Protein 7Q9E (pdb70)

Nearest PDB structures (foldseek):
  7q9e-assembly3_C  TM=1.003E+00  e=7.078E-66  Priestia megaterium DSM 319
  7zzl-assembly1_A  TM=9.741E-01  e=4.420E-58  Priestia megaterium DSM 319
  8hg9-assembly1_A  TM=9.747E-01  e=2.082E-49  Bacillus sp. (in: firmicutes)
  8hg9-assembly1_B  TM=9.772E-01  e=3.032E-48  Bacillus sp. (in: firmicutes)
  5xnt-assembly1_A  TM=9.663E-01  e=7.398E-41  Peribacillus butanolivorans

Structure (mmCIF, N/CA/C/O backbone):
data_7Q9E
#
_entry.id   7Q9E
#
_cell.length_a   63.690
_cell.length_b   82.870
_cell.length_c   84.860
_cell.angle_alpha   95.360
_cell.angle_beta   90.000
_cell.angle_gamma   90.000
#
_symmetry.space_group_name_H-M   'P 1'
#
loop_
_entity.id
_entity.type
_entity.pdbx_description
1 polymer 'Cytochrome P450'
2 non-polymer 'PROTOPORPHYRIN IX CONTAINING FE'
3 non-polymer 'SULFATE ION'
4 non-polymer 'DIMETHYL SULFOXIDE'
5 non-polymer DI(HYDROXYETHYL)ETHER
6 non-polymer 'COBALT (II) ION'
7 non-polymer IMIDAZOLE
8 non-polymer 'HYDROGEN PEROXIDE'
9 water water
#
loop_
_atom_site.group_PDB
_atom_site.id
_atom_site.type_symbol
_atom_site.label_atom_id
_atom_site.label_alt_id
_atom_site.label_comp_id
_atom_site.label_asym_id
_atom_site.label_entity_id
_atom_site.label_seq_id
_atom_site.pdbx_PDB_ins_code
_atom_site.Cartn_x
_atom_site.Cartn_y
_atom_site.Cartn_z
_atom_site.occupancy
_atom_site.B_iso_or_equiv
_atom_site.auth_seq_id
_atom_site.auth_comp_id
_atom_site.auth_asym_id
_atom_site.auth_atom_id
_atom_site.pdbx_PDB_model_num
ATOM 1 N N . GLU A 1 4 ? 2.915 -23.752 1.676 1.00 57.77 4 GLU A N 1
ATOM 2 C CA . GLU A 1 4 ? 4.288 -23.478 2.199 1.00 56.67 4 GLU A CA 1
ATOM 3 C C . GLU A 1 4 ? 4.558 -21.969 2.163 1.00 54.75 4 GLU A C 1
ATOM 4 O O . GLU A 1 4 ? 4.663 -21.427 1.049 1.00 51.59 4 GLU A O 1
ATOM 6 N N . VAL A 1 5 ? 4.665 -21.319 3.328 1.00 51.80 5 VAL A N 1
ATOM 7 C CA . VAL A 1 5 ? 5.053 -19.891 3.441 1.00 53.06 5 VAL A CA 1
ATOM 8 C C . VAL A 1 5 ? 6.539 -19.747 3.075 1.00 53.08 5 VAL A C 1
ATOM 9 O O . VAL A 1 5 ? 7.384 -20.357 3.764 1.00 49.62 5 VAL A O 1
ATOM 11 N N . ILE A 1 6 ? 6.843 -18.968 2.029 1.00 48.28 6 ILE A N 1
ATOM 12 C CA . ILE A 1 6 ? 8.236 -18.650 1.580 1.00 49.33 6 ILE A CA 1
ATOM 13 C C . ILE A 1 6 ? 8.715 -17.418 2.347 1.00 47.36 6 ILE A C 1
ATOM 14 O O . ILE A 1 6 ? 8.089 -16.361 2.269 1.00 48.54 6 ILE A O 1
ATOM 19 N N . PRO A 1 7 ? 9.834 -17.507 3.103 1.00 47.65 7 PRO A N 1
ATOM 20 C CA . PRO A 1 7 ? 10.395 -16.337 3.773 1.00 49.41 7 PRO A CA 1
ATOM 21 C C . PRO A 1 7 ? 11.150 -15.457 2.763 1.00 44.26 7 PRO A C 1
ATOM 22 O O . PRO A 1 7 ? 12.324 -15.684 2.553 1.00 43.01 7 PRO A O 1
ATOM 26 N N . VAL A 1 8 ? 10.458 -14.496 2.145 1.00 44.58 8 VAL A N 1
ATOM 27 C CA . VAL A 1 8 ? 11.023 -13.597 1.099 1.00 44.27 8 VAL A CA 1
ATOM 28 C C . VAL A 1 8 ? 12.151 -12.739 1.690 1.00 41.67 8 VAL A C 1
ATOM 29 O O . VAL A 1 8 ? 12.984 -12.242 0.906 1.00 42.52 8 VAL A O 1
ATOM 31 N N . THR A 1 9 ? 12.216 -12.598 3.024 1.00 44.12 9 THR A N 1
ATOM 32 C CA . THR A 1 9 ? 13.301 -11.866 3.742 1.00 48.99 9 THR A CA 1
ATOM 33 C C . THR A 1 9 ? 14.675 -12.485 3.444 1.00 46.72 9 THR A C 1
ATOM 34 O O . THR A 1 9 ? 15.670 -11.755 3.523 1.00 49.99 9 THR A O 1
ATOM 38 N N . GLU A 1 10 ? 14.736 -13.769 3.093 1.00 49.21 10 GLU A N 1
ATOM 39 C CA . GLU A 1 10 ? 16.024 -14.500 2.906 1.00 51.97 10 GLU A CA 1
ATOM 40 C C . GLU A 1 10 ? 16.607 -14.292 1.497 1.00 48.00 10 GLU A C 1
ATOM 41 O O . GLU A 1 10 ? 17.753 -14.734 1.265 1.00 52.84 10 GLU A O 1
ATOM 47 N N . ILE A 1 11 ? 15.884 -13.661 0.567 1.00 37.89 11 ILE A N 1
ATOM 48 C CA . ILE A 1 11 ? 16.402 -13.464 -0.821 1.00 34.30 11 ILE A CA 1
ATOM 49 C C . ILE A 1 11 ? 17.436 -12.336 -0.835 1.00 32.19 11 ILE A C 1
ATOM 50 O O . ILE A 1 11 ? 18.580 -12.542 -1.237 1.00 33.56 11 ILE A O 1
ATOM 55 N N . PRO A 1 12 ? 17.111 -11.090 -0.431 1.00 25.39 12 PRO A N 1
ATOM 56 C CA . PRO A 1 12 ? 18.143 -10.067 -0.353 1.00 27.77 12 PRO A CA 1
ATOM 57 C C . PRO A 1 12 ? 19.150 -10.242 0.800 1.00 30.71 12 PRO A C 1
ATOM 58 O O . PRO A 1 12 ? 20.223 -9.698 0.668 1.00 29.97 12 PRO A O 1
ATOM 62 N N . LYS A 1 13 ? 18.795 -10.948 1.882 1.00 35.30 13 LYS A N 1
ATOM 63 C CA . LYS A 1 13 ? 19.600 -10.968 3.152 1.00 41.49 13 LYS A CA 1
ATOM 64 C C . LYS A 1 13 ? 20.253 -9.600 3.408 1.00 38.85 13 LYS A C 1
ATOM 65 O O . LYS A 1 13 ? 21.488 -9.466 3.262 1.00 43.80 13 LYS A O 1
ATOM 71 N N . PHE A 1 14 ? 19.461 -8.599 3.785 1.00 33.96 14 PHE A N 1
ATOM 72 C CA . PHE A 1 14 ? 19.937 -7.220 4.062 1.00 29.70 14 PHE A CA 1
ATOM 73 C C . PHE A 1 14 ? 20.810 -7.219 5.331 1.00 29.74 14 PHE A C 1
ATOM 74 O O . PHE A 1 14 ? 20.518 -7.947 6.235 1.00 28.51 14 PHE A O 1
ATOM 82 N N . GLN A 1 15 ? 21.847 -6.396 5.376 1.00 32.14 15 GLN A N 1
ATOM 83 C CA . GLN A 1 15 ? 22.778 -6.323 6.534 1.00 36.99 15 GLN A CA 1
ATOM 84 C C . GLN A 1 15 ? 22.219 -5.416 7.643 1.00 34.27 15 GLN A C 1
ATOM 85 O O . GLN A 1 15 ? 22.743 -5.471 8.775 1.00 32.00 15 GLN A O 1
ATOM 91 N N . SER A 1 16 ? 21.223 -4.573 7.340 1.00 28.30 16 SER A N 1
ATOM 92 C CA . SER A 1 16 ? 20.719 -3.541 8.281 1.00 25.19 16 SER A CA 1
ATOM 93 C C . SER A 1 16 ? 19.213 -3.368 8.057 1.00 22.72 16 SER A C 1
ATOM 94 O O . SER A 1 16 ? 18.754 -3.661 6.927 1.00 21.02 16 SER A O 1
ATOM 97 N N . ARG A 1 17 ? 18.479 -2.996 9.099 1.00 21.44 17 ARG A N 1
ATOM 98 C CA . ARG A 1 17 ? 17.063 -2.563 8.958 1.00 21.22 17 ARG A CA 1
ATOM 99 C C . ARG A 1 17 ? 17.011 -1.375 7.979 1.00 20.16 17 ARG A C 1
ATOM 100 O O . ARG A 1 17 ? 16.119 -1.398 7.111 1.00 20.44 17 ARG A O 1
ATOM 108 N N . ALA A 1 18 ? 17.973 -0.443 8.052 1.00 20.21 18 ALA A N 1
ATOM 109 C CA . ALA A 1 18 ? 18.006 0.785 7.227 1.00 20.80 18 ALA A CA 1
ATOM 110 C C . ALA A 1 18 ? 18.031 0.398 5.743 1.00 21.79 18 ALA A C 1
ATOM 111 O O . ALA A 1 18 ? 17.371 1.030 4.925 1.00 19.43 18 ALA A O 1
ATOM 113 N N . GLU A 1 19 ? 18.832 -0.591 5.378 1.00 21.76 19 GLU A N 1
ATOM 114 C CA . GLU A 1 19 ? 18.912 -1.018 3.965 1.00 22.71 19 GLU A CA 1
ATOM 115 C C . GLU A 1 19 ? 17.548 -1.597 3.534 1.00 20.33 19 GLU A C 1
ATOM 116 O O . GLU A 1 19 ? 17.077 -1.279 2.436 1.00 22.80 19 GLU A O 1
ATOM 122 N N . GLU A 1 20 ? 16.941 -2.454 4.347 1.00 17.50 20 GLU A N 1
ATOM 123 C CA . GLU A 1 20 ? 15.652 -3.111 4.007 1.00 17.17 20 GLU A CA 1
ATOM 124 C C . GLU A 1 20 ? 14.554 -2.038 3.865 1.00 18.11 20 GLU A C 1
ATOM 125 O O . GLU A 1 20 ? 13.682 -2.190 3.000 1.00 18.50 20 GLU A O 1
ATOM 131 N N . PHE A 1 21 ? 14.678 -0.946 4.611 1.00 16.24 21 PHE A N 1
ATOM 132 C CA . PHE A 1 21 ? 13.703 0.180 4.595 1.00 16.06 21 PHE A CA 1
ATOM 133 C C . PHE A 1 21 ? 13.755 0.903 3.238 1.00 17.76 21 PHE A C 1
ATOM 134 O O . PHE A 1 21 ? 12.705 1.429 2.792 1.00 17.91 21 PHE A O 1
ATOM 142 N N . PHE A 1 22 ? 14.935 0.981 2.620 1.00 17.69 22 PHE A N 1
ATOM 143 C CA . PHE A 1 22 ? 15.163 1.706 1.347 1.00 18.14 22 PHE A CA 1
ATOM 144 C C . PHE A 1 22 ? 16.251 1.015 0.533 1.00 18.10 22 PHE A C 1
ATOM 145 O O . PHE A 1 22 ? 17.363 1.523 0.457 1.00 19.65 22 PHE A O 1
ATOM 153 N N . PRO A 1 23 ? 15.982 -0.154 -0.079 1.00 17.49 23 PRO A N 1
ATOM 154 C CA . PRO A 1 23 ? 17.066 -0.951 -0.662 1.00 19.01 23 PRO A CA 1
ATOM 155 C C . PRO A 1 23 ? 17.459 -0.597 -2.097 1.00 17.53 23 PRO A C 1
ATOM 156 O O . PRO A 1 23 ? 17.568 -1.491 -2.906 1.00 18.01 23 PRO A O 1
ATOM 160 N N . ILE A 1 24 ? 17.737 0.672 -2.362 1.00 19.55 24 ILE A N 1
ATOM 161 C CA . ILE A 1 24 ? 18.008 1.166 -3.739 1.00 20.75 24 ILE A CA 1
ATOM 162 C C . ILE A 1 24 ? 19.319 0.578 -4.266 1.00 21.81 24 ILE A C 1
ATOM 163 O O . ILE A 1 24 ? 19.349 0.277 -5.449 1.00 20.81 24 ILE A O 1
ATOM 168 N N . GLN A 1 25 ? 20.336 0.393 -3.423 1.00 23.44 25 GLN A N 1
ATOM 169 C CA . GLN A 1 25 ? 21.614 -0.254 -3.827 1.00 27.32 25 GLN A CA 1
ATOM 170 C C . GLN A 1 25 ? 21.340 -1.686 -4.318 1.00 25.19 25 GLN A C 1
ATOM 171 O O . GLN A 1 25 ? 21.851 -2.027 -5.402 1.00 25.54 25 GLN A O 1
ATOM 177 N N . TRP A 1 26 ? 20.533 -2.466 -3.598 1.00 22.48 26 TRP A N 1
ATOM 178 C CA . TRP A 1 26 ? 20.197 -3.868 -3.967 1.00 22.33 26 TRP A CA 1
ATOM 179 C C . TRP A 1 26 ? 19.339 -3.849 -5.249 1.00 20.67 26 TRP A C 1
ATOM 180 O O . TRP A 1 26 ? 19.625 -4.660 -6.161 1.00 19.19 26 TRP A O 1
ATOM 191 N N . TYR A 1 27 ? 18.390 -2.914 -5.402 1.00 18.63 27 TYR A N 1
ATOM 192 C CA . TYR A 1 27 ? 17.581 -2.833 -6.650 1.00 18.62 27 TYR A CA 1
ATOM 193 C C . TYR A 1 27 ? 18.524 -2.611 -7.835 1.00 18.96 27 TYR A C 1
ATOM 194 O O . TYR A 1 27 ? 18.370 -3.269 -8.902 1.00 18.36 27 TYR A O 1
ATOM 203 N N . LYS A 1 28 ? 19.480 -1.688 -7.668 1.00 21.45 28 LYS A N 1
ATOM 204 C CA . LYS A 1 28 ? 20.398 -1.299 -8.771 1.00 25.08 28 LYS A CA 1
ATOM 205 C C . LYS A 1 28 ? 21.241 -2.531 -9.130 1.00 25.38 28 LYS A C 1
ATOM 206 O O . LYS A 1 28 ? 21.387 -2.812 -10.329 1.00 24.09 28 LYS A O 1
ATOM 212 N N . GLU A 1 29 ? 21.714 -3.271 -8.132 1.00 25.58 29 GLU A N 1
ATOM 213 C CA . GLU A 1 29 ? 22.524 -4.513 -8.337 1.00 26.98 29 GLU A CA 1
ATOM 214 C C . GLU A 1 29 ? 21.686 -5.547 -9.091 1.00 25.06 29 GLU A C 1
ATOM 215 O O . GLU A 1 29 ? 22.209 -6.199 -10.008 1.00 23.10 29 GLU A O 1
ATOM 221 N N . MET A 1 30 ? 20.431 -5.739 -8.692 1.00 21.94 30 MET A N 1
ATOM 222 C CA . MET A 1 30 ? 19.625 -6.814 -9.315 1.00 21.07 30 MET A CA 1
ATOM 223 C C . MET A 1 30 ? 19.304 -6.378 -10.750 1.00 19.51 30 MET A C 1
ATOM 224 O O . MET A 1 30 ? 19.444 -7.195 -11.656 1.00 17.93 30 MET A O 1
ATOM 229 N N . LEU A 1 31 ? 18.963 -5.106 -10.991 1.00 18.58 31 LEU A N 1
ATOM 230 C CA . LEU A 1 31 ? 18.538 -4.633 -12.339 1.00 18.83 31 LEU A CA 1
ATOM 231 C C . LEU A 1 31 ? 19.732 -4.736 -13.316 1.00 21.99 31 LEU A C 1
ATOM 232 O O . LEU A 1 31 ? 19.515 -5.182 -14.476 1.00 23.09 31 LEU A O 1
ATOM 237 N N . ASN A 1 32 ? 20.937 -4.398 -12.848 1.00 23.02 32 ASN A N 1
ATOM 238 C CA . ASN A 1 32 ? 22.178 -4.297 -13.665 1.00 25.88 32 ASN A CA 1
ATOM 239 C C . ASN A 1 32 ? 22.807 -5.687 -13.858 1.00 28.48 32 ASN A C 1
ATOM 240 O O . ASN A 1 32 ? 23.407 -5.915 -14.931 1.00 31.57 32 ASN A O 1
ATOM 245 N N . ASN A 1 33 ? 22.661 -6.614 -12.910 1.00 24.38 33 ASN A N 1
ATOM 246 C CA . ASN A 1 33 ? 23.521 -7.823 -12.886 1.00 27.49 33 ASN A CA 1
ATOM 247 C C . ASN A 1 33 ? 22.687 -9.106 -12.863 1.00 26.77 33 ASN A C 1
ATOM 248 O O . ASN A 1 33 ? 23.216 -10.153 -13.297 1.00 25.29 33 ASN A O 1
ATOM 253 N N . SER A 1 34 ? 21.414 -9.043 -12.466 1.00 22.87 34 SER A N 1
ATOM 254 C CA . SER A 1 34 ? 20.639 -10.267 -12.178 1.00 24.98 34 SER A CA 1
ATOM 255 C C . SER A 1 34 ? 19.145 -9.997 -12.291 1.00 21.76 34 SER A C 1
ATOM 256 O O . SER A 1 34 ? 18.424 -10.309 -11.341 1.00 20.80 34 SER A O 1
ATOM 259 N N . PRO A 1 35 ? 18.617 -9.476 -13.425 1.00 19.43 35 PRO A N 1
ATOM 260 C CA . PRO A 1 35 ? 17.237 -8.994 -13.418 1.00 18.36 35 PRO A CA 1
ATOM 261 C C . PRO A 1 35 ? 16.217 -10.127 -13.404 1.00 19.95 35 PRO A C 1
ATOM 262 O O . PRO A 1 35 ? 15.066 -9.850 -13.116 1.00 18.27 35 PRO A O 1
ATOM 266 N N . VAL A 1 36 ? 16.623 -11.326 -13.838 1.00 21.03 36 VAL A N 1
ATOM 267 C CA . VAL A 1 36 ? 15.774 -12.543 -13.751 1.00 20.06 36 VAL A CA 1
ATOM 268 C C . VAL A 1 36 ? 16.590 -13.596 -13.026 1.00 21.86 36 VAL A C 1
ATOM 269 O O . VAL A 1 36 ? 17.534 -14.152 -13.658 1.00 24.19 36 VAL A O 1
ATOM 273 N N . TYR A 1 37 ? 16.291 -13.792 -11.755 1.00 22.49 37 TYR A N 1
ATOM 274 C CA . TYR A 1 37 ? 17.236 -14.321 -10.744 1.00 23.77 37 TYR A CA 1
ATOM 275 C C . TYR A 1 37 ? 16.593 -15.534 -10.074 1.00 24.22 37 TYR A C 1
ATOM 276 O O . TYR A 1 37 ? 15.491 -15.435 -9.493 1.00 23.07 37 TYR A O 1
ATOM 285 N N . PHE A 1 38 ? 17.245 -16.686 -10.208 1.00 23.74 38 PHE A N 1
ATOM 286 C CA . PHE A 1 38 ? 16.818 -17.921 -9.528 1.00 23.44 38 PHE A CA 1
ATOM 287 C C . PHE A 1 38 ? 17.511 -17.989 -8.173 1.00 25.71 38 PHE A C 1
ATOM 288 O O . PHE A 1 38 ? 18.781 -17.938 -8.101 1.00 24.58 38 PHE A O 1
ATOM 296 N N . HIS A 1 39 ? 16.705 -18.080 -7.118 1.00 24.51 39 HIS A N 1
ATOM 297 C CA . HIS A 1 39 ? 17.185 -18.140 -5.723 1.00 25.21 39 HIS A CA 1
ATOM 298 C C . HIS A 1 39 ? 17.042 -19.572 -5.222 1.00 28.52 39 HIS A C 1
ATOM 299 O O . HIS A 1 39 ? 15.908 -19.988 -4.948 1.00 25.22 39 HIS A O 1
ATOM 306 N N . GLU A 1 40 ? 18.159 -20.304 -5.178 1.00 33.30 40 GLU A N 1
ATOM 307 C CA . GLU A 1 40 ? 18.186 -21.773 -4.951 1.00 37.17 40 GLU A CA 1
ATOM 308 C C . GLU A 1 40 ? 17.598 -22.075 -3.568 1.00 33.41 40 GLU A C 1
ATOM 309 O O . GLU A 1 40 ? 16.750 -22.972 -3.488 1.00 31.53 40 GLU A O 1
ATOM 315 N N . GLU A 1 41 ? 17.968 -21.309 -2.542 1.00 34.36 41 GLU A N 1
ATOM 316 C CA . GLU A 1 41 ? 17.576 -21.572 -1.131 1.00 36.89 41 GLU A CA 1
ATOM 317 C C . GLU A 1 41 ? 16.044 -21.528 -0.969 1.00 34.50 41 GLU A C 1
ATOM 318 O O . GLU A 1 41 ? 15.520 -22.364 -0.232 1.00 35.39 41 GLU A O 1
ATOM 324 N N . THR A 1 42 ? 15.335 -20.593 -1.606 1.00 29.02 42 THR A N 1
ATOM 325 C CA . THR A 1 42 ? 13.856 -20.486 -1.491 1.00 27.21 42 THR A CA 1
ATOM 326 C C . THR A 1 42 ? 13.181 -21.188 -2.664 1.00 27.53 42 THR A C 1
ATOM 327 O O . THR A 1 42 ? 11.973 -21.323 -2.615 1.00 26.10 42 THR A O 1
ATOM 331 N N . ASN A 1 43 ? 13.937 -21.582 -3.690 1.00 29.16 43 ASN A N 1
ATOM 332 C CA . ASN A 1 43 ? 13.400 -22.227 -4.914 1.00 28.56 43 ASN A CA 1
ATOM 333 C C . ASN A 1 43 ? 12.406 -21.251 -5.573 1.00 25.62 43 ASN A C 1
ATOM 334 O O . ASN A 1 43 ? 11.302 -21.661 -5.935 1.00 27.03 43 ASN A O 1
ATOM 339 N N . THR A 1 44 ? 12.805 -19.992 -5.709 1.00 21.73 44 THR A N 1
ATOM 340 C CA . THR A 1 44 ? 12.007 -18.933 -6.364 1.00 20.65 44 THR A CA 1
ATOM 341 C C . THR A 1 44 ? 12.778 -18.315 -7.524 1.00 17.88 44 THR A C 1
ATOM 342 O O . THR A 1 44 ? 14.019 -18.087 -7.431 1.00 19.93 44 THR A O 1
ATOM 346 N N . TRP A 1 45 ? 12.018 -17.931 -8.527 1.00 16.38 45 TRP A N 1
ATOM 347 C CA . TRP A 1 45 ? 12.458 -17.007 -9.589 1.00 15.41 45 TRP A CA 1
ATOM 348 C C . TRP A 1 45 ? 12.050 -15.605 -9.159 1.00 16.86 45 TRP A C 1
ATOM 349 O O . TRP A 1 45 ? 10.999 -15.497 -8.493 1.00 16.68 45 TRP A O 1
ATOM 360 N N . ASN A 1 46 ? 12.863 -14.615 -9.533 1.00 16.59 46 ASN A N 1
ATOM 361 C CA . ASN A 1 46 ? 12.769 -13.229 -9.017 1.00 15.92 46 ASN A CA 1
ATOM 362 C C . ASN A 1 46 ? 12.946 -12.293 -10.195 1.00 17.49 46 ASN A C 1
ATOM 363 O O . ASN A 1 46 ? 13.994 -12.413 -10.893 1.00 18.59 46 ASN A O 1
ATOM 368 N N . VAL A 1 47 ? 11.967 -11.410 -10.434 1.00 14.34 47 VAL A N 1
ATOM 369 C CA . VAL A 1 47 ? 12.057 -10.500 -11.597 1.00 14.94 47 VAL A CA 1
ATOM 370 C C . VAL A 1 47 ? 11.968 -9.065 -11.119 1.00 15.47 47 VAL A C 1
ATOM 371 O O . VAL A 1 47 ? 11.209 -8.780 -10.138 1.00 15.03 47 VAL A O 1
ATOM 375 N N . PHE A 1 48 ? 12.774 -8.209 -11.752 1.00 14.09 48 PHE A N 1
ATOM 376 C CA . PHE A 1 48 ? 13.012 -6.830 -11.276 1.00 14.34 48 PHE A CA 1
ATOM 377 C C . PHE A 1 48 ? 12.698 -5.801 -12.347 1.00 13.66 48 PHE A C 1
ATOM 378 O O . PHE A 1 48 ? 12.511 -4.641 -11.981 1.00 13.69 48 PHE A O 1
ATOM 386 N N . GLN A 1 49 ? 12.728 -6.180 -13.624 1.00 14.56 49 GLN A N 1
ATOM 387 C CA . GLN A 1 49 ? 12.556 -5.215 -14.726 1.00 14.23 49 GLN A CA 1
ATOM 388 C C . GLN A 1 49 ? 11.066 -4.947 -14.902 1.00 13.52 49 GLN A C 1
ATOM 389 O O . GLN A 1 49 ? 10.261 -5.845 -14.757 1.00 12.87 49 GLN A O 1
ATOM 395 N N . TYR A 1 50 ? 10.755 -3.735 -15.272 1.00 12.51 50 TYR A N 1
ATOM 396 C CA . TYR A 1 50 ? 9.360 -3.278 -15.431 1.00 13.52 50 TYR A CA 1
ATOM 397 C C . TYR A 1 50 ? 8.551 -4.219 -16.335 1.00 13.55 50 TYR A C 1
ATOM 398 O O . TYR A 1 50 ? 7.432 -4.670 -15.971 1.00 14.09 50 TYR A O 1
ATOM 407 N N . GLU A 1 51 ? 9.086 -4.602 -17.499 1.00 13.86 51 GLU A N 1
ATOM 408 C CA . GLU A 1 51 ? 8.250 -5.348 -18.485 1.00 15.95 51 GLU A CA 1
ATOM 409 C C . GLU A 1 51 ? 8.006 -6.779 -17.950 1.00 13.35 51 GLU A C 1
ATOM 410 O O . GLU A 1 51 ? 6.942 -7.316 -18.200 1.00 14.94 51 GLU A O 1
ATOM 416 N N . HIS A 1 52 ? 8.931 -7.347 -17.197 1.00 13.48 52 HIS A N 1
ATOM 417 C CA . HIS A 1 52 ? 8.777 -8.711 -16.603 1.00 14.37 52 HIS A CA 1
ATOM 418 C C . HIS A 1 52 ? 7.801 -8.643 -15.415 1.00 14.47 52 HIS A C 1
ATOM 419 O O . HIS A 1 52 ? 6.870 -9.455 -15.337 1.00 13.20 52 HIS A O 1
ATOM 426 N N . VAL A 1 53 ? 8.022 -7.693 -14.522 1.00 13.84 53 VAL A N 1
ATOM 427 C CA . VAL A 1 53 ? 7.121 -7.526 -13.354 1.00 14.87 53 VAL A CA 1
ATOM 428 C C . VAL A 1 53 ? 5.693 -7.328 -13.843 1.00 14.35 53 VAL A C 1
ATOM 429 O O . VAL A 1 53 ? 4.782 -8.009 -13.344 1.00 13.50 53 VAL A O 1
ATOM 433 N N . LYS A 1 54 ? 5.486 -6.460 -14.824 1.00 15.04 54 LYS A N 1
ATOM 434 C CA . LYS A 1 54 ? 4.135 -6.203 -15.318 1.00 15.01 54 LYS A CA 1
ATOM 435 C C . LYS A 1 54 ? 3.517 -7.477 -15.899 1.00 16.26 54 LYS A C 1
ATOM 436 O O . LYS A 1 54 ? 2.298 -7.724 -15.674 1.00 14.56 54 LYS A O 1
ATOM 442 N N . GLN A 1 55 ? 4.297 -8.272 -16.633 1.00 15.49 55 GLN A N 1
ATOM 443 C CA . GLN A 1 55 ? 3.795 -9.528 -17.233 1.00 17.92 55 GLN A CA 1
ATOM 444 C C . GLN A 1 55 ? 3.419 -10.514 -16.125 1.00 15.43 55 GLN A C 1
ATOM 445 O O . GLN A 1 55 ? 2.327 -11.096 -16.223 1.00 15.02 55 GLN A O 1
ATOM 451 N N . VAL A 1 56 ? 4.264 -10.708 -15.110 1.00 14.25 56 VAL A N 1
ATOM 452 C CA . VAL A 1 56 ? 3.957 -11.650 -13.989 1.00 13.43 56 VAL A CA 1
ATOM 453 C C . VAL A 1 56 ? 2.667 -11.201 -13.277 1.00 13.24 56 VAL A C 1
ATOM 454 O O . VAL A 1 56 ? 1.800 -12.033 -12.990 1.00 14.12 56 VAL A O 1
ATOM 458 N N . LEU A 1 57 ? 2.511 -9.912 -13.037 1.00 13.47 57 LEU A N 1
ATOM 459 C CA . LEU A 1 57 ? 1.347 -9.457 -12.229 1.00 14.76 57 LEU A CA 1
ATOM 460 C C . LEU A 1 57 ? 0.035 -9.703 -12.963 1.00 14.24 57 LEU A C 1
ATOM 461 O O . LEU A 1 57 ? -0.981 -9.961 -12.271 1.00 14.24 57 LEU A O 1
ATOM 466 N N . SER A 1 58 ? 0.014 -9.562 -14.295 1.00 15.08 58 SER A N 1
ATOM 467 C CA . SER A 1 58 ? -1.238 -9.463 -15.088 1.00 15.59 58 SER A CA 1
ATOM 468 C C . SER A 1 58 ? -1.559 -10.713 -15.907 1.00 15.55 58 SER A C 1
ATOM 469 O O . SER A 1 58 ? -2.789 -10.926 -16.182 1.00 16.43 58 SER A O 1
ATOM 472 N N . ASP A 1 59 ? -0.557 -11.500 -16.332 1.00 15.55 59 ASP A N 1
ATOM 473 C CA . ASP A 1 59 ? -0.809 -12.580 -17.328 1.00 16.67 59 ASP A CA 1
ATOM 474 C C . ASP A 1 59 ? -1.227 -13.848 -16.573 1.00 16.94 59 ASP A C 1
ATOM 475 O O . ASP A 1 59 ? -0.398 -14.754 -16.438 1.00 16.08 59 ASP A O 1
ATOM 480 N N . TYR A 1 60 ? -2.455 -13.897 -16.083 1.00 15.66 60 TYR A N 1
ATOM 481 C CA . TYR A 1 60 ? -2.863 -14.961 -15.117 1.00 17.20 60 TYR A CA 1
ATOM 482 C C . TYR A 1 60 ? -2.956 -16.312 -15.822 1.00 17.02 60 TYR A C 1
ATOM 483 O O . TYR A 1 60 ? -2.943 -17.316 -15.106 1.00 17.95 60 TYR A O 1
ATOM 492 N N . GLU A 1 61 ? -3.091 -16.322 -17.149 1.00 18.58 61 GLU A N 1
ATOM 493 C CA . GLU A 1 61 ? -3.070 -17.577 -17.958 1.00 20.12 61 GLU A CA 1
ATOM 494 C C . GLU A 1 61 ? -1.750 -18.328 -17.757 1.00 19.80 61 GLU A C 1
ATOM 495 O O . GLU A 1 61 ? -1.775 -19.586 -17.765 1.00 19.57 61 GLU A O 1
ATOM 501 N N . PHE A 1 62 ? -0.652 -17.609 -17.534 1.00 18.27 62 PHE A N 1
ATOM 502 C CA . PHE A 1 62 ? 0.687 -18.166 -17.286 1.00 17.58 62 PHE A CA 1
ATOM 503 C C . PHE A 1 62 ? 1.139 -18.018 -15.834 1.00 16.71 62 PHE A C 1
ATOM 504 O O . PHE A 1 62 ? 1.943 -18.848 -15.403 1.00 16.26 62 PHE A O 1
ATOM 512 N N . PHE A 1 63 ? 0.649 -17.017 -15.094 1.00 14.75 63 PHE A N 1
ATOM 513 C CA . PHE A 1 63 ? 1.159 -16.709 -13.740 1.00 16.38 63 PHE A CA 1
ATOM 514 C C . PHE A 1 63 ? -0.068 -16.604 -12.848 1.00 16.00 63 PHE A C 1
ATOM 515 O O . PHE A 1 63 ? -0.734 -15.569 -12.835 1.00 15.48 63 PHE A O 1
ATOM 523 N N . SER A 1 64 ? -0.353 -17.675 -12.137 1.00 15.75 64 SER A N 1
ATOM 524 C CA . SER A 1 64 ? -1.594 -17.836 -11.354 1.00 17.10 64 SER A CA 1
ATOM 525 C C . SER A 1 64 ? -1.429 -17.154 -9.984 1.00 16.30 64 SER A C 1
ATOM 526 O O . SER A 1 64 ? -0.364 -17.262 -9.355 1.00 16.75 64 SER A O 1
ATOM 529 N N . SER A 1 65 ? -2.489 -16.573 -9.453 1.00 17.04 65 SER A N 1
ATOM 530 C CA . SER A 1 65 ? -2.505 -16.125 -8.031 1.00 19.13 65 SER A CA 1
ATOM 531 C C . SER A 1 65 ? -2.883 -17.262 -7.056 1.00 23.78 65 SER A C 1
ATOM 532 O O . SER A 1 65 ? -2.882 -17.006 -5.858 1.00 27.50 65 SER A O 1
ATOM 535 N N . ASP A 1 66 ? -3.215 -18.474 -7.509 1.00 30.41 66 ASP A N 1
ATOM 536 C CA . ASP A 1 66 ? -3.836 -19.498 -6.604 1.00 37.20 66 ASP A CA 1
ATOM 537 C C . ASP A 1 66 ? -2.959 -20.749 -6.429 1.00 41.31 66 ASP A C 1
ATOM 538 O O . ASP A 1 66 ? -3.550 -21.861 -6.273 1.00 40.99 66 ASP A O 1
ATOM 543 N N . GLY A 1 67 ? -1.636 -20.581 -6.315 1.00 35.51 67 GLY A N 1
ATOM 544 C CA . GLY A 1 67 ? -0.694 -21.711 -6.156 1.00 43.68 67 GLY A CA 1
ATOM 545 C C . GLY A 1 67 ? -0.601 -22.226 -4.723 1.00 46.34 67 GLY A C 1
ATOM 546 O O . GLY A 1 67 ? -1.195 -21.586 -3.828 1.00 46.46 67 GLY A O 1
ATOM 547 N N . GLN A 1 68 ? 0.178 -23.304 -4.519 1.00 44.27 68 GLN A N 1
ATOM 548 C CA . GLN A 1 68 ? 0.394 -24.031 -3.234 1.00 46.85 68 GLN A CA 1
ATOM 549 C C . GLN A 1 68 ? 1.384 -23.306 -2.303 1.00 47.52 68 GLN A C 1
ATOM 550 O O . GLN A 1 68 ? 1.328 -23.568 -1.074 1.00 49.44 68 GLN A O 1
ATOM 552 N N . ARG A 1 69 ? 2.278 -22.460 -2.839 1.00 45.20 69 ARG A N 1
ATOM 553 C CA . ARG A 1 69 ? 3.331 -21.731 -2.061 1.00 45.74 69 ARG A CA 1
ATOM 554 C C . ARG A 1 69 ? 3.069 -20.217 -2.148 1.00 46.61 69 ARG A C 1
ATOM 555 O O . ARG A 1 69 ? 2.577 -19.776 -3.210 1.00 48.14 69 ARG A O 1
ATOM 563 N N . THR A 1 70 ? 3.406 -19.451 -1.096 1.00 47.12 70 THR A N 1
ATOM 564 C CA . THR A 1 70 ? 3.135 -17.982 -0.992 1.00 47.91 70 THR A CA 1
ATOM 565 C C . THR A 1 70 ? 4.245 -17.214 -0.244 1.00 43.06 70 THR A C 1
ATOM 566 O O . THR A 1 70 ? 4.916 -17.813 0.601 1.00 44.65 70 THR A O 1
ATOM 570 N N . THR A 1 71 ? 4.330 -15.901 -0.495 1.00 42.13 71 THR A N 1
ATOM 571 C CA . THR A 1 71 ? 5.295 -14.926 0.085 1.00 45.41 71 THR A CA 1
ATOM 572 C C . THR A 1 71 ? 4.762 -14.320 1.396 1.00 48.94 71 THR A C 1
ATOM 573 O O . THR A 1 71 ? 5.597 -13.852 2.216 1.00 50.61 71 THR A O 1
ATOM 575 N N . ILE A 1 72 ? 3.437 -14.308 1.585 1.00 48.94 72 ILE A N 1
ATOM 576 C CA . ILE A 1 72 ? 2.747 -13.763 2.783 1.00 52.44 72 ILE A CA 1
ATOM 577 C C . ILE A 1 72 ? 3.008 -14.660 4.005 1.00 52.77 72 ILE A C 1
ATOM 578 O O . ILE A 1 72 ? 2.452 -15.786 4.046 1.00 50.91 72 ILE A O 1
ATOM 580 N N . ILE A 1 86 ? -10.508 -14.974 3.634 1.00 68.72 86 ILE A N 1
ATOM 581 C CA . ILE A 1 86 ? -11.897 -15.198 4.099 1.00 68.14 86 ILE A CA 1
ATOM 582 C C . ILE A 1 86 ? -12.881 -15.120 2.919 1.00 69.68 86 ILE A C 1
ATOM 583 O O . ILE A 1 86 ? -13.987 -15.697 3.034 1.00 70.61 86 ILE A O 1
ATOM 585 N N . THR A 1 87 ? -12.512 -14.395 1.852 1.00 63.09 87 THR A N 1
ATOM 586 C CA . THR A 1 87 ? -12.978 -14.620 0.452 1.00 57.23 87 THR A CA 1
ATOM 587 C C . THR A 1 87 ? -11.883 -15.334 -0.354 1.00 54.50 87 THR A C 1
ATOM 588 O O . THR A 1 87 ? -12.237 -16.039 -1.324 1.00 63.17 87 THR A O 1
ATOM 592 N N . ASN A 1 88 ? -10.611 -15.132 0.024 1.00 47.60 88 ASN A N 1
ATOM 593 C CA . ASN A 1 88 ? -9.415 -15.578 -0.737 1.00 45.72 88 ASN A CA 1
ATOM 594 C C . ASN A 1 88 ? -9.354 -14.821 -2.076 1.00 35.05 88 ASN A C 1
ATOM 595 O O . ASN A 1 88 ? -8.715 -15.329 -2.966 1.00 34.68 88 ASN A O 1
ATOM 600 N N . LEU A 1 89 ? -9.994 -13.650 -2.190 1.00 29.52 89 LEU A N 1
ATOM 601 C CA . LEU A 1 89 ? -10.115 -12.876 -3.455 1.00 24.87 89 LEU A CA 1
ATOM 602 C C . LEU A 1 89 ? -8.737 -12.737 -4.129 1.00 20.14 89 LEU A C 1
ATOM 603 O O . LEU A 1 89 ? -8.594 -12.831 -5.382 1.00 17.08 89 LEU A O 1
ATOM 608 N N . THR A 1 90 ? -7.743 -12.399 -3.333 1.00 18.27 90 THR A N 1
ATOM 609 C CA A THR A 1 90 ? -6.366 -12.174 -3.835 0.50 20.77 90 THR A CA 1
ATOM 610 C CA B THR A 1 90 ? -6.356 -12.180 -3.812 0.50 18.87 90 THR A CA 1
ATOM 611 C C . THR A 1 90 ? -5.809 -13.494 -4.376 1.00 19.76 90 THR A C 1
ATOM 612 O O . THR A 1 90 ? -4.856 -13.417 -5.157 1.00 20.51 90 THR A O 1
ATOM 619 N N . ASN A 1 91 ? -6.401 -14.643 -3.991 1.00 19.68 91 ASN A N 1
ATOM 620 C CA . ASN A 1 91 ? -5.883 -15.983 -4.361 1.00 21.74 91 ASN A CA 1
ATOM 621 C C . ASN A 1 91 ? -6.726 -16.565 -5.512 1.00 22.35 91 ASN A C 1
ATOM 622 O O . ASN A 1 91 ? -6.605 -17.785 -5.765 1.00 26.78 91 ASN A O 1
ATOM 627 N N . LEU A 1 92 ? -7.619 -15.780 -6.109 1.00 18.13 92 LEU A N 1
ATOM 628 C CA . LEU A 1 92 ? -8.476 -16.275 -7.228 1.00 18.56 92 LEU A CA 1
ATOM 629 C C . LEU A 1 92 ? -7.990 -15.727 -8.561 1.00 18.61 92 LEU A C 1
ATOM 630 O O . LEU A 1 92 ? -7.622 -14.560 -8.643 1.00 19.32 92 LEU A O 1
ATOM 635 N N . ASP A 1 93 ? -8.027 -16.550 -9.608 1.00 17.63 93 ASP A N 1
ATOM 636 C CA . ASP A 1 93 ? -7.815 -16.113 -10.986 1.00 18.67 93 ASP A CA 1
ATOM 637 C C . ASP A 1 93 ? -9.198 -16.015 -11.642 1.00 17.88 93 ASP A C 1
ATOM 638 O O . ASP A 1 93 ? -10.158 -16.644 -11.187 1.00 18.47 93 ASP A O 1
ATOM 643 N N . PRO A 1 94 ? -9.354 -15.176 -12.672 1.00 19.28 94 PRO A N 1
ATOM 644 C CA . PRO A 1 94 ? -10.536 -15.234 -13.529 1.00 20.62 94 PRO A CA 1
ATOM 645 C C . PRO A 1 94 ? -10.617 -16.666 -14.029 1.00 21.75 94 PRO A C 1
ATOM 646 O O . PRO A 1 94 ? -9.582 -17.250 -14.334 1.00 20.38 94 PRO A O 1
ATOM 650 N N . PRO A 1 95 ? -11.807 -17.278 -14.181 1.00 21.52 95 PRO A N 1
ATOM 651 C CA . PRO A 1 95 ? -13.095 -16.582 -13.999 1.00 22.46 95 PRO A CA 1
ATOM 652 C C . PRO A 1 95 ? -13.642 -16.408 -12.568 1.00 20.69 95 PRO A C 1
ATOM 653 O O . PRO A 1 95 ? -14.504 -15.524 -12.315 1.00 22.60 95 PRO A O 1
ATOM 657 N N . ASP A 1 96 ? -13.140 -17.177 -11.609 1.00 20.36 96 ASP A N 1
ATOM 658 C CA . ASP A 1 96 ? -13.693 -17.236 -10.233 1.00 21.59 96 ASP A CA 1
ATOM 659 C C . ASP A 1 96 ? -13.481 -15.892 -9.499 1.00 21.01 96 ASP A C 1
ATOM 660 O O . ASP A 1 96 ? -14.268 -15.551 -8.608 1.00 21.61 96 ASP A O 1
ATOM 665 N N . HIS A 1 97 ? -12.513 -15.098 -9.933 1.00 17.77 97 HIS A N 1
ATOM 666 C CA . HIS A 1 97 ? -12.185 -13.776 -9.320 1.00 15.49 97 HIS A CA 1
ATOM 667 C C . HIS A 1 97 ? -13.263 -12.725 -9.637 1.00 15.34 97 HIS A C 1
ATOM 668 O O . HIS A 1 97 ? -13.492 -11.832 -8.821 1.00 14.02 97 HIS A O 1
ATOM 675 N N . ARG A 1 98 ? -13.947 -12.858 -10.773 1.00 15.09 98 ARG A N 1
ATOM 676 C CA . ARG A 1 98 ? -14.864 -11.814 -11.270 1.00 17.31 98 ARG A CA 1
ATOM 677 C C . ARG A 1 98 ? -15.968 -11.540 -10.260 1.00 15.69 98 ARG A C 1
ATOM 678 O O . ARG A 1 98 ? -16.230 -10.362 -9.984 1.00 16.00 98 ARG A O 1
ATOM 686 N N . LYS A 1 99 ? -16.643 -12.560 -9.739 1.00 16.88 99 LYS A N 1
ATOM 687 C CA . LYS A 1 99 ? -17.783 -12.327 -8.827 1.00 17.71 99 LYS A CA 1
ATOM 688 C C . LYS A 1 99 ? -17.293 -11.597 -7.573 1.00 16.56 99 LYS A C 1
ATOM 689 O O . LYS A 1 99 ? -17.928 -10.587 -7.182 1.00 16.22 99 LYS A O 1
ATOM 695 N N . ALA A 1 100 ? -16.314 -12.176 -6.895 1.00 16.70 100 ALA A N 1
ATOM 696 C CA . ALA A 1 100 ? -15.748 -11.646 -5.626 1.00 17.33 100 ALA A CA 1
ATOM 697 C C . ALA A 1 100 ? -15.318 -10.180 -5.826 1.00 15.61 100 ALA A C 1
ATOM 698 O O . ALA A 1 100 ? -15.658 -9.340 -4.951 1.00 16.45 100 ALA A O 1
ATOM 700 N N . ARG A 1 101 ? -14.599 -9.912 -6.911 1.00 14.35 101 ARG A N 1
ATOM 701 C CA . ARG A 1 101 ? -14.105 -8.551 -7.234 1.00 16.06 101 ARG A CA 1
ATOM 702 C C . ARG A 1 101 ? -15.282 -7.596 -7.426 1.00 15.77 101 ARG A C 1
ATOM 703 O O . ARG A 1 101 ? -15.252 -6.520 -6.850 1.00 14.11 101 ARG A O 1
ATOM 711 N N . SER A 1 102 ? -16.282 -7.989 -8.222 1.00 14.43 102 SER A N 1
ATOM 712 C CA A SER A 1 102 ? -17.467 -7.158 -8.528 0.50 16.17 102 SER A CA 1
ATOM 713 C CA B SER A 1 102 ? -17.479 -7.176 -8.528 0.50 15.18 102 SER A CA 1
ATOM 714 C C . SER A 1 102 ? -18.237 -6.839 -7.246 1.00 15.39 102 SER A C 1
ATOM 715 O O . SER A 1 102 ? -18.654 -5.677 -7.110 1.00 15.52 102 SER A O 1
ATOM 720 N N . LEU A 1 103 ? -18.467 -7.834 -6.387 1.00 14.91 103 LEU A N 1
ATOM 721 C CA . LEU A 1 103 ? -19.246 -7.607 -5.151 1.00 14.33 103 LEU A CA 1
ATOM 722 C C . LEU A 1 103 ? -18.500 -6.628 -4.238 1.00 14.82 103 LEU A C 1
ATOM 723 O O . LEU A 1 103 ? -19.136 -5.684 -3.760 1.00 14.42 103 LEU A O 1
ATOM 728 N N . LEU A 1 104 ? -17.192 -6.763 -4.118 1.00 14.10 104 LEU A N 1
ATOM 729 C CA . LEU A 1 104 ? -16.401 -5.849 -3.251 1.00 15.77 104 LEU A CA 1
ATOM 730 C C . LEU A 1 104 ? -16.330 -4.474 -3.918 1.00 14.84 104 LEU A C 1
ATOM 731 O O . LEU A 1 104 ? -16.406 -3.475 -3.211 1.00 16.66 104 LEU A O 1
ATOM 736 N N . ALA A 1 105 ? -16.208 -4.429 -5.241 1.00 15.46 105 ALA A N 1
ATOM 737 C CA . ALA A 1 105 ? -16.110 -3.153 -5.987 1.00 15.71 105 ALA A CA 1
ATOM 738 C C . ALA A 1 105 ? -17.382 -2.316 -5.813 1.00 16.69 105 ALA A C 1
ATOM 739 O O . ALA A 1 105 ? -17.276 -1.093 -6.019 1.00 16.89 105 ALA A O 1
ATOM 741 N N . ALA A 1 106 ? -18.516 -2.917 -5.418 1.00 15.25 106 ALA A N 1
ATOM 742 C CA . ALA A 1 106 ? -19.776 -2.184 -5.217 1.00 17.48 106 ALA A CA 1
ATOM 743 C C . ALA A 1 106 ? -19.590 -1.087 -4.163 1.00 16.62 106 ALA A C 1
ATOM 744 O O . ALA A 1 106 ? -20.378 -0.101 -4.228 1.00 18.69 106 ALA A O 1
ATOM 746 N N . ALA A 1 107 ? -18.627 -1.248 -3.240 1.00 16.10 107 ALA A N 1
ATOM 747 C CA . ALA A 1 107 ? -18.314 -0.305 -2.146 1.00 16.42 107 ALA A CA 1
ATOM 748 C C . ALA A 1 107 ? -17.291 0.755 -2.597 1.00 15.90 107 ALA A C 1
ATOM 749 O O . ALA A 1 107 ? -17.057 1.694 -1.826 1.00 15.90 107 ALA A O 1
ATOM 751 N N . PHE A 1 108 ? -16.737 0.641 -3.789 1.00 14.05 108 PHE A N 1
ATOM 752 C CA . PHE A 1 108 ? -15.657 1.550 -4.260 1.00 14.48 108 PHE A CA 1
ATOM 753 C C . PHE A 1 108 ? -16.067 2.222 -5.562 1.00 17.73 108 PHE A C 1
ATOM 754 O O . PHE A 1 108 ? -15.349 2.104 -6.532 1.00 22.51 108 PHE A O 1
ATOM 762 N N . THR A 1 109 ? -17.230 2.862 -5.615 1.00 16.26 109 THR A N 1
ATOM 763 C CA . THR A 1 109 ? -17.708 3.532 -6.856 1.00 17.76 109 THR A CA 1
ATOM 764 C C . THR A 1 109 ? -17.076 4.922 -6.993 1.00 16.86 109 THR A C 1
ATOM 765 O O . THR A 1 109 ? -16.558 5.473 -6.009 1.00 15.90 109 THR A O 1
ATOM 769 N N . HIS A 1 110 ? -17.169 5.503 -8.161 1.00 16.37 110 HIS A N 1
ATOM 770 C CA . HIS A 1 110 ? -16.774 6.914 -8.400 1.00 17.52 110 HIS A CA 1
ATOM 771 C C . HIS A 1 110 ? -17.590 7.830 -7.487 1.00 15.77 110 HIS A C 1
ATOM 772 O O . HIS A 1 110 ? -17.020 8.772 -6.906 1.00 14.47 110 HIS A O 1
ATOM 779 N N . ARG A 1 111 ? -18.869 7.522 -7.302 1.00 14.51 111 ARG A N 1
ATOM 780 C CA . ARG A 1 111 ? -19.768 8.326 -6.451 1.00 16.25 111 ARG A CA 1
ATOM 781 C C . ARG A 1 111 ? -19.296 8.252 -4.996 1.00 13.93 111 ARG A C 1
ATOM 782 O O . ARG A 1 111 ? -19.240 9.313 -4.331 1.00 13.37 111 ARG A O 1
ATOM 790 N N . SER A 1 112 ? -18.948 7.055 -4.493 1.00 12.68 112 SER A N 1
ATOM 791 C CA A SER A 1 112 ? -18.472 6.941 -3.093 0.50 13.43 112 SER A CA 1
ATOM 792 C CA B SER A 1 112 ? -18.483 6.954 -3.084 0.50 13.64 112 SER A CA 1
ATOM 793 C C . SER A 1 112 ? -17.159 7.725 -2.938 1.00 13.18 112 SER A C 1
ATOM 794 O O . SER A 1 112 ? -17.029 8.434 -1.944 1.00 13.38 112 SER A O 1
ATOM 799 N N . LEU A 1 113 ? -16.229 7.594 -3.866 1.00 13.18 113 LEU A N 1
ATOM 800 C CA . LEU A 1 113 ? -14.912 8.301 -3.745 1.00 14.04 113 LEU A CA 1
ATOM 801 C C . LEU A 1 113 ? -15.116 9.834 -3.705 1.00 14.42 113 LEU A C 1
ATOM 802 O O . LEU A 1 113 ? -14.479 10.538 -2.846 1.00 13.48 113 LEU A O 1
ATOM 807 N N . LYS A 1 114 ? -16.045 10.331 -4.481 1.00 13.99 114 LYS A N 1
ATOM 808 C CA . LYS A 1 114 ? -16.415 11.777 -4.459 1.00 14.36 114 LYS A CA 1
ATOM 809 C C . LYS A 1 114 ? -16.989 12.188 -3.089 1.00 15.14 114 LYS A C 1
ATOM 810 O O . LYS A 1 114 ? -16.632 13.283 -2.558 1.00 14.56 114 LYS A O 1
ATOM 816 N N . ASN A 1 115 ? -17.886 11.384 -2.528 1.00 12.85 115 ASN A N 1
ATOM 817 C CA . ASN A 1 115 ? -18.599 11.633 -1.244 1.00 13.95 115 ASN A CA 1
ATOM 818 C C . ASN A 1 115 ? -17.639 11.460 -0.085 1.00 13.39 115 ASN A C 1
ATOM 819 O O . ASN A 1 115 ? -17.838 12.129 0.928 1.00 12.67 115 ASN A O 1
ATOM 824 N N . TRP A 1 116 ? -16.632 10.586 -0.218 1.00 12.69 116 TRP A N 1
ATOM 825 C CA . TRP A 1 116 ? -15.648 10.345 0.870 1.00 13.14 116 TRP A CA 1
ATOM 826 C C . TRP A 1 116 ? -14.715 11.532 1.075 1.00 12.04 116 TRP A C 1
ATOM 827 O O . TRP A 1 116 ? -14.327 11.769 2.220 1.00 11.97 116 TRP A O 1
ATOM 838 N N . GLU A 1 117 ? -14.414 12.283 0.023 1.00 11.50 117 GLU A N 1
ATOM 839 C CA . GLU A 1 117 ? -13.381 13.328 0.123 1.00 12.21 117 GLU A CA 1
ATOM 840 C C . GLU A 1 117 ? -13.668 14.297 1.269 1.00 11.85 117 GLU A C 1
ATOM 841 O O . GLU A 1 117 ? -12.766 14.529 2.069 1.00 11.79 117 GLU A O 1
ATOM 847 N N . PRO A 1 118 ? -14.846 14.978 1.360 1.00 11.86 118 PRO A N 1
ATOM 848 C CA . PRO A 1 118 ? -15.088 15.912 2.472 1.00 11.92 118 PRO A CA 1
ATOM 849 C C . PRO A 1 118 ? -15.075 15.252 3.856 1.00 11.92 118 PRO A C 1
ATOM 850 O O . PRO A 1 118 ? -14.673 15.904 4.805 1.00 12.71 118 PRO A O 1
ATOM 854 N N . ARG A 1 119 ? -15.474 13.966 3.960 1.00 12.34 119 ARG A N 1
ATOM 855 C CA . ARG A 1 119 ? -15.437 13.205 5.226 1.00 13.36 119 ARG A CA 1
ATOM 856 C C . ARG A 1 119 ? -13.979 12.996 5.642 1.00 12.44 119 ARG A C 1
ATOM 857 O O . ARG A 1 119 ? -13.635 13.169 6.828 1.00 12.06 119 ARG A O 1
ATOM 865 N N . ILE A 1 120 ? -13.132 12.609 4.692 1.00 11.40 120 ILE A N 1
ATOM 866 C CA . ILE A 1 120 ? -11.695 12.351 4.983 1.00 11.48 120 ILE A CA 1
ATOM 867 C C . ILE A 1 120 ? -11.029 13.691 5.283 1.00 11.50 120 ILE A C 1
ATOM 868 O O . ILE A 1 120 ? -10.170 13.777 6.200 1.00 10.89 120 ILE A O 1
ATOM 873 N N . LYS A 1 121 ? -11.421 14.744 4.592 1.00 10.95 121 LYS A N 1
ATOM 874 C CA . LYS A 1 121 ? -10.863 16.095 4.866 1.00 12.58 121 LYS A CA 1
ATOM 875 C C . LYS A 1 121 ? -11.109 16.486 6.333 1.00 12.84 121 LYS A C 1
ATOM 876 O O . LYS A 1 121 ? -10.215 17.060 6.962 1.00 11.08 121 LYS A O 1
ATOM 882 N N . GLN A 1 122 ? -12.336 16.312 6.806 1.00 13.14 122 GLN A N 1
ATOM 883 C CA . GLN A 1 122 ? -12.750 16.606 8.209 1.00 17.18 122 GLN A CA 1
ATOM 884 C C . GLN A 1 122 ? -11.787 15.877 9.144 1.00 14.10 122 GLN A C 1
ATOM 885 O O . GLN A 1 122 ? -11.350 16.442 10.155 1.00 14.49 122 GLN A O 1
ATOM 891 N N . ILE A 1 123 ? -11.540 14.592 8.901 1.00 13.49 123 ILE A N 1
ATOM 892 C CA . ILE A 1 123 ? -10.709 13.757 9.792 1.00 13.16 123 ILE A CA 1
ATOM 893 C C . ILE A 1 123 ? -9.269 14.308 9.774 1.00 12.48 123 ILE A C 1
ATOM 894 O O . ILE A 1 123 ? -8.649 14.476 10.845 1.00 11.51 123 ILE A O 1
ATOM 899 N N . ALA A 1 124 ? -8.741 14.585 8.586 1.00 11.58 124 ALA A N 1
ATOM 900 C CA . ALA A 1 124 ? -7.382 15.168 8.471 1.00 11.94 124 ALA A CA 1
ATOM 901 C C . ALA A 1 124 ? -7.308 16.519 9.186 1.00 12.51 124 ALA A C 1
ATOM 902 O O . ALA A 1 124 ? -6.296 16.765 9.926 1.00 13.78 124 ALA A O 1
ATOM 904 N N . ALA A 1 125 ? -8.291 17.396 8.975 1.00 13.94 125 ALA A N 1
ATOM 905 C CA . ALA A 1 125 ? -8.344 18.724 9.635 1.00 15.32 125 ALA A CA 1
ATOM 906 C C . ALA A 1 125 ? -8.270 18.574 11.164 1.00 16.48 125 ALA A C 1
ATOM 907 O O . ALA A 1 125 ? -7.457 19.284 11.812 1.00 18.02 125 ALA A O 1
ATOM 909 N N . ASP A 1 126 ? -9.013 17.635 11.748 1.00 16.51 126 ASP A N 1
ATOM 910 C CA . ASP A 1 126 ? -8.981 17.388 13.215 1.00 18.58 126 ASP A CA 1
ATOM 911 C C . ASP A 1 126 ? -7.611 16.871 13.668 1.00 17.19 126 ASP A C 1
ATOM 912 O O . ASP A 1 126 ? -7.134 17.339 14.748 1.00 17.28 126 ASP A O 1
ATOM 917 N N . LEU A 1 127 ? -6.984 15.964 12.925 1.00 13.84 127 LEU A N 1
ATOM 918 C CA . LEU A 1 127 ? -5.654 15.441 13.317 1.00 14.82 127 LEU A CA 1
ATOM 919 C C . LEU A 1 127 ? -4.623 16.565 13.278 1.00 15.08 127 LEU A C 1
ATOM 920 O O . LEU A 1 127 ? -3.801 16.658 14.206 1.00 14.84 127 LEU A O 1
ATOM 925 N N . VAL A 1 128 ? -4.629 17.378 12.224 1.00 14.72 128 VAL A N 1
ATOM 926 C CA . VAL A 1 128 ? -3.614 18.452 12.073 1.00 14.71 128 VAL A CA 1
ATOM 927 C C . VAL A 1 128 ? -3.923 19.541 13.112 1.00 15.92 128 VAL A C 1
ATOM 928 O O . VAL A 1 128 ? -2.999 20.096 13.690 1.00 15.25 128 VAL A O 1
ATOM 932 N N . GLU A 1 129 ? -5.194 19.847 13.327 1.00 16.24 129 GLU A N 1
ATOM 933 C CA . GLU A 1 129 ? -5.618 20.873 14.314 1.00 20.47 129 GLU A CA 1
ATOM 934 C C . GLU A 1 129 ? -5.010 20.526 15.678 1.00 19.02 129 GLU A C 1
ATOM 935 O O . GLU A 1 129 ? -4.520 21.474 16.370 1.00 17.09 129 GLU A O 1
ATOM 941 N N . ALA A 1 130 ? -4.892 19.242 16.029 1.00 17.18 130 ALA A N 1
ATOM 942 C CA . ALA A 1 130 ? -4.352 18.797 17.333 1.00 18.74 130 ALA A CA 1
ATOM 943 C C . ALA A 1 130 ? -2.854 19.127 17.466 1.00 18.72 130 ALA A C 1
ATOM 944 O O . ALA A 1 130 ? -2.370 19.254 18.604 1.00 18.59 130 ALA A O 1
ATOM 946 N N . ILE A 1 131 ? -2.129 19.304 16.357 1.00 14.89 131 ILE A N 1
ATOM 947 C CA . ILE A 1 131 ? -0.646 19.488 16.385 1.00 14.38 131 ILE A CA 1
ATOM 948 C C . ILE A 1 131 ? -0.320 20.863 15.822 1.00 13.71 131 ILE A C 1
ATOM 949 O O . ILE A 1 131 ? 0.881 21.171 15.632 1.00 14.23 131 ILE A O 1
ATOM 954 N N . GLN A 1 132 ? -1.319 21.700 15.579 1.00 14.20 132 GLN A N 1
ATOM 955 C CA . GLN A 1 132 ? -1.103 22.957 14.794 1.00 16.52 132 GLN A CA 1
ATOM 956 C C . GLN A 1 132 ? -0.114 23.898 15.520 1.00 16.86 132 GLN A C 1
ATOM 957 O O . GLN A 1 132 ? 0.621 24.630 14.814 1.00 15.25 132 GLN A O 1
ATOM 963 N N . LYS A 1 133 ? -0.095 23.893 16.855 1.00 17.45 133 LYS A N 1
ATOM 964 C CA . LYS A 1 133 ? 0.814 24.763 17.648 1.00 19.66 133 LYS A CA 1
ATOM 965 C C . LYS A 1 133 ? 2.041 24.022 18.148 1.00 19.28 133 LYS A C 1
ATOM 966 O O . LYS A 1 133 ? 2.801 24.637 18.919 1.00 19.77 133 LYS A O 1
ATOM 972 N N . ASN A 1 134 ? 2.274 22.786 17.734 1.00 16.21 134 ASN A N 1
ATOM 973 C CA . ASN A 1 134 ? 3.451 22.024 18.184 1.00 16.90 134 ASN A CA 1
ATOM 974 C C . ASN A 1 134 ? 4.692 22.614 17.557 1.00 15.86 134 ASN A C 1
ATOM 975 O O . ASN A 1 134 ? 4.717 22.944 16.358 1.00 16.68 134 ASN A O 1
ATOM 980 N N . PRO A 1 135 ? 5.779 22.719 18.347 1.00 15.41 135 PRO A N 1
ATOM 981 C CA . PRO A 1 135 ? 7.095 23.004 17.794 1.00 15.59 135 PRO A CA 1
ATOM 982 C C . PRO A 1 135 ? 7.747 21.799 17.102 1.00 13.80 135 PRO A C 1
ATOM 983 O O . PRO A 1 135 ? 8.488 21.980 16.180 1.00 16.01 135 PRO A O 1
ATOM 987 N N . THR A 1 136 ? 7.473 20.593 17.600 1.00 14.47 136 THR A N 1
ATOM 988 C CA . THR A 1 136 ? 7.960 19.311 17.066 1.00 15.07 136 THR A CA 1
ATOM 989 C C . THR A 1 136 ? 6.788 18.348 17.066 1.00 15.20 136 THR A C 1
ATOM 990 O O . THR A 1 136 ? 5.837 18.527 17.870 1.00 14.01 136 THR A O 1
ATOM 994 N N . ILE A 1 137 ? 6.791 17.462 16.078 1.00 13.88 137 ILE A N 1
ATOM 995 C CA . ILE A 1 137 ? 5.744 16.412 15.968 1.00 14.92 137 ILE A CA 1
ATOM 996 C C . ILE A 1 137 ? 6.390 15.051 15.752 1.00 14.23 137 ILE A C 1
ATOM 997 O O . ILE A 1 137 ? 7.594 14.969 15.480 1.00 14.93 137 ILE A O 1
ATOM 1002 N N . ASN A 1 138 ? 5.584 14.018 15.911 1.00 13.23 138 ASN A N 1
ATOM 1003 C CA . ASN A 1 138 ? 5.960 12.623 15.617 1.00 13.05 138 ASN A CA 1
ATOM 1004 C C . ASN A 1 138 ? 4.993 12.155 14.525 1.00 12.19 138 ASN A C 1
ATOM 1005 O O . ASN A 1 138 ? 3.801 11.940 14.857 1.00 11.56 138 ASN A O 1
ATOM 1010 N N . ILE A 1 139 ? 5.456 12.069 13.281 1.00 12.35 139 ILE A N 1
ATOM 1011 C CA . ILE A 1 139 ? 4.542 11.718 12.151 1.00 11.87 139 ILE A CA 1
ATOM 1012 C C . ILE A 1 139 ? 3.788 10.443 12.490 1.00 12.20 139 ILE A C 1
ATOM 1013 O O . ILE A 1 139 ? 2.544 10.337 12.188 1.00 13.00 139 ILE A O 1
ATOM 1018 N N . VAL A 1 140 ? 4.482 9.473 13.076 1.00 13.76 140 VAL A N 1
ATOM 1019 C CA . VAL A 1 140 ? 3.861 8.135 13.240 1.00 14.43 140 VAL A CA 1
ATOM 1020 C C . VAL A 1 140 ? 2.669 8.260 14.187 1.00 14.50 140 VAL A C 1
ATOM 1021 O O . VAL A 1 140 ? 1.574 7.827 13.821 1.00 13.52 140 VAL A O 1
ATOM 1025 N N . ASP A 1 141 ? 2.871 8.718 15.416 1.00 14.79 141 ASP A N 1
ATOM 1026 C CA . ASP A 1 141 ? 1.758 8.700 16.394 1.00 16.43 141 ASP A CA 1
ATOM 1027 C C . ASP A 1 141 ? 0.736 9.793 16.087 1.00 14.89 141 ASP A C 1
ATOM 1028 O O . ASP A 1 141 ? -0.413 9.608 16.439 1.00 14.86 141 ASP A O 1
ATOM 1033 N N . ASP A 1 142 ? 1.168 10.922 15.518 1.00 14.87 142 ASP A N 1
ATOM 1034 C CA . ASP A 1 142 ? 0.297 12.122 15.350 1.00 15.00 142 ASP A CA 1
ATOM 1035 C C . ASP A 1 142 ? -0.502 11.976 14.036 1.00 13.87 142 ASP A C 1
ATOM 1036 O O . ASP A 1 142 ? -1.630 12.499 13.978 1.00 16.05 142 ASP A O 1
ATOM 1041 N N . LEU A 1 143 ? 0.035 11.301 13.032 1.00 12.95 143 LEU A N 1
ATOM 1042 C CA . LEU A 1 143 ? -0.610 11.317 11.708 1.00 12.65 143 LEU A CA 1
ATOM 1043 C C . LEU A 1 143 ? -0.690 9.929 11.050 1.00 12.82 143 LEU A C 1
ATOM 1044 O O . LEU A 1 143 ? -1.830 9.528 10.702 1.00 12.16 143 LEU A O 1
ATOM 1049 N N . SER A 1 144 ? 0.442 9.285 10.757 1.00 12.16 144 SER A N 1
ATOM 1050 C CA . SER A 1 144 ? 0.461 8.167 9.782 1.00 12.52 144 SER A CA 1
ATOM 1051 C C . SER A 1 144 ? -0.263 6.962 10.380 1.00 14.09 144 SER A C 1
ATOM 1052 O O . SER A 1 144 ? -0.983 6.267 9.642 1.00 13.51 144 SER A O 1
ATOM 1055 N N . SER A 1 145 ? -0.083 6.699 11.663 1.00 14.78 145 SER A N 1
ATOM 1056 C CA A SER A 1 145 ? -0.709 5.521 12.318 0.50 16.59 145 SER A CA 1
ATOM 1057 C CA B SER A 1 145 ? -0.713 5.528 12.321 0.50 14.82 145 SER A CA 1
ATOM 1058 C C . SER A 1 145 ? -2.209 5.759 12.495 1.00 15.99 145 SER A C 1
ATOM 1059 O O . SER A 1 145 ? -3.009 4.937 12.072 1.00 17.39 145 SER A O 1
ATOM 1064 N N . PRO A 1 146 ? -2.688 6.861 13.123 1.00 15.19 146 PRO A N 1
ATOM 1065 C CA . PRO A 1 146 ? -4.132 6.991 13.334 1.00 15.92 146 PRO A CA 1
ATOM 1066 C C . PRO A 1 146 ? -4.961 7.232 12.074 1.00 13.94 146 PRO A C 1
ATOM 1067 O O . PRO A 1 146 ? -6.066 6.708 11.986 1.00 14.89 146 PRO A O 1
ATOM 1071 N N . PHE A 1 147 ? -4.468 8.038 11.147 1.00 13.66 147 PHE A N 1
ATOM 1072 C CA . PHE A 1 147 ? -5.321 8.562 10.075 1.00 12.64 147 PHE A CA 1
ATOM 1073 C C . PHE A 1 147 ? -6.014 7.459 9.270 1.00 11.98 147 PHE A C 1
ATOM 1074 O O . PHE A 1 147 ? -7.223 7.509 9.069 1.00 13.81 147 PHE A O 1
ATOM 1082 N N . PRO A 1 148 ? -5.342 6.444 8.709 1.00 11.98 148 PRO A N 1
ATOM 1083 C CA . PRO A 1 148 ? -6.056 5.479 7.868 1.00 12.85 148 PRO A CA 1
ATOM 1084 C C . PRO A 1 148 ? -7.064 4.615 8.648 1.00 13.49 148 PRO A C 1
ATOM 1085 O O . PRO A 1 148 ? -8.033 4.131 8.068 1.00 14.03 148 PRO A O 1
ATOM 1089 N N . SER A 1 149 ? -6.843 4.439 9.941 1.00 15.17 149 SER A N 1
ATOM 1090 C CA . SER A 1 149 ? -7.784 3.691 10.825 1.00 16.46 149 SER A CA 1
ATOM 1091 C C . SER A 1 149 ? -9.035 4.529 11.079 1.00 15.13 149 SER A C 1
ATOM 1092 O O . SER A 1 149 ? -10.154 4.021 10.965 1.00 15.05 149 SER A O 1
ATOM 1095 N N . LEU A 1 150 ? -8.848 5.797 11.417 1.00 14.20 150 LEU A N 1
ATOM 1096 C CA . LEU A 1 150 ? -9.978 6.741 11.590 1.00 15.11 150 LEU A CA 1
ATOM 1097 C C . LEU A 1 150 ? -10.769 6.806 10.278 1.00 13.92 150 LEU A C 1
ATOM 1098 O O . LEU A 1 150 ? -12.019 6.755 10.321 1.00 13.44 150 LEU A O 1
ATOM 1103 N N . VAL A 1 151 ? -10.083 6.885 9.133 1.00 12.87 151 VAL A N 1
ATOM 1104 C CA . VAL A 1 151 ? -10.793 6.968 7.827 1.00 13.22 151 VAL A CA 1
ATOM 1105 C C . VAL A 1 151 ? -11.651 5.709 7.612 1.00 13.14 151 VAL A C 1
ATOM 1106 O O . VAL A 1 151 ? -12.837 5.819 7.298 1.00 13.05 151 VAL A O 1
ATOM 1110 N N . ILE A 1 152 ? -11.075 4.526 7.783 1.00 13.73 152 ILE A N 1
ATOM 1111 C CA . ILE A 1 152 ? -11.765 3.294 7.313 1.00 14.86 152 ILE A CA 1
ATOM 1112 C C . ILE A 1 152 ? -12.967 3.063 8.259 1.00 14.49 152 ILE A C 1
ATOM 1113 O O . ILE A 1 152 ? -14.030 2.610 7.781 1.00 16.07 152 ILE A O 1
ATOM 1118 N N . ALA A 1 153 ? -12.838 3.430 9.520 1.00 15.41 153 ALA A N 1
ATOM 1119 C CA . ALA A 1 153 ? -13.936 3.315 10.509 1.00 17.77 153 ALA A CA 1
ATOM 1120 C C . ALA A 1 153 ? -15.116 4.196 10.073 1.00 16.31 153 ALA A C 1
ATOM 1121 O O . ALA A 1 153 ? -16.289 3.731 10.035 1.00 15.21 153 ALA A O 1
ATOM 1123 N N . ASP A 1 154 ? -14.848 5.429 9.652 1.00 15.05 154 ASP A N 1
ATOM 1124 C CA . ASP A 1 154 ? -15.888 6.353 9.129 1.00 15.52 154 ASP A CA 1
ATOM 1125 C C . ASP A 1 154 ? -16.487 5.770 7.846 1.00 15.15 154 ASP A C 1
ATOM 1126 O O . ASP A 1 154 ? -17.722 5.736 7.717 1.00 15.60 154 ASP A O 1
ATOM 1131 N N . LEU A 1 155 ? -15.658 5.254 6.943 1.00 14.11 155 LEU A N 1
ATOM 1132 C CA . LEU A 1 155 ? -16.173 4.790 5.639 1.00 15.17 155 LEU A CA 1
ATOM 1133 C C . LEU A 1 155 ? -16.991 3.507 5.869 1.00 14.95 155 LEU A C 1
ATOM 1134 O O . LEU A 1 155 ? -17.899 3.271 5.078 1.00 14.86 155 LEU A O 1
ATOM 1139 N N . PHE A 1 156 ? -16.637 2.705 6.862 1.00 15.22 156 PHE A N 1
ATOM 1140 C CA . PHE A 1 156 ? -17.405 1.472 7.173 1.00 16.90 156 PHE A CA 1
ATOM 1141 C C . PHE A 1 156 ? -18.798 1.840 7.661 1.00 19.70 156 PHE A C 1
ATOM 1142 O O . PHE A 1 156 ? -19.733 1.053 7.370 1.00 20.09 156 PHE A O 1
ATOM 1150 N N . GLY A 1 157 ? -18.916 2.956 8.382 1.00 19.17 157 GLY A N 1
ATOM 1151 C CA . GLY A 1 157 ? -20.177 3.378 9.020 1.00 21.98 157 GLY A CA 1
ATOM 1152 C C . GLY A 1 157 ? -20.259 2.849 10.453 1.00 23.33 157 GLY A C 1
ATOM 1153 O O . GLY A 1 157 ? -21.375 2.683 10.960 1.00 25.83 157 GLY A O 1
ATOM 1154 N N . VAL A 1 158 ? -19.128 2.571 11.083 1.00 24.19 158 VAL A N 1
ATOM 1155 C CA . VAL A 1 158 ? -19.051 2.098 12.507 1.00 32.18 158 VAL A CA 1
ATOM 1156 C C . VAL A 1 158 ? -19.746 3.150 13.380 1.00 37.72 158 VAL A C 1
ATOM 1157 O O . VAL A 1 158 ? -19.614 4.330 13.097 1.00 36.35 158 VAL A O 1
ATOM 1161 N N . PRO A 1 159 ? -20.517 2.797 14.441 1.00 45.06 159 PRO A N 1
ATOM 1162 C CA . PRO A 1 159 ? -21.017 3.801 15.384 1.00 49.46 159 PRO A CA 1
ATOM 1163 C C . PRO A 1 159 ? -19.955 4.836 15.784 1.00 46.50 159 PRO A C 1
ATOM 1164 O O . PRO A 1 159 ? -18.816 4.472 16.023 1.00 45.86 159 PRO A O 1
ATOM 1168 N N . VAL A 1 160 ? -20.374 6.104 15.821 1.00 50.61 160 VAL A N 1
ATOM 1169 C CA . VAL A 1 160 ? -19.540 7.315 16.120 1.00 53.67 160 VAL A CA 1
ATOM 1170 C C . VAL A 1 160 ? -18.635 7.065 17.346 1.00 54.97 160 VAL A C 1
ATOM 1171 O O . VAL A 1 160 ? -17.468 7.504 17.314 1.00 53.62 160 VAL A O 1
ATOM 1175 N N . LYS A 1 161 ? -19.137 6.384 18.381 1.00 55.65 161 LYS A N 1
ATOM 1176 C CA . LYS A 1 161 ? -18.417 6.121 19.656 1.00 57.81 161 LYS A CA 1
ATOM 1177 C C . LYS A 1 161 ? -17.183 5.222 19.445 1.00 57.44 161 LYS A C 1
ATOM 1178 O O . LYS A 1 161 ? -16.182 5.416 20.173 1.00 54.82 161 LYS A O 1
ATOM 1180 N N . ASP A 1 162 ? -17.237 4.260 18.512 1.00 57.00 162 ASP A N 1
ATOM 1181 C CA . ASP A 1 162 ? -16.155 3.252 18.307 1.00 53.96 162 ASP A CA 1
ATOM 1182 C C . ASP A 1 162 ? -15.007 3.863 17.486 1.00 55.35 162 ASP A C 1
ATOM 1183 O O . ASP A 1 162 ? -13.858 3.451 17.694 1.00 48.51 162 ASP A O 1
ATOM 1188 N N . ARG A 1 163 ? -15.324 4.809 16.595 1.00 58.82 163 ARG A N 1
ATOM 1189 C CA . ARG A 1 163 ? -14.368 5.552 15.725 1.00 61.24 163 ARG A CA 1
ATOM 1190 C C . ARG A 1 163 ? -12.991 5.631 16.391 1.00 59.01 163 ARG A C 1
ATOM 1191 O O . ARG A 1 163 ? -12.043 5.128 15.766 1.00 57.68 163 ARG A O 1
ATOM 1199 N N . PHE A 1 166 ? -10.301 1.468 17.480 1.00 58.75 166 PHE A N 1
ATOM 1200 C CA . PHE A 1 166 ? -10.384 0.778 16.162 1.00 56.51 166 PHE A CA 1
ATOM 1201 C C . PHE A 1 166 ? -8.971 0.544 15.591 1.00 65.21 166 PHE A C 1
ATOM 1202 O O . PHE A 1 166 ? -8.746 -0.515 14.968 1.00 67.81 166 PHE A O 1
ATOM 1210 N N . LYS A 1 167 ? -8.057 1.512 15.761 1.00 72.20 167 LYS A N 1
ATOM 1211 C CA . LYS A 1 167 ? -6.584 1.358 15.546 1.00 70.75 167 LYS A CA 1
ATOM 1212 C C . LYS A 1 167 ? -6.099 0.060 16.196 1.00 73.94 167 LYS A C 1
ATOM 1213 O O . LYS A 1 167 ? -5.336 -0.688 15.554 1.00 72.62 167 LYS A O 1
ATOM 1219 N N . LYS A 1 168 ? -6.525 -0.170 17.440 1.00 74.90 168 LYS A N 1
ATOM 1220 C CA . LYS A 1 168 ? -6.216 -1.371 18.251 1.00 72.49 168 LYS A CA 1
ATOM 1221 C C . LYS A 1 168 ? -6.305 -2.632 17.379 1.00 65.72 168 LYS A C 1
ATOM 1222 O O . LYS A 1 168 ? -5.380 -3.472 17.467 1.00 56.82 168 LYS A O 1
ATOM 1224 N N . TRP A 1 169 ? -7.366 -2.741 16.566 1.00 62.40 169 TRP A N 1
ATOM 1225 C CA . TRP A 1 169 ? -7.756 -3.974 15.822 1.00 63.65 169 TRP A CA 1
ATOM 1226 C C . TRP A 1 169 ? -6.596 -4.464 14.937 1.00 65.65 169 TRP A C 1
ATOM 1227 O O . TRP A 1 169 ? -6.165 -5.644 15.117 1.00 57.06 169 TRP A O 1
ATOM 1238 N N . VAL A 1 170 ? -6.116 -3.599 14.026 1.00 58.40 170 VAL A N 1
ATOM 1239 C CA . VAL A 1 170 ? -5.105 -3.911 12.979 1.00 60.81 170 VAL A CA 1
ATOM 1240 C C . VAL A 1 170 ? -3.744 -4.185 13.631 1.00 60.23 170 VAL A C 1
ATOM 1241 O O . VAL A 1 170 ? -2.987 -5.036 13.096 1.00 48.75 170 VAL A O 1
ATOM 1243 N N . ASP A 1 171 ? -3.438 -3.469 14.723 1.00 61.06 171 ASP A N 1
ATOM 1244 C CA . ASP A 1 171 ? -2.246 -3.702 15.575 1.00 67.18 171 ASP A CA 1
ATOM 1245 C C . ASP A 1 171 ? -2.253 -5.176 15.989 1.00 72.11 171 ASP A C 1
ATOM 1246 O O . ASP A 1 171 ? -1.271 -5.887 15.659 1.00 67.31 171 ASP A O 1
ATOM 1248 N N . ILE A 1 172 ? -3.369 -5.610 16.599 1.00 71.13 172 ILE A N 1
ATOM 1249 C CA . ILE A 1 172 ? -3.599 -6.998 17.110 1.00 70.63 172 ILE A CA 1
ATOM 1250 C C . ILE A 1 172 ? -3.805 -7.940 15.912 1.00 71.23 172 ILE A C 1
ATOM 1251 O O . ILE A 1 172 ? -3.319 -9.098 15.987 1.00 81.06 172 ILE A O 1
ATOM 1256 N N . LEU A 1 173 ? -4.484 -7.477 14.852 1.00 63.18 173 LEU A N 1
ATOM 1257 C CA . LEU A 1 173 ? -4.776 -8.312 13.649 1.00 66.65 173 LEU A CA 1
ATOM 1258 C C . LEU A 1 173 ? -3.467 -8.716 12.951 1.00 69.31 173 LEU A C 1
ATOM 1259 O O . LEU A 1 173 ? -3.493 -9.736 12.231 1.00 68.08 173 LEU A O 1
ATOM 1264 N N . PHE A 1 174 ? -2.367 -7.983 13.174 1.00 70.29 174 PHE A N 1
ATOM 1265 C CA . PHE A 1 174 ? -0.990 -8.436 12.851 1.00 67.20 174 PHE A CA 1
ATOM 1266 C C . PHE A 1 174 ? -0.704 -9.716 13.647 1.00 68.30 174 PHE A C 1
ATOM 1267 O O . PHE A 1 174 ? 0.427 -9.833 14.157 1.00 77.01 174 PHE A O 1
ATOM 1269 N N . GLN A 1 187 ? -2.497 -18.586 18.285 1.00 62.24 187 GLN A N 1
ATOM 1270 C CA . GLN A 1 187 ? -2.114 -17.383 17.509 1.00 59.12 187 GLN A CA 1
ATOM 1271 C C . GLN A 1 187 ? -2.777 -16.156 18.139 1.00 58.71 187 GLN A C 1
ATOM 1272 O O . GLN A 1 187 ? -3.962 -16.243 18.522 1.00 56.94 187 GLN A O 1
ATOM 1274 N N . GLU A 1 188 ? -2.044 -15.049 18.248 1.00 62.66 188 GLU A N 1
ATOM 1275 C CA . GLU A 1 188 ? -2.641 -13.730 18.558 1.00 60.48 188 GLU A CA 1
ATOM 1276 C C . GLU A 1 188 ? -3.775 -13.482 17.554 1.00 56.57 188 GLU A C 1
ATOM 1277 O O . GLU A 1 188 ? -4.771 -12.849 17.949 1.00 52.26 188 GLU A O 1
ATOM 1279 N N . LYS A 1 189 ? -3.616 -14.016 16.329 1.00 51.95 189 LYS A N 1
ATOM 1280 C CA . LYS A 1 189 ? -4.416 -13.718 15.114 1.00 51.43 189 LYS A CA 1
ATOM 1281 C C . LYS A 1 189 ? -5.802 -14.383 15.187 1.00 51.39 189 LYS A C 1
ATOM 1282 O O . LYS A 1 189 ? -6.791 -13.684 14.882 1.00 48.32 189 LYS A O 1
ATOM 1284 N N . GLN A 1 190 ? -5.879 -15.672 15.553 1.00 48.79 190 GLN A N 1
ATOM 1285 C CA . GLN A 1 190 ? -7.146 -16.414 15.815 1.00 50.05 190 GLN A CA 1
ATOM 1286 C C . GLN A 1 190 ? -8.027 -15.621 16.798 1.00 44.75 190 GLN A C 1
ATOM 1287 O O . GLN A 1 190 ? -9.181 -15.316 16.438 1.00 40.03 190 GLN A O 1
ATOM 1289 N N . ARG A 1 191 ? -7.490 -15.263 17.972 1.00 44.75 191 ARG A N 1
ATOM 1290 C CA . ARG A 1 191 ? -8.210 -14.493 19.022 1.00 48.90 191 ARG A CA 1
ATOM 1291 C C . ARG A 1 191 ? -8.718 -13.160 18.455 1.00 45.14 191 ARG A C 1
ATOM 1292 O O . ARG A 1 191 ? -9.901 -12.868 18.661 1.00 40.80 191 ARG A O 1
ATOM 1300 N N . ALA A 1 192 ? -7.857 -12.367 17.798 1.00 41.45 192 ALA A N 1
ATOM 1301 C CA . ALA A 1 192 ? -8.199 -10.999 17.338 1.00 37.26 192 ALA A CA 1
ATOM 1302 C C . ALA A 1 192 ? -9.336 -11.049 16.294 1.00 33.80 192 ALA A C 1
ATOM 1303 O O . ALA A 1 192 ? -10.284 -10.241 16.400 1.00 31.03 192 ALA A O 1
ATOM 1305 N N . GLY A 1 193 ? -9.251 -11.979 15.340 1.00 31.92 193 GLY A N 1
ATOM 1306 C CA . GLY A 1 193 ? -10.270 -12.169 14.286 1.00 32.50 193 GLY A CA 1
ATOM 1307 C C . GLY A 1 193 ? -11.616 -12.561 14.880 1.00 30.57 193 GLY A C 1
ATOM 1308 O O . GLY A 1 193 ? -12.641 -12.016 14.451 1.00 29.83 193 GLY A O 1
ATOM 1309 N N . ALA A 1 194 ? -11.635 -13.464 15.863 1.00 30.47 194 ALA A N 1
ATOM 1310 C CA . ALA A 1 194 ? -12.872 -13.819 16.598 1.00 29.93 194 ALA A CA 1
ATOM 1311 C C . ALA A 1 194 ? -13.418 -12.591 17.354 1.00 27.27 194 ALA A C 1
ATOM 1312 O O . ALA A 1 194 ? -14.637 -12.436 17.463 1.00 23.32 194 ALA A O 1
ATOM 1314 N N . GLU A 1 195 ? -12.578 -11.705 17.883 1.00 30.77 195 GLU A N 1
ATOM 1315 C CA . GLU A 1 195 ? -13.098 -10.530 18.638 1.00 28.94 195 GLU A CA 1
ATOM 1316 C C . GLU A 1 195 ? -13.688 -9.512 17.648 1.00 25.58 195 GLU A C 1
ATOM 1317 O O . GLU A 1 195 ? -14.740 -8.932 17.913 1.00 22.37 195 GLU A O 1
ATOM 1323 N N . TYR A 1 196 ? -13.029 -9.300 16.514 1.00 26.57 196 TYR A N 1
ATOM 1324 C CA . TYR A 1 196 ? -13.542 -8.355 15.491 1.00 24.32 196 TYR A CA 1
ATOM 1325 C C . TYR A 1 196 ? -14.897 -8.881 15.009 1.00 24.70 196 TYR A C 1
ATOM 1326 O O . TYR A 1 196 ? -15.895 -8.129 14.958 1.00 24.08 196 TYR A O 1
ATOM 1335 N N . PHE A 1 197 ? -14.967 -10.191 14.762 1.00 23.55 197 PHE A N 1
ATOM 1336 C CA . PHE A 1 197 ? -16.218 -10.776 14.205 1.00 25.11 197 PHE A CA 1
ATOM 1337 C C . PHE A 1 197 ? -17.379 -10.471 15.161 1.00 23.81 197 PHE A C 1
ATOM 1338 O O . PHE A 1 197 ? -18.435 -9.994 14.777 1.00 22.20 197 PHE A O 1
ATOM 1346 N N . GLN A 1 198 ? -17.192 -10.740 16.450 1.00 28.14 198 GLN A N 1
ATOM 1347 C CA . GLN A 1 198 ? -18.285 -10.559 17.429 1.00 29.46 198 GLN A CA 1
ATOM 1348 C C . GLN A 1 198 ? -18.719 -9.085 17.510 1.00 27.63 198 GLN A C 1
ATOM 1349 O O . GLN A 1 198 ? -19.917 -8.796 17.681 1.00 25.79 198 GLN A O 1
ATOM 1355 N N . TYR A 1 199 ? -17.757 -8.165 17.440 1.00 29.66 199 TYR A N 1
ATOM 1356 C CA . TYR A 1 199 ? -18.013 -6.703 17.346 1.00 32.48 199 TYR A CA 1
ATOM 1357 C C . TYR A 1 199 ? -18.841 -6.381 16.084 1.00 30.39 199 TYR A C 1
ATOM 1358 O O . TYR A 1 199 ? -19.954 -5.794 16.180 1.00 30.86 199 TYR A O 1
ATOM 1367 N N . LEU A 1 200 ? -18.376 -6.792 14.897 1.00 28.57 200 LEU A N 1
ATOM 1368 C CA . LEU A 1 200 ? -18.994 -6.262 13.648 1.00 26.90 200 LEU A CA 1
ATOM 1369 C C . LEU A 1 200 ? -20.256 -7.025 13.230 1.00 25.89 200 LEU A C 1
ATOM 1370 O O . LEU A 1 200 ? -21.137 -6.435 12.602 1.00 23.51 200 LEU A O 1
ATOM 1375 N N . TYR A 1 201 ? -20.363 -8.316 13.524 1.00 25.19 201 TYR A N 1
ATOM 1376 C CA . TYR A 1 201 ? -21.493 -9.113 12.983 1.00 25.45 201 TYR A CA 1
ATOM 1377 C C . TYR A 1 201 ? -22.823 -8.442 13.316 1.00 24.17 201 TYR A C 1
ATOM 1378 O O . TYR A 1 201 ? -23.684 -8.310 12.465 1.00 21.90 201 TYR A O 1
ATOM 1387 N N . PRO A 1 202 ? -23.081 -8.027 14.574 1.00 26.23 202 PRO A N 1
ATOM 1388 C CA . PRO A 1 202 ? -24.359 -7.390 14.875 1.00 27.15 202 PRO A CA 1
ATOM 1389 C C . PRO A 1 202 ? -24.531 -6.009 14.210 1.00 27.31 202 PRO A C 1
ATOM 1390 O O . PRO A 1 202 ? -25.672 -5.650 13.895 1.00 25.73 202 PRO A O 1
ATOM 1394 N N . ILE A 1 203 ? -23.432 -5.327 13.853 1.00 26.29 203 ILE A N 1
ATOM 1395 C CA . ILE A 1 203 ? -23.522 -4.035 13.092 1.00 26.89 203 ILE A CA 1
ATOM 1396 C C . ILE A 1 203 ? -24.024 -4.288 11.652 1.00 26.37 203 ILE A C 1
ATOM 1397 O O . ILE A 1 203 ? -24.935 -3.533 11.179 1.00 25.22 203 ILE A O 1
ATOM 1402 N N . VAL A 1 204 ? -23.548 -5.349 10.989 1.00 22.71 204 VAL A N 1
ATOM 1403 C CA . VAL A 1 204 ? -24.017 -5.699 9.612 1.00 22.92 204 VAL A CA 1
ATOM 1404 C C . VAL A 1 204 ? -25.516 -6.037 9.641 1.00 22.52 204 VAL A C 1
ATOM 1405 O O . VAL A 1 204 ? -26.262 -5.614 8.750 1.00 25.32 204 VAL A O 1
ATOM 1409 N N . ILE A 1 205 ? -25.946 -6.861 10.592 1.00 26.87 205 ILE A N 1
ATOM 1410 C CA . ILE A 1 205 ? -27.378 -7.260 10.684 1.00 29.13 205 ILE A CA 1
ATOM 1411 C C . ILE A 1 205 ? -28.226 -5.986 10.821 1.00 27.81 205 ILE A C 1
ATOM 1412 O O . ILE A 1 205 ? -29.158 -5.846 10.034 1.00 27.32 205 ILE A O 1
ATOM 1417 N N . GLU A 1 206 ? -27.853 -5.104 11.760 1.00 31.67 206 GLU A N 1
ATOM 1418 C CA . GLU A 1 206 ? -28.493 -3.775 12.001 1.00 34.16 206 GLU A CA 1
ATOM 1419 C C . GLU A 1 206 ? -28.544 -2.978 10.681 1.00 33.16 206 GLU A C 1
ATOM 1420 O O . GLU A 1 206 ? -29.643 -2.560 10.267 1.00 30.75 206 GLU A O 1
ATOM 1426 N N . LYS A 1 207 ? -27.428 -2.830 9.961 1.00 29.94 207 LYS A N 1
ATOM 1427 C CA . LYS A 1 207 ? -27.425 -2.003 8.718 1.00 27.68 207 LYS A CA 1
ATOM 1428 C C . LYS A 1 207 ? -28.303 -2.637 7.636 1.00 30.22 207 LYS A C 1
ATOM 1429 O O . LYS A 1 207 ? -28.849 -1.891 6.827 1.00 27.73 207 LYS A O 1
ATOM 1435 N N . ARG A 1 208 ? -28.434 -3.969 7.585 1.00 31.70 208 ARG A N 1
ATOM 1436 C CA . ARG A 1 208 ? -29.292 -4.625 6.563 1.00 35.26 208 ARG A CA 1
ATOM 1437 C C . ARG A 1 208 ? -30.707 -4.031 6.642 1.00 38.75 208 ARG A C 1
ATOM 1438 O O . ARG A 1 208 ? -31.314 -3.834 5.579 1.00 34.51 208 ARG A O 1
ATOM 1446 N N . SER A 1 209 ? -31.170 -3.676 7.846 1.00 43.74 209 SER A N 1
ATOM 1447 C CA . SER A 1 209 ? -32.511 -3.069 8.082 1.00 47.69 209 SER A CA 1
ATOM 1448 C C . SER A 1 209 ? -32.431 -1.540 8.100 1.00 51.06 209 SER A C 1
ATOM 1449 O O . SER A 1 209 ? -33.508 -0.899 8.114 1.00 56.97 209 SER A O 1
ATOM 1452 N N . ASN A 1 210 ? -31.216 -0.980 8.091 1.00 45.79 210 ASN A N 1
ATOM 1453 C CA . ASN A 1 210 ? -30.966 0.469 8.331 1.00 43.23 210 ASN A CA 1
ATOM 1454 C C . ASN A 1 210 ? -29.776 0.922 7.459 1.00 37.64 210 ASN A C 1
ATOM 1455 O O . ASN A 1 210 ? -28.695 1.194 8.010 1.00 34.79 210 ASN A O 1
ATOM 1460 N N . LEU A 1 211 ? -29.994 1.028 6.146 1.00 38.54 211 LEU A N 1
ATOM 1461 C CA . LEU A 1 211 ? -28.932 1.245 5.121 1.00 37.75 211 LEU A CA 1
ATOM 1462 C C . LEU A 1 211 ? -28.543 2.728 5.115 1.00 38.54 211 LEU A C 1
ATOM 1463 O O . LEU A 1 211 ? -29.449 3.580 5.189 1.00 35.25 211 LEU A O 1
ATOM 1468 N N . SER A 1 212 ? -27.244 3.031 5.044 1.00 35.50 212 SER A N 1
ATOM 1469 C CA . SER A 1 212 ? -26.723 4.421 4.963 1.00 36.46 212 SER A CA 1
ATOM 1470 C C . SER A 1 212 ? -25.635 4.472 3.886 1.00 32.82 212 SER A C 1
ATOM 1471 O O . SER A 1 212 ? -25.425 3.443 3.260 1.00 36.84 212 SER A O 1
ATOM 1474 N N . ASP A 1 213 ? -25.040 5.630 3.615 1.00 30.49 213 ASP A N 1
ATOM 1475 C CA . ASP A 1 213 ? -23.976 5.764 2.581 1.00 31.33 213 ASP A CA 1
ATOM 1476 C C . ASP A 1 213 ? -22.660 5.343 3.227 1.00 26.65 213 ASP A C 1
ATOM 1477 O O . ASP A 1 213 ? -21.846 6.203 3.668 1.00 27.34 213 ASP A O 1
ATOM 1482 N N . ASP A 1 214 ? -22.453 4.035 3.346 1.00 24.41 214 ASP A N 1
ATOM 1483 C CA . ASP A 1 214 ? -21.172 3.543 3.876 1.00 21.20 214 ASP A CA 1
ATOM 1484 C C . ASP A 1 214 ? -20.841 2.190 3.223 1.00 19.43 214 ASP A C 1
ATOM 1485 O O . ASP A 1 214 ? -21.672 1.662 2.454 1.00 16.23 214 ASP A O 1
ATOM 1490 N N . ILE A 1 215 ? -19.618 1.742 3.406 1.00 16.81 215 ILE A N 1
ATOM 1491 C CA . ILE A 1 215 ? -19.103 0.518 2.744 1.00 15.93 215 ILE A CA 1
ATOM 1492 C C . ILE A 1 215 ? -19.956 -0.695 3.151 1.00 16.25 215 ILE A C 1
ATOM 1493 O O . ILE A 1 215 ? -20.262 -1.506 2.284 1.00 16.13 215 ILE A O 1
ATOM 1498 N N . ILE A 1 216 ? -20.321 -0.799 4.413 1.00 17.05 216 ILE A N 1
ATOM 1499 C CA . ILE A 1 216 ? -21.052 -2.028 4.879 1.00 18.99 216 ILE A CA 1
ATOM 1500 C C . ILE A 1 216 ? -22.404 -2.099 4.143 1.00 18.30 216 ILE A C 1
ATOM 1501 O O . ILE A 1 216 ? -22.746 -3.188 3.674 1.00 17.08 216 ILE A O 1
ATOM 1506 N N . SER A 1 217 ? -23.100 -0.957 4.000 1.00 20.01 217 SER A N 1
ATOM 1507 C CA . SER A 1 217 ? -24.409 -0.817 3.327 1.00 20.39 217 SER A CA 1
ATOM 1508 C C . SER A 1 217 ? -24.238 -1.132 1.842 1.00 21.09 217 SER A C 1
ATOM 1509 O O . SER A 1 217 ? -25.061 -1.833 1.296 1.00 18.32 217 SER A O 1
ATOM 1512 N N . ASP A 1 218 ? -23.144 -0.686 1.217 1.00 18.92 218 ASP A N 1
ATOM 1513 C CA . ASP A 1 218 ? -22.926 -0.968 -0.222 1.00 20.15 218 ASP A CA 1
ATOM 1514 C C . ASP A 1 218 ? -22.599 -2.464 -0.409 1.00 17.49 218 ASP A C 1
ATOM 1515 O O . ASP A 1 218 ? -23.084 -3.029 -1.396 1.00 19.23 218 ASP A O 1
ATOM 1520 N N . LEU A 1 219 ? -21.930 -3.101 0.550 1.00 17.39 219 LEU A N 1
ATOM 1521 C CA . LEU A 1 219 ? -21.632 -4.553 0.422 1.00 16.87 219 LEU A CA 1
ATOM 1522 C C . LEU A 1 219 ? -22.920 -5.373 0.633 1.00 19.84 219 LEU A C 1
ATOM 1523 O O . LEU A 1 219 ? -23.093 -6.418 -0.036 1.00 20.26 219 LEU A O 1
ATOM 1528 N N . ILE A 1 220 ? -23.815 -4.904 1.483 1.00 19.04 220 ILE A N 1
ATOM 1529 C CA . ILE A 1 220 ? -25.153 -5.554 1.654 1.00 21.95 220 ILE A CA 1
ATOM 1530 C C . ILE A 1 220 ? -25.936 -5.488 0.328 1.00 20.68 220 ILE A C 1
ATOM 1531 O O . ILE A 1 220 ? -26.610 -6.475 -0.020 1.00 21.29 220 ILE A O 1
ATOM 1536 N N . GLN A 1 221 ? -25.929 -4.369 -0.382 1.00 22.75 221 GLN A N 1
ATOM 1537 C CA . GLN A 1 221 ? -26.743 -4.182 -1.608 1.00 23.09 221 GLN A CA 1
ATOM 1538 C C . GLN A 1 221 ? -26.051 -4.770 -2.841 1.00 22.38 221 GLN A C 1
ATOM 1539 O O . GLN A 1 221 ? -26.682 -4.752 -3.883 1.00 22.38 221 GLN A O 1
ATOM 1545 N N . ALA A 1 222 ? -24.783 -5.193 -2.761 1.00 20.00 222 ALA A N 1
ATOM 1546 C CA . ALA A 1 222 ? -24.031 -5.683 -3.933 1.00 20.94 222 ALA A CA 1
ATOM 1547 C C . ALA A 1 222 ? -24.678 -6.964 -4.503 1.00 20.00 222 ALA A C 1
ATOM 1548 O O . ALA A 1 222 ? -25.102 -7.787 -3.713 1.00 20.19 222 ALA A O 1
ATOM 1550 N N . GLU A 1 223 ? -24.669 -7.126 -5.824 1.00 21.32 223 GLU A N 1
ATOM 1551 C CA . GLU A 1 223 ? -25.274 -8.290 -6.526 1.00 24.60 223 GLU A CA 1
ATOM 1552 C C . GLU A 1 223 ? -24.443 -8.589 -7.771 1.00 22.10 223 GLU A C 1
ATOM 1553 O O . GLU A 1 223 ? -24.026 -7.648 -8.442 1.00 21.90 223 GLU A O 1
ATOM 1559 N N . PHE A 1 224 ? -24.196 -9.867 -8.018 1.00 20.83 224 PHE A N 1
ATOM 1560 C CA . PHE A 1 224 ? -23.521 -10.357 -9.229 1.00 21.98 224 PHE A CA 1
ATOM 1561 C C . PHE A 1 224 ? -24.220 -11.614 -9.743 1.00 22.46 224 PHE A C 1
ATOM 1562 O O . PHE A 1 224 ? -24.192 -12.669 -9.045 1.00 21.12 224 PHE A O 1
ATOM 1570 N N . ASP A 1 225 ? -24.834 -11.505 -10.918 1.00 24.31 225 ASP A N 1
ATOM 1571 C CA . ASP A 1 225 ? -25.519 -12.662 -11.560 1.00 27.33 225 ASP A CA 1
ATOM 1572 C C . ASP A 1 225 ? -26.420 -13.315 -10.507 1.00 27.40 225 ASP A C 1
ATOM 1573 O O . ASP A 1 225 ? -26.386 -14.556 -10.387 1.00 30.02 225 ASP A O 1
ATOM 1578 N N . GLY A 1 226 ? -27.154 -12.479 -9.766 1.00 28.30 226 GLY A N 1
ATOM 1579 C CA . GLY A 1 226 ? -28.132 -12.888 -8.743 1.00 31.13 226 GLY A CA 1
ATOM 1580 C C . GLY A 1 226 ? -27.517 -13.305 -7.424 1.00 31.93 226 GLY A C 1
ATOM 1581 O O . GLY A 1 226 ? -28.306 -13.613 -6.525 1.00 33.72 226 GLY A O 1
ATOM 1582 N N . GLU A 1 227 ? -26.183 -13.379 -7.313 1.00 29.19 227 GLU A N 1
ATOM 1583 C CA . GLU A 1 227 ? -25.481 -13.795 -6.070 1.00 27.96 227 GLU A CA 1
ATOM 1584 C C . GLU A 1 227 ? -25.178 -12.559 -5.205 1.00 24.55 227 GLU A C 1
ATOM 1585 O O . GLU A 1 227 ? -24.905 -11.500 -5.752 1.00 20.37 227 GLU A O 1
ATOM 1591 N N . THR A 1 228 ? -25.285 -12.719 -3.891 1.00 21.39 228 THR A N 1
ATOM 1592 C CA . THR A 1 228 ? -25.102 -11.655 -2.869 1.00 23.31 228 THR A CA 1
ATOM 1593 C C . THR A 1 228 ? -24.212 -12.229 -1.783 1.00 23.07 228 THR A C 1
ATOM 1594 O O . THR A 1 228 ? -24.078 -13.482 -1.692 1.00 23.21 228 THR A O 1
ATOM 1598 N N . PHE A 1 229 ? -23.564 -11.355 -1.026 1.00 20.88 229 PHE A N 1
ATOM 1599 C CA . PHE A 1 229 ? -22.860 -11.726 0.217 1.00 22.42 229 PHE A CA 1
ATOM 1600 C C . PHE A 1 229 ? -23.884 -12.041 1.323 1.00 22.15 229 PHE A C 1
ATOM 1601 O O . PHE A 1 229 ? -24.876 -11.334 1.452 1.00 27.66 229 PHE A O 1
ATOM 1609 N N . THR A 1 230 ? -23.570 -13.015 2.158 1.00 24.66 230 THR A N 1
ATOM 1610 C CA . THR A 1 230 ? -24.203 -13.196 3.488 1.00 24.89 230 THR A CA 1
ATOM 1611 C C . THR A 1 230 ? -23.576 -12.227 4.497 1.00 25.75 230 THR A C 1
ATOM 1612 O O . THR A 1 230 ? -22.452 -11.722 4.254 1.00 23.95 230 THR A O 1
ATOM 1616 N N . ASP A 1 231 ? -24.268 -12.011 5.612 1.00 27.14 231 ASP A N 1
ATOM 1617 C CA . ASP A 1 231 ? -23.795 -11.127 6.715 1.00 25.99 231 ASP A CA 1
ATOM 1618 C C . ASP A 1 231 ? -22.397 -11.573 7.158 1.00 27.59 231 ASP A C 1
ATOM 1619 O O . ASP A 1 231 ? -21.513 -10.729 7.347 1.00 23.81 231 ASP A O 1
ATOM 1624 N N . GLU A 1 232 ? -22.161 -12.873 7.290 1.00 25.00 232 GLU A N 1
ATOM 1625 C CA . GLU A 1 232 ? -20.847 -13.384 7.714 1.00 25.14 232 GLU A CA 1
ATOM 1626 C C . GLU A 1 232 ? -19.772 -13.015 6.676 1.00 23.75 232 GLU A C 1
ATOM 1627 O O . GLU A 1 232 ? -18.665 -12.618 7.083 1.00 21.30 232 GLU A O 1
ATOM 1633 N N . GLU A 1 233 ? -20.088 -13.150 5.390 1.00 20.64 233 GLU A N 1
ATOM 1634 C CA . GLU A 1 233 ? -19.160 -12.833 4.280 1.00 21.48 233 GLU A CA 1
ATOM 1635 C C . GLU A 1 233 ? -18.825 -11.337 4.324 1.00 18.16 233 GLU A C 1
ATOM 1636 O O . GLU A 1 233 ? -17.664 -10.966 4.071 1.00 17.40 233 GLU A O 1
ATOM 1642 N N . ILE A 1 234 ? -19.792 -10.504 4.653 1.00 17.13 234 ILE A N 1
ATOM 1643 C CA . ILE A 1 234 ? -19.578 -9.024 4.710 1.00 18.15 234 ILE A CA 1
ATOM 1644 C C . ILE A 1 234 ? -18.633 -8.688 5.843 1.00 17.35 234 ILE A C 1
ATOM 1645 O O . ILE A 1 234 ? -17.726 -7.856 5.648 1.00 16.42 234 ILE A O 1
ATOM 1650 N N . VAL A 1 235 ? -18.751 -9.368 6.979 1.00 17.26 235 VAL A N 1
ATOM 1651 C CA . VAL A 1 235 ? -17.759 -9.149 8.069 1.00 17.90 235 VAL A CA 1
ATOM 1652 C C . VAL A 1 235 ? -16.358 -9.522 7.571 1.00 18.86 235 VAL A C 1
ATOM 1653 O O . VAL A 1 235 ? -15.373 -8.737 7.753 1.00 18.31 235 VAL A O 1
ATOM 1657 N N . HIS A 1 236 ? -16.214 -10.679 6.940 1.00 18.26 236 HIS A N 1
ATOM 1658 C CA . HIS A 1 236 ? -14.924 -11.096 6.357 1.00 19.65 236 HIS A CA 1
ATOM 1659 C C . HIS A 1 236 ? -14.427 -10.066 5.323 1.00 17.34 236 HIS A C 1
ATOM 1660 O O . HIS A 1 236 ? -13.175 -9.868 5.271 1.00 16.96 236 HIS A O 1
ATOM 1667 N N . ALA A 1 237 ? -15.318 -9.564 4.469 1.00 16.98 237 ALA A N 1
ATOM 1668 C CA . ALA A 1 237 ? -14.960 -8.542 3.443 1.00 15.72 237 ALA A CA 1
ATOM 1669 C C . ALA A 1 237 ? -14.355 -7.312 4.148 1.00 16.80 237 ALA A C 1
ATOM 1670 O O . ALA A 1 237 ? -13.298 -6.795 3.713 1.00 16.81 237 ALA A O 1
ATOM 1672 N N . THR A 1 238 ? -14.938 -6.868 5.258 1.00 16.57 238 THR A N 1
ATOM 1673 C CA . THR A 1 238 ? -14.412 -5.676 5.984 1.00 16.27 238 THR A CA 1
ATOM 1674 C C . THR A 1 238 ? -13.032 -6.038 6.533 1.00 17.29 238 THR A C 1
ATOM 1675 O O . THR A 1 238 ? -12.159 -5.182 6.557 1.00 14.76 238 THR A O 1
ATOM 1679 N N . MET A 1 239 ? -12.814 -7.269 7.014 1.00 16.74 239 MET A N 1
ATOM 1680 C CA . MET A 1 239 ? -11.489 -7.658 7.567 1.00 18.63 239 MET A CA 1
ATOM 1681 C C . MET A 1 239 ? -10.449 -7.665 6.451 1.00 16.91 239 MET A C 1
ATOM 1682 O O . MET A 1 239 ? -9.300 -7.296 6.731 1.00 17.82 239 MET A O 1
ATOM 1687 N N . LEU A 1 240 ? -10.810 -8.072 5.243 1.00 16.92 240 LEU A N 1
ATOM 1688 C CA . LEU A 1 240 ? -9.896 -8.054 4.078 1.00 17.95 240 LEU A CA 1
ATOM 1689 C C . LEU A 1 240 ? -9.540 -6.586 3.815 1.00 15.59 240 LEU A C 1
ATOM 1690 O O . LEU A 1 240 ? -8.333 -6.248 3.641 1.00 16.11 240 LEU A O 1
ATOM 1695 N N . LEU A 1 241 ? -10.530 -5.703 3.854 1.00 14.97 241 LEU A N 1
ATOM 1696 C CA . LEU A 1 241 ? -10.247 -4.261 3.564 1.00 14.69 241 LEU A CA 1
ATOM 1697 C C . LEU A 1 241 ? -9.332 -3.683 4.654 1.00 15.16 241 LEU A C 1
ATOM 1698 O O . LEU A 1 241 ? -8.472 -2.890 4.324 1.00 16.28 241 LEU A O 1
ATOM 1703 N N . LEU A 1 242 ? -9.545 -4.019 5.929 1.00 15.36 242 LEU A N 1
ATOM 1704 C CA . LEU A 1 242 ? -8.621 -3.593 7.023 1.00 15.08 242 LEU A CA 1
ATOM 1705 C C . LEU A 1 242 ? -7.194 -4.104 6.780 1.00 15.60 242 LEU A C 1
ATOM 1706 O O . LEU A 1 242 ? -6.232 -3.353 7.026 1.00 17.53 242 LEU A O 1
ATOM 1711 N N . GLY A 1 243 ? -7.026 -5.371 6.379 1.00 15.69 243 GLY A N 1
ATOM 1712 C CA . GLY A 1 243 ? -5.694 -5.948 6.164 1.00 17.29 243 GLY A CA 1
ATOM 1713 C C . GLY A 1 243 ? -5.046 -5.322 4.950 1.00 18.09 243 GLY A C 1
ATOM 1714 O O . GLY A 1 243 ? -3.814 -5.141 4.951 1.00 21.66 243 GLY A O 1
ATOM 1715 N N . ALA A 1 244 ? -5.839 -4.937 3.958 1.00 17.36 244 ALA A N 1
ATOM 1716 C CA . ALA A 1 244 ? -5.311 -4.373 2.694 1.00 17.47 244 ALA A CA 1
ATOM 1717 C C . ALA A 1 244 ? -4.955 -2.889 2.822 1.00 15.87 244 ALA A C 1
ATOM 1718 O O . ALA A 1 244 ? -4.037 -2.454 2.086 1.00 17.84 244 ALA A O 1
ATOM 1720 N N . GLY A 1 245 ? -5.717 -2.116 3.590 1.00 15.67 245 GLY A N 1
ATOM 1721 C CA . GLY A 1 245 ? -5.807 -0.651 3.391 1.00 16.09 245 GLY A CA 1
ATOM 1722 C C . GLY A 1 245 ? -5.354 0.203 4.567 1.00 17.28 245 GLY A C 1
ATOM 1723 O O . GLY A 1 245 ? -5.456 1.458 4.472 1.00 16.50 245 GLY A O 1
ATOM 1724 N N . VAL A 1 246 ? -5.014 -0.377 5.705 1.00 14.60 246 VAL A N 1
ATOM 1725 C CA . VAL A 1 246 ? -4.690 0.432 6.919 1.00 13.33 246 VAL A CA 1
ATOM 1726 C C . VAL A 1 246 ? -3.171 0.566 7.050 1.00 14.97 246 VAL A C 1
ATOM 1727 O O . VAL A 1 246 ? -2.668 1.694 6.829 1.00 13.90 246 VAL A O 1
ATOM 1731 N N . GLU A 1 247 ? -2.475 -0.533 7.282 1.00 15.61 247 GLU A N 1
ATOM 1732 C CA . GLU A 1 247 ? -0.993 -0.503 7.545 1.00 18.64 247 GLU A CA 1
ATOM 1733 C C . GLU A 1 247 ? -0.239 -0.079 6.275 1.00 13.96 247 GLU A C 1
ATOM 1734 O O . GLU A 1 247 ? 0.787 0.620 6.403 1.00 13.37 247 GLU A O 1
ATOM 1740 N N . THR A 1 248 ? -0.689 -0.512 5.089 1.00 13.42 248 THR A N 1
ATOM 1741 C CA . THR A 1 248 ? -0.112 -0.087 3.786 1.00 13.99 248 THR A CA 1
ATOM 1742 C C . THR A 1 248 ? -0.164 1.435 3.698 1.00 11.40 248 THR A C 1
ATOM 1743 O O . THR A 1 248 ? 0.889 2.102 3.507 1.00 12.02 248 THR A O 1
ATOM 1747 N N . THR A 1 249 ? -1.339 2.016 3.922 1.00 10.98 249 THR A N 1
ATOM 1748 C CA . THR A 1 249 ? -1.524 3.474 3.784 1.00 10.71 249 THR A CA 1
ATOM 1749 C C . THR A 1 249 ? -0.703 4.207 4.849 1.00 10.59 249 THR A C 1
ATOM 1750 O O . THR A 1 249 ? -0.077 5.259 4.548 1.00 10.39 249 THR A O 1
ATOM 1754 N N . SER A 1 250 ? -0.666 3.678 6.068 1.00 10.23 250 SER A N 1
ATOM 1755 C CA A SER A 1 250 ? 0.160 4.249 7.163 0.50 12.21 250 SER A CA 1
ATOM 1756 C CA B SER A 1 250 ? 0.167 4.254 7.165 0.50 10.20 250 SER A CA 1
ATOM 1757 C C . SER A 1 250 ? 1.630 4.306 6.722 1.00 11.80 250 SER A C 1
ATOM 1758 O O . SER A 1 250 ? 2.280 5.381 6.882 1.00 12.90 250 SER A O 1
ATOM 1763 N N . HIS A 1 251 ? 2.145 3.189 6.200 1.00 11.19 251 HIS A N 1
ATOM 1764 C CA . HIS A 1 251 ? 3.557 3.058 5.760 1.00 12.60 251 HIS A CA 1
ATOM 1765 C C . HIS A 1 251 ? 3.819 4.114 4.679 1.00 11.18 251 HIS A C 1
ATOM 1766 O O . HIS A 1 251 ? 4.878 4.780 4.692 1.00 11.24 251 HIS A O 1
ATOM 1773 N N . ALA A 1 252 ? 2.886 4.244 3.729 1.00 10.12 252 ALA A N 1
ATOM 1774 C CA . ALA A 1 252 ? 3.051 5.114 2.556 1.00 10.78 252 ALA A CA 1
ATOM 1775 C C . ALA A 1 252 ? 3.107 6.558 3.040 1.00 10.42 252 ALA A C 1
ATOM 1776 O O . ALA A 1 252 ? 3.942 7.353 2.543 1.00 10.61 252 ALA A O 1
ATOM 1778 N N . ILE A 1 253 ? 2.221 6.926 3.959 1.00 10.45 253 ILE A N 1
ATOM 1779 C CA . ILE A 1 253 ? 2.214 8.304 4.538 1.00 10.69 253 ILE A CA 1
ATOM 1780 C C . ILE A 1 253 ? 3.514 8.539 5.311 1.00 10.57 253 ILE A C 1
ATOM 1781 O O . ILE A 1 253 ? 4.140 9.578 5.104 1.00 9.98 253 ILE A O 1
ATOM 1786 N N . ALA A 1 254 ? 3.916 7.643 6.199 1.00 10.64 254 ALA A N 1
ATOM 1787 C CA . ALA A 1 254 ? 5.138 7.857 7.011 1.00 10.87 254 ALA A CA 1
ATOM 1788 C C . ALA A 1 254 ? 6.319 8.055 6.075 1.00 11.83 254 ALA A C 1
ATOM 1789 O O . ALA A 1 254 ? 7.119 8.980 6.286 1.00 10.88 254 ALA A O 1
ATOM 1791 N N . ASN A 1 255 ? 6.409 7.249 5.020 1.00 11.30 255 ASN A N 1
ATOM 1792 C CA . ASN A 1 255 ? 7.596 7.264 4.141 1.00 12.88 255 ASN A CA 1
ATOM 1793 C C . ASN A 1 255 ? 7.575 8.524 3.275 1.00 12.62 255 ASN A C 1
ATOM 1794 O O . ASN A 1 255 ? 8.655 9.020 2.906 1.00 12.00 255 ASN A O 1
ATOM 1799 N N . MET A 1 256 ? 6.387 9.028 2.910 1.00 12.48 256 MET A N 1
ATOM 1800 C CA . MET A 1 256 ? 6.262 10.310 2.195 1.00 12.51 256 MET A CA 1
ATOM 1801 C C . MET A 1 256 ? 6.900 11.425 3.057 1.00 12.22 256 MET A C 1
ATOM 1802 O O . MET A 1 256 ? 7.727 12.258 2.541 1.00 12.27 256 MET A O 1
ATOM 1807 N N . PHE A 1 257 ? 6.504 11.513 4.322 1.00 11.14 257 PHE A N 1
ATOM 1808 C CA . PHE A 1 257 ? 7.049 12.563 5.227 1.00 12.46 257 PHE A CA 1
ATOM 1809 C C . PHE A 1 257 ? 8.536 12.348 5.464 1.00 12.41 257 PHE A C 1
ATOM 1810 O O . PHE A 1 257 ? 9.277 13.355 5.439 1.00 12.48 257 PHE A O 1
ATOM 1818 N N . TYR A 1 258 ? 8.978 11.098 5.556 1.00 11.86 258 TYR A N 1
ATOM 1819 C CA . TYR A 1 258 ? 10.420 10.762 5.621 1.00 12.44 258 TYR A CA 1
ATOM 1820 C C . TYR A 1 258 ? 11.154 11.392 4.442 1.00 11.81 258 TYR A C 1
ATOM 1821 O O . TYR A 1 258 ? 12.189 12.069 4.631 1.00 11.98 258 TYR A O 1
ATOM 1830 N N . SER A 1 259 ? 10.629 11.190 3.230 1.00 12.22 259 SER A N 1
ATOM 1831 C CA . SER A 1 259 ? 11.227 11.743 1.997 1.00 12.96 259 SER A CA 1
ATOM 1832 C C . SER A 1 259 ? 11.426 13.262 2.088 1.00 13.56 259 SER A C 1
ATOM 1833 O O . SER A 1 259 ? 12.465 13.783 1.612 1.00 13.14 259 SER A O 1
ATOM 1836 N N . PHE A 1 260 ? 10.465 13.998 2.630 1.00 12.75 260 PHE A N 1
ATOM 1837 C CA . PHE A 1 260 ? 10.575 15.474 2.680 1.00 12.86 260 PHE A CA 1
ATOM 1838 C C . PHE A 1 260 ? 11.741 15.868 3.596 1.00 13.01 260 PHE A C 1
ATOM 1839 O O . PHE A 1 260 ? 12.277 16.994 3.475 1.00 14.24 260 PHE A O 1
ATOM 1847 N N . LEU A 1 261 ? 12.115 14.995 4.521 1.00 12.55 261 LEU A N 1
ATOM 1848 C CA . LEU A 1 261 ? 13.210 15.314 5.475 1.00 13.92 261 LEU A CA 1
ATOM 1849 C C . LEU A 1 261 ? 14.552 14.866 4.914 1.00 15.54 261 LEU A C 1
ATOM 1850 O O . LEU A 1 261 ? 15.543 15.534 5.273 1.00 19.20 261 LEU A O 1
ATOM 1855 N N . TYR A 1 262 ? 14.613 13.797 4.101 1.00 14.80 262 TYR A N 1
ATOM 1856 C CA . TYR A 1 262 ? 15.881 13.044 3.868 1.00 16.30 262 TYR A CA 1
ATOM 1857 C C . TYR A 1 262 ? 16.219 12.862 2.396 1.00 18.36 262 TYR A C 1
ATOM 1858 O O . TYR A 1 262 ? 17.392 12.595 2.126 1.00 20.24 262 TYR A O 1
ATOM 1867 N N . ASP A 1 263 ? 15.275 13.025 1.480 1.00 16.47 263 ASP A N 1
ATOM 1868 C CA . ASP A 1 263 ? 15.528 12.821 0.032 1.00 17.08 263 ASP A CA 1
ATOM 1869 C C . ASP A 1 263 ? 15.770 14.194 -0.606 1.00 18.35 263 ASP A C 1
ATOM 1870 O O . ASP A 1 263 ? 16.849 14.761 -0.366 1.00 21.44 263 ASP A O 1
ATOM 1875 N N . ASP A 1 264 ? 14.769 14.766 -1.267 1.00 17.67 264 ASP A N 1
ATOM 1876 C CA . ASP A 1 264 ? 14.853 16.146 -1.819 1.00 19.26 264 ASP A CA 1
ATOM 1877 C C . ASP A 1 264 ? 14.328 17.114 -0.754 1.00 19.16 264 ASP A C 1
ATOM 1878 O O . ASP A 1 264 ? 13.119 17.200 -0.590 1.00 18.34 264 ASP A O 1
ATOM 1883 N N . LYS A 1 265 ? 15.226 17.750 0.009 1.00 19.89 265 LYS A N 1
ATOM 1884 C CA . LYS A 1 265 ? 14.842 18.646 1.128 1.00 19.49 265 LYS A CA 1
ATOM 1885 C C . LYS A 1 265 ? 14.213 19.953 0.597 1.00 18.67 265 LYS A C 1
ATOM 1886 O O . LYS A 1 265 ? 13.740 20.712 1.432 1.00 18.32 265 LYS A O 1
ATOM 1892 N N . SER A 1 266 ? 14.192 20.213 -0.721 1.00 17.88 266 SER A N 1
ATOM 1893 C CA A SER A 1 266 ? 13.546 21.425 -1.285 0.50 18.02 266 SER A CA 1
ATOM 1894 C CA B SER A 1 266 ? 13.567 21.410 -1.339 0.50 17.73 266 SER A CA 1
ATOM 1895 C C . SER A 1 266 ? 12.107 21.109 -1.714 1.00 16.72 266 SER A C 1
ATOM 1896 O O . SER A 1 266 ? 11.369 22.051 -2.026 1.00 16.92 266 SER A O 1
ATOM 1901 N N . LEU A 1 267 ? 11.723 19.833 -1.726 1.00 16.26 267 LEU A N 1
ATOM 1902 C CA . LEU A 1 267 ? 10.377 19.466 -2.240 1.00 14.96 267 LEU A CA 1
ATOM 1903 C C . LEU A 1 267 ? 9.284 20.074 -1.358 1.00 15.19 267 LEU A C 1
ATOM 1904 O O . LEU A 1 267 ? 8.269 20.565 -1.909 1.00 13.94 267 LEU A O 1
ATOM 1909 N N . TYR A 1 268 ? 9.424 20.010 -0.030 1.00 13.67 268 TYR A N 1
ATOM 1910 C CA . TYR A 1 268 ? 8.372 20.550 0.846 1.00 13.54 268 TYR A CA 1
ATOM 1911 C C . TYR A 1 268 ? 8.090 22.035 0.495 1.00 13.58 268 TYR A C 1
ATOM 1912 O O . TYR A 1 268 ? 6.929 22.463 0.364 1.00 12.49 268 TYR A O 1
ATOM 1921 N N . SER A 1 269 ? 9.135 22.828 0.317 1.00 14.80 269 SER A N 1
ATOM 1922 C CA . SER A 1 269 ? 9.021 24.263 -0.059 1.00 14.94 269 SER A CA 1
ATOM 1923 C C . SER A 1 269 ? 8.322 24.420 -1.408 1.00 14.24 269 SER A C 1
ATOM 1924 O O . SER A 1 269 ? 7.520 25.386 -1.583 1.00 14.70 269 SER A O 1
ATOM 1927 N N . GLU A 1 270 ? 8.621 23.546 -2.348 1.00 15.74 270 GLU A N 1
ATOM 1928 C CA . GLU A 1 270 ? 7.984 23.572 -3.682 1.00 15.57 270 GLU A CA 1
ATOM 1929 C C . GLU A 1 270 ? 6.488 23.341 -3.515 1.00 15.10 270 GLU A C 1
ATOM 1930 O O . GLU A 1 270 ? 5.692 24.055 -4.174 1.00 14.07 270 GLU A O 1
ATOM 1936 N N . LEU A 1 271 ? 6.103 22.393 -2.639 1.00 12.44 271 LEU A N 1
ATOM 1937 C CA . LEU A 1 271 ? 4.661 22.129 -2.404 1.00 12.69 271 LEU A CA 1
ATOM 1938 C C . LEU A 1 271 ? 3.981 23.294 -1.667 1.00 13.27 271 LEU A C 1
ATOM 1939 O O . LEU A 1 271 ? 2.819 23.547 -1.944 1.00 13.76 271 LEU A O 1
ATOM 1944 N N . ARG A 1 272 ? 4.674 23.981 -0.767 1.00 14.86 272 ARG A N 1
ATOM 1945 C CA . ARG A 1 272 ? 4.127 25.165 -0.074 1.00 15.43 272 ARG A CA 1
ATOM 1946 C C . ARG A 1 272 ? 3.914 26.291 -1.090 1.00 15.52 272 ARG A C 1
ATOM 1947 O O . ARG A 1 272 ? 2.938 27.035 -0.967 1.00 16.96 272 ARG A O 1
ATOM 1955 N N . ASN A 1 273 ? 4.758 26.346 -2.106 1.00 15.84 273 ASN A N 1
ATOM 1956 C CA . ASN A 1 273 ? 4.775 27.471 -3.073 1.00 15.83 273 ASN A CA 1
ATOM 1957 C C . ASN A 1 273 ? 3.700 27.280 -4.147 1.00 15.78 273 ASN A C 1
ATOM 1958 O O . ASN A 1 273 ? 3.296 28.267 -4.727 1.00 15.39 273 ASN A O 1
ATOM 1963 N N . ASN A 1 274 ? 3.230 26.065 -4.343 1.00 15.38 274 ASN A N 1
ATOM 1964 C CA . ASN A 1 274 ? 2.176 25.725 -5.314 1.00 14.86 274 ASN A CA 1
ATOM 1965 C C . ASN A 1 274 ? 1.331 24.618 -4.704 1.00 14.85 274 ASN A C 1
ATOM 1966 O O . ASN A 1 274 ? 1.754 23.438 -4.759 1.00 12.87 274 ASN A O 1
ATOM 1971 N N . ARG A 1 275 ? 0.189 24.993 -4.138 1.00 16.81 275 ARG A N 1
ATOM 1972 C CA . ARG A 1 275 ? -0.621 24.056 -3.335 1.00 18.54 275 ARG A CA 1
ATOM 1973 C C . ARG A 1 275 ? -1.388 23.070 -4.247 1.00 18.51 275 ARG A C 1
ATOM 1974 O O . ARG A 1 275 ? -2.073 22.214 -3.704 1.00 19.52 275 ARG A O 1
ATOM 1982 N N . GLU A 1 276 ? -1.268 23.134 -5.579 1.00 16.82 276 GLU A N 1
ATOM 1983 C CA . GLU A 1 276 ? -1.858 22.147 -6.513 1.00 16.44 276 GLU A CA 1
ATOM 1984 C C . GLU A 1 276 ? -0.903 20.957 -6.764 1.00 14.20 276 GLU A C 1
ATOM 1985 O O . GLU A 1 276 ? -1.266 20.098 -7.546 1.00 15.33 276 GLU A O 1
ATOM 1991 N N . LEU A 1 277 ? 0.297 20.926 -6.209 1.00 13.93 277 LEU A N 1
ATOM 1992 C CA . LEU A 1 277 ? 1.292 19.875 -6.545 1.00 13.05 277 LEU A CA 1
ATOM 1993 C C . LEU A 1 277 ? 1.097 18.629 -5.674 1.00 13.46 277 LEU A C 1
ATOM 1994 O O . LEU A 1 277 ? 1.780 17.632 -5.933 1.00 14.21 277 LEU A O 1
ATOM 1999 N N . ALA A 1 278 ? 0.195 18.623 -4.700 1.00 13.99 278 ALA A N 1
ATOM 2000 C CA . ALA A 1 278 ? 0.094 17.478 -3.760 1.00 14.84 278 ALA A CA 1
ATOM 2001 C C . ALA A 1 278 ? -0.086 16.158 -4.502 1.00 14.09 278 ALA A C 1
ATOM 2002 O O . ALA A 1 278 ? 0.616 15.185 -4.180 1.00 13.70 278 ALA A O 1
ATOM 2004 N N . PRO A 1 279 ? -1.019 15.999 -5.482 1.00 14.89 279 PRO A N 1
ATOM 2005 C CA . PRO A 1 279 ? -1.212 14.707 -6.136 1.00 14.58 279 PRO A CA 1
ATOM 2006 C C . PRO A 1 279 ? 0.069 14.237 -6.834 1.00 14.25 279 PRO A C 1
ATOM 2007 O O . PRO A 1 279 ? 0.319 13.051 -6.842 1.00 13.99 279 PRO A O 1
ATOM 2011 N N . LYS A 1 280 ? 0.812 15.142 -7.476 1.00 14.23 280 LYS A N 1
ATOM 2012 C CA . LYS A 1 280 ? 2.077 14.773 -8.132 1.00 14.19 280 LYS A CA 1
ATOM 2013 C C . LYS A 1 280 ? 3.040 14.257 -7.070 1.00 12.81 280 LYS A C 1
ATOM 2014 O O . LYS A 1 280 ? 3.780 13.269 -7.330 1.00 11.90 280 LYS A O 1
ATOM 2020 N N . ALA A 1 281 ? 3.092 14.906 -5.919 1.00 11.77 281 ALA A N 1
ATOM 2021 C CA . ALA A 1 281 ? 4.001 14.472 -4.847 1.00 12.14 281 ALA A CA 1
ATOM 2022 C C . ALA A 1 281 ? 3.584 13.082 -4.388 1.00 11.04 281 ALA A C 1
ATOM 2023 O O . ALA A 1 281 ? 4.442 12.201 -4.229 1.00 12.55 281 ALA A O 1
ATOM 2025 N N . VAL A 1 282 ? 2.291 12.848 -4.214 1.00 10.70 282 VAL A N 1
ATOM 2026 C CA . VAL A 1 282 ? 1.813 11.524 -3.731 1.00 10.72 282 VAL A CA 1
ATOM 2027 C C . VAL A 1 282 ? 2.231 10.442 -4.721 1.00 11.11 282 VAL A C 1
ATOM 2028 O O . VAL A 1 282 ? 2.744 9.411 -4.304 1.00 10.02 282 VAL A O 1
ATOM 2032 N N . GLU A 1 283 ? 2.050 10.665 -6.022 1.00 12.51 283 GLU A N 1
ATOM 2033 C CA . GLU A 1 283 ? 2.362 9.640 -7.031 1.00 14.42 283 GLU A CA 1
ATOM 2034 C C . GLU A 1 283 ? 3.866 9.352 -7.007 1.00 12.70 283 GLU A C 1
ATOM 2035 O O . GLU A 1 283 ? 4.196 8.174 -7.111 1.00 13.90 283 GLU A O 1
ATOM 2041 N N . GLU A 1 284 ? 4.735 10.349 -6.877 1.00 12.38 284 GLU A N 1
ATOM 2042 C CA . GLU A 1 284 ? 6.216 10.157 -6.832 1.00 13.59 284 GLU A CA 1
ATOM 2043 C C . GLU A 1 284 ? 6.618 9.451 -5.527 1.00 14.83 284 GLU A C 1
ATOM 2044 O O . GLU A 1 284 ? 7.557 8.633 -5.545 1.00 16.17 284 GLU A O 1
ATOM 2050 N N . MET A 1 285 ? 5.916 9.686 -4.413 1.00 12.86 285 MET A N 1
ATOM 2051 C CA . MET A 1 285 ? 6.276 8.970 -3.142 1.00 13.59 285 MET A CA 1
ATOM 2052 C C . MET A 1 285 ? 5.805 7.527 -3.190 1.00 13.66 285 MET A C 1
ATOM 2053 O O . MET A 1 285 ? 6.511 6.657 -2.662 1.00 14.32 285 MET A O 1
ATOM 2058 N N . LEU A 1 286 ? 4.737 7.224 -3.949 1.00 12.65 286 LEU A N 1
ATOM 2059 C CA . LEU A 1 286 ? 4.334 5.826 -4.165 1.00 12.50 286 LEU A CA 1
ATOM 2060 C C . LEU A 1 286 ? 5.321 5.127 -5.115 1.00 14.46 286 LEU A C 1
ATOM 2061 O O . LEU A 1 286 ? 5.530 3.923 -4.960 1.00 14.49 286 LEU A O 1
ATOM 2066 N N . ARG A 1 287 ? 5.898 5.832 -6.072 1.00 12.98 287 ARG A N 1
ATOM 2067 C CA . ARG A 1 287 ? 6.925 5.201 -6.967 1.00 14.13 287 ARG A CA 1
ATOM 2068 C C . ARG A 1 287 ? 8.235 5.019 -6.189 1.00 14.83 287 ARG A C 1
ATOM 2069 O O . ARG A 1 287 ? 8.873 3.971 -6.352 1.00 16.39 287 ARG A O 1
ATOM 2077 N N . TYR A 1 288 ? 8.634 6.000 -5.388 1.00 12.85 288 TYR A N 1
ATOM 2078 C CA . TYR A 1 288 ? 10.020 6.169 -4.900 1.00 14.00 288 TYR A CA 1
ATOM 2079 C C . TYR A 1 288 ? 10.189 5.651 -3.451 1.00 13.22 288 TYR A C 1
ATOM 2080 O O . TYR A 1 288 ? 11.272 5.176 -3.137 1.00 14.24 288 TYR A O 1
ATOM 2089 N N . ARG A 1 289 ? 9.184 5.779 -2.567 1.00 12.67 289 ARG A N 1
ATOM 2090 C CA . ARG A 1 289 ? 9.402 5.568 -1.120 1.00 13.41 289 ARG A CA 1
ATOM 2091 C C . ARG A 1 289 ? 8.500 4.468 -0.534 1.00 13.52 289 ARG A C 1
ATOM 2092 O O . ARG A 1 289 ? 8.582 4.300 0.652 1.00 15.39 289 ARG A O 1
ATOM 2100 N N . PHE A 1 290 ? 7.709 3.737 -1.310 1.00 13.18 290 PHE A N 1
ATOM 2101 C CA . PHE A 1 290 ? 6.988 2.573 -0.769 1.00 13.09 290 PHE A CA 1
ATOM 2102 C C . PHE A 1 290 ? 7.840 1.321 -0.969 1.00 14.48 290 PHE A C 1
ATOM 2103 O O . PHE A 1 290 ? 7.970 0.899 -2.117 1.00 15.22 290 PHE A O 1
ATOM 2111 N N . HIS A 1 291 ? 8.461 0.805 0.099 1.00 14.50 291 HIS A N 1
ATOM 2112 C CA . HIS A 1 291 ? 9.285 -0.435 0.037 1.00 15.12 291 HIS A CA 1
ATOM 2113 C C . HIS A 1 291 ? 8.865 -1.376 1.153 1.00 17.02 291 HIS A C 1
ATOM 2114 O O . HIS A 1 291 ? 8.446 -0.919 2.225 1.00 19.49 291 HIS A O 1
ATOM 2121 N N . ILE A 1 292 ? 8.975 -2.685 0.934 1.00 14.79 292 ILE A N 1
ATOM 2122 C CA . ILE A 1 292 ? 9.270 -3.314 -0.342 1.00 16.15 292 ILE A CA 1
ATOM 2123 C C . ILE A 1 292 ? 7.972 -3.875 -0.910 1.00 15.91 292 ILE A C 1
ATOM 2124 O O . ILE A 1 292 ? 7.225 -4.532 -0.182 1.00 17.69 292 ILE A O 1
ATOM 2129 N N . SER A 1 293 ? 7.716 -3.624 -2.176 1.00 14.47 293 SER A N 1
ATOM 2130 C CA . SER A 1 293 ? 6.513 -4.102 -2.897 1.00 15.66 293 SER A CA 1
ATOM 2131 C C . SER A 1 293 ? 6.925 -5.326 -3.698 1.00 16.85 293 SER A C 1
ATOM 2132 O O . SER A 1 293 ? 7.734 -5.165 -4.612 1.00 17.12 293 SER A O 1
ATOM 2135 N N . ARG A 1 294 ? 6.388 -6.479 -3.339 1.00 16.83 294 ARG A N 1
ATOM 2136 C CA . ARG A 1 294 ? 6.638 -7.725 -4.102 1.00 19.32 294 ARG A CA 1
ATOM 2137 C C . ARG A 1 294 ? 5.425 -8.626 -3.954 1.00 16.98 294 ARG A C 1
ATOM 2138 O O . ARG A 1 294 ? 4.837 -8.679 -2.863 1.00 18.99 294 ARG A O 1
ATOM 2146 N N . ARG A 1 295 ? 5.044 -9.238 -5.056 1.00 16.14 295 ARG A N 1
ATOM 2147 C CA . ARG A 1 295 ? 3.909 -10.178 -5.119 1.00 17.02 295 ARG A CA 1
ATOM 2148 C C . ARG A 1 295 ? 4.373 -11.453 -5.810 1.00 16.52 295 ARG A C 1
ATOM 2149 O O . ARG A 1 295 ? 5.157 -11.377 -6.728 1.00 15.20 295 ARG 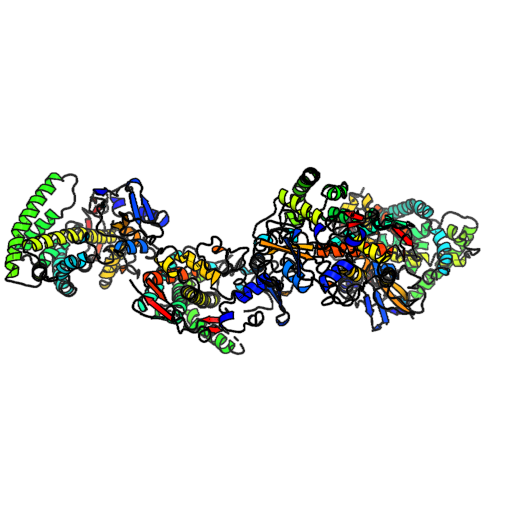A O 1
ATOM 2157 N N . ASP A 1 296 ? 3.869 -12.596 -5.350 1.00 16.02 296 ASP A N 1
ATOM 2158 C CA . ASP A 1 296 ? 4.252 -13.883 -5.979 1.00 17.23 296 ASP A CA 1
ATOM 2159 C C . ASP A 1 296 ? 3.116 -14.400 -6.854 1.00 16.02 296 ASP A C 1
ATOM 2160 O O . ASP A 1 296 ? 1.927 -14.052 -6.663 1.00 15.32 296 ASP A O 1
ATOM 2165 N N . ARG A 1 297 ? 3.500 -15.235 -7.804 1.00 14.76 297 ARG A N 1
ATOM 2166 C CA . ARG A 1 297 ? 2.591 -15.974 -8.688 1.00 14.58 297 ARG A CA 1
ATOM 2167 C C . ARG A 1 297 ? 3.193 -17.369 -8.843 1.00 15.02 297 ARG A C 1
ATOM 2168 O O . ARG A 1 297 ? 4.433 -17.495 -8.735 1.00 15.22 297 ARG A O 1
ATOM 2176 N N . THR A 1 298 ? 2.351 -18.309 -9.206 1.00 15.50 298 THR A N 1
ATOM 2177 C CA . THR A 1 298 ? 2.743 -19.702 -9.495 1.00 16.31 298 THR A CA 1
ATOM 2178 C C . THR A 1 298 ? 2.575 -19.938 -10.987 1.00 16.18 298 THR A C 1
ATOM 2179 O O . THR A 1 298 ? 1.498 -19.682 -11.524 1.00 15.80 298 THR A O 1
ATOM 2183 N N . VAL A 1 299 ? 3.604 -20.475 -11.630 1.00 15.85 299 VAL A N 1
ATOM 2184 C CA . VAL A 1 299 ? 3.526 -20.703 -13.098 1.00 16.48 299 VAL A CA 1
ATOM 2185 C C . VAL A 1 299 ? 2.427 -21.736 -13.377 1.00 18.00 299 VAL A C 1
ATOM 2186 O O . VAL A 1 299 ? 2.423 -22.805 -12.735 1.00 19.62 299 VAL A O 1
ATOM 2190 N N . LYS A 1 300 ? 1.520 -21.410 -14.284 1.00 18.78 300 LYS A N 1
ATOM 2191 C CA . LYS A 1 300 ? 0.326 -22.236 -14.592 1.00 23.06 300 LYS A CA 1
ATOM 2192 C C . LYS A 1 300 ? 0.622 -23.153 -15.785 1.00 24.07 300 LYS A C 1
ATOM 2193 O O . LYS A 1 300 ? -0.030 -24.229 -15.914 1.00 24.62 300 LYS A O 1
ATOM 2199 N N . GLN A 1 301 ? 1.508 -22.715 -16.668 1.00 23.30 301 GLN A N 1
ATOM 2200 C CA . GLN A 1 301 ? 1.856 -23.421 -17.935 1.00 25.59 301 GLN A CA 1
ATOM 2201 C C . GLN A 1 301 ? 3.332 -23.167 -18.191 1.00 25.51 301 GLN A C 1
ATOM 2202 O O . GLN A 1 301 ? 3.761 -21.983 -18.080 1.00 22.41 301 GLN A O 1
ATOM 2208 N N . ASP A 1 302 ? 4.062 -24.197 -18.598 1.00 22.26 302 ASP A N 1
ATOM 2209 C CA . ASP A 1 302 ? 5.471 -24.030 -19.041 1.00 20.97 302 ASP A CA 1
ATOM 2210 C C . ASP A 1 302 ? 5.561 -22.844 -20.005 1.00 18.49 302 ASP A C 1
ATOM 2211 O O . ASP A 1 302 ? 4.679 -22.681 -20.889 1.00 21.70 302 ASP A O 1
ATOM 2216 N N . ASN A 1 303 ? 6.630 -22.063 -19.912 1.00 19.84 303 ASN A N 1
ATOM 2217 C CA . ASN A 1 303 ? 6.792 -20.901 -20.827 1.00 18.98 303 ASN A CA 1
ATOM 2218 C C . ASN A 1 303 ? 8.176 -20.299 -20.713 1.00 17.33 303 ASN A C 1
ATOM 2219 O O . ASN A 1 303 ? 8.863 -20.547 -19.732 1.00 19.20 303 ASN A O 1
ATOM 2224 N N . GLU A 1 304 ? 8.549 -19.431 -21.657 1.00 19.30 304 GLU A N 1
ATOM 2225 C CA . GLU A 1 304 ? 9.823 -18.687 -21.541 1.00 20.58 304 GLU A CA 1
ATOM 2226 C C . GLU A 1 304 ? 9.518 -17.217 -21.769 1.00 19.65 304 GLU A C 1
ATOM 2227 O O . GLU A 1 304 ? 10.369 -16.484 -22.267 1.00 18.37 304 GLU A O 1
ATOM 2233 N N . LEU A 1 305 ? 8.346 -16.759 -21.301 1.00 19.36 305 LEU A N 1
ATOM 2234 C CA . LEU A 1 305 ? 7.948 -15.328 -21.465 1.00 18.22 305 LEU A CA 1
ATOM 2235 C C . LEU A 1 305 ? 8.954 -14.361 -20.812 1.00 17.98 305 LEU A C 1
ATOM 2236 O O . LEU A 1 305 ? 9.001 -13.190 -21.260 1.00 20.82 305 LEU A O 1
ATOM 2241 N N . LEU A 1 306 ? 9.640 -14.768 -19.735 1.00 17.34 306 LEU A N 1
ATOM 2242 C CA . LEU A 1 306 ? 10.605 -13.942 -18.972 1.00 18.52 306 LEU A CA 1
ATOM 2243 C C . LEU A 1 306 ? 12.038 -14.193 -19.470 1.00 21.05 306 LEU A C 1
ATOM 2244 O O . LEU A 1 306 ? 12.959 -13.727 -18.820 1.00 20.60 306 LEU A O 1
ATOM 2249 N N . GLY A 1 307 ? 12.210 -14.896 -20.595 1.00 22.09 307 GLY A N 1
ATOM 2250 C CA . GLY A 1 307 ? 13.547 -15.131 -21.191 1.00 24.71 307 GLY A CA 1
ATOM 2251 C C . GLY A 1 307 ? 14.185 -16.429 -20.715 1.00 27.37 307 GLY A C 1
ATOM 2252 O O . GLY A 1 307 ? 15.122 -16.874 -21.356 1.00 34.58 307 GLY A O 1
ATOM 2253 N N . VAL A 1 308 ? 13.687 -17.021 -19.636 1.00 23.42 308 VAL A N 1
ATOM 2254 C CA . VAL A 1 308 ? 14.181 -18.295 -19.030 1.00 24.03 308 VAL A CA 1
ATOM 2255 C C . VAL A 1 308 ? 13.043 -19.294 -19.140 1.00 24.09 308 VAL A C 1
ATOM 2256 O O . VAL A 1 308 ? 11.891 -18.867 -19.147 1.00 20.30 308 VAL A O 1
ATOM 2260 N N . LYS A 1 309 ? 13.356 -20.575 -19.325 1.00 23.25 309 LYS A N 1
ATOM 2261 C CA . LYS A 1 309 ? 12.336 -21.652 -19.317 1.00 26.86 309 LYS A CA 1
ATOM 2262 C C . LYS A 1 309 ? 11.799 -21.832 -17.893 1.00 25.30 309 LYS A C 1
ATOM 2263 O O . LYS A 1 309 ? 12.576 -22.125 -16.969 1.00 24.05 309 LYS A O 1
ATOM 2269 N N . LEU A 1 310 ? 10.490 -21.646 -17.729 1.00 22.09 310 LEU A N 1
ATOM 2270 C CA . LEU A 1 310 ? 9.802 -21.933 -16.458 1.00 21.58 310 LEU A CA 1
ATOM 2271 C C . LEU A 1 310 ? 8.845 -23.090 -16.661 1.00 19.30 310 LEU A C 1
ATOM 2272 O O . LEU A 1 310 ? 8.280 -23.229 -17.761 1.00 22.09 310 LEU A O 1
ATOM 2277 N N . LYS A 1 311 ? 8.634 -23.835 -15.581 1.00 21.02 311 LYS A N 1
ATOM 2278 C CA . LYS A 1 311 ? 7.783 -25.033 -15.544 1.00 24.67 311 LYS A CA 1
ATOM 2279 C C . LYS A 1 311 ? 6.600 -24.760 -14.636 1.00 23.07 311 LYS A C 1
ATOM 2280 O O . LYS A 1 311 ? 6.754 -24.056 -13.576 1.00 20.96 311 LYS A O 1
ATOM 2286 N N . LYS A 1 312 ? 5.479 -25.318 -15.045 1.00 23.35 312 LYS A N 1
ATOM 2287 C CA . LYS A 1 312 ? 4.248 -25.352 -14.233 1.00 25.01 312 LYS A CA 1
ATOM 2288 C C . LYS A 1 312 ? 4.628 -25.710 -12.791 1.00 24.45 312 LYS A C 1
ATOM 2289 O O . LYS A 1 312 ? 5.306 -26.750 -12.584 1.00 24.20 312 LYS A O 1
ATOM 2295 N N . GLY A 1 313 ? 4.159 -24.918 -11.823 1.00 22.22 313 GLY A N 1
ATOM 2296 C CA . GLY A 1 313 ? 4.475 -25.069 -10.398 1.00 20.97 313 GLY A CA 1
ATOM 2297 C C . GLY A 1 313 ? 5.632 -24.197 -9.934 1.00 19.14 313 GLY A C 1
ATOM 2298 O O . GLY A 1 313 ? 5.806 -24.041 -8.728 1.00 20.75 313 GLY A O 1
ATOM 2299 N N . ASP A 1 314 ? 6.451 -23.639 -10.810 1.00 21.06 314 ASP A N 1
ATOM 2300 C CA . ASP A 1 314 ? 7.547 -22.741 -10.337 1.00 19.56 314 ASP A CA 1
ATOM 2301 C C . ASP A 1 314 ? 6.925 -21.495 -9.701 1.00 19.28 314 ASP A C 1
ATOM 2302 O O . ASP A 1 314 ? 5.854 -21.110 -10.118 1.00 19.98 314 ASP A O 1
ATOM 2307 N N . VAL A 1 315 ? 7.575 -20.908 -8.726 1.00 18.11 315 VAL A N 1
ATOM 2308 C CA . VAL A 1 315 ? 7.093 -19.654 -8.090 1.00 19.22 315 VAL A CA 1
ATOM 2309 C C . VAL A 1 315 ? 7.929 -18.493 -8.596 1.00 18.67 315 VAL A C 1
ATOM 2310 O O . VAL A 1 315 ? 9.200 -18.590 -8.629 1.00 17.96 315 VAL A O 1
ATOM 2314 N N . VAL A 1 316 ? 7.250 -17.433 -9.028 1.00 14.98 316 VAL A N 1
ATOM 2315 C CA . VAL A 1 316 ? 7.936 -16.194 -9.457 1.00 16.04 316 VAL A CA 1
ATOM 2316 C C . VAL A 1 316 ? 7.542 -15.065 -8.504 1.00 15.47 316 VAL A C 1
ATOM 2317 O O . VAL A 1 316 ? 6.330 -14.857 -8.295 1.00 15.54 316 VAL A O 1
ATOM 2321 N N . ILE A 1 317 ? 8.524 -14.341 -7.989 1.00 14.03 317 ILE A N 1
ATOM 2322 C CA . ILE A 1 317 ? 8.283 -13.116 -7.204 1.00 14.84 317 ILE A CA 1
ATOM 2323 C C . ILE A 1 317 ? 8.580 -11.927 -8.101 1.00 14.30 317 ILE A C 1
ATOM 2324 O O . ILE A 1 317 ? 9.705 -11.840 -8.609 1.00 13.92 317 ILE A O 1
ATOM 2329 N N . ALA A 1 318 ? 7.607 -11.021 -8.226 1.00 14.68 318 ALA A N 1
ATOM 2330 C CA . ALA A 1 318 ? 7.695 -9.770 -9.026 1.00 14.73 318 ALA A CA 1
ATOM 2331 C C . ALA A 1 318 ? 7.974 -8.627 -8.040 1.00 13.94 318 ALA A C 1
ATOM 2332 O O . ALA A 1 318 ? 7.123 -8.369 -7.159 1.00 14.90 318 ALA A O 1
ATOM 2334 N N . TRP A 1 319 ? 9.168 -8.023 -8.101 1.00 13.39 319 TRP A N 1
ATOM 2335 C CA . TRP A 1 319 ? 9.611 -6.995 -7.129 1.00 13.95 319 TRP A CA 1
ATOM 2336 C C . TRP A 1 319 ? 9.214 -5.628 -7.694 1.00 13.46 319 TRP A C 1
ATOM 2337 O O . TRP A 1 319 ? 10.001 -4.991 -8.417 1.00 14.04 319 TRP A O 1
ATOM 2348 N N . MET A 1 320 ? 7.967 -5.216 -7.447 1.00 14.21 320 MET A N 1
ATOM 2349 C CA . MET A 1 320 ? 7.456 -3.934 -8.009 1.00 12.56 320 MET A CA 1
ATOM 2350 C C . MET A 1 320 ? 8.298 -2.730 -7.577 1.00 12.79 320 MET A C 1
ATOM 2351 O O . MET A 1 320 ? 8.470 -1.754 -8.373 1.00 11.98 320 MET A O 1
ATOM 2356 N N . SER A 1 321 ? 8.750 -2.640 -6.321 1.00 12.14 321 SER A N 1
ATOM 2357 C CA A SER A 1 321 ? 9.516 -1.462 -5.828 0.50 13.86 321 SER A CA 1
ATOM 2358 C CA B SER A 1 321 ? 9.479 -1.436 -5.856 0.50 13.40 321 SER A CA 1
ATOM 2359 C C . SER A 1 321 ? 10.807 -1.322 -6.630 1.00 13.87 321 SER A C 1
ATOM 2360 O O . SER A 1 321 ? 11.210 -0.192 -6.936 1.00 13.18 321 SER A O 1
ATOM 2365 N N . ALA A 1 322 ? 11.410 -2.462 -7.019 1.00 13.63 322 ALA A N 1
ATOM 2366 C CA . ALA A 1 322 ? 12.615 -2.458 -7.866 1.00 13.82 322 ALA A CA 1
ATOM 2367 C C . ALA A 1 322 ? 12.287 -1.945 -9.265 1.00 13.60 322 ALA A C 1
ATOM 2368 O O . ALA A 1 322 ? 13.040 -1.129 -9.788 1.00 16.52 322 ALA A O 1
ATOM 2370 N N . CYS A 1 323 ? 11.176 -2.404 -9.872 1.00 13.35 323 CYS A N 1
ATOM 2371 C CA . CYS A 1 323 ? 10.847 -2.094 -11.274 1.00 13.74 323 CYS A CA 1
ATOM 2372 C C . CYS A 1 323 ? 10.416 -0.616 -11.339 1.00 13.97 323 CYS A C 1
ATOM 2373 O O . CYS A 1 323 ? 10.575 -0.008 -12.396 1.00 12.30 323 CYS A O 1
ATOM 2376 N N . ASN A 1 324 ? 10.021 -0.037 -10.188 1.00 13.88 324 ASN A N 1
ATOM 2377 C CA . ASN A 1 324 ? 9.674 1.406 -10.129 1.00 13.16 324 ASN A CA 1
ATOM 2378 C C . ASN A 1 324 ? 10.954 2.241 -10.281 1.00 13.51 324 ASN A C 1
ATOM 2379 O O . ASN A 1 324 ? 10.833 3.459 -10.449 1.00 13.47 324 ASN A O 1
ATOM 2384 N N . MET A 1 325 ? 12.128 1.605 -10.248 1.00 14.33 325 MET A N 1
ATOM 2385 C CA . MET A 1 325 ? 13.424 2.325 -10.429 1.00 15.59 325 MET A CA 1
ATOM 2386 C C . MET A 1 325 ? 14.167 1.799 -11.667 1.00 15.54 325 MET A C 1
ATOM 2387 O O . MET A 1 325 ? 15.404 1.988 -11.777 1.00 15.50 325 MET A O 1
ATOM 2392 N N . ASP A 1 326 ? 13.414 1.240 -12.602 1.00 15.14 326 ASP A N 1
ATOM 2393 C CA . ASP A 1 326 ? 13.935 0.742 -13.906 1.00 16.08 326 ASP A CA 1
ATOM 2394 C C . ASP A 1 326 ? 14.014 1.938 -14.848 1.00 14.67 326 ASP A C 1
ATOM 2395 O O . ASP A 1 326 ? 12.969 2.466 -15.282 1.00 13.80 326 ASP A O 1
ATOM 2400 N N . GLU A 1 327 ? 15.238 2.328 -15.185 1.00 15.97 327 GLU A N 1
ATOM 2401 C CA A GLU A 1 327 ? 15.537 3.511 -16.030 0.50 17.11 327 GLU A CA 1
ATOM 2402 C CA B GLU A 1 327 ? 15.515 3.524 -16.022 0.50 15.49 327 GLU A CA 1
ATOM 2403 C C . GLU A 1 327 ? 14.889 3.383 -17.419 1.00 17.01 327 GLU A C 1
ATOM 2404 O O . GLU A 1 327 ? 14.731 4.408 -18.102 1.00 15.41 327 GLU A O 1
ATOM 2415 N N . THR A 1 328 ? 14.542 2.172 -17.888 1.00 17.77 328 THR A N 1
ATOM 2416 C CA . THR A 1 328 ? 13.825 2.051 -19.190 1.00 19.38 328 THR A CA 1
ATOM 2417 C C . THR A 1 328 ? 12.431 2.667 -19.125 1.00 20.52 328 THR A C 1
ATOM 2418 O O . THR A 1 328 ? 11.895 3.063 -20.203 1.00 19.23 328 THR A O 1
ATOM 2422 N N . MET A 1 329 ? 11.827 2.763 -17.930 1.00 16.52 329 MET A N 1
ATOM 2423 C CA . MET A 1 329 ? 10.481 3.364 -17.806 1.00 18.45 329 MET A CA 1
ATOM 2424 C C . MET A 1 329 ? 10.509 4.728 -17.095 1.00 17.40 329 MET A C 1
ATOM 2425 O O . MET A 1 329 ? 9.600 5.541 -17.353 1.00 21.23 329 MET A O 1
ATOM 2430 N N . PHE A 1 330 ? 11.461 4.934 -16.185 1.00 15.25 330 PHE A N 1
ATOM 2431 C CA . PHE A 1 330 ? 11.563 6.099 -15.289 1.00 15.82 330 PHE A CA 1
ATOM 2432 C C . PHE A 1 330 ? 12.931 6.768 -15.472 1.00 14.92 330 PHE A C 1
ATOM 2433 O O . PHE A 1 330 ? 13.910 6.274 -14.932 1.00 15.27 330 PHE A O 1
ATOM 2441 N N . GLU A 1 331 ? 12.982 7.908 -16.167 1.00 18.69 331 GLU A N 1
ATOM 2442 C CA . GLU A 1 331 ? 14.232 8.691 -16.344 1.00 21.01 331 GLU A CA 1
ATOM 2443 C C . GLU A 1 331 ? 14.796 9.073 -14.968 1.00 20.86 331 GLU A C 1
ATOM 2444 O O . GLU A 1 331 ? 14.004 9.497 -14.067 1.00 17.82 331 GLU A O 1
ATOM 2450 N N . ASN A 1 332 ? 16.112 9.006 -14.778 1.00 19.52 332 ASN A N 1
ATOM 2451 C CA . ASN A 1 332 ? 16.731 9.454 -13.505 1.00 19.33 332 ASN A CA 1
ATOM 2452 C C . ASN A 1 332 ? 16.012 8.785 -12.340 1.00 17.62 332 ASN A C 1
ATOM 2453 O O . ASN A 1 332 ? 15.583 9.468 -11.413 1.00 16.28 332 ASN A O 1
ATOM 2458 N N . PRO A 1 333 ? 15.925 7.444 -12.320 1.00 16.52 333 PRO A N 1
ATOM 2459 C CA . PRO A 1 333 ? 14.956 6.743 -11.477 1.00 16.68 333 PRO A CA 1
ATOM 2460 C C . PRO A 1 333 ? 15.274 6.794 -9.981 1.00 15.40 333 PRO A C 1
ATOM 2461 O O . PRO A 1 333 ? 14.391 6.606 -9.174 1.00 16.26 333 PRO A O 1
ATOM 2465 N N . PHE A 1 334 ? 16.537 7.031 -9.616 1.00 15.29 334 PHE A N 1
ATOM 2466 C CA . PHE A 1 334 ? 17.004 7.024 -8.224 1.00 17.27 334 PHE A CA 1
ATOM 2467 C C . PHE A 1 334 ? 16.873 8.431 -7.631 1.00 16.41 334 PHE A C 1
ATOM 2468 O O . PHE A 1 334 ? 17.301 8.631 -6.508 1.00 17.95 334 PHE A O 1
ATOM 2476 N N . SER A 1 335 ? 16.333 9.380 -8.382 1.00 19.30 335 SER A N 1
ATOM 2477 C CA . SER A 1 335 ? 16.108 10.782 -7.947 1.00 19.07 335 SER A CA 1
ATOM 2478 C C . SER A 1 335 ? 14.606 10.986 -7.716 1.00 18.19 335 SER A C 1
ATOM 2479 O O . SER A 1 335 ? 13.788 10.459 -8.499 1.00 16.89 335 SER A O 1
ATOM 2482 N N . VAL A 1 336 ? 14.272 11.869 -6.788 1.00 16.47 336 VAL A N 1
ATOM 2483 C CA . VAL A 1 336 ? 12.888 12.383 -6.650 1.00 16.62 336 VAL A CA 1
ATOM 2484 C C . VAL A 1 336 ? 12.615 13.386 -7.759 1.00 16.10 336 VAL A C 1
ATOM 2485 O O . VAL A 1 336 ? 13.380 14.392 -7.892 1.00 17.31 336 VAL A O 1
ATOM 2489 N N . ASP A 1 337 ? 11.588 13.145 -8.536 1.00 16.02 337 ASP A N 1
ATOM 2490 C CA . ASP A 1 337 ? 11.132 14.135 -9.532 1.00 15.93 337 ASP A CA 1
ATOM 2491 C C . ASP A 1 337 ? 9.614 14.067 -9.665 1.00 15.20 337 ASP A C 1
ATOM 2492 O O . ASP A 1 337 ? 9.113 13.197 -10.357 1.00 15.57 337 ASP A O 1
ATOM 2497 N N . ILE A 1 338 ? 8.893 15.018 -9.077 1.00 14.73 338 ILE A N 1
ATOM 2498 C CA . ILE A 1 338 ? 7.397 14.905 -9.092 1.00 13.38 338 ILE A CA 1
ATOM 2499 C C . ILE A 1 338 ? 6.874 15.287 -10.474 1.00 14.54 338 ILE A C 1
ATOM 2500 O O . ILE A 1 338 ? 5.706 15.122 -10.721 1.00 13.54 338 ILE A O 1
ATOM 2505 N N . HIS A 1 339 ? 7.737 15.826 -11.351 1.00 14.93 339 HIS A N 1
ATOM 2506 C CA . HIS A 1 339 ? 7.339 16.257 -12.713 1.00 17.80 339 HIS A CA 1
ATOM 2507 C C . HIS A 1 339 ? 7.672 15.201 -13.768 1.00 18.13 339 HIS A C 1
ATOM 2508 O O . HIS A 1 339 ? 7.350 15.435 -14.969 1.00 18.00 339 HIS A O 1
ATOM 2515 N N . ARG A 1 340 ? 8.257 14.071 -13.375 1.00 16.60 340 ARG A N 1
ATOM 2516 C CA . ARG A 1 340 ? 8.567 12.994 -14.346 1.00 16.79 340 ARG A CA 1
ATOM 2517 C C . ARG A 1 340 ? 7.254 12.513 -14.962 1.00 16.10 340 ARG A C 1
ATOM 2518 O O . ARG A 1 340 ? 6.359 12.058 -14.252 1.00 15.83 340 ARG A O 1
ATOM 2526 N N . PRO A 1 341 ? 7.068 12.575 -16.293 1.00 17.85 341 PRO A N 1
ATOM 2527 C CA . PRO A 1 341 ? 5.741 12.327 -16.845 1.00 19.08 341 PRO A CA 1
ATOM 2528 C C . PRO A 1 341 ? 5.285 10.869 -16.792 1.00 18.59 341 PRO A C 1
ATOM 2529 O O . PRO A 1 341 ? 4.092 10.650 -16.977 1.00 22.10 341 PRO A O 1
ATOM 2533 N N . THR A 1 342 ? 6.182 9.934 -16.477 1.00 15.36 342 THR A N 1
ATOM 2534 C CA . THR A 1 342 ? 5.877 8.490 -16.412 1.00 15.55 342 THR A CA 1
ATOM 2535 C C . THR A 1 342 ? 5.491 8.050 -15.001 1.00 14.35 342 THR A C 1
ATOM 2536 O O . THR A 1 342 ? 5.277 6.860 -14.829 1.00 15.99 342 THR A O 1
ATOM 2540 N N . ASN A 1 343 ? 5.450 8.942 -14.013 1.00 14.78 343 ASN A N 1
ATOM 2541 C CA . ASN A 1 343 ? 5.320 8.494 -12.607 1.00 15.00 343 ASN A CA 1
ATOM 2542 C C . ASN A 1 343 ? 4.064 7.630 -12.424 1.00 14.21 343 ASN A C 1
ATOM 2543 O O . ASN A 1 343 ? 4.124 6.659 -11.613 1.00 14.59 343 ASN A O 1
ATOM 2548 N N . LYS A 1 344 ? 2.984 7.934 -13.128 1.00 16.42 344 LYS A N 1
ATOM 2549 C CA . LYS A 1 344 ? 1.674 7.236 -12.990 1.00 20.04 344 LYS A CA 1
ATOM 2550 C C . LYS A 1 344 ? 1.801 5.785 -13.471 1.00 20.74 344 LYS A C 1
ATOM 2551 O O . LYS A 1 344 ? 0.893 5.019 -13.164 1.00 22.94 344 LYS A O 1
ATOM 2557 N N . LYS A 1 345 ? 2.917 5.401 -14.099 1.00 17.29 345 LYS A N 1
ATOM 2558 C CA . LYS A 1 345 ? 3.138 3.993 -14.530 1.00 18.36 345 LYS A CA 1
ATOM 2559 C C . LYS A 1 345 ? 3.757 3.116 -13.432 1.00 15.68 345 LYS A C 1
ATOM 2560 O O . LYS A 1 345 ? 3.952 1.905 -13.704 1.00 13.64 345 LYS A O 1
ATOM 2566 N N . HIS A 1 346 ? 3.988 3.608 -12.211 1.00 12.61 346 HIS A N 1
ATOM 2567 C CA . HIS A 1 346 ? 4.575 2.732 -11.182 1.00 12.45 346 HIS A CA 1
ATOM 2568 C C . HIS A 1 346 ? 3.610 1.566 -10.922 1.00 13.56 346 HIS A C 1
ATOM 2569 O O . HIS A 1 346 ? 2.336 1.679 -11.155 1.00 12.23 346 HIS A O 1
ATOM 2576 N N . LEU A 1 347 ? 4.158 0.488 -10.370 1.00 12.09 347 LEU A N 1
ATOM 2577 C CA . LEU A 1 347 ? 3.402 -0.775 -10.181 1.00 12.52 347 LEU A CA 1
ATOM 2578 C C . LEU A 1 347 ? 3.162 -1.019 -8.693 1.00 11.69 347 LEU A C 1
ATOM 2579 O O . LEU A 1 347 ? 2.965 -2.170 -8.327 1.00 12.33 347 LEU A O 1
ATOM 2584 N N . THR A 1 348 ? 3.197 0.020 -7.842 1.00 11.60 348 THR A N 1
ATOM 2585 C CA . THR A 1 348 ? 3.000 -0.117 -6.365 1.00 11.48 348 THR A CA 1
ATOM 2586 C C . THR A 1 348 ? 1.615 -0.691 -6.053 1.00 10.77 348 THR A C 1
ATOM 2587 O O . THR A 1 348 ? 1.489 -1.359 -5.030 1.00 10.60 348 THR A O 1
ATOM 2591 N N . PHE A 1 349 ? 0.645 -0.496 -6.942 1.00 10.97 349 PHE A N 1
ATOM 2592 C CA . PHE A 1 349 ? -0.720 -1.025 -6.747 1.00 10.79 349 PHE A CA 1
ATOM 2593 C C . PHE A 1 349 ? -0.972 -2.282 -7.574 1.00 11.15 349 PHE A C 1
ATOM 2594 O O . PHE A 1 349 ? -2.108 -2.764 -7.644 1.00 12.28 349 PHE A O 1
ATOM 2602 N N . GLY A 1 350 ? 0.058 -2.812 -8.222 1.00 11.22 350 GLY A N 1
ATOM 2603 C CA . GLY A 1 350 ? -0.149 -3.977 -9.075 1.00 11.91 350 GLY A CA 1
ATOM 2604 C C . GLY A 1 350 ? -0.542 -3.606 -10.479 1.00 11.41 350 GLY A C 1
ATOM 2605 O O . GLY A 1 350 ? -0.307 -2.458 -10.927 1.00 12.00 350 GLY A O 1
ATOM 2606 N N . ASN A 1 351 ? -1.096 -4.581 -11.165 1.00 12.55 351 ASN A N 1
ATOM 2607 C CA . ASN A 1 351 ? -1.441 -4.463 -12.600 1.00 13.19 351 ASN A CA 1
ATOM 2608 C C . ASN A 1 351 ? -2.314 -5.661 -12.969 1.00 13.75 351 ASN A C 1
ATOM 2609 O O . ASN A 1 351 ? -2.037 -6.757 -12.509 1.00 15.70 351 ASN A O 1
ATOM 2614 N N . GLY A 1 352 ? -3.409 -5.434 -13.680 1.00 14.64 352 GLY A N 1
ATOM 2615 C CA . GLY A 1 352 ? -4.236 -6.535 -14.199 1.00 14.14 352 GLY A CA 1
ATOM 2616 C C . GLY A 1 352 ? -5.411 -6.758 -13.270 1.00 13.53 352 GLY A C 1
ATOM 2617 O O . GLY A 1 352 ? -5.874 -5.809 -12.592 1.00 15.09 352 GLY A O 1
ATOM 2618 N N . PRO A 1 353 ? -5.952 -7.988 -13.218 1.00 14.51 353 PRO A N 1
ATOM 2619 C CA . PRO A 1 353 ? -7.192 -8.260 -12.506 1.00 14.60 353 PRO A CA 1
ATOM 2620 C C . PRO A 1 353 ? -7.143 -7.882 -11.027 1.00 14.60 353 PRO A C 1
ATOM 2621 O O . PRO A 1 353 ? -8.179 -7.477 -10.506 1.00 15.00 353 PRO A O 1
ATOM 2625 N N . HIS A 1 354 ? -5.993 -8.062 -10.386 1.00 12.40 354 HIS A N 1
ATOM 2626 C CA . HIS A 1 354 ? -5.875 -7.840 -8.920 1.00 13.01 354 HIS A CA 1
ATOM 2627 C C . HIS A 1 354 ? -5.495 -6.399 -8.594 1.00 12.77 354 HIS A C 1
ATOM 2628 O O . HIS A 1 354 ? -5.276 -6.102 -7.437 1.00 14.05 354 HIS A O 1
ATOM 2635 N N . PHE A 1 355 ? -5.440 -5.506 -9.571 1.00 12.23 355 PHE A N 1
ATOM 2636 C CA . PHE A 1 355 ? -5.014 -4.108 -9.346 1.00 12.26 355 PHE A CA 1
ATOM 2637 C C . PHE A 1 355 ? -5.800 -3.550 -8.161 1.00 10.95 355 PHE A C 1
ATOM 2638 O O . PHE A 1 355 ? -7.031 -3.708 -8.086 1.00 10.40 355 PHE A O 1
ATOM 2646 N N . CYS A 1 356 ? -5.064 -2.976 -7.227 1.00 10.33 356 CYS A N 1
ATOM 2647 C CA . CYS A 1 356 ? -5.569 -2.536 -5.911 1.00 10.93 356 CYS A CA 1
ATOM 2648 C C . CYS A 1 356 ? -6.943 -1.880 -6.069 1.00 10.66 356 CYS A C 1
ATOM 2649 O O . CYS A 1 356 ? -7.041 -0.811 -6.646 1.00 9.92 356 CYS A O 1
ATOM 2652 N N . LEU A 1 357 ? -7.947 -2.447 -5.409 1.00 10.56 357 LEU A N 1
ATOM 2653 C CA . LEU A 1 357 ? -9.303 -1.872 -5.356 1.00 12.24 357 LEU A CA 1
ATOM 2654 C C . LEU A 1 357 ? -9.271 -0.548 -4.572 1.00 10.94 357 LEU A C 1
ATOM 2655 O O . LEU A 1 357 ? -10.119 0.311 -4.826 1.00 13.54 357 LEU A O 1
ATOM 2660 N N . GLY A 1 358 ? -8.341 -0.402 -3.628 1.00 11.44 358 GLY A N 1
ATOM 2661 C CA . GLY A 1 358 ? -8.193 0.763 -2.739 1.00 12.90 358 GLY A CA 1
ATOM 2662 C C . GLY A 1 358 ? -7.347 1.864 -3.342 1.00 12.19 358 GLY A C 1
ATOM 2663 O O . GLY A 1 358 ? -7.135 2.864 -2.647 1.00 13.11 358 GLY A O 1
ATOM 2664 N N . ALA A 1 359 ? -6.823 1.724 -4.552 1.00 11.77 359 ALA A N 1
ATOM 2665 C CA . ALA A 1 359 ? -5.807 2.695 -5.062 1.00 12.35 359 ALA A CA 1
ATOM 2666 C C . ALA A 1 359 ? -6.371 4.119 -5.065 1.00 12.32 359 ALA A C 1
ATOM 2667 O O . ALA A 1 359 ? -5.719 5.038 -4.531 1.00 10.45 359 ALA A O 1
ATOM 2669 N N . PRO A 1 360 ? -7.584 4.367 -5.589 1.00 12.09 360 PRO A N 1
ATOM 2670 C CA . PRO A 1 360 ? -8.142 5.727 -5.502 1.00 12.18 360 PRO A CA 1
ATOM 2671 C C . PRO A 1 360 ? -8.265 6.226 -4.063 1.00 11.45 360 PRO A C 1
ATOM 2672 O O . PRO A 1 360 ? -7.969 7.417 -3.824 1.00 10.57 360 PRO A O 1
ATOM 2676 N N . LEU A 1 361 ? -8.663 5.346 -3.140 1.00 10.88 361 LEU A N 1
ATOM 2677 C CA . LEU A 1 361 ? -8.827 5.788 -1.744 1.00 9.98 361 LEU A CA 1
ATOM 2678 C C . LEU A 1 361 ? -7.461 6.087 -1.141 1.00 9.68 361 LEU A C 1
ATOM 2679 O O . LEU A 1 361 ? -7.319 7.056 -0.367 1.00 9.06 361 LEU A O 1
ATOM 2684 N N . ALA A 1 362 ? -6.490 5.226 -1.387 1.00 8.89 362 ALA A N 1
ATOM 2685 C CA . ALA A 1 362 ? -5.131 5.427 -0.853 1.00 10.04 362 ALA A CA 1
ATOM 2686 C C . ALA A 1 362 ? -4.574 6.761 -1.329 1.00 10.13 362 ALA A C 1
ATOM 2687 O O . ALA A 1 362 ? -4.003 7.508 -0.514 1.00 9.87 362 ALA A O 1
ATOM 2689 N N . ARG A 1 363 ? -4.710 7.047 -2.621 1.00 10.41 363 ARG A N 1
ATOM 2690 C CA . ARG A 1 363 ? -4.213 8.304 -3.232 1.00 11.46 363 ARG A CA 1
ATOM 2691 C C . ARG A 1 363 ? -4.965 9.488 -2.626 1.00 10.33 363 ARG A C 1
ATOM 2692 O O . ARG A 1 363 ? -4.353 10.522 -2.316 1.00 11.34 363 ARG A O 1
ATOM 2700 N N . LEU A 1 364 ? -6.260 9.326 -2.366 1.00 10.70 364 LEU A N 1
ATOM 2701 C CA . LEU A 1 364 ? -7.075 10.413 -1.781 1.00 10.60 364 LEU A CA 1
ATOM 2702 C C . LEU A 1 364 ? -6.632 10.677 -0.331 1.00 10.48 364 LEU A C 1
ATOM 2703 O O . LEU A 1 364 ? -6.492 11.839 0.070 1.00 9.47 364 LEU A O 1
ATOM 2708 N N . GLU A 1 365 ? -6.396 9.627 0.457 1.00 9.71 365 GLU A N 1
ATOM 2709 C CA . GLU A 1 365 ? -5.974 9.790 1.852 1.00 10.41 365 GLU A CA 1
ATOM 2710 C C . GLU A 1 365 ? -4.627 10.503 1.893 1.00 9.78 365 GLU A C 1
ATOM 2711 O O . GLU A 1 365 ? -4.460 11.420 2.673 1.00 10.87 365 GLU A O 1
ATOM 2717 N N . MET A 1 366 ? -3.682 10.087 1.052 1.00 9.79 366 MET A N 1
ATOM 2718 C CA . MET A 1 366 ? -2.325 10.669 1.077 1.00 10.07 366 MET A CA 1
ATOM 2719 C C . MET A 1 366 ? -2.429 12.142 0.606 1.00 10.35 366 MET A C 1
ATOM 2720 O O . MET A 1 366 ? -1.831 13.020 1.213 1.00 9.39 366 MET A O 1
ATOM 2725 N N . LYS A 1 367 ? -3.201 12.429 -0.431 1.00 9.56 367 LYS A N 1
ATOM 2726 C CA . LYS A 1 367 ? -3.380 13.833 -0.886 1.00 11.20 367 LYS A CA 1
ATOM 2727 C C . LYS A 1 367 ? -3.987 14.716 0.214 1.00 10.46 367 LYS A C 1
ATOM 2728 O O . LYS A 1 367 ? -3.532 15.881 0.455 1.00 10.40 367 LYS A O 1
ATOM 2734 N N . ILE A 1 368 ? -5.043 14.236 0.857 1.00 11.16 368 ILE A N 1
ATOM 2735 C CA . ILE A 1 368 ? -5.792 15.066 1.828 1.00 10.39 368 ILE A CA 1
ATOM 2736 C C . ILE A 1 368 ? -4.917 15.314 3.065 1.00 11.10 368 ILE A C 1
ATOM 2737 O O . ILE A 1 368 ? -4.936 16.441 3.557 1.00 11.14 368 ILE A O 1
ATOM 2742 N N . ILE A 1 369 ? -4.224 14.300 3.598 1.00 9.78 369 ILE A N 1
ATOM 2743 C CA . ILE A 1 369 ? -3.358 14.513 4.795 1.00 10.55 369 ILE A CA 1
ATOM 2744 C C . ILE A 1 369 ? -2.191 15.452 4.425 1.00 11.14 369 ILE A C 1
ATOM 2745 O O . ILE A 1 369 ? -1.840 16.317 5.257 1.00 10.83 369 ILE A O 1
ATOM 2750 N N . LEU A 1 370 ? -1.630 15.337 3.225 1.00 11.13 370 LEU A N 1
ATOM 2751 C CA . LEU A 1 370 ? -0.516 16.219 2.774 1.00 11.51 370 LEU A CA 1
ATOM 2752 C C . LEU A 1 370 ? -1.032 17.665 2.649 1.00 10.77 370 LEU A C 1
ATOM 2753 O O . LEU A 1 370 ? -0.376 18.604 3.157 1.00 10.88 370 LEU A O 1
ATOM 2758 N N . GLU A 1 371 ? -2.199 17.845 2.031 1.00 11.00 371 GLU A N 1
ATOM 2759 C CA . GLU A 1 371 ? -2.798 19.190 1.834 1.00 11.51 371 GLU A CA 1
ATOM 2760 C C . GLU A 1 371 ? -3.086 19.816 3.211 1.00 10.98 371 GLU A C 1
ATOM 2761 O O . GLU A 1 371 ? -2.788 20.987 3.392 1.00 11.60 371 GLU A O 1
ATOM 2767 N N . ALA A 1 372 ? -3.705 19.092 4.150 1.00 11.13 372 ALA A N 1
ATOM 2768 C CA . ALA A 1 372 ? -3.984 19.624 5.497 1.00 10.74 372 ALA A CA 1
ATOM 2769 C C . ALA A 1 372 ? -2.676 20.020 6.188 1.00 10.18 372 ALA A C 1
ATOM 2770 O O . ALA A 1 372 ? -2.621 21.053 6.872 1.00 11.46 372 ALA A O 1
ATOM 2772 N N . PHE A 1 373 ? -1.644 19.205 6.019 1.00 10.72 373 PHE A N 1
ATOM 2773 C CA . PHE A 1 373 ? -0.333 19.455 6.668 1.00 11.27 373 PHE A CA 1
ATOM 2774 C C . PHE A 1 373 ? 0.298 20.718 6.069 1.00 11.58 373 PHE A C 1
ATOM 2775 O O . PHE A 1 373 ? 0.804 21.572 6.813 1.00 12.43 373 PHE A O 1
ATOM 2783 N N . LEU A 1 374 ? 0.320 20.827 4.742 1.00 11.22 374 LEU A N 1
ATOM 2784 C CA . LEU A 1 374 ? 0.866 22.002 4.042 1.00 11.73 374 LEU A CA 1
ATOM 2785 C C . LEU A 1 374 ? 0.170 23.275 4.519 1.00 12.72 374 LEU A C 1
ATOM 2786 O O . LEU A 1 374 ? 0.807 24.359 4.563 1.00 13.90 374 LEU A O 1
ATOM 2791 N N . GLU A 1 375 ? -1.130 23.205 4.808 1.00 12.75 375 GLU A N 1
ATOM 2792 C CA . GLU A 1 375 ? -1.859 24.423 5.249 1.00 14.56 375 GLU A CA 1
ATOM 2793 C C . GLU A 1 375 ? -1.342 24.870 6.612 1.00 15.71 375 GLU A C 1
ATOM 2794 O O . GLU A 1 375 ? -1.284 26.081 6.877 1.00 16.18 375 GLU A O 1
ATOM 2800 N N . ALA A 1 376 ? -0.959 23.938 7.455 1.00 12.88 376 ALA A N 1
ATOM 2801 C CA . ALA A 1 376 ? -0.590 24.231 8.846 1.00 13.35 376 ALA A CA 1
ATOM 2802 C C . ALA A 1 376 ? 0.871 24.647 8.940 1.00 13.92 376 ALA A C 1
ATOM 2803 O O . ALA A 1 376 ? 1.171 25.578 9.706 1.00 16.07 376 ALA A O 1
ATOM 2805 N N . PHE A 1 377 ? 1.769 23.990 8.223 1.00 12.50 377 PHE A N 1
ATOM 2806 C CA . PHE A 1 377 ? 3.236 24.119 8.497 1.00 12.23 377 PHE A CA 1
ATOM 2807 C C . PHE A 1 377 ? 3.976 24.710 7.315 1.00 12.50 377 PHE A C 1
ATOM 2808 O O . PHE A 1 377 ? 3.944 24.175 6.227 1.00 12.54 377 PHE A O 1
ATOM 2816 N N . SER A 1 378 ? 4.773 25.745 7.564 1.00 13.85 378 SER A N 1
ATOM 2817 C CA . SER A 1 378 ? 5.461 26.477 6.477 1.00 13.99 378 SER A CA 1
ATOM 2818 C C . SER A 1 378 ? 6.786 25.789 6.156 1.00 15.15 378 SER A C 1
ATOM 2819 O O . SER A 1 378 ? 7.271 25.975 5.050 1.00 13.31 378 SER A O 1
ATOM 2822 N N . HIS A 1 379 ? 7.330 24.964 7.058 1.00 12.42 379 HIS A N 1
ATOM 2823 C CA . HIS A 1 379 ? 8.691 24.399 6.907 1.00 13.90 379 HIS A CA 1
ATOM 2824 C C . HIS A 1 379 ? 8.843 23.254 7.892 1.00 12.59 379 HIS A C 1
ATOM 2825 O O . HIS A 1 379 ? 8.258 23.357 8.993 1.00 12.78 379 HIS A O 1
ATOM 2832 N N . ILE A 1 380 ? 9.569 22.210 7.467 1.00 13.00 380 ILE A N 1
ATOM 2833 C CA . ILE A 1 380 ? 9.803 21.030 8.314 1.00 15.05 380 ILE A CA 1
ATOM 2834 C C . ILE A 1 380 ? 11.288 20.706 8.246 1.00 16.01 380 ILE A C 1
ATOM 2835 O O . ILE A 1 380 ? 11.887 20.876 7.189 1.00 19.57 380 ILE A O 1
ATOM 2840 N N . GLU A 1 381 ? 11.804 20.170 9.325 1.00 15.42 381 GLU A N 1
ATOM 2841 C CA . GLU A 1 381 ? 13.245 19.836 9.458 1.00 17.34 381 GLU A CA 1
ATOM 2842 C C . GLU A 1 381 ? 13.400 18.559 10.259 1.00 15.88 381 GLU A C 1
ATOM 2843 O O . GLU A 1 381 ? 12.688 18.407 11.234 1.00 16.67 381 GLU A O 1
ATOM 2849 N N . PRO A 1 382 ? 14.361 17.680 9.900 1.00 16.85 382 PRO A N 1
ATOM 2850 C CA . PRO A 1 382 ? 14.642 16.492 10.698 1.00 16.88 382 PRO A CA 1
ATOM 2851 C C . PRO A 1 382 ? 15.348 16.913 12.000 1.00 18.77 382 PRO A C 1
ATOM 2852 O O . PRO A 1 382 ? 15.932 18.005 12.069 1.00 19.75 382 PRO A O 1
ATOM 2856 N N . PHE A 1 383 ? 15.229 16.074 13.003 1.00 18.87 383 PHE A N 1
ATOM 2857 C CA . PHE A 1 383 ? 16.079 16.100 14.221 1.00 18.71 383 PHE A CA 1
ATOM 2858 C C . PHE A 1 383 ? 17.495 15.678 13.814 1.00 19.08 383 PHE A C 1
ATOM 2859 O O . PHE A 1 383 ? 17.638 14.579 13.224 1.00 18.08 383 PHE A O 1
ATOM 2867 N N . GLU A 1 384 ? 18.511 16.505 14.086 1.00 21.32 384 GLU A N 1
ATOM 2868 C CA . GLU A 1 384 ? 19.922 16.175 13.724 1.00 24.63 384 GLU A CA 1
ATOM 2869 C C . GLU A 1 384 ? 20.309 14.840 14.353 1.00 25.00 384 GLU A C 1
ATOM 2870 O O . GLU A 1 384 ? 21.117 14.121 13.738 1.00 27.70 384 GLU A O 1
ATOM 2876 N N . ASP A 1 385 ? 19.778 14.546 15.539 1.00 23.80 385 ASP A N 1
ATOM 2877 C CA . ASP A 1 385 ? 20.128 13.355 16.350 1.00 26.86 385 ASP A CA 1
ATOM 2878 C C . ASP A 1 385 ? 19.220 12.149 16.078 1.00 26.24 385 ASP A C 1
ATOM 2879 O O . ASP A 1 385 ? 19.404 11.119 16.754 1.00 23.59 385 ASP A O 1
ATOM 2884 N N . PHE A 1 386 ? 18.292 12.206 15.125 1.00 23.90 386 PHE A N 1
ATOM 2885 C CA . PHE A 1 386 ? 17.437 11.033 14.841 1.00 23.66 386 PHE A CA 1
ATOM 2886 C C . PHE A 1 386 ? 18.317 9.951 14.221 1.00 22.39 386 PHE A C 1
ATOM 2887 O O . PHE A 1 386 ? 19.081 10.271 13.298 1.00 25.25 386 PHE A O 1
ATOM 2895 N N . GLU A 1 387 ? 18.201 8.742 14.762 1.00 23.00 387 GLU A N 1
ATOM 2896 C CA . GLU A 1 387 ? 18.847 7.503 14.276 1.00 25.86 387 GLU A CA 1
ATOM 2897 C C . GLU A 1 387 ? 17.779 6.598 13.672 1.00 21.85 387 GLU A C 1
ATOM 2898 O O . GLU A 1 387 ? 16.818 6.252 14.371 1.00 22.12 387 GLU A O 1
ATOM 2904 N N . LEU A 1 388 ? 17.984 6.196 12.421 1.00 22.19 388 LEU A N 1
ATOM 2905 C CA . LEU A 1 388 ? 17.008 5.374 11.684 1.00 20.59 388 LEU A CA 1
ATOM 2906 C C . LEU A 1 388 ? 16.987 3.945 12.248 1.00 20.61 388 LEU A C 1
ATOM 2907 O O . LEU A 1 388 ? 15.893 3.387 12.463 1.00 19.94 388 LEU A O 1
ATOM 2912 N N . GLU A 1 389 ? 18.149 3.326 12.426 1.00 21.02 389 GLU A N 1
ATOM 2913 C CA . GLU A 1 389 ? 18.209 1.872 12.747 1.00 21.35 389 GLU A CA 1
ATOM 2914 C C . GLU A 1 389 ? 17.364 1.549 13.980 1.00 22.02 389 GLU A C 1
ATOM 2915 O O . GLU A 1 389 ? 16.637 0.557 13.964 1.00 22.72 389 GLU A O 1
ATOM 2921 N N . PRO A 1 390 ? 17.445 2.284 15.121 1.00 18.48 390 PRO A N 1
ATOM 2922 C CA . PRO A 1 390 ? 16.661 1.918 16.295 1.00 19.92 390 PRO A CA 1
ATOM 2923 C C . PRO A 1 390 ? 15.146 2.145 16.194 1.00 18.97 390 PRO A C 1
ATOM 2924 O O . PRO A 1 390 ? 14.374 1.687 17.043 1.00 19.29 390 PRO A O 1
ATOM 2928 N N . HIS A 1 391 ? 14.735 2.857 15.129 1.00 17.38 391 HIS A N 1
ATOM 2929 C CA . HIS A 1 391 ? 13.327 3.279 14.932 1.00 17.19 391 HIS A CA 1
ATOM 2930 C C . HIS A 1 391 ? 12.743 2.588 13.691 1.00 17.81 391 HIS A C 1
ATOM 2931 O O . HIS A 1 391 ? 11.742 3.079 13.149 1.00 17.23 391 HIS A O 1
ATOM 2938 N N . LEU A 1 392 ? 13.230 1.381 13.389 1.00 18.56 392 LEU A N 1
ATOM 2939 C CA . LEU A 1 392 ? 12.629 0.525 12.344 1.00 18.22 392 LEU A CA 1
ATOM 2940 C C . LEU A 1 392 ? 12.218 -0.790 13.021 1.00 19.49 392 LEU A C 1
ATOM 2941 O O . LEU A 1 392 ? 12.975 -1.272 13.882 1.00 20.85 392 LEU A O 1
ATOM 2946 N N . THR A 1 393 ? 11.052 -1.318 12.680 1.00 18.28 393 THR A N 1
ATOM 2947 C CA . THR A 1 393 ? 10.556 -2.635 13.144 1.00 20.59 393 THR A CA 1
ATOM 2948 C C . THR A 1 393 ? 10.109 -3.455 11.941 1.00 21.24 393 THR A C 1
ATOM 2949 O O . THR A 1 393 ? 9.744 -2.880 10.918 1.00 17.68 393 THR A O 1
ATOM 2953 N N . ALA A 1 394 ? 10.217 -4.785 12.057 1.00 21.56 394 ALA A N 1
ATOM 2954 C CA . ALA A 1 394 ? 9.816 -5.722 10.994 1.00 21.90 394 ALA A CA 1
ATOM 2955 C C . ALA A 1 394 ? 8.330 -5.541 10.707 1.00 22.21 394 ALA A C 1
ATOM 2956 O O . ALA A 1 394 ? 7.499 -5.337 11.605 1.00 21.16 394 ALA A O 1
ATOM 2958 N N . SER A 1 395 ? 7.974 -5.600 9.435 1.00 21.37 395 SER A N 1
ATOM 2959 C CA . SER A 1 395 ? 6.571 -5.420 9.009 1.00 22.75 395 SER A CA 1
ATOM 2960 C C . SER A 1 395 ? 6.345 -6.330 7.810 1.00 20.22 395 SER A C 1
ATOM 2961 O O . SER A 1 395 ? 7.336 -6.833 7.277 1.00 20.69 395 SER A O 1
ATOM 2964 N N . ALA A 1 396 ? 5.118 -6.406 7.335 1.00 26.12 396 ALA A N 1
ATOM 2965 C CA . ALA A 1 396 ? 4.751 -7.183 6.134 1.00 29.62 396 ALA A CA 1
ATOM 2966 C C . ALA A 1 396 ? 5.543 -6.626 4.939 1.00 30.67 396 ALA A C 1
ATOM 2967 O O . ALA A 1 396 ? 5.946 -7.425 4.096 1.00 32.17 396 ALA A O 1
ATOM 2969 N N . THR A 1 397 ? 5.855 -5.324 4.903 1.00 27.12 397 THR A N 1
ATOM 2970 C CA . THR A 1 397 ? 6.554 -4.719 3.736 1.00 26.77 397 THR A CA 1
ATOM 2971 C C . THR A 1 397 ? 8.067 -4.743 3.935 1.00 25.42 397 THR A C 1
ATOM 2972 O O . THR A 1 397 ? 8.763 -4.270 3.046 1.00 26.99 397 THR A O 1
ATOM 2976 N N . GLY A 1 398 ? 8.583 -5.224 5.064 1.00 19.74 398 GLY A N 1
ATOM 2977 C CA . GLY A 1 398 ? 10.040 -5.226 5.290 1.00 19.76 398 GLY A CA 1
ATOM 2978 C C . GLY A 1 398 ? 10.346 -4.572 6.621 1.00 19.44 398 GLY A C 1
ATOM 2979 O O . GLY A 1 398 ? 10.291 -5.265 7.625 1.00 19.28 398 GLY A O 1
ATOM 2980 N N . GLN A 1 399 ? 10.612 -3.272 6.618 1.00 17.45 399 GLN A N 1
ATOM 2981 C CA . GLN A 1 399 ? 10.826 -2.502 7.868 1.00 17.44 399 GLN A CA 1
ATOM 2982 C C . GLN A 1 399 ? 9.928 -1.283 7.810 1.00 17.39 399 GLN A C 1
ATOM 2983 O O . GLN A 1 399 ? 9.865 -0.652 6.728 1.00 16.11 399 GLN A O 1
ATOM 2989 N N . SER A 1 400 ? 9.330 -0.934 8.943 1.00 16.73 400 SER A N 1
ATOM 2990 C CA . SER A 1 400 ? 8.467 0.268 9.060 1.00 16.90 400 SER A CA 1
ATOM 2991 C C . SER A 1 400 ? 8.959 1.169 10.208 1.00 15.88 400 SER A C 1
ATOM 2992 O O . SER A 1 400 ? 9.517 0.668 11.206 1.00 13.87 400 SER A O 1
ATOM 2995 N N . LEU A 1 401 ? 8.840 2.485 10.030 1.00 14.57 401 LEU A N 1
ATOM 2996 C CA . LEU A 1 401 ? 9.184 3.478 11.076 1.00 15.87 401 LEU A CA 1
ATOM 2997 C C . LEU A 1 401 ? 8.320 3.257 12.320 1.00 15.01 401 LEU A C 1
ATOM 2998 O O . LEU A 1 401 ? 7.077 3.128 12.200 1.00 15.68 401 LEU A O 1
ATOM 3003 N N . THR A 1 402 ? 8.956 3.236 13.498 1.00 16.70 402 THR A N 1
ATOM 3004 C CA . THR A 1 402 ? 8.281 3.223 14.825 1.00 16.22 402 THR A CA 1
ATOM 3005 C C . THR A 1 402 ? 8.072 4.645 15.346 1.00 15.73 402 THR A C 1
ATOM 3006 O O . THR A 1 402 ? 7.257 4.843 16.276 1.00 14.16 402 THR A O 1
ATOM 3010 N N . TYR A 1 403 ? 8.761 5.599 14.729 1.00 14.89 403 TYR A N 1
ATOM 3011 C CA . TYR A 1 403 ? 8.920 6.982 15.199 1.00 13.61 403 TYR A CA 1
ATOM 3012 C C . TYR A 1 403 ? 9.472 7.785 14.040 1.00 13.15 403 TYR A C 1
ATOM 3013 O O . TYR A 1 403 ? 10.398 7.322 13.361 1.00 14.34 403 TYR A O 1
ATOM 3022 N N . LEU A 1 404 ? 8.972 8.993 13.855 1.00 13.55 404 LEU A N 1
ATOM 3023 C CA . LEU A 1 404 ? 9.590 9.913 12.861 1.00 13.37 404 LEU A CA 1
ATOM 3024 C C . LEU A 1 404 ? 9.379 11.331 13.343 1.00 13.45 404 LEU A C 1
ATOM 3025 O O . LEU A 1 404 ? 8.338 11.951 13.106 1.00 14.11 404 LEU A O 1
ATOM 3030 N N . PRO A 1 405 ? 10.368 11.879 14.086 1.00 14.05 405 PRO A N 1
ATOM 3031 C CA . PRO A 1 405 ? 10.283 13.243 14.561 1.00 15.64 405 PRO A CA 1
ATOM 3032 C C . PRO A 1 405 ? 10.611 14.284 13.500 1.00 13.66 405 PRO A C 1
ATOM 3033 O O . PRO A 1 405 ? 11.403 14.030 12.578 1.00 15.19 405 PRO A O 1
ATOM 3037 N N . MET A 1 406 ? 10.009 15.442 13.664 1.00 13.36 406 MET A N 1
ATOM 3038 C CA . MET A 1 406 ? 10.383 16.625 12.852 1.00 15.59 406 MET A CA 1
ATOM 3039 C C . MET A 1 406 ? 10.083 17.895 13.624 1.00 13.96 406 MET A C 1
ATOM 3040 O O . MET A 1 406 ? 9.161 17.944 14.436 1.00 14.54 406 MET A O 1
ATOM 3045 N N . THR A 1 407 ? 10.892 18.911 13.400 1.00 15.25 407 THR A N 1
ATOM 3046 C CA . THR A 1 407 ? 10.611 20.271 13.857 1.00 17.28 407 THR A CA 1
ATOM 3047 C C . THR A 1 407 ? 9.735 20.909 12.792 1.00 16.27 407 THR A C 1
ATOM 3048 O O . THR A 1 407 ? 10.030 20.717 11.594 1.00 14.91 407 THR A O 1
ATOM 3052 N N . VAL A 1 408 ? 8.688 21.612 13.214 1.00 14.92 408 VAL A N 1
ATOM 3053 C CA . VAL A 1 408 ? 7.757 22.250 12.259 1.00 14.40 408 VAL A CA 1
ATOM 3054 C C . VAL A 1 408 ? 7.664 23.726 12.627 1.00 14.77 408 VAL A C 1
ATOM 3055 O O . VAL A 1 408 ? 7.781 24.092 13.833 1.00 14.23 408 VAL A O 1
ATOM 3059 N N . TYR A 1 409 ? 7.432 24.543 11.632 1.00 14.18 409 TYR A N 1
ATOM 3060 C CA . TYR A 1 409 ? 7.242 25.997 11.772 1.00 15.55 409 TYR A CA 1
ATOM 3061 C C . TYR A 1 409 ? 5.921 26.434 11.163 1.00 16.05 409 TYR A C 1
ATOM 3062 O O . TYR A 1 409 ? 5.393 25.743 10.261 1.00 14.78 409 TYR A O 1
ATOM 3071 N N . ARG A 1 410 ? 5.433 27.580 11.623 1.00 17.48 410 ARG A N 1
ATOM 3072 C CA . ARG A 1 410 ? 4.246 28.270 11.062 1.00 22.74 410 ARG A CA 1
ATOM 3073 C C . ARG A 1 410 ? 4.740 29.593 10.470 1.00 26.34 410 ARG A C 1
ATOM 3074 O O . ARG A 1 410 ? 5.769 30.101 10.985 1.00 27.33 410 ARG A O 1
ATOM 3082 N N . HIS A 1 411 ? 4.117 30.106 9.401 1.00 31.48 411 HIS A N 1
ATOM 3083 C CA . HIS A 1 411 ? 4.537 31.388 8.761 1.00 34.29 411 HIS A CA 1
ATOM 3084 C C . HIS A 1 411 ? 3.895 32.566 9.506 1.00 35.65 411 HIS A C 1
ATOM 3085 O O . HIS A 1 411 ? 2.904 32.351 10.214 1.00 42.34 411 HIS A O 1
ATOM 3087 N N . VAL B 1 5 ? -26.905 6.896 -38.290 1.00 46.76 5 VAL B N 1
ATOM 3088 C CA . VAL B 1 5 ? -26.496 5.454 -38.219 1.00 45.34 5 VAL B CA 1
ATOM 3089 C C . VAL B 1 5 ? -25.007 5.378 -37.859 1.00 46.45 5 VAL B C 1
ATOM 3090 O O . VAL B 1 5 ? -24.195 6.017 -38.564 1.00 46.87 5 VAL B O 1
ATOM 3092 N N . ILE B 1 6 ? -24.685 4.609 -36.814 1.00 43.11 6 ILE B N 1
ATOM 3093 C CA . ILE B 1 6 ? -23.295 4.270 -36.381 1.00 44.02 6 ILE B CA 1
ATOM 3094 C C . ILE B 1 6 ? -22.809 3.080 -37.205 1.00 42.34 6 ILE B C 1
ATOM 3095 O O . ILE B 1 6 ? -23.450 2.027 -37.193 1.00 43.17 6 ILE B O 1
ATOM 3100 N N . PRO B 1 7 ? -21.669 3.187 -37.928 1.00 42.58 7 PRO B N 1
ATOM 3101 C CA . PRO B 1 7 ? -21.120 2.041 -38.659 1.00 45.97 7 PRO B CA 1
ATOM 3102 C C . PRO B 1 7 ? -20.436 1.046 -37.702 1.00 41.65 7 PRO B C 1
ATOM 3103 O O . PRO B 1 7 ? -19.242 1.149 -37.522 1.00 43.29 7 PRO B O 1
ATOM 3107 N N . VAL B 1 8 ? -21.201 0.120 -37.111 1.00 43.93 8 VAL B N 1
ATOM 3108 C CA . VAL B 1 8 ? -20.751 -0.788 -36.018 1.00 44.22 8 VAL B CA 1
ATOM 3109 C C . VAL B 1 8 ? -19.614 -1.700 -36.507 1.00 41.98 8 VAL B C 1
ATOM 3110 O O . VAL B 1 8 ? -18.772 -2.136 -35.675 1.00 37.36 8 VAL B O 1
ATOM 3112 N N . THR B 1 9 ? -19.572 -1.969 -37.816 1.00 47.10 9 THR B N 1
ATOM 3113 C CA . THR B 1 9 ? -18.499 -2.763 -38.486 1.00 49.22 9 THR B CA 1
ATOM 3114 C C . THR B 1 9 ? -17.121 -2.111 -38.273 1.00 49.08 9 THR B C 1
ATOM 3115 O O . THR B 1 9 ? -16.115 -2.811 -38.443 1.00 56.44 9 THR B O 1
ATOM 3119 N N . GLU B 1 10 ? -17.069 -0.829 -37.906 1.00 53.03 10 GLU B N 1
ATOM 3120 C CA . GLU B 1 10 ? -15.802 -0.059 -37.735 1.00 54.08 10 GLU B CA 1
ATOM 3121 C C . GLU B 1 10 ? -15.178 -0.304 -36.347 1.00 47.03 10 GLU B C 1
ATOM 3122 O O . GLU B 1 10 ? -14.008 0.075 -36.144 1.00 49.71 10 GLU B O 1
ATOM 3128 N N . ILE B 1 11 ? -15.900 -0.898 -35.394 1.00 39.70 11 ILE B N 1
ATOM 3129 C CA . ILE B 1 11 ? -15.388 -1.040 -33.994 1.00 36.33 11 ILE B CA 1
ATOM 3130 C C . ILE B 1 11 ? -14.336 -2.154 -33.934 1.00 33.61 11 ILE B C 1
ATOM 3131 O O . ILE B 1 11 ? -13.206 -1.947 -33.474 1.00 32.00 11 ILE B O 1
ATOM 3136 N N . PRO B 1 12 ? -14.628 -3.387 -34.405 1.00 28.52 12 PRO B N 1
ATOM 3137 C CA . PRO B 1 12 ? -13.593 -4.412 -34.440 1.00 29.68 12 PRO B CA 1
ATOM 3138 C C . PRO B 1 12 ? -12.571 -4.332 -35.587 1.00 32.18 12 PRO B C 1
ATOM 3139 O O . PRO B 1 12 ? -11.537 -4.904 -35.402 1.00 33.62 12 PRO B O 1
ATOM 3143 N N . LYS B 1 13 ? -12.913 -3.697 -36.719 1.00 38.40 13 LYS B N 1
ATOM 3144 C CA . LYS B 1 13 ? -12.079 -3.617 -37.961 1.00 43.65 13 LYS B CA 1
ATOM 3145 C C . LYS B 1 13 ? -11.415 -4.972 -38.231 1.00 40.69 13 LYS B C 1
ATOM 3146 O O . LYS B 1 13 ? -10.207 -5.101 -38.028 1.00 43.74 13 LYS B O 1
ATOM 3152 N N . PHE B 1 14 ? -12.201 -5.967 -38.632 1.00 36.10 14 PHE B N 1
ATOM 3153 C CA . PHE B 1 14 ? -11.727 -7.354 -38.867 1.00 31.30 14 PHE B CA 1
ATOM 3154 C C . PHE B 1 14 ? -10.819 -7.364 -40.102 1.00 32.93 14 PHE B C 1
ATOM 3155 O O . PHE B 1 14 ? -11.101 -6.585 -41.004 1.00 31.68 14 PHE B O 1
ATOM 3163 N N . GLN B 1 15 ? -9.822 -8.244 -40.137 1.00 34.28 15 GLN B N 1
ATOM 3164 C CA . GLN B 1 15 ? -8.835 -8.340 -41.251 1.00 37.21 15 GLN B CA 1
ATOM 3165 C C . GLN B 1 15 ? -9.387 -9.244 -42.366 1.00 32.15 15 GLN B C 1
ATOM 3166 O O . GLN B 1 15 ? -8.753 -9.332 -43.409 1.00 30.55 15 GLN B O 1
ATOM 3172 N N . SER B 1 16 ? -10.523 -9.923 -42.157 1.00 25.39 16 SER B N 1
ATOM 3173 C CA . SER B 1 16 ? -11.045 -10.936 -43.111 1.00 23.16 16 SER B CA 1
ATOM 3174 C C . SER B 1 16 ? -12.538 -11.129 -42.861 1.00 21.96 16 SER B C 1
ATOM 3175 O O . SER B 1 16 ? -12.986 -10.883 -41.705 1.00 18.74 16 SER B O 1
ATOM 3178 N N . ARG B 1 17 ? -13.267 -11.561 -43.883 1.00 19.44 17 ARG B N 1
ATOM 3179 C CA . ARG B 1 17 ? -14.685 -11.965 -43.689 1.00 19.30 17 ARG B CA 1
ATOM 3180 C C . ARG B 1 17 ? -14.736 -13.163 -42.737 1.00 20.46 17 ARG B C 1
ATOM 3181 O O . ARG B 1 17 ? -15.661 -13.221 -41.893 1.00 19.67 17 ARG B O 1
ATOM 3189 N N . ALA B 1 18 ? -13.792 -14.102 -42.840 1.00 19.26 18 ALA B N 1
ATOM 3190 C CA . ALA B 1 18 ? -13.801 -15.325 -42.007 1.00 18.71 18 ALA B CA 1
ATOM 3191 C C . ALA B 1 18 ? -13.770 -14.915 -40.532 1.00 18.63 18 ALA B C 1
ATOM 3192 O O . ALA B 1 18 ? -14.423 -15.557 -39.714 1.00 19.11 18 ALA B O 1
ATOM 3194 N N . GLU B 1 19 ? -12.975 -13.919 -40.185 1.00 18.76 19 GLU B N 1
ATOM 3195 C CA . GLU B 1 19 ? -12.862 -13.492 -38.767 1.00 19.91 19 GLU B CA 1
ATOM 3196 C C . GLU B 1 19 ? -14.209 -12.879 -38.346 1.00 19.51 19 GLU B C 1
ATOM 3197 O O . GLU B 1 19 ? -14.713 -13.204 -37.259 1.00 21.70 19 GLU B O 1
ATOM 3203 N N . GLU B 1 20 ? -14.820 -12.057 -39.192 1.00 17.65 20 GLU B N 1
ATOM 3204 C CA . GLU B 1 20 ? -16.109 -11.409 -38.864 1.00 19.05 20 GLU B CA 1
ATOM 3205 C C . GLU B 1 20 ? -17.192 -12.490 -38.690 1.00 19.39 20 GLU B C 1
ATOM 3206 O O . GLU B 1 20 ? -18.101 -12.300 -37.862 1.00 18.68 20 GLU B O 1
ATOM 3212 N N . PHE B 1 21 ? -17.091 -13.596 -39.435 1.00 16.76 21 PHE B N 1
ATOM 3213 C CA . PHE B 1 21 ? -18.063 -14.733 -39.399 1.00 16.70 21 PHE B CA 1
ATOM 3214 C C . PHE B 1 21 ? -17.997 -15.411 -38.030 1.00 16.80 21 PHE B C 1
ATOM 3215 O O . PHE B 1 21 ? -18.990 -16.041 -37.600 1.00 16.20 21 PHE B O 1
ATOM 3223 N N . PHE B 1 22 ? -16.832 -15.412 -37.389 1.00 16.13 22 PHE B N 1
ATOM 3224 C CA . PHE B 1 22 ? -16.658 -16.173 -36.133 1.00 17.67 22 PHE B CA 1
ATOM 3225 C C . PHE B 1 22 ? -15.549 -15.512 -35.338 1.00 18.24 22 PHE B C 1
ATOM 3226 O O . PHE B 1 22 ? -14.457 -16.056 -35.298 1.00 18.62 22 PHE B O 1
ATOM 3234 N N . PRO B 1 23 ? -15.814 -14.337 -34.729 1.00 18.09 23 PRO B N 1
ATOM 3235 C CA . PRO B 1 23 ? -14.746 -13.514 -34.147 1.00 19.10 23 PRO B CA 1
ATOM 3236 C C . PRO B 1 23 ? -14.357 -13.863 -32.698 1.00 18.42 23 PRO B C 1
ATOM 3237 O O . PRO B 1 23 ? -14.242 -12.980 -31.847 1.00 17.03 23 PRO B O 1
ATOM 3241 N N . ILE B 1 24 ? -14.127 -15.146 -32.439 1.00 20.76 24 ILE B N 1
ATOM 3242 C CA . ILE B 1 24 ? -13.877 -15.637 -31.059 1.00 23.10 24 ILE B CA 1
ATOM 3243 C C . ILE B 1 24 ? -12.544 -15.080 -30.552 1.00 22.65 24 ILE B C 1
ATOM 3244 O O . ILE B 1 24 ? -12.490 -14.783 -29.356 1.00 20.64 24 ILE B O 1
ATOM 3249 N N . GLN B 1 25 ? -11.560 -14.847 -31.430 1.00 23.84 25 GLN B N 1
ATOM 3250 C CA . GLN B 1 25 ? -10.262 -14.249 -31.014 1.00 27.64 25 GLN B CA 1
ATOM 3251 C C . GLN B 1 25 ? -10.489 -12.808 -30.529 1.00 25.23 25 GLN B C 1
ATOM 3252 O O . GLN B 1 25 ? -9.948 -12.457 -29.482 1.00 25.40 25 GLN B O 1
ATOM 3258 N N . TRP B 1 26 ? -11.259 -12.003 -31.257 1.00 23.56 26 TRP B N 1
ATOM 3259 C CA . TRP B 1 26 ? -11.610 -10.619 -30.851 1.00 22.59 26 TRP B CA 1
ATOM 3260 C C . TRP B 1 26 ? -12.473 -10.639 -29.575 1.00 21.76 26 TRP B C 1
ATOM 3261 O O . TRP B 1 26 ? -12.216 -9.833 -28.651 1.00 19.90 26 TRP B O 1
ATOM 3272 N N . TYR B 1 27 ? -13.430 -11.560 -29.432 1.00 20.73 27 TYR B N 1
ATOM 3273 C CA . TYR B 1 27 ? -14.234 -11.604 -28.192 1.00 18.50 27 TYR B CA 1
ATOM 3274 C C . TYR B 1 27 ? -13.324 -11.813 -26.970 1.00 19.01 27 TYR B C 1
ATOM 3275 O O . TYR B 1 27 ? -13.524 -11.179 -25.927 1.00 18.83 27 TYR B O 1
ATOM 3284 N N . LYS B 1 28 ? -12.391 -12.758 -27.093 1.00 21.64 28 LYS B N 1
ATOM 3285 C CA . LYS B 1 28 ? -11.458 -13.149 -26.010 1.00 24.80 28 LYS B CA 1
ATOM 3286 C C . LYS B 1 28 ? -10.588 -11.930 -25.690 1.00 24.64 28 LYS B C 1
ATOM 3287 O O . LYS B 1 28 ? -10.463 -11.608 -24.490 1.00 21.88 28 LYS B O 1
ATOM 3293 N N . GLU B 1 29 ? -10.116 -11.219 -26.722 1.00 24.97 29 GLU B N 1
ATOM 3294 C CA . GLU B 1 29 ? -9.299 -9.981 -26.563 1.00 26.75 29 GLU B CA 1
ATOM 3295 C C . GLU B 1 29 ? -10.114 -8.953 -25.766 1.00 24.91 29 GLU B C 1
ATOM 3296 O O . GLU B 1 29 ? -9.605 -8.358 -24.790 1.00 22.31 29 GLU B O 1
ATOM 3302 N N . MET B 1 30 ? -11.354 -8.728 -26.172 1.00 21.16 30 MET B N 1
ATOM 3303 C CA . MET B 1 30 ? -12.197 -7.689 -25.535 1.00 21.22 30 MET B CA 1
ATOM 3304 C C . MET B 1 30 ? -12.542 -8.143 -24.104 1.00 19.21 30 MET B C 1
ATOM 3305 O O . MET B 1 30 ? -12.376 -7.331 -23.199 1.00 20.74 30 MET B O 1
ATOM 3310 N N . LEU B 1 31 ? -12.959 -9.391 -23.864 1.00 17.25 31 LEU B N 1
ATOM 3311 C CA . LEU B 1 31 ? -13.318 -9.866 -22.499 1.00 18.49 31 LEU B CA 1
ATOM 3312 C C . LEU B 1 31 ? -12.110 -9.768 -21.544 1.00 19.62 31 LEU B C 1
ATOM 3313 O O . LEU B 1 31 ? -12.304 -9.419 -20.386 1.00 24.23 31 LEU B O 1
ATOM 3318 N N . ASN B 1 32 ? -10.919 -10.114 -22.009 1.00 22.71 32 ASN B N 1
ATOM 3319 C CA . ASN B 1 32 ? -9.697 -10.188 -21.172 1.00 26.88 32 ASN B CA 1
ATOM 3320 C C . ASN B 1 32 ? -9.048 -8.800 -21.000 1.00 27.40 32 ASN B C 1
ATOM 3321 O O . ASN B 1 32 ? -8.469 -8.574 -19.920 1.00 28.78 32 ASN B O 1
ATOM 3326 N N . ASN B 1 33 ? -9.118 -7.890 -21.977 1.00 24.84 33 ASN B N 1
ATOM 3327 C CA . ASN B 1 33 ? -8.262 -6.669 -21.952 1.00 26.63 33 ASN B CA 1
ATOM 3328 C C . ASN B 1 33 ? -9.108 -5.393 -21.975 1.00 27.04 33 ASN B C 1
ATOM 3329 O O . ASN B 1 33 ? -8.604 -4.339 -21.560 1.00 23.44 33 ASN B O 1
ATOM 3334 N N . SER B 1 34 ? -10.372 -5.472 -22.384 1.00 21.75 34 SER B N 1
ATOM 3335 C CA . SER B 1 34 ? -11.156 -4.242 -22.586 1.00 24.41 34 SER B CA 1
ATOM 3336 C C . SER B 1 34 ? -12.649 -4.530 -22.512 1.00 21.39 34 SER B C 1
ATOM 3337 O O . SER B 1 34 ? -13.336 -4.269 -23.486 1.00 19.92 34 SER B O 1
ATOM 3340 N N . PRO B 1 35 ? -13.199 -5.041 -21.393 1.00 19.15 35 PRO B N 1
ATOM 3341 C CA . PRO B 1 35 ? -14.586 -5.507 -21.410 1.00 18.15 35 PRO B CA 1
ATOM 3342 C C . PRO B 1 35 ? -15.586 -4.351 -21.407 1.00 20.17 35 PRO B C 1
ATOM 3343 O O . PRO B 1 35 ? -16.728 -4.586 -21.743 1.00 20.15 35 PRO B O 1
ATOM 3347 N N . VAL B 1 36 ? -15.148 -3.164 -20.973 1.00 19.73 36 VAL B N 1
ATOM 3348 C CA . VAL B 1 36 ? -15.961 -1.925 -21.070 1.00 20.94 36 VAL B CA 1
ATOM 3349 C C . VAL B 1 36 ? -15.114 -0.902 -21.815 1.00 21.20 36 VAL B C 1
ATOM 3350 O O . VAL B 1 36 ? -14.111 -0.425 -21.243 1.00 21.14 36 VAL B O 1
ATOM 3354 N N . TYR B 1 37 ? -15.455 -0.648 -23.068 1.00 19.60 37 TYR B N 1
ATOM 3355 C CA . TYR B 1 37 ? -14.502 -0.124 -24.064 1.00 22.88 37 TYR B CA 1
ATOM 3356 C C . TYR B 1 37 ? -15.118 1.091 -24.736 1.00 22.51 37 TYR B C 1
ATOM 3357 O O . TYR B 1 37 ? -16.206 1.001 -25.391 1.00 22.76 37 TYR B O 1
ATOM 3366 N N . PHE B 1 38 ? -14.437 2.226 -24.602 1.00 22.45 38 PHE B N 1
ATOM 3367 C CA . PHE B 1 38 ? -14.855 3.461 -25.300 1.00 21.67 38 PHE B CA 1
ATOM 3368 C C . PHE B 1 38 ? -14.156 3.562 -26.652 1.00 24.05 38 PHE B C 1
ATOM 3369 O O . PHE B 1 38 ? -12.910 3.524 -26.721 1.00 24.53 38 PHE B O 1
ATOM 3377 N N . HIS B 1 39 ? -14.948 3.605 -27.720 1.00 22.56 39 HIS B N 1
ATOM 3378 C CA . HIS B 1 39 ? -14.443 3.651 -29.105 1.00 23.66 39 HIS B CA 1
ATOM 3379 C C . HIS B 1 39 ? -14.549 5.086 -29.625 1.00 27.16 39 HIS B C 1
ATOM 3380 O O . HIS B 1 39 ? -15.660 5.524 -29.914 1.00 23.68 39 HIS B O 1
ATOM 3387 N N . GLU B 1 40 ? -13.407 5.764 -29.769 1.00 32.31 40 GLU B N 1
ATOM 3388 C CA . GLU B 1 40 ? -13.352 7.229 -30.035 1.00 36.93 40 GLU B CA 1
ATOM 3389 C C . GLU B 1 40 ? -14.039 7.535 -31.369 1.00 33.52 40 GLU B C 1
ATOM 3390 O O . GLU B 1 40 ? -14.867 8.463 -31.386 1.00 31.65 40 GLU B O 1
ATOM 3396 N N . GLU B 1 41 ? -13.758 6.787 -32.441 1.00 31.28 41 GLU B N 1
ATOM 3397 C CA . GLU B 1 41 ? -14.198 7.210 -33.804 1.00 37.06 41 GLU B CA 1
ATOM 3398 C C . GLU B 1 41 ? -15.720 7.021 -33.968 1.00 35.27 41 GLU B C 1
ATOM 3399 O O . GLU B 1 41 ? -16.304 7.828 -34.696 1.00 33.44 41 GLU B O 1
ATOM 3405 N N . THR B 1 42 ? -16.369 6.061 -33.286 1.00 30.01 42 THR B N 1
ATOM 3406 C CA . THR B 1 42 ? -17.852 5.915 -33.357 1.00 29.33 42 THR B CA 1
ATOM 3407 C C . THR B 1 42 ? -18.525 6.614 -32.171 1.00 25.84 42 THR B C 1
ATOM 3408 O O . THR B 1 42 ? -19.760 6.771 -32.200 1.00 25.10 42 THR B O 1
ATOM 3412 N N . ASN B 1 43 ? -17.743 7.069 -31.184 1.00 26.31 43 ASN B N 1
ATOM 3413 C CA . ASN B 1 43 ? -18.235 7.719 -29.941 1.00 26.89 43 ASN B CA 1
ATOM 3414 C C . ASN B 1 43 ? -19.212 6.755 -29.248 1.00 22.49 43 ASN B C 1
ATOM 3415 O O . ASN B 1 43 ? -20.318 7.182 -28.923 1.00 22.84 43 ASN B O 1
ATOM 3420 N N . THR B 1 44 ? -18.824 5.484 -29.138 1.00 20.91 44 THR B N 1
ATOM 3421 C CA . THR B 1 44 ? -19.628 4.410 -28.477 1.00 19.95 44 THR B CA 1
ATOM 3422 C C . THR B 1 44 ? -18.883 3.768 -27.306 1.00 18.32 44 THR B C 1
ATOM 3423 O O . THR B 1 44 ? -17.681 3.508 -27.389 1.00 19.35 44 THR B O 1
ATOM 3427 N N . TRP B 1 45 ? -19.630 3.483 -26.252 1.00 17.24 45 TRP B N 1
ATOM 3428 C CA . TRP B 1 45 ? -19.239 2.510 -25.211 1.00 18.39 45 TRP B CA 1
ATOM 3429 C C . TRP B 1 45 ? -19.649 1.112 -25.672 1.00 18.16 45 TRP B C 1
ATOM 3430 O O . TRP B 1 45 ? -20.726 0.998 -26.323 1.00 17.58 45 TRP B O 1
ATOM 3441 N N . ASN B 1 46 ? -18.802 0.131 -25.369 1.00 18.58 46 ASN B N 1
ATOM 3442 C CA . ASN B 1 46 ? -18.958 -1.272 -25.818 1.00 16.44 46 ASN B CA 1
ATOM 3443 C C . ASN B 1 46 ? -18.776 -2.192 -24.615 1.00 16.46 46 ASN B C 1
ATOM 3444 O O . ASN B 1 46 ? -17.719 -2.096 -23.898 1.00 17.65 46 ASN B O 1
ATOM 3449 N N . VAL B 1 47 ? -19.750 -3.068 -24.381 1.00 15.68 47 VAL B N 1
ATOM 3450 C CA . VAL B 1 47 ? -19.716 -3.979 -23.209 1.00 15.20 47 VAL B CA 1
ATOM 3451 C C . VAL B 1 47 ? -19.813 -5.419 -23.689 1.00 15.79 47 VAL B C 1
ATOM 3452 O O . VAL B 1 47 ? -20.555 -5.696 -24.675 1.00 14.68 47 VAL B O 1
ATOM 3456 N N . PHE B 1 48 ? -19.027 -6.285 -23.061 1.00 13.40 48 PHE B N 1
ATOM 3457 C CA . PHE B 1 48 ? -18.785 -7.665 -23.523 1.00 13.57 48 PHE B CA 1
ATOM 3458 C C . PHE B 1 48 ? -19.128 -8.673 -22.443 1.00 14.09 48 PHE B C 1
ATOM 3459 O O . PHE B 1 48 ? -19.345 -9.822 -22.844 1.00 14.81 48 PHE B O 1
ATOM 3467 N N . GLN B 1 49 ? -19.048 -8.301 -21.155 1.00 13.50 49 GLN B N 1
ATOM 3468 C CA . GLN B 1 49 ? -19.295 -9.255 -20.065 1.00 13.30 49 GLN B CA 1
ATOM 3469 C C . GLN B 1 49 ? -20.789 -9.503 -19.907 1.00 12.96 49 GLN B C 1
ATOM 3470 O O . GLN B 1 49 ? -21.583 -8.580 -20.071 1.00 13.54 49 GLN B O 1
ATOM 3476 N N . TYR B 1 50 ? -21.125 -10.726 -19.520 1.00 12.85 50 TYR B N 1
ATOM 3477 C CA . TYR B 1 50 ? -22.521 -11.190 -19.339 1.00 13.78 50 TYR B CA 1
ATOM 3478 C C . TYR B 1 50 ? -23.326 -10.246 -18.449 1.00 14.96 50 TYR B C 1
ATOM 3479 O O . TYR B 1 50 ? -24.438 -9.819 -18.833 1.00 13.95 50 TYR B O 1
ATOM 3488 N N . GLU B 1 51 ? -22.808 -9.902 -17.264 1.00 13.35 51 GLU B N 1
ATOM 3489 C CA . GLU B 1 51 ? -23.637 -9.112 -16.311 1.00 15.33 51 GLU B CA 1
ATOM 3490 C C . GLU B 1 51 ? -23.874 -7.701 -16.867 1.00 13.47 51 GLU B C 1
ATOM 3491 O O . GLU B 1 51 ? -24.969 -7.217 -16.644 1.00 15.04 51 GLU B O 1
ATOM 3497 N N . HIS B 1 52 ? -22.930 -7.138 -17.621 1.00 13.73 52 HIS B N 1
ATOM 3498 C CA . HIS B 1 52 ? -23.066 -5.787 -18.223 1.00 14.13 52 HIS B CA 1
ATOM 3499 C C . HIS B 1 52 ? -24.017 -5.827 -19.425 1.00 13.24 52 HIS B C 1
ATOM 3500 O O . HIS B 1 52 ? -24.931 -4.984 -19.499 1.00 12.90 52 HIS B O 1
ATOM 3507 N N . VAL B 1 53 ? -23.838 -6.806 -20.297 1.00 14.10 53 VAL B N 1
ATOM 3508 C CA . VAL B 1 53 ? -24.748 -6.974 -21.463 1.00 13.73 53 VAL B CA 1
ATOM 3509 C C . VAL B 1 53 ? -26.183 -7.127 -20.961 1.00 14.09 53 VAL B C 1
ATOM 3510 O O . VAL B 1 53 ? -27.073 -6.461 -21.451 1.00 15.06 53 VAL B O 1
ATOM 3514 N N . LYS B 1 54 ? -26.409 -7.998 -19.997 1.00 14.90 54 LYS B N 1
ATOM 3515 C CA . LYS B 1 54 ? -27.773 -8.246 -19.512 1.00 15.43 54 LYS B CA 1
ATOM 3516 C C . LYS B 1 54 ? -28.363 -6.971 -18.920 1.00 15.06 54 LYS B C 1
ATOM 3517 O O . LYS B 1 54 ? -29.590 -6.693 -19.157 1.00 13.40 54 LYS B O 1
ATOM 3523 N N . GLN B 1 55 ? -27.584 -6.217 -18.139 1.00 14.51 55 GLN B N 1
ATOM 3524 C CA A GLN B 1 55 ? -28.021 -4.925 -17.530 0.50 16.58 55 GLN B CA 1
ATOM 3525 C CA B GLN B 1 55 ? -28.099 -4.956 -17.538 0.50 15.69 55 GLN B CA 1
ATOM 3526 C C . GLN B 1 55 ? -28.416 -3.959 -18.661 1.00 16.12 55 GLN B C 1
ATOM 3527 O O . GLN B 1 55 ? -29.521 -3.405 -18.621 1.00 15.13 55 GLN B O 1
ATOM 3538 N N . VAL B 1 56 ? -27.557 -3.823 -19.668 1.00 13.99 56 VAL B N 1
ATOM 3539 C CA . VAL B 1 56 ? -27.804 -2.869 -20.785 1.00 13.94 56 VAL B CA 1
ATOM 3540 C C . VAL B 1 56 ? -29.086 -3.280 -21.539 1.00 12.63 56 VAL B C 1
ATOM 3541 O O . VAL B 1 56 ? -29.914 -2.417 -21.793 1.00 13.34 56 VAL B O 1
ATOM 3545 N N . LEU B 1 57 ? -29.297 -4.561 -21.776 1.00 13.18 57 LEU B N 1
ATOM 3546 C CA . LEU B 1 57 ? -30.471 -5.010 -22.584 1.00 13.98 57 LEU B CA 1
ATOM 3547 C C . LEU B 1 57 ? -31.776 -4.779 -21.830 1.00 13.79 57 LEU B C 1
ATOM 3548 O O . LEU B 1 57 ? -32.804 -4.588 -22.486 1.00 15.40 57 LEU B O 1
ATOM 3553 N N . SER B 1 58 ? -31.777 -4.890 -20.498 1.00 14.04 58 SER B N 1
ATOM 3554 C CA . SER B 1 58 ? -33.031 -5.035 -19.718 1.00 15.32 58 SER B CA 1
ATOM 3555 C C . SER B 1 58 ? -33.381 -3.780 -18.900 1.00 16.61 58 SER B C 1
ATOM 3556 O O . SER B 1 58 ? -34.601 -3.578 -18.686 1.00 16.98 58 SER B O 1
ATOM 3559 N N . ASP B 1 59 ? -32.382 -3.017 -18.421 1.00 16.20 59 ASP B N 1
ATOM 3560 C CA . ASP B 1 59 ? -32.601 -1.925 -17.419 1.00 15.58 59 ASP B CA 1
ATOM 3561 C C . ASP B 1 59 ? -32.973 -0.647 -18.190 1.00 16.09 59 ASP B C 1
ATOM 3562 O O . ASP B 1 59 ? -32.155 0.256 -18.367 1.00 15.02 59 ASP B O 1
ATOM 3567 N N . TYR B 1 60 ? -34.174 -0.620 -18.734 1.00 15.75 60 TYR B N 1
ATOM 3568 C CA . TYR B 1 60 ? -34.577 0.452 -19.664 1.00 17.54 60 TYR B CA 1
ATOM 3569 C C . TYR B 1 60 ? -34.694 1.793 -18.939 1.00 17.49 60 TYR B C 1
ATOM 3570 O O . TYR B 1 60 ? -34.616 2.774 -19.672 1.00 18.47 60 TYR B O 1
ATOM 3579 N N . GLU B 1 61 ? -34.834 1.841 -17.605 1.00 19.29 61 GLU B N 1
ATOM 3580 C CA . GLU B 1 61 ? -34.837 3.132 -16.860 1.00 21.35 61 GLU B CA 1
ATOM 3581 C C . GLU B 1 61 ? -33.496 3.853 -17.074 1.00 20.74 61 GLU B C 1
ATOM 3582 O O . GLU B 1 61 ? -33.474 5.109 -17.042 1.00 19.20 61 GLU B O 1
ATOM 3588 N N . PHE B 1 62 ? -32.415 3.111 -17.304 1.00 18.60 62 PHE B N 1
ATOM 3589 C CA . PHE B 1 62 ? -31.070 3.674 -17.526 1.00 17.98 62 PHE B CA 1
ATOM 3590 C C . PHE B 1 62 ? -30.594 3.498 -18.961 1.00 18.48 62 PHE B C 1
ATOM 3591 O O . PHE B 1 62 ? -29.760 4.314 -19.356 1.00 17.74 62 PHE B O 1
ATOM 3599 N N . PHE B 1 63 ? -31.086 2.499 -19.716 1.00 16.57 63 PHE B N 1
ATOM 3600 C CA . PHE B 1 63 ? -30.567 2.153 -21.055 1.00 16.32 63 PHE B CA 1
ATOM 3601 C C . PHE B 1 63 ? -31.764 2.032 -21.982 1.00 17.43 63 PHE B C 1
ATOM 3602 O O . PHE B 1 63 ? -32.486 1.053 -21.967 1.00 16.08 63 PHE B O 1
ATOM 3610 N N . SER B 1 64 ? -32.026 3.108 -22.679 1.00 15.71 64 SER B N 1
ATOM 3611 C CA . SER B 1 64 ? -33.265 3.273 -23.443 1.00 16.89 64 SER B CA 1
ATOM 3612 C C . SER B 1 64 ? -33.096 2.646 -24.840 1.00 16.75 64 SER B C 1
ATOM 3613 O O . SER B 1 64 ? -32.035 2.798 -25.503 1.00 14.95 64 SER B O 1
ATOM 3616 N N . SER B 1 65 ? -34.183 2.087 -25.365 1.00 18.79 65 SER B N 1
ATOM 3617 C CA . SER B 1 65 ? -34.235 1.627 -26.776 1.00 19.90 65 SER B CA 1
ATOM 3618 C C . SER B 1 65 ? -34.577 2.780 -27.730 1.00 24.29 65 SER B C 1
ATOM 3619 O O . SER B 1 65 ? -34.502 2.555 -28.926 1.00 25.48 65 SER B O 1
ATOM 3622 N N . ASP B 1 66 ? -34.919 3.967 -27.226 1.00 31.05 66 ASP B N 1
ATOM 3623 C CA . ASP B 1 66 ? -35.538 5.054 -28.036 1.00 38.64 66 ASP B CA 1
ATOM 3624 C C . ASP B 1 66 ? -34.568 6.210 -28.310 1.00 44.53 66 ASP B C 1
ATOM 3625 O O . ASP B 1 66 ? -35.066 7.358 -28.403 1.00 50.37 66 ASP B O 1
ATOM 3630 N N . GLY B 1 67 ? -33.281 5.943 -28.540 1.00 43.63 67 GLY B N 1
ATOM 3631 C CA . GLY B 1 67 ? -32.245 6.992 -28.688 1.00 50.48 67 GLY B CA 1
ATOM 3632 C C . GLY B 1 67 ? -32.233 7.654 -30.064 1.00 53.62 67 GLY B C 1
ATOM 3633 O O . GLY B 1 67 ? -32.948 7.158 -30.953 1.00 57.94 67 GLY B O 1
ATOM 3634 N N . GLN B 1 68 ? -31.424 8.718 -30.228 1.00 48.94 68 GLN B N 1
ATOM 3635 C CA . GLN B 1 68 ? -31.246 9.522 -31.473 1.00 50.99 68 GLN B CA 1
ATOM 3636 C C . GLN B 1 68 ? -30.199 8.891 -32.412 1.00 52.01 68 GLN B C 1
ATOM 3637 O O . GLN B 1 68 ? -30.175 9.260 -33.618 1.00 58.56 68 GLN B O 1
ATOM 3639 N N . ARG B 1 69 ? -29.367 7.978 -31.893 1.00 47.75 69 ARG B N 1
ATOM 3640 C CA . ARG B 1 69 ? -28.344 7.206 -32.659 1.00 48.57 69 ARG B CA 1
ATOM 3641 C C . ARG B 1 69 ? -28.628 5.702 -32.509 1.00 48.55 69 ARG B C 1
ATOM 3642 O O . ARG B 1 69 ? -29.059 5.290 -31.403 1.00 46.24 69 ARG B O 1
ATOM 3650 N N . THR B 1 70 ? -28.399 4.912 -33.570 1.00 49.87 70 THR B N 1
ATOM 3651 C CA . THR B 1 70 ? -28.472 3.420 -33.541 1.00 50.37 70 THR B CA 1
ATOM 3652 C C . THR B 1 70 ? -27.430 2.795 -34.481 1.00 44.93 70 THR B C 1
ATOM 3653 O O . THR B 1 70 ? -26.810 3.505 -35.266 1.00 45.41 70 THR B O 1
ATOM 3657 N N . THR B 1 71 ? -27.250 1.484 -34.360 1.00 42.92 71 THR B N 1
ATOM 3658 C CA . THR B 1 71 ? -26.285 0.660 -35.136 1.00 45.24 71 THR B CA 1
ATOM 3659 C C . THR B 1 71 ? -26.999 -0.085 -36.270 1.00 48.95 71 THR B C 1
ATOM 3660 O O . THR B 1 71 ? -26.287 -0.713 -37.075 1.00 50.41 71 THR B O 1
ATOM 3664 N N . ILE B 1 72 ? -28.336 -0.004 -36.330 1.00 49.31 72 ILE B N 1
ATOM 3665 C CA . ILE B 1 72 ? -29.206 -0.815 -37.219 1.00 57.18 72 ILE B CA 1
ATOM 3666 C C . ILE B 1 72 ? -28.924 -0.481 -38.692 1.00 60.23 72 ILE B C 1
ATOM 3667 O O . ILE B 1 72 ? -28.840 0.725 -39.005 1.00 65.65 72 ILE B O 1
ATOM 3669 N N . THR B 1 87 ? -45.245 -0.708 -37.227 1.00 62.22 87 THR B N 1
ATOM 3670 C CA . THR B 1 87 ? -44.864 -0.229 -35.867 1.00 59.51 87 THR B CA 1
ATOM 3671 C C . THR B 1 87 ? -43.361 0.080 -35.797 1.00 57.53 87 THR B C 1
ATOM 3672 O O . THR B 1 87 ? -42.654 -0.123 -36.805 1.00 60.09 87 THR B O 1
ATOM 3676 N N . ASN B 1 88 ? -42.922 0.517 -34.612 1.00 53.55 88 ASN B N 1
ATOM 3677 C CA . ASN B 1 88 ? -41.527 0.864 -34.235 1.00 46.96 88 ASN B CA 1
ATOM 3678 C C . ASN B 1 88 ? -41.228 0.190 -32.874 1.00 37.71 88 ASN B C 1
ATOM 3679 O O . ASN B 1 88 ? -40.421 0.705 -32.091 1.00 32.37 88 ASN B O 1
ATOM 3684 N N . LEU B 1 89 ? -41.843 -0.964 -32.628 1.00 30.01 89 LEU B N 1
A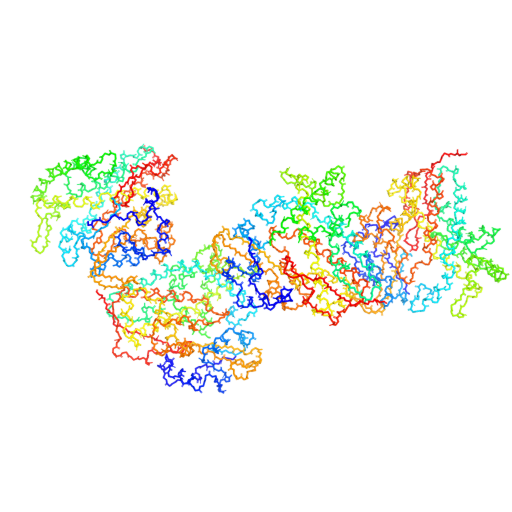TOM 3685 C CA . LEU B 1 89 ? -41.848 -1.684 -31.327 1.00 25.93 89 LEU B CA 1
ATOM 3686 C C . LEU B 1 89 ? -40.442 -1.775 -30.711 1.00 18.92 89 LEU B C 1
ATOM 3687 O O . LEU B 1 89 ? -40.277 -1.649 -29.469 1.00 17.28 89 LEU B O 1
ATOM 3692 N N . THR B 1 90 ? -39.432 -2.074 -31.509 1.00 17.79 90 THR B N 1
ATOM 3693 C CA . THR B 1 90 ? -38.064 -2.286 -30.970 1.00 18.09 90 THR B CA 1
ATOM 3694 C C . THR B 1 90 ? -37.477 -0.979 -30.445 1.00 18.94 90 THR B C 1
ATOM 3695 O O . THR B 1 90 ? -36.498 -1.066 -29.686 1.00 18.77 90 THR B O 1
ATOM 3699 N N . ASN B 1 91 ? -38.064 0.167 -30.789 1.00 17.51 91 ASN B N 1
ATOM 3700 C CA . ASN B 1 91 ? -37.545 1.482 -30.390 1.00 20.00 91 ASN B CA 1
ATOM 3701 C C . ASN B 1 91 ? -38.366 2.047 -29.226 1.00 20.37 91 ASN B C 1
ATOM 3702 O O . ASN B 1 91 ? -38.134 3.225 -28.870 1.00 24.02 91 ASN B O 1
ATOM 3707 N N . LEU B 1 92 ? -39.296 1.281 -28.665 1.00 19.05 92 LEU B N 1
ATOM 3708 C CA . LEU B 1 92 ? -40.140 1.796 -27.561 1.00 18.85 92 LEU B CA 1
ATOM 3709 C C . LEU B 1 92 ? -39.642 1.251 -26.231 1.00 18.62 92 LEU B C 1
ATOM 3710 O O . LEU B 1 92 ? -39.276 0.085 -26.143 1.00 17.62 92 LEU B O 1
ATOM 3715 N N . ASP B 1 93 ? -39.729 2.072 -25.193 1.00 19.17 93 ASP B N 1
ATOM 3716 C CA . ASP B 1 93 ? -39.533 1.625 -23.805 1.00 18.82 93 ASP B CA 1
ATOM 3717 C C . ASP B 1 93 ? -40.919 1.459 -23.187 1.00 17.34 93 ASP B C 1
ATOM 3718 O O . ASP B 1 93 ? -41.858 2.106 -23.625 1.00 17.60 93 ASP B O 1
ATOM 3723 N N . PRO B 1 94 ? -41.083 0.644 -22.135 1.00 17.87 94 PRO B N 1
ATOM 3724 C CA . PRO B 1 94 ? -42.264 0.749 -21.272 1.00 19.21 94 PRO B CA 1
ATOM 3725 C C . PRO B 1 94 ? -42.330 2.179 -20.755 1.00 20.87 94 PRO B C 1
ATOM 3726 O O . PRO B 1 94 ? -41.288 2.742 -20.419 1.00 18.98 94 PRO B O 1
ATOM 3730 N N . PRO B 1 95 ? -43.529 2.813 -20.678 1.00 21.21 95 PRO B N 1
ATOM 3731 C CA . PRO B 1 95 ? -44.807 2.103 -20.850 1.00 20.43 95 PRO B CA 1
ATOM 3732 C C . PRO B 1 95 ? -45.352 1.932 -22.274 1.00 20.66 95 PRO B C 1
ATOM 3733 O O . PRO B 1 95 ? -46.224 1.081 -22.512 1.00 21.94 95 PRO B O 1
ATOM 3737 N N . ASP B 1 96 ? -44.839 2.722 -23.213 1.00 18.69 96 ASP B N 1
ATOM 3738 C CA . ASP B 1 96 ? -45.377 2.767 -24.591 1.00 21.20 96 ASP B CA 1
ATOM 3739 C C . ASP B 1 96 ? -45.202 1.391 -25.272 1.00 19.24 96 ASP B C 1
ATOM 3740 O O . ASP B 1 96 ? -46.023 1.019 -26.099 1.00 19.01 96 ASP B O 1
ATOM 3745 N N . HIS B 1 97 ? -44.219 0.604 -24.861 1.00 17.26 97 HIS B N 1
ATOM 3746 C CA . HIS B 1 97 ? -43.907 -0.722 -25.471 1.00 15.48 97 HIS B CA 1
ATOM 3747 C C . HIS B 1 97 ? -45.007 -1.766 -25.198 1.00 17.33 97 HIS B C 1
ATOM 3748 O O . HIS B 1 97 ? -45.269 -2.631 -26.029 1.00 15.59 97 HIS B O 1
ATOM 3755 N N . ARG B 1 98 ? -45.644 -1.695 -24.038 1.00 16.66 98 ARG B N 1
ATOM 3756 C CA . ARG B 1 98 ? -46.565 -2.736 -23.542 1.00 19.06 98 ARG B CA 1
ATOM 3757 C C . ARG B 1 98 ? -47.684 -2.998 -24.554 1.00 16.00 98 ARG B C 1
ATOM 3758 O O . ARG B 1 98 ? -47.947 -4.162 -24.866 1.00 15.36 98 ARG B O 1
ATOM 3766 N N . LYS B 1 99 ? -48.337 -1.960 -25.077 1.00 17.70 99 LYS B N 1
ATOM 3767 C CA . LYS B 1 99 ? -49.497 -2.159 -25.978 1.00 18.00 99 LYS B CA 1
ATOM 3768 C C . LYS B 1 99 ? -49.063 -2.863 -27.260 1.00 17.76 99 LYS B C 1
ATOM 3769 O O . LYS B 1 99 ? -49.730 -3.846 -27.669 1.00 16.41 99 LYS B O 1
ATOM 3775 N N . ALA B 1 100 ? -48.041 -2.328 -27.912 1.00 17.90 100 ALA B N 1
ATOM 3776 C CA . ALA B 1 100 ? -47.507 -2.873 -29.176 1.00 17.39 100 ALA B CA 1
ATOM 3777 C C . ALA B 1 100 ? -47.100 -4.341 -28.953 1.00 15.89 100 ALA B C 1
ATOM 3778 O O . ALA B 1 100 ? -47.438 -5.175 -29.765 1.00 16.78 100 ALA B O 1
ATOM 3780 N N . ARG B 1 101 ? -46.375 -4.613 -27.880 1.00 14.69 101 ARG B N 1
ATOM 3781 C CA . ARG B 1 101 ? -45.845 -5.961 -27.564 1.00 15.80 101 ARG B CA 1
ATOM 3782 C C . ARG B 1 101 ? -47.022 -6.912 -27.341 1.00 16.70 101 ARG B C 1
ATOM 3783 O O . ARG B 1 101 ? -46.999 -8.012 -27.898 1.00 15.89 101 ARG B O 1
ATOM 3791 N N . SER B 1 102 ? -48.062 -6.461 -26.627 1.00 15.69 102 SER B N 1
ATOM 3792 C CA A SER B 1 102 ? -49.207 -7.339 -26.268 0.50 16.91 102 SER B CA 1
ATOM 3793 C CA B SER B 1 102 ? -49.225 -7.317 -26.264 0.50 16.04 102 SER B CA 1
ATOM 3794 C C . SER B 1 102 ? -50.019 -7.689 -27.516 1.00 15.75 102 SER B C 1
ATOM 3795 O O . SER B 1 102 ? -50.442 -8.855 -27.626 1.00 16.15 102 SER B O 1
ATOM 3800 N N . LEU B 1 103 ? -50.257 -6.702 -28.381 1.00 15.07 103 LEU B N 1
ATOM 3801 C CA . LEU B 1 103 ? -51.022 -6.947 -29.630 1.00 14.42 103 LEU B CA 1
ATOM 3802 C C . LEU B 1 103 ? -50.245 -7.940 -30.502 1.00 15.11 103 LEU B C 1
ATOM 3803 O O . LEU B 1 103 ? -50.848 -8.893 -30.992 1.00 15.47 103 LEU B O 1
ATOM 3808 N N . LEU B 1 104 ? -48.952 -7.726 -30.709 1.00 14.57 104 LEU B N 1
ATOM 3809 C CA . LEU B 1 104 ? -48.163 -8.651 -31.562 1.00 16.59 104 LEU B CA 1
ATOM 3810 C C . LEU B 1 104 ? -48.135 -10.035 -30.904 1.00 16.51 104 LEU B C 1
ATOM 3811 O O . LEU B 1 104 ? -48.173 -11.053 -31.641 1.00 17.14 104 LEU B O 1
ATOM 3816 N N . ALA B 1 105 ? -48.048 -10.101 -29.565 1.00 15.79 105 ALA B N 1
ATOM 3817 C CA . ALA B 1 105 ? -47.929 -11.376 -28.825 1.00 17.27 105 ALA B CA 1
ATOM 3818 C C . ALA B 1 105 ? -49.190 -12.230 -28.974 1.00 16.78 105 ALA B C 1
ATOM 3819 O O . ALA B 1 105 ? -49.115 -13.448 -28.742 1.00 15.69 105 ALA B O 1
ATOM 3821 N N . ALA B 1 106 ? -50.311 -11.637 -29.333 1.00 16.72 106 ALA B N 1
ATOM 3822 C CA . ALA B 1 106 ? -51.586 -12.374 -29.503 1.00 18.28 106 ALA B CA 1
ATOM 3823 C C . ALA B 1 106 ? -51.435 -13.445 -30.591 1.00 17.36 106 ALA B C 1
ATOM 3824 O O . ALA B 1 106 ? -52.192 -14.415 -30.537 1.00 16.62 106 ALA B O 1
ATOM 3826 N N . ALA B 1 107 ? -50.472 -13.288 -31.498 1.00 16.38 107 ALA B N 1
ATOM 3827 C CA . ALA B 1 107 ? -50.176 -14.244 -32.585 1.00 16.63 107 ALA B CA 1
ATOM 3828 C C . ALA B 1 107 ? -49.216 -15.355 -32.140 1.00 16.99 107 ALA B C 1
ATOM 3829 O O . ALA B 1 107 ? -49.079 -16.319 -32.901 1.00 17.19 107 ALA B O 1
ATOM 3831 N N . PHE B 1 108 ? -48.546 -15.218 -31.002 1.00 15.15 108 PHE B N 1
ATOM 3832 C CA . PHE B 1 108 ? -47.464 -16.148 -30.562 1.00 16.00 108 PHE B CA 1
ATOM 3833 C C . PHE B 1 108 ? -47.887 -16.768 -29.238 1.00 17.13 108 PHE B C 1
ATOM 3834 O O . PHE B 1 108 ? -47.224 -16.580 -28.225 1.00 22.14 108 PHE B O 1
ATOM 3842 N N . THR B 1 109 ? -49.053 -17.373 -29.184 1.00 15.00 109 THR B N 1
ATOM 3843 C CA . THR B 1 109 ? -49.518 -18.016 -27.940 1.00 15.26 109 THR B CA 1
ATOM 3844 C C . THR B 1 109 ? -48.933 -19.413 -27.802 1.00 14.89 109 THR B C 1
ATOM 3845 O O . THR B 1 109 ? -48.456 -19.977 -28.806 1.00 13.69 109 THR B O 1
ATOM 3849 N N . HIS B 1 110 ? -49.093 -20.007 -26.627 1.00 16.12 110 HIS B N 1
ATOM 3850 C CA . HIS B 1 110 ? -48.720 -21.419 -26.378 1.00 17.82 110 HIS B CA 1
ATOM 3851 C C . HIS B 1 110 ? -49.521 -22.301 -27.330 1.00 16.71 110 HIS B C 1
ATOM 3852 O O . HIS B 1 110 ? -48.955 -23.245 -27.903 1.00 15.53 110 HIS B O 1
ATOM 3859 N N . ARG B 1 111 ? -50.816 -22.040 -27.475 1.00 14.36 111 ARG B N 1
ATOM 3860 C CA . ARG B 1 111 ? -51.696 -22.839 -28.348 1.00 15.57 111 ARG B CA 1
ATOM 3861 C C . ARG B 1 111 ? -51.205 -22.751 -29.795 1.00 13.60 111 ARG B C 1
ATOM 3862 O O . ARG B 1 111 ? -51.085 -23.799 -30.446 1.00 14.56 111 ARG B O 1
ATOM 3870 N N . SER B 1 112 ? -50.856 -21.563 -30.309 1.00 12.51 112 SER B N 1
ATOM 3871 C CA A SER B 1 112 ? -50.379 -21.456 -31.715 0.50 12.79 112 SER B CA 1
ATOM 3872 C CA B SER B 1 112 ? -50.370 -21.443 -31.713 0.50 12.66 112 SER B CA 1
ATOM 3873 C C . SER B 1 112 ? -49.061 -22.241 -31.894 1.00 13.00 112 SER B C 1
ATOM 3874 O O . SER B 1 112 ? -48.966 -22.937 -32.905 1.00 13.53 112 SER B O 1
ATOM 3879 N N . LEU B 1 113 ? -48.106 -22.144 -30.949 1.00 12.39 113 LEU B N 1
ATOM 3880 C CA . LEU B 1 113 ? -46.801 -22.860 -31.049 1.00 12.98 113 LEU B CA 1
ATOM 3881 C C . LEU B 1 113 ? -47.053 -24.369 -31.077 1.00 12.46 113 LEU B C 1
ATOM 3882 O O . LEU B 1 113 ? -46.437 -25.086 -31.918 1.00 12.93 113 LEU B O 1
ATOM 3887 N N . LYS B 1 114 ? -48.062 -24.840 -30.350 1.00 12.31 114 LYS B N 1
ATOM 3888 C CA . LYS B 1 114 ? -48.365 -26.281 -30.359 1.00 13.20 114 LYS B CA 1
ATOM 3889 C C . LYS B 1 114 ? -48.988 -26.699 -31.706 1.00 13.86 114 LYS B C 1
ATOM 3890 O O . LYS B 1 114 ? -48.621 -27.767 -32.283 1.00 13.76 114 LYS B O 1
ATOM 3896 N N . ASN B 1 115 ? -49.831 -25.865 -32.267 1.00 13.70 115 ASN B N 1
ATOM 3897 C CA . ASN B 1 115 ? -50.535 -26.143 -33.542 1.00 14.53 115 ASN B CA 1
ATOM 3898 C C . ASN B 1 115 ? -49.572 -25.995 -34.722 1.00 14.14 115 ASN B C 1
ATOM 3899 O O . ASN B 1 115 ? -49.793 -26.647 -35.754 1.00 13.86 115 ASN B O 1
ATOM 3904 N N . TRP B 1 116 ? -48.548 -25.153 -34.594 1.00 13.60 116 TRP B N 1
ATOM 3905 C CA . TRP B 1 116 ? -47.611 -24.885 -35.717 1.00 13.05 116 TRP B CA 1
ATOM 3906 C C . TRP B 1 116 ? -46.672 -26.074 -35.899 1.00 13.15 116 TRP B C 1
ATOM 3907 O O . TRP B 1 116 ? -46.242 -26.274 -37.032 1.00 11.51 116 TRP B O 1
ATOM 3918 N N . GLU B 1 117 ? -46.429 -26.841 -34.849 1.00 11.92 117 GLU B N 1
ATOM 3919 C CA . GLU B 1 117 ? -45.367 -27.884 -34.908 1.00 12.21 117 GLU B CA 1
ATOM 3920 C C . GLU B 1 117 ? -45.643 -28.863 -36.046 1.00 12.72 117 GLU B C 1
ATOM 3921 O O . GLU B 1 117 ? -44.760 -29.093 -36.875 1.00 11.29 117 GLU B O 1
ATOM 3927 N N . PRO B 1 118 ? -46.828 -29.510 -36.137 1.00 12.66 118 PRO B N 1
ATOM 3928 C CA . PRO B 1 118 ? -47.048 -30.448 -37.256 1.00 12.75 118 PRO B CA 1
ATOM 3929 C C . PRO B 1 118 ? -47.004 -29.783 -38.644 1.00 12.76 118 PRO B C 1
ATOM 3930 O O . PRO B 1 118 ? -46.629 -30.411 -39.610 1.00 12.03 118 PRO B O 1
ATOM 3934 N N . ARG B 1 119 ? -47.372 -28.498 -38.742 1.00 12.60 119 ARG B N 1
ATOM 3935 C CA . ARG B 1 119 ? -47.327 -27.740 -40.021 1.00 13.89 119 ARG B CA 1
ATOM 3936 C C . ARG B 1 119 ? -45.874 -27.518 -40.446 1.00 12.60 119 ARG B C 1
ATOM 3937 O O . ARG B 1 119 ? -45.547 -27.693 -41.641 1.00 12.46 119 ARG B O 1
ATOM 3945 N N . ILE B 1 120 ? -45.020 -27.158 -39.501 1.00 10.60 120 ILE B N 1
ATOM 3946 C CA . ILE B 1 120 ? -43.589 -26.890 -39.768 1.00 11.30 120 ILE B CA 1
ATOM 3947 C C . ILE B 1 120 ? -42.914 -28.227 -40.054 1.00 11.15 120 ILE B C 1
ATOM 3948 O O . ILE B 1 120 ? -42.104 -28.292 -40.969 1.00 11.92 120 ILE B O 1
ATOM 3953 N N . LYS B 1 121 ? -43.331 -29.291 -39.383 1.00 10.38 121 LYS B N 1
ATOM 3954 C CA A LYS B 1 121 ? -42.769 -30.641 -39.623 0.50 10.76 121 LYS B CA 1
ATOM 3955 C CA B LYS B 1 121 ? -42.778 -30.649 -39.622 0.50 11.96 121 LYS B CA 1
ATOM 3956 C C . LYS B 1 121 ? -43.040 -31.056 -41.075 1.00 11.83 121 LYS B C 1
ATOM 3957 O O . LYS B 1 121 ? -42.128 -31.592 -41.707 1.00 10.88 121 LYS B O 1
ATOM 3968 N N . GLN B 1 122 ? -44.227 -30.788 -41.583 1.00 12.15 122 GLN B N 1
ATOM 3969 C CA . GLN B 1 122 ? -44.536 -31.188 -42.981 1.00 14.84 122 GLN B CA 1
ATOM 3970 C C . GLN B 1 122 ? -43.642 -30.399 -43.939 1.00 13.80 122 GLN B C 1
ATOM 3971 O O . GLN B 1 122 ? -43.267 -30.973 -44.968 1.00 14.80 122 GLN B O 1
ATOM 3977 N N . ILE B 1 123 ? -43.410 -29.104 -43.673 1.00 12.20 123 ILE B N 1
ATOM 3978 C CA . ILE B 1 123 ? -42.565 -28.265 -44.566 1.00 12.63 123 ILE B CA 1
ATOM 3979 C C . ILE B 1 123 ? -41.152 -28.859 -44.552 1.00 12.93 123 ILE B C 1
ATOM 3980 O O . ILE B 1 123 ? -40.538 -29.001 -45.632 1.00 12.65 123 ILE B O 1
ATOM 3985 N N . ALA B 1 124 ? -40.632 -29.167 -43.360 1.00 11.51 124 ALA B N 1
ATOM 3986 C CA . ALA B 1 124 ? -39.259 -29.716 -43.249 1.00 11.84 124 ALA B CA 1
ATOM 3987 C C . ALA B 1 124 ? -39.171 -31.099 -43.945 1.00 12.96 124 ALA B C 1
ATOM 3988 O O . ALA B 1 124 ? -38.185 -31.366 -44.672 1.00 13.50 124 ALA B O 1
ATOM 3990 N N . ALA B 1 125 ? -40.135 -31.977 -43.707 1.00 13.81 125 ALA B N 1
ATOM 3991 C CA . ALA B 1 125 ? -40.257 -33.298 -44.365 1.00 15.04 125 ALA B CA 1
ATOM 3992 C C . ALA B 1 125 ? -40.151 -33.140 -45.891 1.00 17.36 125 ALA B C 1
ATOM 3993 O O . ALA B 1 125 ? -39.335 -33.850 -46.507 1.00 17.99 125 ALA B O 1
ATOM 3995 N N . ASP B 1 126 ? -40.856 -32.184 -46.485 1.00 18.76 126 ASP B N 1
ATOM 3996 C CA . ASP B 1 126 ? -40.862 -31.968 -47.961 1.00 19.86 126 ASP B CA 1
ATOM 3997 C C . ASP B 1 126 ? -39.501 -31.443 -48.441 1.00 18.43 126 ASP B C 1
ATOM 3998 O O . ASP B 1 126 ? -39.009 -31.961 -49.493 1.00 19.17 126 ASP B O 1
ATOM 4003 N N . LEU B 1 127 ? -38.846 -30.545 -47.691 1.00 14.83 127 LEU B N 1
ATOM 4004 C CA . LEU B 1 127 ? -37.522 -30.009 -48.111 1.00 15.62 127 LEU B CA 1
ATOM 4005 C C . LEU B 1 127 ? -36.494 -31.140 -48.041 1.00 14.65 127 LEU B C 1
ATOM 4006 O O . LEU B 1 127 ? -35.616 -31.229 -48.912 1.00 15.51 127 LEU B O 1
ATOM 4011 N N . VAL B 1 128 ? -36.531 -31.951 -46.970 1.00 13.68 128 VAL B N 1
ATOM 4012 C CA . VAL B 1 128 ? -35.513 -33.027 -46.809 1.00 13.99 128 VAL B CA 1
ATOM 4013 C C . VAL B 1 128 ? -35.808 -34.117 -47.828 1.00 15.03 128 VAL B C 1
ATOM 4014 O O . VAL B 1 128 ? -34.859 -34.760 -48.280 1.00 15.93 128 VAL B O 1
ATOM 4018 N N . GLU B 1 129 ? -37.078 -34.376 -48.099 1.00 14.89 129 GLU B N 1
ATOM 4019 C CA . GLU B 1 129 ? -37.482 -35.432 -49.058 1.00 18.49 129 GLU B CA 1
ATOM 4020 C C . GLU B 1 129 ? -36.888 -35.102 -50.425 1.00 16.56 129 GLU B C 1
ATOM 4021 O O . GLU B 1 129 ? -36.373 -36.052 -51.118 1.00 15.73 129 GLU B O 1
ATOM 4027 N N . ALA B 1 130 ? -36.797 -33.823 -50.775 1.00 16.04 130 ALA B N 1
ATOM 4028 C CA . ALA B 1 130 ? -36.245 -33.405 -52.074 1.00 17.18 130 ALA B CA 1
ATOM 4029 C C . ALA B 1 130 ? -34.757 -33.821 -52.168 1.00 17.58 130 ALA B C 1
ATOM 4030 O O . ALA B 1 130 ? -34.277 -34.006 -53.292 1.00 21.32 130 ALA B O 1
ATOM 4032 N N . ILE B 1 131 ? -34.011 -33.870 -51.063 1.00 13.76 131 ILE B N 1
ATOM 4033 C CA . ILE B 1 131 ? -32.534 -34.107 -51.094 1.00 13.71 131 ILE B CA 1
ATOM 4034 C C . ILE B 1 131 ? -32.179 -35.475 -50.516 1.00 14.01 131 ILE B C 1
ATOM 4035 O O . ILE B 1 131 ? -30.960 -35.764 -50.336 1.00 12.70 131 ILE B O 1
ATOM 4040 N N . GLN B 1 132 ? -33.178 -36.295 -50.231 1.00 13.77 132 GLN B N 1
ATOM 4041 C CA . GLN B 1 132 ? -33.013 -37.573 -49.517 1.00 15.95 132 GLN B CA 1
ATOM 4042 C C . GLN B 1 132 ? -32.026 -38.507 -50.227 1.00 16.63 132 GLN B C 1
ATOM 4043 O O . GLN B 1 132 ? -31.383 -39.266 -49.514 1.00 14.76 132 GLN B O 1
ATOM 4049 N N . LYS B 1 133 ? -31.960 -38.486 -51.561 1.00 18.01 133 LYS B N 1
ATOM 4050 C CA . LYS B 1 133 ? -31.078 -39.383 -52.361 1.00 19.24 133 LYS B CA 1
ATOM 4051 C C . LYS B 1 133 ? -29.852 -38.623 -52.884 1.00 19.66 133 LYS B C 1
ATOM 4052 O O . LYS B 1 133 ? -29.078 -39.184 -53.703 1.00 19.17 133 LYS B O 1
ATOM 4058 N N . ASN B 1 134 ? -29.640 -37.395 -52.464 1.00 16.41 134 ASN B N 1
ATOM 4059 C CA . ASN B 1 134 ? -28.446 -36.627 -52.866 1.00 16.00 134 ASN B CA 1
ATOM 4060 C C . ASN B 1 134 ? -27.199 -37.219 -52.257 1.00 16.55 134 ASN B C 1
ATOM 4061 O O . ASN B 1 134 ? -27.186 -37.522 -51.061 1.00 16.73 134 ASN B O 1
ATOM 4066 N N . PRO B 1 135 ? -26.095 -37.333 -53.042 1.00 15.21 135 PRO B N 1
ATOM 4067 C CA . PRO B 1 135 ? -24.786 -37.617 -52.470 1.00 16.08 135 PRO B CA 1
ATOM 4068 C C . PRO B 1 135 ? -24.172 -36.390 -51.802 1.00 14.00 135 PRO B C 1
ATOM 4069 O O . PRO B 1 135 ? -23.390 -36.576 -50.897 1.00 14.72 135 PRO B O 1
ATOM 4073 N N . THR B 1 136 ? -24.474 -35.194 -52.336 1.00 14.45 136 THR B N 1
ATOM 4074 C CA . THR B 1 136 ? -23.934 -33.942 -51.780 1.00 14.51 136 THR B CA 1
ATOM 4075 C C . THR B 1 136 ? -25.100 -32.965 -51.779 1.00 14.52 136 THR B C 1
ATOM 4076 O O . THR B 1 136 ? -26.033 -33.130 -52.607 1.00 13.50 136 THR B O 1
ATOM 4080 N N . ILE B 1 137 ? -25.074 -32.043 -50.822 1.00 13.19 137 ILE B N 1
ATOM 4081 C CA . ILE B 1 137 ? -26.135 -31.010 -50.705 1.00 13.85 137 ILE B CA 1
ATOM 4082 C C . ILE B 1 137 ? -25.476 -29.661 -50.490 1.00 13.39 137 ILE B C 1
ATOM 4083 O O . ILE B 1 137 ? -24.278 -29.591 -50.218 1.00 16.26 137 ILE B O 1
ATOM 4088 N N . ASN B 1 138 ? -26.279 -28.616 -50.584 1.00 13.00 138 ASN B N 1
ATOM 4089 C CA . ASN B 1 138 ? -25.878 -27.229 -50.335 1.00 13.17 138 ASN B CA 1
ATOM 4090 C C . ASN B 1 138 ? -26.839 -26.731 -49.263 1.00 12.18 138 ASN B C 1
ATOM 4091 O O . ASN B 1 138 ? -28.009 -26.566 -49.572 1.00 11.91 138 ASN B O 1
ATOM 4096 N N . ILE B 1 139 ? -26.377 -26.650 -48.032 1.00 12.05 139 ILE B N 1
ATOM 4097 C CA . ILE B 1 139 ? -27.306 -26.337 -46.918 1.00 11.76 139 ILE B CA 1
ATOM 4098 C C . ILE B 1 139 ? -28.046 -25.037 -47.221 1.00 11.26 139 ILE B C 1
ATOM 4099 O O . ILE B 1 139 ? -29.250 -24.919 -46.885 1.00 10.83 139 ILE B O 1
ATOM 4104 N N . VAL B 1 140 ? -27.345 -24.048 -47.791 1.00 11.25 140 VAL B N 1
ATOM 4105 C CA . VAL B 1 140 ? -27.920 -22.697 -47.963 1.00 11.51 140 VAL B CA 1
ATOM 4106 C C . VAL B 1 140 ? -29.086 -22.800 -48.942 1.00 12.98 140 VAL B C 1
ATOM 4107 O O . VAL B 1 140 ? -30.182 -22.446 -48.561 1.00 14.55 140 VAL B O 1
ATOM 4111 N N . ASP B 1 141 ? -28.894 -23.289 -50.176 1.00 13.37 141 ASP B N 1
ATOM 4112 C CA . ASP B 1 141 ? -29.999 -23.330 -51.164 1.00 14.93 141 ASP B CA 1
ATOM 4113 C C . ASP B 1 141 ? -31.031 -24.414 -50.835 1.00 14.88 141 ASP B C 1
ATOM 4114 O O . ASP B 1 141 ? -32.221 -24.221 -51.175 1.00 13.49 141 ASP B O 1
ATOM 4119 N N . ASP B 1 142 ? -30.604 -25.530 -50.254 1.00 13.79 142 ASP B N 1
ATOM 4120 C CA . ASP B 1 142 ? -31.499 -26.706 -50.083 1.00 14.46 142 ASP B CA 1
ATOM 4121 C C . ASP B 1 142 ? -32.343 -26.550 -48.814 1.00 14.71 142 ASP B C 1
ATOM 4122 O O . ASP B 1 142 ? -33.448 -27.124 -48.755 1.00 14.12 142 ASP B O 1
ATOM 4127 N N . LEU B 1 143 ? -31.848 -25.843 -47.790 1.00 13.98 143 LEU B N 1
ATOM 4128 C CA . LEU B 1 143 ? -32.519 -25.891 -46.469 1.00 13.80 143 LEU B CA 1
ATOM 4129 C C . LEU B 1 143 ? -32.580 -24.518 -45.795 1.00 12.89 143 LEU B C 1
ATOM 4130 O O . LEU B 1 143 ? -33.668 -24.092 -45.480 1.00 12.76 143 LEU B O 1
ATOM 4135 N N . SER B 1 144 ? -31.444 -23.893 -45.501 1.00 12.45 144 SER B N 1
ATOM 4136 C CA . SER B 1 144 ? -31.409 -22.781 -44.528 1.00 12.34 144 SER B CA 1
ATOM 4137 C C . SER B 1 144 ? -32.068 -21.539 -45.144 1.00 13.53 144 SER B C 1
ATOM 4138 O O . SER B 1 144 ? -32.784 -20.810 -44.449 1.00 13.24 144 SER B O 1
ATOM 4141 N N . SER B 1 145 ? -31.826 -21.272 -46.422 1.00 14.68 145 SER B N 1
ATOM 4142 C CA . SER B 1 145 ? -32.478 -20.123 -47.104 1.00 15.43 145 SER B CA 1
ATOM 4143 C C . SER B 1 145 ? -33.986 -20.361 -47.248 1.00 16.01 145 SER B C 1
ATOM 4144 O O . SER B 1 145 ? -34.770 -19.507 -46.833 1.00 15.99 145 SER B O 1
ATOM 4147 N N . PRO B 1 146 ? -34.481 -21.442 -47.893 1.00 14.14 146 PRO B N 1
ATOM 4148 C CA . PRO B 1 146 ? -35.914 -21.578 -48.124 1.00 14.90 146 PRO B CA 1
ATOM 4149 C C . PRO B 1 146 ? -36.776 -21.816 -46.874 1.00 14.24 146 PRO B C 1
ATOM 4150 O O . PRO B 1 146 ? -37.895 -21.286 -46.819 1.00 15.85 146 PRO B O 1
ATOM 4154 N N . PHE B 1 147 ? -36.282 -22.597 -45.916 1.00 13.57 147 PHE B N 1
ATOM 4155 C CA . PHE B 1 147 ? -37.157 -23.116 -44.836 1.00 12.48 147 PHE B CA 1
ATOM 4156 C C . PHE B 1 147 ? -37.842 -21.983 -44.056 1.00 12.69 147 PHE B C 1
ATOM 4157 O O . PHE B 1 147 ? -39.052 -22.016 -43.921 1.00 12.46 147 PHE B O 1
ATOM 4165 N N . PRO B 1 148 ? -37.156 -20.977 -43.460 1.00 12.02 148 PRO B N 1
ATOM 4166 C CA . PRO B 1 148 ? -37.855 -19.979 -42.651 1.00 12.64 148 PRO B CA 1
ATOM 4167 C C . PRO B 1 148 ? -38.868 -19.105 -43.415 1.00 14.89 148 PRO B C 1
ATOM 4168 O O . PRO B 1 148 ? -39.829 -18.675 -42.801 1.00 14.52 148 PRO B O 1
ATOM 4172 N N . SER B 1 149 ? -38.665 -18.895 -44.726 1.00 14.31 149 SER B N 1
ATOM 4173 C CA . SER B 1 149 ? -39.619 -18.213 -45.631 1.00 16.79 149 SER B CA 1
ATOM 4174 C C . SER B 1 149 ? -40.840 -19.081 -45.870 1.00 15.04 149 SER B C 1
ATOM 4175 O O . SER B 1 149 ? -41.923 -18.564 -45.739 1.00 14.26 149 SE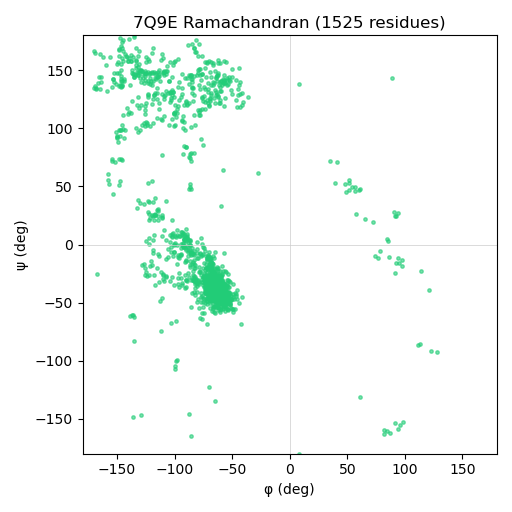R B O 1
ATOM 4178 N N . LEU B 1 150 ? -40.657 -20.353 -46.182 1.00 14.60 150 LEU B N 1
ATOM 4179 C CA . LEU B 1 150 ? -41.801 -21.282 -46.332 1.00 15.17 150 LEU B CA 1
ATOM 4180 C C . LEU B 1 150 ? -42.599 -21.323 -45.033 1.00 13.25 150 LEU B C 1
ATOM 4181 O O . LEU B 1 150 ? -43.878 -21.279 -45.089 1.00 13.29 150 LEU B O 1
ATOM 4186 N N . VAL B 1 151 ? -41.914 -21.430 -43.898 1.00 11.94 151 VAL B N 1
ATOM 4187 C CA . VAL B 1 151 ? -42.600 -21.526 -42.585 1.00 11.90 151 VAL B CA 1
ATOM 4188 C C . VAL B 1 151 ? -43.417 -20.238 -42.369 1.00 12.90 151 VAL B C 1
ATOM 4189 O O . VAL B 1 151 ? -44.621 -20.329 -42.102 1.00 11.96 151 VAL B O 1
ATOM 4193 N N . ILE B 1 152 ? -42.816 -19.057 -42.545 1.00 13.14 152 ILE B N 1
ATOM 4194 C CA . ILE B 1 152 ? -43.554 -17.828 -42.122 1.00 15.28 152 ILE B CA 1
ATOM 4195 C C . ILE B 1 152 ? -44.733 -17.595 -43.095 1.00 14.33 152 ILE B C 1
ATOM 4196 O O . ILE B 1 152 ? -45.796 -17.072 -42.675 1.00 16.51 152 ILE B O 1
ATOM 4201 N N . ALA B 1 153 ? -44.603 -17.991 -44.349 1.00 15.01 153 ALA B N 1
ATOM 4202 C CA . ALA B 1 153 ? -45.712 -17.869 -45.315 1.00 16.45 153 ALA B CA 1
ATOM 4203 C C . ALA B 1 153 ? -46.887 -18.729 -44.852 1.00 15.93 153 ALA B C 1
ATOM 4204 O O . ALA B 1 153 ? -48.058 -18.256 -44.850 1.00 15.55 153 ALA B O 1
ATOM 4206 N N . ASP B 1 154 ? -46.617 -19.967 -44.454 1.00 14.88 154 ASP B N 1
ATOM 4207 C CA . ASP B 1 154 ? -47.659 -20.873 -43.910 1.00 16.48 154 ASP B CA 1
ATOM 4208 C C . ASP B 1 154 ? -48.268 -20.278 -42.638 1.00 15.29 154 ASP B C 1
ATOM 4209 O O . ASP B 1 154 ? -49.476 -20.326 -42.477 1.00 15.77 154 ASP B O 1
ATOM 4214 N N . LEU B 1 155 ? -47.452 -19.769 -41.726 1.00 13.66 155 LEU B N 1
ATOM 4215 C CA . LEU B 1 155 ? -47.959 -19.296 -40.434 1.00 14.57 155 LEU B CA 1
ATOM 4216 C C . LEU B 1 155 ? -48.743 -18.010 -40.675 1.00 14.12 155 LEU B C 1
ATOM 4217 O O . LEU B 1 155 ? -49.729 -17.799 -39.966 1.00 16.03 155 LEU B O 1
ATOM 4222 N N . PHE B 1 156 ? -48.354 -17.199 -41.654 1.00 14.71 156 PHE B N 1
ATOM 4223 C CA . PHE B 1 156 ? -49.130 -15.963 -41.947 1.00 15.33 156 PHE B CA 1
ATOM 4224 C C . PHE B 1 156 ? -50.520 -16.333 -42.454 1.00 17.95 156 PHE B C 1
ATOM 4225 O O . PHE B 1 156 ? -51.480 -15.594 -42.137 1.00 18.76 156 PHE B O 1
ATOM 4233 N N . GLY B 1 157 ? -50.610 -17.455 -43.168 1.00 17.87 157 GLY B N 1
ATOM 4234 C CA . GLY B 1 157 ? -51.868 -17.920 -43.769 1.00 19.38 157 GLY B CA 1
ATOM 4235 C C . GLY B 1 157 ? -52.018 -17.396 -45.186 1.00 22.52 157 GLY B C 1
ATOM 4236 O O . GLY B 1 157 ? -53.174 -17.268 -45.647 1.00 25.95 157 GLY B O 1
ATOM 4237 N N . VAL B 1 158 ? -50.926 -17.075 -45.867 1.00 25.62 158 VAL B N 1
ATOM 4238 C CA . VAL B 1 158 ? -51.052 -16.493 -47.237 1.00 30.90 158 VAL B CA 1
ATOM 4239 C C . VAL B 1 158 ? -51.467 -17.625 -48.173 1.00 34.90 158 VAL B C 1
ATOM 4240 O O . VAL B 1 158 ? -51.211 -18.784 -47.864 1.00 32.54 158 VAL B O 1
ATOM 4244 N N . PRO B 1 159 ? -52.183 -17.345 -49.288 1.00 40.98 159 PRO B N 1
ATOM 4245 C CA . PRO B 1 159 ? -52.645 -18.409 -50.184 1.00 42.07 159 PRO B CA 1
ATOM 4246 C C . PRO B 1 159 ? -51.511 -19.371 -50.564 1.00 40.96 159 PRO B C 1
ATOM 4247 O O . PRO B 1 159 ? -50.370 -18.948 -50.722 1.00 39.60 159 PRO B O 1
ATOM 4251 N N . VAL B 1 160 ? -51.866 -20.647 -50.699 1.00 46.82 160 VAL B N 1
ATOM 4252 C CA . VAL B 1 160 ? -50.932 -21.799 -50.922 1.00 50.65 160 VAL B CA 1
ATOM 4253 C C . VAL B 1 160 ? -50.013 -21.520 -52.131 1.00 50.67 160 VAL B C 1
ATOM 4254 O O . VAL B 1 160 ? -48.817 -21.901 -52.063 1.00 52.22 160 VAL B O 1
ATOM 4258 N N . LYS B 1 161 ? -50.526 -20.870 -53.186 1.00 46.69 161 LYS B N 1
ATOM 4259 C CA . LYS B 1 161 ? -49.799 -20.559 -54.448 1.00 48.62 161 LYS B CA 1
ATOM 4260 C C . LYS B 1 161 ? -48.531 -19.718 -54.184 1.00 49.23 161 LYS B C 1
ATOM 4261 O O . LYS B 1 161 ? -47.510 -19.962 -54.859 1.00 46.08 161 LYS B O 1
ATOM 4263 N N . ASP B 1 162 ? -48.579 -18.756 -53.250 1.00 52.38 162 ASP B N 1
ATOM 4264 C CA . ASP B 1 162 ? -47.533 -17.702 -53.103 1.00 50.68 162 ASP B CA 1
ATOM 4265 C C . ASP B 1 162 ? -46.365 -18.168 -52.228 1.00 48.57 162 ASP B C 1
ATOM 4266 O O . ASP B 1 162 ? -45.367 -17.430 -52.208 1.00 48.90 162 ASP B O 1
ATOM 4271 N N . ARG B 1 163 ? -46.485 -19.333 -51.569 1.00 53.97 163 ARG B N 1
ATOM 4272 C CA . ARG B 1 163 ? -45.565 -19.835 -50.501 1.00 55.56 163 ARG B CA 1
ATOM 4273 C C . ARG B 1 163 ? -44.134 -19.928 -51.041 1.00 54.45 163 ARG B C 1
ATOM 4274 O O . ARG B 1 163 ? -43.285 -19.168 -50.528 1.00 66.12 163 ARG B O 1
ATOM 4282 N N . PHE B 1 166 ? -42.218 -16.045 -52.202 1.00 55.77 166 PHE B N 1
ATOM 4283 C CA . PHE B 1 166 ? -42.297 -15.310 -50.905 1.00 51.41 166 PHE B CA 1
ATOM 4284 C C . PHE B 1 166 ? -40.894 -15.054 -50.317 1.00 58.11 166 PHE B C 1
ATOM 4285 O O . PHE B 1 166 ? -40.725 -14.116 -49.498 1.00 59.04 166 PHE B O 1
ATOM 4293 N N . LYS B 1 167 ? -39.911 -15.869 -50.717 1.00 63.78 167 LYS B N 1
ATOM 4294 C CA . LYS B 1 167 ? -38.478 -15.792 -50.303 1.00 62.76 167 LYS B CA 1
ATOM 4295 C C . LYS B 1 167 ? -37.828 -14.552 -50.937 1.00 59.96 167 LYS B C 1
ATOM 4296 O O . LYS B 1 167 ? -36.985 -13.913 -50.276 1.00 56.50 167 LYS B O 1
ATOM 4302 N N . LYS B 1 168 ? -38.232 -14.203 -52.163 1.00 58.87 168 LYS B N 1
ATOM 4303 C CA . LYS B 1 168 ? -37.779 -12.989 -52.889 1.00 55.41 168 LYS B CA 1
ATOM 4304 C C . LYS B 1 168 ? -37.957 -11.751 -52.003 1.00 49.32 168 LYS B C 1
ATOM 4305 O O . LYS B 1 168 ? -37.150 -10.811 -52.150 1.00 47.85 168 LYS B O 1
ATOM 4307 N N . TRP B 1 169 ? -38.984 -11.752 -51.138 1.00 45.19 169 TRP B N 1
ATOM 4308 C CA . TRP B 1 169 ? -39.436 -10.565 -50.357 1.00 48.38 169 TRP B CA 1
ATOM 4309 C C . TRP B 1 169 ? -38.319 -10.067 -49.432 1.00 47.57 169 TRP B C 1
ATOM 4310 O O . TRP B 1 169 ? -37.964 -8.856 -49.534 1.00 44.68 169 TRP B O 1
ATOM 4321 N N . VAL B 1 170 ? -37.774 -10.950 -48.585 1.00 43.39 170 VAL B N 1
ATOM 4322 C CA . VAL B 1 170 ? -36.741 -10.616 -47.566 1.00 48.03 170 VAL B CA 1
ATOM 4323 C C . VAL B 1 170 ? -35.426 -10.222 -48.256 1.00 49.57 170 VAL B C 1
ATOM 4324 O O . VAL B 1 170 ? -34.746 -9.286 -47.759 1.00 42.39 170 VAL B O 1
ATOM 4326 N N . ASP B 1 171 ? -35.048 -10.957 -49.313 1.00 57.50 171 ASP B N 1
ATOM 4327 C CA . ASP B 1 171 ? -33.870 -10.659 -50.164 1.00 58.33 171 ASP B CA 1
ATOM 4328 C C . ASP B 1 171 ? -33.975 -9.180 -50.536 1.00 61.04 171 ASP B C 1
ATOM 4329 O O . ASP B 1 171 ? -33.087 -8.398 -50.111 1.00 58.45 171 ASP B O 1
ATOM 4331 N N . ILE B 1 172 ? -35.104 -8.835 -51.179 1.00 58.73 172 ILE B N 1
ATOM 4332 C CA . ILE B 1 172 ? -35.485 -7.477 -51.680 1.00 61.53 172 ILE B CA 1
ATOM 4333 C C . ILE B 1 172 ? -35.694 -6.527 -50.484 1.00 58.89 172 ILE B C 1
ATOM 4334 O O . ILE B 1 172 ? -35.070 -5.439 -50.483 1.00 62.93 172 ILE B O 1
ATOM 4339 N N . LEU B 1 173 ? -36.548 -6.899 -49.522 1.00 54.30 173 LEU B N 1
ATOM 4340 C CA . LEU B 1 173 ? -36.921 -6.055 -48.355 1.00 53.96 173 LEU B CA 1
ATOM 4341 C C . LEU B 1 173 ? -35.658 -5.641 -47.583 1.00 54.24 173 LEU B C 1
ATOM 4342 O O . LEU B 1 173 ? -35.530 -4.458 -47.242 1.00 50.61 173 LEU B O 1
ATOM 4344 N N . PHE B 1 174 ? -34.766 -6.589 -47.297 1.00 56.59 174 PHE B N 1
ATOM 4345 C CA . PHE B 1 174 ? -33.440 -6.345 -46.680 1.00 57.17 174 PHE B CA 1
ATOM 4346 C C . PHE B 1 174 ? -32.376 -6.435 -47.784 1.00 51.90 174 PHE B C 1
ATOM 4347 O O . PHE B 1 174 ? -31.197 -6.617 -47.428 1.00 57.46 174 PHE B O 1
ATOM 4349 N N . GLU B 1 183 ? -25.051 3.388 -49.187 1.00 70.93 183 GLU B N 1
ATOM 4350 C CA . GLU B 1 183 ? -26.361 4.070 -49.043 1.00 68.62 183 GLU B CA 1
ATOM 4351 C C . GLU B 1 183 ? -27.057 4.143 -50.411 1.00 72.46 183 GLU B C 1
ATOM 4352 O O . GLU B 1 183 ? -26.657 3.362 -51.305 1.00 64.37 183 GLU B O 1
ATOM 4354 N N . GLU B 1 184 ? -28.089 4.998 -50.536 1.00 76.17 184 GLU B N 1
ATOM 4355 C CA . GLU B 1 184 ? -28.815 5.349 -51.789 1.00 75.33 184 GLU B CA 1
ATOM 4356 C C . GLU B 1 184 ? -29.411 4.095 -52.454 1.00 75.66 184 GLU B C 1
ATOM 4357 O O . GLU B 1 184 ? -29.614 4.113 -53.687 1.00 68.34 184 GLU B O 1
ATOM 4359 N N . ILE B 1 185 ? -29.685 3.059 -51.648 1.00 80.99 185 ILE B N 1
ATOM 4360 C CA . ILE B 1 185 ? -30.373 1.780 -52.019 1.00 77.50 185 ILE B CA 1
ATOM 4361 C C . ILE B 1 185 ? -31.788 1.798 -51.418 1.00 76.26 185 ILE B C 1
ATOM 4362 O O . ILE B 1 185 ? -32.620 0.949 -51.811 1.00 75.67 185 ILE B O 1
ATOM 4367 N N . GLU B 1 186 ? -32.051 2.748 -50.511 1.00 72.69 186 GLU B N 1
ATOM 4368 C CA . GLU B 1 186 ? -33.384 2.992 -49.891 1.00 69.32 186 GLU B CA 1
ATOM 4369 C C . GLU B 1 186 ? -34.437 3.276 -50.975 1.00 61.24 186 GLU B C 1
ATOM 4370 O O . GLU B 1 186 ? -35.619 3.356 -50.619 1.00 57.16 186 GLU B O 1
ATOM 4376 N N . GLN B 1 187 ? -34.032 3.420 -52.242 1.00 57.81 187 GLN B N 1
ATOM 4377 C CA . GLN B 1 187 ? -34.933 3.336 -53.417 1.00 55.37 187 GLN B CA 1
ATOM 4378 C C . GLN B 1 187 ? -35.463 1.903 -53.512 1.00 53.44 187 GLN B C 1
ATOM 4379 O O . GLN B 1 187 ? -36.684 1.710 -53.567 1.00 49.85 187 GLN B O 1
ATOM 4381 N N . GLU B 1 188 ? -34.554 0.932 -53.529 1.00 52.05 188 GLU B N 1
ATOM 4382 C CA . GLU B 1 188 ? -34.873 -0.508 -53.650 1.00 52.31 188 GLU B CA 1
ATOM 4383 C C . GLU B 1 188 ? -35.837 -0.908 -52.523 1.00 45.74 188 GLU B C 1
ATOM 4384 O O . GLU B 1 188 ? -36.829 -1.588 -52.846 1.00 41.27 188 GLU B O 1
ATOM 4386 N N . LYS B 1 189 ? -35.559 -0.455 -51.287 1.00 41.80 189 LYS B N 1
ATOM 4387 C CA . LYS B 1 189 ? -36.245 -0.826 -50.021 1.00 42.55 189 LYS B CA 1
ATOM 4388 C C . LYS B 1 189 ? -37.569 -0.061 -49.874 1.00 46.48 189 LYS B C 1
ATOM 4389 O O . LYS B 1 189 ? -38.504 -0.600 -49.233 1.00 40.45 189 LYS B O 1
ATOM 4391 N N . GLN B 1 190 ? -37.630 1.163 -50.409 1.00 46.20 190 GLN B N 1
ATOM 4392 C CA . GLN B 1 190 ? -38.876 1.950 -50.574 1.00 45.76 190 GLN B CA 1
ATOM 4393 C C . GLN B 1 190 ? -39.818 1.202 -51.529 1.00 40.07 190 GLN B C 1
ATOM 4394 O O . GLN B 1 190 ? -40.951 0.927 -51.115 1.00 40.35 190 GLN B O 1
ATOM 4396 N N . ARG B 1 191 ? -39.343 0.850 -52.734 1.00 38.71 191 ARG B N 1
ATOM 4397 C CA . ARG B 1 191 ? -40.098 0.140 -53.800 1.00 38.21 191 ARG B CA 1
ATOM 4398 C C . ARG B 1 191 ? -40.585 -1.232 -53.307 1.00 37.23 191 ARG B C 1
ATOM 4399 O O . ARG B 1 191 ? -41.737 -1.638 -53.619 1.00 36.85 191 ARG B O 1
ATOM 4401 N N . ALA B 1 192 ? -39.692 -1.970 -52.649 1.00 36.01 192 ALA B N 1
ATOM 4402 C CA . ALA B 1 192 ? -39.941 -3.327 -52.115 1.00 33.36 192 ALA B CA 1
ATOM 4403 C C . ALA B 1 192 ? -41.127 -3.265 -51.137 1.00 30.14 192 ALA B C 1
ATOM 4404 O O . ALA B 1 192 ? -42.136 -4.015 -51.315 1.00 28.72 192 ALA B O 1
ATOM 4406 N N . GLY B 1 193 ? -41.007 -2.339 -50.190 1.00 32.24 193 GLY B N 1
ATOM 4407 C CA . GLY B 1 193 ? -41.993 -2.071 -49.129 1.00 32.47 193 GLY B CA 1
ATOM 4408 C C . GLY B 1 193 ? -43.363 -1.830 -49.727 1.00 29.40 193 GLY B C 1
ATOM 4409 O O . GLY B 1 193 ? -44.307 -2.426 -49.235 1.00 25.50 193 GLY B O 1
ATOM 4410 N N . ALA B 1 194 ? -43.450 -0.983 -50.760 1.00 29.26 194 ALA B N 1
ATOM 4411 C CA . ALA B 1 194 ? -44.707 -0.648 -51.480 1.00 30.26 194 ALA B CA 1
ATOM 4412 C C . ALA B 1 194 ? -45.258 -1.877 -52.213 1.00 28.55 194 ALA B C 1
ATOM 4413 O O . ALA B 1 194 ? -46.483 -2.028 -52.277 1.00 25.59 194 ALA B O 1
ATOM 4415 N N . GLU B 1 195 ? -44.411 -2.742 -52.780 1.00 29.66 195 GLU B N 1
ATOM 4416 C CA . GLU B 1 195 ? -44.909 -3.959 -53.487 1.00 30.21 195 GLU B CA 1
ATOM 4417 C C . GLU B 1 195 ? -45.500 -4.946 -52.465 1.00 24.78 195 GLU B C 1
ATOM 4418 O O . GLU B 1 195 ? -46.607 -5.481 -52.674 1.00 22.94 195 GLU B O 1
ATOM 4424 N N . TYR B 1 196 ? -44.809 -5.138 -51.350 1.00 23.90 196 TYR B N 1
ATOM 4425 C CA . TYR B 1 196 ? -45.267 -6.075 -50.289 1.00 22.13 196 TYR B CA 1
ATOM 4426 C C . TYR B 1 196 ? -46.619 -5.577 -49.768 1.00 21.26 196 TYR B C 1
ATOM 4427 O O . TYR B 1 196 ? -47.585 -6.313 -49.671 1.00 21.45 196 TYR B O 1
ATOM 4436 N N . PHE B 1 197 ? -46.720 -4.278 -49.528 1.00 23.25 197 PHE B N 1
ATOM 4437 C CA . PHE B 1 197 ? -47.974 -3.702 -48.959 1.00 22.63 197 PHE B CA 1
ATOM 4438 C C . PHE B 1 197 ? -49.123 -4.012 -49.915 1.00 20.48 197 PHE B C 1
ATOM 4439 O O . PHE B 1 197 ? -50.187 -4.516 -49.504 1.00 20.35 197 PHE B O 1
ATOM 4447 N N . GLN B 1 198 ? -48.919 -3.754 -51.212 1.00 22.92 198 GLN B N 1
ATOM 4448 C CA . GLN B 1 198 ? -49.984 -3.918 -52.226 1.00 26.17 198 GLN B CA 1
ATOM 4449 C C . GLN B 1 198 ? -50.396 -5.386 -52.306 1.00 24.88 198 GLN B C 1
ATOM 4450 O O . GLN B 1 198 ? -51.607 -5.671 -52.419 1.00 23.85 198 GLN B O 1
ATOM 4456 N N . TYR B 1 199 ? -49.413 -6.292 -52.206 1.00 26.14 199 TYR B N 1
ATOM 4457 C CA . TYR B 1 199 ? -49.650 -7.758 -52.095 1.00 27.76 199 TYR B CA 1
ATOM 4458 C C . TYR B 1 199 ? -50.467 -8.103 -50.841 1.00 26.78 199 TYR B C 1
ATOM 4459 O O . TYR B 1 199 ? -51.528 -8.729 -51.004 1.00 26.68 199 TYR B O 1
ATOM 4468 N N . LEU B 1 200 ? -50.040 -7.718 -49.626 1.00 23.63 200 LEU B N 1
ATOM 4469 C CA . LEU B 1 200 ? -50.706 -8.266 -48.401 1.00 22.99 200 LEU B CA 1
ATOM 4470 C C . LEU B 1 200 ? -52.002 -7.546 -47.975 1.00 22.63 200 LEU B C 1
ATOM 4471 O O . LEU B 1 200 ? -52.888 -8.165 -47.348 1.00 22.13 200 LEU B O 1
ATOM 4476 N N . TYR B 1 201 ? -52.135 -6.251 -48.221 1.00 21.38 201 TYR B N 1
ATOM 4477 C CA . TYR B 1 201 ? -53.263 -5.462 -47.657 1.00 21.85 201 TYR B CA 1
ATOM 4478 C C . TYR B 1 201 ? -54.587 -6.132 -48.016 1.00 21.33 201 TYR B C 1
ATOM 4479 O O . TYR B 1 201 ? -55.439 -6.316 -47.149 1.00 23.14 201 TYR B O 1
ATOM 4488 N N . PRO B 1 202 ? -54.862 -6.491 -49.295 1.00 22.43 202 PRO B N 1
ATOM 4489 C CA . PRO B 1 202 ? -56.095 -7.193 -49.620 1.00 24.53 202 PRO B CA 1
ATOM 4490 C C . PRO B 1 202 ? -56.244 -8.560 -48.932 1.00 25.82 202 PRO B C 1
ATOM 4491 O O . PRO B 1 202 ? -57.359 -8.953 -48.669 1.00 23.48 202 PRO B O 1
ATOM 4495 N N . ILE B 1 203 ? -55.138 -9.258 -48.645 1.00 24.34 203 ILE B N 1
ATOM 4496 C CA . ILE B 1 203 ? -55.211 -10.540 -47.873 1.00 25.27 203 ILE B CA 1
ATOM 4497 C C . ILE B 1 203 ? -55.706 -10.253 -46.447 1.00 25.76 203 ILE B C 1
ATOM 4498 O O . ILE B 1 203 ? -56.547 -11.021 -45.938 1.00 25.46 203 ILE B O 1
ATOM 4503 N N . VAL B 1 204 ? -55.224 -9.184 -45.804 1.00 24.05 204 VAL B N 1
ATOM 4504 C CA . VAL B 1 204 ? -55.651 -8.838 -44.416 1.00 24.20 204 VAL B CA 1
ATOM 4505 C C . VAL B 1 204 ? -57.156 -8.528 -44.424 1.00 25.26 204 VAL B C 1
ATOM 4506 O O . VAL B 1 204 ? -57.858 -8.996 -43.542 1.00 23.17 204 VAL B O 1
ATOM 4510 N N . ILE B 1 205 ? -57.637 -7.736 -45.382 1.00 28.40 205 ILE B N 1
ATOM 4511 C CA . ILE B 1 205 ? -59.079 -7.331 -45.478 1.00 29.50 205 ILE B CA 1
ATOM 4512 C C . ILE B 1 205 ? -59.950 -8.590 -45.568 1.00 31.18 205 ILE B C 1
ATOM 4513 O O . ILE B 1 205 ? -60.899 -8.718 -44.789 1.00 30.73 205 ILE B O 1
ATOM 4518 N N . GLU B 1 206 ? -59.582 -9.493 -46.472 1.00 35.15 206 GLU B N 1
ATOM 4519 C CA . GLU B 1 206 ? -60.312 -10.764 -46.735 1.00 34.63 206 GLU B CA 1
ATOM 4520 C C . GLU B 1 206 ? -60.264 -11.642 -45.473 1.00 33.04 206 GLU B C 1
ATOM 4521 O O . GLU B 1 206 ? -61.277 -12.251 -45.127 1.00 32.28 206 GLU B O 1
ATOM 4527 N N . LYS B 1 207 ? -59.134 -11.731 -44.767 1.00 33.00 207 LYS B N 1
ATOM 4528 C CA . LYS B 1 207 ? -59.110 -12.561 -43.526 1.00 30.68 207 LYS B CA 1
ATOM 4529 C C . LYS B 1 207 ? -60.006 -11.938 -42.453 1.00 31.68 207 LYS B C 1
ATOM 4530 O O . LYS B 1 207 ? -60.570 -12.692 -41.637 1.00 31.76 207 LYS B O 1
ATOM 4536 N N . ARG B 1 208 ? -60.136 -10.612 -42.414 1.00 32.00 208 ARG B N 1
ATOM 4537 C CA . ARG B 1 208 ? -60.983 -9.966 -41.385 1.00 34.62 208 ARG B CA 1
ATOM 4538 C C . ARG B 1 208 ? -62.382 -10.601 -41.436 1.00 37.77 208 ARG B C 1
ATOM 4539 O O . ARG B 1 208 ? -62.995 -10.735 -40.371 1.00 31.67 208 ARG B O 1
ATOM 4547 N N . SER B 1 209 ? -62.818 -11.065 -42.615 1.00 39.62 209 SER B N 1
ATOM 4548 C CA . SER B 1 209 ? -64.170 -11.644 -42.861 1.00 44.94 209 SER B CA 1
ATOM 4549 C C . SER B 1 209 ? -64.129 -13.174 -42.956 1.00 47.18 209 SER B C 1
ATOM 4550 O O . SER B 1 209 ? -65.224 -13.785 -43.046 1.00 49.70 209 SER B O 1
ATOM 4553 N N . ASN B 1 210 ? -62.930 -13.766 -42.948 1.00 43.49 210 ASN B N 1
ATOM 4554 C CA . ASN B 1 210 ? -62.726 -15.230 -43.111 1.00 41.86 210 ASN B CA 1
ATOM 4555 C C . ASN B 1 210 ? -61.507 -15.636 -42.267 1.00 37.35 210 ASN B C 1
ATOM 4556 O O . ASN B 1 210 ? -60.442 -15.911 -42.856 1.00 37.67 210 ASN B O 1
ATOM 4561 N N . LEU B 1 211 ? -61.695 -15.668 -40.942 1.00 37.07 211 LEU B N 1
ATOM 4562 C CA . LEU B 1 211 ? -60.645 -15.894 -39.901 1.00 37.37 211 LEU B CA 1
ATOM 4563 C C . LEU B 1 211 ? -60.246 -17.375 -39.883 1.00 38.79 211 LEU B C 1
ATOM 4564 O O . LEU B 1 211 ? -61.140 -18.244 -39.920 1.00 34.75 211 LEU B O 1
ATOM 4569 N N . SER B 1 212 ? -58.950 -17.664 -39.811 1.00 32.39 212 SER B N 1
ATOM 4570 C CA . SER B 1 212 ? -58.416 -19.046 -39.723 1.00 36.16 212 SER B CA 1
ATOM 4571 C C . SER B 1 212 ? -57.337 -19.061 -38.639 1.00 33.36 212 SER B C 1
ATOM 4572 O O . SER B 1 212 ? -57.163 -18.010 -38.006 1.00 35.69 212 SER B O 1
ATOM 4575 N N . ASP B 1 213 ? -56.708 -20.205 -38.376 1.00 30.24 213 ASP B N 1
ATOM 4576 C CA . ASP B 1 213 ? -55.666 -20.321 -37.323 1.00 30.52 213 ASP B CA 1
ATOM 4577 C C . ASP B 1 213 ? -54.343 -19.909 -37.953 1.00 25.72 213 ASP B C 1
ATOM 4578 O O . ASP B 1 213 ? -53.547 -20.783 -38.447 1.00 25.93 213 ASP B O 1
ATOM 4583 N N . ASP B 1 214 ? -54.150 -18.602 -38.086 1.00 21.91 214 ASP B N 1
ATOM 4584 C CA . ASP B 1 214 ? -52.881 -18.079 -38.632 1.00 19.82 214 ASP B CA 1
ATOM 4585 C C . ASP B 1 214 ? -52.528 -16.747 -37.973 1.00 18.00 214 ASP B C 1
ATOM 4586 O O . ASP B 1 214 ? -53.377 -16.171 -37.230 1.00 16.82 214 ASP B O 1
ATOM 4591 N N . ILE B 1 215 ? -51.325 -16.265 -38.236 1.00 16.48 215 ILE B N 1
ATOM 4592 C CA . ILE B 1 215 ? -50.834 -15.057 -37.530 1.00 16.46 215 ILE B CA 1
ATOM 4593 C C . ILE B 1 215 ? -51.709 -13.859 -37.923 1.00 16.03 215 ILE B C 1
ATOM 4594 O O . ILE B 1 215 ? -52.031 -13.040 -37.048 1.00 15.29 215 ILE B O 1
ATOM 4599 N N . ILE B 1 216 ? -52.063 -13.735 -39.200 1.00 16.90 216 ILE B N 1
ATOM 4600 C CA . ILE B 1 216 ? -52.763 -12.507 -39.663 1.00 19.50 216 ILE B CA 1
ATOM 4601 C C . ILE B 1 216 ? -54.129 -12.462 -38.951 1.00 18.18 216 ILE B C 1
ATOM 4602 O O . ILE B 1 216 ? -54.503 -11.377 -38.480 1.00 18.28 216 ILE B O 1
ATOM 4607 N N . SER B 1 217 ? -54.827 -13.603 -38.822 1.00 18.96 217 SER B N 1
ATOM 4608 C CA . SER B 1 217 ? -56.151 -13.693 -38.150 1.00 20.15 217 SER B CA 1
ATOM 4609 C C . SER B 1 217 ? -56.000 -13.396 -36.652 1.00 21.89 217 SER B C 1
ATOM 4610 O O . SER B 1 217 ? -56.860 -12.726 -36.089 1.00 19.98 217 SER B O 1
ATOM 4613 N N . ASP B 1 218 ? -54.914 -13.849 -36.029 1.00 20.14 218 ASP B N 1
ATOM 4614 C CA . ASP B 1 218 ? -54.689 -13.560 -34.584 1.00 19.70 218 ASP B CA 1
ATOM 4615 C C . ASP B 1 218 ? -54.365 -12.074 -34.387 1.00 17.90 218 ASP B C 1
ATOM 4616 O O . ASP B 1 218 ? -54.852 -11.520 -33.388 1.00 19.65 218 ASP B O 1
ATOM 4621 N N . LEU B 1 219 ? -53.660 -11.435 -35.321 1.00 17.00 219 LEU B N 1
ATOM 4622 C CA . LEU B 1 219 ? -53.397 -9.980 -35.207 1.00 17.04 219 LEU B CA 1
ATOM 4623 C C . LEU B 1 219 ? -54.698 -9.189 -35.406 1.00 19.15 219 LEU B C 1
ATOM 4624 O O . LEU B 1 219 ? -54.891 -8.172 -34.718 1.00 20.63 219 LEU B O 1
ATOM 4629 N N . ILE B 1 220 ? -55.552 -9.629 -36.319 1.00 18.26 220 ILE B N 1
ATOM 4630 C CA . ILE B 1 220 ? -56.899 -8.995 -36.482 1.00 21.68 220 ILE B CA 1
ATOM 4631 C C . ILE B 1 220 ? -57.659 -9.023 -35.146 1.00 20.62 220 ILE B C 1
ATOM 4632 O O . ILE B 1 220 ? -58.275 -8.002 -34.794 1.00 22.34 220 ILE B O 1
ATOM 4637 N N . GLN B 1 221 ? -57.676 -10.146 -34.442 1.00 22.05 221 GLN B N 1
ATOM 4638 C CA . GLN B 1 221 ? -58.495 -10.362 -33.222 1.00 22.98 221 GLN B CA 1
ATOM 4639 C C . GLN B 1 221 ? -57.805 -9.734 -31.996 1.00 22.92 221 GLN B C 1
ATOM 4640 O O . GLN B 1 221 ? -58.470 -9.609 -30.991 1.00 23.68 221 GLN B O 1
ATOM 4646 N N . ALA B 1 222 ? -56.537 -9.313 -32.070 1.00 19.32 222 ALA B N 1
ATOM 4647 C CA . ALA B 1 222 ? -55.774 -8.868 -30.880 1.00 21.18 222 ALA B CA 1
ATOM 4648 C C . ALA B 1 222 ? -56.428 -7.605 -30.288 1.00 20.75 222 ALA B C 1
ATOM 4649 O O . ALA B 1 222 ? -56.802 -6.758 -31.070 1.00 20.26 222 ALA B O 1
ATOM 4651 N N . GLU B 1 223 ? -56.427 -7.450 -28.961 1.00 21.83 223 GLU B N 1
ATOM 4652 C CA . GLU B 1 223 ? -57.028 -6.268 -28.288 1.00 24.01 223 GLU B CA 1
ATOM 4653 C C . GLU B 1 223 ? -56.200 -5.938 -27.036 1.00 22.85 223 GLU B C 1
ATOM 4654 O O . GLU B 1 223 ? -55.767 -6.868 -26.351 1.00 23.49 223 GLU B O 1
ATOM 4660 N N . PHE B 1 224 ? -55.988 -4.649 -26.768 1.00 19.49 224 PHE B N 1
ATOM 4661 C CA . PHE B 1 224 ? -55.300 -4.150 -25.554 1.00 21.32 224 PHE B CA 1
ATOM 4662 C C . PHE B 1 224 ? -55.996 -2.879 -25.032 1.00 22.09 224 PHE B C 1
ATOM 4663 O O . PHE B 1 224 ? -55.858 -1.804 -25.635 1.00 20.16 224 PHE B O 1
ATOM 4671 N N . ASP B 1 225 ? -56.630 -2.971 -23.870 1.00 28.00 225 ASP B N 1
ATOM 4672 C CA . ASP B 1 225 ? -57.298 -1.801 -23.229 1.00 28.20 225 ASP B CA 1
ATOM 4673 C C . ASP B 1 225 ? -58.219 -1.174 -24.290 1.00 28.51 225 ASP B C 1
ATOM 4674 O O . ASP B 1 225 ? -58.173 0.061 -24.478 1.00 29.91 225 ASP B O 1
ATOM 4679 N N . GLY B 1 226 ? -58.988 -2.030 -24.976 1.00 30.63 226 GLY B N 1
ATOM 4680 C CA . GLY B 1 226 ? -59.916 -1.680 -26.066 1.00 31.79 226 GLY B CA 1
ATOM 4681 C C . GLY B 1 226 ? -59.242 -1.341 -27.384 1.00 32.92 226 GLY B C 1
ATOM 4682 O O . GLY B 1 226 ? -59.989 -1.218 -28.360 1.00 36.02 226 GLY B O 1
ATOM 4683 N N . GLU B 1 227 ? -57.910 -1.178 -27.429 1.00 30.15 227 GLU B N 1
ATOM 4684 C CA . GLU B 1 227 ? -57.173 -0.730 -28.641 1.00 28.21 227 GLU B CA 1
ATOM 4685 C C . GLU B 1 227 ? -56.871 -1.948 -29.524 1.00 27.75 227 GLU B C 1
ATOM 4686 O O . GLU B 1 227 ? -56.649 -3.047 -28.978 1.00 21.60 227 GLU B O 1
ATOM 4692 N N . THR B 1 228 ? -56.959 -1.772 -30.846 1.00 23.75 228 THR B N 1
ATOM 4693 C CA . THR B 1 228 ? -56.767 -2.855 -31.843 1.00 26.04 228 THR B CA 1
ATOM 4694 C C . THR B 1 228 ? -55.899 -2.304 -32.957 1.00 22.71 228 THR B C 1
ATOM 4695 O O . THR B 1 228 ? -55.751 -1.094 -33.056 1.00 24.06 228 THR B O 1
ATOM 4699 N N . PHE B 1 229 ? -55.305 -3.194 -33.738 1.00 21.68 229 PHE B N 1
ATOM 4700 C CA . PHE B 1 229 ? -54.572 -2.830 -34.967 1.00 22.36 229 PHE B CA 1
ATOM 4701 C C . PHE B 1 229 ? -55.571 -2.522 -36.079 1.00 21.83 229 PHE B C 1
ATOM 4702 O O . PHE B 1 229 ? -56.530 -3.256 -36.240 1.00 24.63 229 PHE B O 1
ATOM 4710 N N . THR B 1 230 ? -55.256 -1.519 -36.886 1.00 26.00 230 THR B N 1
ATOM 4711 C CA . THR B 1 230 ? -55.854 -1.327 -38.234 1.00 25.81 230 THR B CA 1
ATOM 4712 C C . THR B 1 230 ? -55.241 -2.321 -39.227 1.00 29.15 230 THR B C 1
ATOM 4713 O O . THR B 1 230 ? -54.144 -2.875 -38.964 1.00 25.54 230 THR B O 1
ATOM 4717 N N . ASP B 1 231 ? -55.924 -2.516 -40.349 1.00 29.87 231 ASP B N 1
ATOM 4718 C CA . ASP B 1 231 ? -55.450 -3.383 -41.457 1.00 29.01 231 ASP B CA 1
ATOM 4719 C C . ASP B 1 231 ? -54.039 -2.948 -41.858 1.00 28.12 231 ASP B C 1
ATOM 4720 O O . ASP B 1 231 ? -53.171 -3.816 -42.080 1.00 24.45 231 ASP B O 1
ATOM 4725 N N . GLU B 1 232 ? -53.780 -1.650 -41.921 1.00 24.38 232 GLU B N 1
ATOM 4726 C CA . GLU B 1 232 ? -52.493 -1.146 -42.413 1.00 25.32 232 GLU B CA 1
ATOM 4727 C C . GLU B 1 232 ? -51.401 -1.427 -41.371 1.00 25.01 232 GLU B C 1
ATOM 4728 O O . GLU B 1 232 ? -50.262 -1.788 -41.765 1.00 20.95 232 GLU B O 1
ATOM 4734 N N . GLU B 1 233 ? -51.741 -1.355 -40.090 1.00 20.99 233 GLU B N 1
ATOM 4735 C CA . GLU B 1 233 ? -50.805 -1.684 -38.993 1.00 21.65 233 GLU B CA 1
ATOM 4736 C C . GLU B 1 233 ? -50.497 -3.194 -39.031 1.00 19.82 233 GLU B C 1
ATOM 4737 O O . GLU B 1 233 ? -49.353 -3.554 -38.773 1.00 17.16 233 GLU B O 1
ATOM 4743 N N . ILE B 1 234 ? -51.461 -4.018 -39.406 1.00 18.04 234 ILE B N 1
ATOM 4744 C CA . ILE B 1 234 ? -51.272 -5.495 -39.484 1.00 18.66 234 ILE B CA 1
ATOM 4745 C C . ILE B 1 234 ? -50.316 -5.806 -40.631 1.00 18.80 234 ILE B C 1
ATOM 4746 O O . ILE B 1 234 ? -49.399 -6.634 -40.442 1.00 16.99 234 ILE B O 1
ATOM 4751 N N . VAL B 1 235 ? -50.413 -5.106 -41.764 1.00 18.19 235 VAL B N 1
ATOM 4752 C CA . VAL B 1 235 ? -49.387 -5.314 -42.833 1.00 17.60 235 VAL B CA 1
ATOM 4753 C C . VAL B 1 235 ? -47.988 -4.940 -42.311 1.00 19.15 235 VAL B C 1
ATOM 4754 O O . VAL B 1 235 ? -47.003 -5.704 -42.539 1.00 17.11 235 VAL B O 1
ATOM 4758 N N . HIS B 1 236 ? -47.833 -3.795 -41.670 1.00 17.60 236 HIS B N 1
ATOM 4759 C CA . HIS B 1 236 ? -46.519 -3.390 -41.120 1.00 18.70 236 HIS B CA 1
ATOM 4760 C C . HIS B 1 236 ? -46.053 -4.412 -40.066 1.00 17.00 236 HIS B C 1
ATOM 4761 O O . HIS B 1 236 ? -44.814 -4.654 -40.022 1.00 17.05 236 HIS B O 1
ATOM 4768 N N . ALA B 1 237 ? -46.964 -4.948 -39.257 1.00 16.58 237 ALA B N 1
ATOM 4769 C CA . ALA B 1 237 ? -46.623 -5.953 -38.227 1.00 16.62 237 ALA B CA 1
ATOM 4770 C C . ALA B 1 237 ? -46.044 -7.189 -38.939 1.00 16.88 237 ALA B C 1
ATOM 4771 O O . ALA B 1 237 ? -45.037 -7.733 -38.477 1.00 15.30 237 ALA B O 1
ATOM 4773 N N . THR B 1 238 ? -46.600 -7.606 -40.078 1.00 14.59 238 THR B N 1
ATOM 4774 C CA . THR B 1 238 ? -46.073 -8.814 -40.757 1.00 15.18 238 THR B CA 1
ATOM 4775 C C . THR B 1 238 ? -44.702 -8.453 -41.312 1.00 15.72 238 THR B C 1
ATOM 4776 O O . THR B 1 238 ? -43.813 -9.336 -41.352 1.00 14.16 238 THR B O 1
ATOM 4780 N N . MET B 1 239 ? -44.492 -7.220 -41.769 1.00 16.25 239 MET B N 1
ATOM 4781 C CA . MET B 1 239 ? -43.186 -6.831 -42.357 1.00 17.68 239 MET B CA 1
ATOM 4782 C C . MET B 1 239 ? -42.128 -6.830 -41.260 1.00 17.32 239 MET B C 1
ATOM 4783 O O . MET B 1 239 ? -40.957 -7.234 -41.509 1.00 18.33 239 MET B O 1
ATOM 4788 N N . LEU B 1 240 ? -42.514 -6.428 -40.068 1.00 17.22 240 LEU B N 1
ATOM 4789 C CA . LEU B 1 240 ? -41.625 -6.456 -38.888 1.00 16.51 240 LEU B CA 1
ATOM 4790 C C . LEU B 1 240 ? -41.225 -7.921 -38.638 1.00 15.43 240 LEU B C 1
ATOM 4791 O O . LEU B 1 240 ? -40.036 -8.188 -38.457 1.00 14.28 240 LEU B O 1
ATOM 4796 N N . LEU B 1 241 ? -42.196 -8.840 -38.649 1.00 14.15 241 LEU B N 1
ATOM 4797 C CA . LEU B 1 241 ? -41.925 -10.282 -38.391 1.00 13.58 241 LEU B CA 1
ATOM 4798 C C . LEU B 1 241 ? -41.019 -10.853 -39.489 1.00 15.47 241 LEU B C 1
ATOM 4799 O O . LEU B 1 241 ? -40.139 -11.658 -39.164 1.00 14.21 241 LEU B O 1
ATOM 4804 N N . LEU B 1 242 ? -41.228 -10.486 -40.766 1.00 17.48 242 LEU B N 1
ATOM 4805 C CA . LEU B 1 242 ? -40.331 -10.944 -41.863 1.00 16.08 242 LEU B CA 1
ATOM 4806 C C . LEU B 1 242 ? -38.907 -10.453 -41.611 1.00 16.49 242 LEU B C 1
ATOM 4807 O O . LEU B 1 242 ? -37.963 -11.209 -41.896 1.00 17.76 242 LEU B O 1
ATOM 4812 N N . GLY B 1 243 ? -38.740 -9.202 -41.189 1.00 15.10 243 GLY B N 1
ATOM 4813 C CA . GLY B 1 243 ? -37.397 -8.641 -41.005 1.00 16.42 243 GLY B CA 1
ATOM 4814 C C . GLY B 1 243 ? -36.751 -9.225 -39.772 1.00 16.73 243 GLY B C 1
ATOM 4815 O O . GLY B 1 243 ? -35.511 -9.328 -39.741 1.00 19.46 243 GLY B O 1
ATOM 4816 N N . ALA B 1 244 ? -37.548 -9.625 -38.776 1.00 15.48 244 ALA B N 1
ATOM 4817 C CA . ALA B 1 244 ? -37.050 -10.170 -37.491 1.00 15.97 244 ALA B CA 1
ATOM 4818 C C . ALA B 1 244 ? -36.708 -11.663 -37.614 1.00 14.88 244 ALA B C 1
ATOM 4819 O O . ALA B 1 244 ? -35.841 -12.140 -36.874 1.00 17.22 244 ALA B O 1
ATOM 4821 N N . GLY B 1 245 ? -37.462 -12.386 -38.424 1.00 14.26 245 GLY B N 1
ATOM 4822 C CA . GLY B 1 245 ? -37.673 -13.833 -38.233 1.00 15.07 245 GLY B CA 1
ATOM 4823 C C . GLY B 1 245 ? -37.176 -14.690 -39.380 1.00 14.94 245 GLY B C 1
ATOM 4824 O O . GLY B 1 245 ? -37.232 -15.948 -39.258 1.00 16.41 245 GLY B O 1
ATOM 4825 N N . VAL B 1 246 ? -36.753 -14.105 -40.491 1.00 14.05 246 VAL B N 1
ATOM 4826 C CA . VAL B 1 246 ? -36.466 -14.947 -41.675 1.00 14.00 246 VAL B CA 1
ATOM 4827 C C . VAL B 1 246 ? -34.954 -15.092 -41.800 1.00 14.76 246 VAL B C 1
ATOM 4828 O O . VAL B 1 246 ? -34.457 -16.234 -41.639 1.00 13.07 246 VAL B O 1
ATOM 4832 N N . GLU B 1 247 ? -34.260 -13.992 -42.105 1.00 15.15 247 GLU B N 1
ATOM 4833 C CA . GLU B 1 247 ? -32.774 -14.067 -42.325 1.00 17.40 247 GLU B CA 1
ATOM 4834 C C . GLU B 1 247 ? -32.014 -14.483 -41.055 1.00 14.96 247 GLU B C 1
ATOM 4835 O O . GLU B 1 247 ? -30.966 -15.194 -41.160 1.00 13.30 247 GLU B O 1
ATOM 4841 N N . THR B 1 248 ? -32.464 -14.036 -39.879 1.00 13.27 248 THR B N 1
ATOM 4842 C CA . THR B 1 248 ? -31.884 -14.447 -38.582 1.00 14.62 248 THR B CA 1
ATOM 4843 C C . THR B 1 248 ? -31.973 -15.969 -38.496 1.00 13.06 248 THR B C 1
ATOM 4844 O O . THR B 1 248 ? -30.952 -16.637 -38.313 1.00 12.19 248 THR B O 1
ATOM 4848 N N . THR B 1 249 ? -33.167 -16.513 -38.695 1.00 11.29 249 THR B N 1
ATOM 4849 C CA . THR B 1 249 ? -33.351 -17.981 -38.576 1.00 10.51 249 THR B CA 1
ATOM 4850 C C . THR B 1 249 ? -32.522 -18.716 -39.633 1.00 10.52 249 THR B C 1
ATOM 4851 O O . THR B 1 249 ? -31.940 -19.782 -39.297 1.00 9.71 249 THR B O 1
ATOM 4855 N N . SER B 1 250 ? -32.461 -18.205 -40.862 1.00 10.87 250 SER B N 1
ATOM 4856 C CA . SER B 1 250 ? -31.657 -18.808 -41.959 1.00 11.79 250 SER B CA 1
ATOM 4857 C C . SER B 1 250 ? -30.195 -18.882 -41.514 1.00 12.01 250 SER B C 1
ATOM 4858 O O . SER B 1 250 ? -29.567 -19.918 -41.673 1.00 12.39 250 SER B O 1
ATOM 4861 N N . HIS B 1 251 ? -29.680 -17.766 -41.007 1.00 11.47 251 HIS B N 1
ATOM 4862 C CA . HIS B 1 251 ? -28.270 -17.635 -40.563 1.00 12.59 251 HIS B CA 1
ATOM 4863 C C . HIS B 1 251 ? -28.009 -18.659 -39.458 1.00 11.46 251 HIS B C 1
ATOM 4864 O O . HIS B 1 251 ? -26.945 -19.348 -39.461 1.00 12.79 251 HIS B O 1
ATOM 4871 N N . ALA B 1 252 ? -28.940 -18.753 -38.513 1.00 10.44 252 ALA B N 1
ATOM 4872 C CA . ALA B 1 252 ? -28.797 -19.650 -37.356 1.00 10.58 252 ALA B CA 1
ATOM 4873 C C . ALA B 1 252 ? -28.746 -21.094 -37.847 1.00 10.56 252 ALA B C 1
ATOM 4874 O O . ALA B 1 252 ? -27.900 -21.849 -37.355 1.00 11.70 252 ALA B O 1
ATOM 4876 N N . ILE B 1 253 ? -29.643 -21.483 -38.758 1.00 9.85 253 ILE B N 1
ATOM 4877 C CA . ILE B 1 253 ? -29.643 -22.864 -39.302 1.00 10.40 253 ILE B CA 1
ATOM 4878 C C . ILE B 1 253 ? -28.352 -23.116 -40.074 1.00 9.97 253 ILE B C 1
ATOM 4879 O O . ILE B 1 253 ? -27.755 -24.159 -39.909 1.00 9.15 253 ILE B O 1
ATOM 4884 N N . ALA B 1 254 ? -27.955 -22.208 -40.986 1.00 10.83 254 ALA B N 1
ATOM 4885 C CA . ALA B 1 254 ? -26.740 -22.444 -41.786 1.00 10.46 254 ALA B CA 1
ATOM 4886 C C . ALA B 1 254 ? -25.544 -22.630 -40.844 1.00 10.26 254 ALA B C 1
ATOM 4887 O O . ALA B 1 254 ? -24.730 -23.543 -41.058 1.00 10.61 254 ALA B O 1
ATOM 4889 N N . ASN B 1 255 ? -25.435 -21.810 -39.803 1.00 10.16 255 ASN B N 1
ATOM 4890 C CA . ASN B 1 255 ? -24.269 -21.820 -38.900 1.00 11.18 255 ASN B CA 1
ATOM 4891 C C . ASN B 1 255 ? -24.297 -23.082 -38.004 1.00 11.21 255 ASN B C 1
ATOM 4892 O O . ASN B 1 255 ? -23.234 -23.580 -37.626 1.00 11.01 255 ASN B O 1
ATOM 4897 N N . MET B 1 256 ? -25.490 -23.583 -37.690 1.00 11.58 256 MET B N 1
ATOM 4898 C CA . MET B 1 256 ? -25.634 -24.871 -36.942 1.00 10.91 256 MET B CA 1
ATOM 4899 C C . MET B 1 256 ? -25.028 -26.005 -37.775 1.00 11.84 256 MET B C 1
ATOM 4900 O O . MET B 1 256 ? -24.188 -26.774 -37.284 1.00 12.04 256 MET B O 1
ATOM 4905 N N . PHE B 1 257 ? -25.420 -26.112 -39.047 1.00 11.33 257 PHE B N 1
ATOM 4906 C CA . PHE B 1 257 ? -24.837 -27.168 -39.920 1.00 11.60 257 PHE B CA 1
ATOM 4907 C C . PHE B 1 257 ? -23.348 -26.930 -40.133 1.00 11.17 257 PHE B C 1
ATOM 4908 O O . PHE B 1 257 ? -22.623 -27.911 -40.199 1.00 11.72 257 PHE B O 1
ATOM 4916 N N . TYR B 1 258 ? -22.905 -25.682 -40.306 1.00 11.72 258 TYR B N 1
ATOM 4917 C CA . TYR B 1 258 ? -21.451 -25.342 -40.376 1.00 12.64 258 TYR B CA 1
ATOM 4918 C C . TYR B 1 258 ? -20.713 -25.946 -39.167 1.00 13.43 258 TYR B C 1
ATOM 4919 O O . TYR B 1 258 ? -19.672 -26.636 -39.322 1.00 12.73 258 TYR B O 1
ATOM 4928 N N . SER B 1 259 ? -21.271 -25.764 -37.969 1.00 13.21 259 SER B N 1
ATOM 4929 C CA . SER B 1 259 ? -20.684 -26.272 -36.717 1.00 13.81 259 SER B CA 1
ATOM 4930 C C . SER B 1 259 ? -20.505 -27.800 -36.795 1.00 13.58 259 SER B C 1
ATOM 4931 O O . SER B 1 259 ? -19.488 -28.301 -36.352 1.00 13.15 259 SER B O 1
ATOM 4934 N N . PHE B 1 260 ? -21.483 -28.527 -37.342 1.00 12.93 260 PHE B N 1
ATOM 4935 C CA . PHE B 1 260 ? -21.395 -29.997 -37.415 1.00 13.36 260 PHE B CA 1
ATOM 4936 C C . PHE B 1 260 ? -20.228 -30.381 -38.315 1.00 12.49 260 PHE B C 1
ATOM 4937 O O . PHE B 1 260 ? -19.688 -31.476 -38.161 1.00 13.88 260 PHE B O 1
ATOM 4945 N N . LEU B 1 261 ? -19.831 -29.524 -39.259 1.00 12.80 261 LEU B N 1
ATOM 4946 C CA . LEU B 1 261 ? -18.715 -29.870 -40.165 1.00 13.95 261 LEU B CA 1
ATOM 4947 C C . LEU B 1 261 ? -17.371 -29.429 -39.587 1.00 15.88 261 LEU B C 1
ATOM 4948 O O . LEU B 1 261 ? -16.379 -30.076 -39.972 1.00 16.72 261 LEU B O 1
ATOM 4953 N N . TYR B 1 262 ? -17.300 -28.336 -38.811 1.00 14.68 262 TYR B N 1
ATOM 4954 C CA . TYR B 1 262 ? -16.023 -27.615 -38.571 1.00 15.77 262 TYR B CA 1
ATOM 4955 C C . TYR B 1 262 ? -15.697 -27.410 -37.103 1.00 17.28 262 TYR B C 1
ATOM 4956 O O . TYR B 1 262 ? -14.515 -27.099 -36.848 1.00 19.08 262 TYR B O 1
ATOM 4965 N N . ASP B 1 263 ? -16.643 -27.549 -36.186 1.00 15.57 263 ASP B N 1
ATOM 4966 C CA . ASP B 1 263 ? -16.369 -27.346 -34.739 1.00 17.44 263 ASP B CA 1
ATOM 4967 C C . ASP B 1 263 ? -16.150 -28.720 -34.107 1.00 18.25 263 ASP B C 1
ATOM 4968 O O . ASP B 1 263 ? -15.112 -29.329 -34.372 1.00 18.32 263 ASP B O 1
ATOM 4973 N N . ASP B 1 264 ? -17.175 -29.268 -33.451 1.00 18.05 264 ASP B N 1
ATOM 4974 C CA . ASP B 1 264 ? -17.121 -30.647 -32.887 1.00 18.02 264 ASP B CA 1
ATOM 4975 C C . ASP B 1 264 ? -17.673 -31.591 -33.936 1.00 18.00 264 ASP B C 1
ATOM 4976 O O . ASP B 1 264 ? -18.900 -31.679 -34.082 1.00 18.07 264 ASP B O 1
ATOM 4981 N N . LYS B 1 265 ? -16.788 -32.264 -34.668 1.00 18.77 265 LYS B N 1
ATOM 4982 C CA . LYS B 1 265 ? -17.171 -33.113 -35.821 1.00 18.97 265 LYS B CA 1
ATOM 4983 C C . LYS B 1 265 ? -17.784 -34.433 -35.308 1.00 17.78 265 LYS B C 1
ATOM 4984 O O . LYS B 1 265 ? -18.242 -35.161 -36.139 1.00 19.47 265 LYS B O 1
ATOM 4990 N N . SER B 1 266 ? -17.867 -34.676 -33.990 1.00 15.50 266 SER B N 1
ATOM 4991 C CA A SER B 1 266 ? -18.499 -35.892 -33.413 0.50 17.57 266 SER B CA 1
ATOM 4992 C CA B SER B 1 266 ? -18.491 -35.889 -33.393 0.50 16.56 266 SER B CA 1
ATOM 4993 C C . SER B 1 266 ? -19.957 -35.606 -33.010 1.00 15.03 266 SER B C 1
ATOM 4994 O O . SER B 1 266 ? -20.682 -36.558 -32.680 1.00 15.99 266 SER B O 1
ATOM 4999 N N . LEU B 1 267 ? -20.353 -34.345 -32.976 1.00 14.40 267 LEU B N 1
ATOM 5000 C CA . LEU B 1 267 ? -21.677 -33.981 -32.445 1.00 13.44 267 LEU B CA 1
ATOM 5001 C C . LEU B 1 267 ? -22.760 -34.603 -33.323 1.00 13.54 267 LEU B C 1
ATOM 5002 O O . LEU B 1 267 ? -23.782 -35.081 -32.767 1.00 14.82 267 LEU B O 1
ATOM 5007 N N . TYR B 1 268 ? -22.589 -34.587 -34.637 1.00 13.13 268 TYR B N 1
ATOM 5008 C CA . TYR B 1 268 ? -23.680 -35.082 -35.521 1.00 12.46 268 TYR B CA 1
ATOM 5009 C C . TYR B 1 268 ? -23.980 -36.554 -35.166 1.00 13.34 268 TYR B C 1
ATOM 5010 O O . TYR B 1 268 ? -25.173 -36.949 -35.065 1.00 12.75 268 TYR B O 1
ATOM 5019 N N . SER B 1 269 ? -22.927 -37.370 -35.042 1.00 14.82 269 SER B N 1
ATOM 5020 C CA . SER B 1 269 ? -22.998 -38.793 -34.591 1.00 15.78 269 SER B CA 1
ATOM 5021 C C . SER B 1 269 ? -23.732 -38.942 -33.266 1.00 15.02 269 SER B C 1
ATOM 5022 O O . SER B 1 269 ? -24.563 -39.868 -33.153 1.00 18.75 269 SER B O 1
ATOM 5025 N N . GLU B 1 270 ? -23.465 -38.077 -32.296 1.00 15.12 270 GLU B N 1
ATOM 5026 C CA . GLU B 1 270 ? -24.144 -38.119 -30.983 1.00 15.47 270 GLU B CA 1
ATOM 5027 C C . GLU B 1 270 ? -25.639 -37.847 -31.162 1.00 15.01 270 GLU B C 1
ATOM 5028 O O . GLU B 1 270 ? -26.466 -38.529 -30.548 1.00 14.03 270 GLU B O 1
ATOM 5034 N N . LEU B 1 271 ? -25.999 -36.906 -32.026 1.00 12.43 271 LEU B N 1
ATOM 5035 C CA . LEU B 1 271 ? -27.442 -36.642 -32.272 1.00 13.46 271 LEU B CA 1
ATOM 5036 C C . LEU B 1 271 ? -28.110 -37.800 -33.021 1.00 13.84 271 LEU B C 1
ATOM 5037 O O . LEU B 1 271 ? -29.311 -38.037 -32.781 1.00 13.41 271 LEU B O 1
ATOM 5042 N N . ARG B 1 272 ? -27.385 -38.464 -33.921 1.00 14.33 272 ARG B N 1
ATOM 5043 C CA . ARG B 1 272 ? -27.902 -39.664 -34.618 1.00 15.86 272 ARG B CA 1
ATOM 5044 C C . ARG B 1 272 ? -28.165 -40.783 -33.602 1.00 16.90 272 ARG B C 1
ATOM 5045 O O . ARG B 1 272 ? -29.176 -41.496 -33.763 1.00 16.40 272 ARG B O 1
ATOM 5053 N N . ASN B 1 273 ? -27.314 -40.888 -32.593 1.00 16.98 273 ASN B N 1
ATOM 5054 C CA . ASN B 1 273 ? -27.334 -42.001 -31.607 1.00 16.90 273 ASN B CA 1
ATOM 5055 C C . ASN B 1 273 ? -28.443 -41.762 -30.571 1.00 17.97 273 ASN B C 1
ATOM 5056 O O . ASN B 1 273 ? -28.854 -42.753 -29.960 1.00 15.65 273 ASN B O 1
ATOM 5061 N N . ASN B 1 274 ? -28.936 -40.533 -30.414 1.00 14.52 274 ASN B N 1
ATOM 5062 C CA . ASN B 1 274 ? -29.981 -40.168 -29.437 1.00 14.94 274 ASN B CA 1
ATOM 5063 C C . ASN B 1 274 ? -30.816 -39.043 -30.035 1.00 16.28 274 ASN B C 1
ATOM 5064 O O . ASN B 1 274 ? -30.394 -37.858 -29.962 1.00 13.84 274 ASN B O 1
ATOM 5069 N N . ARG B 1 275 ? -31.969 -39.421 -30.603 1.00 17.77 275 ARG B N 1
ATOM 5070 C CA . ARG B 1 275 ? -32.799 -38.520 -31.420 1.00 19.51 275 ARG B CA 1
ATOM 5071 C C . ARG B 1 275 ? -33.541 -37.524 -30.526 1.00 19.24 275 ARG B C 1
ATOM 5072 O O . ARG B 1 275 ? -34.240 -36.718 -31.069 1.00 24.62 275 ARG B O 1
ATOM 5080 N N . GLU B 1 276 ? -33.427 -37.595 -29.194 1.00 16.71 276 GLU B N 1
ATOM 5081 C CA . GLU B 1 276 ? -34.010 -36.600 -28.259 1.00 16.73 276 GLU B CA 1
ATOM 5082 C C . GLU B 1 276 ? -33.043 -35.436 -27.973 1.00 15.74 276 GLU B C 1
ATOM 5083 O O . GLU B 1 276 ? -33.424 -34.581 -27.207 1.00 16.22 276 GLU B O 1
ATOM 5089 N N . LEU B 1 277 ? -31.823 -35.417 -28.516 1.00 14.47 277 LEU B N 1
ATOM 5090 C CA . LEU B 1 277 ? -30.831 -34.382 -28.140 1.00 14.30 277 LEU B CA 1
ATOM 5091 C C . LEU B 1 277 ? -30.992 -33.131 -28.996 1.00 14.98 277 LEU B C 1
ATOM 5092 O O . LEU B 1 277 ? -30.267 -32.189 -28.736 1.00 14.11 277 LEU B O 1
ATOM 5097 N N . ALA B 1 278 ? -31.852 -33.120 -30.027 1.00 13.44 278 ALA B N 1
ATOM 5098 C CA . ALA B 1 278 ? -31.904 -31.981 -30.976 1.00 14.37 278 ALA B CA 1
ATOM 5099 C C . ALA B 1 278 ? -32.105 -30.642 -30.260 1.00 13.94 278 ALA B C 1
ATOM 5100 O O . ALA B 1 278 ? -31.410 -29.673 -30.598 1.00 13.12 278 ALA B O 1
ATOM 5102 N N . PRO B 1 279 ? -33.054 -30.461 -29.302 1.00 13.17 279 PRO B N 1
ATOM 5103 C CA . PRO B 1 279 ? -33.270 -29.168 -28.651 1.00 13.30 279 PRO B CA 1
ATOM 5104 C C . PRO B 1 279 ? -31.992 -28.695 -27.929 1.00 13.85 279 PRO B C 1
ATOM 5105 O O . PRO B 1 279 ? -31.699 -27.528 -27.945 1.00 12.48 279 PRO B O 1
ATOM 5109 N N . LYS B 1 280 ? -31.267 -29.616 -27.308 1.00 12.98 280 LYS B N 1
ATOM 5110 C CA . LYS B 1 280 ? -29.978 -29.267 -26.625 1.00 13.72 280 LYS B CA 1
ATOM 5111 C C . LYS B 1 280 ? -28.967 -28.768 -27.650 1.00 13.09 280 LYS B C 1
ATOM 5112 O O . LYS B 1 280 ? -28.244 -27.784 -27.374 1.00 12.04 280 LYS B O 1
ATOM 5118 N N . ALA B 1 281 ? -28.874 -29.433 -28.793 1.00 11.31 281 ALA B N 1
ATOM 5119 C CA . ALA B 1 281 ? -27.984 -28.978 -29.870 1.00 11.83 281 ALA B CA 1
ATOM 5120 C C . ALA B 1 281 ? -28.390 -27.587 -30.343 1.00 10.80 281 ALA B C 1
ATOM 5121 O O . ALA B 1 281 ? -27.515 -26.743 -30.570 1.00 12.53 281 ALA B O 1
ATOM 5123 N N . VAL B 1 282 ? -29.670 -27.342 -30.539 1.00 10.89 282 VAL B N 1
ATOM 5124 C CA . VAL B 1 282 ? -30.144 -26.025 -31.056 1.00 10.06 282 VAL B CA 1
ATOM 5125 C C . VAL B 1 282 ? -29.695 -24.944 -30.055 1.00 10.92 282 VAL B C 1
ATOM 5126 O O . VAL B 1 282 ? -29.183 -23.899 -30.475 1.00 10.36 282 VAL B O 1
ATOM 5130 N N . GLU B 1 283 ? -29.921 -25.150 -28.766 1.00 11.16 283 GLU B N 1
ATOM 5131 C CA . GLU B 1 283 ? -29.586 -24.128 -27.753 1.00 13.89 283 GLU B CA 1
ATOM 5132 C C . GLU B 1 283 ? -28.087 -23.838 -27.814 1.00 11.52 283 GLU B C 1
ATOM 5133 O O . GLU B 1 283 ? -27.688 -22.644 -27.749 1.00 13.85 283 GLU B O 1
ATOM 5139 N N . GLU B 1 284 ? -27.265 -24.859 -27.981 1.00 11.35 284 GLU B N 1
ATOM 5140 C CA . GLU B 1 284 ? -25.797 -24.668 -27.923 1.00 12.73 284 GLU B CA 1
ATOM 5141 C C . GLU B 1 284 ? -25.392 -23.965 -29.212 1.00 13.22 284 GLU B C 1
ATOM 5142 O O . GLU B 1 284 ? -24.461 -23.173 -29.146 1.00 15.70 284 GLU B O 1
ATOM 5148 N N . MET B 1 285 ? -26.048 -24.213 -30.354 1.00 12.28 285 MET B N 1
ATOM 5149 C CA . MET B 1 285 ? -25.650 -23.491 -31.608 1.00 12.85 285 MET B CA 1
ATOM 5150 C C . MET B 1 285 ? -26.063 -22.028 -31.540 1.00 12.38 285 MET B C 1
ATOM 5151 O O . MET B 1 285 ? -25.326 -21.149 -32.121 1.00 13.77 285 MET B O 1
ATOM 5156 N N . LEU B 1 286 ? -27.156 -21.729 -30.839 1.00 12.60 286 LEU B N 1
ATOM 5157 C CA . LEU B 1 286 ? -27.571 -20.328 -30.599 1.00 12.48 286 LEU B CA 1
ATOM 5158 C C . LEU B 1 286 ? -26.571 -19.637 -29.652 1.00 14.81 286 LEU B C 1
ATOM 5159 O O . LEU B 1 286 ? -26.347 -18.422 -29.842 1.00 15.70 286 LEU B O 1
ATOM 5164 N N . ARG B 1 287 ? -26.011 -20.362 -28.685 1.00 14.52 287 ARG B N 1
ATOM 5165 C CA . ARG B 1 287 ? -24.979 -19.758 -27.798 1.00 14.88 287 ARG B CA 1
ATOM 5166 C C . ARG B 1 287 ? -23.691 -19.542 -28.592 1.00 16.94 287 ARG B C 1
ATOM 5167 O O . ARG B 1 287 ? -23.074 -18.442 -28.490 1.00 17.42 287 ARG B O 1
ATOM 5175 N N . TYR B 1 288 ? -23.291 -20.555 -29.347 1.00 13.88 288 TYR B N 1
ATOM 5176 C CA . TYR B 1 288 ? -21.912 -20.700 -29.847 1.00 14.39 288 TYR B CA 1
ATOM 5177 C C . TYR B 1 288 ? -21.747 -20.153 -31.272 1.00 14.60 288 TYR B C 1
ATOM 5178 O O . TYR B 1 288 ? -20.627 -19.712 -31.624 1.00 14.22 288 TYR B O 1
ATOM 5187 N N . ARG B 1 289 ? -22.753 -20.312 -32.130 1.00 13.23 289 ARG B N 1
ATOM 5188 C CA . ARG B 1 289 ? -22.509 -20.154 -33.585 1.00 13.58 289 ARG B CA 1
ATOM 5189 C C . ARG B 1 289 ? -23.338 -19.030 -34.192 1.00 13.98 289 ARG B C 1
ATOM 5190 O O . ARG B 1 289 ? -23.259 -18.850 -35.430 1.00 16.07 289 ARG B O 1
ATOM 5198 N N . PHE B 1 290 ? -24.092 -18.286 -33.400 1.00 13.38 290 PHE B N 1
ATOM 5199 C CA . PHE B 1 290 ? -24.828 -17.137 -33.974 1.00 13.73 290 PHE B CA 1
ATOM 5200 C C . PHE B 1 290 ? -23.990 -15.874 -33.826 1.00 14.11 290 PHE B C 1
ATOM 5201 O O . PHE B 1 290 ? -23.902 -15.377 -32.714 1.00 15.23 290 PHE B O 1
ATOM 5209 N N . HIS B 1 291 ? -23.413 -15.361 -34.907 1.00 13.85 291 HIS B N 1
ATOM 5210 C CA . HIS B 1 291 ? -22.577 -14.130 -34.869 1.00 15.25 291 HIS B CA 1
ATOM 5211 C C . HIS B 1 291 ? -23.021 -13.152 -35.937 1.00 16.73 291 HIS B C 1
ATOM 5212 O O . HIS B 1 291 ? -23.505 -13.566 -36.996 1.00 16.89 291 HIS B O 1
ATOM 5219 N N . ILE B 1 292 ? -22.858 -11.840 -35.729 1.00 16.05 292 ILE B N 1
ATOM 5220 C CA . ILE B 1 292 ? -22.484 -11.218 -34.474 1.00 16.85 292 ILE B CA 1
ATOM 5221 C C . ILE B 1 292 ? -23.770 -10.649 -33.878 1.00 17.87 292 ILE B C 1
ATOM 5222 O O . ILE B 1 292 ? -24.527 -10.016 -34.604 1.00 17.31 292 ILE B O 1
ATOM 5227 N N . SER B 1 293 ? -24.047 -10.915 -32.608 1.00 15.19 293 SER B N 1
ATOM 5228 C CA . SER B 1 293 ? -25.244 -10.418 -31.916 1.00 15.96 293 SER B CA 1
ATOM 5229 C C . SER B 1 293 ? -24.840 -9.184 -31.121 1.00 17.13 293 SER B C 1
ATOM 5230 O O . SER B 1 293 ? -23.953 -9.322 -30.242 1.00 14.38 293 SER B O 1
ATOM 5233 N N . ARG B 1 294 ? -25.354 -8.022 -31.510 1.00 17.48 294 ARG B N 1
ATOM 5234 C CA . ARG B 1 294 ? -25.102 -6.800 -30.712 1.00 17.90 294 ARG B CA 1
ATOM 5235 C C . ARG B 1 294 ? -26.338 -5.915 -30.819 1.00 15.48 294 ARG B C 1
ATOM 5236 O O . ARG B 1 294 ? -26.982 -5.878 -31.892 1.00 15.32 294 ARG B O 1
ATOM 5244 N N . ARG B 1 295 ? -26.643 -5.221 -29.744 1.00 14.70 295 ARG B N 1
ATOM 5245 C CA . ARG B 1 295 ? -27.800 -4.311 -29.678 1.00 16.12 295 ARG B CA 1
ATOM 5246 C C . ARG B 1 295 ? -27.348 -3.033 -29.014 1.00 16.46 295 ARG B C 1
ATOM 5247 O O . ARG B 1 295 ? -26.489 -3.118 -28.142 1.00 15.79 295 ARG B O 1
ATOM 5255 N N . ASP B 1 296 ? -27.896 -1.901 -29.466 1.00 15.98 296 ASP B N 1
ATOM 5256 C CA . ASP B 1 296 ? -27.483 -0.607 -28.853 1.00 18.47 296 ASP B CA 1
ATOM 5257 C C . ASP B 1 296 ? -28.602 -0.077 -27.969 1.00 16.43 296 ASP B C 1
ATOM 5258 O O . ASP B 1 296 ? -29.795 -0.423 -28.129 1.00 16.50 296 ASP B O 1
ATOM 5263 N N . ARG B 1 297 ? -28.197 0.712 -26.993 1.00 14.87 297 ARG B N 1
ATOM 5264 C CA . ARG B 1 297 ? -29.114 1.476 -26.145 1.00 13.94 297 ARG B CA 1
ATOM 5265 C C . ARG B 1 297 ? -28.523 2.876 -25.947 1.00 15.84 297 ARG B C 1
ATOM 5266 O O . ARG B 1 297 ? -27.280 3.027 -26.072 1.00 15.10 297 ARG B O 1
ATOM 5274 N N . THR B 1 298 ? -29.382 3.825 -25.616 1.00 15.60 298 THR B N 1
ATOM 5275 C CA . THR B 1 298 ? -28.977 5.207 -25.308 1.00 18.57 298 THR B CA 1
ATOM 5276 C C . THR B 1 298 ? -29.113 5.417 -23.803 1.00 17.41 298 THR B C 1
ATOM 5277 O O . THR B 1 298 ? -30.176 5.181 -23.245 1.00 16.42 298 THR B O 1
ATOM 5281 N N . VAL B 1 299 ? -28.089 5.971 -23.185 1.00 16.34 299 VAL B N 1
ATOM 5282 C CA . VAL B 1 299 ? -28.150 6.202 -21.717 1.00 16.32 299 VAL B CA 1
ATOM 5283 C C . VAL B 1 299 ? -29.237 7.236 -21.396 1.00 18.97 299 VAL B C 1
ATOM 5284 O O . VAL B 1 299 ? -29.223 8.327 -21.990 1.00 19.22 299 VAL B O 1
ATOM 5288 N N . LYS B 1 300 ? -30.158 6.885 -20.508 1.00 18.15 300 LYS B N 1
ATOM 5289 C CA . LYS B 1 300 ? -31.361 7.696 -20.215 1.00 22.27 300 LYS B CA 1
ATOM 5290 C C . LYS B 1 300 ? -31.090 8.620 -19.025 1.00 23.33 300 LYS B C 1
ATOM 5291 O O . LYS B 1 300 ? -31.729 9.702 -18.931 1.00 24.00 300 LYS B O 1
ATOM 5297 N N . GLN B 1 301 ? -30.277 8.152 -18.090 1.00 23.38 301 GLN B N 1
ATOM 5298 C CA . GLN B 1 301 ? -29.875 8.909 -16.865 1.00 25.66 301 GLN B CA 1
ATOM 5299 C C . GLN B 1 301 ? -28.383 8.668 -16.629 1.00 25.11 301 GLN B C 1
ATOM 5300 O O . GLN B 1 301 ? -27.930 7.481 -16.688 1.00 22.32 301 GLN B O 1
ATOM 5306 N N . ASP B 1 302 ? -27.626 9.710 -16.283 1.00 23.29 302 ASP B N 1
ATOM 5307 C CA . ASP B 1 302 ? -26.242 9.522 -15.788 1.00 22.28 302 ASP B CA 1
ATOM 5308 C C . ASP B 1 302 ? -26.182 8.361 -14.792 1.00 19.63 302 ASP B C 1
ATOM 5309 O O . ASP B 1 302 ? -27.089 8.230 -13.925 1.00 19.98 302 ASP B O 1
ATOM 5314 N N . ASN B 1 303 ? -25.130 7.559 -14.865 1.00 18.86 303 ASN B N 1
ATOM 5315 C CA . ASN B 1 303 ? -24.984 6.381 -13.977 1.00 18.79 303 ASN B CA 1
ATOM 5316 C C . ASN B 1 303 ? -23.579 5.787 -14.086 1.00 18.19 303 ASN B C 1
ATOM 5317 O O . ASN B 1 303 ? -22.848 6.103 -15.021 1.00 18.79 303 ASN B O 1
ATOM 5322 N N . GLU B 1 304 ? -23.208 4.935 -13.131 1.00 21.06 304 GLU B N 1
ATOM 5323 C CA . GLU B 1 304 ? -21.945 4.161 -13.214 1.00 21.04 304 GLU B CA 1
ATOM 5324 C C . GLU B 1 304 ? -22.282 2.683 -13.022 1.00 20.70 304 GLU B C 1
ATOM 5325 O O . GLU B 1 304 ? -21.429 1.929 -12.560 1.00 20.18 304 GLU B O 1
ATOM 5331 N N . LEU B 1 305 ? -23.447 2.238 -13.515 1.00 19.04 305 LEU B N 1
ATOM 5332 C CA . LEU B 1 305 ? -23.863 0.815 -13.339 1.00 18.89 305 LEU B CA 1
ATOM 5333 C C . LEU B 1 305 ? -22.867 -0.176 -13.993 1.00 18.33 305 LEU B C 1
ATOM 5334 O O . LEU B 1 305 ? -22.823 -1.360 -13.547 1.00 20.07 305 LEU B O 1
ATOM 5339 N N . LEU B 1 306 ? -22.139 0.228 -15.034 1.00 17.71 306 LEU B N 1
ATOM 5340 C CA . LEU B 1 306 ? -21.150 -0.578 -15.797 1.00 17.87 306 LEU B CA 1
ATOM 5341 C C . LEU B 1 306 ? -19.716 -0.314 -15.319 1.00 19.13 306 LEU B C 1
ATOM 5342 O O . LEU B 1 306 ? -18.819 -0.736 -15.984 1.00 21.19 306 LEU B O 1
ATOM 5347 N N . GLY B 1 307 ? -19.537 0.350 -14.170 1.00 22.62 307 GLY B N 1
ATOM 5348 C CA . GLY B 1 307 ? -18.216 0.626 -13.574 1.00 22.83 307 GLY B CA 1
ATOM 5349 C C . GLY B 1 307 ? -17.647 1.966 -14.024 1.00 26.41 307 GLY B C 1
ATOM 5350 O O . GLY B 1 307 ? -16.870 2.547 -13.281 1.00 36.50 307 GLY B O 1
ATOM 5351 N N . VAL B 1 308 ? -18.065 2.480 -15.175 1.00 25.45 308 VAL B N 1
ATOM 5352 C CA . VAL B 1 308 ? -17.600 3.760 -15.787 1.00 22.18 308 VAL B CA 1
ATOM 5353 C C . VAL B 1 308 ? -18.726 4.773 -15.683 1.00 24.16 308 VAL B C 1
ATOM 5354 O O . VAL B 1 308 ? -19.908 4.386 -15.617 1.00 22.38 308 VAL B O 1
ATOM 5358 N N . LYS B 1 309 ? -18.371 6.046 -15.548 1.00 24.20 309 LYS B N 1
ATOM 5359 C CA . LYS B 1 309 ? -19.371 7.138 -15.510 1.00 24.87 309 LYS B CA 1
ATOM 5360 C C . LYS B 1 309 ? -19.913 7.355 -16.923 1.00 25.18 309 LYS B C 1
ATOM 5361 O O . LYS B 1 309 ? -19.132 7.673 -17.816 1.00 24.85 309 LYS B O 1
ATOM 5367 N N . LEU B 1 310 ? -21.209 7.117 -17.112 1.00 23.06 310 LEU B N 1
ATOM 5368 C CA . LEU B 1 310 ? -21.902 7.412 -18.384 1.00 25.67 310 LEU B CA 1
ATOM 5369 C C . LEU B 1 310 ? -22.832 8.572 -18.147 1.00 23.10 310 LEU B C 1
ATOM 5370 O O . LEU B 1 310 ? -23.353 8.702 -17.000 1.00 24.83 310 LEU B O 1
ATOM 5375 N N . LYS B 1 311 ? -22.998 9.373 -19.201 1.00 25.32 311 LYS B N 1
ATOM 5376 C CA . LYS B 1 311 ? -23.868 10.565 -19.225 1.00 26.81 311 LYS B CA 1
ATOM 5377 C C . LYS B 1 311 ? -25.071 10.269 -20.117 1.00 24.08 311 LYS B C 1
ATOM 5378 O O . LYS B 1 311 ? -24.916 9.505 -21.139 1.00 20.44 311 LYS B O 1
ATOM 5384 N N . LYS B 1 312 ? -26.204 10.889 -19.780 1.00 23.96 312 LYS B N 1
ATOM 5385 C CA . LYS B 1 312 ? -27.426 10.925 -20.623 1.00 26.28 312 LYS B CA 1
ATOM 5386 C C . LYS B 1 312 ? -27.035 11.236 -22.082 1.00 26.21 312 LYS B C 1
ATOM 5387 O O . LYS B 1 312 ? -26.269 12.184 -22.306 1.00 24.38 312 LYS B O 1
ATOM 5393 N N . GLY B 1 313 ? -27.503 10.429 -23.045 1.00 22.03 313 GLY B N 1
ATOM 5394 C CA . GLY B 1 313 ? -27.192 10.595 -24.472 1.00 22.78 313 GLY B CA 1
ATOM 5395 C C . GLY B 1 313 ? -26.052 9.709 -24.953 1.00 19.92 313 GLY B C 1
ATOM 5396 O O . GLY B 1 313 ? -25.921 9.581 -26.158 1.00 21.49 313 GLY B O 1
ATOM 5397 N N . ASP B 1 314 ? -25.209 9.177 -24.071 1.00 19.70 314 ASP B N 1
ATOM 5398 C CA . ASP B 1 314 ? -24.122 8.239 -24.458 1.00 20.00 314 ASP B CA 1
ATOM 5399 C C . ASP B 1 314 ? -24.760 6.977 -25.062 1.00 18.60 314 ASP B C 1
ATOM 5400 O O . ASP B 1 314 ? -25.810 6.558 -24.599 1.00 20.65 314 ASP B O 1
ATOM 5405 N N . VAL B 1 315 ? -24.105 6.392 -26.031 1.00 17.86 315 VAL B N 1
ATOM 5406 C CA . VAL B 1 315 ? -24.589 5.146 -26.697 1.00 18.52 315 VAL B CA 1
ATOM 5407 C C . VAL B 1 315 ? -23.736 3.970 -26.229 1.00 17.50 315 VAL B C 1
ATOM 5408 O O . VAL B 1 315 ? -22.478 4.083 -26.195 1.00 18.17 315 VAL B O 1
ATOM 5412 N N . VAL B 1 316 ? -24.410 2.896 -25.811 1.00 15.02 316 VAL B N 1
ATOM 5413 C CA . VAL B 1 316 ? -23.747 1.657 -25.352 1.00 16.68 316 VAL B CA 1
ATOM 5414 C C . VAL B 1 316 ? -24.178 0.537 -26.308 1.00 14.98 316 VAL B C 1
ATOM 5415 O O . VAL B 1 316 ? -25.379 0.408 -26.575 1.00 15.40 316 VAL B O 1
ATOM 5419 N N . ILE B 1 317 ? -23.209 -0.187 -26.833 1.00 14.30 317 ILE B N 1
ATOM 5420 C CA . ILE B 1 317 ? -23.425 -1.402 -27.652 1.00 15.44 317 ILE B CA 1
ATOM 5421 C C . ILE B 1 317 ? -23.106 -2.597 -26.764 1.00 15.42 317 ILE B C 1
ATOM 5422 O O . ILE B 1 317 ? -21.999 -2.678 -26.177 1.00 13.42 317 ILE B O 1
ATOM 5427 N N . ALA B 1 318 ? -24.098 -3.470 -26.619 1.00 14.55 318 ALA B N 1
ATOM 5428 C CA . ALA B 1 318 ? -24.023 -4.708 -25.835 1.00 13.37 318 ALA B CA 1
ATOM 5429 C C . ALA B 1 318 ? -23.788 -5.860 -26.817 1.00 14.20 318 ALA B C 1
ATOM 5430 O O . ALA B 1 318 ? -24.672 -6.129 -27.710 1.00 14.42 318 ALA B O 1
ATOM 5432 N N . TRP B 1 319 ? -22.603 -6.466 -26.728 1.00 14.09 319 TRP B N 1
ATOM 5433 C CA . TRP B 1 319 ? -22.157 -7.515 -27.678 1.00 14.25 319 TRP B CA 1
ATOM 5434 C C . TRP B 1 319 ? -22.592 -8.873 -27.129 1.00 13.50 319 TRP B C 1
ATOM 5435 O O . TRP B 1 319 ? -21.821 -9.503 -26.456 1.00 14.92 319 TRP B O 1
ATOM 5446 N N . MET B 1 320 ? -23.835 -9.293 -27.380 1.00 13.28 320 MET B N 1
ATOM 5447 C CA . MET B 1 320 ? -24.353 -10.562 -26.806 1.00 12.48 320 MET B CA 1
ATOM 5448 C C . MET B 1 320 ? -23.520 -11.780 -27.219 1.00 12.42 320 MET B C 1
ATOM 5449 O O . MET B 1 320 ? -23.410 -12.730 -26.408 1.00 12.26 320 MET B O 1
ATOM 5454 N N . SER B 1 321 ? -23.006 -11.858 -28.457 1.00 12.41 321 SER B N 1
ATOM 5455 C CA A SER B 1 321 ? -22.260 -13.036 -28.970 0.50 13.85 321 SER B CA 1
ATOM 5456 C CA B SER B 1 321 ? -22.293 -13.066 -28.940 0.50 12.75 321 SER B CA 1
ATOM 5457 C C . SER B 1 321 ? -20.962 -13.181 -28.179 1.00 14.01 321 SER B C 1
ATOM 5458 O O . SER B 1 321 ? -20.575 -14.296 -27.889 1.00 15.54 321 SER B O 1
ATOM 5463 N N . ALA B 1 322 ? -20.372 -12.046 -27.786 1.00 14.27 322 ALA B N 1
ATOM 5464 C CA . ALA B 1 322 ? -19.190 -12.010 -26.897 1.00 15.91 322 ALA B CA 1
ATOM 5465 C C . ALA B 1 322 ? -19.578 -12.518 -25.496 1.00 14.66 322 ALA B C 1
ATOM 5466 O O . ALA B 1 322 ? -18.939 -13.431 -24.998 1.00 17.07 322 ALA B O 1
ATOM 5468 N N . CYS B 1 323 ? -20.676 -12.034 -24.912 1.00 13.87 323 CYS B N 1
ATOM 5469 C CA . CYS B 1 323 ? -21.052 -12.387 -23.521 1.00 14.42 323 CYS B CA 1
ATOM 5470 C C . CYS B 1 323 ? -21.464 -13.861 -23.453 1.00 13.57 323 CYS B C 1
ATOM 5471 O O . CYS B 1 323 ? -21.362 -14.465 -22.366 1.00 13.36 323 CYS B O 1
ATOM 5474 N N . ASN B 1 324 ? -21.815 -14.472 -24.598 1.00 13.11 324 ASN B N 1
ATOM 5475 C CA . ASN B 1 324 ? -22.183 -15.905 -24.645 1.00 12.69 324 ASN B CA 1
ATOM 5476 C C . ASN B 1 324 ? -20.937 -16.747 -24.465 1.00 13.72 324 ASN B C 1
ATOM 5477 O O . ASN B 1 324 ? -21.072 -17.980 -24.315 1.00 12.83 324 ASN B O 1
ATOM 5482 N N . MET B 1 325 ? -19.759 -16.105 -24.514 1.00 14.86 325 MET B N 1
ATOM 5483 C CA . MET B 1 325 ? -18.477 -16.814 -24.361 1.00 16.14 325 MET B CA 1
ATOM 5484 C C . MET B 1 325 ? -17.750 -16.274 -23.119 1.00 15.28 325 MET B C 1
ATOM 5485 O O . MET B 1 325 ? -16.534 -16.484 -22.999 1.00 16.97 325 MET B O 1
ATOM 5490 N N . ASP B 1 326 ? -18.508 -15.667 -22.213 1.00 14.90 326 ASP B N 1
ATOM 5491 C CA . ASP B 1 326 ? -18.029 -15.191 -20.895 1.00 15.99 326 ASP B CA 1
ATOM 5492 C C . ASP B 1 326 ? -17.928 -16.396 -19.958 1.00 15.39 326 ASP B C 1
ATOM 5493 O O . ASP B 1 326 ? -18.958 -16.955 -19.496 1.00 14.55 326 ASP B O 1
ATOM 5498 N N . GLU B 1 327 ? -16.684 -16.750 -19.614 1.00 16.92 327 GLU B N 1
ATOM 5499 C CA A GLU B 1 327 ? -16.341 -17.932 -18.774 0.50 18.53 327 GLU B CA 1
ATOM 5500 C CA B GLU B 1 327 ? -16.397 -17.960 -18.792 0.50 16.40 327 GLU B CA 1
ATOM 5501 C C . GLU B 1 327 ? -17.012 -17.841 -17.392 1.00 17.24 327 GLU B C 1
ATOM 5502 O O . GLU B 1 327 ? -17.196 -18.872 -16.748 1.00 19.27 327 GLU B O 1
ATOM 5513 N N . THR B 1 328 ? -17.407 -16.653 -16.922 1.00 18.95 328 THR B N 1
ATOM 5514 C CA . THR B 1 328 ? -18.096 -16.537 -15.606 1.00 20.87 328 THR B CA 1
ATOM 5515 C C . THR B 1 328 ? -19.499 -17.133 -15.647 1.00 20.80 328 THR B C 1
ATOM 5516 O O . THR B 1 328 ? -19.999 -17.445 -14.578 1.00 19.86 328 THR B O 1
ATOM 5520 N N . MET B 1 329 ? -20.116 -17.280 -16.826 1.00 18.16 329 MET B N 1
ATOM 5521 C CA A MET B 1 329 ? -21.491 -17.835 -16.959 0.50 19.74 329 MET B CA 1
ATOM 5522 C CA B MET B 1 329 ? -21.492 -17.832 -16.963 0.50 17.40 329 MET B CA 1
ATOM 5523 C C . MET B 1 329 ? -21.469 -19.184 -17.700 1.00 19.05 329 MET B C 1
ATOM 5524 O O . MET B 1 329 ? -22.332 -20.023 -17.387 1.00 19.01 329 MET B O 1
ATOM 5533 N N . PHE B 1 330 ? -20.497 -19.404 -18.583 1.00 15.78 330 PHE B N 1
ATOM 5534 C CA . PHE B 1 330 ? -20.420 -20.572 -19.505 1.00 15.63 330 PHE B CA 1
ATOM 5535 C C . PHE B 1 330 ? -19.058 -21.238 -19.327 1.00 16.05 330 PHE B C 1
ATOM 5536 O O . PHE B 1 330 ? -18.063 -20.743 -19.807 1.00 16.56 330 PHE B O 1
ATOM 5544 N N . GLU B 1 331 ? -19.037 -22.369 -18.652 1.00 18.55 331 GLU B N 1
ATOM 5545 C CA . GLU B 1 331 ? -17.805 -23.191 -18.477 1.00 21.38 331 GLU B CA 1
ATOM 5546 C C . GLU B 1 331 ? -17.235 -23.566 -19.855 1.00 21.43 331 GLU B C 1
ATOM 5547 O O . GLU B 1 331 ? -18.028 -23.954 -20.752 1.00 19.37 331 GLU B O 1
ATOM 5553 N N . ASN B 1 332 ? -15.907 -23.518 -20.025 1.00 21.92 332 ASN B N 1
ATOM 5554 C CA . ASN B 1 332 ? -15.251 -23.954 -21.290 1.00 20.54 332 ASN B CA 1
ATOM 5555 C C . ASN B 1 332 ? -15.940 -23.251 -22.449 1.00 18.89 332 ASN B C 1
ATOM 5556 O O . ASN B 1 332 ? -16.394 -23.900 -23.384 1.00 16.37 332 ASN B O 1
ATOM 5561 N N . PRO B 1 333 ? -16.055 -21.913 -22.408 1.00 18.20 333 PRO B N 1
ATOM 5562 C CA . PRO B 1 333 ? -16.995 -21.200 -23.277 1.00 18.38 333 PRO B CA 1
ATOM 5563 C C . PRO B 1 333 ? -16.648 -21.301 -24.760 1.00 17.14 333 PRO B C 1
ATOM 5564 O O . PRO B 1 333 ? -17.544 -21.139 -25.588 1.00 14.46 333 PRO B O 1
ATOM 5568 N N . PHE B 1 334 ? -15.370 -21.517 -25.097 1.00 16.84 334 PHE B N 1
ATOM 5569 C CA . PHE B 1 334 ? -14.903 -21.521 -26.501 1.00 18.43 334 PHE B CA 1
ATOM 5570 C C . PHE B 1 334 ? -15.082 -22.923 -27.125 1.00 18.30 334 PHE B C 1
ATOM 5571 O O . PHE B 1 334 ? -14.657 -23.129 -28.279 1.00 18.72 334 PHE B O 1
ATOM 5579 N N . SER B 1 335 ? -15.671 -23.844 -26.377 1.00 17.97 335 SER B N 1
ATOM 5580 C CA . SER B 1 335 ? -15.907 -25.253 -26.774 1.00 19.10 335 SER B CA 1
ATOM 5581 C C . SER B 1 335 ? -17.394 -25.473 -26.997 1.00 17.08 335 SER B C 1
ATOM 5582 O O . SER B 1 335 ? -18.201 -24.896 -26.224 1.00 17.43 335 SER B O 1
ATOM 5585 N N . VAL B 1 336 ? -17.738 -26.368 -27.914 1.00 15.72 336 VAL B N 1
ATOM 5586 C CA . VAL B 1 336 ? -19.145 -26.863 -28.059 1.00 15.46 336 VAL B CA 1
ATOM 5587 C C . VAL B 1 336 ? -19.424 -27.859 -26.946 1.00 16.53 336 VAL B C 1
ATOM 5588 O O . VAL B 1 336 ? -18.665 -28.846 -26.831 1.00 17.98 336 VAL B O 1
ATOM 5592 N N . ASP B 1 337 ? -20.485 -27.660 -26.181 1.00 15.77 337 ASP B N 1
ATOM 5593 C CA . ASP B 1 337 ? -20.906 -28.655 -25.168 1.00 15.74 337 ASP B CA 1
ATOM 5594 C C . ASP B 1 337 ? -22.430 -28.588 -25.042 1.00 14.87 337 ASP B C 1
ATOM 5595 O O . ASP B 1 337 ? -22.936 -27.690 -24.390 1.00 13.76 337 ASP B O 1
ATOM 5600 N N . ILE B 1 338 ? -23.155 -29.492 -25.713 1.00 14.21 338 ILE B N 1
ATOM 5601 C CA . ILE B 1 338 ? -24.644 -29.390 -25.656 1.00 14.99 338 ILE B CA 1
ATOM 5602 C C . ILE B 1 338 ? -25.141 -29.784 -24.263 1.00 17.02 338 ILE B C 1
ATOM 5603 O O . ILE B 1 338 ? -26.321 -29.562 -23.986 1.00 17.06 338 ILE B O 1
ATOM 5608 N N . HIS B 1 339 ? -24.285 -30.357 -23.406 1.00 18.88 339 HIS B N 1
ATOM 5609 C CA . HIS B 1 339 ? -24.707 -30.783 -22.037 1.00 18.14 339 HIS B CA 1
ATOM 5610 C C . HIS B 1 339 ? -24.412 -29.709 -20.976 1.00 18.40 339 HIS B C 1
ATOM 5611 O O . HIS B 1 339 ? -24.815 -29.919 -19.806 1.00 16.81 339 HIS B O 1
ATOM 5618 N N . ARG B 1 340 ? -23.780 -28.577 -21.345 1.00 17.12 340 ARG B N 1
ATOM 5619 C CA . ARG B 1 340 ? -23.487 -27.463 -20.398 1.00 17.80 340 ARG B CA 1
ATOM 5620 C C . ARG B 1 340 ? -24.794 -26.986 -19.770 1.00 17.96 340 ARG B C 1
ATOM 5621 O O . ARG B 1 340 ? -25.717 -26.583 -20.481 1.00 18.74 340 ARG B O 1
ATOM 5629 N N . PRO B 1 341 ? -24.963 -27.060 -18.431 1.00 18.96 341 PRO B N 1
ATOM 5630 C CA . PRO B 1 341 ? -26.258 -26.782 -17.825 1.00 19.72 341 PRO B CA 1
ATOM 5631 C C . PRO B 1 341 ? -26.724 -25.323 -17.928 1.00 18.69 341 PRO B C 1
ATOM 5632 O O . PRO B 1 341 ? -27.898 -25.076 -17.753 1.00 22.71 341 PRO B O 1
ATOM 5636 N N . THR B 1 342 ? -25.821 -24.387 -18.228 1.00 16.37 342 THR B N 1
ATOM 5637 C CA . THR B 1 342 ? -26.147 -22.934 -18.352 1.00 15.63 342 THR B CA 1
ATOM 5638 C C . THR B 1 342 ? -26.426 -22.494 -19.788 1.00 16.30 342 THR B C 1
ATOM 5639 O O . THR B 1 342 ? -26.704 -21.320 -19.953 1.00 14.57 342 THR B O 1
ATOM 5643 N N . ASN B 1 343 ? -26.504 -23.391 -20.758 1.00 15.62 343 ASN B N 1
ATOM 5644 C CA . ASN B 1 343 ? -26.659 -22.939 -22.170 1.00 14.84 343 ASN B CA 1
ATOM 5645 C C . ASN B 1 343 ? -27.908 -22.080 -22.336 1.00 14.81 343 ASN B C 1
ATOM 5646 O O . ASN B 1 343 ? -27.844 -21.100 -23.096 1.00 15.07 343 ASN B O 1
ATOM 5651 N N . LYS B 1 344 ? -29.007 -22.409 -21.681 1.00 15.67 344 LYS B N 1
ATOM 5652 C CA . LYS B 1 344 ? -30.273 -21.655 -21.821 1.00 18.37 344 LYS B CA 1
ATOM 5653 C C . LYS B 1 344 ? -30.112 -20.231 -21.280 1.00 18.48 344 LYS B C 1
ATOM 5654 O O . LYS B 1 344 ? -31.014 -19.436 -21.551 1.00 20.81 344 LYS B O 1
ATOM 5660 N N . LYS B 1 345 ? -28.973 -19.872 -20.660 1.00 14.83 345 LYS B N 1
ATOM 5661 C CA . LYS B 1 345 ? -28.773 -18.476 -20.193 1.00 15.36 345 LYS B CA 1
ATOM 5662 C C . LYS B 1 345 ? -28.143 -17.614 -21.288 1.00 13.62 345 LYS B C 1
ATOM 5663 O O . LYS B 1 345 ? -27.997 -16.413 -21.047 1.00 13.42 345 LYS B O 1
ATOM 5669 N N . HIS B 1 346 ? -27.962 -18.129 -22.502 1.00 11.39 346 HIS B N 1
ATOM 5670 C CA . HIS B 1 346 ? -27.387 -17.266 -23.571 1.00 10.96 346 HIS B CA 1
ATOM 5671 C C . HIS B 1 346 ? -28.317 -16.078 -23.869 1.00 11.22 346 HIS B C 1
ATOM 5672 O O . HIS B 1 346 ? -29.557 -16.166 -23.648 1.00 11.22 346 HIS B O 1
ATOM 5679 N N . LEU B 1 347 ? -27.754 -14.988 -24.402 1.00 10.58 347 LEU B N 1
ATOM 5680 C CA . LEU B 1 347 ? -28.508 -13.732 -24.605 1.00 12.01 347 LEU B CA 1
ATOM 5681 C C . LEU B 1 347 ? -28.711 -13.478 -26.098 1.00 11.35 347 LEU B C 1
ATOM 5682 O O . LEU B 1 347 ? -28.895 -12.314 -26.482 1.00 11.87 347 LEU B O 1
ATOM 5687 N N . THR B 1 348 ? -28.675 -14.532 -26.917 1.00 10.87 348 THR B N 1
ATOM 5688 C CA . THR B 1 348 ? -28.833 -14.410 -28.386 1.00 11.21 348 THR B CA 1
ATOM 5689 C C . THR B 1 348 ? -30.213 -13.833 -28.720 1.00 10.78 348 THR B C 1
ATOM 5690 O O . THR B 1 348 ? -30.339 -13.142 -29.762 1.00 11.47 348 THR B O 1
ATOM 5694 N N . PHE B 1 349 ? -31.221 -14.057 -27.878 1.00 10.74 349 PHE B N 1
ATOM 5695 C CA . PHE B 1 349 ? -32.581 -13.508 -28.054 1.00 11.02 349 PHE B CA 1
ATOM 5696 C C . PHE B 1 349 ? -32.827 -12.249 -27.225 1.00 10.89 349 PHE B C 1
ATOM 5697 O O . PHE B 1 349 ? -34.003 -11.751 -27.167 1.00 12.09 349 PHE B O 1
ATOM 5705 N N . GLY B 1 350 ? -31.781 -11.715 -26.596 1.00 11.73 350 GLY B N 1
ATOM 5706 C CA . GLY B 1 350 ? -31.942 -10.531 -25.753 1.00 12.16 350 GLY B CA 1
ATOM 5707 C C . GLY B 1 350 ? -32.381 -10.911 -24.363 1.00 11.90 350 GLY B C 1
ATOM 5708 O O . GLY B 1 350 ? -32.158 -12.045 -23.906 1.00 11.74 350 GLY B O 1
ATOM 5709 N N . ASN B 1 351 ? -32.939 -9.948 -23.663 1.00 11.70 351 ASN B N 1
ATOM 5710 C CA . ASN B 1 351 ? -33.268 -10.065 -22.216 1.00 12.21 351 ASN B CA 1
ATOM 5711 C C . ASN B 1 351 ? -34.119 -8.845 -21.845 1.00 13.64 351 ASN B C 1
ATOM 5712 O O . ASN B 1 351 ? -33.769 -7.721 -22.265 1.00 13.70 351 ASN B O 1
ATOM 5717 N N . GLY B 1 352 ? -35.201 -9.062 -21.115 1.00 12.70 352 GLY B N 1
ATOM 5718 C CA . GLY B 1 352 ? -36.047 -7.964 -20.624 1.00 13.58 352 GLY B CA 1
ATOM 5719 C C . GLY B 1 352 ? -37.228 -7.723 -21.555 1.00 12.93 352 GLY B C 1
ATOM 5720 O O . GLY B 1 352 ? -37.688 -8.653 -22.245 1.00 13.35 352 GLY B O 1
ATOM 5721 N N . PRO B 1 353 ? -37.801 -6.505 -21.571 1.00 13.64 353 PRO B N 1
ATOM 5722 C CA . PRO B 1 353 ? -39.050 -6.249 -22.276 1.00 14.59 353 PRO B CA 1
ATOM 5723 C C . PRO B 1 353 ? -39.006 -6.593 -23.775 1.00 13.00 353 PRO B C 1
ATOM 5724 O O . PRO B 1 353 ? -40.010 -7.019 -24.296 1.00 13.42 353 PRO B O 1
ATOM 5728 N N . HIS B 1 354 ? -37.856 -6.405 -24.423 1.00 11.45 354 HIS B N 1
ATOM 5729 C CA . HIS B 1 354 ? -37.706 -6.666 -25.873 1.00 12.07 354 HIS B CA 1
ATOM 5730 C C . HIS B 1 354 ? -37.287 -8.097 -26.169 1.00 11.45 354 HIS B C 1
ATOM 5731 O O . HIS B 1 354 ? -37.016 -8.403 -27.345 1.00 11.81 354 HIS B O 1
ATOM 5738 N N . PHE B 1 355 ? -37.275 -8.981 -25.201 1.00 11.59 355 PHE B N 1
ATOM 5739 C CA . PHE B 1 355 ? -36.827 -10.375 -25.438 1.00 11.22 355 PHE B CA 1
ATOM 5740 C C . PHE B 1 355 ? -37.566 -10.922 -26.643 1.00 10.66 355 PHE B C 1
ATOM 5741 O O . PHE B 1 355 ? -38.790 -10.782 -26.702 1.00 10.92 355 PHE B O 1
ATOM 5749 N N . CYS B 1 356 ? -36.839 -11.552 -27.547 1.00 10.05 356 CYS B N 1
ATOM 5750 C CA . CYS B 1 356 ? -37.365 -11.986 -28.860 1.00 9.79 356 CYS B CA 1
ATOM 5751 C C . CYS B 1 356 ? -38.766 -12.613 -28.735 1.00 10.44 356 CYS B C 1
ATOM 5752 O O . CYS B 1 356 ? -38.909 -13.712 -28.145 1.00 10.49 356 CYS B O 1
ATOM 5755 N N . LEU B 1 357 ? -39.764 -12.020 -29.381 1.00 11.92 357 LEU B N 1
ATOM 5756 C CA . LEU B 1 357 ? -41.132 -12.609 -29.443 1.00 13.26 357 LEU B CA 1
ATOM 5757 C C . LEU B 1 357 ? -41.116 -13.943 -30.217 1.00 12.94 357 LEU B C 1
ATOM 5758 O O . LEU B 1 357 ? -41.993 -14.831 -29.982 1.00 13.87 357 LEU B O 1
ATOM 5763 N N . GLY B 1 358 ? -40.184 -14.066 -31.143 1.00 12.01 358 GLY B N 1
ATOM 5764 C CA . GLY B 1 358 ? -40.067 -15.246 -32.014 1.00 12.72 358 GLY B CA 1
ATOM 5765 C C . GLY B 1 358 ? -39.248 -16.356 -31.419 1.00 11.14 358 GLY B C 1
ATOM 5766 O O . GLY B 1 358 ? -39.044 -17.371 -32.134 1.00 12.70 358 GLY B O 1
ATOM 5767 N N . ALA B 1 359 ? -38.695 -16.225 -30.202 1.00 10.51 359 ALA B N 1
ATOM 5768 C CA . ALA B 1 359 ? -37.697 -17.215 -29.759 1.00 10.39 359 ALA B CA 1
ATOM 5769 C C . ALA B 1 359 ? -38.299 -18.631 -29.774 1.00 10.60 359 ALA B C 1
ATOM 5770 O O . ALA B 1 359 ? -37.639 -19.559 -30.253 1.00 9.89 359 ALA B O 1
ATOM 5772 N N . PRO B 1 360 ? -39.502 -18.880 -29.208 1.00 10.38 360 PRO B N 1
ATOM 5773 C CA . PRO B 1 360 ? -40.051 -20.232 -29.272 1.00 11.63 360 PRO B CA 1
ATOM 5774 C C . PRO B 1 360 ? -40.190 -20.734 -30.709 1.00 11.01 360 PRO B C 1
ATOM 5775 O O . PRO B 1 360 ? -39.870 -21.898 -30.935 1.00 10.84 360 PRO B O 1
ATOM 5779 N N . LEU B 1 361 ? -40.575 -19.861 -31.625 1.00 10.70 361 LEU B N 1
ATOM 5780 C CA . LEU B 1 361 ? -40.706 -20.289 -33.037 1.00 11.24 361 LEU B CA 1
ATOM 5781 C C . LEU B 1 361 ? -39.327 -20.570 -33.618 1.00 10.17 361 LEU B C 1
ATOM 5782 O O . LEU B 1 361 ? -39.214 -21.564 -34.355 1.00 10.50 361 LEU B O 1
ATOM 5787 N N . ALA B 1 362 ? -38.351 -19.697 -33.407 1.00 9.77 362 ALA B N 1
ATOM 5788 C CA . ALA B 1 362 ? -36.968 -19.930 -33.924 1.00 10.30 362 ALA B CA 1
ATOM 5789 C C . ALA B 1 362 ? -36.449 -21.276 -33.434 1.00 11.39 362 ALA B C 1
ATOM 5790 O O . ALA B 1 362 ? -35.910 -22.050 -34.253 1.00 10.60 362 ALA B O 1
ATOM 5792 N N . ARG B 1 363 ? -36.569 -21.562 -32.133 1.00 11.25 363 ARG B N 1
ATOM 5793 C CA A ARG B 1 363 ? -36.119 -22.839 -31.527 0.50 11.95 363 ARG B CA 1
ATOM 5794 C CA B ARG B 1 363 ? -36.123 -22.843 -31.529 0.50 12.40 363 ARG B CA 1
ATOM 5795 C C . ARG B 1 363 ? -36.881 -24.020 -32.144 1.00 11.07 363 ARG B C 1
ATOM 5796 O O . ARG B 1 363 ? -36.235 -25.038 -32.437 1.00 11.03 363 ARG B O 1
ATOM 5811 N N . LEU B 1 364 ? -38.182 -23.881 -32.345 1.00 10.12 364 LEU B N 1
ATOM 5812 C CA . LEU B 1 364 ? -39.019 -24.924 -32.990 1.00 10.54 364 LEU B CA 1
ATOM 5813 C C . LEU B 1 364 ? -38.563 -25.186 -34.430 1.00 9.28 364 LEU B C 1
ATOM 5814 O O . LEU B 1 364 ? -38.393 -26.347 -34.833 1.00 9.55 364 LEU B O 1
ATOM 5819 N N . GLU B 1 365 ? -38.329 -24.149 -35.219 1.00 8.82 365 GLU B N 1
ATOM 5820 C CA . GLU B 1 365 ? -37.899 -24.322 -36.607 1.00 9.42 365 GLU B CA 1
ATOM 5821 C C . GLU B 1 365 ? -36.582 -25.055 -36.633 1.00 9.30 365 GLU B C 1
ATOM 5822 O O . GLU B 1 365 ? -36.419 -25.967 -37.431 1.00 9.24 365 GLU B O 1
ATOM 5828 N N . MET B 1 366 ? -35.622 -24.607 -35.809 1.00 9.61 366 MET B N 1
ATOM 5829 C CA . MET B 1 366 ? -34.284 -25.210 -35.768 1.00 10.09 366 MET B CA 1
ATOM 5830 C C . MET B 1 366 ? -34.398 -26.671 -35.334 1.00 9.89 366 MET B C 1
ATOM 5831 O O . MET B 1 366 ? -33.754 -27.511 -35.944 1.00 10.90 366 MET B O 1
ATOM 5836 N N . LYS B 1 367 ? -35.168 -26.992 -34.296 1.00 10.15 367 LYS B N 1
ATOM 5837 C CA . LYS B 1 367 ? -35.327 -28.412 -33.868 1.00 11.26 367 LYS B CA 1
ATOM 5838 C C . LYS B 1 367 ? -35.963 -29.250 -34.991 1.00 10.05 367 LYS B C 1
ATOM 5839 O O . LYS B 1 367 ? -35.501 -30.420 -35.233 1.00 10.56 367 LYS B O 1
ATOM 5845 N N . ILE B 1 368 ? -37.038 -28.772 -35.580 1.00 10.23 368 ILE B N 1
ATOM 5846 C CA . ILE B 1 368 ? -37.760 -29.560 -36.616 1.00 10.40 368 ILE B CA 1
ATOM 5847 C C . ILE B 1 368 ? -36.855 -29.845 -37.830 1.00 9.93 368 ILE B C 1
ATOM 5848 O O . ILE B 1 368 ? -36.812 -30.977 -38.310 1.00 10.85 368 ILE B O 1
ATOM 5853 N N . ILE B 1 369 ? -36.168 -28.838 -38.348 1.00 10.88 369 ILE B N 1
ATOM 5854 C CA . ILE B 1 369 ? -35.283 -29.045 -39.519 1.00 10.94 369 ILE B CA 1
ATOM 5855 C C . ILE B 1 369 ? -34.122 -29.963 -39.137 1.00 10.82 369 ILE B C 1
ATOM 5856 O O . ILE B 1 369 ? -33.802 -30.875 -39.951 1.00 10.80 369 ILE B O 1
ATOM 5861 N N . LEU B 1 370 ? -33.585 -29.865 -37.930 1.00 10.12 370 LEU B N 1
ATOM 5862 C CA . LEU B 1 370 ? -32.506 -30.779 -37.493 1.00 10.67 370 LEU B CA 1
ATOM 5863 C C . LEU B 1 370 ? -33.049 -32.211 -37.360 1.00 9.93 370 LEU B C 1
ATOM 5864 O O . LEU B 1 370 ? -32.391 -33.129 -37.842 1.00 10.42 370 LEU B O 1
ATOM 5869 N N . GLU B 1 371 ? -34.219 -32.386 -36.751 1.00 10.19 371 GLU B N 1
ATOM 5870 C CA . GLU B 1 371 ? -34.829 -33.724 -36.552 1.00 11.36 371 GLU B CA 1
ATOM 5871 C C . GLU B 1 371 ? -35.088 -34.363 -37.932 1.00 11.77 371 GLU B C 1
ATOM 5872 O O . GLU B 1 371 ? -34.802 -35.571 -38.084 1.00 12.20 371 GLU B O 1
ATOM 5878 N N . ALA B 1 372 ? -35.656 -33.617 -38.894 1.00 11.69 372 ALA B N 1
ATOM 5879 C CA . ALA B 1 372 ? -35.936 -34.129 -40.256 1.00 11.09 372 ALA B CA 1
ATOM 5880 C C . ALA B 1 372 ? -34.618 -34.566 -40.913 1.00 11.16 372 ALA B C 1
ATOM 5881 O O . ALA B 1 372 ? -34.549 -35.641 -41.531 1.00 11.62 372 ALA B O 1
ATOM 5883 N N . PHE B 1 373 ? -33.584 -33.743 -40.765 1.00 10.84 373 PHE B N 1
ATOM 5884 C CA . PHE B 1 373 ? -32.268 -34.015 -41.362 1.00 11.51 373 PHE B CA 1
ATOM 5885 C C . PHE B 1 373 ? -31.692 -35.290 -40.764 1.00 11.96 373 PHE B C 1
ATOM 5886 O O . PHE B 1 373 ? -31.161 -36.147 -41.516 1.00 12.32 373 PHE B O 1
ATOM 5894 N N . LEU B 1 374 ? -31.709 -35.400 -39.437 1.00 10.99 374 LEU B N 1
ATOM 5895 C CA . LEU B 1 374 ? -31.145 -36.547 -38.712 1.00 13.27 374 LEU B CA 1
ATOM 5896 C C . LEU B 1 374 ? -31.833 -37.833 -39.155 1.00 13.79 374 LEU B C 1
ATOM 5897 O O . LEU B 1 374 ? -31.141 -38.896 -39.249 1.00 15.45 374 LEU B O 1
ATOM 5902 N N . GLU B 1 375 ? -33.116 -37.753 -39.503 1.00 14.44 375 GLU B N 1
ATOM 5903 C CA . GLU B 1 375 ? -33.872 -38.973 -39.917 1.00 16.41 375 GLU B CA 1
ATOM 5904 C C . GLU B 1 375 ? -33.424 -39.412 -41.311 1.00 16.38 375 GLU B C 1
ATOM 5905 O O . GLU B 1 375 ? -33.523 -40.626 -41.622 1.00 16.58 375 GLU B O 1
ATOM 5911 N N . ALA B 1 376 ? -32.953 -38.493 -42.143 1.00 13.61 376 ALA B N 1
ATOM 5912 C CA . ALA B 1 376 ? -32.610 -38.792 -43.532 1.00 13.18 376 ALA B CA 1
ATOM 5913 C C . ALA B 1 376 ? -31.148 -39.192 -43.635 1.00 13.09 376 ALA B C 1
ATOM 5914 O O . ALA B 1 376 ? -30.861 -40.085 -44.433 1.00 14.85 376 ALA B O 1
ATOM 5916 N N . PHE B 1 377 ? -30.258 -38.577 -42.865 1.00 11.95 377 PHE B N 1
ATOM 5917 C CA . PHE B 1 377 ? -28.803 -38.711 -43.144 1.00 12.37 377 PHE B CA 1
ATOM 5918 C C . PHE B 1 377 ? -28.021 -39.258 -41.950 1.00 12.73 377 PHE B C 1
ATOM 5919 O O . PHE B 1 377 ? -28.037 -38.722 -40.873 1.00 12.92 377 PHE B O 1
ATOM 5927 N N . SER B 1 378 ? -27.228 -40.288 -42.183 1.00 14.02 378 SER B N 1
ATOM 5928 C CA . SER B 1 378 ? -26.527 -41.056 -41.138 1.00 13.80 378 SER B CA 1
ATOM 5929 C C . SER B 1 378 ? -25.256 -40.324 -40.777 1.00 13.76 378 SER B C 1
ATOM 5930 O O . SER B 1 378 ? -24.765 -40.530 -39.687 1.00 13.87 378 SER B O 1
ATOM 5933 N N . HIS B 1 379 ? -24.700 -39.539 -41.713 1.00 13.24 379 HIS B N 1
ATOM 5934 C CA . HIS B 1 379 ? -23.332 -38.996 -41.578 1.00 13.43 379 HIS B CA 1
ATOM 5935 C C . HIS B 1 379 ? -23.159 -37.855 -42.566 1.00 11.56 379 HIS B C 1
ATOM 5936 O O . HIS B 1 379 ? -23.728 -37.961 -43.671 1.00 11.43 379 HIS B O 1
ATOM 5943 N N . ILE B 1 380 ? -22.423 -36.840 -42.163 1.00 12.31 380 ILE B N 1
ATOM 5944 C CA . ILE B 1 380 ? -22.162 -35.666 -43.040 1.00 13.12 380 ILE B CA 1
ATOM 5945 C C . ILE B 1 380 ? -20.674 -35.359 -42.967 1.00 15.25 380 ILE B C 1
ATOM 5946 O O . ILE B 1 380 ? -20.090 -35.510 -41.905 1.00 18.80 380 ILE B O 1
ATOM 5951 N N . GLU B 1 381 ? -20.145 -34.783 -44.027 1.00 14.88 381 GLU B N 1
ATOM 5952 C CA . GLU B 1 381 ? -18.708 -34.480 -44.138 1.00 16.49 381 GLU B CA 1
ATOM 5953 C C . GLU B 1 381 ? -18.546 -33.203 -44.950 1.00 16.56 381 GLU B C 1
ATOM 5954 O O . GLU B 1 381 ? -19.241 -33.008 -45.939 1.00 17.03 381 GLU B O 1
ATOM 5960 N N . PRO B 1 382 ? -17.575 -32.352 -44.577 1.00 15.76 382 PRO B N 1
ATOM 5961 C CA . PRO B 1 382 ? -17.241 -31.172 -45.378 1.00 17.27 382 PRO B CA 1
ATOM 5962 C C . PRO B 1 382 ? -16.561 -31.553 -46.693 1.00 18.65 382 PRO B C 1
ATOM 5963 O O . PRO B 1 382 ? -15.937 -32.609 -46.798 1.00 19.20 382 PRO B O 1
ATOM 5967 N N . PHE B 1 383 ? -16.638 -30.663 -47.638 1.00 17.26 383 PHE B N 1
ATOM 5968 C CA . PHE B 1 383 ? -15.799 -30.731 -48.870 1.00 17.73 383 PHE B CA 1
ATOM 5969 C C . PHE B 1 383 ? -14.385 -30.279 -48.499 1.00 20.35 383 PHE B C 1
ATOM 5970 O O . PHE B 1 383 ? -14.231 -29.153 -47.963 1.00 19.68 383 PHE B O 1
ATOM 5978 N N . GLU B 1 384 ? -13.368 -31.087 -48.809 1.00 19.67 384 GLU B N 1
ATOM 5979 C CA . GLU B 1 384 ? -11.958 -30.752 -48.484 1.00 21.96 384 GLU B CA 1
ATOM 5980 C C . GLU B 1 384 ? -11.581 -29.434 -49.160 1.00 21.86 384 GLU B C 1
ATOM 5981 O O . GLU B 1 384 ? -10.808 -28.685 -48.540 1.00 23.55 384 GLU B O 1
ATOM 5987 N N . ASP B 1 385 ? -12.115 -29.133 -50.343 1.00 21.28 385 ASP B N 1
ATOM 5988 C CA . ASP B 1 385 ? -11.702 -27.929 -51.121 1.00 25.69 385 ASP B CA 1
ATOM 5989 C C . ASP B 1 385 ? -12.569 -26.696 -50.826 1.00 24.87 385 ASP B C 1
ATOM 5990 O O . ASP B 1 385 ? -12.408 -25.657 -51.528 1.00 22.41 385 ASP B O 1
ATOM 5995 N N . PHE B 1 386 ? -13.506 -26.755 -49.880 1.00 23.76 386 PHE B N 1
ATOM 5996 C CA . PHE B 1 386 ? -14.397 -25.596 -49.617 1.00 21.88 386 PHE B CA 1
ATOM 5997 C C . PHE B 1 386 ? -13.542 -24.504 -49.000 1.00 22.48 386 PHE B C 1
ATOM 5998 O O . PHE B 1 386 ? -12.791 -24.811 -48.055 1.00 25.15 386 PHE B O 1
ATOM 6006 N N . GLU B 1 387 ? -13.564 -23.305 -49.580 1.00 23.61 387 GLU B N 1
ATOM 6007 C CA . GLU B 1 387 ? -12.900 -22.131 -48.973 1.00 24.49 387 GLU B CA 1
ATOM 6008 C C . GLU B 1 387 ? -13.979 -21.242 -48.364 1.00 22.12 387 GLU B C 1
ATOM 6009 O O . GLU B 1 387 ? -14.961 -20.909 -49.044 1.00 19.98 387 GLU B O 1
ATOM 6015 N N . LEU B 1 388 ? -13.778 -20.846 -47.123 1.00 20.48 388 LEU B N 1
ATOM 6016 C CA . LEU B 1 388 ? -14.748 -19.967 -46.434 1.00 18.72 388 LEU B CA 1
ATOM 6017 C C . LEU B 1 388 ? -14.756 -18.548 -47.036 1.00 18.73 388 LEU B C 1
ATOM 6018 O O . LEU B 1 388 ? -15.849 -17.974 -47.246 1.00 17.31 388 LEU B O 1
ATOM 6023 N N . GLU B 1 389 ? -13.605 -17.922 -47.233 1.00 18.90 389 GLU B N 1
ATOM 6024 C CA . GLU B 1 389 ? -13.557 -16.463 -47.531 1.00 20.07 389 GLU B CA 1
ATOM 6025 C C . GLU B 1 389 ? -14.389 -16.105 -48.762 1.00 19.37 389 GLU B C 1
ATOM 6026 O O . GLU B 1 389 ? -15.123 -15.128 -48.738 1.00 20.08 389 GLU B O 1
ATOM 6032 N N . PRO B 1 390 ? -14.324 -16.832 -49.905 1.00 17.69 390 PRO B N 1
ATOM 6033 C CA . PRO B 1 390 ? -15.096 -16.398 -51.068 1.00 18.83 390 PRO B CA 1
ATOM 6034 C C . PRO B 1 390 ? -16.595 -16.685 -50.964 1.00 17.01 390 PRO B C 1
ATOM 6035 O O . PRO B 1 390 ? -17.348 -16.284 -51.829 1.00 18.74 390 PRO B O 1
ATOM 6039 N N . HIS B 1 391 ? -17.001 -17.434 -49.917 1.00 15.24 391 HIS B N 1
ATOM 6040 C CA . HIS B 1 391 ? -18.412 -17.836 -49.735 1.00 15.09 391 HIS B CA 1
ATOM 6041 C C . HIS B 1 391 ? -18.988 -17.172 -48.471 1.00 16.68 391 HIS B C 1
ATOM 6042 O O . HIS B 1 391 ? -19.947 -17.717 -47.873 1.00 15.52 391 HIS B O 1
ATOM 6049 N N . LEU B 1 392 ? -18.488 -15.981 -48.135 1.00 16.85 392 LEU B N 1
ATOM 6050 C CA . LEU B 1 392 ? -19.128 -15.117 -47.123 1.00 15.90 392 LEU B CA 1
ATOM 6051 C C . LEU B 1 392 ? -19.524 -13.810 -47.817 1.00 18.13 392 LEU B C 1
ATOM 6052 O O . LEU B 1 392 ? -18.707 -13.272 -48.617 1.00 18.40 392 LEU B O 1
ATOM 6057 N N . THR B 1 393 ? -20.685 -13.288 -47.467 1.00 16.98 393 THR B N 1
ATOM 6058 C CA . THR B 1 393 ? -21.192 -11.984 -47.944 1.00 20.01 393 THR B CA 1
ATOM 6059 C C . THR B 1 393 ? -21.604 -11.142 -46.743 1.00 20.71 393 THR B C 1
ATOM 6060 O O . THR B 1 393 ? -21.985 -11.714 -45.703 1.00 15.75 393 THR B O 1
ATOM 6064 N N . ALA B 1 394 ? -21.493 -9.815 -46.857 1.00 19.97 394 ALA B N 1
ATOM 6065 C CA . ALA B 1 394 ? -21.940 -8.895 -45.797 1.00 21.42 394 ALA B CA 1
ATOM 6066 C C . ALA B 1 394 ? -23.432 -9.116 -45.531 1.00 20.57 394 ALA B C 1
ATOM 6067 O O . ALA B 1 394 ? -24.276 -9.316 -46.459 1.00 21.84 394 ALA B O 1
ATOM 6069 N N . SER B 1 395 ? -23.801 -9.128 -44.259 1.00 21.70 395 SER B N 1
ATOM 6070 C CA . SER B 1 395 ? -25.218 -9.231 -43.846 1.00 21.91 395 SER B CA 1
ATOM 6071 C C . SER B 1 395 ? -25.425 -8.289 -42.664 1.00 21.42 395 SER B C 1
ATOM 6072 O O . SER B 1 395 ? -24.442 -7.741 -42.159 1.00 19.42 395 SER B O 1
ATOM 6075 N N . ALA B 1 396 ? -26.649 -8.188 -42.184 1.00 26.22 396 ALA B N 1
ATOM 6076 C CA . ALA B 1 396 ? -26.973 -7.397 -40.976 1.00 30.18 396 ALA B CA 1
ATOM 6077 C C . ALA B 1 396 ? -26.208 -7.969 -39.761 1.00 30.64 396 ALA B C 1
ATOM 6078 O O . ALA B 1 396 ? -25.887 -7.195 -38.854 1.00 30.46 396 ALA B O 1
ATOM 6080 N N . THR B 1 397 ? -25.865 -9.264 -39.746 1.00 27.29 397 THR B N 1
ATOM 6081 C CA . THR B 1 397 ? -25.178 -9.907 -38.588 1.00 27.74 397 THR B CA 1
ATOM 6082 C C . THR B 1 397 ? -23.653 -9.861 -38.746 1.00 25.63 397 THR B C 1
ATOM 6083 O O . THR B 1 397 ? -22.968 -10.317 -37.827 1.00 26.54 397 THR B O 1
ATOM 6087 N N . GLY B 1 398 ? -23.121 -9.314 -39.839 1.00 19.75 398 GLY B N 1
ATOM 6088 C CA . GLY B 1 398 ? -21.673 -9.294 -40.090 1.00 19.02 398 GLY B CA 1
ATOM 6089 C C . GLY B 1 398 ? -21.368 -9.973 -41.424 1.00 19.07 398 GLY B C 1
ATOM 6090 O O . GLY B 1 398 ? -21.488 -9.301 -42.445 1.00 20.51 398 GLY B O 1
ATOM 6091 N N . GLN B 1 399 ? -21.094 -11.276 -41.413 1.00 15.44 399 GLN B N 1
ATOM 6092 C CA . GLN B 1 399 ? -20.921 -12.075 -42.657 1.00 16.72 399 GLN B CA 1
ATOM 6093 C C . GLN B 1 399 ? -21.866 -13.269 -42.613 1.00 16.65 399 GLN B C 1
ATOM 6094 O O . GLN B 1 399 ? -22.049 -13.826 -41.546 1.00 14.72 399 GLN B O 1
ATOM 6100 N N . SER B 1 400 ? -22.455 -13.632 -43.740 1.00 15.06 400 SER B N 1
ATOM 6101 C CA . SER B 1 400 ? -23.313 -14.830 -43.858 1.00 17.31 400 SER B CA 1
ATOM 6102 C C . SER B 1 400 ? -22.812 -15.734 -44.992 1.00 14.68 400 SER B C 1
ATOM 6103 O O . SER B 1 400 ? -22.263 -15.242 -46.024 1.00 14.30 400 SER B O 1
ATOM 6106 N N . LEU B 1 401 ? -22.996 -17.033 -44.789 1.00 12.97 401 LEU B N 1
ATOM 6107 C CA . LEU B 1 401 ? -22.591 -18.036 -45.799 1.00 13.59 401 LEU B CA 1
ATOM 6108 C C . LEU B 1 401 ? -23.422 -17.843 -47.069 1.00 12.59 401 LEU B C 1
ATOM 6109 O O . LEU B 1 401 ? -24.663 -17.760 -46.956 1.00 13.65 401 LEU B O 1
ATOM 6114 N N . THR B 1 402 ? -22.778 -17.801 -48.249 1.00 12.83 402 THR B N 1
ATOM 6115 C CA . THR B 1 402 ? -23.480 -17.844 -49.557 1.00 14.03 402 THR B CA 1
ATOM 6116 C C . THR B 1 402 ? -23.665 -19.251 -50.091 1.00 13.82 402 THR B C 1
ATOM 6117 O O . THR B 1 402 ? -24.466 -19.428 -51.025 1.00 13.24 402 THR B O 1
ATOM 6121 N N . TYR B 1 403 ? -22.975 -20.205 -49.500 1.00 14.41 403 TYR B N 1
ATOM 6122 C CA . TYR B 1 403 ? -22.826 -21.595 -49.975 1.00 13.20 403 TYR B CA 1
ATOM 6123 C C . TYR B 1 403 ? -22.314 -22.396 -48.796 1.00 13.04 403 TYR B C 1
ATOM 6124 O O . TYR B 1 403 ? -21.427 -21.896 -48.083 1.00 13.63 403 TYR B O 1
ATOM 6133 N N . LEU B 1 404 ? -22.824 -23.611 -48.613 1.00 14.67 404 LEU B N 1
ATOM 6134 C CA . LEU B 1 404 ? -22.245 -24.517 -47.597 1.00 13.82 404 LEU B CA 1
ATOM 6135 C C . LEU B 1 404 ? -22.454 -25.931 -48.081 1.00 14.75 404 LEU B C 1
ATOM 6136 O O . LEU B 1 404 ? -23.493 -26.536 -47.867 1.00 14.14 404 LEU B O 1
ATOM 6141 N N . PRO B 1 405 ? -21.461 -26.487 -48.807 1.00 14.52 405 PRO B N 1
ATOM 6142 C CA . PRO B 1 405 ? -21.575 -27.846 -49.279 1.00 14.60 405 PRO B CA 1
ATOM 6143 C C . PRO B 1 405 ? -21.263 -28.877 -48.200 1.00 13.67 405 PRO B C 1
ATOM 6144 O O . PRO B 1 405 ? -20.516 -28.602 -47.270 1.00 14.16 405 PRO B O 1
ATOM 6148 N N . MET B 1 406 ? -21.881 -30.027 -48.341 1.00 14.13 406 MET B N 1
ATOM 6149 C CA . MET B 1 406 ? -21.528 -31.235 -47.547 1.00 14.79 406 MET B CA 1
ATOM 6150 C C . MET B 1 406 ? -21.800 -32.506 -48.340 1.00 13.32 406 MET B C 1
ATOM 6151 O O . MET B 1 406 ? -22.711 -32.547 -49.183 1.00 13.69 406 MET B O 1
ATOM 6156 N N . THR B 1 407 ? -20.983 -33.534 -48.116 1.00 15.23 407 THR B N 1
ATOM 6157 C CA . THR B 1 407 ? -21.274 -34.910 -48.558 1.00 15.64 407 THR B CA 1
ATOM 6158 C C . THR B 1 407 ? -22.159 -35.541 -47.485 1.00 13.98 407 THR B C 1
ATOM 6159 O O . THR B 1 407 ? -21.877 -35.334 -46.298 1.00 14.22 407 THR B O 1
ATOM 6163 N N . VAL B 1 408 ? -23.214 -36.216 -47.921 1.00 13.92 408 VAL B N 1
ATOM 6164 C CA . VAL B 1 408 ? -24.165 -36.868 -46.991 1.00 13.48 408 VAL B CA 1
ATOM 6165 C C . VAL B 1 408 ? -24.253 -38.344 -47.333 1.00 14.91 408 VAL B C 1
ATOM 6166 O O . VAL B 1 408 ? -24.146 -38.710 -48.518 1.00 14.97 408 VAL B O 1
ATOM 6170 N N . TYR B 1 409 ? -24.481 -39.164 -46.315 1.00 14.06 409 TYR B N 1
ATOM 6171 C CA . TYR B 1 409 ? -24.693 -40.617 -46.455 1.00 15.83 409 TYR B CA 1
ATOM 6172 C C . TYR B 1 409 ? -26.022 -41.031 -45.843 1.00 17.21 409 TYR B C 1
ATOM 6173 O O . TYR B 1 409 ? -26.557 -40.309 -44.962 1.00 15.63 409 TYR B O 1
ATOM 6182 N N . ARG B 1 410 ? -26.515 -42.192 -46.257 1.00 17.99 410 ARG B N 1
ATOM 6183 C CA . ARG B 1 410 ? -27.758 -42.787 -45.710 1.00 21.45 410 ARG B CA 1
ATOM 6184 C C . ARG B 1 410 ? -27.438 -44.168 -45.152 1.00 28.16 410 ARG B C 1
ATOM 6185 O O . ARG B 1 410 ? -26.446 -44.752 -45.635 1.00 28.21 410 ARG B O 1
ATOM 6193 N N . HIS B 1 411 ? -28.267 -44.676 -44.231 1.00 32.70 411 HIS B N 1
ATOM 6194 C CA . HIS B 1 411 ? -28.322 -46.110 -43.837 1.00 40.41 411 HIS B CA 1
ATOM 6195 C C . HIS B 1 411 ? -28.922 -46.917 -44.996 1.00 40.38 411 HIS B C 1
ATOM 6196 O O . HIS B 1 411 ? -28.754 -48.140 -45.105 1.00 57.98 411 HIS B O 1
ATOM 6198 N N . GLU C 1 4 ? -11.519 52.935 -12.671 1.00 56.51 4 GLU C N 1
ATOM 6199 C CA . GLU C 1 4 ? -10.743 52.110 -11.691 1.00 55.10 4 GLU C CA 1
ATOM 6200 C C . GLU C 1 4 ? -11.572 50.895 -11.256 1.00 52.50 4 GLU C C 1
ATOM 6201 O O . GLU C 1 4 ? -10.968 49.827 -11.044 1.00 58.96 4 GLU C O 1
ATOM 6203 N N . VAL C 1 5 ? -12.889 51.058 -11.093 1.00 48.35 5 VAL C N 1
ATOM 6204 C CA . VAL C 1 5 ? -13.797 49.988 -10.577 1.00 47.60 5 VAL C CA 1
ATOM 6205 C C . VAL C 1 5 ? -14.319 49.171 -11.760 1.00 47.17 5 VAL C C 1
ATOM 6206 O O . VAL C 1 5 ? -14.919 49.780 -12.652 1.00 54.02 5 VAL C O 1
ATOM 6210 N N . ILE C 1 6 ? -14.103 47.849 -11.744 1.00 40.45 6 ILE C N 1
ATOM 6211 C CA . ILE C 1 6 ? -14.360 46.915 -12.871 1.00 42.28 6 ILE C CA 1
ATOM 6212 C C . ILE C 1 6 ? -15.725 46.260 -12.689 1.00 39.44 6 ILE C C 1
ATOM 6213 O O . ILE C 1 6 ? -15.989 45.689 -11.638 1.00 35.70 6 ILE C O 1
ATOM 6215 N N . PRO C 1 7 ? -16.645 46.362 -13.675 1.00 42.23 7 PRO C N 1
ATOM 6216 C CA . PRO C 1 7 ? -17.892 45.609 -13.642 1.00 40.58 7 PRO C CA 1
ATOM 6217 C C . PRO C 1 7 ? -17.603 44.139 -13.955 1.00 40.17 7 PRO C C 1
ATOM 6218 O O . PRO C 1 7 ? -16.898 43.865 -14.893 1.00 44.16 7 PRO C O 1
ATOM 6222 N N . VAL C 1 8 ? -18.178 43.261 -13.149 1.00 35.50 8 VAL C N 1
ATOM 6223 C CA . VAL C 1 8 ? -17.921 41.794 -13.108 1.00 43.33 8 VAL C CA 1
ATOM 6224 C C . VAL C 1 8 ? -19.099 41.048 -13.743 1.00 35.94 8 VAL C C 1
ATOM 6225 O O . VAL C 1 8 ? -19.022 39.819 -13.837 1.00 35.38 8 VAL C O 1
ATOM 6229 N N . THR C 1 9 ? -20.163 41.745 -14.147 1.00 34.22 9 THR C N 1
ATOM 6230 C CA . THR C 1 9 ? -21.440 41.083 -14.519 1.00 33.02 9 THR C CA 1
ATOM 6231 C C . THR C 1 9 ? -21.238 40.283 -15.817 1.00 31.79 9 THR C C 1
ATOM 6232 O O . THR C 1 9 ? -21.918 39.258 -15.963 1.00 27.41 9 THR C O 1
ATOM 6236 N N . GLU C 1 10 ? -20.277 40.644 -16.676 1.00 33.03 10 GLU C N 1
ATOM 6237 C CA . GLU C 1 10 ? -19.955 39.838 -17.891 1.00 36.31 10 GLU C CA 1
ATOM 6238 C C . GLU C 1 10 ? -19.063 38.626 -17.552 1.00 34.46 10 GLU C C 1
ATOM 6239 O O . GLU C 1 10 ? -18.738 37.864 -18.504 1.00 33.33 10 GLU C O 1
ATOM 6245 N N . ILE C 1 11 ? -18.706 38.371 -16.284 1.00 33.84 11 ILE C N 1
ATOM 6246 C CA . ILE C 1 11 ? -18.053 37.066 -15.944 1.00 29.03 11 ILE C CA 1
ATOM 6247 C C . ILE C 1 11 ? -19.152 36.004 -15.933 1.00 30.44 11 ILE C C 1
ATOM 6248 O O . ILE C 1 11 ? -19.141 35.130 -16.802 1.00 27.74 11 ILE C O 1
ATOM 6253 N N . PRO C 1 12 ? -20.170 36.042 -15.028 1.00 26.92 12 PRO C N 1
ATOM 6254 C CA . PRO C 1 12 ? -21.224 35.029 -15.037 1.00 27.38 12 PRO C CA 1
ATOM 6255 C C . PRO C 1 12 ? -22.242 35.102 -16.191 1.00 27.47 12 PRO C C 1
ATOM 6256 O O . PRO C 1 12 ? -22.843 34.089 -16.467 1.00 26.61 12 PRO C O 1
ATOM 6260 N N . LYS C 1 13 ? -22.481 36.291 -16.760 1.00 28.31 13 LYS C N 1
ATOM 6261 C CA . LYS C 1 13 ? -23.498 36.523 -17.822 1.00 30.42 13 LYS C CA 1
ATOM 6262 C C . LYS C 1 13 ? -24.824 35.870 -17.416 1.00 27.78 13 LYS C C 1
ATOM 6263 O O . LYS C 1 13 ? -25.407 35.093 -18.185 1.00 29.27 13 LYS C O 1
ATOM 6269 N N . PHE C 1 14 ? -25.310 36.165 -16.215 1.00 25.55 14 PHE C N 1
ATOM 6270 C CA . PHE C 1 14 ? -26.584 35.587 -15.722 1.00 22.03 14 PHE C CA 1
ATOM 6271 C C . PHE C 1 14 ? -27.727 35.938 -16.677 1.00 22.44 14 PHE C C 1
ATOM 6272 O O . PHE C 1 14 ? -27.784 37.034 -17.246 1.00 21.72 14 PHE C O 1
ATOM 6280 N N . GLN C 1 15 ? -28.636 34.995 -16.856 1.00 21.42 15 GLN C N 1
ATOM 6281 C CA . GLN C 1 15 ? -29.790 35.109 -17.762 1.00 22.97 15 GLN C CA 1
ATOM 6282 C C . GLN C 1 15 ? -30.912 35.952 -17.149 1.00 23.61 15 GLN C C 1
ATOM 6283 O O . GLN C 1 15 ? -31.530 36.704 -17.872 1.00 24.39 15 GLN C O 1
ATOM 6289 N N . SER C 1 16 ? -31.119 35.905 -15.830 1.00 21.03 16 SER C N 1
ATOM 6290 C CA . SER C 1 16 ? -32.277 36.511 -15.147 1.00 20.31 16 SER C CA 1
ATOM 6291 C C . SER C 1 16 ? -31.836 36.957 -13.746 1.00 17.29 16 SER C C 1
ATOM 6292 O O . SER C 1 16 ? -30.728 36.525 -13.310 1.00 20.31 16 SER C O 1
ATOM 6295 N N . ARG C 1 17 ? -32.688 37.748 -13.128 1.00 18.45 17 ARG C N 1
ATOM 6296 C CA . ARG C 1 17 ? -32.545 38.169 -11.700 1.00 18.99 17 ARG C CA 1
ATOM 6297 C C . ARG C 1 17 ? -32.619 36.896 -10.839 1.00 18.88 17 ARG C C 1
ATOM 6298 O O . ARG C 1 17 ? -31.747 36.718 -9.981 1.00 17.69 17 ARG C O 1
ATOM 6306 N N . ALA C 1 18 ? -33.596 36.024 -11.098 1.00 18.37 18 ALA C N 1
ATOM 6307 C CA . ALA C 1 18 ? -33.743 34.718 -10.422 1.00 20.75 18 ALA C CA 1
ATOM 6308 C C . ALA C 1 18 ? -32.435 33.924 -10.449 1.00 20.05 18 ALA C C 1
ATOM 6309 O O . ALA C 1 18 ? -32.068 33.391 -9.387 1.00 19.95 18 ALA C O 1
ATOM 6311 N N . GLU C 1 19 ? -31.754 33.798 -11.604 1.00 18.67 19 GLU C N 1
ATOM 6312 C CA . GLU C 1 19 ? -30.489 33.049 -11.692 1.00 19.94 19 GLU C CA 1
ATOM 6313 C C . GLU C 1 19 ? -29.420 33.696 -10.797 1.00 17.62 19 GLU C C 1
ATOM 6314 O O . GLU C 1 19 ? -28.748 32.977 -10.063 1.00 19.63 19 GLU C O 1
ATOM 6320 N N . GLU C 1 20 ? -29.258 35.005 -10.863 1.00 17.69 20 GLU C N 1
ATOM 6321 C CA . GLU C 1 20 ? -28.256 35.764 -10.072 1.00 18.00 20 GLU C CA 1
ATOM 6322 C C . GLU C 1 20 ? -28.576 35.659 -8.569 1.00 17.16 20 GLU C C 1
ATOM 6323 O O . GLU C 1 20 ? -27.660 35.667 -7.771 1.00 17.40 20 GLU C O 1
ATOM 6329 N N . PHE C 1 21 ? -29.833 35.529 -8.203 1.00 16.04 21 PHE C N 1
ATOM 6330 C CA . PHE C 1 21 ? -30.264 35.368 -6.781 1.00 16.02 21 PHE C CA 1
ATOM 6331 C C . PHE C 1 21 ? -29.812 34.022 -6.199 1.00 16.38 21 PHE C C 1
ATOM 6332 O O . PHE C 1 21 ? -29.653 33.945 -4.951 1.00 15.27 21 PHE C O 1
ATOM 6340 N N . PHE C 1 22 ? -29.654 32.982 -7.035 1.00 17.10 22 PHE C N 1
ATOM 6341 C CA . PHE C 1 22 ? -29.324 31.597 -6.604 1.00 17.50 22 PHE C CA 1
ATOM 6342 C C . PHE C 1 22 ? -28.613 30.885 -7.745 1.00 18.06 22 PHE C C 1
ATOM 6343 O O . PHE C 1 22 ? -29.195 30.069 -8.460 1.00 19.58 22 PHE C O 1
ATOM 6351 N N . PRO C 1 23 ? -27.347 31.271 -8.007 1.00 17.13 23 PRO C N 1
ATOM 6352 C CA . PRO C 1 23 ? -26.664 30.867 -9.230 1.00 17.35 23 PRO C CA 1
ATOM 6353 C C . PRO C 1 23 ? -25.930 29.523 -9.136 1.00 16.77 23 PRO C C 1
ATOM 6354 O O . PRO C 1 23 ? -24.772 29.440 -9.486 1.00 16.90 23 PRO C O 1
ATOM 6358 N N . ILE C 1 24 ? -26.595 28.495 -8.611 1.00 18.59 24 ILE C N 1
ATOM 6359 C CA . ILE C 1 24 ? -25.949 27.202 -8.323 1.00 19.76 24 ILE C CA 1
ATOM 6360 C C . ILE C 1 24 ? -25.521 26.513 -9.616 1.00 19.39 24 ILE C C 1
ATOM 6361 O O . ILE C 1 24 ? -24.496 25.849 -9.577 1.00 18.59 24 ILE C O 1
ATOM 6366 N N . GLN C 1 25 ? -26.224 26.717 -10.748 1.00 20.17 25 GLN C N 1
ATOM 6367 C CA . GLN C 1 25 ? -25.812 26.072 -12.022 1.00 20.68 25 GLN C CA 1
ATOM 6368 C C . GLN C 1 25 ? -24.490 26.693 -12.482 1.00 20.17 25 GLN C C 1
ATOM 6369 O O . GLN C 1 25 ? -23.560 25.942 -12.855 1.00 20.21 25 GLN C O 1
ATOM 6375 N N . TRP C 1 26 ? -24.390 28.023 -12.423 1.00 18.71 26 TRP C N 1
ATOM 6376 C CA . TRP C 1 26 ? -23.121 28.719 -12.735 1.00 19.60 26 TRP C CA 1
ATOM 6377 C C . TRP C 1 26 ? -22.019 28.210 -11.806 1.00 17.93 26 TRP C C 1
ATOM 6378 O O . TRP C 1 26 ? -20.916 27.878 -12.287 1.00 19.54 26 TRP C O 1
ATOM 6389 N N . TYR C 1 27 ? -22.295 28.086 -10.501 1.00 17.35 27 TYR C N 1
ATOM 6390 C CA . TYR C 1 27 ? -21.248 27.641 -9.563 1.00 17.14 27 TYR C CA 1
ATOM 6391 C C . TYR C 1 27 ? -20.731 26.254 -9.980 1.00 17.65 27 TYR C C 1
ATOM 6392 O O . TYR C 1 27 ? -19.536 26.032 -9.978 1.00 15.99 27 TYR C O 1
ATOM 6401 N N . LYS C 1 28 ? -21.640 25.360 -10.344 1.00 19.39 28 LYS C N 1
ATOM 6402 C CA . LYS C 1 28 ? -21.287 23.970 -10.745 1.00 22.54 28 LYS C CA 1
ATOM 6403 C C . LYS C 1 28 ? -20.427 24.018 -12.025 1.00 22.42 28 LYS C C 1
ATOM 6404 O O . LYS C 1 28 ? -19.395 23.308 -12.046 1.00 21.29 28 LYS C O 1
ATOM 6410 N N . GLU C 1 29 ? -20.787 24.853 -13.009 1.00 23.26 29 GLU C N 1
ATOM 6411 C CA . GLU C 1 29 ? -20.011 25.027 -14.272 1.00 24.26 29 GLU C CA 1
ATOM 6412 C C . GLU C 1 29 ? -18.597 25.395 -13.861 1.00 22.47 29 GLU C C 1
ATOM 6413 O O . GLU C 1 29 ? -17.632 24.683 -14.255 1.00 21.92 29 GLU C O 1
ATOM 6419 N N . MET C 1 30 ? -18.474 26.441 -13.032 1.00 18.71 30 MET C N 1
ATOM 6420 C CA . MET C 1 30 ? -17.168 27.048 -12.727 1.00 20.24 30 MET C CA 1
ATOM 6421 C C . MET C 1 30 ? -16.316 26.052 -11.922 1.00 19.72 30 MET C C 1
ATOM 6422 O O . MET C 1 30 ? -15.136 25.846 -12.285 1.00 22.22 30 MET C O 1
ATOM 6427 N N . LEU C 1 31 ? -16.862 25.423 -10.876 1.00 19.68 31 LEU C N 1
ATOM 6428 C CA . LEU C 1 31 ? -16.090 24.504 -10.006 1.00 21.37 31 LEU C CA 1
ATOM 6429 C C . LEU C 1 31 ? -15.657 23.268 -10.822 1.00 22.29 31 LEU C C 1
ATOM 6430 O O . LEU C 1 31 ? -14.501 22.827 -10.660 1.00 27.20 31 LEU C O 1
ATOM 6435 N N . ASN C 1 32 ? -16.536 22.789 -11.698 1.00 23.36 32 ASN C N 1
ATOM 6436 C CA . ASN C 1 32 ? -16.330 21.521 -12.451 1.00 27.99 32 ASN C CA 1
ATOM 6437 C C . ASN C 1 32 ? -15.478 21.770 -13.703 1.00 30.90 32 ASN C C 1
ATOM 6438 O O . ASN C 1 32 ? -14.740 20.841 -14.061 1.00 33.01 32 ASN C O 1
ATOM 6443 N N . ASN C 1 33 ? -15.540 22.958 -14.326 1.00 30.50 33 ASN C N 1
ATOM 6444 C CA . ASN C 1 33 ? -14.971 23.192 -15.688 1.00 31.70 33 ASN C CA 1
ATOM 6445 C C . ASN C 1 33 ? -13.860 24.247 -15.672 1.00 33.05 33 ASN C C 1
ATOM 6446 O O . ASN C 1 33 ? -12.997 24.202 -16.581 1.00 27.29 33 ASN C O 1
ATOM 6451 N N . SER C 1 34 ? -13.863 25.175 -14.708 1.00 25.21 34 SER C N 1
ATOM 6452 C CA . SER C 1 34 ? -13.068 26.418 -14.804 1.00 26.67 34 SER C CA 1
ATOM 6453 C C . SER C 1 34 ? -12.818 26.984 -13.404 1.00 24.79 34 SER C C 1
ATOM 6454 O O . SER C 1 34 ? -13.097 28.163 -13.180 1.00 20.91 34 SER C O 1
ATOM 6457 N N . PRO C 1 35 ? -12.293 26.195 -12.431 1.00 24.40 35 PRO C N 1
ATOM 6458 C CA . PRO C 1 35 ? -12.251 26.669 -11.043 1.00 22.89 35 PRO C CA 1
ATOM 6459 C C . PRO C 1 35 ? -11.218 27.778 -10.816 1.00 24.18 35 PRO C C 1
ATOM 6460 O O . PRO C 1 35 ? -11.363 28.500 -9.824 1.00 24.37 35 PRO C O 1
ATOM 6464 N N . VAL C 1 36 ? -10.240 27.910 -11.716 1.00 24.32 36 VAL C N 1
ATOM 6465 C CA . VAL C 1 36 ? -9.314 29.082 -11.763 1.00 22.86 36 VAL C CA 1
ATOM 6466 C C . VAL C 1 36 ? -9.387 29.629 -13.166 1.00 26.29 36 VAL C C 1
ATOM 6467 O O . VAL C 1 36 ? -9.031 28.901 -14.121 1.00 29.86 36 VAL C O 1
ATOM 6471 N N . TYR C 1 37 ? -9.937 30.811 -13.313 1.00 20.11 37 TYR C N 1
ATOM 6472 C CA . TYR C 1 37 ? -10.429 31.255 -14.638 1.00 22.47 37 TYR C CA 1
ATOM 6473 C C . TYR C 1 37 ? -9.903 32.662 -14.876 1.00 22.55 37 TYR C C 1
ATOM 6474 O O . TYR C 1 37 ? -10.192 33.544 -14.044 1.00 21.25 37 TYR C O 1
ATOM 6483 N N . PHE C 1 38 ? -9.122 32.869 -15.939 1.00 20.79 38 PHE C N 1
ATOM 6484 C CA . PHE C 1 38 ? -8.727 34.222 -16.384 1.00 21.94 38 PHE C CA 1
ATOM 6485 C C . PHE C 1 38 ? -9.763 34.765 -17.375 1.00 22.87 38 PHE C C 1
ATOM 6486 O O . PHE C 1 38 ? -10.030 34.124 -18.412 1.00 22.00 38 PHE C O 1
ATOM 6494 N N . HIS C 1 39 ? -10.390 35.885 -17.041 1.00 21.56 39 HIS C N 1
ATOM 6495 C CA . HIS C 1 39 ? -11.472 36.493 -17.841 1.00 22.73 39 HIS C CA 1
ATOM 6496 C C . HIS C 1 39 ? -10.848 37.618 -18.672 1.00 27.23 39 HIS C C 1
ATOM 6497 O O . HIS C 1 39 ? -10.374 38.605 -18.066 1.00 21.36 39 HIS C O 1
ATOM 6504 N N . GLU C 1 40 ? -10.761 37.405 -19.992 1.00 25.91 40 GLU C N 1
ATOM 6505 C CA . GLU C 1 40 ? -9.980 38.261 -20.917 1.00 29.66 40 GLU C CA 1
ATOM 6506 C C . GLU C 1 40 ? -10.566 39.686 -20.866 1.00 29.12 40 GLU C C 1
ATOM 6507 O O . GLU C 1 40 ? -9.772 40.638 -20.714 1.00 31.13 40 GLU C O 1
ATOM 6513 N N . GLU C 1 41 ? -11.891 39.891 -20.912 1.00 35.41 41 GLU C N 1
ATOM 6514 C CA . GLU C 1 41 ? -12.451 41.264 -21.117 1.00 36.41 41 GLU C CA 1
ATOM 6515 C C . GLU C 1 41 ? -12.406 42.102 -19.830 1.00 33.18 41 GLU C C 1
ATOM 6516 O O . GLU C 1 41 ? -12.406 43.347 -19.952 1.00 34.87 41 GLU C O 1
ATOM 6522 N N . THR C 1 42 ? -12.346 41.496 -18.633 1.00 26.29 42 THR C N 1
ATOM 6523 C CA . THR C 1 42 ? -12.177 42.275 -17.375 1.00 23.77 42 THR C CA 1
ATOM 6524 C C . THR C 1 42 ? -10.712 42.266 -16.957 1.00 21.31 42 THR C C 1
ATOM 6525 O O . THR C 1 42 ? -10.413 43.041 -16.066 1.00 20.98 42 THR C O 1
ATOM 6529 N N . ASN C 1 43 ? -9.887 41.361 -17.487 1.00 21.95 43 ASN C N 1
ATOM 6530 C CA . ASN C 1 43 ? -8.469 41.213 -17.056 1.00 20.20 43 ASN C CA 1
ATOM 6531 C C . ASN C 1 43 ? -8.436 40.840 -15.558 1.00 18.52 43 ASN C C 1
ATOM 6532 O O . ASN C 1 43 ? -7.717 41.482 -14.772 1.00 18.60 43 ASN C O 1
ATOM 6537 N N . THR C 1 44 ? -9.243 39.863 -15.186 1.00 18.34 44 THR C N 1
ATOM 6538 C CA . THR C 1 44 ? -9.354 39.374 -13.789 1.00 17.01 44 THR C CA 1
ATOM 6539 C C . THR C 1 44 ? -9.164 37.863 -13.771 1.00 15.70 44 THR C C 1
ATOM 6540 O O . THR C 1 44 ? -9.724 37.124 -14.641 1.00 16.01 44 THR C O 1
ATOM 6544 N N . TRP C 1 45 ? -8.509 37.419 -12.709 1.00 16.79 45 TRP C N 1
ATOM 6545 C CA . TRP C 1 45 ? -8.391 35.993 -12.320 1.00 16.32 45 TRP C CA 1
ATOM 6546 C C . TRP C 1 45 ? -9.512 35.701 -11.336 1.00 17.04 45 TRP C C 1
ATOM 6547 O O . TRP C 1 45 ? -9.730 36.547 -10.479 1.00 17.41 45 TRP C O 1
ATOM 6558 N N . ASN C 1 46 ? -10.215 34.582 -11.505 1.00 16.23 46 ASN C N 1
ATOM 6559 C CA . ASN C 1 46 ? -11.444 34.252 -10.751 1.00 15.08 46 ASN C CA 1
ATOM 6560 C C . ASN C 1 46 ? -11.213 32.897 -10.063 1.00 15.62 46 ASN C C 1
ATOM 6561 O O . ASN C 1 46 ? -10.803 31.929 -10.754 1.00 16.09 46 ASN C O 1
ATOM 6566 N N . VAL C 1 47 ? -11.473 32.803 -8.754 1.00 14.90 47 VAL C N 1
ATOM 6567 C CA . VAL C 1 47 ? -11.219 31.547 -8.003 1.00 16.40 47 VAL C CA 1
ATOM 6568 C C . VAL C 1 47 ? -12.504 31.161 -7.286 1.00 15.46 47 VAL C C 1
ATOM 6569 O O . VAL C 1 47 ? -13.217 32.046 -6.795 1.00 16.27 47 VAL C O 1
ATOM 6573 N N . PHE C 1 48 ? -12.804 29.862 -7.307 1.00 15.00 48 PHE C N 1
ATOM 6574 C CA . PHE C 1 48 ? -14.118 29.326 -6.896 1.00 14.40 48 PHE C CA 1
ATOM 6575 C C . PHE C 1 48 ? -13.978 28.258 -5.823 1.00 13.77 48 PHE C C 1
ATOM 6576 O O . PHE C 1 48 ? -14.970 28.071 -5.086 1.00 15.59 48 PHE C O 1
ATOM 6584 N N . GLN C 1 49 ? -12.845 27.567 -5.753 1.00 14.05 49 GLN C N 1
ATOM 6585 C CA . GLN C 1 49 ? -12.699 26.406 -4.852 1.00 15.69 49 GLN C CA 1
ATOM 6586 C C . GLN C 1 49 ? -12.485 26.925 -3.440 1.00 14.49 49 GLN C C 1
ATOM 6587 O O . GLN C 1 49 ? -11.845 27.960 -3.273 1.00 13.57 49 GLN C O 1
ATOM 6593 N N . TYR C 1 50 ? -13.003 26.215 -2.450 1.00 13.12 50 TYR C N 1
ATOM 6594 C CA . TYR C 1 50 ? -12.855 26.610 -1.025 1.00 13.45 50 TYR C CA 1
ATOM 6595 C C . TYR C 1 50 ? -11.408 26.977 -0.656 1.00 13.89 50 TYR C C 1
ATOM 6596 O O . TYR C 1 50 ? -11.234 28.077 -0.119 1.00 13.03 50 TYR C O 1
ATOM 6605 N N . GLU C 1 51 ? -10.393 26.120 -0.872 1.00 14.06 51 GLU C N 1
ATOM 6606 C CA . GLU C 1 51 ? -9.057 26.398 -0.310 1.00 16.31 51 GLU C CA 1
ATOM 6607 C C . GLU C 1 51 ? -8.471 27.601 -1.046 1.00 14.39 51 GLU C C 1
ATOM 6608 O O . GLU C 1 51 ? -7.815 28.394 -0.411 1.00 14.41 51 GLU C O 1
ATOM 6614 N N . HIS C 1 52 ? -8.733 27.756 -2.338 1.00 15.84 52 HIS C N 1
ATOM 6615 C CA . HIS C 1 52 ? -8.154 28.898 -3.094 1.00 14.90 52 HIS C CA 1
ATOM 6616 C C . HIS C 1 52 ? -8.795 30.193 -2.620 1.00 14.05 52 HIS C C 1
ATOM 6617 O O . HIS C 1 52 ? -8.106 31.188 -2.496 1.00 13.45 52 HIS C O 1
ATOM 6624 N N . VAL C 1 53 ? -10.102 30.191 -2.406 1.00 11.79 53 VAL C N 1
ATOM 6625 C CA . VAL C 1 53 ? -10.786 31.413 -1.918 1.00 11.93 53 VAL C CA 1
ATOM 6626 C C . VAL C 1 53 ? -10.212 31.752 -0.558 1.00 12.24 53 VAL C C 1
ATOM 6627 O O . VAL C 1 53 ? -9.934 32.898 -0.274 1.00 13.26 53 VAL C O 1
ATOM 6631 N N . LYS C 1 54 ? -10.084 30.755 0.304 1.00 12.64 54 LYS C N 1
ATOM 6632 C CA . LYS C 1 54 ? -9.623 31.015 1.673 1.00 13.23 54 LYS C CA 1
ATOM 6633 C C . LYS C 1 54 ? -8.211 31.610 1.630 1.00 13.62 54 LYS C C 1
ATOM 6634 O O . LYS C 1 54 ? -7.916 32.542 2.392 1.00 15.38 54 LYS C O 1
ATOM 6640 N N . GLN C 1 55 ? -7.363 31.072 0.778 1.00 14.14 55 GLN C N 1
ATOM 6641 C CA . GLN C 1 55 ? -5.967 31.572 0.638 1.00 14.53 55 GLN C CA 1
ATOM 6642 C C . GLN C 1 55 ? -5.995 33.031 0.153 1.00 14.79 55 GLN C C 1
ATOM 6643 O O . GLN C 1 55 ? -5.249 33.888 0.733 1.00 13.81 55 GLN C O 1
ATOM 6649 N N . VAL C 1 56 ? -6.794 33.312 -0.881 1.00 13.35 56 VAL C N 1
ATOM 6650 C CA . VAL C 1 56 ? -6.884 34.699 -1.442 1.00 13.57 56 VAL C CA 1
ATOM 6651 C C . VAL C 1 56 ? -7.376 35.654 -0.356 1.00 14.04 56 VAL C C 1
ATOM 6652 O O . VAL C 1 56 ? -6.856 36.784 -0.239 1.00 15.30 56 VAL C O 1
ATOM 6656 N N . LEU C 1 57 ? -8.389 35.263 0.415 1.00 14.16 57 LEU C N 1
ATOM 6657 C CA . LEU C 1 57 ? -8.991 36.217 1.386 1.00 15.42 57 LEU C CA 1
ATOM 6658 C C . LEU C 1 57 ? -8.020 36.536 2.507 1.00 14.66 57 LEU C C 1
ATOM 6659 O O . LEU C 1 57 ? -8.082 37.650 3.027 1.00 15.47 57 LEU C O 1
ATOM 6664 N N . SER C 1 58 ? -7.175 35.579 2.880 1.00 15.59 58 SER C N 1
ATOM 6665 C CA A SER C 1 58 ? -6.421 35.520 4.161 0.50 17.94 58 SER C CA 1
ATOM 6666 C CA B SER C 1 58 ? -6.450 35.648 4.172 0.50 15.11 58 SER C CA 1
ATOM 6667 C C . SER C 1 58 ? -4.973 36.001 3.986 1.00 16.85 58 SER C C 1
ATOM 6668 O O . SER C 1 58 ? -4.430 36.614 4.892 1.00 18.15 58 SER C O 1
ATOM 6673 N N . ASP C 1 59 ? -4.352 35.604 2.889 1.00 16.25 59 ASP C N 1
ATOM 6674 C CA . ASP C 1 59 ? -2.882 35.649 2.753 1.00 16.22 59 ASP C CA 1
ATOM 6675 C C . ASP C 1 59 ? -2.455 37.033 2.253 1.00 16.32 59 ASP C C 1
ATOM 6676 O O . ASP C 1 59 ? -2.147 37.210 1.049 1.00 14.82 59 ASP C O 1
ATOM 6681 N N . TYR C 1 60 ? -2.430 38.010 3.147 1.00 18.57 60 TYR C N 1
ATOM 6682 C CA . TYR C 1 60 ? -2.318 39.435 2.748 1.00 20.13 60 TYR C CA 1
ATOM 6683 C C . TYR C 1 60 ? -0.875 39.753 2.304 1.00 19.38 60 TYR C C 1
ATOM 6684 O O . TYR C 1 60 ? -0.691 40.813 1.667 1.00 24.34 60 TYR C O 1
ATOM 6693 N N . GLU C 1 61 ? 0.101 38.913 2.618 1.00 20.12 61 GLU C N 1
ATOM 6694 C CA . GLU C 1 61 ? 1.496 39.045 2.104 1.00 22.82 61 GLU C CA 1
ATOM 6695 C C . GLU C 1 61 ? 1.480 38.916 0.565 1.00 21.48 61 GLU C C 1
ATOM 6696 O O . GLU C 1 61 ? 2.291 39.609 -0.116 1.00 21.23 61 GLU C O 1
ATOM 6702 N N . PHE C 1 62 ? 0.576 38.105 0.002 1.00 19.03 62 PHE C N 1
ATOM 6703 C CA . PHE C 1 62 ? 0.525 37.839 -1.461 1.00 17.88 62 PHE C CA 1
ATOM 6704 C C . PHE C 1 62 ? -0.685 38.465 -2.140 1.00 17.79 62 PHE C C 1
ATOM 6705 O O . PHE C 1 62 ? -0.621 38.776 -3.343 1.00 16.93 62 PHE C O 1
ATOM 6713 N N . PHE C 1 63 ? -1.768 38.679 -1.390 1.00 15.40 63 PHE C N 1
ATOM 6714 C CA . PHE C 1 63 ? -3.045 39.190 -1.920 1.00 15.84 63 PHE C CA 1
ATOM 6715 C C . PHE C 1 63 ? -3.480 40.384 -1.091 1.00 16.18 63 PHE C C 1
ATOM 6716 O O . PHE C 1 63 ? -3.930 40.237 0.045 1.00 16.51 63 PHE C O 1
ATOM 6724 N N . SER C 1 64 ? -3.293 41.579 -1.637 1.00 16.46 64 SER C N 1
ATOM 6725 C CA . SER C 1 64 ? -3.502 42.847 -0.909 1.00 17.27 64 SER C CA 1
ATOM 6726 C C . SER C 1 64 ? -4.969 43.290 -0.985 1.00 16.72 64 SER C C 1
ATOM 6727 O O . SER C 1 64 ? -5.626 43.142 -2.023 1.00 15.25 64 SER C O 1
ATOM 6730 N N . SER C 1 65 ? -5.479 43.919 0.071 1.00 18.20 65 SER C N 1
ATOM 6731 C CA . SER C 1 65 ? -6.795 44.606 0.020 1.00 23.52 65 SER C CA 1
ATOM 6732 C C . SER C 1 65 ? -6.676 46.022 -0.575 1.00 27.93 65 SER C C 1
ATOM 6733 O O . SER C 1 65 ? -7.682 46.600 -0.866 1.00 32.79 65 SER C O 1
ATOM 6736 N N . ASP C 1 66 ? -5.473 46.514 -0.858 1.00 38.23 66 ASP C N 1
ATOM 6737 C CA . ASP C 1 66 ? -5.251 47.864 -1.457 1.00 45.45 66 ASP C CA 1
ATOM 6738 C C . ASP C 1 66 ? -5.321 47.689 -2.989 1.00 47.84 66 ASP C C 1
ATOM 6739 O O . ASP C 1 66 ? -6.137 46.867 -3.465 1.00 46.87 66 ASP C O 1
ATOM 6744 N N . GLY C 1 67 ? -4.547 48.448 -3.762 1.00 57.54 67 GLY C N 1
ATOM 6745 C CA . GLY C 1 67 ? -4.556 48.336 -5.235 1.00 58.06 67 GLY C CA 1
ATOM 6746 C C . GLY C 1 67 ? -5.603 49.235 -5.881 1.00 57.63 67 GLY C C 1
ATOM 6747 O O . GLY C 1 67 ? -6.715 49.361 -5.322 1.00 51.51 67 GLY C O 1
ATOM 6748 N N . GLN C 1 68 ? -5.251 49.795 -7.045 1.00 60.22 68 GLN C N 1
ATOM 6749 C CA . GLN C 1 68 ? -5.959 50.885 -7.781 1.00 60.13 68 GLN C CA 1
ATOM 6750 C C . GLN C 1 68 ? -7.155 50.339 -8.579 1.00 55.95 68 GLN C C 1
ATOM 6751 O O . GLN C 1 68 ? -7.846 51.153 -9.226 1.00 58.44 68 GLN C O 1
ATOM 6757 N N . ARG C 1 69 ? -7.351 49.014 -8.575 1.00 52.22 69 ARG C N 1
ATOM 6758 C CA . ARG C 1 69 ? -8.470 48.297 -9.247 1.00 47.42 69 ARG C CA 1
ATOM 6759 C C . ARG C 1 69 ? -9.264 47.541 -8.181 1.00 46.07 69 ARG C C 1
ATOM 6760 O O . ARG C 1 69 ? -8.627 46.967 -7.287 1.00 43.00 69 ARG C O 1
ATOM 6768 N N . THR C 1 70 ? -10.596 47.584 -8.264 1.00 44.78 70 THR C N 1
ATOM 6769 C CA . THR C 1 70 ? -11.542 46.779 -7.441 1.00 38.77 70 THR C CA 1
ATOM 6770 C C . THR C 1 70 ? -12.698 46.468 -8.403 1.00 40.69 70 THR C C 1
ATOM 6771 O O . THR C 1 70 ? -12.678 46.978 -9.551 1.00 43.16 70 THR C O 1
ATOM 6775 N N . THR C 1 71 ? -13.565 45.532 -8.040 1.00 39.43 71 THR C N 1
ATOM 6776 C CA . THR C 1 71 ? -14.568 44.945 -8.967 1.00 38.51 71 THR C CA 1
ATOM 6777 C C . THR C 1 71 ? -15.939 45.129 -8.315 1.00 43.42 71 THR C C 1
ATOM 6778 O O . THR C 1 71 ? -15.967 45.381 -7.085 1.00 41.49 71 THR C O 1
ATOM 6782 N N . ILE C 1 72 ? -17.013 45.041 -9.108 1.00 42.99 72 ILE C N 1
ATOM 6783 C CA . ILE C 1 72 ? -18.406 45.176 -8.615 1.00 48.02 72 ILE C CA 1
ATOM 6784 C C . ILE C 1 72 ? -19.378 44.338 -9.460 1.00 46.88 72 ILE C C 1
ATOM 6785 O O . ILE C 1 72 ? -19.067 44.028 -10.643 1.00 37.59 72 ILE C O 1
ATOM 6787 N N . PHE C 1 73 ? -20.518 43.998 -8.844 1.00 56.43 73 PHE C N 1
ATOM 6788 C CA . PHE C 1 73 ? -21.747 43.437 -9.474 1.00 65.21 73 PHE C CA 1
ATOM 6789 C C . PHE C 1 73 ? -22.805 44.496 -9.784 1.00 68.51 73 PHE C C 1
ATOM 6790 O O . PHE C 1 73 ? -23.675 44.209 -10.629 1.00 69.31 73 PHE C O 1
ATOM 6798 N N . VAL C 1 74 ? -22.783 45.617 -9.057 1.00 70.03 74 VAL C N 1
ATOM 6799 C CA . VAL C 1 74 ? -23.916 46.587 -8.957 1.00 69.90 74 VAL C CA 1
ATOM 6800 C C . VAL C 1 74 ? -23.500 47.895 -9.645 1.00 69.97 74 VAL C C 1
ATOM 6801 O O . VAL C 1 74 ? -23.689 47.970 -10.876 1.00 73.22 74 VAL C O 1
ATOM 6805 N N . ASN C 1 88 ? -11.898 52.967 4.450 1.00 55.33 88 ASN C N 1
ATOM 6806 C CA . ASN C 1 88 ? -10.438 52.992 4.721 1.00 53.78 88 ASN C CA 1
ATOM 6807 C C . ASN C 1 88 ? -9.973 51.628 5.267 1.00 51.91 88 ASN C C 1
ATOM 6808 O O . ASN C 1 88 ? -9.010 51.050 4.704 1.00 53.63 88 ASN C O 1
ATOM 6810 N N . LEU C 1 89 ? -10.627 51.149 6.332 1.00 40.88 89 LEU C N 1
ATOM 6811 C CA . LEU C 1 89 ? -10.312 49.898 7.080 1.00 37.87 89 LEU C CA 1
ATOM 6812 C C . LEU C 1 89 ? -10.223 48.694 6.118 1.00 33.09 89 LEU C C 1
ATOM 6813 O O . LEU C 1 89 ? -9.278 47.900 6.195 1.00 27.28 89 LEU C O 1
ATOM 6818 N N . THR C 1 90 ? -11.178 48.582 5.212 1.00 34.70 90 THR C N 1
ATOM 6819 C CA . THR C 1 90 ? -11.342 47.406 4.318 1.00 36.37 90 THR C CA 1
ATOM 6820 C C . THR C 1 90 ? -10.235 47.434 3.260 1.00 34.30 90 THR C C 1
ATOM 6821 O O . THR C 1 90 ? -9.990 46.390 2.644 1.00 30.64 90 THR C O 1
ATOM 6825 N N . ASN C 1 91 ? -9.591 48.589 3.086 1.00 34.74 91 ASN C N 1
ATOM 6826 C CA . ASN C 1 91 ? -8.633 48.884 1.986 1.00 39.77 91 ASN C CA 1
ATOM 6827 C C . ASN C 1 91 ? -7.200 48.980 2.513 1.00 37.76 91 ASN C C 1
ATOM 6828 O O . ASN C 1 91 ? -6.358 49.503 1.764 1.00 39.52 91 ASN C O 1
ATOM 6833 N N . LEU C 1 92 ? -6.947 48.558 3.758 1.00 31.58 92 LEU C N 1
ATOM 6834 C CA . LEU C 1 92 ? -5.608 48.551 4.402 1.00 32.23 92 LEU C CA 1
ATOM 6835 C C . LEU C 1 92 ? -5.189 47.106 4.679 1.00 32.27 92 LEU C C 1
ATOM 6836 O O . LEU C 1 92 ? -6.057 46.297 5.014 1.00 30.13 92 LEU C O 1
ATOM 6841 N N . ASP C 1 93 ? -3.901 46.800 4.540 1.00 32.17 93 ASP C N 1
ATOM 6842 C CA . ASP C 1 93 ? -3.317 45.511 4.986 1.00 33.57 93 ASP C CA 1
ATOM 6843 C C . ASP C 1 93 ? -2.652 45.753 6.331 1.00 33.63 93 ASP C C 1
ATOM 6844 O O . ASP C 1 93 ? -2.281 46.889 6.616 1.00 34.84 93 ASP C O 1
ATOM 6849 N N . PRO C 1 94 ? -2.453 44.703 7.159 1.00 33.47 94 PRO C N 1
ATOM 6850 C CA . PRO C 1 94 ? -1.534 44.805 8.292 1.00 38.78 94 PRO C CA 1
ATOM 6851 C C . PRO C 1 94 ? -0.183 45.300 7.761 1.00 42.67 94 PRO C C 1
ATOM 6852 O O . PRO C 1 94 ? 0.204 44.910 6.661 1.00 40.17 94 PRO C O 1
ATOM 6856 N N . PRO C 1 95 ? 0.592 46.138 8.500 1.00 46.02 95 PRO C N 1
ATOM 6857 C CA . PRO C 1 95 ? 0.295 46.489 9.893 1.00 44.13 95 PRO C CA 1
ATOM 6858 C C . PRO C 1 95 ? -0.545 47.762 10.103 1.00 39.35 95 PRO C C 1
ATOM 6859 O O . PRO C 1 95 ? -0.870 48.019 11.246 1.00 47.01 95 PRO C O 1
ATOM 6863 N N . ASP C 1 96 ? -0.909 48.483 9.033 1.00 35.49 96 ASP C N 1
ATOM 6864 C CA . ASP C 1 96 ? -1.734 49.727 9.064 1.00 37.05 96 ASP C CA 1
ATOM 6865 C C . ASP C 1 96 ? -3.202 49.419 9.419 1.00 33.55 96 ASP C C 1
ATOM 6866 O O . ASP C 1 96 ? -3.821 50.199 10.126 1.00 30.63 96 ASP C O 1
ATOM 6871 N N . HIS C 1 97 ? -3.758 48.325 8.900 1.00 30.42 97 HIS C N 1
ATOM 6872 C CA . HIS C 1 97 ? -5.141 47.827 9.197 1.00 28.64 97 HIS C CA 1
ATOM 6873 C C . HIS C 1 97 ? -5.447 47.754 10.706 1.00 28.71 97 HIS C C 1
ATOM 6874 O O . HIS C 1 97 ? -6.610 48.050 11.092 1.00 25.32 97 HIS C O 1
ATOM 6881 N N . ARG C 1 98 ? -4.497 47.270 11.505 1.00 28.90 98 ARG C N 1
ATOM 6882 C CA . ARG C 1 98 ? -4.685 46.966 12.947 1.00 33.95 98 ARG C CA 1
ATOM 6883 C C . ARG C 1 98 ? -5.235 48.203 13.694 1.00 30.32 98 ARG C C 1
ATOM 6884 O O . ARG C 1 98 ? -6.131 48.030 14.529 1.00 26.05 98 ARG C O 1
ATOM 6892 N N . LYS C 1 99 ? -4.752 49.416 13.404 1.00 28.38 99 LYS C N 1
ATOM 6893 C CA . LYS C 1 99 ? -5.218 50.643 14.124 1.00 31.89 99 LYS C CA 1
ATOM 6894 C C . LYS C 1 99 ? -6.717 50.870 13.929 1.00 27.70 99 LYS C C 1
ATOM 6895 O O . LYS C 1 99 ? -7.446 50.962 14.930 1.00 27.83 99 LYS C O 1
ATOM 6901 N N . ALA C 1 100 ? -7.133 50.988 12.669 1.00 28.30 100 ALA C N 1
ATOM 6902 C CA . ALA C 1 100 ? -8.523 51.266 12.253 1.00 28.00 100 ALA C CA 1
ATOM 6903 C C . ALA C 1 100 ? -9.424 50.147 12.781 1.00 25.16 100 ALA C C 1
ATOM 6904 O O . ALA C 1 100 ? -10.504 50.451 13.365 1.00 28.07 100 ALA C O 1
ATOM 6906 N N . ARG C 1 101 ? -8.973 48.897 12.650 1.00 23.84 101 ARG C N 1
ATOM 6907 C CA . ARG C 1 101 ? -9.756 47.720 13.094 1.00 23.83 101 ARG C CA 1
ATOM 6908 C C . ARG C 1 101 ? -9.920 47.780 14.618 1.00 23.55 101 ARG C C 1
ATOM 6909 O O . ARG C 1 101 ? -11.027 47.524 15.087 1.00 21.86 101 ARG C O 1
ATOM 6917 N N . SER C 1 102 ? -8.843 48.027 15.376 1.00 22.09 102 SER C N 1
ATOM 6918 C CA . SER C 1 102 ? -8.865 48.064 16.866 1.00 24.55 102 SER C CA 1
ATOM 6919 C C . SER C 1 102 ? -9.887 49.093 17.378 1.00 24.03 102 SER C C 1
ATOM 6920 O O . SER C 1 102 ? -10.625 48.785 18.366 1.00 21.61 102 SER C O 1
ATOM 6923 N N . LEU C 1 103 ? -9.886 50.281 16.790 1.00 21.99 103 LEU C N 1
ATOM 6924 C CA . LEU C 1 103 ? -10.734 51.396 17.272 1.00 23.00 103 LEU C CA 1
ATOM 6925 C C . LEU C 1 103 ? -12.207 50.997 17.114 1.00 23.72 103 LEU C C 1
ATOM 6926 O O . LEU C 1 103 ? -12.976 51.166 18.068 1.00 23.23 103 LEU C O 1
ATOM 6931 N N . LEU C 1 104 ? -12.600 50.412 15.983 1.00 19.74 104 LEU C N 1
ATOM 6932 C CA . LEU C 1 104 ? -14.008 49.958 15.784 1.00 19.53 104 LEU C CA 1
ATOM 6933 C C . LEU C 1 104 ? -14.288 48.704 16.611 1.00 18.87 104 LEU C C 1
ATOM 6934 O O . LEU C 1 104 ? -15.424 48.555 17.062 1.00 19.46 104 LEU C O 1
ATOM 6939 N N . ALA C 1 105 ? -13.320 47.797 16.769 1.00 18.56 105 ALA C N 1
ATOM 6940 C CA . ALA C 1 105 ? -13.521 46.488 17.418 1.00 18.53 105 ALA C CA 1
ATOM 6941 C C . ALA C 1 105 ? -13.798 46.706 18.909 1.00 19.92 105 ALA C C 1
ATOM 6942 O O . ALA C 1 105 ? -14.447 45.842 19.516 1.00 19.38 105 ALA C O 1
ATOM 6944 N N . ALA C 1 106 ? -13.399 47.863 19.440 1.00 20.08 106 ALA C N 1
ATOM 6945 C CA . ALA C 1 106 ? -13.659 48.252 20.846 1.00 20.54 106 ALA C CA 1
ATOM 6946 C C . ALA C 1 106 ? -15.168 48.232 21.110 1.00 21.45 106 ALA C C 1
ATOM 6947 O O . ALA C 1 106 ? -15.554 48.073 22.270 1.00 19.77 106 ALA C O 1
ATOM 6949 N N . ALA C 1 107 ? -16.000 48.349 20.068 1.00 20.68 107 ALA C N 1
ATOM 6950 C CA . ALA C 1 107 ? -17.473 48.391 20.250 1.00 20.22 107 ALA C CA 1
ATOM 6951 C C . ALA C 1 107 ? -18.080 47.000 20.090 1.00 18.38 107 ALA C C 1
ATOM 6952 O O . ALA C 1 107 ? -19.302 46.862 20.290 1.00 18.47 107 ALA C O 1
ATOM 6954 N N . PHE C 1 108 ? -17.287 46.013 19.655 1.00 18.79 108 PHE C N 1
ATOM 6955 C CA . PHE C 1 108 ? -17.827 44.683 19.276 1.00 18.70 108 PHE C CA 1
ATOM 6956 C C . PHE C 1 108 ? -17.191 43.579 20.096 1.00 21.19 108 PHE C C 1
ATOM 6957 O O . PHE C 1 108 ? -16.974 42.470 19.543 1.00 22.85 108 PHE C O 1
ATOM 6965 N N . THR C 1 109 ? -16.911 43.836 21.371 1.00 20.30 109 THR C N 1
ATOM 6966 C CA . THR C 1 109 ? -16.281 42.806 22.228 1.00 20.63 109 THR C CA 1
ATOM 6967 C C . THR C 1 109 ? -17.299 41.681 22.454 1.00 20.06 109 THR C C 1
ATOM 6968 O O . THR C 1 109 ? -18.545 41.929 22.388 1.00 19.08 109 THR C O 1
ATOM 6972 N N . HIS C 1 110 ? -16.812 40.482 22.783 1.00 18.80 110 HIS C N 1
ATOM 6973 C CA . HIS C 1 110 ? -17.678 39.313 23.090 1.00 20.51 110 HIS C CA 1
ATOM 6974 C C . HIS C 1 110 ? -18.564 39.648 24.304 1.00 19.26 110 HIS C C 1
ATOM 6975 O O . HIS C 1 110 ? -19.756 39.326 24.281 1.00 16.42 110 HIS C O 1
ATOM 6982 N N . ARG C 1 111 ? -17.988 40.292 25.319 1.00 20.28 111 ARG C N 1
ATOM 6983 C CA . ARG C 1 111 ? -18.791 40.707 26.508 1.00 19.41 111 ARG C CA 1
ATOM 6984 C C . ARG C 1 111 ? -19.976 41.571 26.081 1.00 18.33 111 ARG C C 1
ATOM 6985 O O . ARG C 1 111 ? -21.075 41.298 26.562 1.00 17.72 111 ARG C O 1
ATOM 6993 N N . SER C 1 112 ? -19.777 42.560 25.222 1.00 16.44 112 SER C N 1
ATOM 6994 C CA . SER C 1 112 ? -20.844 43.443 24.722 1.00 17.46 112 SER C CA 1
ATOM 6995 C C . SER C 1 112 ? -21.891 42.617 23.967 1.00 17.67 112 SER C C 1
ATOM 6996 O O . SER C 1 112 ? -23.071 42.770 24.267 1.00 16.63 112 SER C O 1
ATOM 6999 N N . LEU C 1 113 ? -21.461 41.703 23.089 1.00 15.21 113 LEU C N 1
ATOM 7000 C CA . LEU C 1 113 ? -22.396 40.817 22.365 1.00 17.42 113 LEU C CA 1
ATOM 7001 C C . LEU C 1 113 ? -23.304 40.056 23.355 1.00 17.88 113 LEU C C 1
ATOM 7002 O O . LEU C 1 113 ? -24.511 40.009 23.147 1.00 16.71 113 LEU C O 1
ATOM 7007 N N . LYS C 1 114 ? -22.746 39.465 24.402 1.00 18.82 114 LYS C N 1
ATOM 7008 C CA . LYS C 1 114 ? -23.560 38.634 25.337 1.00 21.22 114 LYS C CA 1
ATOM 7009 C C . LYS C 1 114 ? -24.485 39.554 26.141 1.00 20.89 114 LYS C C 1
ATOM 7010 O O . LYS C 1 114 ? -25.547 39.094 26.554 1.00 20.02 114 LYS C O 1
ATOM 7016 N N . ASN C 1 115 ? -24.110 40.810 26.335 1.00 17.65 115 ASN C N 1
ATOM 7017 C CA . ASN C 1 115 ? -24.972 41.791 27.030 1.00 21.04 115 ASN C CA 1
ATOM 7018 C C . ASN C 1 115 ? -26.127 42.191 26.107 1.00 22.90 115 ASN C C 1
ATOM 7019 O O . ASN C 1 115 ? -27.257 42.379 26.632 1.00 19.85 115 ASN C O 1
ATOM 7024 N N . TRP C 1 116 ? -25.867 42.341 24.791 1.00 18.17 116 TRP C N 1
ATOM 7025 C CA . TRP C 1 116 ? -26.881 42.768 23.795 1.00 18.52 116 TRP C CA 1
ATOM 7026 C C . TRP C 1 116 ? -27.986 41.735 23.663 1.00 16.76 116 TRP C C 1
ATOM 7027 O O . TRP C 1 116 ? -29.134 42.159 23.408 1.00 18.60 116 TRP C O 1
ATOM 7038 N N . GLU C 1 117 ? -27.649 40.461 23.821 1.00 16.83 117 GLU C N 1
ATOM 7039 C CA . GLU C 1 117 ? -28.521 39.317 23.474 1.00 17.35 117 GLU C CA 1
ATOM 7040 C C . GLU C 1 117 ? -29.905 39.527 24.093 1.00 18.05 117 GLU C C 1
ATOM 7041 O O . GLU C 1 117 ? -30.904 39.463 23.389 1.00 16.05 117 GLU C O 1
ATOM 7047 N N . PRO C 1 118 ? -30.052 39.733 25.413 1.00 18.69 118 PRO C N 1
ATOM 7048 C CA . PRO C 1 118 ? -31.383 39.889 26.002 1.00 19.82 118 PRO C CA 1
ATOM 7049 C C . PRO C 1 118 ? -32.211 41.030 25.421 1.00 18.54 118 PRO C C 1
ATOM 7050 O O . PRO C 1 118 ? -33.426 40.858 25.270 1.00 18.86 118 PRO C O 1
ATOM 7054 N N . ARG C 1 119 ? -31.567 42.153 25.133 1.00 17.45 119 ARG C N 1
ATOM 7055 C CA . ARG C 1 119 ? -32.201 43.341 24.528 1.00 19.40 119 ARG C CA 1
ATOM 7056 C C . ARG C 1 119 ? -32.649 43.004 23.112 1.00 18.34 119 ARG C C 1
ATOM 7057 O O . ARG C 1 119 ? -33.786 43.401 22.724 1.00 19.74 119 ARG C O 1
ATOM 7065 N N . ILE C 1 120 ? -31.782 42.328 22.358 1.00 16.47 120 ILE C N 1
ATOM 7066 C CA . ILE C 1 120 ? -32.127 41.950 20.959 1.00 15.47 120 ILE C CA 1
ATOM 7067 C C . ILE C 1 120 ? -33.313 40.989 20.991 1.00 14.51 120 ILE C C 1
ATOM 7068 O O . ILE C 1 120 ? -34.206 41.137 20.093 1.00 15.20 120 ILE C O 1
ATOM 7073 N N . LYS C 1 121 ? -33.340 40.042 21.938 1.00 15.13 121 LYS C N 1
ATOM 7074 C CA . LYS C 1 121 ? -34.500 39.135 22.124 1.00 16.83 121 LYS C CA 1
ATOM 7075 C C . LYS C 1 121 ? -35.766 39.955 22.364 1.00 18.02 121 LYS C C 1
ATOM 7076 O O . LYS C 1 121 ? -36.773 39.649 21.754 1.00 17.91 121 LYS C O 1
ATOM 7082 N N . GLN C 1 122 ? -35.720 40.972 23.222 1.00 18.69 122 GLN C N 1
ATOM 7083 C CA . GLN C 1 122 ? -36.964 41.736 23.516 1.00 20.44 122 GLN C CA 1
ATOM 7084 C C . GLN C 1 122 ? -37.413 42.480 22.254 1.00 17.52 122 GLN C C 1
ATOM 7085 O O . GLN C 1 122 ? -38.651 42.465 21.945 1.00 18.28 122 GLN C O 1
ATOM 7091 N N . ILE C 1 123 ? -36.480 43.079 21.512 1.00 16.26 123 ILE C N 1
ATOM 7092 C CA . ILE C 1 123 ? -36.821 43.744 20.226 1.00 16.41 123 ILE C CA 1
ATOM 7093 C C . ILE C 1 123 ? -37.468 42.729 19.274 1.00 17.01 123 ILE C C 1
ATOM 7094 O O . ILE C 1 123 ? -38.536 43.069 18.686 1.00 16.38 123 ILE C O 1
ATOM 7099 N N . ALA C 1 124 ? -36.887 41.535 19.119 1.00 16.17 124 ALA C N 1
ATOM 7100 C CA . ALA C 1 124 ? -37.460 40.496 18.209 1.00 15.21 124 ALA C CA 1
ATOM 7101 C C . ALA C 1 124 ? -38.873 40.072 18.689 1.00 16.48 124 ALA C C 1
ATOM 7102 O O . ALA C 1 124 ? -39.807 39.987 17.837 1.00 16.55 124 ALA C O 1
ATOM 7104 N N . ALA C 1 125 ? -39.054 39.855 19.992 1.00 14.82 125 ALA C N 1
ATOM 7105 C CA . ALA C 1 125 ? -40.363 39.490 20.599 1.00 16.95 125 ALA C CA 1
ATOM 7106 C C . ALA C 1 125 ? -41.403 40.557 20.288 1.00 17.71 125 ALA C C 1
ATOM 7107 O O . ALA C 1 125 ? -42.561 40.200 19.891 1.00 19.63 125 ALA C O 1
ATOM 7109 N N . ASP C 1 126 ? -41.047 41.832 20.430 1.00 18.66 126 ASP C N 1
ATOM 7110 C CA . ASP C 1 126 ? -41.999 42.946 20.246 1.00 20.78 126 ASP C CA 1
ATOM 7111 C C . ASP C 1 126 ? -42.363 43.079 18.759 1.00 19.73 126 ASP C C 1
ATOM 7112 O O . ASP C 1 126 ? -43.547 43.338 18.454 1.00 20.99 126 ASP C O 1
ATOM 7117 N N . LEU C 1 127 ? -41.385 42.892 17.866 1.00 18.46 127 LEU C N 1
ATOM 7118 C CA . LEU C 1 127 ? -41.562 42.998 16.387 1.00 18.48 127 LEU C CA 1
ATOM 7119 C C . LEU C 1 127 ? -42.507 41.886 15.906 1.00 18.05 127 LEU C C 1
ATOM 7120 O O . LEU C 1 127 ? -43.409 42.185 15.117 1.00 20.42 127 LEU C O 1
ATOM 7125 N N . VAL C 1 128 ? -42.291 40.649 16.336 1.00 17.96 128 VAL C N 1
ATOM 7126 C CA . VAL C 1 128 ? -43.124 39.483 15.927 1.00 19.66 128 VAL C CA 1
ATOM 7127 C C . VAL C 1 128 ? -44.504 39.632 16.597 1.00 18.97 128 VAL C C 1
ATOM 7128 O O . VAL C 1 128 ? -45.494 39.434 15.924 1.00 19.29 128 VAL C O 1
ATOM 7132 N N . GLU C 1 129 ? -44.548 40.042 17.860 1.00 20.67 129 GLU C N 1
ATOM 7133 C CA . GLU C 1 129 ? -45.810 40.251 18.619 1.00 23.02 129 GLU C CA 1
ATOM 7134 C C . GLU C 1 129 ? -46.728 41.186 17.827 1.00 24.20 129 GLU C C 1
ATOM 7135 O O . GLU C 1 129 ? -47.950 40.892 17.760 1.00 25.32 129 GLU C O 1
ATOM 7141 N N . ALA C 1 130 ? -46.184 42.227 17.200 1.00 22.24 130 ALA C N 1
ATOM 7142 C CA . ALA C 1 130 ? -46.967 43.265 16.499 1.00 24.35 130 ALA C CA 1
ATOM 7143 C C . ALA C 1 130 ? -47.594 42.701 15.221 1.00 24.22 130 ALA C C 1
ATOM 7144 O O . ALA C 1 130 ? -48.545 43.321 14.768 1.00 24.96 130 ALA C O 1
ATOM 7146 N N . ILE C 1 131 ? -47.103 41.582 14.674 1.00 21.65 131 ILE C N 1
ATOM 7147 C CA . ILE C 1 131 ? -47.654 41.035 13.390 1.00 23.07 131 ILE C CA 1
ATOM 7148 C C . ILE C 1 131 ? -48.336 39.679 13.577 1.00 21.80 131 ILE C C 1
ATOM 7149 O O . ILE C 1 131 ? -48.939 39.232 12.588 1.00 21.50 131 ILE C O 1
ATOM 7154 N N . GLN C 1 132 ? -48.239 39.056 14.742 1.00 20.70 132 GLN C N 1
ATOM 7155 C CA . GLN C 1 132 ? -48.626 37.637 14.919 1.00 22.87 132 GLN C CA 1
ATOM 7156 C C . GLN C 1 132 ? -50.152 37.448 14.811 1.00 22.62 132 GLN C C 1
ATOM 7157 O O . GLN C 1 132 ? -50.537 36.309 14.598 1.00 20.95 132 GLN C O 1
ATOM 7163 N N . LYS C 1 133 ? -50.963 38.502 14.915 1.00 22.50 133 LYS C N 1
ATOM 7164 C CA . LYS C 1 133 ? -52.438 38.415 14.698 1.00 26.67 133 LYS C CA 1
ATOM 7165 C C . LYS C 1 133 ? -52.775 38.346 13.204 1.00 27.11 133 LYS C C 1
ATOM 7166 O O . LYS C 1 133 ? -53.960 38.109 12.896 1.00 28.74 133 LYS C O 1
ATOM 7172 N N . ASN C 1 134 ? -51.804 38.569 12.301 1.00 23.17 134 ASN C N 1
ATOM 7173 C CA . ASN C 1 134 ? -52.083 38.673 10.846 1.00 25.03 134 ASN C CA 1
ATOM 7174 C C . ASN C 1 134 ? -52.034 37.284 10.218 1.00 24.18 134 ASN C C 1
ATOM 7175 O O . ASN C 1 134 ? -51.168 36.483 10.521 1.00 20.94 134 ASN C O 1
ATOM 7180 N N . PRO C 1 135 ? -52.972 36.949 9.306 1.00 24.65 135 PRO C N 1
ATOM 7181 C CA . PRO C 1 135 ? -52.963 35.638 8.667 1.00 22.73 135 PRO C CA 1
ATOM 7182 C C . PRO C 1 135 ? -51.794 35.540 7.683 1.00 21.11 135 PRO C C 1
ATOM 7183 O O . PRO C 1 135 ? -51.327 34.440 7.421 1.00 20.12 135 PRO C O 1
ATOM 7187 N N . THR C 1 136 ? -51.340 36.684 7.159 1.00 19.89 136 THR C N 1
ATOM 7188 C CA . THR C 1 136 ? -50.194 36.705 6.224 1.00 21.25 136 THR C CA 1
ATOM 7189 C C . THR C 1 136 ? -49.212 37.810 6.624 1.00 21.74 136 THR C C 1
ATOM 7190 O O . THR C 1 136 ? -49.606 38.786 7.293 1.00 22.34 136 THR C O 1
ATOM 7194 N N . ILE C 1 137 ? -47.980 37.655 6.175 1.00 19.13 137 ILE C N 1
ATOM 7195 C CA . ILE C 1 137 ? -46.910 38.639 6.463 1.00 19.62 137 ILE C CA 1
ATOM 7196 C C . ILE C 1 137 ? -46.060 38.807 5.213 1.00 19.68 137 ILE C C 1
ATOM 7197 O O . ILE C 1 137 ? -46.126 37.980 4.281 1.00 17.98 137 ILE C O 1
ATOM 7202 N N . ASN C 1 138 ? -45.377 39.937 5.154 1.00 17.05 138 ASN C N 1
ATOM 7203 C CA . ASN C 1 138 ? -44.381 40.223 4.105 1.00 17.32 138 ASN C CA 1
ATOM 7204 C C . ASN C 1 138 ? -43.057 40.200 4.848 1.00 15.43 138 ASN C C 1
ATOM 7205 O O . ASN C 1 138 ? -42.852 41.077 5.654 1.00 15.58 138 ASN C O 1
ATOM 7210 N N . ILE C 1 139 ? -42.265 39.172 4.650 1.00 15.69 139 ILE C N 1
ATOM 7211 C CA . ILE C 1 139 ? -40.992 39.028 5.420 1.00 15.21 139 ILE C CA 1
ATOM 7212 C C . ILE C 1 139 ? -40.175 40.311 5.269 1.00 14.50 139 ILE C C 1
ATOM 7213 O O . ILE C 1 139 ? -39.531 40.749 6.258 1.00 14.39 139 ILE C O 1
ATOM 7218 N N . VAL C 1 140 ? -40.103 40.865 4.072 1.00 13.88 140 VAL C N 1
ATOM 7219 C CA . VAL C 1 140 ? -39.181 42.009 3.811 1.00 15.07 140 VAL C CA 1
ATOM 7220 C C . VAL C 1 140 ? -39.626 43.235 4.609 1.00 17.64 140 VAL C C 1
ATOM 7221 O O . VAL C 1 140 ? -38.811 43.744 5.423 1.00 18.07 140 VAL C O 1
ATOM 7225 N N . ASP C 1 141 ? -40.874 43.680 4.520 1.00 17.70 141 ASP C N 1
ATOM 7226 C CA . ASP C 1 141 ? -41.259 44.963 5.184 1.00 20.86 141 ASP C CA 1
ATOM 7227 C C . ASP C 1 141 ? -41.557 44.747 6.672 1.00 19.75 141 ASP C C 1
ATOM 7228 O O . ASP C 1 141 ? -41.363 45.700 7.447 1.00 18.96 141 ASP C O 1
ATOM 7233 N N . ASP C 1 142 ? -41.997 43.550 7.069 1.00 18.19 142 ASP C N 1
ATOM 7234 C CA . ASP C 1 142 ? -42.372 43.207 8.467 1.00 18.38 142 ASP C CA 1
ATOM 7235 C C . ASP C 1 142 ? -41.204 42.716 9.332 1.00 15.92 142 ASP C C 1
ATOM 7236 O O . ASP C 1 142 ? -41.303 42.881 10.559 1.00 16.11 142 ASP C O 1
ATOM 7241 N N . LEU C 1 143 ? -40.162 42.095 8.776 1.00 15.17 143 LEU C N 1
ATOM 7242 C CA . LEU C 1 143 ? -39.111 41.453 9.616 1.00 17.74 143 LEU C CA 1
ATOM 7243 C C . LEU C 1 143 ? -37.698 41.736 9.108 1.00 15.57 143 LEU C C 1
ATOM 7244 O O . LEU C 1 143 ? -36.926 42.352 9.867 1.00 15.61 143 LEU C O 1
ATOM 7249 N N . SER C 1 144 ? -37.364 41.342 7.882 1.00 14.75 144 SER C N 1
ATOM 7250 C CA . SER C 1 144 ? -35.943 41.337 7.435 1.00 15.09 144 SER C CA 1
ATOM 7251 C C . SER C 1 144 ? -35.444 42.776 7.300 1.00 16.48 144 SER C C 1
ATOM 7252 O O . SER C 1 144 ? -34.278 43.021 7.692 1.00 15.89 144 SER C O 1
ATOM 7255 N N . SER C 1 145 ? -36.257 43.681 6.752 1.00 15.20 145 SER C N 1
ATOM 7256 C CA . SER C 1 145 ? -35.840 45.105 6.587 1.00 16.92 145 SER C CA 1
ATOM 7257 C C . SER C 1 145 ? -35.751 45.788 7.961 1.00 16.80 145 SER C C 1
ATOM 7258 O O . SER C 1 145 ? -34.714 46.351 8.349 1.00 17.59 145 SER C O 1
ATOM 7261 N N . PRO C 1 146 ? -36.792 45.775 8.807 1.00 15.95 146 PRO C N 1
ATOM 7262 C CA . PRO C 1 146 ? -36.746 46.565 10.033 1.00 16.04 146 PRO C CA 1
ATOM 7263 C C . PRO C 1 146 ? -35.851 46.044 11.143 1.00 16.33 146 PRO C C 1
ATOM 7264 O O . PRO C 1 146 ? -35.320 46.851 11.869 1.00 17.42 146 PRO C O 1
ATOM 7268 N N . PHE C 1 147 ? -35.694 44.731 11.277 1.00 15.18 147 PHE C N 1
ATOM 7269 C CA . PHE C 1 147 ? -35.104 44.197 12.511 1.00 14.00 147 PHE C CA 1
ATOM 7270 C C . PHE C 1 147 ? -33.680 44.727 12.657 1.00 14.93 147 PHE C C 1
ATOM 7271 O O . PHE C 1 147 ? -33.361 45.226 13.724 1.00 14.04 147 PHE C O 1
ATOM 7279 N N . PRO C 1 148 ? -32.786 44.611 11.656 1.00 16.82 148 PRO C N 1
ATOM 7280 C CA . PRO C 1 148 ? -31.392 45.072 11.841 1.00 17.07 148 PRO C CA 1
ATOM 7281 C C . PRO C 1 148 ? -31.304 46.569 12.184 1.00 19.02 148 PRO C C 1
ATOM 7282 O O . PRO C 1 148 ? -30.435 46.949 12.941 1.00 18.23 148 PRO C O 1
ATOM 7286 N N . SER C 1 149 ? -32.227 47.389 11.678 1.00 19.24 149 SER C N 1
ATOM 7287 C CA . SER C 1 149 ? -32.234 48.854 11.940 1.00 20.61 149 SER C CA 1
ATOM 7288 C C . SER C 1 149 ? -32.782 49.139 13.343 1.00 20.74 149 SER C C 1
ATOM 7289 O O . SER C 1 149 ? -32.138 49.915 14.099 1.00 21.96 149 SER C O 1
ATOM 7292 N N . LEU C 1 150 ? -33.835 48.448 13.770 1.00 18.87 150 LEU C N 1
ATOM 7293 C CA . LEU C 1 150 ? -34.319 48.562 15.173 1.00 19.67 150 LEU C CA 1
ATOM 7294 C C . LEU C 1 150 ? -33.219 48.157 16.154 1.00 18.23 150 LEU C C 1
ATOM 7295 O O . LEU C 1 150 ? -33.072 48.828 17.203 1.00 16.36 150 LEU C O 1
ATOM 7300 N N . VAL C 1 151 ? -32.495 47.079 15.869 1.00 15.92 151 VAL C N 1
ATOM 7301 C CA . VAL C 1 151 ? -31.473 46.580 16.810 1.00 15.49 151 VAL C CA 1
ATOM 7302 C C . VAL C 1 151 ? -30.349 47.624 16.901 1.00 16.64 151 VAL C C 1
ATOM 7303 O O . VAL C 1 151 ? -29.993 48.018 18.032 1.00 15.74 151 VAL C O 1
ATOM 7307 N N . ILE C 1 152 ? -29.824 48.035 15.755 1.00 17.19 152 ILE C N 1
ATOM 7308 C CA . ILE C 1 152 ? -28.608 48.914 15.753 1.00 19.52 152 ILE C CA 1
ATOM 7309 C C . ILE C 1 152 ? -28.954 50.267 16.408 1.00 19.47 152 ILE C C 1
ATOM 7310 O O . ILE C 1 152 ? -28.080 50.793 17.142 1.00 18.14 152 ILE C O 1
ATOM 7315 N N . ALA C 1 153 ? -30.198 50.759 16.305 1.00 19.20 153 ALA C N 1
ATOM 7316 C CA . ALA C 1 153 ? -30.661 51.975 17.029 1.00 21.55 153 ALA C CA 1
ATOM 7317 C C . ALA C 1 153 ? -30.507 51.777 18.536 1.00 23.85 153 ALA C C 1
ATOM 7318 O O . ALA C 1 153 ? -29.957 52.679 19.241 1.00 22.53 153 ALA C O 1
ATOM 7320 N N . ASP C 1 154 ? -30.947 50.634 19.047 1.00 20.12 154 ASP C N 1
ATOM 7321 C CA . ASP C 1 154 ? -30.796 50.310 20.472 1.00 20.82 154 ASP C CA 1
ATOM 7322 C C . ASP C 1 154 ? -29.301 50.241 20.793 1.00 17.86 154 ASP C C 1
ATOM 7323 O O . ASP C 1 154 ? -28.889 50.818 21.815 1.00 18.65 154 ASP C O 1
ATOM 7328 N N . LEU C 1 155 ? -28.515 49.508 20.006 1.00 16.17 155 LEU C N 1
ATOM 7329 C CA . LEU C 1 155 ? -27.104 49.231 20.384 1.00 15.74 155 LEU C CA 1
ATOM 7330 C C . LEU C 1 155 ? -26.291 50.528 20.378 1.00 16.55 155 LEU C C 1
ATOM 7331 O O . LEU C 1 155 ? -25.332 50.613 21.216 1.00 17.36 155 LEU C O 1
ATOM 7336 N N . PHE C 1 156 ? -26.576 51.436 19.437 1.00 16.09 156 PHE C N 1
ATOM 7337 C CA . PHE C 1 156 ? -25.911 52.767 19.349 1.00 17.51 156 PHE C CA 1
ATOM 7338 C C . PHE C 1 156 ? -26.154 53.560 20.633 1.00 20.70 156 PHE C C 1
ATOM 7339 O O . PHE C 1 156 ? -25.274 54.392 20.970 1.00 22.43 156 PHE C O 1
ATOM 7347 N N . GLY C 1 157 ? -27.309 53.351 21.282 1.00 18.53 157 GLY C N 1
ATOM 7348 C CA . GLY C 1 157 ? -27.757 54.089 22.474 1.00 22.18 157 GLY C CA 1
ATOM 7349 C C . GLY C 1 157 ? -28.645 55.256 22.106 1.00 21.29 157 GLY C C 1
ATOM 7350 O O . GLY C 1 157 ? -28.678 56.254 22.885 1.00 26.27 157 GLY C O 1
ATOM 7351 N N . VAL C 1 158 ? -29.332 55.149 20.980 1.00 24.19 158 VAL C N 1
ATOM 7352 C CA . VAL C 1 158 ? -30.289 56.191 20.560 1.00 29.13 158 VAL C CA 1
ATOM 7353 C C . VAL C 1 158 ? -31.379 56.215 21.619 1.00 37.24 158 VAL C C 1
ATOM 7354 O O . VAL C 1 158 ? -31.933 55.159 21.912 1.00 36.13 158 VAL C O 1
ATOM 7358 N N . PRO C 1 159 ? -31.735 57.393 22.188 1.00 39.13 159 PRO C N 1
ATOM 7359 C CA . PRO C 1 159 ? -32.863 57.495 23.108 1.00 42.48 159 PRO C CA 1
ATOM 7360 C C . PRO C 1 159 ? -34.100 56.729 22.621 1.00 43.13 159 PRO C C 1
ATOM 7361 O O . PRO C 1 159 ? -34.329 56.557 21.421 1.00 45.88 159 PRO C O 1
ATOM 7365 N N . VAL C 1 160 ? -34.898 56.297 23.594 1.00 46.82 160 VAL C N 1
ATOM 7366 C CA . VAL C 1 160 ? -36.013 55.338 23.383 1.00 48.56 160 VAL C CA 1
ATOM 7367 C C . VAL C 1 160 ? -37.011 55.933 22.382 1.00 48.75 160 VAL C C 1
ATOM 7368 O O . VAL C 1 160 ? -37.389 57.096 22.565 1.00 49.83 160 VAL C O 1
ATOM 7372 N N . LYS C 1 161 ? -37.411 55.130 21.391 1.00 54.28 161 LYS C N 1
ATOM 7373 C CA . LYS C 1 161 ? -38.591 55.331 20.497 1.00 59.64 161 LYS C CA 1
ATOM 7374 C C . LYS C 1 161 ? -38.352 56.465 19.491 1.00 59.21 161 LYS C C 1
ATOM 7375 O O . LYS C 1 161 ? -39.353 56.944 18.912 1.00 59.76 161 LYS C O 1
ATOM 7381 N N . ASP C 1 162 ? -37.093 56.852 19.245 1.00 56.82 162 ASP C N 1
ATOM 7382 C CA . ASP C 1 162 ? -36.716 57.554 17.988 1.00 53.27 162 ASP C CA 1
ATOM 7383 C C . ASP C 1 162 ? -36.431 56.489 16.934 1.00 55.05 162 ASP C C 1
ATOM 7384 O O . ASP C 1 162 ? -36.191 56.873 15.784 1.00 59.10 162 ASP C O 1
ATOM 7389 N N . ARG C 1 163 ? -36.420 55.217 17.332 1.00 40.02 163 ARG C N 1
ATOM 7390 C CA . ARG C 1 163 ? -35.990 54.099 16.462 1.00 43.37 163 ARG C CA 1
ATOM 7391 C C . ARG C 1 163 ? -36.679 54.205 15.114 1.00 43.83 163 ARG C C 1
ATOM 7392 O O . ARG C 1 163 ? -35.988 54.016 14.124 1.00 50.75 163 ARG C O 1
ATOM 7400 N N . TYR C 1 164 ? -37.991 54.428 15.081 1.00 45.98 164 TYR C N 1
ATOM 7401 C CA . TYR C 1 164 ? -38.729 54.565 13.802 1.00 48.59 164 TYR C CA 1
ATOM 7402 C C . TYR C 1 164 ? -38.262 55.880 13.155 1.00 42.84 164 TYR C C 1
ATOM 7403 O O . TYR C 1 164 ? -38.107 55.852 11.918 1.00 49.05 164 TYR C O 1
ATOM 7412 N N . GLN C 1 165 ? -37.960 56.935 13.929 1.00 44.11 165 GLN C N 1
ATOM 7413 C CA . GLN C 1 165 ? -37.345 58.195 13.377 1.00 42.62 165 GLN C CA 1
ATOM 7414 C C . GLN C 1 165 ? -35.890 57.886 12.996 1.00 37.86 165 GLN C C 1
ATOM 7415 O O . GLN C 1 165 ? -35.597 57.794 11.785 1.00 35.27 165 GLN C O 1
ATOM 7421 N N . PHE C 1 166 ? -35.023 57.634 13.981 1.00 34.45 166 PHE C N 1
ATOM 7422 C CA . PHE C 1 166 ? -33.666 57.089 13.690 1.00 36.03 166 PHE C CA 1
ATOM 7423 C C . PHE C 1 166 ? -33.785 55.962 12.652 1.00 33.80 166 PHE C C 1
ATOM 7424 O O . PHE C 1 166 ? -33.097 55.989 11.646 1.00 30.34 166 PHE C O 1
ATOM 7432 N N . LYS C 1 167 ? -34.671 54.984 12.838 1.00 40.41 167 LYS C N 1
ATOM 7433 C CA . LYS C 1 167 ? -34.777 53.866 11.851 1.00 41.77 167 LYS C CA 1
ATOM 7434 C C . LYS C 1 167 ? -35.239 54.388 10.494 1.00 42.55 167 LYS C C 1
ATOM 7435 O O . LYS C 1 167 ? -34.804 53.813 9.486 1.00 42.37 167 LYS C O 1
ATOM 7441 N N . LYS C 1 168 ? -36.150 55.366 10.460 1.00 43.74 168 LYS C N 1
ATOM 7442 C CA . LYS C 1 168 ? -36.668 55.915 9.180 1.00 43.33 168 LYS C CA 1
ATOM 7443 C C . LYS C 1 168 ? -35.484 56.505 8.395 1.00 40.02 168 LYS C C 1
ATOM 7444 O O . LYS C 1 168 ? -35.419 56.252 7.174 1.00 34.48 168 LYS C O 1
ATOM 7450 N N . TRP C 1 169 ? -34.549 57.210 9.058 1.00 39.27 169 TRP C N 1
ATOM 7451 C CA . TRP C 1 169 ? -33.292 57.677 8.393 1.00 38.07 169 TRP C CA 1
ATOM 7452 C C . TRP C 1 169 ? -32.521 56.450 7.916 1.00 33.04 169 TRP C C 1
ATOM 7453 O O . TRP C 1 169 ? -32.120 56.420 6.764 1.00 32.34 169 TRP C O 1
ATOM 7464 N N . VAL C 1 170 ? -32.297 55.467 8.799 1.00 33.66 170 VAL C N 1
ATOM 7465 C CA . VAL C 1 170 ? -31.561 54.237 8.383 1.00 35.23 170 VAL C CA 1
ATOM 7466 C C . VAL C 1 170 ? -32.345 53.636 7.222 1.00 37.57 170 VAL C C 1
ATOM 7467 O O . VAL C 1 170 ? -31.714 53.293 6.196 1.00 31.99 170 VAL C O 1
ATOM 7471 N N . ASP C 1 171 ? -33.674 53.510 7.398 1.00 37.47 171 ASP C N 1
ATOM 7472 C CA . ASP C 1 171 ? -34.563 52.911 6.369 1.00 39.63 171 ASP C CA 1
ATOM 7473 C C . ASP C 1 171 ? -34.375 53.719 5.080 1.00 40.45 171 ASP C C 1
ATOM 7474 O O . ASP C 1 171 ? -34.187 53.076 4.017 1.00 36.46 171 ASP C O 1
ATOM 7479 N N . ILE C 1 172 ? -34.345 55.064 5.156 1.00 36.52 172 ILE C N 1
ATOM 7480 C CA . ILE C 1 172 ? -34.162 55.893 3.924 1.00 40.88 172 ILE C CA 1
ATOM 7481 C C . ILE C 1 172 ? -32.740 55.703 3.381 1.00 37.22 172 ILE C C 1
ATOM 7482 O O . ILE C 1 172 ? -32.578 55.574 2.151 1.00 31.59 172 ILE C O 1
ATOM 7487 N N . LEU C 1 173 ? -31.727 55.804 4.242 1.00 34.94 173 LEU C N 1
ATOM 7488 C CA . LEU C 1 173 ? -30.311 55.840 3.781 1.00 34.38 173 LEU C CA 1
ATOM 7489 C C . LEU C 1 173 ? -29.916 54.506 3.132 1.00 34.40 173 LEU C C 1
ATOM 7490 O O . LEU C 1 173 ? -29.057 54.519 2.240 1.00 31.63 173 LEU C O 1
ATOM 7495 N N . PHE C 1 174 ? -30.492 53.392 3.594 1.00 34.32 174 PHE C N 1
ATOM 7496 C CA . PHE C 1 174 ? -30.147 52.026 3.109 1.00 37.16 174 PHE C CA 1
ATOM 7497 C C . PHE C 1 174 ? -31.374 51.374 2.446 1.00 37.37 174 PHE C C 1
ATOM 7498 O O . PHE C 1 174 ? -31.431 50.126 2.367 1.00 38.20 174 PHE C O 1
ATOM 7506 N N . GLN C 1 175 ? -32.302 52.186 1.914 1.00 36.47 175 GLN C N 1
ATOM 7507 C CA . GLN C 1 175 ? -33.503 51.655 1.198 1.00 37.45 175 GLN C CA 1
ATOM 7508 C C . GLN C 1 175 ? -33.058 50.838 -0.018 1.00 37.31 175 GLN C C 1
ATOM 7509 O O . GLN C 1 175 ? -31.935 50.997 -0.533 1.00 30.23 175 GLN C O 1
ATOM 7515 N N . PRO C 1 176 ? -33.921 49.900 -0.492 1.00 38.75 176 PRO C N 1
ATOM 7516 C CA . PRO C 1 176 ? -33.630 49.157 -1.724 1.00 37.14 176 PRO C CA 1
ATOM 7517 C C . PRO C 1 176 ? -33.349 50.080 -2.920 1.00 37.50 176 PRO C C 1
ATOM 7518 O O . PRO C 1 176 ? -33.954 51.119 -3.045 1.00 32.26 176 PRO C O 1
ATOM 7522 N N . TYR C 1 177 ? -32.392 49.681 -3.756 1.00 36.80 177 TYR C N 1
ATOM 7523 C CA . TYR C 1 177 ? -32.182 50.227 -5.115 1.00 37.04 177 TYR C CA 1
ATOM 7524 C C . TYR C 1 177 ? -33.508 50.150 -5.886 1.00 37.95 177 TYR C C 1
ATOM 7525 O O . TYR C 1 177 ? -34.271 49.169 -5.704 1.00 33.73 177 TYR C O 1
ATOM 7534 N N . ASP C 1 178 ? -33.792 51.181 -6.686 1.00 37.49 178 ASP C N 1
ATOM 7535 C CA . ASP C 1 178 ? -34.967 51.254 -7.595 1.00 43.20 178 ASP C CA 1
ATOM 7536 C C . ASP C 1 178 ? -34.538 52.016 -8.853 1.00 46.90 178 ASP C C 1
ATOM 7537 O O . ASP C 1 178 ? -34.285 53.234 -8.749 1.00 45.54 178 ASP C O 1
ATOM 7542 N N . GLN C 1 179 ? -34.464 51.306 -9.985 1.00 50.36 179 GLN C N 1
ATOM 7543 C CA . GLN C 1 179 ? -34.078 51.824 -11.323 1.00 53.26 179 GLN C CA 1
ATOM 7544 C C . GLN C 1 179 ? -35.036 52.940 -11.773 1.00 52.43 179 GLN C C 1
ATOM 7545 O O . GLN C 1 179 ? -34.589 53.807 -12.549 1.00 53.82 179 GLN C O 1
ATOM 7547 N N . GLU C 1 180 ? -36.288 52.921 -11.286 1.00 52.88 180 GLU C N 1
ATOM 7548 C CA . GLU C 1 180 ? -37.402 53.818 -11.689 1.00 56.74 180 GLU C CA 1
ATOM 7549 C C . GLU C 1 180 ? -37.299 55.178 -10.980 1.00 57.11 180 GLU C C 1
ATOM 7550 O O . GLU C 1 180 ? -37.710 56.197 -11.582 1.00 56.46 180 GLU C O 1
ATOM 7552 N N . ARG C 1 181 ? -36.786 55.193 -9.746 1.00 55.54 181 ARG C N 1
ATOM 7553 C CA . ARG C 1 181 ? -36.770 56.375 -8.850 1.00 53.35 181 ARG C CA 1
ATOM 7554 C C . ARG C 1 181 ? -35.323 56.757 -8.510 1.00 55.09 181 ARG C C 1
ATOM 7555 O O . ARG C 1 181 ? -35.107 57.210 -7.371 1.00 54.15 181 ARG C O 1
ATOM 7557 N N . LEU C 1 182 ? -34.401 56.620 -9.476 1.00 58.24 182 LEU C N 1
ATOM 7558 C CA . LEU C 1 182 ? -32.923 56.615 -9.294 1.00 68.52 182 LEU C CA 1
ATOM 7559 C C . LEU C 1 182 ? -32.288 57.914 -9.813 1.00 77.48 182 LEU C C 1
ATOM 7560 O O . LEU C 1 182 ? -32.799 58.463 -10.813 1.00 86.88 182 LEU C O 1
ATOM 7562 N N . GLU C 1 183 ? -31.206 58.362 -9.153 1.00 84.56 183 GLU C N 1
ATOM 7563 C CA . GLU C 1 183 ? -30.425 59.603 -9.419 1.00 84.56 183 GLU C CA 1
ATOM 7564 C C . GLU C 1 183 ? -31.178 60.834 -8.889 1.00 89.25 183 GLU C C 1
ATOM 7565 O O . GLU C 1 183 ? -30.566 61.929 -8.837 1.00 87.29 183 GLU C O 1
ATOM 7567 N N . GLU C 1 184 ? -32.454 60.653 -8.520 1.00 86.10 184 GLU C N 1
ATOM 7568 C CA . GLU C 1 184 ? -33.273 61.627 -7.754 1.00 82.51 184 GLU C CA 1
ATOM 7569 C C . GLU C 1 184 ? -33.103 61.347 -6.257 1.00 76.80 184 GLU C C 1
ATOM 7570 O O . GLU C 1 184 ? -33.092 62.323 -5.496 1.00 85.22 184 GLU C O 1
ATOM 7576 N N . ILE C 1 185 ? -32.981 60.075 -5.848 1.00 81.55 185 ILE C N 1
ATOM 7577 C CA . ILE C 1 185 ? -32.861 59.708 -4.401 1.00 75.76 185 ILE C CA 1
ATOM 7578 C C . ILE C 1 185 ? -31.373 59.614 -4.034 1.00 69.08 185 ILE C C 1
ATOM 7579 O O . ILE C 1 185 ? -31.083 59.188 -2.909 1.00 75.23 185 ILE C O 1
ATOM 7584 N N . GLU C 1 186 ? -30.480 60.062 -4.925 1.00 63.73 186 GLU C N 1
ATOM 7585 C CA . GLU C 1 186 ? -29.146 60.589 -4.558 1.00 64.03 186 GLU C CA 1
ATOM 7586 C C . GLU C 1 186 ? -29.355 61.778 -3.605 1.00 70.13 186 GLU C C 1
ATOM 7587 O O . GLU C 1 186 ? -28.572 61.905 -2.633 1.00 64.78 186 GLU C O 1
ATOM 7589 N N . GLN C 1 187 ? -30.397 62.588 -3.853 1.00 68.28 187 GLN C N 1
ATOM 7590 C CA . GLN C 1 187 ? -30.758 63.793 -3.048 1.00 67.30 187 GLN C CA 1
ATOM 7591 C C . GLN C 1 187 ? -31.523 63.386 -1.781 1.00 64.94 187 GLN C C 1
ATOM 7592 O O . GLN C 1 187 ? -31.150 63.878 -0.688 1.00 58.97 187 GLN C O 1
ATOM 7598 N N . GLU C 1 188 ? -32.556 62.548 -1.923 1.00 58.69 188 GLU C N 1
ATOM 7599 C CA . GLU C 1 188 ? -33.337 61.947 -0.798 1.00 58.89 188 GLU C CA 1
ATOM 7600 C C . GLU C 1 188 ? -32.373 61.331 0.242 1.00 56.19 188 GLU C C 1
ATOM 7601 O O . GLU C 1 188 ? -32.686 61.386 1.461 1.00 52.35 188 GLU C O 1
ATOM 7607 N N . LYS C 1 189 ? -31.244 60.784 -0.228 1.00 49.37 189 LYS C N 1
ATOM 7608 C CA . LYS C 1 189 ? -30.144 60.193 0.586 1.00 48.81 189 LYS C CA 1
ATOM 7609 C C . LYS C 1 189 ? -29.350 61.323 1.245 1.00 44.40 189 LYS C C 1
ATOM 7610 O O . LYS C 1 189 ? -29.201 61.319 2.475 1.00 34.32 189 LYS C O 1
ATOM 7616 N N . GLN C 1 190 ? -28.796 62.223 0.424 1.00 42.72 190 GLN C N 1
ATOM 7617 C CA . GLN C 1 190 ? -27.988 63.376 0.905 1.00 40.95 190 GLN C CA 1
ATOM 7618 C C . GLN C 1 190 ? -28.756 64.050 2.049 1.00 35.16 190 GLN C C 1
ATOM 7619 O O . GLN C 1 190 ? -28.112 64.416 3.055 1.00 35.24 190 GLN C O 1
ATOM 7625 N N . ARG C 1 191 ? -30.078 64.193 1.902 1.00 34.05 191 ARG C N 1
ATOM 7626 C CA . ARG C 1 191 ? -30.988 64.784 2.919 1.00 36.56 191 ARG C CA 1
ATOM 7627 C C . ARG C 1 191 ? -31.066 63.923 4.193 1.00 33.54 191 ARG C C 1
ATOM 7628 O O . ARG C 1 191 ? -31.041 64.504 5.294 1.00 30.74 191 ARG C O 1
ATOM 7636 N N . ALA C 1 192 ? -31.279 62.606 4.079 1.00 29.44 192 ALA C N 1
ATOM 7637 C CA . ALA C 1 192 ? -31.400 61.740 5.277 1.00 30.01 192 ALA C CA 1
ATOM 7638 C C . ALA C 1 192 ? -30.059 61.761 6.041 1.00 22.89 192 ALA C C 1
ATOM 7639 O O . ALA C 1 192 ? -30.105 61.759 7.288 1.00 22.06 192 ALA C O 1
ATOM 7641 N N . GLY C 1 193 ? -28.945 61.806 5.306 1.00 23.72 193 GLY C N 1
ATOM 7642 C CA . GLY C 1 193 ? -27.559 61.847 5.817 1.00 26.49 193 GLY C CA 1
ATOM 7643 C C . GLY C 1 193 ? -27.294 63.119 6.604 1.00 25.67 193 GLY C C 1
ATOM 7644 O O . GLY C 1 193 ? -26.662 63.051 7.669 1.00 23.99 193 GLY C O 1
ATOM 7645 N N . ALA C 1 194 ? -27.799 64.252 6.115 1.00 26.08 194 ALA C N 1
ATOM 7646 C CA . ALA C 1 194 ? -27.688 65.553 6.815 1.00 25.47 194 ALA C CA 1
ATOM 7647 C C . ALA C 1 194 ? -28.563 65.515 8.078 1.00 24.05 194 ALA C C 1
ATOM 7648 O O . ALA C 1 194 ? -28.083 65.944 9.144 1.00 19.42 194 ALA C O 1
ATOM 7650 N N . GLU C 1 195 ? -29.790 64.985 7.999 1.00 22.75 195 GLU C N 1
ATOM 7651 C CA . GLU C 1 195 ? -30.678 64.923 9.186 1.00 25.12 195 GLU C CA 1
ATOM 7652 C C . GLU C 1 195 ? -30.098 63.965 10.226 1.00 19.08 195 GLU C C 1
ATOM 7653 O O . GLU C 1 195 ? -30.124 64.316 11.417 1.00 21.08 195 GLU C O 1
ATOM 7659 N N . TYR C 1 196 ? -29.529 62.856 9.759 1.00 18.41 196 TYR C N 1
ATOM 7660 C CA . TYR C 1 196 ? -28.868 61.821 10.593 1.00 17.54 196 TYR C CA 1
ATOM 7661 C C . TYR C 1 196 ? -27.732 62.476 11.384 1.00 17.02 196 TYR C C 1
ATOM 7662 O O . TYR C 1 196 ? -27.654 62.356 12.607 1.00 16.25 196 TYR C O 1
ATOM 7671 N N . PHE C 1 197 ? -26.894 63.253 10.684 1.00 16.85 197 PHE C N 1
ATOM 7672 C CA . PHE C 1 197 ? -25.726 63.913 11.332 1.00 17.00 197 PHE C CA 1
ATOM 7673 C C . PHE C 1 197 ? -26.226 64.914 12.384 1.00 15.97 197 PHE C C 1
ATOM 7674 O O . PHE C 1 197 ? -25.729 64.958 13.548 1.00 16.23 197 PHE C O 1
ATOM 7682 N N . GLN C 1 198 ? -27.184 65.750 12.001 1.00 18.39 198 GLN C N 1
ATOM 7683 C CA . GLN C 1 198 ? -27.671 66.838 12.881 1.00 20.79 198 GLN C CA 1
ATOM 7684 C C . GLN C 1 198 ? -28.273 66.217 14.147 1.00 22.45 198 GLN C C 1
ATOM 7685 O O . GLN C 1 198 ? -28.154 66.815 15.231 1.00 22.68 198 GLN C O 1
ATOM 7691 N N . TYR C 1 199 ? -28.900 65.056 14.005 1.00 20.51 199 TYR C N 1
ATOM 7692 C CA . TYR C 1 199 ? -29.478 64.294 15.144 1.00 21.90 199 TYR C CA 1
ATOM 7693 C C . TYR C 1 199 ? -28.374 63.668 16.001 1.00 20.55 199 TYR C C 1
ATOM 7694 O O . TYR C 1 199 ? -28.328 63.900 17.248 1.00 24.33 199 TYR C O 1
ATOM 7703 N N . LEU C 1 200 ? -27.436 62.939 15.390 1.00 20.35 200 LEU C N 1
ATOM 7704 C CA . LEU C 1 200 ? -26.532 62.072 16.175 1.00 18.04 200 LEU C CA 1
ATOM 7705 C C . LEU C 1 200 ? -25.341 62.860 16.731 1.00 18.16 200 LEU C C 1
ATOM 7706 O O . LEU C 1 200 ? -24.789 62.488 17.763 1.00 17.44 200 LEU C O 1
ATOM 7711 N N . TYR C 1 201 ? -24.929 63.950 16.095 1.00 17.06 201 TYR C N 1
ATOM 7712 C CA . TYR C 1 201 ? -23.707 64.670 16.518 1.00 18.26 201 TYR C CA 1
ATOM 7713 C C . TYR C 1 201 ? -23.887 65.160 17.958 1.00 18.89 201 TYR C C 1
ATOM 7714 O O . TYR C 1 201 ? -23.049 64.906 18.802 1.00 19.23 201 TYR C O 1
ATOM 7723 N N . PRO C 1 202 ? -25.005 65.812 18.330 1.00 23.42 202 PRO C N 1
ATOM 7724 C CA . PRO C 1 202 ? -25.188 66.227 19.724 1.00 24.10 202 PRO C CA 1
ATOM 7725 C C . PRO C 1 202 ? -25.389 65.067 20.715 1.00 23.05 202 PRO C C 1
ATOM 7726 O O . PRO C 1 202 ? -25.057 65.248 21.879 1.00 25.25 202 PRO C O 1
ATOM 7730 N N . ILE C 1 203 ? -25.903 63.932 20.260 1.00 20.18 203 ILE C N 1
ATOM 7731 C CA . ILE C 1 203 ? -26.002 62.716 21.127 1.00 22.56 203 ILE C CA 1
ATOM 7732 C C . ILE C 1 203 ? -24.585 62.244 21.480 1.00 19.29 203 ILE C C 1
ATOM 7733 O O . ILE C 1 203 ? -24.347 61.914 22.666 1.00 18.66 203 ILE C O 1
ATOM 7738 N N . VAL C 1 204 ? -23.666 62.247 20.507 1.00 16.84 204 VAL C N 1
ATOM 7739 C CA . VAL C 1 204 ? -22.256 61.850 20.752 1.00 16.61 204 VAL C CA 1
ATOM 7740 C C . VAL C 1 204 ? -21.650 62.821 21.773 1.00 17.71 204 VAL C C 1
ATOM 7741 O O . VAL C 1 204 ? -20.979 62.376 22.691 1.00 18.13 204 VAL C O 1
ATOM 7745 N N . ILE C 1 205 ? -21.869 64.123 21.613 1.00 18.85 205 ILE C N 1
ATOM 7746 C CA . ILE C 1 205 ? -21.286 65.128 22.556 1.00 20.95 205 ILE C CA 1
ATOM 7747 C C . ILE C 1 205 ? -21.807 64.842 23.963 1.00 21.05 205 ILE C C 1
ATOM 7748 O O . ILE C 1 205 ? -20.960 64.827 24.907 1.00 20.37 205 ILE C O 1
ATOM 7753 N N . GLU C 1 206 ? -23.122 64.659 24.094 1.00 20.83 206 GLU C N 1
ATOM 7754 C CA . GLU C 1 206 ? -23.801 64.383 25.398 1.00 24.67 206 GLU C CA 1
ATOM 7755 C C . GLU C 1 206 ? -23.168 63.140 26.028 1.00 22.73 206 GLU C C 1
ATOM 7756 O O . GLU C 1 206 ? -22.850 63.163 27.252 1.00 21.27 206 GLU C O 1
ATOM 7762 N N . LYS C 1 207 ? -22.978 62.093 25.233 1.00 19.81 207 LYS C N 1
ATOM 7763 C CA . LYS C 1 207 ? -22.553 60.780 25.779 1.00 20.56 207 LYS C CA 1
ATOM 7764 C C . LYS C 1 207 ? -21.140 60.886 26.351 1.00 20.38 207 LYS C C 1
ATOM 7765 O O . LYS C 1 207 ? -20.867 60.177 27.321 1.00 21.06 207 LYS C O 1
ATOM 7771 N N . ARG C 1 208 ? -20.312 61.797 25.835 1.00 20.69 208 ARG C N 1
ATOM 7772 C CA . ARG C 1 208 ? -18.943 62.037 26.363 1.00 24.91 208 ARG C CA 1
ATOM 7773 C C . ARG C 1 208 ? -19.000 62.334 27.873 1.00 27.04 208 ARG C C 1
ATOM 7774 O O . ARG C 1 208 ? -18.084 61.890 28.581 1.00 28.23 208 ARG C O 1
ATOM 7782 N N . SER C 1 209 ? -20.073 62.993 28.330 1.00 30.01 209 SER C N 1
ATOM 7783 C CA . SER C 1 209 ? -20.327 63.468 29.723 1.00 30.54 209 SER C CA 1
ATOM 7784 C C . SER C 1 209 ? -21.277 62.544 30.488 1.00 29.38 209 SER C C 1
ATOM 7785 O O . SER C 1 209 ? -21.590 62.864 31.656 1.00 29.42 209 SER C O 1
ATOM 7788 N N . ASN C 1 210 ? -21.756 61.471 29.848 1.00 25.92 210 ASN C N 1
ATOM 7789 C CA . ASN C 1 210 ? -22.783 60.551 30.398 1.00 25.41 210 ASN C CA 1
ATOM 7790 C C . ASN C 1 210 ? -22.498 59.140 29.859 1.00 20.88 210 ASN C C 1
ATOM 7791 O O . ASN C 1 210 ? -23.415 58.513 29.236 1.00 21.86 210 ASN C O 1
ATOM 7796 N N . LEU C 1 211 ? -21.271 58.658 30.061 1.00 17.28 211 LEU C N 1
ATOM 7797 C CA . LEU C 1 211 ? -20.819 57.413 29.384 1.00 17.69 211 LEU C CA 1
ATOM 7798 C C . LEU C 1 211 ? -21.600 56.202 29.884 1.00 19.33 211 LEU C C 1
ATOM 7799 O O . LEU C 1 211 ? -21.730 56.013 31.129 1.00 17.48 211 LEU C O 1
ATOM 7804 N N . SER C 1 212 ? -21.993 55.348 28.946 1.00 18.12 212 SER C N 1
ATOM 7805 C CA . SER C 1 212 ? -22.702 54.100 29.283 1.00 19.52 212 SER C CA 1
ATOM 7806 C C . SER C 1 212 ? -22.014 52.927 28.588 1.00 20.52 212 SER C C 1
ATOM 7807 O O . SER C 1 212 ? -20.773 52.962 28.411 1.00 21.65 212 SER C O 1
ATOM 7810 N N . ASP C 1 213 ? -22.781 51.918 28.199 1.00 18.32 213 ASP C N 1
ATOM 7811 C CA . ASP C 1 213 ? -22.194 50.685 27.624 1.00 20.12 213 ASP C CA 1
ATOM 7812 C C . ASP C 1 213 ? -22.733 50.518 26.214 1.00 19.13 213 ASP C C 1
ATOM 7813 O O . ASP C 1 213 ? -22.701 49.393 25.704 1.00 22.69 213 ASP C O 1
ATOM 7818 N N . ASP C 1 214 ? -23.126 51.617 25.576 1.00 17.97 214 ASP C N 1
ATOM 7819 C CA . ASP C 1 214 ? -23.640 51.546 24.184 1.00 16.46 214 ASP C CA 1
ATOM 7820 C C . ASP C 1 214 ? -22.474 51.675 23.187 1.00 15.83 214 ASP C C 1
ATOM 7821 O O . ASP C 1 214 ? -21.339 51.989 23.571 1.00 15.30 214 ASP C O 1
ATOM 7826 N N . ILE C 1 215 ? -22.737 51.457 21.899 1.00 15.40 215 ILE C N 1
ATOM 7827 C CA . ILE C 1 215 ? -21.648 51.485 20.888 1.00 14.49 215 ILE C CA 1
ATOM 7828 C C . ILE C 1 215 ? -21.001 52.881 20.832 1.00 14.60 215 ILE C C 1
ATOM 7829 O O . ILE C 1 215 ? -19.766 52.967 20.766 1.00 16.37 215 ILE C O 1
ATOM 7834 N N . ILE C 1 216 ? -21.784 53.943 20.945 1.00 13.29 216 ILE C N 1
ATOM 7835 C CA . ILE C 1 216 ? -21.199 55.316 20.911 1.00 14.36 216 ILE C CA 1
ATOM 7836 C C . ILE C 1 216 ? -20.282 55.531 22.123 1.00 14.08 216 ILE C C 1
ATOM 7837 O O . ILE C 1 216 ? -19.142 55.991 21.893 1.00 13.86 216 ILE C O 1
ATOM 7842 N N . SER C 1 217 ? -20.708 55.146 23.341 1.00 13.85 217 SER C N 1
ATOM 7843 C CA . SER C 1 217 ? -19.802 55.187 24.523 1.00 15.94 217 SER C CA 1
ATOM 7844 C C . SER C 1 217 ? -18.507 54.414 24.249 1.00 16.47 217 SER C C 1
ATOM 7845 O O . SER C 1 217 ? -17.390 54.874 24.661 1.00 16.18 217 SER C O 1
ATOM 7848 N N . ASP C 1 218 ? -18.626 53.228 23.661 1.00 15.78 218 ASP C N 1
ATOM 7849 C CA . ASP C 1 218 ? -17.424 52.384 23.410 1.00 18.21 218 ASP C CA 1
ATOM 7850 C C . ASP C 1 218 ? -16.519 53.097 22.398 1.00 17.84 218 ASP C C 1
ATOM 7851 O O . ASP C 1 218 ? -15.267 53.071 22.605 1.00 19.44 218 ASP C O 1
ATOM 7856 N N . LEU C 1 219 ? -17.094 53.726 21.364 1.00 16.43 219 LEU C N 1
ATOM 7857 C CA . LEU C 1 219 ? -16.294 54.441 20.334 1.00 17.12 219 LEU C CA 1
ATOM 7858 C C . LEU C 1 219 ? -15.664 55.713 20.909 1.00 19.23 219 LEU C C 1
ATOM 7859 O O . LEU C 1 219 ? -14.494 55.979 20.591 1.00 18.76 219 LEU C O 1
ATOM 7864 N N . ILE C 1 220 ? -16.357 56.418 21.804 1.00 17.88 220 ILE C N 1
ATOM 7865 C CA . ILE C 1 220 ? -15.750 57.552 22.565 1.00 17.52 220 ILE C CA 1
ATOM 7866 C C . ILE C 1 220 ? -14.501 57.073 23.310 1.00 19.46 220 ILE C C 1
ATOM 7867 O O . ILE C 1 220 ? -13.487 57.823 23.302 1.00 19.93 220 ILE C O 1
ATOM 7872 N N . GLN C 1 221 ? -14.563 55.951 24.025 1.00 18.88 221 GLN C N 1
ATOM 7873 C CA . GLN C 1 221 ? -13.471 55.549 24.943 1.00 22.55 221 GLN C CA 1
ATOM 7874 C C . GLN C 1 221 ? -12.386 54.778 24.190 1.00 22.49 221 GLN C C 1
ATOM 7875 O O . GLN C 1 221 ? -11.365 54.489 24.810 1.00 24.13 221 GLN C O 1
ATOM 7881 N N . ALA C 1 222 ? -12.596 54.449 22.917 1.00 20.53 222 ALA C N 1
ATOM 7882 C CA . ALA C 1 222 ? -11.619 53.667 22.128 1.00 21.09 222 ALA C CA 1
ATOM 7883 C C . ALA C 1 222 ? -10.294 54.435 22.017 1.00 23.61 222 ALA C C 1
ATOM 7884 O O . ALA C 1 222 ? -10.293 55.622 21.696 1.00 22.78 222 ALA C O 1
ATOM 7886 N N . GLU C 1 223 ? -9.172 53.739 22.183 1.00 27.61 223 GLU C N 1
ATOM 7887 C CA . GLU C 1 223 ? -7.831 54.369 22.028 1.00 31.91 223 GLU C CA 1
ATOM 7888 C C . GLU C 1 223 ? -6.895 53.347 21.394 1.00 28.30 223 GLU C C 1
ATOM 7889 O O . GLU C 1 223 ? -7.008 52.164 21.737 1.00 27.60 223 GLU C O 1
ATOM 7895 N N . PHE C 1 224 ? -6.037 53.807 20.491 1.00 31.32 224 PHE C N 1
ATOM 7896 C CA . PHE C 1 224 ? -4.957 52.995 19.889 1.00 36.09 224 PHE C CA 1
ATOM 7897 C C . PHE C 1 224 ? -3.695 53.845 19.718 1.00 37.08 224 PHE C C 1
ATOM 7898 O O . PHE C 1 224 ? -3.705 54.836 18.953 1.00 34.34 224 PHE C O 1
ATOM 7906 N N . ASP C 1 225 ? -2.622 53.453 20.410 1.00 44.06 225 ASP C N 1
ATOM 7907 C CA . ASP C 1 225 ? -1.308 54.154 20.366 1.00 47.74 225 ASP C CA 1
ATOM 7908 C C . ASP C 1 225 ? -1.558 55.667 20.343 1.00 46.77 225 ASP C C 1
ATOM 7909 O O . ASP C 1 225 ? -1.054 56.347 19.418 1.00 49.12 225 ASP C O 1
ATOM 7914 N N . GLY C 1 226 ? -2.351 56.155 21.306 1.00 44.12 226 GLY C N 1
ATOM 7915 C CA . GLY C 1 226 ? -2.588 57.590 21.568 1.00 43.31 226 GLY C CA 1
ATOM 7916 C C . GLY C 1 226 ? -3.713 58.173 20.725 1.00 43.61 226 GLY C C 1
ATOM 7917 O O . GLY C 1 226 ? -4.125 59.323 21.014 1.00 43.58 226 GLY C O 1
ATOM 7918 N N . GLU C 1 227 ? -4.203 57.429 19.725 1.00 38.95 227 GLU C N 1
ATOM 7919 C CA . GLU C 1 227 ? -5.163 57.955 18.722 1.00 41.20 227 GLU C CA 1
ATOM 7920 C C . GLU C 1 227 ? -6.585 57.580 19.148 1.00 34.16 227 GLU C C 1
ATOM 7921 O O . GLU C 1 227 ? -6.780 56.483 19.675 1.00 29.83 227 GLU C O 1
ATOM 7927 N N . THR C 1 228 ? -7.498 58.517 18.954 1.00 32.22 228 THR C N 1
ATOM 7928 C CA . THR C 1 228 ? -8.900 58.468 19.451 1.00 28.97 228 THR C CA 1
ATOM 7929 C C . THR C 1 228 ? -9.782 59.098 18.384 1.00 30.03 228 THR C C 1
ATOM 7930 O O . THR C 1 228 ? -9.227 59.840 17.511 1.00 26.48 228 THR C O 1
ATOM 7934 N N . PHE C 1 229 ? -11.098 58.867 18.462 1.00 25.12 229 PHE C N 1
ATOM 7935 C CA . PHE C 1 229 ? -12.066 59.468 17.508 1.00 24.45 229 PHE C CA 1
ATOM 7936 C C . PHE C 1 229 ? -12.536 60.814 18.027 1.00 22.33 229 PHE C C 1
ATOM 7937 O O . PHE C 1 229 ? -12.779 60.972 19.250 1.00 22.87 229 PHE C O 1
ATOM 7945 N N . THR C 1 230 ? -12.736 61.757 17.126 1.00 22.12 230 THR C N 1
ATOM 7946 C CA . THR C 1 230 ? -13.484 63.006 17.405 1.00 21.46 230 THR C CA 1
ATOM 7947 C C . THR C 1 230 ? -14.989 62.723 17.296 1.00 21.56 230 THR C C 1
ATOM 7948 O O . THR C 1 230 ? -15.332 61.695 16.749 1.00 22.30 230 THR C O 1
ATOM 7952 N N . ASP C 1 231 ? -15.829 63.622 17.780 1.00 21.09 231 ASP C N 1
ATOM 7953 C CA . ASP C 1 231 ? -17.313 63.495 17.735 1.00 23.03 231 ASP C CA 1
ATOM 7954 C C . ASP C 1 231 ? -17.770 63.286 16.283 1.00 24.66 231 ASP C C 1
ATOM 7955 O O . ASP C 1 231 ? -18.567 62.359 15.999 1.00 20.70 231 ASP C O 1
ATOM 7960 N N . GLU C 1 232 ? -17.261 64.087 15.356 1.00 23.30 232 GLU C N 1
ATOM 7961 C CA . GLU C 1 232 ? -17.578 63.936 13.922 1.00 23.40 232 GLU C CA 1
ATOM 7962 C C . GLU C 1 232 ? -17.180 62.545 13.405 1.00 22.48 232 GLU C C 1
ATOM 7963 O O . GLU C 1 232 ? -18.006 61.938 12.641 1.00 21.24 232 GLU C O 1
ATOM 7969 N N . GLU C 1 233 ? -15.974 62.066 13.716 1.00 18.54 233 GLU C N 1
ATOM 7970 C CA . GLU C 1 233 ? -15.485 60.734 13.310 1.00 21.92 233 GLU C CA 1
ATOM 7971 C C . GLU C 1 233 ? -16.426 59.670 13.877 1.00 19.08 233 GLU C C 1
ATOM 7972 O O . GLU C 1 233 ? -16.661 58.710 13.162 1.00 20.27 233 GLU C O 1
ATOM 7978 N N . ILE C 1 234 ? -16.930 59.852 15.093 1.00 18.42 234 ILE C N 1
ATOM 7979 C CA . ILE C 1 234 ? -17.803 58.796 15.707 1.00 17.78 234 ILE C CA 1
ATOM 7980 C C . ILE C 1 234 ? -19.108 58.733 14.936 1.00 16.76 234 ILE C C 1
ATOM 7981 O O . ILE C 1 234 ? -19.586 57.613 14.650 1.00 15.95 234 ILE C O 1
ATOM 7986 N N . VAL C 1 235 ? -19.667 59.878 14.567 1.00 15.89 235 VAL C N 1
ATOM 7987 C CA . VAL C 1 235 ? -20.892 59.864 13.724 1.00 17.10 235 VAL C CA 1
ATOM 7988 C C . VAL C 1 235 ? -20.593 59.105 12.430 1.00 19.29 235 VAL C C 1
ATOM 7989 O O . VAL C 1 235 ? -21.416 58.268 12.012 1.00 19.07 235 VAL C O 1
ATOM 7993 N N . HIS C 1 236 ? -19.495 59.430 11.737 1.00 19.58 236 HIS C N 1
ATOM 7994 C CA . HIS C 1 236 ? -19.088 58.738 10.491 1.00 20.80 236 HIS C CA 1
ATOM 7995 C C . HIS C 1 236 ? -18.878 57.240 10.735 1.00 19.42 236 HIS C C 1
ATOM 7996 O O . HIS C 1 236 ? -19.300 56.467 9.887 1.00 20.71 236 HIS C O 1
ATOM 8003 N N . ALA C 1 237 ? -18.245 56.852 11.836 1.00 17.24 237 ALA C N 1
ATOM 8004 C CA . ALA C 1 237 ? -18.042 55.434 12.220 1.00 17.13 237 ALA C CA 1
ATOM 8005 C C . ALA C 1 237 ? -19.414 54.755 12.277 1.00 17.10 237 ALA C C 1
ATOM 8006 O O . ALA C 1 237 ? -19.517 53.609 11.764 1.00 16.55 237 ALA C O 1
ATOM 8008 N N . THR C 1 238 ? -20.430 55.408 12.852 1.00 14.78 238 THR C N 1
ATOM 8009 C CA . THR C 1 238 ? -21.777 54.761 12.949 1.00 14.85 238 THR C CA 1
ATOM 8010 C C . THR C 1 238 ? -22.311 54.541 11.542 1.00 15.85 238 THR C C 1
ATOM 8011 O O . THR C 1 238 ? -22.947 53.498 11.313 1.00 15.96 238 THR C O 1
ATOM 8015 N N . MET C 1 239 ? -22.103 55.490 10.625 1.00 15.99 239 MET C N 1
ATOM 8016 C CA A MET C 1 239 ? -22.602 55.353 9.230 0.50 16.94 239 MET C CA 1
ATOM 8017 C CA B MET C 1 239 ? -22.606 55.355 9.232 0.50 17.09 239 MET C CA 1
ATOM 8018 C C . MET C 1 239 ? -21.838 54.254 8.494 1.00 15.94 239 MET C C 1
ATOM 8019 O O . MET C 1 239 ? -22.446 53.561 7.669 1.00 16.34 239 MET C O 1
ATOM 8028 N N . LEU C 1 240 ? -20.553 54.091 8.781 1.00 16.41 240 LEU C N 1
ATOM 8029 C CA . LEU C 1 240 ? -19.761 52.963 8.225 1.00 17.38 240 LEU C CA 1
ATOM 8030 C C . LEU C 1 240 ? -20.347 51.626 8.705 1.00 16.90 240 LEU C C 1
ATOM 8031 O O . LEU C 1 240 ? -20.548 50.733 7.880 1.00 18.94 240 LEU C O 1
ATOM 8036 N N . LEU C 1 241 ? -20.627 51.485 9.994 1.00 14.93 241 LEU C N 1
ATOM 8037 C CA . LEU C 1 241 ? -21.249 50.258 10.547 1.00 16.45 241 LEU C CA 1
ATOM 8038 C C . LEU C 1 241 ? -22.622 49.999 9.921 1.00 16.42 241 LEU C C 1
ATOM 8039 O O . LEU C 1 241 ? -22.896 48.818 9.592 1.00 16.62 241 LEU C O 1
ATOM 8044 N N . LEU C 1 242 ? -23.487 51.019 9.776 1.00 16.71 242 LEU C N 1
ATOM 8045 C CA . LEU C 1 242 ? -24.794 50.829 9.088 1.00 16.71 242 LEU C CA 1
ATOM 8046 C C . LEU C 1 242 ? -24.571 50.319 7.666 1.00 18.52 242 LEU C C 1
ATOM 8047 O O . LEU C 1 242 ? -25.257 49.364 7.258 1.00 16.83 242 LEU C O 1
ATOM 8052 N N . GLY C 1 243 ? -23.627 50.941 6.944 1.00 19.26 243 GLY C N 1
ATOM 8053 C CA . GLY C 1 243 ? -23.292 50.590 5.546 1.00 20.24 243 GLY C CA 1
ATOM 8054 C C . GLY C 1 243 ? -22.816 49.145 5.420 1.00 20.93 243 GLY C C 1
ATOM 8055 O O . GLY C 1 243 ? -23.092 48.493 4.407 1.00 20.87 243 GLY C O 1
ATOM 8056 N N . ALA C 1 244 ? -22.117 48.644 6.430 1.00 19.39 244 ALA C N 1
ATOM 8057 C CA . ALA C 1 244 ? -21.527 47.295 6.430 1.00 19.08 244 ALA C CA 1
ATOM 8058 C C . ALA C 1 244 ? -22.597 46.286 6.828 1.00 18.52 244 ALA C C 1
ATOM 8059 O O . ALA C 1 244 ? -22.486 45.135 6.411 1.00 22.63 244 ALA C O 1
ATOM 8061 N N . GLY C 1 245 ? -23.580 46.677 7.636 1.00 17.88 245 GLY C N 1
ATOM 8062 C CA . GLY C 1 245 ? -24.329 45.662 8.400 1.00 19.54 245 GLY C CA 1
ATOM 8063 C C . GLY C 1 245 ? -25.800 45.562 8.065 1.00 20.03 245 GLY C C 1
ATOM 8064 O O . GLY C 1 245 ? -26.374 44.456 8.222 1.00 23.95 245 GLY C O 1
ATOM 8065 N N . VAL C 1 246 ? -26.471 46.647 7.741 1.00 18.62 246 VAL C N 1
ATOM 8066 C CA . VAL C 1 246 ? -27.963 46.608 7.750 1.00 19.33 246 VAL C CA 1
ATOM 8067 C C . VAL C 1 246 ? -28.453 45.874 6.492 1.00 20.11 246 VAL C C 1
ATOM 8068 O O . VAL C 1 246 ? -29.262 44.935 6.656 1.00 19.04 246 VAL C O 1
ATOM 8072 N N . GLU C 1 247 ? -27.969 46.211 5.295 1.00 17.70 247 GLU C N 1
ATOM 8073 C CA . GLU C 1 247 ? -28.539 45.603 4.055 1.00 20.59 247 GLU C CA 1
ATOM 8074 C C . GLU C 1 247 ? -28.130 44.125 3.970 1.00 18.19 247 GLU C C 1
ATOM 8075 O O . GLU C 1 247 ? -28.982 43.302 3.608 1.00 17.58 247 GLU C O 1
ATOM 8081 N N . THR C 1 248 ? -26.881 43.800 4.290 1.00 15.09 248 THR C N 1
ATOM 8082 C CA . THR C 1 248 ? -26.370 42.410 4.256 1.00 14.57 248 THR C CA 1
ATOM 8083 C C . THR C 1 248 ? -27.153 41.555 5.244 1.00 13.44 248 THR C C 1
ATOM 8084 O O . THR C 1 248 ? -27.564 40.463 4.849 1.00 12.66 248 THR C O 1
ATOM 8088 N N . THR C 1 249 ? -27.407 42.051 6.462 1.00 11.45 249 THR C N 1
ATOM 8089 C CA . THR C 1 249 ? -28.106 41.210 7.472 1.00 11.62 249 THR C CA 1
ATOM 8090 C C . THR C 1 249 ? -29.579 41.044 7.047 1.00 12.22 249 THR C C 1
ATOM 8091 O O . THR C 1 249 ? -30.105 39.949 7.155 1.00 11.51 249 THR C O 1
ATOM 8095 N N . SER C 1 250 ? -30.164 42.067 6.463 1.00 12.13 250 SER C N 1
ATOM 8096 C CA . SER C 1 250 ? -31.566 42.020 5.964 1.00 14.09 250 SER C CA 1
ATOM 8097 C C . SER C 1 250 ? -31.639 40.984 4.856 1.00 14.99 250 SER C C 1
ATOM 8098 O O . SER C 1 250 ? -32.599 40.174 4.903 1.00 12.83 250 SER C O 1
ATOM 8101 N N . HIS C 1 251 ? -30.685 41.021 3.905 1.00 13.67 251 HIS C N 1
ATOM 8102 C CA . HIS C 1 251 ? -30.599 40.015 2.788 1.00 14.20 251 HIS C CA 1
ATOM 8103 C C . HIS C 1 251 ? -30.517 38.598 3.361 1.00 12.45 251 HIS C C 1
ATOM 8104 O O . HIS C 1 251 ? -31.297 37.690 2.921 1.00 12.55 251 HIS C O 1
ATOM 8111 N N . ALA C 1 252 ? -29.701 38.403 4.397 1.00 11.12 252 ALA C N 1
ATOM 8112 C CA . ALA C 1 252 ? -29.442 37.060 4.967 1.00 12.03 252 ALA C CA 1
ATOM 8113 C C . ALA C 1 252 ? -30.736 36.561 5.629 1.00 12.63 252 ALA C C 1
ATOM 8114 O O . ALA C 1 252 ? -31.056 35.345 5.459 1.00 12.50 252 ALA C O 1
ATOM 8116 N N . ILE C 1 253 ? -31.454 37.437 6.345 1.00 12.47 253 ILE C N 1
ATOM 8117 C CA . ILE C 1 253 ? -32.709 37.048 7.060 1.00 11.86 253 ILE C CA 1
ATOM 8118 C C . ILE C 1 253 ? -33.809 36.741 6.035 1.00 12.29 253 ILE C C 1
ATOM 8119 O O . ILE C 1 253 ? -34.438 35.682 6.135 1.00 11.68 253 ILE C O 1
ATOM 8124 N N . ALA C 1 254 ? -33.980 37.582 5.030 1.00 10.98 254 ALA C N 1
ATOM 8125 C CA . ALA C 1 254 ? -35.023 37.361 3.992 1.00 12.61 254 ALA C CA 1
ATOM 8126 C C . ALA C 1 254 ? -34.749 36.013 3.307 1.00 12.73 254 ALA C C 1
ATOM 8127 O O . ALA C 1 254 ? -35.702 35.251 3.086 1.00 12.14 254 ALA C O 1
ATOM 8129 N N . ASN C 1 255 ? -33.487 35.727 2.976 1.00 11.81 255 ASN C N 1
ATOM 8130 C CA . ASN C 1 255 ? -33.136 34.512 2.210 1.00 12.15 255 ASN C CA 1
ATOM 8131 C C . ASN C 1 255 ? -33.335 33.268 3.091 1.00 12.66 255 ASN C C 1
ATOM 8132 O O . ASN C 1 255 ? -33.603 32.222 2.524 1.00 13.03 255 ASN C O 1
ATOM 8137 N N . MET C 1 256 ? -33.095 33.374 4.400 1.00 12.92 256 MET C N 1
ATOM 8138 C CA . MET C 1 256 ? -33.397 32.283 5.359 1.00 13.09 256 MET C CA 1
ATOM 8139 C C . MET C 1 256 ? -34.885 31.927 5.274 1.00 13.54 256 MET C C 1
ATOM 8140 O O . MET C 1 256 ? -35.240 30.711 5.132 1.00 13.89 256 MET C O 1
ATOM 8145 N N . PHE C 1 257 ? -35.752 32.912 5.395 1.00 12.61 257 PHE C N 1
ATOM 8146 C CA . PHE C 1 257 ? -37.220 32.691 5.340 1.00 13.35 257 PHE C CA 1
ATOM 8147 C C . PHE C 1 257 ? -37.609 32.185 3.957 1.00 13.51 257 PHE C C 1
ATOM 8148 O O . PHE C 1 257 ? -38.460 31.281 3.815 1.00 12.81 257 PHE C O 1
ATOM 8156 N N . TYR C 1 258 ? -36.982 32.703 2.910 1.00 12.62 258 TYR C N 1
ATOM 8157 C CA . TYR C 1 258 ? -37.216 32.178 1.547 1.00 12.75 258 TYR C CA 1
ATOM 8158 C C . TYR C 1 258 ? -36.917 30.664 1.494 1.00 12.79 258 TYR C C 1
ATOM 8159 O O . TYR C 1 258 ? -37.736 29.869 0.910 1.00 13.74 258 TYR C O 1
ATOM 8168 N N . SER C 1 259 ? -35.803 30.235 2.087 1.00 12.67 259 SER C N 1
ATOM 8169 C CA . SER C 1 259 ? -35.382 28.801 2.088 1.00 12.87 259 SER C CA 1
ATOM 8170 C C . SER C 1 259 ? -36.489 27.962 2.732 1.00 13.47 259 SER C C 1
ATOM 8171 O O . SER C 1 259 ? -36.742 26.839 2.236 1.00 14.15 259 SER C O 1
ATOM 8174 N N . PHE C 1 260 ? -37.056 28.445 3.841 1.00 13.10 260 PHE C N 1
ATOM 8175 C CA . PHE C 1 260 ? -38.063 27.642 4.600 1.00 14.30 260 PHE C CA 1
ATOM 8176 C C . PHE C 1 260 ? -39.280 27.386 3.719 1.00 15.68 260 PHE C C 1
ATOM 8177 O O . PHE C 1 260 ? -39.960 26.382 3.947 1.00 15.69 260 PHE C O 1
ATOM 8185 N N . LEU C 1 261 ? -39.569 28.287 2.791 1.00 16.05 261 LEU C N 1
ATOM 8186 C CA . LEU C 1 261 ? -40.722 28.133 1.866 1.00 16.22 261 LEU C CA 1
ATOM 8187 C C . LEU C 1 261 ? -40.374 27.263 0.674 1.00 17.96 261 LEU C C 1
ATOM 8188 O O . LEU C 1 261 ? -41.262 26.527 0.237 1.00 20.20 261 LEU C O 1
ATOM 8193 N N . TYR C 1 262 ? -39.184 27.391 0.090 1.00 16.53 262 TYR C N 1
ATOM 8194 C CA . TYR C 1 262 ? -38.910 26.903 -1.286 1.00 16.58 262 TYR C CA 1
ATOM 8195 C C . TYR C 1 262 ? -37.796 25.854 -1.376 1.00 17.09 262 TYR C C 1
ATOM 8196 O O . TYR C 1 262 ? -37.683 25.307 -2.498 1.00 20.27 262 TYR C O 1
ATOM 8205 N N . ASP C 1 263 ? -36.961 25.639 -0.361 1.00 15.37 263 ASP C N 1
ATOM 8206 C CA . ASP C 1 263 ? -35.844 24.670 -0.469 1.00 18.13 263 ASP C CA 1
ATOM 8207 C C . ASP C 1 263 ? -36.327 23.391 0.213 1.00 18.68 263 ASP C C 1
ATOM 8208 O O . ASP C 1 263 ? -37.211 22.721 -0.352 1.00 21.11 263 ASP C O 1
ATOM 8213 N N . ASP C 1 264 ? -35.842 23.111 1.417 1.00 19.75 264 ASP C N 1
ATOM 8214 C CA . ASP C 1 264 ? -36.310 21.961 2.232 1.00 21.47 264 ASP C CA 1
ATOM 8215 C C . ASP C 1 264 ? -37.551 22.415 3.010 1.00 21.95 264 ASP C C 1
ATOM 8216 O O . ASP C 1 264 ? -37.383 23.061 4.050 1.00 20.90 264 ASP C O 1
ATOM 8221 N N . LYS C 1 265 ? -38.755 22.039 2.541 1.00 21.45 265 LYS C N 1
ATOM 8222 C CA . LYS C 1 265 ? -40.038 22.474 3.154 1.00 22.90 265 LYS C CA 1
ATOM 8223 C C . LYS C 1 265 ? -40.302 21.806 4.511 1.00 23.44 265 LYS C C 1
ATOM 8224 O O . LYS C 1 265 ? -41.160 22.318 5.220 1.00 24.50 265 LYS C O 1
ATOM 8230 N N . SER C 1 266 ? -39.554 20.762 4.862 1.00 22.13 266 SER C N 1
ATOM 8231 C CA . SER C 1 266 ? -39.671 20.005 6.134 1.00 22.57 266 SER C CA 1
ATOM 8232 C C . SER C 1 266 ? -38.906 20.716 7.254 1.00 20.84 266 SER C C 1
ATOM 8233 O O . SER C 1 266 ? -39.157 20.422 8.412 1.00 21.16 266 SER C O 1
ATOM 8236 N N . LEU C 1 267 ? -37.961 21.597 6.897 1.00 17.81 267 LEU C N 1
ATOM 8237 C CA . LEU C 1 267 ? -37.011 22.173 7.891 1.00 17.81 267 LEU C CA 1
ATOM 8238 C C . LEU C 1 267 ? -37.778 22.985 8.945 1.00 16.86 267 LEU C C 1
ATOM 8239 O O . LEU C 1 267 ? -37.443 22.866 10.137 1.00 17.80 267 LEU C O 1
ATOM 8244 N N . TYR C 1 268 ? -38.744 23.812 8.545 1.00 18.99 268 TYR C N 1
ATOM 8245 C CA . TYR C 1 268 ? -39.457 24.694 9.516 1.00 18.58 268 TYR C CA 1
ATOM 8246 C C . TYR C 1 268 ? -39.978 23.865 10.699 1.00 20.43 268 TYR C C 1
ATOM 8247 O O . TYR C 1 268 ? -39.730 24.233 11.848 1.00 17.18 268 TYR C O 1
ATOM 8256 N N . SER C 1 269 ? -40.707 22.778 10.427 1.00 23.01 269 SER C N 1
ATOM 8257 C CA . SER C 1 269 ? -41.301 21.931 11.494 1.00 24.18 269 SER C CA 1
ATOM 8258 C C . SER C 1 269 ? -40.215 21.214 12.296 1.00 20.61 269 SER C C 1
ATOM 8259 O O . SER C 1 269 ? -40.418 21.018 13.510 1.00 21.08 269 SER C O 1
ATOM 8262 N N . GLU C 1 270 ? -39.078 20.836 11.686 1.00 19.21 270 GLU C N 1
ATOM 8263 C CA . GLU C 1 270 ? -37.957 20.273 12.469 1.00 19.46 270 GLU C CA 1
ATOM 8264 C C . GLU C 1 270 ? -37.505 21.308 13.499 1.00 18.76 270 GLU C C 1
ATOM 8265 O O . GLU C 1 270 ? -37.229 20.934 14.659 1.00 21.01 270 GLU C O 1
ATOM 8271 N N . LEU C 1 271 ? -37.370 22.578 13.087 1.00 18.09 271 LEU C N 1
ATOM 8272 C CA . LEU C 1 271 ? -36.863 23.645 13.982 1.00 18.75 271 LEU C CA 1
ATOM 8273 C C . LEU C 1 271 ? -37.926 23.976 15.045 1.00 18.34 271 LEU C C 1
ATOM 8274 O O . LEU C 1 271 ? -37.556 24.151 16.194 1.00 18.32 271 LEU C O 1
ATOM 8279 N N . ARG C 1 272 ? -39.208 24.025 14.673 1.00 19.84 272 ARG C N 1
ATOM 8280 C CA . ARG C 1 272 ? -40.341 24.308 15.604 1.00 24.02 272 ARG C CA 1
ATOM 8281 C C . ARG C 1 272 ? -40.300 23.251 16.732 1.00 24.33 272 ARG C C 1
ATOM 8282 O O . ARG C 1 272 ? -40.506 23.598 17.912 1.00 25.16 272 ARG C O 1
ATOM 8290 N N . ASN C 1 273 ? -39.920 22.010 16.418 1.00 23.16 273 ASN C N 1
ATOM 8291 C CA . ASN C 1 273 ? -39.943 20.907 17.419 1.00 26.14 273 ASN C CA 1
ATOM 8292 C C . ASN C 1 273 ? -38.639 20.773 18.196 1.00 29.19 273 ASN C C 1
ATOM 8293 O O . ASN C 1 273 ? -38.630 20.062 19.205 1.00 28.89 273 ASN C O 1
ATOM 8298 N N . ASN C 1 274 ? -37.563 21.400 17.753 1.00 25.76 274 ASN C N 1
ATOM 8299 C CA . ASN C 1 274 ? -36.314 21.437 18.539 1.00 23.54 274 ASN C CA 1
ATOM 8300 C C . ASN C 1 274 ? -35.672 22.809 18.330 1.00 24.36 274 ASN C C 1
ATOM 8301 O O . ASN C 1 274 ? -34.870 22.947 17.382 1.00 22.10 274 ASN C O 1
ATOM 8306 N N . ARG C 1 275 ? -35.990 23.764 19.195 1.00 23.00 275 ARG C N 1
ATOM 8307 C CA . ARG C 1 275 ? -35.569 25.184 19.029 1.00 23.15 275 ARG C CA 1
ATOM 8308 C C . ARG C 1 275 ? -34.037 25.269 19.126 1.00 23.14 275 ARG C C 1
ATOM 8309 O O . ARG C 1 275 ? -33.479 26.262 18.658 1.00 20.48 275 ARG C O 1
ATOM 8317 N N . GLU C 1 276 ? -33.377 24.283 19.730 1.00 22.57 276 GLU C N 1
ATOM 8318 C CA . GLU C 1 276 ? -31.899 24.302 19.932 1.00 24.89 276 GLU C CA 1
ATOM 8319 C C . GLU C 1 276 ? -31.202 24.214 18.565 1.00 20.70 276 GLU C C 1
ATOM 8320 O O . GLU C 1 276 ? -30.015 24.520 18.519 1.00 20.82 276 GLU C O 1
ATOM 8326 N N . LEU C 1 277 ? -31.905 23.806 17.519 1.00 19.34 277 LEU C N 1
ATOM 8327 C CA . LEU C 1 277 ? -31.299 23.669 16.163 1.00 19.13 277 LEU C CA 1
ATOM 8328 C C . LEU C 1 277 ? -31.168 25.052 15.512 1.00 19.35 277 LEU C C 1
ATOM 8329 O O . LEU C 1 277 ? -30.620 25.134 14.406 1.00 18.50 277 LEU C O 1
ATOM 8334 N N . ALA C 1 278 ? -31.699 26.117 16.105 1.00 17.58 278 ALA C N 1
ATOM 8335 C CA . ALA C 1 278 ? -31.718 27.442 15.432 1.00 17.14 278 ALA C CA 1
ATOM 8336 C C . ALA C 1 278 ? -30.321 27.880 14.981 1.00 17.49 278 ALA C C 1
ATOM 8337 O O . ALA C 1 278 ? -30.176 28.343 13.838 1.00 15.56 278 ALA C O 1
ATOM 8339 N N . PRO C 1 279 ? -29.256 27.810 15.814 1.00 17.39 279 PRO C N 1
ATOM 8340 C CA . PRO C 1 279 ? -27.924 28.226 15.365 1.00 18.09 279 PRO C CA 1
ATOM 8341 C C . PRO C 1 279 ? -27.446 27.410 14.150 1.00 18.02 279 PRO C C 1
ATOM 8342 O O . PRO C 1 279 ? -26.847 27.953 13.229 1.00 14.29 279 PRO C O 1
ATOM 8346 N N . LYS C 1 280 ? -27.758 26.116 14.141 1.00 17.51 280 LYS C N 1
ATOM 8347 C CA . LYS C 1 280 ? -27.400 25.236 13.001 1.00 17.21 280 LYS C CA 1
ATOM 8348 C C . LYS C 1 280 ? -28.117 25.653 11.719 1.00 16.09 280 LYS C C 1
ATOM 8349 O O . LYS C 1 280 ? -27.475 25.667 10.635 1.00 15.07 280 LYS C O 1
ATOM 8355 N N . ALA C 1 281 ? -29.400 26.004 11.808 1.00 14.58 281 ALA C N 1
ATOM 8356 C CA . ALA C 1 281 ? -30.184 26.515 10.668 1.00 14.07 281 ALA C CA 1
ATOM 8357 C C . ALA C 1 281 ? -29.567 27.823 10.144 1.00 13.38 281 ALA C C 1
ATOM 8358 O O . ALA C 1 281 ? -29.394 27.973 8.964 1.00 12.48 281 ALA C O 1
ATOM 8360 N N . VAL C 1 282 ? -29.154 28.713 11.038 1.00 14.59 282 VAL C N 1
ATOM 8361 C CA . VAL C 1 282 ? -28.505 30.009 10.637 1.00 13.51 282 VAL C CA 1
ATOM 8362 C C . VAL C 1 282 ? -27.224 29.747 9.836 1.00 13.56 282 VAL C C 1
ATOM 8363 O O . VAL C 1 282 ? -27.032 30.396 8.763 1.00 12.26 282 VAL C O 1
ATOM 8367 N N . GLU C 1 283 ? -26.346 28.865 10.326 1.00 12.59 283 GLU C N 1
ATOM 8368 C CA . GLU C 1 283 ? -25.088 28.550 9.614 1.00 14.77 283 GLU C CA 1
ATOM 8369 C C . GLU C 1 283 ? -25.424 27.968 8.243 1.00 14.65 283 GLU C C 1
ATOM 8370 O O . GLU C 1 283 ? -24.848 28.436 7.246 1.00 12.97 283 GLU C O 1
ATOM 8376 N N . GLU C 1 284 ? -26.417 27.087 8.163 1.00 13.14 284 GLU C N 1
ATOM 8377 C CA . GLU C 1 284 ? -26.732 26.465 6.850 1.00 14.02 284 GLU C CA 1
ATOM 8378 C C . GLU C 1 284 ? -27.357 27.484 5.908 1.00 14.72 284 GLU C C 1
ATOM 8379 O O . GLU C 1 284 ? -27.064 27.443 4.695 1.00 14.97 284 GLU C O 1
ATOM 8385 N N . MET C 1 285 ? -28.069 28.473 6.427 1.00 13.00 285 MET C N 1
ATOM 8386 C CA . MET C 1 285 ? -28.656 29.492 5.555 1.00 14.60 285 MET C CA 1
ATOM 8387 C C . MET C 1 285 ? -27.571 30.429 5.044 1.00 14.22 285 MET C C 1
ATOM 8388 O O . MET C 1 285 ? -27.670 30.909 3.876 1.00 14.62 285 MET C O 1
ATOM 8393 N N . LEU C 1 286 ? -26.558 30.699 5.845 1.00 13.60 286 LEU C N 1
ATOM 8394 C CA . LEU C 1 286 ? -25.398 31.514 5.392 1.00 14.46 286 LEU C CA 1
ATOM 8395 C C . LEU C 1 286 ? -24.556 30.726 4.372 1.00 15.88 286 LEU C C 1
ATOM 8396 O O . LEU C 1 286 ? -23.983 31.380 3.496 1.00 19.31 286 LEU C O 1
ATOM 8401 N N . ARG C 1 287 ? -24.409 29.403 4.524 1.00 12.93 287 ARG C N 1
ATOM 8402 C CA . ARG C 1 287 ? -23.691 28.584 3.516 1.00 12.55 287 ARG C CA 1
ATOM 8403 C C . ARG C 1 287 ? -24.520 28.499 2.222 1.00 13.23 287 ARG C C 1
ATOM 8404 O O . ARG C 1 287 ? -23.939 28.570 1.131 1.00 12.60 287 ARG C O 1
ATOM 8412 N N . TYR C 1 288 ? -25.827 28.268 2.324 1.00 12.20 288 TYR C N 1
ATOM 8413 C CA . TYR C 1 288 ? -26.693 27.785 1.217 1.00 13.02 288 TYR C CA 1
ATOM 8414 C C . TYR C 1 288 ? -27.361 28.952 0.487 1.00 14.06 288 TYR C C 1
ATOM 8415 O O . TYR C 1 288 ? -27.616 28.797 -0.722 1.00 15.01 288 TYR C O 1
ATOM 8424 N N . ARG C 1 289 ? -27.720 30.027 1.205 1.00 14.30 289 ARG C N 1
ATOM 8425 C CA . ARG C 1 289 ? -28.735 30.973 0.695 1.00 13.99 289 ARG C CA 1
ATOM 8426 C C . ARG C 1 289 ? -28.196 32.403 0.655 1.00 14.72 289 ARG C C 1
ATOM 8427 O O . ARG C 1 289 ? -28.958 33.274 0.243 1.00 16.20 289 ARG C O 1
ATOM 8435 N N . PHE C 1 290 ? -26.939 32.652 0.996 1.00 13.29 290 PHE C N 1
ATOM 8436 C CA . PHE C 1 290 ? -26.409 34.017 0.909 1.00 13.83 290 PHE C CA 1
ATOM 8437 C C . PHE C 1 290 ? -25.599 34.158 -0.370 1.00 15.37 290 PHE C C 1
ATOM 8438 O O . PHE C 1 290 ? -24.485 33.613 -0.423 1.00 16.75 290 PHE C O 1
ATOM 8446 N N . HIS C 1 291 ? -26.188 34.796 -1.362 1.00 15.74 291 HIS C N 1
ATOM 8447 C CA . HIS C 1 291 ? -25.581 34.973 -2.712 1.00 15.19 291 HIS C CA 1
ATOM 8448 C C . HIS C 1 291 ? -25.713 36.421 -3.121 1.00 15.68 291 HIS C C 1
ATOM 8449 O O . HIS C 1 291 ? -26.739 37.042 -2.843 1.00 19.30 291 HIS C O 1
ATOM 8456 N N . ILE C 1 292 ? -24.740 36.965 -3.851 1.00 14.70 292 ILE C N 1
ATOM 8457 C CA . ILE C 1 292 ? -23.449 36.403 -4.196 1.00 15.25 292 ILE C CA 1
ATOM 8458 C C . ILE C 1 292 ? -22.404 37.064 -3.301 1.00 16.19 292 ILE C C 1
ATOM 8459 O O . ILE C 1 292 ? -22.468 38.287 -3.124 1.00 17.96 292 ILE C O 1
ATOM 8464 N N . SER C 1 293 ? -21.544 36.271 -2.682 1.00 14.50 293 SER C N 1
ATOM 8465 C CA . SER C 1 293 ? -20.406 36.737 -1.868 1.00 15.24 293 SER C CA 1
ATOM 8466 C C . SER C 1 293 ? -19.158 36.694 -2.737 1.00 15.99 293 SER C C 1
ATOM 8467 O O . SER C 1 293 ? -18.796 35.608 -3.189 1.00 15.49 293 SER C O 1
ATOM 8470 N N . ARG C 1 294 ? -18.551 37.842 -2.986 1.00 16.89 294 ARG C N 1
ATOM 8471 C CA . ARG C 1 294 ? -17.249 37.854 -3.682 1.00 18.55 294 ARG C CA 1
ATOM 8472 C C . ARG C 1 294 ? -16.500 39.103 -3.278 1.00 16.90 294 ARG C C 1
ATOM 8473 O O . ARG C 1 294 ? -17.143 40.161 -3.068 1.00 15.50 294 ARG C O 1
ATOM 8481 N N . ARG C 1 295 ? -15.213 38.932 -3.143 1.00 15.90 295 ARG C N 1
ATOM 8482 C CA . ARG C 1 295 ? -14.301 40.027 -2.768 1.00 17.23 295 ARG C CA 1
ATOM 8483 C C . ARG C 1 295 ? -13.085 39.906 -3.660 1.00 16.64 295 ARG C C 1
ATOM 8484 O O . ARG C 1 295 ? -12.714 38.784 -4.008 1.00 17.04 295 ARG C O 1
ATOM 8492 N N . ASP C 1 296 ? -12.470 41.023 -3.997 1.00 15.94 296 ASP C N 1
ATOM 8493 C CA . ASP C 1 296 ? -11.208 40.938 -4.743 1.00 17.40 296 ASP C CA 1
ATOM 8494 C C . ASP C 1 296 ? -10.004 41.386 -3.919 1.00 14.60 296 ASP C C 1
ATOM 8495 O O . ASP C 1 296 ? -10.110 41.990 -2.830 1.00 14.79 296 ASP C O 1
ATOM 8500 N N . ARG C 1 297 ? -8.867 40.998 -4.450 1.00 13.11 297 ARG C N 1
ATOM 8501 C CA . ARG C 1 297 ? -7.524 41.329 -3.938 1.00 13.14 297 ARG C CA 1
ATOM 8502 C C . ARG C 1 297 ? -6.647 41.662 -5.149 1.00 13.71 297 ARG C C 1
ATOM 8503 O O . ARG C 1 297 ? -6.938 41.208 -6.253 1.00 16.07 297 ARG C O 1
ATOM 8511 N N . THR C 1 298 ? -5.600 42.393 -4.910 1.00 15.32 298 THR C N 1
ATOM 8512 C CA . THR C 1 298 ? -4.534 42.672 -5.886 1.00 14.80 298 THR C CA 1
ATOM 8513 C C . THR C 1 298 ? -3.283 41.911 -5.454 1.00 14.74 298 THR C C 1
ATOM 8514 O O . THR C 1 298 ? -2.803 42.068 -4.310 1.00 14.65 298 THR C O 1
ATOM 8518 N N . VAL C 1 299 ? -2.693 41.136 -6.363 1.00 14.48 299 VAL C N 1
ATOM 8519 C CA . VAL C 1 299 ? -1.440 40.399 -6.064 1.00 14.69 299 VAL C CA 1
ATOM 8520 C C . VAL C 1 299 ? -0.321 41.364 -5.695 1.00 17.68 299 VAL C C 1
ATOM 8521 O O . VAL C 1 299 ? -0.051 42.347 -6.449 1.00 18.81 299 VAL C O 1
ATOM 8525 N N . LYS C 1 300 ? 0.263 41.158 -4.528 1.00 18.06 300 LYS C N 1
ATOM 8526 C CA . LYS C 1 300 ? 1.342 41.992 -3.933 1.00 21.89 300 LYS C CA 1
ATOM 8527 C C . LYS C 1 300 ? 2.700 41.452 -4.361 1.00 20.61 300 LYS C C 1
ATOM 8528 O O . LYS C 1 300 ? 3.693 42.206 -4.429 1.00 18.53 300 LYS C O 1
ATOM 8534 N N . GLN C 1 301 ? 2.780 40.158 -4.581 1.00 20.53 301 GLN C N 1
ATOM 8535 C CA . GLN C 1 301 ? 4.070 39.465 -4.824 1.00 23.91 301 GLN C CA 1
ATOM 8536 C C . GLN C 1 301 ? 3.803 38.337 -5.828 1.00 21.59 301 GLN C C 1
ATOM 8537 O O . GLN C 1 301 ? 2.793 37.635 -5.653 1.00 19.15 301 GLN C O 1
ATOM 8543 N N . ASP C 1 302 ? 4.671 38.163 -6.825 1.00 18.69 302 ASP C N 1
ATOM 8544 C CA . ASP C 1 302 ? 4.535 37.052 -7.800 1.00 17.38 302 ASP C CA 1
ATOM 8545 C C . ASP C 1 302 ? 4.438 35.734 -7.013 1.00 16.50 302 ASP C C 1
ATOM 8546 O O . ASP C 1 302 ? 5.215 35.556 -6.083 1.00 17.87 302 ASP C O 1
ATOM 8551 N N . ASN C 1 303 ? 3.563 34.833 -7.413 1.00 15.36 303 ASN C N 1
ATOM 8552 C CA . ASN C 1 303 ? 3.411 33.566 -6.661 1.00 16.20 303 ASN C CA 1
ATOM 8553 C C . ASN C 1 303 ? 2.690 32.545 -7.535 1.00 16.93 303 ASN C C 1
ATOM 8554 O O . ASN C 1 303 ? 2.101 32.930 -8.519 1.00 15.51 303 ASN C O 1
ATOM 8559 N N . GLU C 1 304 ? 2.805 31.269 -7.168 1.00 15.02 304 GLU C N 1
ATOM 8560 C CA . GLU C 1 304 ? 2.074 30.158 -7.826 1.00 15.82 304 GLU C CA 1
ATOM 8561 C C . GLU C 1 304 ? 1.202 29.423 -6.802 1.00 13.42 304 GLU C C 1
ATOM 8562 O O . GLU C 1 304 ? 0.850 28.258 -7.081 1.00 14.04 304 GLU C O 1
ATOM 8568 N N . LEU C 1 305 ? 0.827 30.065 -5.700 1.00 13.56 305 LEU C N 1
ATOM 8569 C CA . LEU C 1 305 ? 0.081 29.395 -4.596 1.00 15.06 305 LEU C CA 1
ATOM 8570 C C . LEU C 1 305 ? -1.182 28.706 -5.108 1.00 16.46 305 LEU C C 1
ATOM 8571 O O . LEU C 1 305 ? -1.501 27.577 -4.606 1.00 15.92 305 LEU C O 1
ATOM 8576 N N . LEU C 1 306 ? -1.864 29.302 -6.093 1.00 16.73 306 LEU C N 1
ATOM 8577 C CA . LEU C 1 306 ? -3.156 28.758 -6.596 1.00 16.08 306 LEU C CA 1
ATOM 8578 C C . LEU C 1 306 ? -2.946 27.821 -7.800 1.00 15.74 306 LEU C C 1
ATOM 8579 O O . LEU C 1 306 ? -3.974 27.402 -8.387 1.00 17.07 306 LEU C O 1
ATOM 8584 N N . GLY C 1 307 ? -1.693 27.479 -8.129 1.00 14.66 307 GLY C N 1
ATOM 8585 C CA . GLY C 1 307 ? -1.326 26.550 -9.226 1.00 16.27 307 GLY C CA 1
ATOM 8586 C C . GLY C 1 307 ? -1.247 27.251 -10.579 1.00 18.77 307 GLY C C 1
ATOM 8587 O O . GLY C 1 307 ? -1.136 26.572 -11.626 1.00 21.16 307 GLY C O 1
ATOM 8588 N N . VAL C 1 308 ? -1.406 28.564 -10.590 1.00 17.79 308 VAL C N 1
ATOM 8589 C CA . VAL C 1 308 ? -1.191 29.433 -11.787 1.00 18.98 308 VAL C CA 1
ATOM 8590 C C . VAL C 1 308 ? -0.198 30.503 -11.391 1.00 19.24 308 VAL C C 1
ATOM 8591 O O . VAL C 1 308 ? -0.140 30.875 -10.212 1.00 18.24 308 VAL C O 1
ATOM 8595 N N . LYS C 1 309 ? 0.617 30.935 -12.337 1.00 17.84 309 LYS C N 1
ATOM 8596 C CA . LYS C 1 309 ? 1.597 31.996 -12.054 1.00 20.34 309 LYS C CA 1
ATOM 8597 C C . LYS C 1 309 ? 0.832 33.317 -12.017 1.00 21.84 309 LYS C C 1
ATOM 8598 O O . LYS C 1 309 ? 0.167 33.648 -13.004 1.00 26.58 309 LYS C O 1
ATOM 8604 N N . LEU C 1 310 ? 0.823 33.961 -10.862 1.00 16.84 310 LEU C N 1
ATOM 8605 C CA . LEU C 1 310 ? 0.296 35.340 -10.734 1.00 16.48 310 LEU C CA 1
ATOM 8606 C C . LEU C 1 310 ? 1.475 36.280 -10.530 1.00 17.09 310 LEU C C 1
ATOM 8607 O O . LEU C 1 310 ? 2.474 35.876 -9.893 1.00 16.89 310 LEU C O 1
ATOM 8612 N N . LYS C 1 311 ? 1.314 37.506 -11.004 1.00 16.51 311 LYS C N 1
ATOM 8613 C CA . LYS C 1 311 ? 2.347 38.552 -10.940 1.00 18.73 311 LYS C CA 1
ATOM 8614 C C . LYS C 1 311 ? 1.785 39.752 -10.180 1.00 17.47 311 LYS C C 1
ATOM 8615 O O . LYS C 1 311 ? 0.563 39.957 -10.188 1.00 15.94 311 LYS C O 1
ATOM 8621 N N . LYS C 1 312 ? 2.664 40.450 -9.465 1.00 19.25 312 LYS C N 1
ATOM 8622 C CA . LYS C 1 312 ? 2.375 41.744 -8.813 1.00 19.28 312 LYS C CA 1
ATOM 8623 C C . LYS C 1 312 ? 1.425 42.559 -9.704 1.00 19.15 312 LYS C C 1
ATOM 8624 O O . LYS C 1 312 ? 1.703 42.697 -10.934 1.00 19.02 312 LYS C O 1
ATOM 8630 N N . GLY C 1 313 ? 0.298 43.027 -9.135 1.00 18.23 313 GLY C N 1
ATOM 8631 C CA . GLY C 1 313 ? -0.705 43.874 -9.817 1.00 17.21 313 GLY C CA 1
ATOM 8632 C C . GLY C 1 313 ? -1.870 43.130 -10.452 1.00 18.67 313 GLY C C 1
ATOM 8633 O O . GLY C 1 313 ? -2.867 43.798 -10.824 1.00 18.68 313 GLY C O 1
ATOM 8634 N N . ASP C 1 314 ? -1.811 41.794 -10.577 1.00 17.02 314 ASP C N 1
ATOM 8635 C CA . ASP C 1 314 ? -2.948 40.997 -11.063 1.00 15.67 314 ASP C CA 1
ATOM 8636 C C . ASP C 1 314 ? -4.109 41.154 -10.076 1.00 16.11 314 ASP C C 1
ATOM 8637 O O . ASP C 1 314 ? -3.877 41.238 -8.874 1.00 16.47 314 ASP C O 1
ATOM 8642 N N . VAL C 1 315 ? -5.321 41.161 -10.601 1.00 15.64 315 VAL C N 1
ATOM 8643 C CA . VAL C 1 315 ? -6.543 41.253 -9.770 1.00 17.45 315 VAL C CA 1
ATOM 8644 C C . VAL C 1 315 ? -7.153 39.864 -9.666 1.00 16.55 315 VAL C C 1
ATOM 8645 O O . VAL C 1 315 ? -7.311 39.206 -10.707 1.00 16.84 315 VAL C O 1
ATOM 8649 N N . VAL C 1 316 ? -7.435 39.424 -8.435 1.00 14.54 316 VAL C N 1
ATOM 8650 C CA . VAL C 1 316 ? -8.040 38.083 -8.178 1.00 15.02 316 VAL C CA 1
ATOM 8651 C C . VAL C 1 316 ? -9.383 38.313 -7.491 1.00 14.78 316 VAL C C 1
ATOM 8652 O O . VAL C 1 316 ? -9.356 39.023 -6.504 1.00 13.77 316 VAL C O 1
ATOM 8656 N N . ILE C 1 317 ? -10.453 37.763 -8.058 1.00 13.32 317 ILE C N 1
ATOM 8657 C CA . ILE C 1 317 ? -11.827 37.748 -7.487 1.00 14.33 317 ILE C CA 1
ATOM 8658 C C . ILE C 1 317 ? -12.077 36.385 -6.847 1.00 13.82 317 ILE C C 1
ATOM 8659 O O . ILE C 1 317 ? -11.944 35.376 -7.517 1.00 13.77 317 ILE C O 1
ATOM 8664 N N . ALA C 1 318 ? -12.349 36.397 -5.549 1.00 12.48 318 ALA C N 1
ATOM 8665 C CA . ALA C 1 318 ? -12.603 35.183 -4.752 1.00 12.81 318 ALA C CA 1
ATOM 8666 C C . ALA C 1 318 ? -14.119 35.069 -4.589 1.00 13.65 318 ALA C C 1
ATOM 8667 O O . ALA C 1 318 ? -14.719 35.974 -3.980 1.00 15.78 318 ALA C O 1
ATOM 8669 N N . TRP C 1 319 ? -14.749 34.061 -5.175 1.00 12.00 319 TRP C N 1
ATOM 8670 C CA . TRP C 1 319 ? -16.222 33.900 -5.203 1.00 12.85 319 TRP C CA 1
ATOM 8671 C C . TRP C 1 319 ? -16.672 33.026 -4.021 1.00 12.58 319 TRP C C 1
ATOM 8672 O O . TRP C 1 319 ? -16.804 31.796 -4.157 1.00 14.06 319 TRP C O 1
ATOM 8683 N N . MET C 1 320 ? -16.724 33.607 -2.829 1.00 12.49 320 MET C N 1
ATOM 8684 C CA . MET C 1 320 ? -16.982 32.830 -1.586 1.00 12.58 320 MET C CA 1
ATOM 8685 C C . MET C 1 320 ? -18.296 32.063 -1.687 1.00 11.66 320 MET C C 1
ATOM 8686 O O . MET C 1 320 ? -18.417 30.935 -1.142 1.00 12.57 320 MET C O 1
ATOM 8691 N N . SER C 1 321 ? -19.322 32.594 -2.288 1.00 13.07 321 SER C N 1
ATOM 8692 C CA . SER C 1 321 ? -20.606 31.852 -2.255 1.00 14.17 321 SER C CA 1
ATOM 8693 C C . SER C 1 321 ? -20.496 30.606 -3.160 1.00 14.16 321 SER C C 1
ATOM 8694 O O . SER C 1 321 ? -21.165 29.615 -2.890 1.00 15.91 321 SER C O 1
ATOM 8697 N N . ALA C 1 322 ? -19.680 30.644 -4.211 1.00 15.84 322 ALA C N 1
ATOM 8698 C CA . ALA C 1 322 ? -19.370 29.420 -4.985 1.00 14.41 322 ALA C CA 1
ATOM 8699 C C . ALA C 1 322 ? -18.633 28.435 -4.095 1.00 13.49 322 ALA C C 1
ATOM 8700 O O . ALA C 1 322 ? -18.943 27.204 -4.180 1.00 14.97 322 ALA C O 1
ATOM 8702 N N . CYS C 1 323 ? -17.621 28.896 -3.342 1.00 14.16 323 CYS C N 1
ATOM 8703 C CA . CYS C 1 323 ? -16.706 28.014 -2.607 1.00 14.26 323 CYS C CA 1
ATOM 8704 C C . CYS C 1 323 ? -17.486 27.337 -1.475 1.00 13.95 323 CYS C C 1
ATOM 8705 O O . CYS C 1 323 ? -17.176 26.172 -1.136 1.00 11.35 323 CYS C O 1
ATOM 8708 N N . ASN C 1 324 ? -18.603 27.940 -1.077 1.00 13.83 324 ASN C N 1
ATOM 8709 C CA . ASN C 1 324 ? -19.493 27.360 -0.050 1.00 12.81 324 ASN C CA 1
ATOM 8710 C C . ASN C 1 324 ? -20.187 26.106 -0.584 1.00 12.18 324 ASN C C 1
ATOM 8711 O O . ASN C 1 324 ? -20.787 25.393 0.204 1.00 11.90 324 ASN C O 1
ATOM 8716 N N . MET C 1 325 ? -20.153 25.894 -1.900 1.00 13.31 325 MET C N 1
ATOM 8717 C CA . MET C 1 325 ? -20.805 24.744 -2.549 1.00 14.98 325 MET C CA 1
ATOM 8718 C C . MET C 1 325 ? -19.773 23.808 -3.179 1.00 13.21 325 MET C C 1
ATOM 8719 O O . MET C 1 325 ? -20.165 23.008 -4.046 1.00 15.57 325 MET C O 1
ATOM 8724 N N . ASP C 1 326 ? -18.538 23.884 -2.731 1.00 11.71 326 ASP C N 1
ATOM 8725 C CA . ASP C 1 326 ? -17.443 23.007 -3.195 1.00 12.38 326 ASP C CA 1
ATOM 8726 C C . ASP C 1 326 ? -17.591 21.658 -2.477 1.00 12.86 326 ASP C C 1
ATOM 8727 O O . ASP C 1 326 ? -17.256 21.569 -1.260 1.00 11.97 326 ASP C O 1
ATOM 8732 N N . GLU C 1 327 ? -17.893 20.624 -3.265 1.00 14.55 327 GLU C N 1
ATOM 8733 C CA . GLU C 1 327 ? -18.169 19.247 -2.774 1.00 14.29 327 GLU C CA 1
ATOM 8734 C C . GLU C 1 327 ? -16.915 18.608 -2.187 1.00 13.87 327 GLU C C 1
ATOM 8735 O O . GLU C 1 327 ? -17.050 17.633 -1.442 1.00 13.05 327 GLU C O 1
ATOM 8741 N N . THR C 1 328 ? -15.736 19.125 -2.437 1.00 13.74 328 THR C N 1
ATOM 8742 C CA . THR C 1 328 ? -14.515 18.576 -1.795 1.00 14.21 328 THR C CA 1
ATOM 8743 C C . THR C 1 328 ? -14.460 18.955 -0.311 1.00 14.63 328 THR C C 1
ATOM 8744 O O . THR C 1 328 ? -13.709 18.314 0.411 1.00 15.71 328 THR C O 1
ATOM 8748 N N . MET C 1 329 ? -15.190 19.989 0.102 1.00 12.14 329 MET C N 1
ATOM 8749 C CA . MET C 1 329 ? -15.232 20.502 1.495 1.00 13.22 329 MET C CA 1
ATOM 8750 C C . MET C 1 329 ? -16.595 20.216 2.129 1.00 13.24 329 MET C C 1
ATOM 8751 O O . MET C 1 329 ? -16.630 19.790 3.297 1.00 14.42 329 MET C O 1
ATOM 8756 N N . PHE C 1 330 ? -17.667 20.482 1.400 1.00 13.34 330 PHE C N 1
ATOM 8757 C CA . PHE C 1 330 ? -19.067 20.415 1.902 1.00 13.27 330 PHE C CA 1
ATOM 8758 C C . PHE C 1 330 ? -19.767 19.262 1.215 1.00 14.01 330 PHE C C 1
ATOM 8759 O O . PHE C 1 330 ? -20.078 19.369 0.035 1.00 13.10 330 PHE C O 1
ATOM 8767 N N . GLU C 1 331 ? -20.030 18.186 1.937 1.00 13.89 331 GLU C N 1
ATOM 8768 C CA A GLU C 1 331 ? -20.652 16.997 1.275 0.50 15.23 331 GLU C CA 1
ATOM 8769 C CA B GLU C 1 331 ? -20.670 16.995 1.315 0.50 15.30 331 GLU C CA 1
ATOM 8770 C C . GLU C 1 331 ? -22.080 17.334 0.834 1.00 14.07 331 GLU C C 1
ATOM 8771 O O . GLU C 1 331 ? -22.780 18.094 1.533 1.00 13.72 331 GLU C O 1
ATOM 8782 N N . ASN C 1 332 ? -22.460 16.825 -0.328 1.00 16.15 332 ASN C N 1
ATOM 8783 C CA A ASN C 1 332 ? -23.829 17.032 -0.856 0.50 16.76 332 ASN C CA 1
ATOM 8784 C CA B ASN C 1 332 ? -23.795 17.042 -0.931 0.50 16.46 332 ASN C CA 1
ATOM 8785 C C . ASN C 1 332 ? -24.095 18.533 -0.853 1.00 14.85 332 ASN C C 1
ATOM 8786 O O . ASN C 1 332 ? -25.111 18.952 -0.315 1.00 13.59 332 ASN C O 1
ATOM 8795 N N . PRO C 1 333 ? -23.229 19.359 -1.473 1.00 14.82 333 PRO C N 1
ATOM 8796 C CA . PRO C 1 333 ? -23.269 20.810 -1.236 1.00 14.26 333 PRO C CA 1
ATOM 8797 C C . PRO C 1 333 ? -24.522 21.518 -1.744 1.00 16.10 333 PRO C C 1
ATOM 8798 O O . PRO C 1 333 ? -24.847 22.637 -1.264 1.00 15.49 333 PRO C O 1
ATOM 8802 N N . PHE C 1 334 ? -25.180 20.937 -2.758 1.00 14.74 334 PHE C N 1
ATOM 8803 C CA . PHE C 1 334 ? -26.312 21.631 -3.404 1.00 16.82 334 PHE C CA 1
ATOM 8804 C C . PHE C 1 334 ? -27.590 21.257 -2.658 1.00 16.89 334 PHE C C 1
ATOM 8805 O O . PHE C 1 334 ? -28.673 21.671 -3.104 1.00 20.48 334 PHE C O 1
ATOM 8813 N N . SER C 1 335 ? -27.472 20.557 -1.535 1.00 18.25 335 SER C N 1
ATOM 8814 C CA . SER C 1 335 ? -28.621 20.226 -0.656 1.00 20.28 335 SER C CA 1
ATOM 8815 C C . SER C 1 335 ? -28.568 21.007 0.648 1.00 18.36 335 SER C C 1
ATOM 8816 O O . SER C 1 335 ? -27.464 21.272 1.139 1.00 15.98 335 SER C O 1
ATOM 8819 N N . VAL C 1 336 ? -29.739 21.367 1.168 1.00 17.35 336 VAL C N 1
ATOM 8820 C CA . VAL C 1 336 ? -29.877 21.865 2.561 1.00 16.94 336 VAL C CA 1
ATOM 8821 C C . VAL C 1 336 ? -29.619 20.733 3.552 1.00 17.39 336 VAL C C 1
ATOM 8822 O O . VAL C 1 336 ? -30.289 19.664 3.512 1.00 18.71 336 VAL C O 1
ATOM 8826 N N . ASP C 1 337 ? -28.698 20.948 4.459 1.00 15.35 337 ASP C N 1
ATOM 8827 C CA . ASP C 1 337 ? -28.459 19.942 5.508 1.00 16.02 337 ASP C CA 1
ATOM 8828 C C . ASP C 1 337 ? -27.954 20.659 6.736 1.00 15.71 337 ASP C C 1
ATOM 8829 O O . ASP C 1 337 ? -26.747 20.872 6.822 1.00 14.47 337 ASP C O 1
ATOM 8834 N N . ILE C 1 338 ? -28.841 20.969 7.680 1.00 15.23 338 ILE C N 1
ATOM 8835 C CA . ILE C 1 338 ? -28.394 21.707 8.883 1.00 15.79 338 ILE C CA 1
ATOM 8836 C C . ILE C 1 338 ? -27.502 20.836 9.763 1.00 15.70 338 ILE C C 1
ATOM 8837 O O . ILE C 1 338 ? -26.925 21.423 10.685 1.00 15.26 338 ILE C O 1
ATOM 8842 N N . HIS C 1 339 ? -27.445 19.513 9.523 1.00 15.57 339 HIS C N 1
ATOM 8843 C CA . HIS C 1 339 ? -26.646 18.573 10.339 1.00 18.41 339 HIS C CA 1
ATOM 8844 C C . HIS C 1 339 ? -25.269 18.319 9.742 1.00 17.49 339 HIS C C 1
ATOM 8845 O O . HIS C 1 339 ? -24.515 17.617 10.377 1.00 18.31 339 HIS C O 1
ATOM 8852 N N . ARG C 1 340 ? -24.939 18.954 8.611 1.00 16.40 340 ARG C N 1
ATOM 8853 C CA . ARG C 1 340 ? -23.611 18.804 7.977 1.00 15.16 340 ARG C CA 1
ATOM 8854 C C . ARG C 1 340 ? -22.569 19.378 8.905 1.00 16.06 340 ARG C C 1
ATOM 8855 O O . ARG C 1 340 ? -22.656 20.533 9.311 1.00 16.51 340 ARG C O 1
ATOM 8863 N N . PRO C 1 341 ? -21.579 18.583 9.329 1.00 16.83 341 PRO C N 1
ATOM 8864 C CA . PRO C 1 341 ? -20.692 19.019 10.413 1.00 18.07 341 PRO C CA 1
ATOM 8865 C C . PRO C 1 341 ? -19.713 20.147 10.055 1.00 18.25 341 PRO C C 1
ATOM 8866 O O . PRO C 1 341 ? -19.159 20.710 10.965 1.00 20.14 341 PRO C O 1
ATOM 8870 N N . THR C 1 342 ? -19.593 20.506 8.779 1.00 16.24 342 THR C N 1
ATOM 8871 C CA . THR C 1 342 ? -18.640 21.519 8.255 1.00 15.37 342 THR C CA 1
ATOM 8872 C C . THR C 1 342 ? -19.328 22.869 8.002 1.00 13.59 342 THR C C 1
ATOM 8873 O O . THR C 1 342 ? -18.675 23.772 7.489 1.00 13.68 342 THR C O 1
ATOM 8877 N N . ASN C 1 343 ? -20.624 23.005 8.270 1.00 14.01 343 ASN C N 1
ATOM 8878 C CA . ASN C 1 343 ? -21.350 24.228 7.856 1.00 13.34 343 ASN C CA 1
ATOM 8879 C C . ASN C 1 343 ? -20.704 25.493 8.419 1.00 14.69 343 ASN C C 1
ATOM 8880 O O . ASN C 1 343 ? -20.688 26.522 7.681 1.00 15.04 343 ASN C O 1
ATOM 8885 N N . LYS C 1 344 ? -20.211 25.472 9.650 1.00 15.28 344 LYS C N 1
ATOM 8886 C CA . LYS C 1 344 ? -19.648 26.702 10.270 1.00 19.08 344 LYS C CA 1
ATOM 8887 C C . LYS C 1 344 ? -18.385 27.159 9.526 1.00 19.12 344 LYS C C 1
ATOM 8888 O O . LYS C 1 344 ? -17.908 28.279 9.790 1.00 16.00 344 LYS C O 1
ATOM 8894 N N . LYS C 1 345 ? -17.825 26.337 8.644 1.00 16.21 345 LYS C N 1
ATOM 8895 C CA . LYS C 1 345 ? -16.568 26.705 7.928 1.00 16.13 345 LYS C CA 1
ATOM 8896 C C . LYS C 1 345 ? -16.870 27.497 6.647 1.00 13.77 345 LYS C C 1
ATOM 8897 O O . LYS C 1 345 ? -15.901 27.792 5.931 1.00 13.19 345 LYS C O 1
ATOM 8903 N N . HIS C 1 346 ? -18.133 27.840 6.350 1.00 12.56 346 HIS C N 1
ATOM 8904 C CA . HIS C 1 346 ? -18.464 28.686 5.173 1.00 12.19 346 HIS C CA 1
ATOM 8905 C C . HIS C 1 346 ? -17.673 29.995 5.239 1.00 11.90 346 HIS C C 1
ATOM 8906 O O . HIS C 1 346 ? -17.199 30.432 6.381 1.00 10.64 346 HIS C O 1
ATOM 8913 N N . LEU C 1 347 ? -17.478 30.631 4.079 1.00 11.34 347 LEU C N 1
ATOM 8914 C CA . LEU C 1 347 ? -16.635 31.849 3.991 1.00 11.42 347 LEU C CA 1
ATOM 8915 C C . LEU C 1 347 ? -17.480 33.092 3.701 1.00 11.28 347 LEU C C 1
ATOM 8916 O O . LEU C 1 347 ? -16.949 34.088 3.132 1.00 11.68 347 LEU C O 1
ATOM 8921 N N . THR C 1 348 ? -18.758 33.064 4.066 1.00 10.56 348 THR C N 1
ATOM 8922 C CA . THR C 1 348 ? -19.679 34.207 3.846 1.00 11.40 348 THR C CA 1
ATOM 8923 C C . THR C 1 348 ? -19.115 35.472 4.499 1.00 11.61 348 THR C C 1
ATOM 8924 O O . THR C 1 348 ? -19.445 36.565 3.982 1.00 11.62 348 THR C O 1
ATOM 8928 N N . PHE C 1 349 ? -18.441 35.351 5.633 1.00 11.45 349 PHE C N 1
ATOM 8929 C CA . PHE C 1 349 ? -17.939 36.509 6.393 1.00 11.85 349 PHE C CA 1
ATOM 8930 C C . PHE C 1 349 ? -16.480 36.778 6.037 1.00 12.68 349 PHE C C 1
ATOM 8931 O O . PHE C 1 349 ? -15.842 37.557 6.787 1.00 12.47 349 PHE C O 1
ATOM 8939 N N . GLY C 1 350 ? -15.901 36.098 5.039 1.00 12.40 350 GLY C N 1
ATOM 8940 C CA . GLY C 1 350 ? -14.441 36.210 4.807 1.00 13.24 350 GLY C CA 1
ATOM 8941 C C . GLY C 1 350 ? -13.610 35.315 5.715 1.00 13.70 350 GLY C C 1
ATOM 8942 O O . GLY C 1 350 ? -14.068 34.256 6.273 1.00 12.12 350 GLY C O 1
ATOM 8943 N N . ASN C 1 351 ? -12.330 35.642 5.794 1.00 13.61 351 ASN C N 1
ATOM 8944 C CA . ASN C 1 351 ? -11.327 34.812 6.485 1.00 14.46 351 ASN C CA 1
ATOM 8945 C C . ASN C 1 351 ? -10.058 35.645 6.607 1.00 15.78 351 ASN C C 1
ATOM 8946 O O . ASN C 1 351 ? -9.741 36.358 5.631 1.00 16.31 351 ASN C O 1
ATOM 8951 N N . GLY C 1 352 ? -9.445 35.627 7.784 1.00 15.97 352 GLY C N 1
ATOM 8952 C CA . GLY C 1 352 ? -8.207 36.371 8.055 1.00 18.28 352 GLY C CA 1
ATOM 8953 C C . GLY C 1 352 ? -8.451 37.768 8.616 1.00 17.67 352 GLY C C 1
ATOM 8954 O O . GLY C 1 352 ? -9.478 38.064 9.251 1.00 17.08 352 GLY C O 1
ATOM 8955 N N . PRO C 1 353 ? -7.508 38.697 8.406 1.00 17.14 353 PRO C N 1
ATOM 8956 C CA . PRO C 1 353 ? -7.532 39.961 9.139 1.00 18.54 353 PRO C CA 1
ATOM 8957 C C . PRO C 1 353 ? -8.794 40.799 8.933 1.00 19.92 353 PRO C C 1
ATOM 8958 O O . PRO C 1 353 ? -9.191 41.450 9.898 1.00 19.55 353 PRO C O 1
ATOM 8962 N N . HIS C 1 354 ? -9.424 40.723 7.750 1.00 17.05 354 HIS C N 1
ATOM 8963 C CA . HIS C 1 354 ? -10.620 41.510 7.391 1.00 16.48 354 HIS C CA 1
ATOM 8964 C C . HIS C 1 354 ? -11.889 40.735 7.749 1.00 16.07 354 HIS C C 1
ATOM 8965 O O . HIS C 1 354 ? -12.958 41.248 7.471 1.00 16.75 354 HIS C O 1
ATOM 8972 N N . PHE C 1 355 ? -11.782 39.595 8.401 1.00 14.48 355 PHE C N 1
ATOM 8973 C CA . PHE C 1 355 ? -12.967 38.781 8.767 1.00 13.97 355 PHE C CA 1
ATOM 8974 C C . PHE C 1 355 ? -14.041 39.702 9.342 1.00 13.53 355 PHE C C 1
ATOM 8975 O O . PHE C 1 355 ? -13.697 40.511 10.235 1.00 14.47 355 PHE C O 1
ATOM 8983 N N . CYS C 1 356 ? -15.295 39.553 8.910 1.00 13.52 356 CYS C N 1
ATOM 8984 C CA . CYS C 1 356 ? -16.384 40.514 9.228 1.00 13.40 356 CYS C CA 1
ATOM 8985 C C . CYS C 1 356 ? -16.395 40.864 10.718 1.00 13.92 356 CYS C C 1
ATOM 8986 O O . CYS C 1 356 ? -16.580 39.955 11.543 1.00 11.66 356 CYS C O 1
ATOM 8989 N N . LEU C 1 357 ? -16.318 42.156 11.029 1.00 15.07 357 LEU C N 1
ATOM 8990 C CA . LEU C 1 357 ? -16.382 42.645 12.437 1.00 14.69 357 LEU C CA 1
ATOM 8991 C C . LEU C 1 357 ? -17.798 42.420 12.979 1.00 12.48 357 LEU C C 1
ATOM 8992 O O . LEU C 1 357 ? -17.974 42.228 14.222 1.00 13.95 357 LEU C O 1
ATOM 8997 N N . GLY C 1 358 ? -18.773 42.381 12.092 1.00 12.62 358 GLY C N 1
ATOM 8998 C CA . GLY C 1 358 ? -20.173 42.216 12.505 1.00 12.16 358 GLY C CA 1
ATOM 8999 C C . GLY C 1 358 ? -20.599 40.766 12.531 1.00 12.06 358 GLY C C 1
ATOM 9000 O O . GLY C 1 358 ? -21.759 40.556 12.813 1.00 12.04 358 GLY C O 1
ATOM 9001 N N . ALA C 1 359 ? -19.733 39.778 12.271 1.00 12.09 359 ALA C N 1
ATOM 9002 C CA . ALA C 1 359 ? -20.222 38.396 12.064 1.00 13.33 359 ALA C CA 1
ATOM 9003 C C . ALA C 1 359 ? -20.962 37.907 13.314 1.00 13.13 359 ALA C C 1
ATOM 9004 O O . ALA C 1 359 ? -22.067 37.323 13.240 1.00 12.30 359 ALA C O 1
ATOM 9006 N N . PRO C 1 360 ? -20.433 38.104 14.538 1.00 13.07 360 PRO C N 1
ATOM 9007 C CA . PRO C 1 360 ? -21.167 37.599 15.712 1.00 13.24 360 PRO C CA 1
ATOM 9008 C C . PRO C 1 360 ? -22.520 38.290 15.894 1.00 12.31 360 PRO C C 1
ATOM 9009 O O . PRO C 1 360 ? -23.455 37.563 16.279 1.00 14.22 360 PRO C O 1
ATOM 9013 N N . LEU C 1 361 ? -22.606 39.598 15.634 1.00 11.03 361 LEU C N 1
ATOM 9014 C CA . LEU C 1 361 ? -23.900 40.316 15.716 1.00 13.34 361 LEU C CA 1
ATOM 9015 C C . LEU C 1 361 ? -24.868 39.774 14.658 1.00 13.89 361 LEU C C 1
ATOM 9016 O O . LEU C 1 361 ? -26.048 39.533 14.978 1.00 12.81 361 LEU C O 1
ATOM 9021 N N . ALA C 1 362 ? -24.422 39.662 13.400 1.00 13.70 362 ALA C N 1
ATOM 9022 C CA . ALA C 1 362 ? -25.275 39.158 12.303 1.00 12.59 362 ALA C CA 1
ATOM 9023 C C . ALA C 1 362 ? -25.803 37.776 12.715 1.00 12.99 362 ALA C C 1
ATOM 9024 O O . ALA C 1 362 ? -27.026 37.550 12.575 1.00 14.50 362 ALA C O 1
ATOM 9026 N N . ARG C 1 363 ? -24.934 36.879 13.171 1.00 12.76 363 ARG C N 1
ATOM 9027 C CA . ARG C 1 363 ? -25.319 35.485 13.539 1.00 13.73 363 ARG C CA 1
ATOM 9028 C C . ARG C 1 363 ? -26.350 35.535 14.680 1.00 13.11 363 ARG C C 1
ATOM 9029 O O . ARG C 1 363 ? -27.349 34.761 14.659 1.00 13.83 363 ARG C O 1
ATOM 9037 N N . LEU C 1 364 ? -26.114 36.387 15.659 1.00 13.12 364 LEU C N 1
ATOM 9038 C CA . LEU C 1 364 ? -27.050 36.516 16.816 1.00 13.69 364 LEU C CA 1
ATOM 9039 C C . LEU C 1 364 ? -28.409 37.050 16.359 1.00 13.56 364 LEU C C 1
ATOM 9040 O O . LEU C 1 364 ? -29.464 36.518 16.794 1.00 12.80 364 LEU C O 1
ATOM 9045 N N . GLU C 1 365 ? -28.428 38.080 15.519 1.00 11.56 365 GLU C N 1
ATOM 9046 C CA . GLU C 1 365 ? -29.694 38.629 14.983 1.00 13.50 365 GLU C CA 1
ATOM 9047 C C . GLU C 1 365 ? -30.446 37.567 14.196 1.00 12.56 365 GLU C C 1
ATOM 9048 O O . GLU C 1 365 ? -31.643 37.413 14.438 1.00 12.66 365 GLU C O 1
ATOM 9054 N N . MET C 1 366 ? -29.753 36.815 13.344 1.00 12.47 366 MET C N 1
ATOM 9055 C CA . MET C 1 366 ? -30.406 35.722 12.578 1.00 12.38 366 MET C CA 1
ATOM 9056 C C . MET C 1 366 ? -30.965 34.698 13.574 1.00 12.81 366 MET C C 1
ATOM 9057 O O . MET C 1 366 ? -32.173 34.303 13.427 1.00 12.37 366 MET C O 1
ATOM 9062 N N . LYS C 1 367 ? -30.183 34.282 14.557 1.00 12.62 367 LYS C N 1
ATOM 9063 C CA . LYS C 1 367 ? -30.666 33.256 15.537 1.00 13.00 367 LYS C CA 1
ATOM 9064 C C . LYS C 1 367 ? -31.888 33.785 16.290 1.00 12.76 367 LYS C C 1
ATOM 9065 O O . LYS C 1 367 ? -32.905 33.040 16.446 1.00 12.61 367 LYS C O 1
ATOM 9071 N N . ILE C 1 368 ? -31.797 34.999 16.807 1.00 12.81 368 ILE C N 1
ATOM 9072 C CA . ILE C 1 368 ? -32.873 35.552 17.689 1.00 13.65 368 ILE C CA 1
ATOM 9073 C C . ILE C 1 368 ? -34.172 35.773 16.909 1.00 13.17 368 ILE C C 1
ATOM 9074 O O . ILE C 1 368 ? -35.285 35.489 17.454 1.00 14.25 368 ILE C O 1
ATOM 9079 N N . ILE C 1 369 ? -34.102 36.313 15.686 1.00 12.78 369 ILE C N 1
ATOM 9080 C CA . ILE C 1 369 ? -35.338 36.560 14.911 1.00 13.73 369 ILE C CA 1
ATOM 9081 C C . ILE C 1 369 ? -35.931 35.203 14.523 1.00 13.84 369 ILE C C 1
ATOM 9082 O O . ILE C 1 369 ? -37.168 35.042 14.613 1.00 14.18 369 ILE C O 1
ATOM 9087 N N . LEU C 1 370 ? -35.102 34.229 14.184 1.00 12.49 370 LEU C N 1
ATOM 9088 C CA . LEU C 1 370 ? -35.615 32.866 13.901 1.00 13.09 370 LEU C CA 1
ATOM 9089 C C . LEU C 1 370 ? -36.337 32.336 15.156 1.00 13.37 370 LEU C C 1
ATOM 9090 O O . LEU C 1 370 ? -37.467 31.814 15.021 1.00 15.54 370 LEU C O 1
ATOM 9095 N N . GLU C 1 371 ? -35.727 32.460 16.320 1.00 13.22 371 GLU C N 1
ATOM 9096 C CA . GLU C 1 371 ? -36.290 31.898 17.583 1.00 15.82 371 GLU C CA 1
ATOM 9097 C C . GLU C 1 371 ? -37.607 32.611 17.880 1.00 14.87 371 GLU C C 1
ATOM 9098 O O . GLU C 1 371 ? -38.551 31.926 18.262 1.00 15.68 371 GLU C O 1
ATOM 9104 N N . ALA C 1 372 ? -37.681 33.919 17.668 1.00 13.36 372 ALA C N 1
ATOM 9105 C CA . ALA C 1 372 ? -38.905 34.674 18.002 1.00 14.90 372 ALA C CA 1
ATOM 9106 C C . ALA C 1 372 ? -40.005 34.258 17.027 1.00 14.78 372 ALA C C 1
ATOM 9107 O O . ALA C 1 372 ? -41.159 34.158 17.471 1.00 14.68 372 ALA C O 1
ATOM 9109 N N . PHE C 1 373 ? -39.633 34.022 15.767 1.00 13.91 373 PHE C N 1
ATOM 9110 C CA . PHE C 1 373 ? -40.589 33.645 14.700 1.00 14.73 373 PHE C CA 1
ATOM 9111 C C . PHE C 1 373 ? -41.145 32.239 15.030 1.00 15.03 373 PHE C C 1
ATOM 9112 O O . PHE C 1 373 ? -42.404 32.012 14.951 1.00 16.59 373 PHE C O 1
ATOM 9120 N N . LEU C 1 374 ? -40.265 31.306 15.355 1.00 14.93 374 LEU C N 1
ATOM 9121 C CA . LEU C 1 374 ? -40.664 29.904 15.707 1.00 15.73 374 LEU C CA 1
ATOM 9122 C C . LEU C 1 374 ? -41.588 29.950 16.931 1.00 18.87 374 LEU C C 1
ATOM 9123 O O . LEU C 1 374 ? -42.581 29.133 16.994 1.00 20.86 374 LEU C O 1
ATOM 9128 N N . GLU C 1 375 ? -41.323 30.843 17.884 1.00 17.54 375 GLU C N 1
ATOM 9129 C CA . GLU C 1 375 ? -42.181 30.893 19.090 1.00 19.58 375 GLU C CA 1
ATOM 9130 C C . GLU C 1 375 ? -43.599 31.295 18.663 1.00 20.96 375 GLU C C 1
ATOM 9131 O O . GLU C 1 375 ? -44.574 30.675 19.208 1.00 21.29 375 GLU C O 1
ATOM 9137 N N . ALA C 1 376 ? -43.752 32.235 17.711 1.00 17.17 376 ALA C N 1
ATOM 9138 C CA . ALA C 1 376 ? -45.081 32.804 17.365 1.00 18.30 376 ALA C CA 1
ATOM 9139 C C . ALA C 1 376 ? -45.835 31.888 16.389 1.00 17.54 376 ALA C C 1
ATOM 9140 O O . ALA C 1 376 ? -47.080 31.722 16.549 1.00 20.76 376 ALA C O 1
ATOM 9142 N N . PHE C 1 377 ? -45.140 31.371 15.382 1.00 17.13 377 PHE C N 1
ATOM 9143 C CA . PHE C 1 377 ? -45.772 30.731 14.196 1.00 18.24 377 PHE C CA 1
ATOM 9144 C C . PHE C 1 377 ? -45.455 29.235 14.156 1.00 18.76 377 PHE C C 1
ATOM 9145 O O . PHE C 1 377 ? -44.282 28.823 14.025 1.00 17.52 377 PHE C O 1
ATOM 9153 N N . SER C 1 378 ? -46.516 28.406 14.262 1.00 20.36 378 SER C N 1
ATOM 9154 C CA . SER C 1 378 ? -46.407 26.926 14.294 1.00 19.08 378 SER C CA 1
ATOM 9155 C C . SER C 1 378 ? -46.121 26.396 12.890 1.00 18.70 378 SER C C 1
ATOM 9156 O O . SER C 1 378 ? -45.368 25.386 12.773 1.00 17.95 378 SER C O 1
ATOM 9159 N N . HIS C 1 379 ? -46.681 27.036 11.864 1.00 16.72 379 HIS C N 1
ATOM 9160 C CA . HIS C 1 379 ? -46.562 26.565 10.453 1.00 17.44 379 HIS C CA 1
ATOM 9161 C C . HIS C 1 379 ? -46.507 27.755 9.505 1.00 16.27 379 HIS C C 1
ATOM 9162 O O . HIS C 1 379 ? -46.979 28.831 9.881 1.00 18.14 379 HIS C O 1
ATOM 9169 N N . ILE C 1 380 ? -46.007 27.529 8.299 1.00 15.32 380 ILE C N 1
ATOM 9170 C CA . ILE C 1 380 ? -45.918 28.585 7.252 1.00 16.74 380 ILE C CA 1
ATOM 9171 C C . ILE C 1 380 ? -46.305 27.929 5.924 1.00 16.18 380 ILE C C 1
ATOM 9172 O O . ILE C 1 380 ? -46.184 26.682 5.771 1.00 18.16 380 ILE C O 1
ATOM 9177 N N . GLU C 1 381 ? -46.676 28.761 4.968 1.00 16.28 381 GLU C N 1
ATOM 9178 C CA . GLU C 1 381 ? -47.022 28.312 3.607 1.00 18.75 381 GLU C CA 1
ATOM 9179 C C . GLU C 1 381 ? -46.734 29.463 2.651 1.00 16.26 381 GLU C C 1
ATOM 9180 O O . GLU C 1 381 ? -46.963 30.619 2.973 1.00 16.62 381 GLU C O 1
ATOM 9186 N N . PRO C 1 382 ? -46.182 29.167 1.466 1.00 17.51 382 PRO C N 1
ATOM 9187 C CA . PRO C 1 382 ? -45.955 30.194 0.452 1.00 17.83 382 PRO C CA 1
ATOM 9188 C C . PRO C 1 382 ? -47.265 30.633 -0.214 1.00 19.15 382 PRO C C 1
ATOM 9189 O O . PRO C 1 382 ? -48.279 29.917 -0.149 1.00 19.36 382 PRO C O 1
ATOM 9193 N N . PHE C 1 383 ? -47.262 31.837 -0.770 1.00 18.03 383 PHE C N 1
ATOM 9194 C CA . PHE C 1 383 ? -48.366 32.311 -1.630 1.00 20.62 383 PHE C CA 1
ATOM 9195 C C . PHE C 1 383 ? -48.286 31.526 -2.930 1.00 22.35 383 PHE C C 1
ATOM 9196 O O . PHE C 1 383 ? -47.202 31.490 -3.578 1.00 22.20 383 PHE C O 1
ATOM 9204 N N . GLU C 1 384 ? -49.446 31.050 -3.359 1.00 25.99 384 GLU C N 1
ATOM 9205 C CA . GLU C 1 384 ? -49.626 30.257 -4.595 1.00 29.16 384 GLU C CA 1
ATOM 9206 C C . GLU C 1 384 ? -49.094 31.059 -5.776 1.00 26.98 384 GLU C C 1
ATOM 9207 O O . GLU C 1 384 ? -48.460 30.463 -6.643 1.00 30.43 384 GLU C O 1
ATOM 9213 N N . ASP C 1 385 ? -49.337 32.365 -5.769 1.00 29.66 385 ASP C N 1
ATOM 9214 C CA . ASP C 1 385 ? -49.196 33.254 -6.947 1.00 32.92 385 ASP C CA 1
ATOM 9215 C C . ASP C 1 385 ? -47.793 33.886 -6.994 1.00 31.53 385 ASP C C 1
ATOM 9216 O O . ASP C 1 385 ? -47.586 34.703 -7.888 1.00 26.70 385 ASP C O 1
ATOM 9221 N N . PHE C 1 386 ? -46.876 33.593 -6.060 1.00 27.39 386 PHE C N 1
ATOM 9222 C CA . PHE C 1 386 ? -45.625 34.392 -5.922 1.00 23.34 386 PHE C CA 1
ATOM 9223 C C . PHE C 1 386 ? -44.711 34.090 -7.110 1.00 23.94 386 PHE C C 1
ATOM 9224 O O . PHE C 1 386 ? -44.513 32.898 -7.453 1.00 22.61 386 PHE C O 1
ATOM 9232 N N . GLU C 1 387 ? -44.204 35.150 -7.742 1.00 22.92 387 GLU C N 1
ATOM 9233 C CA . GLU C 1 387 ? -43.222 35.083 -8.841 1.00 24.93 387 GLU C CA 1
ATOM 9234 C C . GLU C 1 387 ? -41.955 35.778 -8.354 1.00 20.72 387 GLU C C 1
ATOM 9235 O O . GLU C 1 387 ? -42.030 36.901 -7.845 1.00 24.06 387 GLU C O 1
ATOM 9241 N N . LEU C 1 388 ? -40.838 35.110 -8.521 1.00 22.14 388 LEU C N 1
ATOM 9242 C CA . LEU C 1 388 ? -39.550 35.603 -7.973 1.00 20.02 388 LEU C CA 1
ATOM 9243 C C . LEU C 1 388 ? -39.071 36.823 -8.775 1.00 20.41 388 LEU C C 1
ATOM 9244 O O . LEU C 1 388 ? -38.780 37.854 -8.163 1.00 21.64 388 LEU C O 1
ATOM 9249 N N . GLU C 1 389 ? -39.115 36.765 -10.105 1.00 21.94 389 GLU C N 1
ATOM 9250 C CA . GLU C 1 389 ? -38.442 37.767 -10.964 1.00 22.91 389 GLU C CA 1
ATOM 9251 C C . GLU C 1 389 ? -38.914 39.185 -10.660 1.00 23.78 389 GLU C C 1
ATOM 9252 O O . GLU C 1 389 ? -38.079 40.084 -10.557 1.00 24.24 389 GLU C O 1
ATOM 9258 N N . PRO C 1 390 ? -40.230 39.479 -10.537 1.00 23.29 390 PRO C N 1
ATOM 9259 C CA . PRO C 1 390 ? -40.672 40.857 -10.303 1.00 22.76 390 PRO C CA 1
ATOM 9260 C C . PRO C 1 390 ? -40.323 41.409 -8.914 1.00 24.34 390 PRO C C 1
ATOM 9261 O O . PRO C 1 390 ? -40.519 42.589 -8.670 1.00 23.66 390 PRO C O 1
ATOM 9265 N N . HIS C 1 391 ? -39.883 40.525 -8.016 1.00 19.49 391 HIS C N 1
ATOM 9266 C CA . HIS C 1 391 ? -39.686 40.863 -6.597 1.00 19.24 391 HIS C CA 1
ATOM 9267 C C . HIS C 1 391 ? -38.204 40.782 -6.258 1.00 19.11 391 HIS C C 1
ATOM 9268 O O . HIS C 1 391 ? -37.915 40.571 -5.065 1.00 18.61 391 HIS C O 1
ATOM 9275 N N . LEU C 1 392 ? -37.337 40.939 -7.258 1.00 17.90 392 LEU C N 1
ATOM 9276 C CA . LEU C 1 392 ? -35.874 41.065 -7.063 1.00 17.20 392 LEU C CA 1
ATOM 9277 C C . LEU C 1 392 ? -35.424 42.442 -7.564 1.00 20.74 392 LEU C C 1
ATOM 9278 O O . LEU C 1 392 ? -35.869 42.848 -8.631 1.00 18.57 392 LEU C O 1
ATOM 9283 N N . THR C 1 393 ? -34.458 43.051 -6.872 1.00 18.55 393 THR C N 1
ATOM 9284 C CA . THR C 1 393 ? -33.841 44.333 -7.284 1.00 17.83 393 THR C CA 1
ATOM 9285 C C . THR C 1 393 ? -32.333 44.167 -7.204 1.00 16.76 393 THR C C 1
ATOM 9286 O O . THR C 1 393 ? -31.842 43.376 -6.365 1.00 15.78 393 THR C O 1
ATOM 9290 N N . ALA C 1 394 ? -31.604 44.914 -8.001 1.00 16.77 394 ALA C N 1
ATOM 9291 C CA . ALA C 1 394 ? -30.126 44.928 -7.952 1.00 19.12 394 ALA C CA 1
ATOM 9292 C C . ALA C 1 394 ? -29.672 45.366 -6.558 1.00 17.90 394 ALA C C 1
ATOM 9293 O O . ALA C 1 394 ? -30.278 46.263 -5.951 1.00 18.77 394 ALA C O 1
ATOM 9295 N N . SER C 1 395 ? -28.623 44.727 -6.068 1.00 17.72 395 SER C N 1
ATOM 9296 C CA . SER C 1 395 ? -28.044 45.066 -4.755 1.00 17.56 395 SER C CA 1
ATOM 9297 C C . SER C 1 395 ? -26.537 44.869 -4.864 1.00 17.36 395 SER C C 1
ATOM 9298 O O . SER C 1 395 ? -26.098 44.328 -5.844 1.00 19.32 395 SER C O 1
ATOM 9301 N N . ALA C 1 396 ? -25.798 45.190 -3.815 1.00 20.15 396 ALA C N 1
ATOM 9302 C CA . ALA C 1 396 ? -24.341 44.940 -3.757 1.00 23.32 396 ALA C CA 1
ATOM 9303 C C . ALA C 1 396 ? -24.069 43.433 -3.859 1.00 26.73 396 ALA C C 1
ATOM 9304 O O . ALA C 1 396 ? -22.992 43.092 -4.341 1.00 27.05 396 ALA C O 1
ATOM 9306 N N . THR C 1 397 ? -25.004 42.566 -3.445 1.00 23.25 397 THR C N 1
ATOM 9307 C CA . THR C 1 397 ? -24.834 41.090 -3.475 1.00 22.61 397 THR C CA 1
ATOM 9308 C C . THR C 1 397 ? -25.338 40.508 -4.798 1.00 22.83 397 THR C C 1
ATOM 9309 O O . THR C 1 397 ? -25.291 39.300 -4.964 1.00 25.53 397 THR C O 1
ATOM 9313 N N . GLY C 1 398 ? -25.764 41.333 -5.744 1.00 20.60 398 GLY C N 1
ATOM 9314 C CA . GLY C 1 398 ? -26.315 40.840 -7.017 1.00 20.36 398 GLY C CA 1
ATOM 9315 C C . GLY C 1 398 ? -27.776 41.146 -7.059 1.00 17.89 398 GLY C C 1
ATOM 9316 O O . GLY C 1 398 ? -28.126 42.235 -7.570 1.00 16.80 398 GLY C O 1
ATOM 9317 N N . GLN C 1 399 ? -28.649 40.275 -6.517 1.00 16.91 399 GLN C N 1
ATOM 9318 C CA . GLN C 1 399 ? -30.102 40.614 -6.478 1.00 16.51 399 GLN C CA 1
ATOM 9319 C C . GLN C 1 399 ? -30.642 40.340 -5.067 1.00 16.80 399 GLN C C 1
ATOM 9320 O O . GLN C 1 399 ? -30.204 39.343 -4.479 1.00 18.16 399 GLN C O 1
ATOM 9326 N N . SER C 1 400 ? -31.618 41.120 -4.606 1.00 16.06 400 SER C N 1
ATOM 9327 C CA . SER C 1 400 ? -32.183 40.998 -3.242 1.00 15.52 400 SER C CA 1
ATOM 9328 C C . SER C 1 400 ? -33.699 41.050 -3.382 1.00 15.91 400 SER C C 1
ATOM 9329 O O . SER C 1 400 ? -34.200 41.761 -4.277 1.00 14.47 400 SER C O 1
ATOM 9332 N N . LEU C 1 401 ? -34.378 40.317 -2.525 1.00 14.24 401 LEU C N 1
ATOM 9333 C CA . LEU C 1 401 ? -35.850 40.284 -2.444 1.00 14.66 401 LEU C CA 1
ATOM 9334 C C . LEU C 1 401 ? -36.368 41.656 -2.004 1.00 14.99 401 LEU C C 1
ATOM 9335 O O . LEU C 1 401 ? -35.851 42.254 -1.003 1.00 14.70 401 LEU C O 1
ATOM 9340 N N . THR C 1 402 ? -37.377 42.157 -2.711 1.00 16.91 402 THR C N 1
ATOM 9341 C CA . THR C 1 402 ? -38.082 43.404 -2.349 1.00 18.24 402 THR C CA 1
ATOM 9342 C C . THR C 1 402 ? -39.405 43.080 -1.681 1.00 17.73 402 THR C C 1
ATOM 9343 O O . THR C 1 402 ? -40.023 44.007 -1.176 1.00 18.35 402 THR C O 1
ATOM 9347 N N . TYR C 1 403 ? -39.795 41.818 -1.713 1.00 18.71 403 TYR C N 1
ATOM 9348 C CA . TYR C 1 403 ? -41.128 41.352 -1.261 1.00 18.65 403 TYR C CA 1
ATOM 9349 C C . TYR C 1 403 ? -41.075 39.846 -1.093 1.00 16.99 403 TYR C C 1
ATOM 9350 O O . TYR C 1 403 ? -40.539 39.185 -1.957 1.00 18.36 403 TYR C O 1
ATOM 9359 N N . LEU C 1 404 ? -41.601 39.339 0.008 1.00 16.55 404 LEU C N 1
ATOM 9360 C CA . LEU C 1 404 ? -41.646 37.891 0.259 1.00 16.19 404 LEU C CA 1
ATOM 9361 C C . LEU C 1 404 ? -42.866 37.589 1.111 1.00 16.59 404 LEU C C 1
ATOM 9362 O O . LEU C 1 404 ? -42.826 37.638 2.350 1.00 15.63 404 LEU C O 1
ATOM 9367 N N . PRO C 1 405 ? -44.007 37.280 0.475 1.00 15.45 405 PRO C N 1
ATOM 9368 C CA . PRO C 1 405 ? -45.227 36.986 1.210 1.00 15.67 405 PRO C CA 1
ATOM 9369 C C . PRO C 1 405 ? -45.247 35.559 1.763 1.00 15.88 405 PRO C C 1
ATOM 9370 O O . PRO C 1 405 ? -44.649 34.668 1.206 1.00 17.25 405 PRO C O 1
ATOM 9374 N N . MET C 1 406 ? -45.929 35.397 2.878 1.00 15.09 406 MET C N 1
ATOM 9375 C CA . MET C 1 406 ? -46.066 34.093 3.547 1.00 16.91 406 MET C CA 1
ATOM 9376 C C . MET C 1 406 ? -47.417 34.049 4.232 1.00 16.24 406 MET C C 1
ATOM 9377 O O . MET C 1 406 ? -47.785 35.053 4.883 1.00 15.85 406 MET C O 1
ATOM 9382 N N . THR C 1 407 ? -48.145 32.936 4.121 1.00 16.94 407 THR C N 1
ATOM 9383 C CA . THR C 1 407 ? -49.258 32.655 5.051 1.00 16.86 407 THR C CA 1
ATOM 9384 C C . THR C 1 407 ? -48.680 32.037 6.323 1.00 15.81 407 THR C C 1
ATOM 9385 O O . THR C 1 407 ? -47.835 31.140 6.210 1.00 16.59 407 THR C O 1
ATOM 9389 N N . VAL C 1 408 ? -49.041 32.582 7.475 1.00 15.97 408 VAL C N 1
ATOM 9390 C CA . VAL C 1 408 ? -48.551 32.087 8.787 1.00 18.37 408 VAL C CA 1
ATOM 9391 C C . VAL C 1 408 ? -49.716 31.490 9.576 1.00 19.70 408 VAL C C 1
ATOM 9392 O O . VAL C 1 408 ? -50.850 31.989 9.452 1.00 19.16 408 VAL C O 1
ATOM 9396 N N . TYR C 1 409 ? -49.423 30.461 10.359 1.00 16.68 409 TYR C N 1
ATOM 9397 C CA . TYR C 1 409 ? -50.461 29.735 11.144 1.00 17.77 409 TYR C CA 1
ATOM 9398 C C . TYR C 1 409 ? -50.065 29.768 12.616 1.00 18.17 409 TYR C C 1
ATOM 9399 O O . TYR C 1 409 ? -48.967 29.284 12.991 1.00 19.47 409 TYR C O 1
ATOM 9408 N N . ARG C 1 410 ? -50.989 30.225 13.448 1.00 18.33 410 ARG C N 1
ATOM 9409 C CA . ARG C 1 410 ? -50.892 30.039 14.900 1.00 20.37 410 ARG C CA 1
ATOM 9410 C C . ARG C 1 410 ? -52.331 29.977 15.408 1.00 21.20 410 ARG C C 1
ATOM 9411 O O . ARG C 1 410 ? -53.202 30.596 14.805 1.00 23.47 410 ARG C O 1
ATOM 9419 N N . HIS C 1 411 ? -52.518 29.338 16.532 1.00 19.29 411 HIS C N 1
ATOM 9420 C CA . HIS C 1 411 ? -53.809 29.406 17.265 1.00 22.21 411 HIS C CA 1
ATOM 9421 C C . HIS C 1 411 ? -53.840 30.717 18.046 1.00 24.01 411 HIS C C 1
ATOM 9422 O O . HIS C 1 411 ? -52.971 30.848 18.926 1.00 26.01 411 HIS C O 1
ATOM 9429 N N . HIS C 1 412 ? -54.771 31.619 17.718 1.00 30.37 412 HIS C N 1
ATOM 9430 C CA . HIS C 1 412 ? -54.871 32.989 18.305 1.00 34.95 412 HIS C CA 1
ATOM 9431 C C . HIS C 1 412 ? -55.429 32.896 19.732 1.00 42.67 412 HIS C C 1
ATOM 9432 O O . HIS C 1 412 ? -56.477 32.233 19.894 1.00 43.91 412 HIS C O 1
ATOM 9439 N N . HIS C 1 413 ? -54.727 33.512 20.704 1.00 44.95 413 HIS C N 1
ATOM 9440 C CA . HIS C 1 413 ? -54.932 33.394 22.173 1.00 51.59 413 HIS C CA 1
ATOM 9441 C C . HIS C 1 413 ? -55.813 34.542 22.677 1.00 54.00 413 HIS C C 1
ATOM 9442 O O . HIS C 1 413 ? -56.942 34.282 23.096 1.00 58.05 413 HIS C O 1
ATOM 9444 N N . GLU D 1 4 ? -43.007 -67.575 -23.847 1.00 51.46 4 GLU D N 1
ATOM 9445 C CA . GLU D 1 4 ? -43.515 -66.657 -22.775 1.00 51.46 4 GLU D CA 1
ATOM 9446 C C . GLU D 1 4 ? -44.151 -65.434 -23.436 1.00 51.24 4 GLU D C 1
ATOM 9447 O O . GLU D 1 4 ? -43.390 -64.515 -23.800 1.00 52.08 4 GLU D O 1
ATOM 9449 N N . VAL D 1 5 ? -45.475 -65.437 -23.636 1.00 47.41 5 VAL D N 1
ATOM 9450 C CA . VAL D 1 5 ? -46.204 -64.224 -24.121 1.00 45.32 5 VAL D CA 1
ATOM 9451 C C . VAL D 1 5 ? -46.722 -63.463 -22.896 1.00 45.02 5 VAL D C 1
ATOM 9452 O O . VAL D 1 5 ? -47.337 -64.099 -22.025 1.00 53.33 5 VAL D O 1
ATOM 9456 N N . ILE D 1 6 ? -46.452 -62.158 -22.836 1.00 38.98 6 ILE D N 1
ATOM 9457 C CA . ILE D 1 6 ? -46.776 -61.269 -21.697 1.00 39.41 6 ILE D CA 1
ATOM 9458 C C . ILE D 1 6 ? -48.120 -60.594 -21.958 1.00 38.50 6 ILE D C 1
ATOM 9459 O O . ILE D 1 6 ? -48.354 -60.064 -23.042 1.00 33.83 6 ILE D O 1
ATOM 9461 N N . PRO D 1 7 ? -49.081 -60.690 -21.016 1.00 41.24 7 PRO D N 1
ATOM 9462 C CA . PRO D 1 7 ? -50.322 -59.935 -21.103 1.00 41.27 7 PRO D CA 1
ATOM 9463 C C . PRO D 1 7 ? -50.058 -58.487 -20.675 1.00 40.11 7 PRO D C 1
ATOM 9464 O O . PRO D 1 7 ? -49.418 -58.272 -19.666 1.00 42.51 7 PRO D O 1
ATOM 9468 N N . VAL D 1 8 ? -50.568 -57.546 -21.454 1.00 35.60 8 VAL D N 1
ATOM 9469 C CA . VAL D 1 8 ? -50.320 -56.082 -21.284 1.00 41.77 8 VAL D CA 1
ATOM 9470 C C . VAL D 1 8 ? -51.533 -55.400 -20.652 1.00 36.62 8 VAL D C 1
ATOM 9471 O O . VAL D 1 8 ? -51.494 -54.171 -20.511 1.00 35.37 8 VAL D O 1
ATOM 9475 N N . THR D 1 9 ? -52.615 -56.122 -20.385 1.00 34.02 9 THR D N 1
ATOM 9476 C CA . THR D 1 9 ? -53.924 -55.480 -20.127 1.00 37.55 9 THR D CA 1
ATOM 9477 C C . THR D 1 9 ? -53.780 -54.587 -18.878 1.00 37.84 9 THR D C 1
ATOM 9478 O O . THR D 1 9 ? -54.469 -53.574 -18.820 1.00 44.60 9 THR D O 1
ATOM 9482 N N . GLU D 1 10 ? -52.862 -54.876 -17.953 1.00 38.42 10 GLU D N 1
ATOM 9483 C CA . GLU D 1 10 ? -52.724 -54.066 -16.708 1.00 43.90 10 GLU D CA 1
ATOM 9484 C C . GLU D 1 10 ? -51.725 -52.913 -16.927 1.00 45.85 10 GLU D C 1
ATOM 9485 O O . GLU D 1 10 ? -51.328 -52.273 -15.916 1.00 50.74 10 GLU D O 1
ATOM 9491 N N . ILE D 1 11 ? -51.348 -52.619 -18.182 1.00 37.69 11 ILE D N 1
ATOM 9492 C CA . ILE D 1 11 ? -50.671 -51.335 -18.536 1.00 33.17 11 ILE D CA 1
ATOM 9493 C C . ILE D 1 11 ? -51.750 -50.264 -18.594 1.00 30.13 11 ILE D C 1
ATOM 9494 O O . ILE D 1 11 ? -51.732 -49.351 -17.770 1.00 33.41 11 ILE D O 1
ATOM 9499 N N . PRO D 1 12 ? -52.753 -50.343 -19.509 1.00 26.40 12 PRO D N 1
ATOM 9500 C CA . PRO D 1 12 ? -53.797 -49.323 -19.576 1.00 26.36 12 PRO D CA 1
ATOM 9501 C C . PRO D 1 12 ? -54.874 -49.333 -18.474 1.00 26.06 12 PRO D C 1
ATOM 9502 O O . PRO D 1 12 ? -55.519 -48.304 -18.289 1.00 27.55 12 PRO D O 1
ATOM 9506 N N . LYS D 1 13 ? -55.120 -50.478 -17.849 1.00 27.96 13 LYS D N 1
ATOM 9507 C CA . LYS D 1 13 ? -56.131 -50.586 -16.760 1.00 27.43 13 LYS D CA 1
ATOM 9508 C C . LYS D 1 13 ? -57.489 -50.064 -17.226 1.00 23.92 13 LYS D C 1
ATOM 9509 O O . LYS D 1 13 ? -58.117 -49.236 -16.506 1.00 26.49 13 LYS D O 1
ATOM 9515 N N . PHE D 1 14 ? -57.961 -50.521 -18.396 1.00 22.12 14 PHE D N 1
ATOM 9516 C CA . PHE D 1 14 ? -59.282 -50.128 -18.925 1.00 19.56 14 PHE D CA 1
ATOM 9517 C C . PHE D 1 14 ? -60.391 -50.531 -17.959 1.00 20.73 14 PHE D C 1
ATOM 9518 O O . PHE D 1 14 ? -60.332 -51.655 -17.453 1.00 19.56 14 PHE D O 1
ATOM 9526 N N . GLN D 1 15 ? -61.407 -49.675 -17.786 1.00 18.32 15 GLN D N 1
ATOM 9527 C CA . GLN D 1 15 ? -62.539 -49.908 -16.867 1.00 20.56 15 GLN D CA 1
ATOM 9528 C C . GLN D 1 15 ? -63.600 -50.744 -17.535 1.00 20.89 15 GLN D C 1
ATOM 9529 O O . GLN D 1 15 ? -64.483 -51.227 -16.829 1.00 21.82 15 GLN D O 1
ATOM 9535 N N . SER D 1 16 ? -63.640 -50.757 -18.879 1.00 18.32 16 SER D N 1
ATOM 9536 C CA . SER D 1 16 ? -64.803 -51.283 -19.615 1.00 17.36 16 SER D CA 1
ATOM 9537 C C . SER D 1 16 ? -64.332 -51.703 -21.008 1.00 16.09 16 SER D C 1
ATOM 9538 O O . SER D 1 16 ? -63.263 -51.255 -21.422 1.00 17.40 16 SER D O 1
ATOM 9541 N N . ARG D 1 17 ? -65.129 -52.527 -21.668 1.00 17.80 17 ARG D N 1
ATOM 9542 C CA . ARG D 1 17 ? -64.881 -52.908 -23.088 1.00 17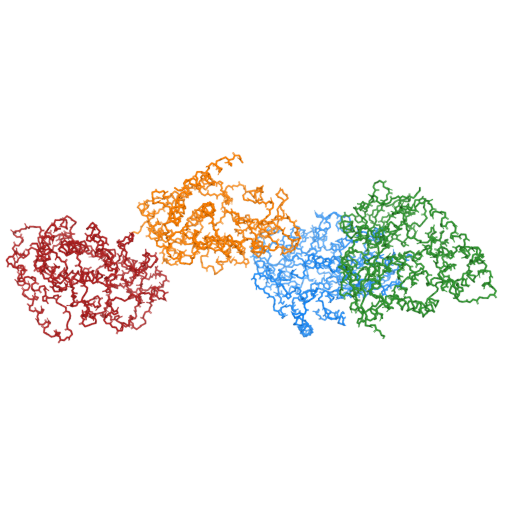.00 17 ARG D CA 1
ATOM 9543 C C . ARG D 1 17 ? -64.974 -51.639 -23.951 1.00 17.84 17 ARG D C 1
ATOM 9544 O O . ARG D 1 17 ? -64.148 -51.462 -24.847 1.00 16.11 17 ARG D O 1
ATOM 9552 N N . ALA D 1 18 ? -65.946 -50.769 -23.661 1.00 17.03 18 ALA D N 1
ATOM 9553 C CA . ALA D 1 18 ? -66.150 -49.509 -24.405 1.00 17.97 18 ALA D CA 1
ATOM 9554 C C . ALA D 1 18 ? -64.879 -48.655 -24.359 1.00 17.67 18 ALA D C 1
ATOM 9555 O O . ALA D 1 18 ? -64.491 -48.101 -25.376 1.00 15.80 18 ALA D O 1
ATOM 9557 N N . GLU D 1 19 ? -64.219 -48.539 -23.199 1.00 17.78 19 GLU D N 1
ATOM 9558 C CA . GLU D 1 19 ? -62.981 -47.752 -23.094 1.00 17.47 19 GLU D CA 1
ATOM 9559 C C . GLU D 1 19 ? -61.840 -48.380 -23.919 1.00 17.54 19 GLU D C 1
ATOM 9560 O O . GLU D 1 19 ? -61.156 -47.637 -24.651 1.00 19.23 19 GLU D O 1
ATOM 9566 N N . GLU D 1 20 ? -61.727 -49.696 -23.918 1.00 16.87 20 GLU D N 1
ATOM 9567 C CA . GLU D 1 20 ? -60.670 -50.411 -24.667 1.00 16.55 20 GLU D CA 1
ATOM 9568 C C . GLU D 1 20 ? -60.937 -50.285 -26.174 1.00 15.54 20 GLU D C 1
ATOM 9569 O O . GLU D 1 20 ? -59.985 -50.284 -26.965 1.00 15.26 20 GLU D O 1
ATOM 9575 N N . PHE D 1 21 ? -62.197 -50.192 -26.554 1.00 15.20 21 PHE D N 1
ATOM 9576 C CA . PHE D 1 21 ? -62.593 -50.037 -27.972 1.00 14.85 21 PHE D CA 1
ATOM 9577 C C . PHE D 1 21 ? -62.144 -48.677 -28.525 1.00 16.38 21 PHE D C 1
ATOM 9578 O O . PHE D 1 21 ? -61.942 -48.568 -29.740 1.00 16.52 21 PHE D O 1
ATOM 9586 N N . PHE D 1 22 ? -62.025 -47.642 -27.686 1.00 18.02 22 PHE D N 1
ATOM 9587 C CA . PHE D 1 22 ? -61.645 -46.264 -28.144 1.00 19.07 22 PHE D CA 1
ATOM 9588 C C . PHE D 1 22 ? -60.927 -45.510 -27.036 1.00 16.75 22 PHE D C 1
ATOM 9589 O O . PHE D 1 22 ? -61.518 -44.643 -26.396 1.00 20.29 22 PHE D O 1
ATOM 9597 N N . PRO D 1 23 ? -59.685 -45.903 -26.723 1.00 17.71 23 PRO D N 1
ATOM 9598 C CA . PRO D 1 23 ? -58.995 -45.493 -25.498 1.00 16.46 23 PRO D CA 1
ATOM 9599 C C . PRO D 1 23 ? -58.250 -44.153 -25.601 1.00 17.26 23 PRO D C 1
ATOM 9600 O O . PRO D 1 23 ? -57.095 -44.041 -25.210 1.00 15.03 23 PRO D O 1
ATOM 9604 N N . ILE D 1 24 ? -58.930 -43.145 -26.128 1.00 18.82 24 ILE D N 1
ATOM 9605 C CA . ILE D 1 24 ? -58.260 -41.855 -26.442 1.00 21.34 24 ILE D CA 1
ATOM 9606 C C . ILE D 1 24 ? -57.813 -41.165 -25.144 1.00 22.66 24 ILE D C 1
ATOM 9607 O O . ILE D 1 24 ? -56.757 -40.489 -25.169 1.00 22.52 24 ILE D O 1
ATOM 9612 N N . GLN D 1 25 ? -58.545 -41.331 -24.036 1.00 23.20 25 GLN D N 1
ATOM 9613 C CA . GLN D 1 25 ? -58.147 -40.685 -22.746 1.00 23.77 25 GLN D CA 1
ATOM 9614 C C . GLN D 1 25 ? -56.834 -41.285 -22.251 1.00 23.54 25 GLN D C 1
ATOM 9615 O O . GLN D 1 25 ? -55.931 -40.507 -21.826 1.00 23.66 25 GLN D O 1
ATOM 9621 N N . TRP D 1 26 ? -56.703 -42.613 -22.330 1.00 18.08 26 TRP D N 1
ATOM 9622 C CA . TRP D 1 26 ? -55.435 -43.282 -22.001 1.00 17.44 26 TRP D CA 1
ATOM 9623 C C . TRP D 1 26 ? -54.337 -42.770 -22.940 1.00 16.64 26 TRP D C 1
ATOM 9624 O O . TRP D 1 26 ? -53.251 -42.449 -22.474 1.00 16.35 26 TRP D O 1
ATOM 9635 N N . TYR D 1 27 ? -54.602 -42.702 -24.246 1.00 16.34 27 TYR D N 1
ATOM 9636 C CA . TYR D 1 27 ? -53.561 -42.203 -25.178 1.00 17.02 27 TYR D CA 1
ATOM 9637 C C . TYR D 1 27 ? -53.094 -40.801 -24.759 1.00 18.15 27 TYR D C 1
ATOM 9638 O O . TYR D 1 27 ? -51.876 -40.561 -24.788 1.00 18.66 27 TYR D O 1
ATOM 9647 N N . LYS D 1 28 ? -54.040 -39.920 -24.392 1.00 19.53 28 LYS D N 1
ATOM 9648 C CA . LYS D 1 28 ? -53.737 -38.505 -24.027 1.00 21.87 28 LYS D CA 1
ATOM 9649 C C . LYS D 1 28 ? -52.833 -38.511 -22.786 1.00 22.24 28 LYS D C 1
ATOM 9650 O O . LYS D 1 28 ? -51.793 -37.804 -22.794 1.00 23.42 28 LYS D O 1
ATOM 9656 N N . GLU D 1 29 ? -53.139 -39.371 -21.817 1.00 21.89 29 GLU D N 1
ATOM 9657 C CA . GLU D 1 29 ? -52.391 -39.504 -20.544 1.00 22.78 29 GLU D CA 1
ATOM 9658 C C . GLU D 1 29 ? -50.963 -39.958 -20.850 1.00 21.51 29 GLU D C 1
ATOM 9659 O O . GLU D 1 29 ? -49.991 -39.323 -20.347 1.00 21.54 29 GLU D O 1
ATOM 9665 N N . MET D 1 30 ? -50.803 -40.992 -21.690 1.00 18.38 30 MET D N 1
ATOM 9666 C CA . MET D 1 30 ? -49.453 -41.563 -21.946 1.00 19.18 30 MET D CA 1
ATOM 9667 C C . MET D 1 30 ? -48.633 -40.562 -22.779 1.00 19.93 30 MET D C 1
ATOM 9668 O O . MET D 1 30 ? -47.409 -40.384 -22.495 1.00 22.26 30 MET D O 1
ATOM 9673 N N . LEU D 1 31 ? -49.245 -39.959 -23.803 1.00 19.40 31 LEU D N 1
ATOM 9674 C CA . LEU D 1 31 ? -48.555 -38.993 -24.694 1.00 21.05 31 LEU D CA 1
ATOM 9675 C C . LEU D 1 31 ? -48.087 -37.773 -23.879 1.00 25.95 31 LEU D C 1
ATOM 9676 O O . LEU D 1 31 ? -46.933 -37.343 -24.099 1.00 27.62 31 LEU D O 1
ATOM 9681 N N . ASN D 1 32 ? -48.936 -37.279 -22.975 1.00 29.67 32 ASN D N 1
ATOM 9682 C CA . ASN D 1 32 ? -48.700 -36.025 -22.199 1.00 31.09 32 ASN D CA 1
ATOM 9683 C C . ASN D 1 32 ? -47.761 -36.300 -21.012 1.00 34.94 32 ASN D C 1
ATOM 9684 O O . ASN D 1 32 ? -46.881 -35.446 -20.769 1.00 37.26 32 ASN D O 1
ATOM 9689 N N . ASN D 1 33 ? -47.905 -37.428 -20.304 1.00 31.02 33 ASN D N 1
ATOM 9690 C CA . ASN D 1 33 ? -47.256 -37.652 -18.974 1.00 32.58 33 ASN D CA 1
ATOM 9691 C C . ASN D 1 33 ? -46.169 -38.730 -19.017 1.00 32.87 33 ASN D C 1
ATOM 9692 O O . ASN D 1 33 ? -45.295 -38.727 -18.105 1.00 31.02 33 ASN D O 1
ATOM 9697 N N . SER D 1 34 ? -46.217 -39.649 -19.985 1.00 26.42 34 SER D N 1
ATOM 9698 C CA . SER D 1 34 ? -45.454 -40.912 -19.912 1.00 27.61 34 SER D CA 1
ATOM 9699 C C . SER D 1 34 ? -45.162 -41.451 -21.316 1.00 27.51 34 SER D C 1
ATOM 9700 O O . SER D 1 34 ? -45.294 -42.655 -21.508 1.00 24.84 34 SER D O 1
ATOM 9703 N N . PRO D 1 35 ? -44.742 -40.619 -22.315 1.00 26.06 35 PRO D N 1
ATOM 9704 C CA . PRO D 1 35 ? -44.638 -41.081 -23.712 1.00 24.18 35 PRO D CA 1
ATOM 9705 C C . PRO D 1 35 ? -43.580 -42.165 -23.962 1.00 25.39 35 PRO D C 1
ATOM 9706 O O . PRO D 1 35 ? -43.735 -42.898 -24.956 1.00 22.59 35 PRO D O 1
ATOM 9710 N N . VAL D 1 36 ? -42.553 -42.271 -23.101 1.00 25.10 36 VAL D N 1
ATOM 9711 C CA . VAL D 1 36 ? -41.640 -43.462 -23.046 1.00 25.00 36 VAL D CA 1
ATOM 9712 C C . VAL D 1 36 ? -41.701 -44.067 -21.646 1.00 28.52 36 VAL D C 1
ATOM 9713 O O . VAL D 1 36 ? -41.109 -43.499 -20.702 1.00 28.36 36 VAL D O 1
ATOM 9717 N N . TYR D 1 37 ? -42.429 -45.161 -21.500 1.00 24.11 37 TYR D N 1
ATOM 9718 C CA . TYR D 1 37 ? -42.893 -45.636 -20.174 1.00 22.97 37 TYR D CA 1
ATOM 9719 C C . TYR D 1 37 ? -42.333 -47.026 -19.905 1.00 22.75 37 TYR D C 1
ATOM 9720 O O . TYR D 1 37 ? -42.678 -47.931 -20.666 1.00 20.31 37 TYR D O 1
ATOM 9729 N N . PHE D 1 38 ? -41.560 -47.203 -18.822 1.00 20.85 38 PHE D N 1
ATOM 9730 C CA . PHE D 1 38 ? -41.145 -48.531 -18.342 1.00 23.27 38 PHE D CA 1
ATOM 9731 C C . PHE D 1 38 ? -42.216 -49.049 -17.364 1.00 25.96 38 PHE D C 1
ATOM 9732 O O . PHE D 1 38 ? -42.494 -48.389 -16.348 1.00 24.26 38 PHE D O 1
ATOM 9740 N N . HIS D 1 39 ? -42.809 -50.190 -17.679 1.00 23.98 39 HIS D N 1
ATOM 9741 C CA . HIS D 1 39 ? -43.870 -50.846 -16.879 1.00 23.30 39 HIS D CA 1
ATOM 9742 C C . HIS D 1 39 ? -43.231 -51.984 -16.071 1.00 22.80 39 HIS D C 1
ATOM 9743 O O . HIS D 1 39 ? -42.886 -53.014 -16.631 1.00 19.87 39 HIS D O 1
ATOM 9750 N N . GLU D 1 40 ? -42.991 -51.774 -14.773 1.00 24.50 40 GLU D N 1
ATOM 9751 C CA . GLU D 1 40 ? -42.271 -52.761 -13.928 1.00 26.98 40 GLU D CA 1
ATOM 9752 C C . GLU D 1 40 ? -42.890 -54.160 -13.966 1.00 25.65 40 GLU D C 1
ATOM 9753 O O . GLU D 1 40 ? -42.125 -55.125 -14.108 1.00 30.93 40 GLU D O 1
ATOM 9759 N N . GLU D 1 41 ? -44.220 -54.292 -13.810 1.00 30.92 41 GLU D N 1
ATOM 9760 C CA . GLU D 1 41 ? -44.892 -55.611 -13.604 1.00 33.25 41 GLU D CA 1
ATOM 9761 C C . GLU D 1 41 ? -44.698 -56.503 -14.833 1.00 31.52 41 GLU D C 1
ATOM 9762 O O . GLU D 1 41 ? -44.547 -57.731 -14.669 1.00 31.14 41 GLU D O 1
ATOM 9768 N N . THR D 1 42 ? -44.705 -55.925 -16.045 1.00 28.15 42 THR D N 1
ATOM 9769 C CA . THR D 1 42 ? -44.540 -56.712 -17.298 1.00 26.39 42 THR D CA 1
ATOM 9770 C C . THR D 1 42 ? -43.086 -56.677 -17.744 1.00 24.77 42 THR D C 1
ATOM 9771 O O . THR D 1 42 ? -42.765 -57.450 -18.650 1.00 26.70 42 THR D O 1
ATOM 9775 N N . ASN D 1 43 ? -42.263 -55.808 -17.142 1.00 24.45 43 ASN D N 1
ATOM 9776 C CA . ASN D 1 43 ? -40.857 -55.583 -17.578 1.00 22.02 43 ASN D CA 1
ATOM 9777 C C . ASN D 1 43 ? -40.841 -55.172 -19.068 1.00 20.71 43 ASN D C 1
ATOM 9778 O O . ASN D 1 43 ? -40.135 -55.800 -19.864 1.00 20.00 43 ASN D O 1
ATOM 9783 N N . THR D 1 44 ? -41.654 -54.202 -19.440 1.00 20.69 44 THR D N 1
ATOM 9784 C CA . THR D 1 44 ? -41.770 -53.728 -20.854 1.00 18.88 44 THR D CA 1
ATOM 9785 C C . THR D 1 44 ? -41.534 -52.227 -20.915 1.00 17.27 44 THR D C 1
ATOM 9786 O O . THR D 1 44 ? -41.983 -51.503 -20.047 1.00 18.49 44 THR D O 1
ATOM 9790 N N . TRP D 1 45 ? -40.937 -51.791 -22.028 1.00 17.24 45 TRP D N 1
ATOM 9791 C CA . TRP D 1 45 ? -40.837 -50.383 -22.446 1.00 18.24 45 TRP D CA 1
ATOM 9792 C C . TRP D 1 45 ? -41.951 -50.109 -23.447 1.00 19.50 45 TRP D C 1
ATOM 9793 O O . TRP D 1 45 ? -42.200 -50.977 -24.282 1.00 21.35 45 TRP D O 1
ATOM 9804 N N . ASN D 1 46 ? -42.627 -48.983 -23.301 1.00 15.86 46 ASN D N 1
ATOM 9805 C CA . ASN D 1 46 ? -43.883 -48.658 -23.987 1.00 16.08 46 ASN D CA 1
ATOM 9806 C C . ASN D 1 46 ? -43.636 -47.310 -24.675 1.00 18.15 46 ASN D C 1
ATOM 9807 O O . ASN D 1 46 ? -43.339 -46.316 -23.979 1.00 17.86 46 ASN D O 1
ATOM 9812 N N . VAL D 1 47 ? -43.678 -47.292 -26.001 1.00 16.97 47 VAL D N 1
ATOM 9813 C CA . VAL D 1 47 ? -43.527 -46.006 -26.723 1.00 18.08 47 VAL D CA 1
ATOM 9814 C C . VAL D 1 47 ? -44.834 -45.641 -27.402 1.00 16.25 47 VAL D C 1
ATOM 9815 O O . VAL D 1 47 ? -45.540 -46.540 -27.945 1.00 15.99 47 VAL D O 1
ATOM 9819 N N . PHE D 1 48 ? -45.155 -44.350 -27.361 1.00 14.90 48 PHE D N 1
ATOM 9820 C CA . PHE D 1 48 ? -46.442 -43.809 -27.833 1.00 14.69 48 PHE D CA 1
ATOM 9821 C C . PHE D 1 48 ? -46.236 -42.745 -28.920 1.00 15.37 48 PHE D C 1
ATOM 9822 O O . PHE D 1 48 ? -47.200 -42.488 -29.647 1.00 14.67 48 PHE D O 1
ATOM 9830 N N . GLN D 1 49 ? -45.091 -42.074 -28.927 1.00 15.07 49 GLN D N 1
ATOM 9831 C CA . GLN D 1 49 ? -44.882 -40.922 -29.865 1.00 16.68 49 GLN D CA 1
ATOM 9832 C C . GLN D 1 49 ? -44.629 -41.464 -31.269 1.00 14.25 49 GLN D C 1
ATOM 9833 O O . GLN D 1 49 ? -43.966 -42.497 -31.404 1.00 15.12 49 GLN D O 1
ATOM 9839 N N . TYR D 1 50 ? -45.087 -40.723 -32.267 1.00 16.34 50 TYR D N 1
ATOM 9840 C CA . TYR D 1 50 ? -44.990 -41.112 -33.684 1.00 14.27 50 TYR D CA 1
ATOM 9841 C C . TYR D 1 50 ? -43.546 -41.442 -34.047 1.00 15.14 50 TYR D C 1
ATOM 9842 O O . TYR D 1 50 ? -43.336 -42.535 -34.593 1.00 14.33 50 TYR D O 1
ATOM 9851 N N . GLU D 1 51 ? -42.589 -40.524 -33.835 1.00 16.36 51 GLU D N 1
ATOM 9852 C CA . GLU D 1 51 ? -41.196 -40.768 -34.347 1.00 18.79 51 GLU D CA 1
ATOM 9853 C C . GLU D 1 51 ? -40.593 -41.993 -33.647 1.00 15.51 51 GLU D C 1
ATOM 9854 O O . GLU D 1 51 ? -39.917 -42.772 -34.295 1.00 15.76 51 GLU D O 1
ATOM 9860 N N . HIS D 1 52 ? -40.819 -42.174 -32.346 1.00 16.21 52 HIS D N 1
ATOM 9861 C CA . HIS D 1 52 ? -40.354 -43.368 -31.601 1.00 16.58 52 HIS D CA 1
ATOM 9862 C C . HIS D 1 52 ? -40.996 -44.646 -32.102 1.00 14.13 52 HIS D C 1
ATOM 9863 O O . HIS D 1 52 ? -40.278 -45.607 -32.217 1.00 12.98 52 HIS D O 1
ATOM 9870 N N . VAL D 1 53 ? -42.318 -44.676 -32.267 1.00 13.28 53 VAL D N 1
ATOM 9871 C CA . VAL D 1 53 ? -42.994 -45.879 -32.801 1.00 13.90 53 VAL D CA 1
ATOM 9872 C C . VAL D 1 53 ? -42.428 -46.216 -34.171 1.00 13.06 53 VAL D C 1
ATOM 9873 O O . VAL D 1 53 ? -42.148 -47.376 -34.441 1.00 13.72 53 VAL D O 1
ATOM 9877 N N . LYS D 1 54 ? -42.220 -45.217 -35.018 1.00 13.10 54 LYS D N 1
ATOM 9878 C CA . LYS D 1 54 ? -41.709 -45.454 -36.378 1.00 13.74 54 LYS D CA 1
ATOM 9879 C C . LYS D 1 54 ? -40.305 -46.063 -36.294 1.00 13.18 54 LYS D C 1
ATOM 9880 O O . LYS D 1 54 ? -40.036 -47.008 -37.047 1.00 14.30 54 LYS D O 1
ATOM 9886 N N . GLN D 1 55 ? -39.472 -45.574 -35.394 1.00 13.71 55 GLN D N 1
ATOM 9887 C CA . GLN D 1 55 ? -38.076 -46.067 -35.267 1.00 15.12 55 GLN D CA 1
ATOM 9888 C C . GLN D 1 55 ? -38.128 -47.528 -34.822 1.00 14.46 55 GLN D C 1
ATOM 9889 O O . GLN D 1 55 ? -37.402 -48.351 -35.372 1.00 14.58 55 GLN D O 1
ATOM 9895 N N . VAL D 1 56 ? -38.962 -47.831 -33.814 1.00 14.77 56 VAL D N 1
ATOM 9896 C CA . VAL D 1 56 ? -39.033 -49.193 -33.224 1.00 13.82 56 VAL D CA 1
ATOM 9897 C C . VAL D 1 56 ? -39.536 -50.160 -34.304 1.00 13.34 56 VAL D C 1
ATOM 9898 O O . VAL D 1 56 ? -39.011 -51.304 -34.441 1.00 13.68 56 VAL D O 1
ATOM 9902 N N . LEU D 1 57 ? -40.580 -49.780 -35.042 1.00 14.68 57 LEU D N 1
ATOM 9903 C CA . LEU D 1 57 ? -41.134 -50.715 -36.060 1.00 16.30 57 LEU D CA 1
ATOM 9904 C C . LEU D 1 57 ? -40.157 -51.026 -37.204 1.00 14.24 57 LEU D C 1
ATOM 9905 O O . LEU D 1 57 ? -40.213 -52.150 -37.722 1.00 14.89 57 LEU D O 1
ATOM 9910 N N . SER D 1 58 ? -39.336 -50.060 -37.628 1.00 16.54 58 SER D N 1
ATOM 9911 C CA . SER D 1 58 ? -38.578 -50.098 -38.903 1.00 17.38 58 SER D CA 1
ATOM 9912 C C . SER D 1 58 ? -37.093 -50.416 -38.699 1.00 17.24 58 SER D C 1
ATOM 9913 O O . SER D 1 58 ? -36.494 -51.009 -39.589 1.00 16.44 58 SER D O 1
ATOM 9916 N N . ASP D 1 59 ? -36.510 -50.015 -37.570 1.00 16.27 59 ASP D N 1
ATOM 9917 C CA . ASP D 1 59 ? -35.028 -50.057 -37.410 1.00 17.18 59 ASP D CA 1
ATOM 9918 C C . ASP D 1 59 ? -34.651 -51.464 -36.903 1.00 17.71 59 ASP D C 1
ATOM 9919 O O . ASP D 1 59 ? -34.275 -51.609 -35.737 1.00 17.17 59 ASP D O 1
ATOM 9924 N N . TYR D 1 60 ? -34.703 -52.472 -37.773 1.00 17.94 60 TYR D N 1
ATOM 9925 C CA . TYR D 1 60 ? -34.549 -53.896 -37.387 1.00 19.95 60 TYR D CA 1
ATOM 9926 C C . TYR D 1 60 ? -33.120 -54.208 -36.909 1.00 20.49 60 TYR D C 1
ATOM 9927 O O . TYR D 1 60 ? -32.942 -55.255 -36.230 1.00 22.66 60 TYR D O 1
ATOM 9936 N N . GLU D 1 61 ? -32.154 -53.370 -37.256 1.00 20.22 61 GLU D N 1
ATOM 9937 C CA . GLU D 1 61 ? -30.743 -53.498 -36.795 1.00 22.56 61 GLU D CA 1
ATOM 9938 C C . GLU D 1 61 ? -30.711 -53.334 -35.256 1.00 22.37 61 GLU D C 1
ATOM 9939 O O . GLU D 1 61 ? -29.848 -53.948 -34.631 1.00 22.26 61 GLU D O 1
ATOM 9945 N N . PHE D 1 62 ? -31.651 -52.576 -34.665 1.00 19.25 62 PHE D N 1
ATOM 9946 C CA . PHE D 1 62 ? -31.701 -52.303 -33.205 1.00 17.55 62 PHE D CA 1
ATOM 9947 C C . PHE D 1 62 ? -32.932 -52.896 -32.536 1.00 17.46 62 PHE D C 1
ATOM 9948 O O . PHE D 1 62 ? -32.880 -53.132 -31.340 1.00 18.02 62 PHE D O 1
ATOM 9956 N N . PHE D 1 63 ? -33.987 -53.194 -33.295 1.00 15.70 63 PHE D N 1
ATOM 9957 C CA . PHE D 1 63 ? -35.282 -53.636 -32.728 1.00 16.57 63 PHE D CA 1
ATOM 9958 C C . PHE D 1 63 ? -35.725 -54.833 -33.524 1.00 17.36 63 PHE D C 1
ATOM 9959 O O . PHE D 1 63 ? -36.152 -54.657 -34.669 1.00 17.78 63 PHE D O 1
ATOM 9967 N N . SER D 1 64 ? -35.507 -56.032 -32.973 1.00 17.64 64 SER D N 1
ATOM 9968 C CA . SER D 1 64 ? -35.675 -57.283 -33.738 1.00 19.71 64 SER D CA 1
ATOM 9969 C C . SER D 1 64 ? -37.142 -57.739 -33.657 1.00 19.60 64 SER D C 1
ATOM 9970 O O . SER D 1 64 ? -37.775 -57.617 -32.610 1.00 17.40 64 SER D O 1
ATOM 9973 N N . SER D 1 65 ? -37.669 -58.334 -34.724 1.00 19.24 65 SER D N 1
ATOM 9974 C CA . SER D 1 65 ? -38.992 -59.002 -34.654 1.00 24.05 65 SER D CA 1
ATOM 9975 C C . SER D 1 65 ? -38.879 -60.412 -34.037 1.00 28.67 65 SER D C 1
ATOM 9976 O O . SER D 1 65 ? -39.894 -60.987 -33.774 1.00 34.03 65 SER D O 1
ATOM 9979 N N . ASP D 1 66 ? -37.673 -60.923 -33.785 1.00 38.81 66 ASP D N 1
ATOM 9980 C CA . ASP D 1 66 ? -37.427 -62.309 -33.289 1.00 47.16 66 ASP D CA 1
ATOM 9981 C C . ASP D 1 66 ? -36.909 -62.298 -31.841 1.00 48.25 66 ASP D C 1
ATOM 9982 O O . ASP D 1 66 ? -35.688 -62.507 -31.668 1.00 61.33 66 ASP D O 1
ATOM 9987 N N . GLY D 1 67 ? -37.767 -62.093 -30.836 1.00 46.13 67 GLY D N 1
ATOM 9988 C CA . GLY D 1 67 ? -37.408 -62.349 -29.418 1.00 50.95 67 GLY D CA 1
ATOM 9989 C C . GLY D 1 67 ? -38.174 -63.521 -28.820 1.00 48.17 67 GLY D C 1
ATOM 9990 O O . GLY D 1 67 ? -39.272 -63.824 -29.338 1.00 49.35 67 GLY D O 1
ATOM 9991 N N . GLN D 1 68 ? -37.664 -64.129 -27.741 1.00 50.39 68 GLN D N 1
ATOM 9992 C CA . GLN D 1 68 ? -38.342 -65.229 -27.002 1.00 51.50 68 GLN D CA 1
ATOM 9993 C C . GLN D 1 68 ? -39.471 -64.675 -26.108 1.00 51.48 68 GLN D C 1
ATOM 9994 O O . GLN D 1 68 ? -40.069 -65.474 -25.354 1.00 50.76 68 GLN D O 1
ATOM 9996 N N . ARG D 1 69 ? -39.758 -63.366 -26.194 1.00 49.65 69 ARG D N 1
ATOM 9997 C CA . ARG D 1 69 ? -40.859 -62.659 -25.479 1.00 50.28 69 ARG D CA 1
ATOM 9998 C C . ARG D 1 69 ? -41.657 -61.804 -26.477 1.00 49.27 69 ARG D C 1
ATOM 9999 O O . ARG D 1 69 ? -41.058 -60.894 -27.066 1.00 47.90 69 ARG D O 1
ATOM 10007 N N . THR D 1 70 ? -42.950 -62.091 -26.673 1.00 46.25 70 THR D N 1
ATOM 10008 C CA . THR D 1 70 ? -43.927 -61.162 -27.309 1.00 43.87 70 THR D CA 1
ATOM 10009 C C . THR D 1 70 ? -45.030 -60.870 -26.277 1.00 43.10 70 THR D C 1
ATOM 10010 O O . THR D 1 70 ? -45.032 -61.489 -25.177 1.00 44.60 70 THR D O 1
ATOM 10014 N N . THR D 1 71 ? -45.884 -59.891 -26.567 1.00 34.61 71 THR D N 1
ATOM 10015 C CA . THR D 1 71 ? -46.928 -59.403 -25.625 1.00 36.98 71 THR D CA 1
ATOM 10016 C C . THR D 1 71 ? -48.304 -59.613 -26.277 1.00 36.43 71 THR D C 1
ATOM 10017 O O . THR D 1 71 ? -48.369 -59.863 -27.492 1.00 32.43 71 THR D O 1
ATOM 10021 N N . ILE D 1 72 ? -49.368 -59.535 -25.489 1.00 38.18 72 ILE D N 1
ATOM 10022 C CA . ILE D 1 72 ? -50.761 -59.684 -25.971 1.00 43.42 72 ILE D CA 1
ATOM 10023 C C . ILE D 1 72 ? -51.675 -58.777 -25.141 1.00 43.84 72 ILE D C 1
ATOM 10024 O O . ILE D 1 72 ? -51.303 -58.471 -23.984 1.00 39.55 72 ILE D O 1
ATOM 10026 N N . PHE D 1 73 ? -52.826 -58.374 -25.696 1.00 43.90 73 PHE D N 1
ATOM 10027 C CA . PHE D 1 73 ? -53.929 -57.748 -24.921 1.00 51.40 73 PHE D CA 1
ATOM 10028 C C . PHE D 1 73 ? -55.208 -58.573 -25.135 1.00 52.90 73 PHE D C 1
ATOM 10029 O O . PHE D 1 73 ? -56.312 -58.012 -24.973 1.00 51.60 73 PHE D O 1
ATOM 10037 N N . VAL D 1 74 ? -55.044 -59.876 -25.414 1.00 52.21 74 VAL D N 1
ATOM 10038 C CA . VAL D 1 74 ? -56.142 -60.834 -25.761 1.00 55.06 74 VAL D CA 1
ATOM 10039 C C . VAL D 1 74 ? -55.931 -62.142 -24.987 1.00 54.82 74 VAL D C 1
ATOM 10040 O O . VAL D 1 74 ? -56.679 -62.326 -24.000 1.00 58.43 74 VAL D O 1
ATOM 10044 N N . ASN D 1 88 ? -43.268 -67.876 -38.937 1.00 60.57 88 ASN D N 1
ATOM 10045 C CA . ASN D 1 88 ? -42.014 -67.667 -39.700 1.00 52.84 88 ASN D CA 1
ATOM 10046 C C . ASN D 1 88 ? -41.860 -66.177 -40.061 1.00 52.16 88 ASN D C 1
ATOM 10047 O O . ASN D 1 88 ? -40.975 -65.513 -39.496 1.00 49.39 88 ASN D O 1
ATOM 10049 N N . LEU D 1 89 ? -42.726 -65.677 -40.947 1.00 43.28 89 LEU D N 1
ATOM 10050 C CA . LEU D 1 89 ? -42.563 -64.414 -41.723 1.00 39.70 89 LEU D CA 1
ATOM 10051 C C . LEU D 1 89 ? -42.450 -63.184 -40.800 1.00 36.10 89 LEU D C 1
ATOM 10052 O O . LEU D 1 89 ? -41.514 -62.347 -40.955 1.00 28.23 89 LEU D O 1
ATOM 10057 N N . THR D 1 90 ? -43.417 -63.051 -39.901 1.00 33.18 90 THR D N 1
ATOM 10058 C CA . THR D 1 90 ? -43.554 -61.905 -38.967 1.00 35.20 90 THR D CA 1
ATOM 10059 C C . THR D 1 90 ? -42.441 -61.957 -37.919 1.00 34.26 90 THR D C 1
ATOM 10060 O O . THR D 1 90 ? -42.197 -60.933 -37.291 1.00 34.83 90 THR D O 1
ATOM 10064 N N . ASN D 1 91 ? -41.781 -63.105 -37.764 1.00 34.40 91 ASN D N 1
ATOM 10065 C CA . ASN D 1 91 ? -40.813 -63.379 -36.673 1.00 36.57 91 ASN D CA 1
ATOM 10066 C C . ASN D 1 91 ? -39.392 -63.387 -37.226 1.00 35.40 91 ASN D C 1
ATOM 10067 O O . ASN D 1 91 ? -38.490 -63.711 -36.449 1.00 39.78 91 ASN D O 1
ATOM 10072 N N . LEU D 1 92 ? -39.203 -63.078 -38.513 1.00 29.56 92 LEU D N 1
ATOM 10073 C CA . LEU D 1 92 ? -37.873 -63.051 -39.180 1.00 32.23 92 LEU D CA 1
ATOM 10074 C C . LEU D 1 92 ? -37.430 -61.599 -39.392 1.00 33.73 92 LEU D C 1
ATOM 10075 O O . LEU D 1 92 ? -38.277 -60.782 -39.787 1.00 34.11 92 LEU D O 1
ATOM 10080 N N . ASP D 1 93 ? -36.143 -61.299 -39.196 1.00 30.84 93 ASP D N 1
ATOM 10081 C CA . ASP D 1 93 ? -35.532 -60.013 -39.625 1.00 32.90 93 ASP D CA 1
ATOM 10082 C C . ASP D 1 93 ? -34.846 -60.242 -40.973 1.00 31.30 93 ASP D C 1
ATOM 10083 O O . ASP D 1 93 ? -34.497 -61.378 -41.302 1.00 33.01 93 ASP D O 1
ATOM 10088 N N . PRO D 1 94 ? -34.584 -59.179 -41.759 1.00 30.50 94 PRO D N 1
ATOM 10089 C CA . PRO D 1 94 ? -33.632 -59.265 -42.870 1.00 35.10 94 PRO D CA 1
ATOM 10090 C C . PRO D 1 94 ? -32.249 -59.708 -42.381 1.00 39.24 94 PRO D C 1
ATOM 10091 O O . PRO D 1 94 ? -31.850 -59.363 -41.273 1.00 35.78 94 PRO D O 1
ATOM 10095 N N . PRO D 1 95 ? -31.469 -60.494 -43.166 1.00 43.10 95 PRO D N 1
ATOM 10096 C CA . PRO D 1 95 ? -31.825 -60.854 -44.542 1.00 39.05 95 PRO D CA 1
ATOM 10097 C C . PRO D 1 95 ? -32.679 -62.118 -44.740 1.00 37.46 95 PRO D C 1
ATOM 10098 O O . PRO D 1 95 ? -33.048 -62.359 -45.875 1.00 45.19 95 PRO D O 1
ATOM 10102 N N . ASP D 1 96 ? -32.971 -62.882 -43.682 1.00 34.20 96 ASP D N 1
ATOM 10103 C CA . ASP D 1 96 ? -33.775 -64.134 -43.738 1.00 35.89 96 ASP D CA 1
ATOM 10104 C C . ASP D 1 96 ? -35.255 -63.840 -44.055 1.00 35.18 96 ASP D C 1
ATOM 10105 O O . ASP D 1 96 ? -35.978 -64.750 -44.526 1.00 31.75 96 ASP D O 1
ATOM 10110 N N . HIS D 1 97 ? -35.719 -62.628 -43.749 1.00 31.55 97 HIS D N 1
ATOM 10111 C CA . HIS D 1 97 ? -37.122 -62.170 -43.973 1.00 29.89 97 HIS D CA 1
ATOM 10112 C C . HIS D 1 97 ? -37.460 -62.063 -45.472 1.00 28.77 97 HIS D C 1
ATOM 10113 O O . HIS D 1 97 ? -38.626 -62.409 -45.852 1.00 27.57 97 HIS D O 1
ATOM 10120 N N . ARG D 1 98 ? -36.522 -61.537 -46.268 1.00 29.56 98 ARG D N 1
ATOM 10121 C CA . ARG D 1 98 ? -36.686 -61.253 -47.715 1.00 33.35 98 ARG D CA 1
ATOM 10122 C C . ARG D 1 98 ? -37.225 -62.499 -48.438 1.00 30.17 98 ARG D C 1
ATOM 10123 O O . ARG D 1 98 ? -38.150 -62.336 -49.247 1.00 28.08 98 ARG D O 1
ATOM 10131 N N . LYS D 1 99 ? -36.720 -63.716 -48.179 1.00 30.52 99 LYS D N 1
ATOM 10132 C CA . LYS D 1 99 ? -37.217 -64.920 -48.924 1.00 32.79 99 LYS D CA 1
ATOM 10133 C C . LYS D 1 99 ? -38.710 -65.174 -48.673 1.00 29.98 99 LYS D C 1
ATOM 10134 O O . LYS D 1 99 ? -39.498 -65.324 -49.665 1.00 27.18 99 LYS D O 1
ATOM 10140 N N . ALA D 1 100 ? -39.084 -65.266 -47.404 1.00 27.82 100 ALA D N 1
ATOM 10141 C CA . ALA D 1 100 ? -40.456 -65.606 -46.977 1.00 29.48 100 ALA D CA 1
ATOM 10142 C C . ALA D 1 100 ? -41.414 -64.531 -47.493 1.00 26.12 100 ALA D C 1
ATOM 10143 O O . ALA D 1 100 ? -42.482 -64.861 -47.996 1.00 26.72 100 ALA D O 1
ATOM 10145 N N . ARG D 1 101 ? -41.004 -63.283 -47.370 1.00 23.96 101 ARG D N 1
ATOM 10146 C CA . ARG D 1 101 ? -41.789 -62.126 -47.826 1.00 23.62 101 ARG D CA 1
ATOM 10147 C C . ARG D 1 101 ? -41.952 -62.201 -49.348 1.00 22.74 101 ARG D C 1
ATOM 10148 O O . ARG D 1 101 ? -43.057 -61.939 -49.812 1.00 20.16 101 ARG D O 1
ATOM 10156 N N . SER D 1 102 ? -40.879 -62.474 -50.093 1.00 22.28 102 SER D N 1
ATOM 10157 C CA . SER D 1 102 ? -40.909 -62.453 -51.579 1.00 23.90 102 SER D CA 1
ATOM 10158 C C . SER D 1 102 ? -41.868 -63.522 -52.109 1.00 23.05 102 SER D C 1
ATOM 10159 O O . SER D 1 102 ? -42.527 -63.221 -53.105 1.00 21.22 102 SER D O 1
ATOM 10162 N N . LEU D 1 103 ? -41.893 -64.719 -51.521 1.00 21.90 103 LEU D N 1
ATOM 10163 C CA . LEU D 1 103 ? -42.776 -65.826 -51.983 1.00 22.18 103 LEU D CA 1
ATOM 10164 C C . LEU D 1 103 ? -44.242 -65.417 -51.809 1.00 24.13 103 LEU D C 1
ATOM 10165 O O . LEU D 1 103 ? -45.053 -65.642 -52.724 1.00 21.38 103 LEU D O 1
ATOM 10170 N N . LEU D 1 104 ? -44.611 -64.842 -50.674 1.00 21.78 104 LEU D N 1
ATOM 10171 C CA . LEU D 1 104 ? -46.008 -64.394 -50.485 1.00 21.13 104 LEU D CA 1
ATOM 10172 C C . LEU D 1 104 ? -46.266 -63.152 -51.325 1.00 19.65 104 LEU D C 1
ATOM 10173 O O . LEU D 1 104 ? -47.394 -63.037 -51.839 1.00 20.20 104 LEU D O 1
ATOM 10178 N N . ALA D 1 105 ? -45.299 -62.231 -51.445 1.00 18.54 105 ALA D N 1
ATOM 10179 C CA . ALA D 1 105 ? -45.480 -60.951 -52.167 1.00 17.76 105 ALA D CA 1
ATOM 10180 C C . ALA D 1 105 ? -45.771 -61.201 -53.660 1.00 19.35 105 ALA D C 1
ATOM 10181 O O . ALA D 1 105 ? -46.416 -60.331 -54.293 1.00 19.76 105 ALA D O 1
ATOM 10183 N N . ALA D 1 106 ? -45.343 -62.354 -54.187 1.00 18.63 106 ALA D N 1
ATOM 10184 C CA . ALA D 1 106 ? -45.611 -62.753 -55.595 1.00 21.04 106 ALA D CA 1
ATOM 10185 C C . ALA D 1 106 ? -47.116 -62.713 -55.861 1.00 20.08 106 ALA D C 1
ATOM 10186 O O . ALA D 1 106 ? -47.495 -62.564 -57.047 1.00 19.08 106 ALA D O 1
ATOM 10188 N N . ALA D 1 107 ? -47.930 -62.835 -54.817 1.00 20.70 107 ALA D N 1
ATOM 10189 C CA . ALA D 1 107 ? -49.400 -62.922 -54.947 1.00 18.55 107 ALA D CA 1
ATOM 10190 C C . ALA D 1 107 ? -50.049 -61.554 -54.765 1.00 17.96 107 ALA D C 1
ATOM 10191 O O . ALA D 1 107 ? -51.268 -61.475 -54.972 1.00 17.96 107 ALA D O 1
ATOM 10193 N N . PHE D 1 108 ? -49.289 -60.553 -54.340 1.00 16.15 108 PHE D N 1
ATOM 10194 C CA . PHE D 1 108 ? -49.813 -59.209 -53.990 1.00 15.76 108 PHE D CA 1
ATOM 10195 C C . PHE D 1 108 ? -49.138 -58.112 -54.802 1.00 16.78 108 PHE D C 1
ATOM 10196 O O . PHE D 1 108 ? -48.995 -57.001 -54.256 1.00 21.39 108 PHE D O 1
ATOM 10204 N N . THR D 1 109 ? -48.839 -58.336 -56.073 1.00 16.87 109 THR D N 1
ATOM 10205 C CA . THR D 1 109 ? -48.261 -57.284 -56.935 1.00 17.25 109 THR D CA 1
ATOM 10206 C C . THR D 1 109 ? -49.295 -56.171 -57.159 1.00 17.58 109 THR D C 1
ATOM 10207 O O . THR D 1 109 ? -50.525 -56.411 -57.099 1.00 17.66 109 THR D O 1
ATOM 10211 N N . HIS D 1 110 ? -48.816 -54.977 -57.475 1.00 17.82 110 HIS D N 1
ATOM 10212 C CA . HIS D 1 110 ? -49.674 -53.814 -57.822 1.00 19.36 110 HIS D CA 1
ATOM 10213 C C . HIS D 1 110 ? -50.549 -54.148 -59.047 1.00 16.78 110 HIS D C 1
ATOM 10214 O O . HIS D 1 110 ? -51.759 -53.847 -59.043 1.00 17.96 110 HIS D O 1
ATOM 10221 N N . ARG D 1 111 ? -49.973 -54.852 -60.011 1.00 17.38 111 ARG D N 1
ATOM 10222 C CA A ARG D 1 111 ? -50.685 -55.353 -61.224 0.50 18.35 111 ARG D CA 1
ATOM 10223 C CA B ARG D 1 111 ? -50.745 -55.259 -61.214 0.50 16.18 111 ARG D CA 1
ATOM 10224 C C . ARG D 1 111 ? -51.906 -56.167 -60.788 1.00 17.00 111 ARG D C 1
ATOM 10225 O O . ARG D 1 111 ? -53.005 -55.951 -61.297 1.00 16.72 111 ARG D O 1
ATOM 10240 N N . SER D 1 112 ? -51.697 -57.119 -59.896 1.00 15.84 112 SER D N 1
ATOM 10241 C CA . SER D 1 112 ? -52.795 -57.995 -59.428 1.00 16.35 112 SER D CA 1
ATOM 10242 C C . SER D 1 112 ? -53.845 -57.147 -58.731 1.00 17.99 112 SER D C 1
ATOM 10243 O O . SER D 1 112 ? -55.026 -57.368 -58.974 1.00 15.03 112 SER D O 1
ATOM 10246 N N . LEU D 1 113 ? -53.409 -56.248 -57.860 1.00 15.97 113 LEU D N 1
ATOM 10247 C CA . LEU D 1 113 ? -54.342 -55.413 -57.066 1.00 18.76 113 LEU D CA 1
ATOM 10248 C C . LEU D 1 113 ? -55.260 -54.655 -58.019 1.00 17.70 113 LEU D C 1
ATOM 10249 O O . LEU D 1 113 ? -56.424 -54.612 -57.782 1.00 17.21 113 LEU D O 1
ATOM 10254 N N . LYS D 1 114 ? -54.709 -54.075 -59.090 1.00 18.32 114 LYS D N 1
ATOM 10255 C CA . LYS D 1 114 ? -55.493 -53.259 -60.039 1.00 20.86 114 LYS D CA 1
ATOM 10256 C C . LYS D 1 114 ? -56.430 -54.172 -60.824 1.00 21.16 114 LYS D C 1
ATOM 10257 O O . LYS D 1 114 ? -57.515 -53.721 -61.253 1.00 20.91 114 LYS D O 1
ATOM 10263 N N . ASN D 1 115 ? -56.023 -55.412 -61.034 1.00 17.48 115 ASN D N 1
ATOM 10264 C CA . ASN D 1 115 ? -56.894 -56.365 -61.735 1.00 19.54 115 ASN D CA 1
ATOM 10265 C C . ASN D 1 115 ? -58.027 -56.786 -60.798 1.00 20.07 115 ASN D C 1
ATOM 10266 O O . ASN D 1 115 ? -59.120 -57.025 -61.315 1.00 19.55 115 ASN D O 1
ATOM 10271 N N . TRP D 1 116 ? -57.776 -56.937 -59.486 1.00 16.98 116 TRP D N 1
ATOM 10272 C CA . TRP D 1 116 ? -58.813 -57.374 -58.514 1.00 17.47 116 TRP D CA 1
ATOM 10273 C C . TRP D 1 116 ? -59.925 -56.335 -58.374 1.00 16.00 116 TRP D C 1
ATOM 10274 O O . TRP D 1 116 ? -61.051 -56.719 -58.061 1.00 17.16 116 TRP D O 1
ATOM 10285 N N . GLU D 1 117 ? -59.587 -55.067 -58.515 1.00 15.79 117 GLU D N 1
ATOM 10286 C CA . GLU D 1 117 ? -60.493 -53.946 -58.170 1.00 17.57 117 GLU D CA 1
ATOM 10287 C C . GLU D 1 117 ? -61.870 -54.160 -58.799 1.00 18.29 117 GLU D C 1
ATOM 10288 O O . GLU D 1 117 ? -62.884 -54.125 -58.114 1.00 16.20 117 GLU D O 1
ATOM 10294 N N . PRO D 1 118 ? -61.997 -54.358 -60.122 1.00 17.73 118 PRO D N 1
ATOM 10295 C CA . PRO D 1 118 ? -63.324 -54.550 -60.717 1.00 18.18 118 PRO D CA 1
ATOM 10296 C C . PRO D 1 118 ? -64.135 -55.691 -60.102 1.00 18.34 118 PRO D C 1
ATOM 10297 O O . PRO D 1 118 ? -65.337 -55.549 -59.950 1.00 16.98 118 PRO D O 1
ATOM 10301 N N . ARG D 1 119 ? -63.497 -56.807 -59.806 1.00 17.06 119 ARG D N 1
ATOM 10302 C CA . ARG D 1 119 ? -64.188 -57.967 -59.206 1.00 18.99 119 ARG D CA 1
ATOM 10303 C C . ARG D 1 119 ? -64.636 -57.626 -57.802 1.00 19.35 119 ARG D C 1
ATOM 10304 O O . ARG D 1 119 ? -65.773 -58.018 -57.416 1.00 19.08 119 ARG D O 1
ATOM 10312 N N . ILE D 1 120 ? -63.756 -56.981 -57.047 1.00 15.73 120 ILE D N 1
ATOM 10313 C CA . ILE D 1 120 ? -64.128 -56.616 -55.659 1.00 16.37 120 ILE D CA 1
ATOM 10314 C C . ILE D 1 120 ? -65.330 -55.656 -55.709 1.00 15.10 120 ILE D C 1
ATOM 10315 O O . ILE D 1 120 ? -66.215 -55.810 -54.868 1.00 13.67 120 ILE D O 1
ATOM 10320 N N . LYS D 1 121 ? -65.356 -54.713 -56.653 1.00 15.33 121 LYS D N 1
ATOM 10321 C CA . LYS D 1 121 ? -66.496 -53.780 -56.854 1.00 16.76 121 LYS D CA 1
ATOM 10322 C C . LYS D 1 121 ? -67.772 -54.598 -57.102 1.00 17.03 121 LYS D C 1
ATOM 10323 O O . LYS D 1 121 ? -68.800 -54.283 -56.505 1.00 17.11 121 LYS D O 1
ATOM 10329 N N . GLN D 1 122 ? -67.708 -55.673 -57.884 1.00 17.86 122 GLN D N 1
ATOM 10330 C CA . GLN D 1 122 ? -68.958 -56.425 -58.220 1.00 18.30 122 GLN D CA 1
ATOM 10331 C C . GLN D 1 122 ? -69.434 -57.197 -56.990 1.00 17.51 122 GLN D C 1
ATOM 10332 O O . GLN D 1 122 ? -70.657 -57.178 -56.680 1.00 17.60 122 GLN D O 1
ATOM 10338 N N . ILE D 1 123 ? -68.509 -57.747 -56.210 1.00 17.89 123 ILE D N 1
ATOM 10339 C CA . ILE D 1 123 ? -68.866 -58.432 -54.929 1.00 16.60 123 ILE D CA 1
ATOM 10340 C C . ILE D 1 123 ? -69.546 -57.426 -53.991 1.00 17.81 123 ILE D C 1
ATOM 10341 O O . ILE D 1 123 ? -70.594 -57.774 -53.385 1.00 16.15 123 ILE D O 1
ATOM 10346 N N . ALA D 1 124 ? -68.974 -56.229 -53.847 1.00 17.30 124 ALA D N 1
ATOM 10347 C CA . ALA D 1 124 ? -69.515 -55.200 -52.913 1.00 16.03 124 ALA D CA 1
ATOM 10348 C C . ALA D 1 124 ? -70.899 -54.773 -53.410 1.00 17.36 124 ALA D C 1
ATOM 10349 O O . ALA D 1 124 ? -71.815 -54.605 -52.550 1.00 15.99 124 ALA D O 1
ATOM 10351 N N . ALA D 1 125 ? -71.068 -54.634 -54.728 1.00 17.16 125 ALA D N 1
ATOM 10352 C CA . ALA D 1 125 ? -72.348 -54.232 -55.350 1.00 18.67 125 ALA D CA 1
ATOM 10353 C C . ALA D 1 125 ? -73.390 -55.285 -55.029 1.00 19.41 125 ALA D C 1
ATOM 10354 O O . ALA D 1 125 ? -74.520 -54.898 -54.671 1.00 21.41 125 ALA D O 1
ATOM 10356 N N . ASP D 1 126 ? -73.030 -56.565 -55.120 1.00 20.24 126 ASP D N 1
ATOM 10357 C CA . ASP D 1 126 ? -74.001 -57.666 -54.921 1.00 21.49 126 ASP D CA 1
ATOM 10358 C C . ASP D 1 126 ? -74.357 -57.784 -53.437 1.00 20.77 126 ASP D C 1
ATOM 10359 O O . ASP D 1 126 ? -75.533 -58.025 -53.115 1.00 18.04 126 ASP D O 1
ATOM 10364 N N . LEU D 1 127 ? -73.384 -57.582 -52.552 1.00 19.44 127 LEU D N 1
ATOM 10365 C CA . LEU D 1 127 ? -73.614 -57.704 -51.093 1.00 18.58 127 LEU D CA 1
ATOM 10366 C C . LEU D 1 127 ? -74.554 -56.576 -50.644 1.00 17.74 127 LEU D C 1
ATOM 10367 O O . LEU D 1 127 ? -75.467 -56.855 -49.856 1.00 18.94 127 LEU D O 1
ATOM 10372 N N . VAL D 1 128 ? -74.337 -55.354 -51.110 1.00 16.40 128 VAL D N 1
ATOM 10373 C CA . VAL D 1 128 ? -75.155 -54.177 -50.688 1.00 17.38 128 VAL D CA 1
ATOM 10374 C C . VAL D 1 128 ? -76.537 -54.302 -51.334 1.00 19.09 128 VAL D C 1
ATOM 10375 O O . VAL D 1 128 ? -77.544 -54.086 -50.634 1.00 19.81 128 VAL D O 1
ATOM 10379 N N . GLU D 1 129 ? -76.594 -54.714 -52.600 1.00 19.98 129 GLU D N 1
ATOM 10380 C CA . GLU D 1 129 ? -77.885 -54.902 -53.314 1.00 23.81 129 GLU D CA 1
ATOM 10381 C C . GLU D 1 129 ? -78.796 -55.878 -52.545 1.00 25.14 129 GLU D C 1
ATOM 10382 O O . GLU D 1 129 ? -80.032 -55.629 -52.517 1.00 24.29 129 GLU D O 1
ATOM 10388 N N . ALA D 1 130 ? -78.249 -56.901 -51.882 1.00 24.04 130 ALA D N 1
ATOM 10389 C CA . ALA D 1 130 ? -79.001 -57.937 -51.125 1.00 25.40 130 ALA D CA 1
ATOM 10390 C C . ALA D 1 130 ? -79.684 -57.352 -49.882 1.00 24.99 130 ALA D C 1
ATOM 10391 O O . ALA D 1 130 ? -80.637 -57.979 -49.394 1.00 25.12 130 ALA D O 1
ATOM 10393 N N . ILE D 1 131 ? -79.188 -56.242 -49.341 1.00 21.17 131 ILE D N 1
ATOM 10394 C CA . ILE D 1 131 ? -79.739 -55.674 -48.069 1.00 23.55 131 ILE D CA 1
ATOM 10395 C C . ILE D 1 131 ? -80.408 -54.322 -48.308 1.00 19.52 131 ILE D C 1
ATOM 10396 O O . ILE D 1 131 ? -80.990 -53.836 -47.356 1.00 20.90 131 ILE D O 1
ATOM 10401 N N . GLN D 1 132 ? -80.274 -53.704 -49.480 1.00 19.74 132 GLN D N 1
ATOM 10402 C CA . GLN D 1 132 ? -80.680 -52.288 -49.681 1.00 21.34 132 GLN D CA 1
ATOM 10403 C C . GLN D 1 132 ? -82.214 -52.107 -49.617 1.00 21.61 132 GLN D C 1
ATOM 10404 O O . GLN D 1 132 ? -82.628 -50.951 -49.452 1.00 24.39 132 GLN D O 1
ATOM 10410 N N . LYS D 1 133 ? -83.007 -53.171 -49.674 1.00 21.62 133 LYS D N 1
ATOM 10411 C CA . LYS D 1 133 ? -84.482 -53.067 -49.462 1.00 26.03 133 LYS D CA 1
ATOM 10412 C C . LYS D 1 133 ? -84.825 -52.981 -47.966 1.00 26.94 133 LYS D C 1
ATOM 10413 O O . LYS D 1 133 ? -85.978 -52.632 -47.649 1.00 26.50 133 LYS D O 1
ATOM 10419 N N . ASN D 1 134 ? -83.878 -53.237 -47.059 1.00 23.75 134 ASN D N 1
ATOM 10420 C CA . ASN D 1 134 ? -84.180 -53.325 -45.611 1.00 25.49 134 ASN D CA 1
ATOM 10421 C C . ASN D 1 134 ? -84.155 -51.934 -44.996 1.00 24.77 134 ASN D C 1
ATOM 10422 O O . ASN D 1 134 ? -83.246 -51.146 -45.243 1.00 23.30 134 ASN D O 1
ATOM 10427 N N . PRO D 1 135 ? -85.084 -51.624 -44.076 1.00 24.29 135 PRO D N 1
ATOM 10428 C CA . PRO D 1 135 ? -85.078 -50.321 -43.432 1.00 24.47 135 PRO D CA 1
ATOM 10429 C C . PRO D 1 135 ? -83.932 -50.191 -42.421 1.00 22.24 135 PRO D C 1
ATOM 10430 O O . PRO D 1 135 ? -83.532 -49.086 -42.147 1.00 20.10 135 PRO D O 1
ATOM 10434 N N . THR D 1 136 ? -83.474 -51.325 -41.872 1.00 19.94 136 THR D N 1
ATOM 10435 C CA . THR D 1 136 ? -82.368 -51.364 -40.892 1.00 20.13 136 THR D CA 1
ATOM 10436 C C . THR D 1 136 ? -81.393 -52.469 -41.312 1.00 21.80 136 THR D C 1
ATOM 10437 O O . THR D 1 136 ? -81.790 -53.449 -42.015 1.00 21.02 136 THR D O 1
ATOM 10441 N N . ILE D 1 137 ? -80.153 -52.295 -40.902 1.00 19.77 137 ILE D N 1
ATOM 10442 C CA . ILE D 1 137 ? -79.109 -53.310 -41.184 1.00 20.52 137 ILE D CA 1
ATOM 10443 C C . ILE D 1 137 ? -78.272 -53.489 -39.948 1.00 18.53 137 ILE D C 1
ATOM 10444 O O . ILE D 1 137 ? -78.343 -52.693 -39.003 1.00 18.47 137 ILE D O 1
ATOM 10449 N N . ASN D 1 138 ? -77.542 -54.589 -39.943 1.00 16.35 138 ASN D N 1
ATOM 10450 C CA . ASN D 1 138 ? -76.536 -54.860 -38.921 1.00 15.67 138 ASN D CA 1
ATOM 10451 C C . ASN D 1 138 ? -75.213 -54.861 -39.682 1.00 14.95 138 ASN D C 1
ATOM 10452 O O . ASN D 1 138 ? -74.970 -55.770 -40.482 1.00 16.15 138 ASN D O 1
ATOM 10457 N N . ILE D 1 139 ? -74.427 -53.838 -39.457 1.00 14.11 139 ILE D N 1
ATOM 10458 C CA . ILE D 1 139 ? -73.172 -53.679 -40.240 1.00 15.09 139 ILE D CA 1
ATOM 10459 C C . ILE D 1 139 ? -72.326 -54.940 -40.061 1.00 14.96 139 ILE D C 1
ATOM 10460 O O . ILE D 1 139 ? -71.702 -55.391 -41.051 1.00 15.45 139 ILE D O 1
ATOM 10465 N N . VAL D 1 140 ? -72.270 -55.514 -38.857 1.00 13.65 140 VAL D N 1
ATOM 10466 C CA . VAL D 1 140 ? -71.333 -56.657 -38.621 1.00 15.37 140 VAL D CA 1
ATOM 10467 C C . VAL D 1 140 ? -71.779 -57.864 -39.435 1.00 16.48 140 VAL D C 1
ATOM 10468 O O . VAL D 1 140 ? -70.971 -58.410 -40.214 1.00 16.33 140 VAL D O 1
ATOM 10472 N N . ASP D 1 141 ? -73.016 -58.314 -39.274 1.00 16.71 141 ASP D N 1
ATOM 10473 C CA . ASP D 1 141 ? -73.433 -59.575 -39.935 1.00 19.14 141 ASP D CA 1
ATOM 10474 C C . ASP D 1 141 ? -73.675 -59.330 -41.417 1.00 15.61 141 ASP D C 1
ATOM 10475 O O . ASP D 1 141 ? -73.501 -60.257 -42.209 1.00 16.33 141 ASP D O 1
ATOM 10480 N N . ASP D 1 142 ? -74.091 -58.132 -41.815 1.00 15.47 142 ASP D N 1
ATOM 10481 C CA . ASP D 1 142 ? -74.511 -57.902 -43.217 1.00 16.32 142 ASP D CA 1
ATOM 10482 C C . ASP D 1 142 ? -73.326 -57.442 -44.078 1.00 14.95 142 ASP D C 1
ATOM 10483 O O . ASP D 1 142 ? -73.395 -57.635 -45.309 1.00 17.23 142 ASP D O 1
ATOM 10488 N N . LEU D 1 143 ? -72.295 -56.803 -43.521 1.00 14.05 143 LEU D N 1
ATOM 10489 C CA . LEU D 1 143 ? -71.258 -56.163 -44.362 1.00 15.02 143 LEU D CA 1
ATOM 10490 C C . LEU D 1 143 ? -69.837 -56.432 -43.873 1.00 14.83 143 LEU D C 1
ATOM 10491 O O . LEU D 1 143 ? -69.067 -56.989 -44.651 1.00 14.94 143 LEU D O 1
ATOM 10496 N N . SER D 1 144 ? -69.495 -56.030 -42.658 1.00 13.01 144 SER D N 1
ATOM 10497 C CA . SER D 1 144 ? -68.078 -56.003 -42.217 1.00 12.79 144 SER D CA 1
ATOM 10498 C C . SER D 1 144 ? -67.569 -57.444 -42.069 1.00 15.73 144 SER D C 1
ATOM 104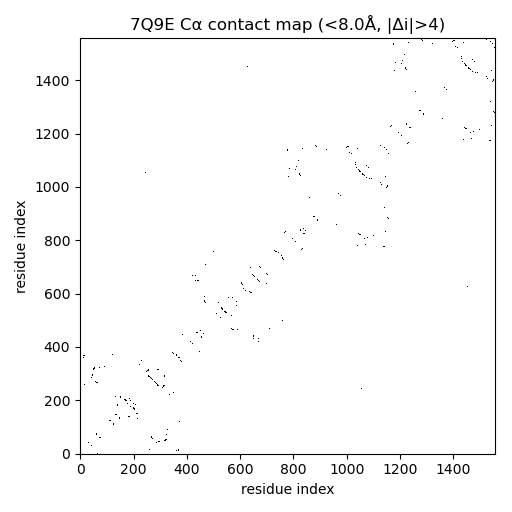99 O O . SER D 1 144 ? -66.456 -57.708 -42.452 1.00 14.43 144 SER D O 1
ATOM 10502 N N . SER D 1 145 ? -68.382 -58.353 -41.550 1.00 14.97 145 SER D N 1
ATOM 10503 C CA A SER D 1 145 ? -67.925 -59.756 -41.347 0.50 17.12 145 SER D CA 1
ATOM 10504 C CA B SER D 1 145 ? -67.969 -59.768 -41.348 0.50 14.81 145 SER D CA 1
ATOM 10505 C C . SER D 1 145 ? -67.881 -60.472 -42.698 1.00 16.54 145 SER D C 1
ATOM 10506 O O . SER D 1 145 ? -66.851 -61.020 -43.046 1.00 16.77 145 SER D O 1
ATOM 10511 N N . PRO D 1 146 ? -68.941 -60.482 -43.538 1.00 16.34 146 PRO D N 1
ATOM 10512 C CA . PRO D 1 146 ? -68.877 -61.272 -44.762 1.00 17.08 146 PRO D CA 1
ATOM 10513 C C . PRO D 1 146 ? -67.962 -60.731 -45.868 1.00 15.67 146 PRO D C 1
ATOM 10514 O O . PRO D 1 146 ? -67.382 -61.528 -46.552 1.00 16.28 146 PRO D O 1
ATOM 10518 N N . PHE D 1 147 ? -67.802 -59.423 -46.020 1.00 14.69 147 PHE D N 1
ATOM 10519 C CA . PHE D 1 147 ? -67.180 -58.874 -47.253 1.00 14.04 147 PHE D CA 1
ATOM 10520 C C . PHE D 1 147 ? -65.743 -59.370 -47.410 1.00 15.03 147 PHE D C 1
ATOM 10521 O O . PHE D 1 147 ? -65.371 -59.806 -48.484 1.00 14.12 147 PHE D O 1
ATOM 10529 N N . PRO D 1 148 ? -64.852 -59.278 -46.413 1.00 15.36 148 PRO D N 1
ATOM 10530 C CA . PRO D 1 148 ? -63.463 -59.715 -46.629 1.00 16.48 148 PRO D CA 1
ATOM 10531 C C . PRO D 1 148 ? -63.344 -61.213 -46.979 1.00 17.58 148 PRO D C 1
ATOM 10532 O O . PRO D 1 148 ? -62.442 -61.577 -47.723 1.00 18.96 148 PRO D O 1
ATOM 10536 N N . SER D 1 149 ? -64.227 -62.034 -46.413 1.00 17.67 149 SER D N 1
ATOM 10537 C CA . SER D 1 149 ? -64.260 -63.504 -46.633 1.00 20.07 149 SER D CA 1
ATOM 10538 C C . SER D 1 149 ? -64.811 -63.795 -48.030 1.00 20.05 149 SER D C 1
ATOM 10539 O O . SER D 1 149 ? -64.208 -64.607 -48.756 1.00 19.20 149 SER D O 1
ATOM 10542 N N . LEU D 1 150 ? -65.839 -63.062 -48.479 1.00 17.67 150 LEU D N 1
ATOM 10543 C CA . LEU D 1 150 ? -66.355 -63.234 -49.860 1.00 17.98 150 LEU D CA 1
ATOM 10544 C C . LEU D 1 150 ? -65.261 -62.830 -50.871 1.00 19.02 150 LEU D C 1
ATOM 10545 O O . LEU D 1 150 ? -65.086 -63.516 -51.899 1.00 17.10 150 LEU D O 1
ATOM 10550 N N . VAL D 1 151 ? -64.524 -61.764 -50.571 1.00 16.50 151 VAL D N 1
ATOM 10551 C CA . VAL D 1 151 ? -63.501 -61.232 -51.503 1.00 16.73 151 VAL D CA 1
ATOM 10552 C C . VAL D 1 151 ? -62.358 -62.254 -51.566 1.00 17.46 151 VAL D C 1
ATOM 10553 O O . VAL D 1 151 ? -61.987 -62.656 -52.691 1.00 15.87 151 VAL D O 1
ATOM 10557 N N . ILE D 1 152 ? -61.856 -62.684 -50.419 1.00 18.52 152 ILE D N 1
ATOM 10558 C CA . ILE D 1 152 ? -60.650 -63.589 -50.410 1.00 19.89 152 ILE D CA 1
ATOM 10559 C C . ILE D 1 152 ? -60.992 -64.926 -51.093 1.00 19.71 152 ILE D C 1
ATOM 10560 O O . ILE D 1 152 ? -60.101 -65.483 -51.793 1.00 18.66 152 ILE D O 1
ATOM 10565 N N . ALA D 1 153 ? -62.233 -65.418 -51.008 1.00 20.22 153 ALA D N 1
ATOM 10566 C CA . ALA D 1 153 ? -62.649 -66.671 -51.689 1.00 21.56 153 ALA D CA 1
ATOM 10567 C C . ALA D 1 153 ? -62.455 -66.505 -53.196 1.00 23.07 153 ALA D C 1
ATOM 10568 O O . ALA D 1 153 ? -61.867 -67.416 -53.846 1.00 23.66 153 ALA D O 1
ATOM 10570 N N . ASP D 1 154 ? -62.932 -65.387 -53.746 1.00 19.69 154 ASP D N 1
ATOM 10571 C CA . ASP D 1 154 ? -62.753 -65.009 -55.168 1.00 19.80 154 ASP D CA 1
ATOM 10572 C C . ASP D 1 154 ? -61.265 -64.881 -55.501 1.00 18.27 154 ASP D C 1
ATOM 10573 O O . ASP D 1 154 ? -60.841 -65.436 -56.524 1.00 17.42 154 ASP D O 1
ATOM 10578 N N . LEU D 1 155 ? -60.504 -64.140 -54.702 1.00 15.07 155 LEU D N 1
ATOM 10579 C CA . LEU D 1 155 ? -59.087 -63.823 -55.049 1.00 14.50 155 LEU D CA 1
ATOM 10580 C C . LEU D 1 155 ? -58.257 -65.104 -55.039 1.00 14.92 155 LEU D C 1
ATOM 10581 O O . LEU D 1 155 ? -57.360 -65.219 -55.883 1.00 14.77 155 LEU D O 1
ATOM 10586 N N . PHE D 1 156 ? -58.581 -66.042 -54.156 1.00 14.88 156 PHE D N 1
ATOM 10587 C CA . PHE D 1 156 ? -57.871 -67.353 -54.118 1.00 17.48 156 PHE D CA 1
ATOM 10588 C C . PHE D 1 156 ? -58.177 -68.174 -55.363 1.00 20.85 156 PHE D C 1
ATOM 10589 O O . PHE D 1 156 ? -57.316 -68.989 -55.725 1.00 23.14 156 PHE D O 1
ATOM 10597 N N . GLY D 1 157 ? -59.336 -67.948 -55.983 1.00 20.09 157 GLY D N 1
ATOM 10598 C CA . GLY D 1 157 ? -59.824 -68.673 -57.176 1.00 24.41 157 GLY D CA 1
ATOM 10599 C C . GLY D 1 157 ? -60.651 -69.894 -56.808 1.00 23.27 157 GLY D C 1
ATOM 10600 O O . GLY D 1 157 ? -60.619 -70.901 -57.604 1.00 28.42 157 GLY D O 1
ATOM 10601 N N . VAL D 1 158 ? -61.310 -69.867 -55.654 1.00 25.28 158 VAL D N 1
ATOM 10602 C CA . VAL D 1 158 ? -62.307 -70.912 -55.280 1.00 29.81 158 VAL D CA 1
ATOM 10603 C C . VAL D 1 158 ? -63.358 -70.961 -56.395 1.00 34.77 158 VAL D C 1
ATOM 10604 O O . VAL D 1 158 ? -63.950 -69.936 -56.726 1.00 33.45 158 VAL D O 1
ATOM 10608 N N . PRO D 1 159 ? -63.640 -72.135 -57.006 1.00 37.97 159 PRO D N 1
ATOM 10609 C CA . PRO D 1 159 ? -64.672 -72.218 -58.035 1.00 41.51 159 PRO D CA 1
ATOM 10610 C C . PRO D 1 159 ? -65.951 -71.551 -57.509 1.00 41.74 159 PRO D C 1
ATOM 10611 O O . PRO D 1 159 ? -66.165 -71.543 -56.311 1.00 43.45 159 PRO D O 1
ATOM 10615 N N . VAL D 1 160 ? -66.757 -70.999 -58.417 1.00 47.24 160 VAL D N 1
ATOM 10616 C CA . VAL D 1 160 ? -67.995 -70.226 -58.087 1.00 45.22 160 VAL D CA 1
ATOM 10617 C C . VAL D 1 160 ? -68.945 -71.129 -57.290 1.00 44.96 160 VAL D C 1
ATOM 10618 O O . VAL D 1 160 ? -69.393 -70.716 -56.198 1.00 37.01 160 VAL D O 1
ATOM 10622 N N . LYS D 1 161 ? -69.213 -72.332 -57.813 1.00 48.57 161 LYS D N 1
ATOM 10623 C CA . LYS D 1 161 ? -70.107 -73.350 -57.186 1.00 50.33 161 LYS D CA 1
ATOM 10624 C C . LYS D 1 161 ? -69.691 -73.655 -55.732 1.00 45.80 161 LYS D C 1
ATOM 10625 O O . LYS D 1 161 ? -70.568 -74.082 -54.968 1.00 38.25 161 LYS D O 1
ATOM 10631 N N . ASP D 1 162 ? -68.417 -73.468 -55.351 1.00 42.31 162 ASP D N 1
ATOM 10632 C CA . ASP D 1 162 ? -67.908 -73.849 -54.002 1.00 39.86 162 ASP D CA 1
ATOM 10633 C C . ASP D 1 162 ? -67.805 -72.628 -53.088 1.00 40.32 162 ASP D C 1
ATOM 10634 O O . ASP D 1 162 ? -67.505 -72.843 -51.913 1.00 36.53 162 ASP D O 1
ATOM 10639 N N . ARG D 1 163 ? -68.031 -71.406 -53.591 1.00 39.80 163 ARG D N 1
ATOM 10640 C CA . ARG D 1 163 ? -67.611 -70.164 -52.873 1.00 41.20 163 ARG D CA 1
ATOM 10641 C C . ARG D 1 163 ? -68.434 -69.973 -51.603 1.00 37.31 163 ARG D C 1
ATOM 10642 O O . ARG D 1 163 ? -67.930 -69.312 -50.685 1.00 35.84 163 ARG D O 1
ATOM 10650 N N . TYR D 1 164 ? -69.651 -70.518 -51.559 1.00 42.43 164 TYR D N 1
ATOM 10651 C CA . TYR D 1 164 ? -70.566 -70.414 -50.388 1.00 45.05 164 TYR D CA 1
ATOM 10652 C C . TYR D 1 164 ? -70.043 -71.282 -49.228 1.00 39.75 164 TYR D C 1
ATOM 10653 O O . TYR D 1 164 ? -69.959 -70.804 -48.044 1.00 33.72 164 TYR D O 1
ATOM 10662 N N . GLN D 1 165 ? -69.695 -72.541 -49.525 1.00 39.36 165 GLN D N 1
ATOM 10663 C CA . GLN D 1 165 ? -69.141 -73.474 -48.499 1.00 36.29 165 GLN D CA 1
ATOM 10664 C C . GLN D 1 165 ? -67.791 -72.898 -48.038 1.00 33.61 165 GLN D C 1
ATOM 10665 O O . GLN D 1 165 ? -67.492 -72.915 -46.803 1.00 30.87 165 GLN D O 1
ATOM 10671 N N . PHE D 1 166 ? -67.020 -72.323 -48.963 1.00 30.09 166 PHE D N 1
ATOM 10672 C CA . PHE D 1 166 ? -65.650 -71.857 -48.597 1.00 31.51 166 PHE D CA 1
ATOM 10673 C C . PHE D 1 166 ? -65.771 -70.739 -47.559 1.00 30.25 166 PHE D C 1
ATOM 10674 O O . PHE D 1 166 ? -65.171 -70.784 -46.456 1.00 29.52 166 PHE D O 1
ATOM 10682 N N . LYS D 1 167 ? -66.563 -69.727 -47.910 1.00 35.27 167 LYS D N 1
ATOM 10683 C CA . LYS D 1 167 ? -66.887 -68.599 -47.003 1.00 39.45 167 LYS D CA 1
ATOM 10684 C C . LYS D 1 167 ? -67.263 -69.145 -45.625 1.00 39.70 167 LYS D C 1
ATOM 10685 O O . LYS D 1 167 ? -66.848 -68.541 -44.622 1.00 38.76 167 LYS D O 1
ATOM 10691 N N . LYS D 1 168 ? -68.087 -70.193 -45.570 1.00 44.74 168 LYS D N 1
ATOM 10692 C CA . LYS D 1 168 ? -68.642 -70.711 -44.291 1.00 43.77 168 LYS D CA 1
ATOM 10693 C C . LYS D 1 168 ? -67.513 -71.286 -43.410 1.00 43.56 168 LYS D C 1
ATOM 10694 O O . LYS D 1 168 ? -67.554 -71.020 -42.178 1.00 38.00 168 LYS D O 1
ATOM 10700 N N . TRP D 1 169 ? -66.533 -72.017 -43.976 1.00 37.01 169 TRP D N 1
ATOM 10701 C CA . TRP D 1 169 ? -65.329 -72.463 -43.200 1.00 34.97 169 TRP D CA 1
ATOM 10702 C C . TRP D 1 169 ? -64.608 -71.221 -42.686 1.00 29.83 169 TRP D C 1
ATOM 10703 O O . TRP D 1 169 ? -64.220 -71.188 -41.510 1.00 27.54 169 TRP D O 1
ATOM 10714 N N . VAL D 1 170 ? -64.400 -70.228 -43.556 1.00 31.45 170 VAL D N 1
ATOM 10715 C CA . VAL D 1 170 ? -63.652 -69.018 -43.116 1.00 30.96 170 VAL D CA 1
ATOM 10716 C C . VAL D 1 170 ? -64.465 -68.396 -41.974 1.00 34.41 170 VAL D C 1
ATOM 10717 O O . VAL D 1 170 ? -63.877 -68.079 -40.882 1.00 31.46 170 VAL D O 1
ATOM 10721 N N . ASP D 1 171 ? -65.783 -68.256 -42.176 1.00 32.85 171 ASP D N 1
ATOM 10722 C CA . ASP D 1 171 ? -66.632 -67.614 -41.141 1.00 37.00 171 ASP D CA 1
ATOM 10723 C C . ASP D 1 171 ? -66.529 -68.452 -39.861 1.00 35.59 171 ASP D C 1
ATOM 10724 O O . ASP D 1 171 ? -66.498 -67.832 -38.769 1.00 33.66 171 ASP D O 1
ATOM 10729 N N . ILE D 1 172 ? -66.414 -69.791 -39.951 1.00 31.88 172 ILE D N 1
ATOM 10730 C CA . ILE D 1 172 ? -66.259 -70.611 -38.708 1.00 33.86 172 ILE D CA 1
ATOM 10731 C C . ILE D 1 172 ? -64.849 -70.427 -38.126 1.00 32.81 172 ILE D C 1
ATOM 10732 O O . ILE D 1 172 ? -64.715 -70.369 -36.883 1.00 30.87 172 ILE D O 1
ATOM 10737 N N . LEU D 1 173 ? -63.821 -70.428 -38.977 1.00 32.37 173 LEU D N 1
ATOM 10738 C CA . LEU D 1 173 ? -62.404 -70.466 -38.504 1.00 31.00 173 LEU D CA 1
ATOM 10739 C C . LEU D 1 173 ? -62.017 -69.131 -37.865 1.00 32.55 173 LEU D C 1
ATOM 10740 O O . LEU D 1 173 ? -61.101 -69.127 -36.992 1.00 29.82 173 LEU D O 1
ATOM 10745 N N . PHE D 1 174 ? -62.642 -68.046 -38.334 1.00 29.70 174 PHE D N 1
ATOM 10746 C CA . PHE D 1 174 ? -62.333 -66.647 -37.926 1.00 32.91 174 PHE D CA 1
ATOM 10747 C C . PHE D 1 174 ? -63.552 -66.018 -37.252 1.00 32.63 174 PHE D C 1
ATOM 10748 O O . PHE D 1 174 ? -63.644 -64.773 -37.205 1.00 35.45 174 PHE D O 1
ATOM 10756 N N . GLN D 1 175 ? -64.430 -66.850 -36.671 1.00 35.28 175 GLN D N 1
ATOM 10757 C CA . GLN D 1 175 ? -65.635 -66.349 -35.950 1.00 33.94 175 GLN D CA 1
ATOM 10758 C C . GLN D 1 175 ? -65.182 -65.595 -34.702 1.00 35.30 175 GLN D C 1
ATOM 10759 O O . GLN D 1 175 ? -64.099 -65.868 -34.162 1.00 32.45 175 GLN D O 1
ATOM 10765 N N . PRO D 1 176 ? -66.015 -64.642 -34.207 1.00 34.58 176 PRO D N 1
ATOM 10766 C CA . PRO D 1 176 ? -65.659 -63.852 -33.025 1.00 34.34 176 PRO D CA 1
ATOM 10767 C C . PRO D 1 176 ? -65.480 -64.722 -31.771 1.00 34.95 176 PRO D C 1
ATOM 10768 O O . PRO D 1 176 ? -66.127 -65.760 -31.596 1.00 33.43 176 PRO D O 1
ATOM 10772 N N . TYR D 1 177 ? -64.565 -64.277 -30.917 1.00 33.57 177 TYR D N 1
ATOM 10773 C CA . TYR D 1 177 ? -64.356 -64.831 -29.565 1.00 34.30 177 TYR D CA 1
ATOM 10774 C C . TYR D 1 177 ? -65.685 -64.789 -28.811 1.00 34.52 177 TYR D C 1
ATOM 10775 O O . TYR D 1 177 ? -66.426 -63.799 -28.899 1.00 29.05 177 TYR D O 1
ATOM 10784 N N . ASP D 1 178 ? -65.988 -65.868 -28.102 1.00 33.65 178 ASP D N 1
ATOM 10785 C CA . ASP D 1 178 ? -67.202 -65.980 -27.255 1.00 37.02 178 ASP D CA 1
ATOM 10786 C C . ASP D 1 178 ? -66.776 -66.770 -26.015 1.00 39.53 178 ASP D C 1
ATOM 10787 O O . ASP D 1 178 ? -66.625 -67.994 -26.137 1.00 39.42 178 ASP D O 1
ATOM 10792 N N . GLN D 1 179 ? -66.487 -66.061 -24.917 1.00 45.82 179 GLN D N 1
ATOM 10793 C CA . GLN D 1 179 ? -66.053 -66.616 -23.599 1.00 50.24 179 GLN D CA 1
ATOM 10794 C C . GLN D 1 179 ? -67.080 -67.636 -23.079 1.00 50.16 179 GLN D C 1
ATOM 10795 O O . GLN D 1 179 ? -66.681 -68.481 -22.254 1.00 53.00 179 GLN D O 1
ATOM 10801 N N . GLU D 1 180 ? -68.337 -67.549 -23.534 1.00 51.28 180 GLU D N 1
ATOM 10802 C CA . GLU D 1 180 ? -69.458 -68.436 -23.128 1.00 57.64 180 GLU D CA 1
ATOM 10803 C C . GLU D 1 180 ? -69.356 -69.798 -23.832 1.00 57.01 180 GLU D C 1
ATOM 10804 O O . GLU D 1 180 ? -69.877 -70.779 -23.274 1.00 58.26 180 GLU D O 1
ATOM 10806 N N . ARG D 1 181 ? -68.717 -69.851 -25.009 1.00 52.36 181 ARG D N 1
ATOM 10807 C CA . ARG D 1 181 ? -68.814 -70.993 -25.959 1.00 50.54 181 ARG D CA 1
ATOM 10808 C C . ARG D 1 181 ? -67.422 -71.428 -26.437 1.00 47.74 181 ARG D C 1
ATOM 10809 O O . ARG D 1 181 ? -67.333 -71.799 -27.622 1.00 45.14 181 ARG D O 1
ATOM 10817 N N . LEU D 1 182 ? -66.399 -71.420 -25.567 1.00 47.92 182 LEU D N 1
ATOM 10818 C CA . LEU D 1 182 ? -64.962 -71.631 -25.940 1.00 50.79 182 LEU D CA 1
ATOM 10819 C C . LEU D 1 182 ? -64.719 -73.078 -26.416 1.00 55.86 182 LEU D C 1
ATOM 10820 O O . LEU D 1 182 ? -64.027 -73.272 -27.466 1.00 52.63 182 LEU D O 1
ATOM 10825 N N . GLU D 1 183 ? -65.250 -74.047 -25.662 1.00 57.81 183 GLU D N 1
ATOM 10826 C CA . GLU D 1 183 ? -65.258 -75.513 -25.961 1.00 59.41 183 GLU D CA 1
ATOM 10827 C C . GLU D 1 183 ? -65.952 -75.795 -27.309 1.00 56.39 183 GLU D C 1
ATOM 10828 O O . GLU D 1 183 ? -65.362 -76.526 -28.143 1.00 48.72 183 GLU D O 1
ATOM 10834 N N . GLU D 1 184 ? -67.138 -75.213 -27.526 1.00 52.29 184 GLU D N 1
ATOM 10835 C CA . GLU D 1 184 ? -68.002 -75.442 -28.720 1.00 56.76 184 GLU D CA 1
ATOM 10836 C C . GLU D 1 184 ? -67.339 -74.828 -29.968 1.00 54.48 184 GLU D C 1
ATOM 10837 O O . GLU D 1 184 ? -67.447 -75.440 -31.062 1.00 55.10 184 GLU D O 1
ATOM 10843 N N . ILE D 1 185 ? -66.692 -73.662 -29.830 1.00 46.88 185 ILE D N 1
ATOM 10844 C CA . ILE D 1 185 ? -66.010 -72.969 -30.970 1.00 46.93 185 ILE D CA 1
ATOM 10845 C C . ILE D 1 185 ? -64.721 -73.730 -31.335 1.00 49.23 185 ILE D C 1
ATOM 10846 O O . ILE D 1 185 ? -64.452 -73.855 -32.548 1.00 48.94 185 ILE D O 1
ATOM 10851 N N . GLU D 1 186 ? -63.962 -74.241 -30.354 1.00 49.24 186 GLU D N 1
ATOM 10852 C CA . GLU D 1 186 ? -62.655 -74.921 -30.597 1.00 50.11 186 GLU D CA 1
ATOM 10853 C C . GLU D 1 186 ? -62.878 -76.247 -31.346 1.00 52.00 186 GLU D C 1
ATOM 10854 O O . GLU D 1 186 ? -62.032 -76.606 -32.190 1.00 51.99 186 GLU D O 1
ATOM 10860 N N . GLN D 1 187 ? -63.963 -76.962 -31.044 1.00 54.13 187 GLN D N 1
ATOM 10861 C CA . GLN D 1 187 ? -64.372 -78.178 -31.799 1.00 59.64 187 GLN D CA 1
ATOM 10862 C C . GLN D 1 187 ? -64.806 -77.774 -33.214 1.00 57.65 187 GLN D C 1
ATOM 10863 O O . GLN D 1 187 ? -64.385 -78.453 -34.178 1.00 54.03 187 GLN D O 1
ATOM 10869 N N . GLU D 1 188 ? -65.631 -76.723 -33.320 1.00 53.64 188 GLU D N 1
ATOM 10870 C CA . GLU D 1 188 ? -66.095 -76.139 -34.609 1.00 56.23 188 GLU D CA 1
ATOM 10871 C C . GLU D 1 188 ? -64.885 -75.843 -35.510 1.00 50.01 188 GLU D C 1
ATOM 10872 O O . GLU D 1 188 ? -65.002 -76.132 -36.711 1.00 44.49 188 GLU D O 1
ATOM 10878 N N . LYS D 1 189 ? -63.791 -75.304 -34.940 1.00 47.32 189 LYS D N 1
ATOM 10879 C CA . LYS D 1 189 ? -62.574 -74.824 -35.664 1.00 48.80 189 LYS D CA 1
ATOM 10880 C C . LYS D 1 189 ? -61.714 -76.014 -36.086 1.00 50.15 189 LYS D C 1
ATOM 10881 O O . LYS D 1 189 ? -61.212 -76.005 -37.221 1.00 40.68 189 LYS D O 1
ATOM 10887 N N . GLN D 1 190 ? -61.514 -76.967 -35.173 1.00 49.98 190 GLN D N 1
ATOM 10888 C CA . GLN D 1 190 ? -60.726 -78.199 -35.445 1.00 49.27 190 GLN D CA 1
ATOM 10889 C C . GLN D 1 190 ? -61.276 -78.843 -36.717 1.00 38.22 190 GLN D C 1
ATOM 10890 O O . GLN D 1 190 ? -60.474 -79.123 -37.621 1.00 39.73 190 GLN D O 1
ATOM 10896 N N . ARG D 1 191 ? -62.600 -79.009 -36.753 1.00 37.35 191 ARG D N 1
ATOM 10897 C CA . ARG D 1 191 ? -63.430 -79.609 -37.834 1.00 39.75 191 ARG D CA 1
ATOM 10898 C C . ARG D 1 191 ? -63.414 -78.723 -39.092 1.00 37.10 191 ARG D C 1
ATOM 10899 O O . ARG D 1 191 ? -63.303 -79.293 -40.195 1.00 33.32 191 ARG D O 1
ATOM 10907 N N . ALA D 1 192 ? -63.563 -77.394 -38.952 1.00 32.82 192 ALA D N 1
ATOM 10908 C CA . ALA D 1 192 ? -63.486 -76.429 -40.083 1.00 31.91 192 ALA D CA 1
ATOM 10909 C C . ALA D 1 192 ? -62.085 -76.503 -40.738 1.00 26.63 192 ALA D C 1
ATOM 10910 O O . ALA D 1 192 ? -62.014 -76.504 -41.974 1.00 25.85 192 ALA D O 1
ATOM 10912 N N . GLY D 1 193 ? -61.036 -76.486 -39.926 1.00 26.12 193 GLY D N 1
ATOM 10913 C CA . GLY D 1 193 ? -59.615 -76.490 -40.350 1.00 26.09 193 GLY D CA 1
ATOM 10914 C C . GLY D 1 193 ? -59.292 -77.771 -41.127 1.00 25.95 193 GLY D C 1
ATOM 10915 O O . GLY D 1 193 ? -58.631 -77.681 -42.187 1.00 22.81 193 GLY D O 1
ATOM 10916 N N . ALA D 1 194 ? -59.846 -78.907 -40.688 1.00 26.26 194 ALA D N 1
ATOM 10917 C CA . ALA D 1 194 ? -59.748 -80.219 -41.390 1.00 26.20 194 ALA D CA 1
ATOM 10918 C C . ALA D 1 194 ? -60.516 -80.178 -42.719 1.00 25.18 194 ALA D C 1
ATOM 10919 O O . ALA D 1 194 ? -59.967 -80.643 -43.738 1.00 22.35 194 ALA D O 1
ATOM 10921 N N . GLU D 1 195 ? -61.756 -79.668 -42.723 1.00 23.55 195 GLU D N 1
ATOM 10922 C CA . GLU D 1 195 ? -62.599 -79.643 -43.941 1.00 25.20 195 GLU D CA 1
ATOM 10923 C C . GLU D 1 195 ? -61.973 -78.676 -44.952 1.00 20.08 195 GLU D C 1
ATOM 10924 O O . GLU D 1 195 ? -61.959 -79.012 -46.140 1.00 20.68 195 GLU D O 1
ATOM 10930 N N . TYR D 1 196 ? -61.413 -77.572 -44.460 1.00 20.17 196 TYR D N 1
ATOM 10931 C CA . TYR D 1 196 ? -60.749 -76.530 -45.295 1.00 19.01 196 TYR D CA 1
ATOM 10932 C C . TYR D 1 196 ? -59.578 -77.164 -46.060 1.00 18.11 196 TYR D C 1
ATOM 10933 O O . TYR D 1 196 ? -59.459 -77.044 -47.288 1.00 17.50 196 TYR D O 1
ATOM 10942 N N . PHE D 1 197 ? -58.753 -77.934 -45.352 1.00 17.74 197 PHE D N 1
ATOM 10943 C CA . PHE D 1 197 ? -57.572 -78.579 -45.983 1.00 17.32 197 PHE D CA 1
ATOM 10944 C C . PHE D 1 197 ? -58.028 -79.612 -47.019 1.00 18.01 197 PHE D C 1
ATOM 10945 O O . PHE D 1 197 ? -57.550 -79.610 -48.161 1.00 17.96 197 PHE D O 1
ATOM 10953 N N . GLN D 1 198 ? -58.973 -80.465 -46.648 1.00 18.88 198 GLN D N 1
ATOM 10954 C CA . GLN D 1 198 ? -59.475 -81.528 -47.553 1.00 21.90 198 GLN D CA 1
ATOM 10955 C C . GLN D 1 198 ? -60.094 -80.903 -48.803 1.00 23.11 198 GLN D C 1
ATOM 10956 O O . GLN D 1 198 ? -59.948 -81.497 -49.880 1.00 23.37 198 GLN D O 1
ATOM 10962 N N . TYR D 1 199 ? -60.762 -79.745 -48.677 1.00 21.49 199 TYR D N 1
ATOM 10963 C CA . TYR D 1 199 ? -61.358 -79.048 -49.841 1.00 23.55 199 TYR D CA 1
ATOM 10964 C C . TYR D 1 199 ? -60.248 -78.390 -50.681 1.00 21.20 199 TYR D C 1
ATOM 10965 O O . TYR D 1 199 ? -60.191 -78.631 -51.946 1.00 22.52 199 TYR D O 1
ATOM 10974 N N . LEU D 1 200 ? -59.344 -77.622 -50.044 1.00 18.92 200 LEU D N 1
ATOM 10975 C CA . LEU D 1 200 ? -58.414 -76.751 -50.826 1.00 18.71 200 LEU D CA 1
ATOM 10976 C C . LEU D 1 200 ? -57.200 -77.513 -51.384 1.00 18.40 200 LEU D C 1
ATOM 10977 O O . LEU D 1 200 ? -56.693 -77.142 -52.454 1.00 16.96 200 LEU D O 1
ATOM 10982 N N . TYR D 1 201 ? -56.732 -78.564 -50.728 1.00 18.74 201 TYR D N 1
ATOM 10983 C CA . TYR D 1 201 ? -55.506 -79.288 -51.170 1.00 18.20 201 TYR D CA 1
ATOM 10984 C C . TYR D 1 201 ? -55.699 -79.759 -52.623 1.00 18.17 201 TYR D C 1
ATOM 10985 O O . TYR D 1 201 ? -54.846 -79.482 -53.459 1.00 19.02 201 TYR D O 1
ATOM 10994 N N . PRO D 1 202 ? -56.794 -80.457 -53.017 1.00 22.06 202 PRO D N 1
ATOM 10995 C CA . PRO D 1 202 ? -56.932 -80.893 -54.414 1.00 24.15 202 PRO D CA 1
ATOM 10996 C C . PRO D 1 202 ? -57.117 -79.731 -55.405 1.00 23.44 202 PRO D C 1
ATOM 10997 O O . PRO D 1 202 ? -56.767 -79.888 -56.565 1.00 27.10 202 PRO D O 1
ATOM 11001 N N . ILE D 1 203 ? -57.686 -78.618 -54.951 1.00 21.61 203 ILE D N 1
ATO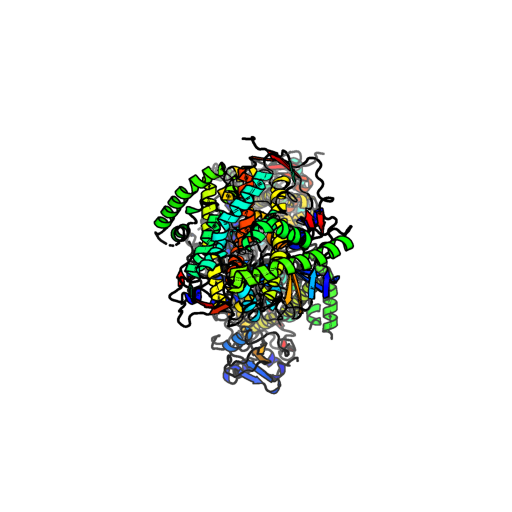M 11002 C CA . ILE D 1 203 ? -57.823 -77.411 -55.819 1.00 22.32 203 ILE D CA 1
ATOM 11003 C C . ILE D 1 203 ? -56.430 -76.890 -56.168 1.00 19.21 203 ILE D C 1
ATOM 11004 O O . ILE D 1 203 ? -56.198 -76.558 -57.343 1.00 20.45 203 ILE D O 1
ATOM 11009 N N . VAL D 1 204 ? -55.522 -76.873 -55.207 1.00 16.07 204 VAL D N 1
ATOM 11010 C CA . VAL D 1 204 ? -54.128 -76.444 -55.459 1.00 17.01 204 VAL D CA 1
ATOM 11011 C C . VAL D 1 204 ? -53.494 -77.391 -56.481 1.00 18.25 204 VAL D C 1
ATOM 11012 O O . VAL D 1 204 ? -52.838 -76.911 -57.443 1.00 18.93 204 VAL D O 1
ATOM 11016 N N . ILE D 1 205 ? -53.698 -78.699 -56.311 1.00 19.43 205 ILE D N 1
ATOM 11017 C CA . ILE D 1 205 ? -53.068 -79.659 -57.260 1.00 22.01 205 ILE D CA 1
ATOM 11018 C C . ILE D 1 205 ? -53.652 -79.403 -58.648 1.00 22.63 205 ILE D C 1
ATOM 11019 O O . ILE D 1 205 ? -52.861 -79.366 -59.594 1.00 21.58 205 ILE D O 1
ATOM 11024 N N . GLU D 1 206 ? -54.967 -79.224 -58.774 1.00 23.05 206 GLU D N 1
ATOM 11025 C CA . GLU D 1 206 ? -55.592 -79.001 -60.102 1.00 26.00 206 GLU D CA 1
ATOM 11026 C C . GLU D 1 206 ? -55.051 -77.710 -60.729 1.00 24.78 206 GLU D C 1
ATOM 11027 O O . GLU D 1 206 ? -54.817 -77.713 -61.968 1.00 21.79 206 GLU D O 1
ATOM 11033 N N . LYS D 1 207 ? -54.874 -76.640 -59.947 1.00 23.03 207 LYS D N 1
ATOM 11034 C CA . LYS D 1 207 ? -54.468 -75.332 -60.529 1.00 22.25 207 LYS D CA 1
ATOM 11035 C C . LYS D 1 207 ? -53.046 -75.439 -61.094 1.00 20.09 207 LYS D C 1
ATOM 11036 O O . LYS D 1 207 ? -52.727 -74.712 -62.029 1.00 19.05 207 LYS D O 1
ATOM 11042 N N . ARG D 1 208 ? -52.210 -76.317 -60.560 1.00 20.88 208 ARG D N 1
ATOM 11043 C CA . ARG D 1 208 ? -50.840 -76.555 -61.089 1.00 26.18 208 ARG D CA 1
ATOM 11044 C C . ARG D 1 208 ? -50.899 -76.891 -62.599 1.00 26.51 208 ARG D C 1
ATOM 11045 O O . ARG D 1 208 ? -49.960 -76.522 -63.316 1.00 26.30 208 ARG D O 1
ATOM 11053 N N . SER D 1 209 ? -51.990 -77.511 -63.065 1.00 28.11 209 SER D N 1
ATOM 11054 C CA . SER D 1 209 ? -52.216 -77.975 -64.467 1.00 30.52 209 SER D CA 1
ATOM 11055 C C . SER D 1 209 ? -53.182 -77.052 -65.219 1.00 29.70 209 SER D C 1
ATOM 11056 O O . SER D 1 209 ? -53.536 -77.353 -66.376 1.00 28.94 209 SER D O 1
ATOM 11059 N N . ASN D 1 210 ? -53.627 -75.982 -64.571 1.00 25.69 210 ASN D N 1
ATOM 11060 C CA . ASN D 1 210 ? -54.680 -75.092 -65.093 1.00 28.42 210 ASN D CA 1
ATOM 11061 C C . ASN D 1 210 ? -54.378 -73.687 -64.565 1.00 24.18 210 ASN D C 1
ATOM 11062 O O . ASN D 1 210 ? -55.260 -73.084 -63.926 1.00 25.06 210 ASN D O 1
ATOM 11067 N N . LEU D 1 211 ? -53.140 -73.229 -64.749 1.00 20.86 211 LEU D N 1
ATOM 11068 C CA . LEU D 1 211 ? -52.697 -71.963 -64.100 1.00 19.64 211 LEU D CA 1
ATOM 11069 C C . LEU D 1 211 ? -53.464 -70.769 -64.655 1.00 21.03 211 LEU D C 1
ATOM 11070 O O . LEU D 1 211 ? -53.620 -70.632 -65.915 1.00 20.42 211 LEU D O 1
ATOM 11075 N N . SER D 1 212 ? -53.828 -69.873 -63.749 1.00 18.58 212 SER D N 1
ATOM 11076 C CA . SER D 1 212 ? -54.591 -68.652 -64.068 1.00 19.62 212 SER D CA 1
ATOM 11077 C C . SER D 1 212 ? -53.949 -67.507 -63.292 1.00 20.46 212 SER D C 1
ATOM 11078 O O . SER D 1 212 ? -52.706 -67.520 -63.126 1.00 19.73 212 SER D O 1
ATOM 11081 N N . ASP D 1 213 ? -54.716 -66.515 -62.885 1.00 19.06 213 ASP D N 1
ATOM 11082 C CA . ASP D 1 213 ? -54.107 -65.292 -62.285 1.00 20.81 213 ASP D CA 1
ATOM 11083 C C . ASP D 1 213 ? -54.669 -65.082 -60.876 1.00 19.99 213 ASP D C 1
ATOM 11084 O O . ASP D 1 213 ? -54.699 -63.957 -60.387 1.00 22.37 213 ASP D O 1
ATOM 11089 N N . ASP D 1 214 ? -55.096 -66.153 -60.246 1.00 18.48 214 ASP D N 1
ATOM 11090 C CA . ASP D 1 214 ? -55.631 -66.115 -58.866 1.00 17.16 214 ASP D CA 1
ATOM 11091 C C . ASP D 1 214 ? -54.449 -66.202 -57.891 1.00 16.37 214 ASP D C 1
ATOM 11092 O O . ASP D 1 214 ? -53.294 -66.476 -58.327 1.00 15.06 214 ASP D O 1
ATOM 11097 N N . ILE D 1 215 ? -54.710 -66.028 -56.596 1.00 15.43 215 ILE D N 1
ATOM 11098 C CA . ILE D 1 215 ? -53.639 -66.072 -55.568 1.00 14.82 215 ILE D CA 1
ATOM 11099 C C . ILE D 1 215 ? -52.992 -67.462 -55.550 1.00 13.79 215 ILE D C 1
ATOM 11100 O O . ILE D 1 215 ? -51.763 -67.520 -55.520 1.00 14.64 215 ILE D O 1
ATOM 11105 N N . ILE D 1 216 ? -53.770 -68.526 -55.622 1.00 13.39 216 ILE D N 1
ATOM 11106 C CA . ILE D 1 216 ? -53.163 -69.893 -55.647 1.00 14.92 216 ILE D CA 1
ATOM 11107 C C . ILE D 1 216 ? -52.218 -70.034 -56.843 1.00 14.71 216 ILE D C 1
ATOM 11108 O O . ILE D 1 216 ? -51.088 -70.491 -56.622 1.00 14.19 216 ILE D O 1
ATOM 11113 N N . SER D 1 217 ? -52.626 -69.667 -58.074 1.00 14.78 217 SER D N 1
ATOM 11114 C CA . SER D 1 217 ? -51.724 -69.710 -59.244 1.00 16.09 217 SER D CA 1
ATOM 11115 C C . SER D 1 217 ? -50.447 -68.918 -58.980 1.00 16.83 217 SER D C 1
ATOM 11116 O O . SER D 1 217 ? -49.336 -69.418 -59.376 1.00 17.39 217 SER D O 1
ATOM 11119 N N . ASP D 1 218 ? -50.558 -67.711 -58.414 1.00 15.56 218 ASP D N 1
ATOM 11120 C CA . ASP D 1 218 ? -49.347 -66.888 -58.152 1.00 18.62 218 ASP D CA 1
ATOM 11121 C C . ASP D 1 218 ? -48.429 -67.571 -57.128 1.00 17.79 218 ASP D C 1
ATOM 11122 O O . ASP D 1 218 ? -47.190 -67.526 -57.305 1.00 19.39 218 ASP D O 1
ATOM 11127 N N . LEU D 1 219 ? -48.990 -68.214 -56.109 1.00 17.92 219 LEU D N 1
ATOM 11128 C CA . LEU D 1 219 ? -48.179 -68.881 -55.063 1.00 18.42 219 LEU D CA 1
ATOM 11129 C C . LEU D 1 219 ? -47.547 -70.151 -55.662 1.00 18.86 219 LEU D C 1
ATOM 11130 O O . LEU D 1 219 ? -46.351 -70.418 -55.363 1.00 19.07 219 LEU D O 1
ATOM 11135 N N . ILE D 1 220 ? -48.256 -70.837 -56.568 1.00 17.95 220 ILE D N 1
ATOM 11136 C CA . ILE D 1 220 ? -47.689 -72.006 -57.308 1.00 17.87 220 ILE D CA 1
ATOM 11137 C C . ILE D 1 220 ? -46.443 -71.528 -58.049 1.00 18.88 220 ILE D C 1
ATOM 11138 O O . ILE D 1 220 ? -45.426 -72.277 -58.100 1.00 18.63 220 ILE D O 1
ATOM 11143 N N . GLN D 1 221 ? -46.495 -70.387 -58.716 1.00 19.36 221 GLN D N 1
ATOM 11144 C CA . GLN D 1 221 ? -45.393 -70.008 -59.638 1.00 22.53 221 GLN D CA 1
ATOM 11145 C C . GLN D 1 221 ? -44.314 -69.215 -58.913 1.00 22.13 221 GLN D C 1
ATOM 11146 O O . GLN D 1 221 ? -43.275 -68.887 -59.539 1.00 26.84 221 GLN D O 1
ATOM 11152 N N . ALA D 1 222 ? -44.532 -68.896 -57.640 1.00 21.65 222 ALA D N 1
ATOM 11153 C CA . ALA D 1 222 ? -43.587 -68.058 -56.880 1.00 21.58 222 ALA D CA 1
ATOM 11154 C C . ALA D 1 222 ? -42.247 -68.802 -56.787 1.00 23.31 222 ALA D C 1
ATOM 11155 O O . ALA D 1 222 ? -42.242 -70.018 -56.563 1.00 22.74 222 ALA D O 1
ATOM 11157 N N . GLU D 1 223 ? -41.143 -68.074 -56.904 1.00 25.33 223 GLU D N 1
ATOM 11158 C CA . GLU D 1 223 ? -39.785 -68.661 -56.818 1.00 30.54 223 GLU D CA 1
ATOM 11159 C C . GLU D 1 223 ? -38.865 -67.624 -56.163 1.00 27.92 223 GLU D C 1
ATOM 11160 O O . GLU D 1 223 ? -38.964 -66.449 -56.532 1.00 26.70 223 GLU D O 1
ATOM 11166 N N . PHE D 1 224 ? -38.025 -68.051 -55.229 1.00 30.51 224 PHE D N 1
ATOM 11167 C CA . PHE D 1 224 ? -36.959 -67.220 -54.607 1.00 36.01 224 PHE D CA 1
ATOM 11168 C C . PHE D 1 224 ? -35.715 -68.096 -54.451 1.00 36.50 224 PHE D C 1
ATOM 11169 O O . PHE D 1 224 ? -35.776 -69.082 -53.705 1.00 35.36 224 PHE D O 1
ATOM 11177 N N . ASP D 1 225 ? -34.648 -67.771 -55.176 1.00 43.22 225 ASP D N 1
ATOM 11178 C CA . ASP D 1 225 ? -33.612 -68.775 -55.541 1.00 51.38 225 ASP D CA 1
ATOM 11179 C C . ASP D 1 225 ? -34.319 -69.853 -56.369 1.00 51.75 225 ASP D C 1
ATOM 11180 O O . ASP D 1 225 ? -35.077 -69.494 -57.318 1.00 54.15 225 ASP D O 1
ATOM 11185 N N . GLY D 1 226 ? -34.101 -71.120 -56.023 1.00 50.56 226 GLY D N 1
ATOM 11186 C CA . GLY D 1 226 ? -34.932 -72.238 -56.493 1.00 50.99 226 GLY D CA 1
ATOM 11187 C C . GLY D 1 226 ? -35.892 -72.676 -55.406 1.00 48.01 226 GLY D C 1
ATOM 11188 O O . GLY D 1 226 ? -36.341 -73.848 -55.465 1.00 49.77 226 GLY D O 1
ATOM 11189 N N . GLU D 1 227 ? -36.177 -71.798 -54.431 1.00 39.63 227 GLU D N 1
ATOM 11190 C CA . GLU D 1 227 ? -37.142 -72.123 -53.353 1.00 41.54 227 GLU D CA 1
ATOM 11191 C C . GLU D 1 227 ? -38.548 -71.795 -53.860 1.00 31.59 227 GLU D C 1
ATOM 11192 O O . GLU D 1 227 ? -38.757 -70.743 -54.477 1.00 26.94 227 GLU D O 1
ATOM 11198 N N . THR D 1 228 ? -39.423 -72.765 -53.686 1.00 29.84 228 THR D N 1
ATOM 11199 C CA . THR D 1 228 ? -40.811 -72.764 -54.194 1.00 27.49 228 THR D CA 1
ATOM 11200 C C . THR D 1 228 ? -41.643 -73.416 -53.110 1.00 26.85 228 THR D C 1
ATOM 11201 O O . THR D 1 228 ? -41.055 -74.102 -52.244 1.00 28.21 228 THR D O 1
ATOM 11205 N N . PHE D 1 229 ? -42.955 -73.215 -53.164 1.00 24.02 229 PHE D N 1
ATOM 11206 C CA . PHE D 1 229 ? -43.918 -73.838 -52.223 1.00 22.44 229 PHE D CA 1
ATOM 11207 C C . PHE D 1 229 ? -44.358 -75.202 -52.720 1.00 20.66 229 PHE D C 1
ATOM 11208 O O . PHE D 1 229 ? -44.582 -75.374 -53.942 1.00 24.22 229 PHE D O 1
ATOM 11216 N N . THR D 1 230 ? -44.601 -76.138 -51.800 1.00 21.50 230 THR D N 1
ATOM 11217 C CA . THR D 1 230 ? -45.376 -77.374 -52.097 1.00 21.92 230 THR D CA 1
ATOM 11218 C C . THR D 1 230 ? -46.887 -77.113 -52.007 1.00 22.13 230 THR D C 1
ATOM 11219 O O . THR D 1 230 ? -47.298 -76.055 -51.496 1.00 21.44 230 THR D O 1
ATOM 11223 N N . ASP D 1 231 ? -47.669 -78.068 -52.469 1.00 20.51 231 ASP D N 1
ATOM 11224 C CA . ASP D 1 231 ? -49.145 -77.990 -52.411 1.00 23.57 231 ASP D CA 1
ATOM 11225 C C . ASP D 1 231 ? -49.595 -77.770 -50.956 1.00 23.93 231 ASP D C 1
ATOM 11226 O O . ASP D 1 231 ? -50.446 -76.843 -50.706 1.00 19.84 231 ASP D O 1
ATOM 11231 N N . GLU D 1 232 ? -49.108 -78.585 -50.026 1.00 23.75 232 GLU D N 1
ATOM 11232 C CA . GLU D 1 232 ? -49.426 -78.436 -48.581 1.00 23.72 232 GLU D CA 1
ATOM 11233 C C . GLU D 1 232 ? -49.043 -77.029 -48.091 1.00 23.10 232 GLU D C 1
ATOM 11234 O O . GLU D 1 232 ? -49.880 -76.396 -47.392 1.00 23.62 232 GLU D O 1
ATOM 11240 N N . GLU D 1 233 ? -47.846 -76.553 -48.416 1.00 21.19 233 GLU D N 1
ATOM 11241 C CA . GLU D 1 233 ? -47.363 -75.218 -48.010 1.00 23.74 233 GLU D CA 1
ATOM 11242 C C . GLU D 1 233 ? -48.320 -74.149 -48.542 1.00 21.02 233 GLU D C 1
ATOM 11243 O O . GLU D 1 233 ? -48.517 -73.138 -47.841 1.00 20.71 233 GLU D O 1
ATOM 11249 N N . ILE D 1 234 ? -48.881 -74.339 -49.742 1.00 19.46 234 ILE D N 1
ATOM 11250 C CA . ILE D 1 234 ? -49.717 -73.266 -50.368 1.00 18.80 234 ILE D CA 1
ATOM 11251 C C . ILE D 1 234 ? -51.043 -73.249 -49.621 1.00 15.97 234 ILE D C 1
ATOM 11252 O O . ILE D 1 234 ? -51.552 -72.162 -49.321 1.00 15.47 234 ILE D O 1
ATOM 11257 N N . VAL D 1 235 ? -51.551 -74.408 -49.221 1.00 15.91 235 VAL D N 1
ATOM 11258 C CA . VAL D 1 235 ? -52.802 -74.424 -48.402 1.00 17.93 235 VAL D CA 1
ATOM 11259 C C . VAL D 1 235 ? -52.533 -73.659 -47.093 1.00 19.03 235 VAL D C 1
ATOM 11260 O O . VAL D 1 235 ? -53.358 -72.805 -46.692 1.00 18.09 235 VAL D O 1
ATOM 11264 N N . HIS D 1 236 ? -51.396 -73.906 -46.443 1.00 20.12 236 HIS D N 1
ATOM 11265 C CA . HIS D 1 236 ? -51.009 -73.207 -45.188 1.00 21.28 236 HIS D CA 1
ATOM 11266 C C . HIS D 1 236 ? -50.791 -71.716 -45.466 1.00 18.93 236 HIS D C 1
ATOM 11267 O O . HIS D 1 236 ? -51.164 -70.901 -44.568 1.00 21.01 236 HIS D O 1
ATOM 11274 N N . ALA D 1 237 ? -50.244 -71.356 -46.626 1.00 18.47 237 ALA D N 1
ATOM 11275 C CA . ALA D 1 237 ? -50.034 -69.938 -46.991 1.00 16.82 237 ALA D CA 1
ATOM 11276 C C . ALA D 1 237 ? -51.405 -69.257 -47.015 1.00 16.13 237 ALA D C 1
ATOM 11277 O O . ALA D 1 237 ? -51.502 -68.124 -46.486 1.00 15.96 237 ALA D O 1
ATOM 11279 N N . THR D 1 238 ? -52.431 -69.920 -47.570 1.00 15.75 238 THR D N 1
ATOM 11280 C CA . THR D 1 238 ? -53.805 -69.336 -47.627 1.00 15.30 238 THR D CA 1
ATOM 11281 C C . THR D 1 238 ? -54.352 -69.098 -46.221 1.00 16.69 238 THR D C 1
ATOM 11282 O O . THR D 1 238 ? -54.957 -68.020 -45.953 1.00 15.96 238 THR D O 1
ATOM 11286 N N . MET D 1 239 ? -54.191 -70.050 -45.322 1.00 16.30 239 MET D N 1
ATOM 11287 C CA . MET D 1 239 ? -54.623 -69.888 -43.925 1.00 18.04 239 MET D CA 1
ATOM 11288 C C . MET D 1 239 ? -53.838 -68.779 -43.228 1.00 17.22 239 MET D C 1
ATOM 11289 O O . MET D 1 239 ? -54.469 -68.066 -42.414 1.00 16.88 239 MET D O 1
ATOM 11294 N N . LEU D 1 240 ? -52.550 -68.595 -43.508 1.00 17.21 240 LEU D N 1
ATOM 11295 C CA . LEU D 1 240 ? -51.785 -67.474 -42.911 1.00 18.48 240 LEU D CA 1
ATOM 11296 C C . LEU D 1 240 ? -52.432 -66.154 -43.379 1.00 16.65 240 LEU D C 1
ATOM 11297 O O . LEU D 1 240 ? -52.663 -65.269 -42.538 1.00 17.19 240 LEU D O 1
ATOM 11302 N N . LEU D 1 241 ? -52.721 -66.022 -44.681 1.00 15.99 241 LEU D N 1
ATOM 11303 C CA . LEU D 1 241 ? -53.323 -64.787 -45.259 1.00 15.12 241 LEU D CA 1
ATOM 11304 C C . LEU D 1 241 ? -54.709 -64.553 -44.654 1.00 15.34 241 LEU D C 1
ATOM 11305 O O . LEU D 1 241 ? -55.019 -63.387 -44.351 1.00 16.03 241 LEU D O 1
ATOM 11310 N N . LEU D 1 242 ? -55.527 -65.594 -44.468 1.00 15.12 242 LEU D N 1
ATOM 11311 C CA . LEU D 1 242 ? -56.857 -65.441 -43.816 1.00 16.03 242 LEU D CA 1
ATOM 11312 C C . LEU D 1 242 ? -56.668 -64.927 -42.386 1.00 17.52 242 LEU D C 1
ATOM 11313 O O . LEU D 1 242 ? -57.407 -64.014 -41.948 1.00 15.26 242 LEU D O 1
ATOM 11318 N N . GLY D 1 243 ? -55.674 -65.485 -41.689 1.00 17.59 243 GLY D N 1
ATOM 11319 C CA . GLY D 1 243 ? -55.402 -65.137 -40.278 1.00 19.09 243 GLY D CA 1
ATOM 11320 C C . GLY D 1 243 ? -54.910 -63.701 -40.144 1.00 21.08 243 GLY D C 1
ATOM 11321 O O . GLY D 1 243 ? -55.211 -63.045 -39.126 1.00 22.71 243 GLY D O 1
ATOM 11322 N N . ALA D 1 244 ? -54.187 -63.200 -41.142 1.00 18.50 244 ALA D N 1
ATOM 11323 C CA . ALA D 1 244 ? -53.648 -61.822 -41.136 1.00 19.28 244 ALA D CA 1
ATOM 11324 C C . ALA D 1 244 ? -54.738 -60.808 -41.509 1.00 18.60 244 ALA D C 1
ATOM 11325 O O . ALA D 1 244 ? -54.669 -59.619 -41.059 1.00 18.82 244 ALA D O 1
ATOM 11327 N N . GLY D 1 245 ? -55.683 -61.214 -42.372 1.00 18.71 245 GLY D N 1
ATOM 11328 C CA . GLY D 1 245 ? -56.447 -60.261 -43.182 1.00 20.46 245 GLY D CA 1
ATOM 11329 C C . GLY D 1 245 ? -57.930 -60.168 -42.868 1.00 22.26 245 GLY D C 1
ATOM 11330 O O . GLY D 1 245 ? -58.493 -59.072 -43.102 1.00 25.78 245 GLY D O 1
ATOM 11331 N N . VAL D 1 246 ? -58.584 -61.248 -42.443 1.00 19.16 246 VAL D N 1
ATOM 11332 C CA . VAL D 1 246 ? -60.072 -61.285 -42.452 1.00 19.99 246 VAL D CA 1
ATOM 11333 C C . VAL D 1 246 ? -60.602 -60.512 -41.253 1.00 20.23 246 VAL D C 1
ATOM 11334 O O . VAL D 1 246 ? -61.349 -59.544 -41.485 1.00 18.99 246 VAL D O 1
ATOM 11338 N N . GLU D 1 247 ? -60.177 -60.844 -40.049 1.00 17.53 247 GLU D N 1
ATOM 11339 C CA . GLU D 1 247 ? -60.748 -60.195 -38.831 1.00 20.85 247 GLU D CA 1
ATOM 11340 C C . GLU D 1 247 ? -60.291 -58.727 -38.732 1.00 18.55 247 GLU D C 1
ATOM 11341 O O . GLU D 1 247 ? -61.134 -57.886 -38.397 1.00 16.08 247 GLU D O 1
ATOM 11347 N N . THR D 1 248 ? -59.032 -58.418 -39.023 1.00 15.89 248 THR D N 1
ATOM 11348 C CA . THR D 1 248 ? -58.511 -57.038 -38.996 1.00 15.73 248 THR D CA 1
ATOM 11349 C C . THR D 1 248 ? -59.303 -56.192 -39.979 1.00 13.56 248 THR D C 1
ATOM 11350 O O . THR D 1 248 ? -59.692 -55.080 -39.620 1.00 11.64 248 THR D O 1
ATOM 11354 N N . THR D 1 249 ? -59.510 -56.658 -41.218 1.00 11.70 249 THR D N 1
ATOM 11355 C CA . THR D 1 249 ? -60.197 -55.828 -42.229 1.00 13.14 249 THR D CA 1
ATOM 11356 C C . THR D 1 249 ? -61.671 -55.672 -41.806 1.00 12.08 249 THR D C 1
ATOM 11357 O O . THR D 1 249 ? -62.180 -54.575 -41.897 1.00 10.84 249 THR D O 1
ATOM 11361 N N . SER D 1 250 ? -62.263 -56.698 -41.199 1.00 11.05 250 SER D N 1
ATOM 11362 C CA . SER D 1 250 ? -63.670 -56.648 -40.714 1.00 11.99 250 SER D CA 1
ATOM 11363 C C . SER D 1 250 ? -63.771 -55.619 -39.596 1.00 13.26 250 SER D C 1
ATOM 11364 O O . SER D 1 250 ? -64.721 -54.794 -39.668 1.00 12.22 250 SER D O 1
ATOM 11367 N N . HIS D 1 251 ? -62.772 -55.611 -38.687 1.00 12.59 251 HIS D N 1
ATOM 11368 C CA . HIS D 1 251 ? -62.694 -54.649 -37.552 1.00 13.67 251 HIS D CA 1
ATOM 11369 C C . HIS D 1 251 ? -62.650 -53.244 -38.153 1.00 12.98 251 HIS D C 1
ATOM 11370 O O . HIS D 1 251 ? -63.446 -52.355 -37.706 1.00 11.91 251 HIS D O 1
ATOM 11377 N N . ALA D 1 252 ? -61.759 -53.012 -39.115 1.00 11.48 252 ALA D N 1
ATOM 11378 C CA . ALA D 1 252 ? -61.572 -51.678 -39.751 1.00 12.34 252 ALA D CA 1
ATOM 11379 C C . ALA D 1 252 ? -62.867 -51.180 -40.405 1.00 12.96 252 ALA D C 1
ATOM 11380 O O . ALA D 1 252 ? -63.223 -49.985 -40.201 1.00 12.37 252 ALA D O 1
ATOM 11382 N N . ILE D 1 253 ? -63.592 -52.041 -41.122 1.00 12.42 253 ILE D N 1
ATOM 11383 C CA . ILE D 1 253 ? -64.869 -51.668 -41.811 1.00 12.70 253 ILE D CA 1
ATOM 11384 C C . ILE D 1 253 ? -65.955 -51.353 -40.787 1.00 12.20 253 ILE D C 1
ATOM 11385 O O . ILE D 1 253 ? -66.606 -50.309 -40.902 1.00 12.65 253 ILE D O 1
ATOM 11390 N N . ALA D 1 254 ? -66.126 -52.209 -39.794 1.00 11.75 254 ALA D N 1
ATOM 11391 C CA . ALA D 1 254 ? -67.150 -51.988 -38.747 1.00 11.20 254 ALA D CA 1
ATOM 11392 C C . ALA D 1 254 ? -66.881 -50.638 -38.085 1.00 11.30 254 ALA D C 1
ATOM 11393 O O . ALA D 1 254 ? -67.836 -49.890 -37.837 1.00 10.71 254 ALA D O 1
ATOM 11395 N N . ASN D 1 255 ? -65.605 -50.347 -37.785 1.00 11.19 255 ASN D N 1
ATOM 11396 C CA . ASN D 1 255 ? -65.258 -49.144 -37.001 1.00 12.41 255 ASN D CA 1
ATOM 11397 C C . ASN D 1 255 ? -65.462 -47.909 -37.880 1.00 11.80 255 ASN D C 1
ATOM 11398 O O . ASN D 1 255 ? -65.766 -46.863 -37.338 1.00 11.85 255 ASN D O 1
ATOM 11403 N N . MET D 1 256 ? -65.232 -48.020 -39.174 1.00 12.49 256 MET D N 1
ATOM 11404 C CA . MET D 1 256 ? -65.498 -46.902 -40.118 1.00 12.94 256 MET D CA 1
ATOM 11405 C C . MET D 1 256 ? -66.992 -46.562 -40.053 1.00 13.11 256 MET D C 1
ATOM 11406 O O . MET D 1 256 ? -67.370 -45.350 -39.885 1.00 13.68 256 MET D O 1
ATOM 11411 N N . PHE D 1 257 ? -67.852 -47.570 -40.156 1.00 13.34 257 PHE D N 1
ATOM 11412 C CA . PHE D 1 257 ? -69.324 -47.334 -40.094 1.00 13.65 257 PHE D CA 1
ATOM 11413 C C . PHE D 1 257 ? -69.711 -46.824 -38.721 1.00 14.46 257 PHE D C 1
ATOM 11414 O O . PHE D 1 257 ? -70.632 -45.959 -38.625 1.00 15.08 257 PHE D O 1
ATOM 11422 N N . TYR D 1 258 ? -69.091 -47.335 -37.651 1.00 13.97 258 TYR D N 1
ATOM 11423 C CA . TYR D 1 258 ? -69.365 -46.809 -36.298 1.00 14.40 258 TYR D CA 1
ATOM 11424 C C . TYR D 1 258 ? -69.066 -45.300 -36.263 1.00 14.60 258 TYR D C 1
ATOM 11425 O O . TYR D 1 258 ? -69.890 -44.494 -35.722 1.00 14.23 258 TYR D O 1
ATOM 11434 N N . SER D 1 259 ? -67.922 -44.914 -36.826 1.00 12.86 259 SER D N 1
ATOM 11435 C CA . SER D 1 259 ? -67.487 -43.500 -36.837 1.00 14.43 259 SER D CA 1
ATOM 11436 C C . SER D 1 259 ? -68.561 -42.625 -37.492 1.00 14.39 259 SER D C 1
ATOM 11437 O O . SER D 1 259 ? -68.773 -41.509 -37.018 1.00 15.10 259 SER D O 1
ATOM 11440 N N . PHE D 1 260 ? -69.131 -43.065 -38.613 1.00 13.88 260 PHE D N 1
ATOM 11441 C CA . PHE D 1 260 ? -70.115 -42.247 -39.355 1.00 15.56 260 PHE D CA 1
ATOM 11442 C C . PHE D 1 260 ? -71.360 -42.032 -38.496 1.00 15.88 260 PHE D C 1
ATOM 11443 O O . PHE D 1 260 ? -72.005 -40.980 -38.677 1.00 16.46 260 PHE D O 1
ATOM 11451 N N . LEU D 1 261 ? -71.695 -42.953 -37.599 1.00 16.05 261 LEU D N 1
ATOM 11452 C CA . LEU D 1 261 ? -72.840 -42.778 -36.666 1.00 17.88 261 LEU D CA 1
ATOM 11453 C C . LEU D 1 261 ? -72.485 -41.935 -35.446 1.00 18.74 261 LEU D C 1
ATOM 11454 O O . LEU D 1 261 ? -73.392 -41.223 -34.963 1.00 22.03 261 LEU D O 1
ATOM 11459 N N . TYR D 1 262 ? -71.289 -42.053 -34.884 1.00 16.20 262 TYR D N 1
ATOM 11460 C CA . TYR D 1 262 ? -70.983 -41.606 -33.509 1.00 17.83 262 TYR D CA 1
ATOM 11461 C C . TYR D 1 262 ? -69.901 -40.534 -33.396 1.00 18.45 262 TYR D C 1
ATOM 11462 O O . TYR D 1 262 ? -69.807 -39.938 -32.288 1.00 18.90 262 TYR D O 1
ATOM 11471 N N . ASP D 1 263 ? -69.069 -40.312 -34.419 1.00 17.82 263 ASP D N 1
ATOM 11472 C CA . ASP D 1 263 ? -67.961 -39.341 -34.309 1.00 18.55 263 ASP D CA 1
ATOM 11473 C C . ASP D 1 263 ? -68.418 -38.049 -34.980 1.00 19.43 263 ASP D C 1
ATOM 11474 O O . ASP D 1 263 ? -69.279 -37.362 -34.395 1.00 20.81 263 ASP D O 1
ATOM 11479 N N . ASP D 1 264 ? -67.890 -37.732 -36.159 1.00 21.45 264 ASP D N 1
ATOM 11480 C CA . ASP D 1 264 ? -68.405 -36.596 -36.976 1.00 21.12 264 ASP D CA 1
ATOM 11481 C C . ASP D 1 264 ? -69.631 -37.052 -37.768 1.00 19.73 264 ASP D C 1
ATOM 11482 O O . ASP D 1 264 ? -69.473 -37.732 -38.808 1.00 21.32 264 ASP D O 1
ATOM 11487 N N . LYS D 1 265 ? -70.831 -36.681 -37.311 1.00 20.37 265 LYS D N 1
ATOM 11488 C CA . LYS D 1 265 ? -72.108 -37.119 -37.920 1.00 21.89 265 LYS D CA 1
ATOM 11489 C C . LYS D 1 265 ? -72.345 -36.427 -39.280 1.00 21.36 265 LYS D C 1
ATOM 11490 O O . LYS D 1 265 ? -73.199 -36.931 -40.058 1.00 23.55 265 LYS D O 1
ATOM 11496 N N . SER D 1 266 ? -71.566 -35.390 -39.604 1.00 20.92 266 SER D N 1
ATOM 11497 C CA . SER D 1 266 ? -71.615 -34.640 -40.885 1.00 21.80 266 SER D CA 1
ATOM 11498 C C . SER D 1 266 ? -70.791 -35.325 -41.992 1.00 21.84 266 SER D C 1
ATOM 11499 O O . SER D 1 266 ? -70.975 -34.978 -43.183 1.00 20.83 266 SER D O 1
ATOM 11502 N N . LEU D 1 267 ? -69.922 -36.278 -41.640 1.00 20.34 267 LEU D N 1
ATOM 11503 C CA . LEU D 1 267 ? -68.978 -36.870 -42.628 1.00 18.82 267 LEU D CA 1
ATOM 11504 C C . LEU D 1 267 ? -69.756 -37.649 -43.686 1.00 20.86 267 LEU D C 1
ATOM 11505 O O . LEU D 1 267 ? -69.411 -37.530 -44.864 1.00 17.48 267 LEU D O 1
ATOM 11510 N N . TYR D 1 268 ? -70.749 -38.444 -43.295 1.00 18.60 268 TYR D N 1
ATOM 11511 C CA . TYR D 1 268 ? -71.434 -39.330 -44.274 1.00 19.65 268 TYR D CA 1
ATOM 11512 C C . TYR D 1 268 ? -71.952 -38.495 -45.449 1.00 19.73 268 TYR D C 1
ATOM 11513 O O . TYR D 1 268 ? -71.791 -38.888 -46.594 1.00 18.17 268 TYR D O 1
ATOM 11522 N N . SER D 1 269 ? -72.655 -37.379 -45.197 1.00 21.76 269 SER D N 1
ATOM 11523 C CA . SER D 1 269 ? -73.264 -36.597 -46.303 1.00 24.05 269 SER D CA 1
ATOM 11524 C C . SER D 1 269 ? -72.190 -35.896 -47.147 1.00 20.19 269 SER D C 1
ATOM 11525 O O . SER D 1 269 ? -72.394 -35.756 -48.380 1.00 21.74 269 SER D O 1
ATOM 11528 N N . GLU D 1 270 ? -71.070 -35.508 -46.542 1.00 19.14 270 GLU D N 1
ATOM 11529 C CA . GLU D 1 270 ? -69.933 -34.934 -47.278 1.00 20.38 270 GLU D CA 1
ATOM 11530 C C . GLU D 1 270 ? -69.450 -35.961 -48.299 1.00 18.77 270 GLU D C 1
ATOM 11531 O O . GLU D 1 270 ? -69.225 -35.586 -49.470 1.00 20.34 270 GLU D O 1
ATOM 11537 N N . LEU D 1 271 ? -69.344 -37.223 -47.868 1.00 17.58 271 LEU D N 1
ATOM 11538 C CA . LEU D 1 271 ? -68.858 -38.326 -48.735 1.00 18.11 271 LEU D CA 1
ATOM 11539 C C . LEU D 1 271 ? -69.910 -38.626 -49.805 1.00 18.33 271 LEU D C 1
ATOM 11540 O O . LEU D 1 271 ? -69.537 -38.824 -50.963 1.00 19.14 271 LEU D O 1
ATOM 11545 N N . ARG D 1 272 ? -71.192 -38.636 -49.449 1.00 19.48 272 ARG D N 1
ATOM 11546 C CA . ARG D 1 272 ? -72.275 -38.981 -50.413 1.00 23.13 272 ARG D CA 1
ATOM 11547 C C . ARG D 1 272 ? -72.274 -37.888 -51.510 1.00 23.51 272 ARG D C 1
ATOM 11548 O O . ARG D 1 272 ? -72.437 -38.221 -52.688 1.00 22.46 272 ARG D O 1
ATOM 11556 N N . ASN D 1 273 ? -71.920 -36.648 -51.168 1.00 24.42 273 ASN D N 1
ATOM 11557 C CA . ASN D 1 273 ? -71.892 -35.510 -52.134 1.00 26.98 273 ASN D CA 1
ATOM 11558 C C . ASN D 1 273 ? -70.564 -35.366 -52.868 1.00 30.58 273 ASN D C 1
ATOM 11559 O O . ASN D 1 273 ? -70.487 -34.560 -53.820 1.00 34.85 273 ASN D O 1
ATOM 11564 N N . ASN D 1 274 ? -69.528 -36.089 -52.468 1.00 29.15 274 ASN D N 1
ATOM 11565 C CA . ASN D 1 274 ? -68.254 -36.091 -53.217 1.00 26.85 274 ASN D CA 1
ATOM 11566 C C . ASN D 1 274 ? -67.614 -37.465 -53.020 1.00 26.15 274 ASN D C 1
ATOM 11567 O O . ASN D 1 274 ? -66.787 -37.589 -52.096 1.00 22.52 274 ASN D O 1
ATOM 11572 N N . ARG D 1 275 ? -67.961 -38.416 -53.889 1.00 22.96 275 ARG D N 1
ATOM 11573 C CA . ARG D 1 275 ? -67.532 -39.836 -53.791 1.00 23.20 275 ARG D CA 1
ATOM 11574 C C . ARG D 1 275 ? -66.000 -39.913 -53.904 1.00 24.92 275 ARG D C 1
ATOM 11575 O O . ARG D 1 275 ? -65.439 -40.901 -53.409 1.00 22.79 275 ARG D O 1
ATOM 11583 N N . GLU D 1 276 ? -65.332 -38.915 -54.513 1.00 24.13 276 GLU D N 1
ATOM 11584 C CA . GLU D 1 276 ? -63.860 -38.945 -54.710 1.00 24.90 276 GLU D CA 1
ATOM 11585 C C . GLU D 1 276 ? -63.153 -38.803 -53.353 1.00 22.10 276 GLU D C 1
ATOM 11586 O O . GLU D 1 276 ? -61.950 -39.050 -53.296 1.00 20.97 276 GLU D O 1
ATOM 11592 N N . LEU D 1 277 ? -63.884 -38.432 -52.314 1.00 19.67 277 LEU D N 1
ATOM 11593 C CA . LEU D 1 277 ? -63.337 -38.319 -50.945 1.00 21.14 277 LEU D CA 1
ATOM 11594 C C . LEU D 1 277 ? -63.198 -39.697 -50.283 1.00 18.94 277 LEU D C 1
ATOM 11595 O O . LEU D 1 277 ? -62.684 -39.726 -49.178 1.00 16.22 277 LEU D O 1
ATOM 11600 N N . ALA D 1 278 ? -63.700 -40.776 -50.858 1.00 17.24 278 ALA D N 1
ATOM 11601 C CA . ALA D 1 278 ? -63.698 -42.093 -50.167 1.00 18.68 278 ALA D CA 1
ATOM 11602 C C . ALA D 1 278 ? -62.290 -42.499 -49.709 1.00 17.05 278 ALA D C 1
ATOM 11603 O O . ALA D 1 278 ? -62.153 -42.936 -48.572 1.00 14.42 278 ALA D O 1
ATOM 11605 N N . PRO D 1 279 ? -61.228 -42.422 -50.544 1.00 16.64 279 PRO D N 1
ATOM 11606 C CA . PRO D 1 279 ? -59.881 -42.832 -50.127 1.00 17.04 279 PRO D CA 1
ATOM 11607 C C . PRO D 1 279 ? -59.375 -42.024 -48.913 1.00 17.07 279 PRO D C 1
ATOM 11608 O O . PRO D 1 279 ? -58.813 -42.589 -47.976 1.00 16.03 279 PRO D O 1
ATOM 11612 N N . LYS D 1 280 ? -59.647 -40.715 -48.914 1.00 16.43 280 LYS D N 1
ATOM 11613 C CA . LYS D 1 280 ? -59.334 -39.832 -47.763 1.00 15.67 280 LYS D CA 1
ATOM 11614 C C . LYS D 1 280 ? -60.072 -40.269 -46.491 1.00 13.63 280 LYS D C 1
ATOM 11615 O O . LYS D 1 280 ? -59.471 -40.260 -45.391 1.00 13.89 280 LYS D O 1
ATOM 11621 N N . ALA D 1 281 ? -61.351 -40.610 -46.604 1.00 13.16 281 ALA D N 1
ATOM 11622 C CA . ALA D 1 281 ? -62.139 -41.113 -45.458 1.00 12.96 281 ALA D CA 1
ATOM 11623 C C . ALA D 1 281 ? -61.530 -42.417 -44.944 1.00 13.20 281 ALA D C 1
ATOM 11624 O O . ALA D 1 281 ? -61.376 -42.564 -43.738 1.00 13.01 281 ALA D O 1
ATOM 11626 N N . VAL D 1 282 ? -61.192 -43.338 -45.828 1.00 13.25 282 VAL D N 1
ATOM 11627 C CA . VAL D 1 282 ? -60.534 -44.623 -45.424 1.00 13.33 282 VAL D CA 1
ATOM 11628 C C . VAL D 1 282 ? -59.266 -44.341 -44.600 1.00 13.32 282 VAL D C 1
ATOM 11629 O O . VAL D 1 282 ? -59.060 -44.965 -43.542 1.00 12.81 282 VAL D O 1
ATOM 11633 N N . GLU D 1 283 ? -58.374 -43.462 -45.049 1.00 13.79 283 GLU D N 1
ATOM 11634 C CA . GLU D 1 283 ? -57.119 -43.236 -44.312 1.00 13.62 283 GLU D CA 1
ATOM 11635 C C . GLU D 1 283 ? -57.421 -42.596 -42.969 1.00 13.23 283 GLU D C 1
ATOM 11636 O O . GLU D 1 283 ? -56.778 -42.968 -41.989 1.00 12.94 283 GLU D O 1
ATOM 11642 N N . GLU D 1 284 ? -58.408 -41.691 -42.900 1.00 14.44 284 GLU D N 1
ATOM 11643 C CA . GLU D 1 284 ? -58.726 -41.041 -41.597 1.00 14.58 284 GLU D CA 1
ATOM 11644 C C . GLU D 1 284 ? -59.361 -42.099 -40.698 1.00 15.65 284 GLU D C 1
ATOM 11645 O O . GLU D 1 284 ? -59.042 -42.106 -39.520 1.00 16.34 284 GLU D O 1
ATOM 11651 N N . MET D 1 285 ? -60.133 -43.048 -41.233 1.00 14.19 285 MET D N 1
ATOM 11652 C CA . MET D 1 285 ? -60.708 -44.092 -40.348 1.00 15.52 285 MET D CA 1
ATOM 11653 C C . MET D 1 285 ? -59.611 -45.030 -39.845 1.00 13.63 285 MET D C 1
ATOM 11654 O O . MET D 1 285 ? -59.734 -45.535 -38.658 1.00 15.85 285 MET D O 1
ATOM 11659 N N . LEU D 1 286 ? -58.563 -45.282 -40.618 1.00 12.83 286 LEU D N 1
ATOM 11660 C CA . LEU D 1 286 ? -57.417 -46.108 -40.146 1.00 15.00 286 LEU D CA 1
ATOM 11661 C C . LEU D 1 286 ? -56.538 -45.319 -39.167 1.00 16.65 286 LEU D C 1
ATOM 11662 O O . LEU D 1 286 ? -55.885 -45.944 -38.350 1.00 18.94 286 LEU D O 1
ATOM 11667 N N . ARG D 1 287 ? -56.508 -43.994 -39.284 1.00 13.90 287 ARG D N 1
ATOM 11668 C CA . ARG D 1 287 ? -55.784 -43.176 -38.292 1.00 13.60 287 ARG D CA 1
ATOM 11669 C C . ARG D 1 287 ? -56.614 -43.087 -37.011 1.00 15.03 287 ARG D C 1
ATOM 11670 O O . ARG D 1 287 ? -56.026 -43.170 -35.916 1.00 17.68 287 ARG D O 1
ATOM 11678 N N . TYR D 1 288 ? -57.922 -42.860 -37.118 1.00 14.62 288 TYR D N 1
ATOM 11679 C CA . TYR D 1 288 ? -58.752 -42.356 -35.989 1.00 14.85 288 TYR D CA 1
ATOM 11680 C C . TYR D 1 288 ? -59.461 -43.515 -35.277 1.00 15.52 288 TYR D C 1
ATOM 11681 O O . TYR D 1 288 ? -59.645 -43.421 -34.043 1.00 14.59 288 TYR D O 1
ATOM 11690 N N . ARG D 1 289 ? -59.855 -44.574 -36.015 1.00 14.77 289 ARG D N 1
ATOM 11691 C CA . ARG D 1 289 ? -60.853 -45.524 -35.461 1.00 13.76 289 ARG D CA 1
ATOM 11692 C C . ARG D 1 289 ? -60.340 -46.970 -35.402 1.00 14.70 289 ARG D C 1
ATOM 11693 O O . ARG D 1 289 ? -61.122 -47.844 -34.956 1.00 15.16 289 ARG D O 1
ATOM 11701 N N . PHE D 1 290 ? -59.118 -47.255 -35.808 1.00 13.58 290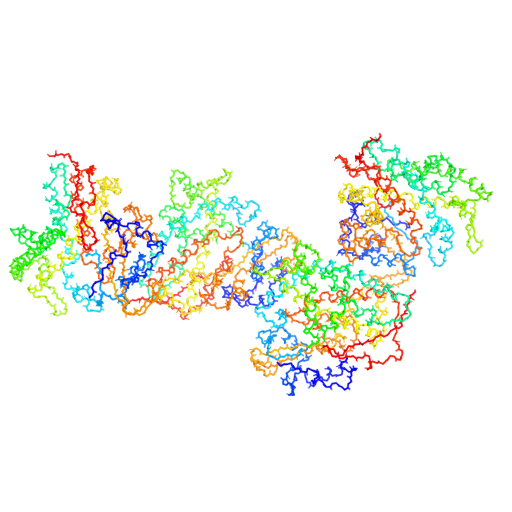 PHE D N 1
ATOM 11702 C CA . PHE D 1 290 ? -58.582 -48.618 -35.637 1.00 14.27 290 PHE D CA 1
ATOM 11703 C C . PHE D 1 290 ? -57.806 -48.740 -34.333 1.00 14.85 290 PHE D C 1
ATOM 11704 O O . PHE D 1 290 ? -56.643 -48.308 -34.253 1.00 15.53 290 PHE D O 1
ATOM 11712 N N . HIS D 1 291 ? -58.410 -49.412 -33.358 1.00 16.10 291 HIS D N 1
ATOM 11713 C CA . HIS D 1 291 ? -57.836 -49.587 -31.991 1.00 15.71 291 HIS D CA 1
ATOM 11714 C C . HIS D 1 291 ? -57.936 -51.047 -31.593 1.00 15.86 291 HIS D C 1
ATOM 11715 O O . HIS D 1 291 ? -58.913 -51.712 -31.914 1.00 19.63 291 HIS D O 1
ATOM 11722 N N . ILE D 1 292 ? -56.978 -51.554 -30.840 1.00 16.48 292 ILE D N 1
ATOM 11723 C CA . ILE D 1 292 ? -55.707 -50.945 -30.527 1.00 15.56 292 ILE D CA 1
ATOM 11724 C C . ILE D 1 292 ? -54.660 -51.584 -31.413 1.00 15.42 292 ILE D C 1
ATOM 11725 O O . ILE D 1 292 ? -54.648 -52.802 -31.514 1.00 16.28 292 ILE D O 1
ATOM 11730 N N . SER D 1 293 ? -53.830 -50.772 -32.081 1.00 14.37 293 SER D N 1
ATOM 11731 C CA A SER D 1 293 ? -52.686 -51.286 -32.865 0.50 16.19 293 SER D CA 1
ATOM 11732 C CA B SER D 1 293 ? -52.677 -51.267 -32.870 0.50 13.23 293 SER D CA 1
ATOM 11733 C C . SER D 1 293 ? -51.429 -51.229 -31.994 1.00 15.15 293 SER D C 1
ATOM 11734 O O . SER D 1 293 ? -51.098 -50.130 -31.506 1.00 15.13 293 SER D O 1
ATOM 11739 N N . ARG D 1 294 ? -50.806 -52.385 -31.755 1.00 17.11 294 ARG D N 1
ATOM 11740 C CA . ARG D 1 294 ? -49.512 -52.395 -31.048 1.00 19.27 294 ARG D CA 1
ATOM 11741 C C . ARG D 1 294 ? -48.767 -53.636 -31.473 1.00 17.57 294 ARG D C 1
ATOM 11742 O O . ARG D 1 294 ? -49.413 -54.685 -31.693 1.00 15.67 294 ARG D O 1
ATOM 11750 N N . ARG D 1 295 ? -47.469 -53.464 -31.607 1.00 15.52 295 ARG D N 1
ATOM 11751 C CA . ARG D 1 295 ? -46.532 -54.548 -31.978 1.00 17.62 295 ARG D CA 1
ATOM 11752 C C . ARG D 1 295 ? -45.338 -54.427 -31.064 1.00 16.17 295 ARG D C 1
ATOM 11753 O O . ARG D 1 295 ? -45.023 -53.283 -30.654 1.00 14.93 295 ARG D O 1
ATOM 11761 N N . ASP D 1 296 ? -44.724 -55.553 -30.702 1.00 16.39 296 ASP D N 1
ATOM 11762 C CA . ASP D 1 296 ? -43.499 -55.437 -29.886 1.00 17.79 296 ASP D CA 1
ATOM 11763 C C . ASP D 1 296 ? -42.287 -55.840 -30.720 1.00 14.97 296 ASP D C 1
ATOM 11764 O O . ASP D 1 296 ? -42.412 -56.451 -31.812 1.00 16.16 296 ASP D O 1
ATOM 11769 N N . ARG D 1 297 ? -41.136 -55.396 -30.250 1.00 13.85 297 ARG D N 1
ATOM 11770 C CA . ARG D 1 297 ? -39.817 -55.789 -30.755 1.00 14.45 297 ARG D CA 1
ATOM 11771 C C . ARG D 1 297 ? -38.963 -56.148 -29.550 1.00 15.82 297 ARG D C 1
ATOM 11772 O O . ARG D 1 297 ? -39.288 -55.674 -28.4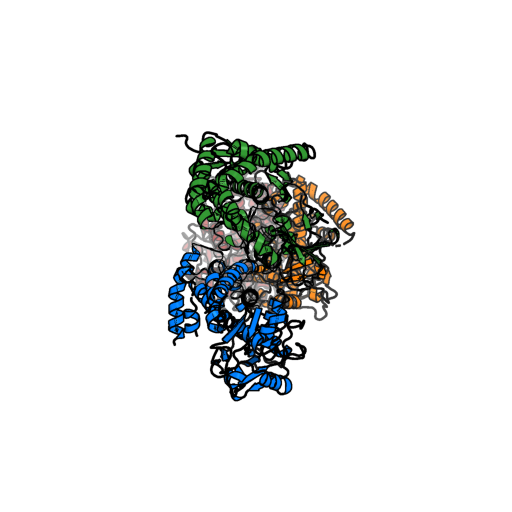49 1.00 16.19 297 ARG D O 1
ATOM 11780 N N . THR D 1 298 ? -37.883 -56.870 -29.793 1.00 15.82 298 THR D N 1
ATOM 11781 C CA . THR D 1 298 ? -36.804 -57.148 -28.839 1.00 16.29 298 THR D CA 1
ATOM 11782 C C . THR D 1 298 ? -35.579 -56.356 -29.252 1.00 16.73 298 THR D C 1
ATOM 11783 O O . THR D 1 298 ? -35.112 -56.443 -30.407 1.00 17.71 298 THR D O 1
ATOM 11787 N N . VAL D 1 299 ? -35.014 -55.621 -28.314 1.00 15.31 299 VAL D N 1
ATOM 11788 C CA . VAL D 1 299 ? -33.782 -54.848 -28.600 1.00 16.46 299 VAL D CA 1
ATOM 11789 C C . VAL D 1 299 ? -32.664 -55.813 -28.978 1.00 18.19 299 VAL D C 1
ATOM 11790 O O . VAL D 1 299 ? -32.420 -56.816 -28.275 1.00 18.96 299 VAL D O 1
ATOM 11794 N N . LYS D 1 300 ? -32.039 -55.545 -30.110 1.00 17.99 300 LYS D N 1
ATOM 11795 C CA . LYS D 1 300 ? -31.010 -56.391 -30.736 1.00 21.44 300 LYS D CA 1
ATOM 11796 C C . LYS D 1 300 ? -29.632 -55.852 -30.360 1.00 21.09 300 LYS D C 1
ATOM 11797 O O . LYS D 1 300 ? -28.656 -56.633 -30.318 1.00 20.51 300 LYS D O 1
ATOM 11803 N N . GLN D 1 301 ? -29.522 -54.552 -30.119 1.00 22.74 301 GLN D N 1
ATOM 11804 C CA . GLN D 1 301 ? -28.210 -53.913 -29.823 1.00 23.04 301 GLN D CA 1
ATOM 11805 C C . GLN D 1 301 ? -28.471 -52.772 -28.849 1.00 20.72 301 GLN D C 1
ATOM 11806 O O . GLN D 1 301 ? -29.456 -52.051 -29.066 1.00 20.36 301 GLN D O 1
ATOM 11812 N N . ASP D 1 302 ? -27.643 -52.618 -27.817 1.00 19.16 302 ASP D N 1
ATOM 11813 C CA . ASP D 1 302 ? -27.798 -51.517 -26.840 1.00 18.49 302 ASP D CA 1
ATOM 11814 C C . ASP D 1 302 ? -27.894 -50.198 -27.610 1.00 16.73 302 ASP D C 1
ATOM 11815 O O . ASP D 1 302 ? -27.107 -50.012 -28.563 1.00 18.12 302 ASP D O 1
ATOM 11820 N N . ASN D 1 303 ? -28.741 -49.294 -27.173 1.00 16.58 303 ASN D N 1
ATOM 11821 C CA . ASN D 1 303 ? -28.868 -48.018 -27.909 1.00 18.44 303 ASN D CA 1
ATOM 11822 C C . ASN D 1 303 ? -29.597 -47.005 -27.040 1.00 17.00 303 ASN D C 1
ATOM 11823 O O . ASN D 1 303 ? -30.205 -47.349 -26.048 1.00 17.86 303 ASN D O 1
ATOM 11828 N N . GLU D 1 304 ? -29.484 -45.745 -27.438 1.00 16.32 304 GLU D N 1
ATOM 11829 C CA . GLU D 1 304 ? -30.153 -44.591 -26.805 1.00 17.77 304 GLU D CA 1
ATOM 11830 C C . GLU D 1 304 ? -31.006 -43.866 -27.840 1.00 16.13 304 GLU D C 1
ATOM 11831 O O . GLU D 1 304 ? -31.321 -42.704 -27.614 1.00 14.89 304 GLU D O 1
ATOM 11837 N N . LEU D 1 305 ? -31.382 -44.528 -28.924 1.00 16.34 305 LEU D N 1
ATOM 11838 C CA . LEU D 1 305 ? -32.095 -43.865 -30.054 1.00 17.04 305 LEU D CA 1
ATOM 11839 C C . LEU D 1 305 ? -33.360 -43.152 -29.566 1.00 15.94 305 LEU D C 1
ATOM 11840 O O . LEU D 1 305 ? -33.594 -42.042 -30.055 1.00 16.17 305 LEU D O 1
ATOM 11845 N N . LEU D 1 306 ? -34.094 -43.738 -28.596 1.00 16.35 306 LEU D N 1
ATOM 11846 C CA . LEU D 1 306 ? -35.391 -43.202 -28.118 1.00 16.42 306 LEU D CA 1
ATOM 11847 C C . LEU D 1 306 ? -35.196 -42.261 -26.919 1.00 17.00 306 LEU D C 1
ATOM 11848 O O . LEU D 1 306 ? -36.213 -41.825 -26.350 1.00 16.97 306 LEU D O 1
ATOM 11853 N N . GLY D 1 307 ? -33.950 -41.903 -26.598 1.00 17.08 307 GLY D N 1
ATOM 11854 C CA . GLY D 1 307 ? -33.644 -40.963 -25.501 1.00 19.11 307 GLY D CA 1
ATOM 11855 C C . GLY D 1 307 ? -33.552 -41.652 -24.164 1.00 20.70 307 GLY D C 1
ATOM 11856 O O . GLY D 1 307 ? -33.379 -40.946 -23.157 1.00 22.43 307 GLY D O 1
ATOM 11857 N N . VAL D 1 308 ? -33.684 -42.971 -24.140 1.00 18.94 308 VAL D N 1
ATOM 11858 C CA . VAL D 1 308 ? -33.516 -43.799 -22.914 1.00 20.92 308 VAL D CA 1
ATOM 11859 C C . VAL D 1 308 ? -32.534 -44.894 -23.296 1.00 21.26 308 VAL D C 1
ATOM 11860 O O . VAL D 1 308 ? -32.478 -45.305 -24.473 1.00 19.42 308 VAL D O 1
ATOM 11864 N N . LYS D 1 309 ? -31.717 -45.308 -22.348 1.00 19.60 309 LYS D N 1
ATOM 11865 C CA . LYS D 1 309 ? -30.785 -46.403 -22.573 1.00 19.79 309 LYS D CA 1
ATOM 11866 C C . LYS D 1 309 ? -31.618 -47.675 -22.640 1.00 20.45 309 LYS D C 1
ATOM 11867 O O . LYS D 1 309 ? -32.441 -47.899 -21.700 1.00 20.64 309 LYS D O 1
ATOM 11873 N N . LEU D 1 310 ? -31.466 -48.393 -23.751 1.00 18.96 310 LEU D N 1
ATOM 11874 C CA . LEU D 1 310 ? -32.017 -49.761 -23.932 1.00 19.65 310 LEU D CA 1
ATOM 11875 C C . LEU D 1 310 ? -30.848 -50.705 -24.146 1.00 20.52 310 LEU D C 1
ATOM 11876 O O . LEU D 1 310 ? -29.866 -50.300 -24.736 1.00 19.80 310 LEU D O 1
ATOM 11881 N N . LYS D 1 311 ? -31.023 -51.940 -23.682 1.00 20.14 311 LYS D N 1
ATOM 11882 C CA . LYS D 1 311 ? -30.047 -53.030 -23.701 1.00 21.22 311 LYS D CA 1
ATOM 11883 C C . LYS D 1 311 ? -30.614 -54.193 -24.513 1.00 18.38 311 LYS D C 1
ATOM 11884 O O . LYS D 1 311 ? -31.830 -54.399 -24.487 1.00 16.41 311 LYS D O 1
ATOM 11890 N N . LYS D 1 312 ? -29.726 -54.921 -25.165 1.00 21.37 312 LYS D N 1
ATOM 11891 C CA . LYS D 1 312 ? -29.991 -56.230 -25.838 1.00 21.68 312 LYS D CA 1
ATOM 11892 C C . LYS D 1 312 ? -30.915 -57.069 -24.945 1.00 20.73 312 LYS D C 1
ATOM 11893 O O . LYS D 1 312 ? -30.642 -57.185 -23.733 1.00 20.34 312 LYS D O 1
ATOM 11899 N N . GLY D 1 313 ? -32.062 -57.479 -25.491 1.00 20.85 313 GLY D N 1
ATOM 11900 C CA . GLY D 1 313 ? -33.092 -58.279 -24.809 1.00 19.50 313 GLY D CA 1
ATOM 11901 C C . GLY D 1 313 ? -34.262 -57.523 -24.219 1.00 18.24 313 GLY D C 1
ATOM 11902 O O . GLY D 1 313 ? -35.244 -58.211 -23.831 1.00 18.68 313 GLY D O 1
ATOM 11903 N N . ASP D 1 314 ? -34.210 -56.198 -24.082 1.00 16.05 314 ASP D N 1
ATOM 11904 C CA . ASP D 1 314 ? -35.359 -55.437 -23.571 1.00 17.34 314 ASP D CA 1
ATOM 11905 C C . ASP D 1 314 ? -36.509 -55.602 -24.561 1.00 16.72 314 ASP D C 1
ATOM 11906 O O . ASP D 1 314 ? -36.255 -55.707 -25.756 1.00 16.06 314 ASP D O 1
ATOM 11911 N N . VAL D 1 315 ? -37.716 -55.627 -24.033 1.00 17.97 315 VAL D N 1
ATOM 11912 C CA . VAL D 1 315 ? -38.928 -55.705 -24.874 1.00 17.31 315 VAL D CA 1
ATOM 11913 C C . VAL D 1 315 ? -39.514 -54.295 -24.966 1.00 17.97 315 VAL D C 1
ATOM 11914 O O . VAL D 1 315 ? -39.725 -53.638 -23.921 1.00 17.63 315 VAL D O 1
ATOM 11918 N N . VAL D 1 316 ? -39.743 -53.836 -26.195 1.00 16.64 316 VAL D N 1
ATOM 11919 C CA . VAL D 1 316 ? -40.359 -52.516 -26.448 1.00 16.18 316 VAL D CA 1
ATOM 11920 C C . VAL D 1 316 ? -41.700 -52.758 -27.132 1.00 15.82 316 VAL D C 1
ATOM 11921 O O . VAL D 1 316 ? -41.676 -53.454 -28.141 1.00 15.98 316 VAL D O 1
ATOM 11925 N N . ILE D 1 317 ? -42.777 -52.224 -26.574 1.00 13.63 317 ILE D N 1
ATOM 11926 C CA . ILE D 1 317 ? -44.132 -52.200 -27.196 1.00 14.09 317 ILE D CA 1
ATOM 11927 C C . ILE D 1 317 ? -44.334 -50.848 -27.882 1.00 14.38 317 ILE D C 1
ATOM 11928 O O . ILE D 1 317 ? -44.258 -49.805 -27.210 1.00 14.38 317 ILE D O 1
ATOM 11933 N N . ALA D 1 318 ? -44.541 -50.887 -29.188 1.00 12.51 318 ALA D N 1
ATOM 11934 C CA . ALA D 1 318 ? -44.860 -49.689 -30.001 1.00 13.48 318 ALA D CA 1
ATOM 11935 C C . ALA D 1 318 ? -46.386 -49.566 -30.086 1.00 13.46 318 ALA D C 1
ATOM 11936 O O . ALA D 1 318 ? -47.024 -50.459 -30.716 1.00 13.71 318 ALA D O 1
ATOM 11938 N N . TRP D 1 319 ? -46.991 -48.568 -29.457 1.00 12.12 319 TRP D N 1
ATOM 11939 C CA . TRP D 1 319 ? -48.476 -48.416 -29.487 1.00 12.79 319 TRP D CA 1
ATOM 11940 C C . TRP D 1 319 ? -48.861 -47.544 -30.701 1.00 12.99 319 TRP D C 1
ATOM 11941 O O . TRP D 1 319 ? -49.052 -46.308 -30.594 1.00 14.13 319 TRP D O 1
ATOM 11952 N N . MET D 1 320 ? -48.976 -48.159 -31.863 1.00 13.34 320 MET D N 1
ATOM 11953 C CA . MET D 1 320 ? -49.210 -47.400 -33.105 1.00 13.32 320 MET D CA 1
ATOM 11954 C C . MET D 1 320 ? -50.515 -46.615 -33.031 1.00 12.95 320 MET D C 1
ATOM 11955 O O . MET D 1 320 ? -50.556 -45.481 -33.561 1.00 12.20 320 MET D O 1
ATOM 11960 N N . SER D 1 321 ? -51.592 -47.154 -32.472 1.00 13.86 321 SER D N 1
ATOM 11961 C CA . SER D 1 321 ? -52.880 -46.419 -32.452 1.00 13.26 321 SER D CA 1
ATOM 11962 C C . SER D 1 321 ? -52.774 -45.146 -31.590 1.00 12.91 321 SER D C 1
ATOM 11963 O O . SER D 1 321 ? -53.441 -44.171 -31.890 1.00 14.76 321 SER D O 1
ATOM 11966 N N . ALA D 1 322 ? -51.955 -45.139 -30.548 1.00 13.38 322 ALA D N 1
ATOM 11967 C CA . ALA D 1 322 ? -51.620 -43.924 -29.766 1.00 14.58 322 ALA D CA 1
ATOM 11968 C C . ALA D 1 322 ? -50.836 -42.937 -30.637 1.00 13.48 322 ALA D C 1
ATOM 11969 O O . ALA D 1 322 ? -51.195 -41.724 -30.634 1.00 15.17 322 ALA D O 1
ATOM 11971 N N . CYS D 1 323 ? -49.796 -43.399 -31.339 1.00 13.25 323 CYS D N 1
ATOM 11972 C CA . CYS D 1 323 ? -48.857 -42.509 -32.064 1.00 13.11 323 CYS D CA 1
ATOM 11973 C C . CYS D 1 323 ? -49.622 -41.828 -33.209 1.00 13.12 323 CYS D C 1
ATOM 11974 O O . CYS D 1 323 ? -49.234 -40.687 -33.611 1.00 11.14 323 CYS D O 1
ATOM 11977 N N . ASN D 1 324 ? -50.721 -42.445 -33.671 1.00 12.92 324 ASN D N 1
ATOM 11978 C CA . ASN D 1 324 ? -51.586 -41.854 -34.719 1.00 13.01 324 ASN D CA 1
ATOM 11979 C C . ASN D 1 324 ? -52.326 -40.624 -34.164 1.00 13.58 324 ASN D C 1
ATOM 11980 O O . ASN D 1 324 ? -52.956 -39.935 -34.960 1.00 13.29 324 ASN D O 1
ATOM 11985 N N . MET D 1 325 ? -52.294 -40.402 -32.847 1.00 14.06 325 MET D N 1
ATOM 11986 C CA . MET D 1 325 ? -52.924 -39.225 -32.239 1.00 15.42 325 MET D CA 1
ATOM 11987 C C . MET D 1 325 ? -51.881 -38.333 -31.551 1.00 14.36 325 MET D C 1
ATOM 11988 O O . MET D 1 325 ? -52.251 -37.545 -30.668 1.00 13.95 325 MET D O 1
ATOM 11993 N N . ASP D 1 326 ? -50.641 -38.423 -32.013 1.00 13.47 326 ASP D N 1
ATOM 11994 C CA . ASP D 1 326 ? -49.547 -37.533 -31.561 1.00 12.68 326 ASP D CA 1
ATOM 11995 C C . ASP D 1 326 ? -49.664 -36.166 -32.262 1.00 12.73 326 ASP D C 1
ATOM 11996 O O . ASP D 1 326 ? -49.379 -36.082 -33.474 1.00 14.43 326 ASP D O 1
ATOM 12001 N N . GLU D 1 327 ? -49.990 -35.127 -31.497 1.00 13.20 327 GLU D N 1
ATOM 12002 C CA . GLU D 1 327 ? -50.260 -33.756 -32.006 1.00 13.78 327 GLU D CA 1
ATOM 12003 C C . GLU D 1 327 ? -48.997 -33.114 -32.566 1.00 12.78 327 GLU D C 1
ATOM 12004 O O . GLU D 1 327 ? -49.123 -32.123 -33.347 1.00 14.45 327 GLU D O 1
ATOM 12010 N N . THR D 1 328 ? -47.821 -33.625 -32.281 1.00 13.02 328 THR D N 1
ATOM 12011 C CA . THR D 1 328 ? -46.593 -33.075 -32.915 1.00 14.48 328 THR D CA 1
ATOM 12012 C C . THR D 1 328 ? -46.552 -33.455 -34.404 1.00 15.66 328 THR D C 1
ATOM 12013 O O . THR D 1 328 ? -45.802 -32.799 -35.156 1.00 14.83 328 THR D O 1
ATOM 12017 N N . MET D 1 329 ? -47.294 -34.484 -34.821 1.00 12.78 329 MET D N 1
ATOM 12018 C CA . MET D 1 329 ? -47.306 -35.012 -36.199 1.00 13.04 329 MET D CA 1
ATOM 12019 C C . MET D 1 329 ? -48.662 -34.748 -36.848 1.00 13.29 329 MET D C 1
ATOM 12020 O O . MET D 1 329 ? -48.686 -34.311 -37.991 1.00 13.25 329 MET D O 1
ATOM 12025 N N . PHE D 1 330 ? -49.746 -35.063 -36.158 1.00 12.80 330 PHE D N 1
ATOM 12026 C CA . PHE D 1 330 ? -51.128 -34.961 -36.683 1.00 12.58 330 PHE D CA 1
ATOM 12027 C C . PHE D 1 330 ? -51.814 -33.800 -35.979 1.00 13.28 330 PHE D C 1
ATOM 12028 O O . PHE D 1 330 ? -52.104 -33.924 -34.813 1.00 13.84 330 PHE D O 1
ATOM 12036 N N . GLU D 1 331 ? -52.084 -32.726 -36.709 1.00 14.57 331 GLU D N 1
ATOM 12037 C CA . GLU D 1 331 ? -52.692 -31.520 -36.084 1.00 16.88 331 GLU D CA 1
ATOM 12038 C C . GLU D 1 331 ? -54.104 -31.848 -35.614 1.00 16.43 331 GLU D C 1
ATOM 12039 O O . GLU D 1 331 ? -54.765 -32.596 -36.325 1.00 13.79 331 GLU D O 1
ATOM 12045 N N . ASN D 1 332 ? -54.516 -31.345 -34.438 1.00 16.87 332 ASN D N 1
ATOM 12046 C CA A ASN D 1 332 ? -55.905 -31.566 -33.946 0.50 17.89 332 ASN D CA 1
ATOM 12047 C CA B ASN D 1 332 ? -55.868 -31.573 -33.853 0.50 17.69 332 ASN D CA 1
ATOM 12048 C C . ASN D 1 332 ? -56.174 -33.072 -33.916 1.00 15.33 332 ASN D C 1
ATOM 12049 O O . ASN D 1 332 ? -57.169 -33.511 -34.488 1.00 15.00 332 ASN D O 1
ATOM 12058 N N . PRO D 1 333 ? -55.321 -33.891 -33.285 1.00 15.53 333 PRO D N 1
ATOM 12059 C CA . PRO D 1 333 ? -55.334 -35.338 -33.529 1.00 15.36 333 PRO D CA 1
ATOM 12060 C C . PRO D 1 333 ? -56.573 -36.079 -33.025 1.00 17.34 333 PRO D C 1
ATOM 12061 O O . PRO D 1 333 ? -56.883 -37.165 -33.516 1.00 15.70 333 PRO D O 1
ATOM 12065 N N . PHE D 1 334 ? -57.278 -35.493 -32.060 1.00 16.14 334 PHE D N 1
ATOM 12066 C CA . PHE D 1 334 ? -58.404 -36.197 -31.408 1.00 17.45 334 PHE D CA 1
ATOM 12067 C C . PHE D 1 334 ? -59.690 -35.852 -32.131 1.00 18.26 334 PHE D C 1
ATOM 12068 O O . PHE D 1 334 ? -60.755 -36.225 -31.641 1.00 19.80 334 PHE D O 1
ATOM 12076 N N . SER D 1 335 ? -59.587 -35.193 -33.270 1.00 18.51 335 SER D N 1
ATOM 12077 C CA . SER D 1 335 ? -60.740 -34.839 -34.132 1.00 19.76 335 SER D CA 1
ATOM 12078 C C . SER D 1 335 ? -60.672 -35.583 -35.459 1.00 18.13 335 SER D C 1
ATOM 12079 O O . SER D 1 335 ? -59.572 -35.784 -35.948 1.00 17.49 335 SER D O 1
ATOM 12082 N N . VAL D 1 336 ? -61.813 -35.971 -36.006 1.00 18.90 336 VAL D N 1
ATOM 12083 C CA . VAL D 1 336 ? -61.927 -36.496 -37.390 1.00 17.20 336 VAL D CA 1
ATOM 12084 C C . VAL D 1 336 ? -61.719 -35.335 -38.363 1.00 18.56 336 VAL D C 1
ATOM 12085 O O . VAL D 1 336 ? -62.440 -34.302 -38.285 1.00 18.46 336 VAL D O 1
ATOM 12089 N N . ASP D 1 337 ? -60.735 -35.470 -39.230 1.00 14.82 337 ASP D N 1
ATOM 12090 C CA . ASP D 1 337 ? -60.498 -34.493 -40.301 1.00 15.80 337 ASP D CA 1
ATOM 12091 C C . ASP D 1 337 ? -59.955 -35.247 -41.503 1.00 15.58 337 ASP D C 1
ATOM 12092 O O . ASP D 1 337 ? -58.756 -35.481 -41.574 1.00 15.48 337 ASP D O 1
ATOM 12097 N N . ILE D 1 338 ? -60.807 -35.566 -42.464 1.00 15.22 338 ILE D N 1
ATOM 12098 C CA . ILE D 1 338 ? -60.369 -36.340 -43.644 1.00 17.26 338 ILE D CA 1
ATOM 12099 C C . ILE D 1 338 ? -59.446 -35.465 -44.506 1.00 15.77 338 ILE D C 1
ATOM 12100 O O . ILE D 1 338 ? -58.859 -36.031 -45.438 1.00 15.38 338 ILE D O 1
ATOM 12105 N N . HIS D 1 339 ? -59.451 -34.129 -44.299 1.00 15.35 339 HIS D N 1
ATOM 12106 C CA . HIS D 1 339 ? -58.643 -33.198 -45.130 1.00 17.77 339 HIS D CA 1
ATOM 12107 C C . HIS D 1 339 ? -57.249 -32.951 -44.541 1.00 16.94 339 HIS D C 1
ATOM 12108 O O . HIS D 1 339 ? -56.444 -32.219 -45.170 1.00 17.34 339 HIS D O 1
ATOM 12115 N N . ARG D 1 340 ? -56.935 -33.505 -43.383 1.00 16.28 340 ARG D N 1
ATOM 12116 C CA . ARG D 1 340 ? -55.603 -33.355 -42.741 1.00 15.85 340 ARG D CA 1
ATOM 12117 C C . ARG D 1 340 ? -54.563 -33.929 -43.678 1.00 16.39 340 ARG D C 1
ATOM 12118 O O . ARG D 1 340 ? -54.699 -35.066 -44.106 1.00 17.67 340 ARG D O 1
ATOM 12126 N N . PRO D 1 341 ? -53.546 -33.152 -44.122 1.00 17.82 341 PRO D N 1
ATOM 12127 C CA . PRO D 1 341 ? -52.650 -33.609 -45.183 1.00 18.74 341 PRO D CA 1
ATOM 12128 C C . PRO D 1 341 ? -51.674 -34.737 -44.821 1.00 19.91 341 PRO D C 1
ATOM 12129 O O . PRO D 1 341 ? -51.165 -35.371 -45.713 1.00 21.39 341 PRO D O 1
ATOM 12133 N N . THR D 1 342 ? -51.542 -35.064 -43.541 1.00 16.65 342 THR D N 1
ATOM 12134 C CA . THR D 1 342 ? -50.617 -36.081 -43.021 1.00 15.71 342 THR D CA 1
ATOM 12135 C C . THR D 1 342 ? -51.353 -37.408 -42.749 1.00 14.65 342 THR D C 1
ATOM 12136 O O . THR D 1 342 ? -50.711 -38.290 -42.296 1.00 14.51 342 THR D O 1
ATOM 12140 N N . ASN D 1 343 ? -52.656 -37.546 -43.011 1.00 14.34 343 ASN D N 1
ATOM 12141 C CA . ASN D 1 343 ? -53.393 -38.771 -42.583 1.00 14.35 343 ASN D CA 1
ATOM 12142 C C . ASN D 1 343 ? -52.727 -40.037 -43.140 1.00 14.62 343 ASN D C 1
ATOM 12143 O O . ASN D 1 343 ? -52.754 -41.060 -42.437 1.00 15.03 343 ASN D O 1
ATOM 12148 N N . LYS D 1 344 ? -52.162 -40.009 -44.340 1.00 15.68 344 LYS D N 1
ATOM 12149 C CA . LYS D 1 344 ? -51.644 -41.255 -44.965 1.00 18.11 344 LYS D CA 1
ATOM 12150 C C . LYS D 1 344 ? -50.340 -41.681 -44.272 1.00 17.59 344 LYS D C 1
ATOM 12151 O O . LYS D 1 344 ? -49.877 -42.792 -44.539 1.00 15.76 344 LYS D O 1
ATOM 12157 N N . LYS D 1 345 ? -49.805 -40.875 -43.340 1.00 16.60 345 LYS D N 1
ATOM 12158 C CA . LYS D 1 345 ? -48.568 -41.212 -42.596 1.00 16.71 345 LYS D CA 1
ATOM 12159 C C . LYS D 1 345 ? -48.896 -42.000 -41.304 1.00 14.16 345 LYS D C 1
ATOM 12160 O O . LYS D 1 345 ? -47.978 -42.276 -40.570 1.00 12.99 345 LYS D O 1
ATOM 12166 N N . HIS D 1 346 ? -50.158 -42.373 -41.056 1.00 12.69 346 HIS D N 1
ATOM 12167 C CA . HIS D 1 346 ? -50.513 -43.219 -39.898 1.00 11.88 346 HIS D CA 1
ATOM 12168 C C . HIS D 1 346 ? -49.713 -44.513 -39.970 1.00 11.53 346 HIS D C 1
ATOM 12169 O O . HIS D 1 346 ? -49.298 -44.949 -41.088 1.00 12.30 346 HIS D O 1
ATOM 12176 N N . LEU D 1 347 ? -49.557 -45.169 -38.826 1.00 11.80 347 LEU D N 1
ATOM 12177 C CA . LEU D 1 347 ? -48.746 -46.391 -38.730 1.00 12.01 347 LEU D CA 1
ATOM 12178 C C . LEU D 1 347 ? -49.625 -47.595 -38.383 1.00 11.50 347 LEU D C 1
ATOM 12179 O O . LEU D 1 347 ? -49.058 -48.570 -37.879 1.00 13.77 347 LEU D O 1
ATOM 12184 N N . THR D 1 348 ? -50.901 -47.587 -38.765 1.00 12.56 348 THR D N 1
ATOM 12185 C CA . THR D 1 348 ? -51.836 -48.733 -38.562 1.00 12.00 348 THR D CA 1
ATOM 12186 C C . THR D 1 348 ? -51.322 -50.012 -39.241 1.00 12.05 348 THR D C 1
ATOM 12187 O O . THR D 1 348 ? -51.579 -51.092 -38.678 1.00 12.37 348 THR D O 1
ATOM 12191 N N . PHE D 1 349 ? -50.590 -49.890 -40.332 1.00 11.98 349 PHE D N 1
ATOM 12192 C CA . PHE D 1 349 ? -50.034 -51.043 -41.095 1.00 11.65 349 PHE D CA 1
ATOM 12193 C C . PHE D 1 349 ? -48.558 -51.259 -40.803 1.00 12.43 349 PHE D C 1
ATOM 12194 O O . PHE D 1 349 ? -47.910 -52.059 -41.497 1.00 14.16 349 PHE D O 1
ATOM 12202 N N . GLY D 1 350 ? -47.994 -50.589 -39.802 1.00 12.43 350 GLY D N 1
ATOM 12203 C CA . GLY D 1 350 ? -46.573 -50.693 -39.502 1.00 12.98 350 GLY D CA 1
ATOM 12204 C C . GLY D 1 350 ? -45.728 -49.804 -40.397 1.00 12.66 350 GLY D C 1
ATOM 12205 O O . GLY D 1 350 ? -46.191 -48.764 -40.924 1.00 13.19 350 GLY D O 1
ATOM 12206 N N . ASN D 1 351 ? -44.450 -50.136 -40.480 1.00 13.63 351 ASN D N 1
ATOM 12207 C CA . ASN D 1 351 ? -43.451 -49.300 -41.189 1.00 13.78 351 ASN D CA 1
ATOM 12208 C C . ASN D 1 351 ? -42.166 -50.121 -41.298 1.00 15.34 351 ASN D C 1
ATOM 12209 O O . ASN D 1 351 ? -41.835 -50.789 -40.338 1.00 16.06 351 ASN D O 1
ATOM 12214 N N . GLY D 1 352 ? -41.523 -50.108 -42.466 1.00 15.85 352 GLY D N 1
ATOM 12215 C CA . GLY D 1 352 ? -40.274 -50.840 -42.688 1.00 16.65 352 GLY D CA 1
ATOM 12216 C C . GLY D 1 352 ? -40.535 -52.216 -43.281 1.00 16.37 352 GLY D C 1
ATOM 12217 O O . GLY D 1 352 ? -41.554 -52.481 -43.928 1.00 17.53 352 GLY D O 1
ATOM 12218 N N . PRO D 1 353 ? -39.587 -53.139 -43.131 1.00 17.74 353 PRO D N 1
ATOM 12219 C CA . PRO D 1 353 ? -39.629 -54.404 -43.868 1.00 18.63 353 PRO D CA 1
ATOM 12220 C C . PRO D 1 353 ? -40.899 -55.238 -43.640 1.00 21.30 353 PRO D C 1
ATOM 12221 O O . PRO D 1 353 ? -41.334 -55.916 -44.565 1.00 20.43 353 PRO D O 1
ATOM 12225 N N . HIS D 1 354 ? -41.492 -55.168 -42.442 1.00 16.59 354 HIS D N 1
ATOM 12226 C CA . HIS D 1 354 ? -42.707 -55.946 -42.098 1.00 16.56 354 HIS D CA 1
ATOM 12227 C C . HIS D 1 354 ? -43.981 -55.198 -42.475 1.00 15.01 354 HIS D C 1
ATOM 12228 O O . HIS D 1 354 ? -45.056 -55.731 -42.179 1.00 15.73 354 HIS D O 1
ATOM 12235 N N . PHE D 1 355 ? -43.878 -54.023 -43.083 1.00 15.06 355 PHE D N 1
ATOM 12236 C CA . PHE D 1 355 ? -45.042 -53.229 -43.511 1.00 14.59 355 PHE D CA 1
ATOM 12237 C C . PHE D 1 355 ? -46.086 -54.163 -44.116 1.00 13.46 355 PHE D C 1
ATOM 12238 O O . PHE D 1 355 ? -45.737 -55.023 -44.983 1.00 14.84 355 PHE D O 1
ATOM 12246 N N . CYS D 1 356 ? -47.330 -54.033 -43.655 1.00 12.87 356 CYS D N 1
ATOM 12247 C CA . CYS D 1 356 ? -48.423 -54.968 -43.997 1.00 12.64 356 CYS D CA 1
ATOM 12248 C C . CYS D 1 356 ? -48.476 -55.283 -45.503 1.00 12.59 356 CYS D C 1
ATOM 12249 O O . CYS D 1 356 ? -48.652 -54.388 -46.327 1.00 10.76 356 CYS D O 1
ATOM 12252 N N . LEU D 1 357 ? -48.298 -56.557 -45.838 1.00 14.44 357 LEU D N 1
ATOM 12253 C CA . LEU D 1 357 ? -48.379 -57.078 -47.225 1.00 14.65 357 LEU D CA 1
ATOM 12254 C C . LEU D 1 357 ? -49.799 -56.885 -47.756 1.00 14.07 357 LEU D C 1
ATOM 12255 O O . LEU D 1 357 ? -49.962 -56.701 -48.972 1.00 14.48 357 LEU D O 1
ATOM 12260 N N . GLY D 1 358 ? -50.784 -56.899 -46.895 1.00 13.64 358 GLY D N 1
ATOM 12261 C CA . GLY D 1 358 ? -52.179 -56.741 -47.324 1.00 13.59 358 GLY D CA 1
ATOM 12262 C C . GLY D 1 358 ? -52.654 -55.305 -47.271 1.00 14.23 358 GLY D C 1
ATOM 12263 O O . GLY D 1 358 ? -53.819 -55.132 -47.513 1.00 14.21 358 GLY D O 1
ATOM 12264 N N . ALA D 1 359 ? -51.798 -54.292 -47.029 1.00 13.70 359 ALA D N 1
ATOM 12265 C CA . ALA D 1 359 ? -52.295 -52.907 -46.826 1.00 13.90 359 ALA D CA 1
ATOM 12266 C C . ALA D 1 359 ? -53.036 -52.411 -48.076 1.00 13.85 359 ALA D C 1
ATOM 12267 O O . ALA D 1 359 ? -54.128 -51.846 -47.976 1.00 12.14 359 ALA D O 1
ATOM 12269 N N . PRO D 1 360 ? -52.484 -52.605 -49.295 1.00 13.44 360 PRO D N 1
ATOM 12270 C CA . PRO D 1 360 ? -53.177 -52.172 -50.501 1.00 13.76 360 PRO D CA 1
ATOM 12271 C C . PRO D 1 360 ? -54.540 -52.858 -50.629 1.00 13.93 360 PRO D C 1
ATOM 12272 O O . PRO D 1 360 ? -55.478 -52.134 -50.945 1.00 14.80 360 PRO D O 1
ATOM 12276 N N . LEU D 1 361 ? -54.625 -54.159 -50.337 1.00 11.89 361 LEU D N 1
ATOM 12277 C CA . LEU D 1 361 ? -55.926 -54.885 -50.433 1.00 13.58 361 LEU D CA 1
ATOM 12278 C C . LEU D 1 361 ? -56.903 -54.362 -49.383 1.00 13.83 361 LEU D C 1
ATOM 12279 O O . LEU D 1 361 ? -58.073 -54.185 -49.695 1.00 13.44 361 LEU D O 1
ATOM 12284 N N . ALA D 1 362 ? -56.471 -54.230 -48.123 1.00 13.37 362 ALA D N 1
ATOM 12285 C CA . ALA D 1 362 ? -57.358 -53.743 -47.056 1.00 11.88 362 ALA D CA 1
ATOM 12286 C C . ALA D 1 362 ? -57.823 -52.335 -47.417 1.00 12.88 362 ALA D C 1
ATOM 12287 O O . ALA D 1 362 ? -59.018 -52.106 -47.234 1.00 12.67 362 ALA D O 1
ATOM 12289 N N . ARG D 1 363 ? -56.942 -51.443 -47.869 1.00 11.82 363 ARG D N 1
ATOM 12290 C CA . ARG D 1 363 ? -57.346 -50.070 -48.259 1.00 13.23 363 ARG D CA 1
ATOM 12291 C C . ARG D 1 363 ? -58.373 -50.151 -49.411 1.00 13.80 363 ARG D C 1
ATOM 12292 O O . ARG D 1 363 ? -59.373 -49.378 -49.409 1.00 13.40 363 ARG D O 1
ATOM 12300 N N . LEU D 1 364 ? -58.116 -51.036 -50.361 1.00 13.15 364 LEU D N 1
ATOM 12301 C CA . LEU D 1 364 ? -59.011 -51.191 -51.551 1.00 14.06 364 LEU D CA 1
ATOM 12302 C C . LEU D 1 364 ? -60.380 -51.699 -51.095 1.00 13.47 364 LEU D C 1
ATOM 12303 O O . LEU D 1 364 ? -61.410 -51.156 -51.555 1.00 13.73 364 LEU D O 1
ATOM 12308 N N . GLU D 1 365 ? -60.415 -52.699 -50.216 1.00 12.67 365 GLU D N 1
ATOM 12309 C CA . GLU D 1 365 ? -61.691 -53.256 -49.721 1.00 13.06 365 GLU D CA 1
ATOM 12310 C C . GLU D 1 365 ? -62.481 -52.178 -48.988 1.00 13.46 365 GLU D C 1
ATOM 12311 O O . GLU D 1 365 ? -63.713 -52.112 -49.165 1.00 12.87 365 GLU D O 1
ATOM 12317 N N . MET D 1 366 ? -61.825 -51.433 -48.099 1.00 12.41 366 MET D N 1
ATOM 12318 C CA . MET D 1 366 ? -62.522 -50.356 -47.336 1.00 12.77 366 MET D CA 1
ATOM 12319 C C . MET D 1 366 ? -63.088 -49.330 -48.329 1.00 13.03 366 MET D C 1
ATOM 12320 O O . MET D 1 366 ? -64.233 -48.881 -48.153 1.00 13.35 366 MET D O 1
ATOM 12325 N N . LYS D 1 367 ? -62.293 -48.892 -49.303 1.00 12.95 367 LYS D N 1
ATOM 12326 C CA . LYS D 1 367 ? -62.708 -47.868 -50.288 1.00 13.19 367 LYS D CA 1
ATOM 12327 C C . LYS D 1 367 ? -63.914 -48.411 -51.048 1.00 12.60 367 LYS D C 1
ATOM 12328 O O . LYS D 1 367 ? -64.915 -47.719 -51.178 1.00 12.05 367 LYS D O 1
ATOM 12334 N N . ILE D 1 368 ? -63.837 -49.652 -51.496 1.00 13.00 368 ILE D N 1
ATOM 12335 C CA . ILE D 1 368 ? -64.882 -50.217 -52.391 1.00 13.85 368 ILE D CA 1
ATOM 12336 C C . ILE D 1 368 ? -66.171 -50.437 -51.615 1.00 13.98 368 ILE D C 1
ATOM 12337 O O . ILE D 1 368 ? -67.255 -50.168 -52.196 1.00 13.95 368 ILE D O 1
ATOM 12342 N N . ILE D 1 369 ? -66.108 -50.961 -50.390 1.00 12.67 369 ILE D N 1
ATOM 12343 C CA . ILE D 1 369 ? -67.369 -51.202 -49.645 1.00 12.69 369 ILE D CA 1
ATOM 12344 C C . ILE D 1 369 ? -67.978 -49.834 -49.282 1.00 13.27 369 ILE D C 1
ATOM 12345 O O . ILE D 1 369 ? -69.236 -49.704 -49.299 1.00 15.02 369 ILE D O 1
ATOM 12350 N N . LEU D 1 370 ? -67.145 -48.848 -48.954 1.00 13.65 370 LEU D N 1
ATOM 12351 C CA . LEU D 1 370 ? -67.663 -47.480 -48.656 1.00 13.62 370 LEU D CA 1
ATOM 12352 C C . LEU D 1 370 ? -68.382 -46.975 -49.926 1.00 14.55 370 LEU D C 1
ATOM 12353 O O . LEU D 1 370 ? -69.504 -46.467 -49.841 1.00 14.17 370 LEU D O 1
ATOM 12358 N N . GLU D 1 371 ? -67.715 -47.081 -51.067 1.00 15.18 371 GLU D N 1
ATOM 12359 C CA . GLU D 1 371 ? -68.271 -46.571 -52.347 1.00 17.00 371 GLU D CA 1
ATOM 12360 C C . GLU D 1 371 ? -69.603 -47.264 -52.663 1.00 16.41 371 GLU D C 1
ATOM 12361 O O . GLU D 1 371 ? -70.515 -46.575 -53.029 1.00 16.44 371 GLU D O 1
ATOM 12367 N N . ALA D 1 372 ? -69.722 -48.572 -52.468 1.00 16.18 372 ALA D N 1
ATOM 12368 C CA . ALA D 1 372 ? -70.962 -49.322 -52.763 1.00 15.49 372 ALA D CA 1
ATOM 12369 C C . ALA D 1 372 ? -72.043 -48.889 -51.789 1.00 14.28 372 ALA D C 1
ATOM 12370 O O . ALA D 1 372 ? -73.226 -48.834 -52.180 1.00 14.73 372 ALA D O 1
ATOM 12372 N N . PHE D 1 373 ? -71.658 -48.629 -50.546 1.00 14.22 373 PHE D N 1
ATOM 12373 C CA . PHE D 1 373 ? -72.611 -48.307 -49.454 1.00 14.16 373 PHE D CA 1
ATOM 12374 C C . PHE D 1 373 ? -73.170 -46.905 -49.738 1.00 14.57 373 PHE D C 1
ATOM 12375 O O . PHE D 1 373 ? -74.375 -46.711 -49.657 1.00 15.18 373 PHE D O 1
ATOM 12383 N N . LEU D 1 374 ? -72.300 -45.967 -50.097 1.00 14.47 374 LEU D N 1
ATOM 12384 C CA . LEU D 1 374 ? -72.690 -44.575 -50.432 1.00 15.29 374 LEU D CA 1
ATOM 12385 C C . LEU D 1 374 ? -73.623 -44.617 -51.653 1.00 17.71 374 LEU D C 1
ATOM 12386 O O . LEU D 1 374 ? -74.589 -43.810 -51.696 1.00 19.65 374 LEU D O 1
ATOM 12391 N N . GLU D 1 375 ? -73.372 -45.508 -52.605 1.00 16.70 375 GLU D N 1
ATOM 12392 C CA . GLU D 1 375 ? -74.203 -45.554 -53.842 1.00 20.04 375 GLU D CA 1
ATOM 12393 C C . GLU D 1 375 ? -75.623 -45.992 -53.445 1.00 19.47 375 GLU D C 1
ATOM 12394 O O . GLU D 1 375 ? -76.564 -45.447 -54.011 1.00 23.53 375 GLU D O 1
ATOM 12400 N N . ALA D 1 376 ? -75.783 -46.930 -52.501 1.00 17.23 376 ALA D N 1
ATOM 12401 C CA . ALA D 1 376 ? -77.100 -47.479 -52.101 1.00 17.64 376 ALA D CA 1
ATOM 12402 C C . ALA D 1 376 ? -77.854 -46.539 -51.134 1.00 17.77 376 ALA D C 1
ATOM 12403 O O . ALA D 1 376 ? -79.080 -46.381 -51.316 1.00 19.26 376 ALA D O 1
ATOM 12405 N N . PHE D 1 377 ? -77.191 -46.028 -50.098 1.00 15.96 377 PHE D N 1
ATOM 12406 C CA . PHE D 1 377 ? -77.838 -45.382 -48.919 1.00 17.11 377 PHE D CA 1
ATOM 12407 C C . PHE D 1 377 ? -77.500 -43.891 -48.881 1.00 17.60 377 PHE D C 1
ATOM 12408 O O . PHE D 1 377 ? -76.327 -43.487 -48.775 1.00 16.61 377 PHE D O 1
ATOM 12416 N N . SER D 1 378 ? -78.540 -43.049 -48.899 1.00 19.49 378 SER D N 1
ATOM 12417 C CA . SER D 1 378 ? -78.374 -41.581 -48.969 1.00 20.47 378 SER D CA 1
ATOM 12418 C C . SER D 1 378 ? -78.063 -41.054 -47.569 1.00 18.72 378 SER D C 1
ATOM 12419 O O . SER D 1 378 ? -77.329 -40.072 -47.467 1.00 18.53 378 SER D O 1
ATOM 12422 N N . HIS D 1 379 ? -78.635 -41.671 -46.532 1.00 17.39 379 HIS D N 1
ATOM 12423 C CA . HIS D 1 379 ? -78.477 -41.211 -45.119 1.00 17.39 379 HIS D CA 1
ATOM 12424 C C . HIS D 1 379 ? -78.538 -42.434 -44.200 1.00 15.43 379 HIS D C 1
ATOM 12425 O O . HIS D 1 379 ? -79.053 -43.503 -44.592 1.00 18.02 379 HIS D O 1
ATOM 12432 N N . ILE D 1 380 ? -78.059 -42.242 -42.986 1.00 15.45 380 ILE D N 1
ATOM 12433 C CA . ILE D 1 380 ? -77.991 -43.290 -41.935 1.00 17.57 380 ILE D CA 1
ATOM 12434 C C . ILE D 1 380 ? -78.336 -42.624 -40.613 1.00 17.07 380 ILE D C 1
ATOM 12435 O O . ILE D 1 380 ? -78.196 -41.404 -40.486 1.00 19.51 380 ILE D O 1
ATOM 12440 N N . GLU D 1 381 ? -78.705 -43.432 -39.647 1.00 17.21 381 GLU D N 1
ATOM 12441 C CA . GLU D 1 381 ? -79.136 -42.992 -38.321 1.00 19.61 381 GLU D CA 1
ATOM 12442 C C . GLU D 1 381 ? -78.865 -44.134 -37.363 1.00 17.60 381 GLU D C 1
ATOM 12443 O O . GLU D 1 381 ? -79.145 -45.287 -37.665 1.00 17.43 381 GLU D O 1
ATOM 12449 N N . PRO D 1 382 ? -78.301 -43.848 -36.180 1.00 16.92 382 PRO D N 1
ATOM 12450 C CA . PRO D 1 382 ? -78.084 -44.882 -35.180 1.00 17.90 382 PRO D CA 1
ATOM 12451 C C . PRO D 1 382 ? -79.418 -45.326 -34.554 1.00 18.38 382 PRO D C 1
ATOM 12452 O O . PRO D 1 382 ? -80.387 -44.553 -34.620 1.00 20.04 382 PRO D O 1
ATOM 12456 N N . PHE D 1 383 ? -79.448 -46.533 -33.993 1.00 19.79 383 PHE D N 1
ATOM 12457 C CA . PHE D 1 383 ? -80.525 -47.017 -33.075 1.00 19.57 383 PHE D CA 1
ATOM 12458 C C . PHE D 1 383 ? -80.450 -46.235 -31.771 1.00 22.19 383 PHE D C 1
ATOM 12459 O O . PHE D 1 383 ? -79.379 -46.152 -31.143 1.00 22.12 383 PHE D O 1
ATOM 12467 N N . GLU D 1 384 ? -81.582 -45.687 -31.354 1.00 26.36 384 GLU D N 1
ATOM 12468 C CA . GLU D 1 384 ? -81.690 -44.868 -30.125 1.00 29.68 384 GLU D CA 1
ATOM 12469 C C . GLU D 1 384 ? -81.195 -45.691 -28.931 1.00 29.30 384 GLU D C 1
ATOM 12470 O O . GLU D 1 384 ? -80.509 -45.125 -28.084 1.00 29.83 384 GLU D O 1
ATOM 12476 N N . ASP D 1 385 ? -81.487 -46.989 -28.919 1.00 29.28 385 ASP D N 1
ATOM 12477 C CA . ASP D 1 385 ? -81.309 -47.856 -27.722 1.00 33.62 385 ASP D CA 1
ATOM 12478 C C . ASP D 1 385 ? -79.928 -48.534 -27.719 1.00 31.36 385 ASP D C 1
ATOM 12479 O O . ASP D 1 385 ? -79.646 -49.295 -26.769 1.00 26.41 385 ASP D O 1
ATOM 12484 N N . PHE D 1 386 ? -79.087 -48.328 -28.735 1.00 27.00 386 PHE D N 1
ATOM 12485 C CA . PHE D 1 386 ? -77.791 -49.056 -28.816 1.00 24.34 386 PHE D CA 1
ATOM 12486 C C . PHE D 1 386 ? -76.890 -48.708 -27.617 1.00 22.83 386 PHE D C 1
ATOM 12487 O O . PHE D 1 386 ? -76.573 -47.531 -27.330 1.00 21.67 386 PHE D O 1
ATOM 12495 N N . GLU D 1 387 ? -76.423 -49.752 -26.923 1.00 23.67 387 GLU D N 1
ATOM 12496 C CA . GLU D 1 387 ? -75.379 -49.626 -25.886 1.00 24.03 387 GLU D CA 1
ATOM 12497 C C . GLU D 1 387 ? -74.168 -50.391 -26.406 1.00 21.36 387 GLU D C 1
ATOM 12498 O O . GLU D 1 387 ? -74.336 -51.475 -26.935 1.00 23.01 387 GLU D O 1
ATOM 12504 N N . LEU D 1 388 ? -73.003 -49.799 -26.281 1.00 19.39 388 LEU D N 1
ATOM 12505 C CA . LEU D 1 388 ? -71.771 -50.371 -26.846 1.00 20.60 388 LEU D CA 1
ATOM 12506 C C . LEU D 1 388 ? -71.310 -51.586 -26.023 1.00 19.85 388 LEU D C 1
ATOM 12507 O O . LEU D 1 388 ? -70.978 -52.613 -26.643 1.00 19.62 388 LEU D O 1
ATOM 12512 N N . GLU D 1 389 ? -71.365 -51.534 -24.683 1.00 20.54 389 GLU D N 1
ATOM 12513 C CA . GLU D 1 389 ? -70.746 -52.559 -23.801 1.00 20.82 389 GLU D CA 1
ATOM 12514 C C . GLU D 1 389 ? -71.242 -53.966 -24.117 1.00 20.22 389 GLU D C 1
ATOM 12515 O O . GLU D 1 389 ? -70.445 -54.911 -24.252 1.00 20.14 389 GLU D O 1
ATOM 12521 N N . PRO D 1 390 ? -72.556 -54.218 -24.251 1.00 20.18 390 PRO D N 1
ATOM 12522 C CA . PRO D 1 390 ? -73.028 -55.577 -24.498 1.00 21.93 390 PRO D CA 1
ATOM 12523 C C . PRO D 1 390 ? -72.688 -56.151 -25.890 1.00 23.60 390 PRO D C 1
ATOM 12524 O O . PRO D 1 390 ? -72.890 -57.341 -26.139 1.00 20.11 390 PRO D O 1
ATOM 12528 N N . HIS D 1 391 ? -72.208 -55.288 -26.793 1.00 18.62 391 HIS D N 1
ATOM 12529 C CA . HIS D 1 391 ? -72.002 -55.645 -28.225 1.00 19.40 391 HIS D CA 1
ATOM 12530 C C . HIS D 1 391 ? -70.521 -55.548 -28.599 1.00 19.90 391 HIS D C 1
ATOM 12531 O O . HIS D 1 391 ? -70.220 -55.261 -29.783 1.00 17.29 391 HIS D O 1
ATOM 12538 N N . LEU D 1 392 ? -69.667 -55.698 -27.612 1.00 17.54 392 LEU D N 1
ATOM 12539 C CA . LEU D 1 392 ? -68.208 -55.806 -27.792 1.00 17.10 392 LEU D CA 1
ATOM 12540 C C . LEU D 1 392 ? -67.753 -57.186 -27.316 1.00 19.40 392 LEU D C 1
ATOM 12541 O O . LEU D 1 392 ? -68.181 -57.603 -26.202 1.00 17.75 392 LEU D O 1
ATOM 12546 N N . THR D 1 393 ? -66.776 -57.772 -28.018 1.00 17.36 393 THR D N 1
ATOM 12547 C CA . THR D 1 393 ? -66.104 -59.019 -27.546 1.00 17.88 393 THR D CA 1
ATOM 12548 C C . THR D 1 393 ? -64.586 -58.855 -27.621 1.00 16.62 393 THR D C 1
ATOM 12549 O O . THR D 1 393 ? -64.110 -58.050 -28.455 1.00 14.83 393 THR D O 1
ATOM 12553 N N . ALA D 1 394 ? -63.848 -59.599 -26.809 1.00 17.33 394 ALA D N 1
ATOM 12554 C CA . ALA D 1 394 ? -62.368 -59.616 -26.855 1.00 19.86 394 ALA D CA 1
ATOM 12555 C C . ALA D 1 394 ? -61.911 -60.010 -28.258 1.00 18.86 394 ALA D C 1
ATOM 12556 O O . ALA D 1 394 ? -62.553 -60.877 -28.910 1.00 19.97 394 ALA D O 1
ATOM 12558 N N . SER D 1 395 ? -60.840 -59.361 -28.731 1.00 19.36 395 SER D N 1
ATOM 12559 C CA . SER D 1 395 ? -60.195 -59.688 -30.017 1.00 18.43 395 SER D CA 1
ATOM 12560 C C . SER D 1 395 ? -58.693 -59.424 -29.895 1.00 19.41 395 SER D C 1
ATOM 12561 O O . SER D 1 395 ? -58.261 -58.899 -28.885 1.00 17.15 395 SER D O 1
ATOM 12564 N N . ALA D 1 396 ? -57.953 -59.712 -30.963 1.00 21.58 396 ALA D N 1
ATOM 12565 C CA . ALA D 1 396 ? -56.495 -59.479 -31.051 1.00 25.37 396 ALA D CA 1
ATOM 12566 C C . ALA D 1 396 ? -56.227 -57.981 -30.865 1.00 28.12 396 ALA D C 1
ATOM 12567 O O . ALA D 1 396 ? -55.161 -57.638 -30.315 1.00 30.93 396 ALA D O 1
ATOM 12569 N N . THR D 1 397 ? -57.189 -57.124 -31.220 1.00 24.99 397 THR D N 1
ATOM 12570 C CA . THR D 1 397 ? -57.021 -55.641 -31.209 1.00 23.98 397 THR D CA 1
ATOM 12571 C C . THR D 1 397 ? -57.628 -55.048 -29.935 1.00 22.83 397 THR D C 1
ATOM 12572 O O . THR D 1 397 ? -57.658 -53.825 -29.805 1.00 24.99 397 THR D O 1
ATOM 12576 N N . GLY D 1 398 ? -58.062 -55.896 -29.005 1.00 18.94 398 GLY D N 1
ATOM 12577 C CA . GLY D 1 398 ? -58.620 -55.464 -27.714 1.00 18.52 398 GLY D CA 1
ATOM 12578 C C . GLY D 1 398 ? -60.086 -55.832 -27.676 1.00 18.00 398 GLY D C 1
ATOM 12579 O O . GLY D 1 398 ? -60.409 -56.902 -27.103 1.00 17.38 398 GLY D O 1
ATOM 12580 N N . GLN D 1 399 ? -60.956 -54.971 -28.209 1.00 15.51 399 GLN D N 1
ATOM 12581 C CA . GLN D 1 399 ? -62.396 -55.282 -28.297 1.00 15.64 399 GLN D CA 1
ATOM 12582 C C . GLN D 1 399 ? -62.881 -55.040 -29.726 1.00 14.98 399 GLN D C 1
ATOM 12583 O O . GLN D 1 399 ? -62.437 -54.046 -30.361 1.00 15.52 399 GLN D O 1
ATOM 12589 N N . SER D 1 400 ? -63.878 -55.801 -30.165 1.00 14.51 400 SER D N 1
ATOM 12590 C CA . SER D 1 400 ? -64.421 -55.662 -31.530 1.00 14.80 400 SER D CA 1
ATOM 12591 C C . SER D 1 400 ? -65.947 -55.690 -31.420 1.00 15.36 400 SER D C 1
ATOM 12592 O O . SER D 1 400 ? -66.440 -56.435 -30.546 1.00 14.21 400 SER D O 1
ATOM 12595 N N . LEU D 1 401 ? -66.634 -54.927 -32.245 1.00 14.40 401 LEU D N 1
ATOM 12596 C CA . LEU D 1 401 ? -68.111 -54.972 -32.351 1.00 14.47 401 LEU D CA 1
ATOM 12597 C C . LEU D 1 401 ? -68.580 -56.362 -32.770 1.00 14.80 401 LEU D C 1
ATOM 12598 O O . LEU D 1 401 ? -68.048 -56.921 -33.753 1.00 13.67 401 LEU D O 1
ATOM 12603 N N . THR D 1 402 ? -69.631 -56.855 -32.097 1.00 15.75 402 THR D N 1
ATOM 12604 C CA . THR D 1 402 ? -70.340 -58.075 -32.488 1.00 16.97 402 THR D CA 1
ATOM 12605 C C . THR D 1 402 ? -71.692 -57.754 -33.122 1.00 15.69 402 THR D C 1
ATOM 12606 O O . THR D 1 402 ? -72.298 -58.659 -33.726 1.00 16.65 402 THR D O 1
ATOM 12610 N N . TYR D 1 403 ? -72.121 -56.502 -33.028 1.00 15.45 403 TYR D N 1
ATOM 12611 C CA . TYR D 1 403 ? -73.430 -55.996 -33.475 1.00 16.64 403 TYR D CA 1
ATOM 12612 C C . TYR D 1 403 ? -73.313 -54.482 -33.677 1.00 16.01 403 TYR D C 1
ATOM 12613 O O . TYR D 1 403 ? -72.700 -53.826 -32.857 1.00 15.70 403 TYR D O 1
ATOM 12622 N N . LEU D 1 404 ? -73.795 -53.981 -34.802 1.00 15.59 404 LEU D N 1
ATOM 12623 C CA . LEU D 1 404 ? -73.845 -52.526 -35.049 1.00 14.96 404 LEU D CA 1
ATOM 12624 C C . LEU D 1 404 ? -75.054 -52.244 -35.899 1.00 15.08 404 LEU D C 1
ATOM 12625 O O . LEU D 1 404 ? -74.998 -52.263 -37.140 1.00 13.92 404 LEU D O 1
ATOM 12630 N N . PRO D 1 405 ? -76.191 -51.923 -35.249 1.00 15.23 405 PRO D N 1
ATOM 12631 C CA . PRO D 1 405 ? -77.411 -51.641 -35.984 1.00 16.75 405 PRO D CA 1
ATOM 12632 C C . PRO D 1 405 ? -77.358 -50.207 -36.526 1.00 16.24 405 PRO D C 1
ATOM 12633 O O . PRO D 1 405 ? -76.779 -49.380 -35.929 1.00 17.06 405 PRO D O 1
ATOM 12637 N N . MET D 1 406 ? -77.964 -49.997 -37.662 1.00 15.74 406 MET D N 1
ATOM 12638 C CA . MET D 1 406 ? -78.261 -48.630 -38.156 1.00 16.90 406 MET D CA 1
ATOM 12639 C C . MET D 1 406 ? -79.535 -48.665 -38.977 1.00 17.82 406 MET D C 1
ATOM 12640 O O . MET D 1 406 ? -79.850 -49.667 -39.663 1.00 15.75 406 MET D O 1
ATOM 12645 N N . THR D 1 407 ? -80.267 -47.560 -38.905 1.00 17.30 407 THR D N 1
ATOM 12646 C CA . THR D 1 407 ? -81.373 -47.313 -39.837 1.00 16.53 407 THR D CA 1
ATOM 12647 C C . THR D 1 407 ? -80.770 -46.695 -41.083 1.00 16.06 407 THR D C 1
ATOM 12648 O O . THR D 1 407 ? -79.923 -45.770 -40.939 1.00 14.84 407 THR D O 1
ATOM 12652 N N . VAL D 1 408 ? -81.194 -47.192 -42.240 1.00 17.27 408 VAL D N 1
ATOM 12653 C CA . VAL D 1 408 ? -80.668 -46.681 -43.528 1.00 18.78 408 VAL D CA 1
ATOM 12654 C C . VAL D 1 408 ? -81.821 -46.110 -44.340 1.00 20.26 408 VAL D C 1
ATOM 12655 O O . VAL D 1 408 ? -82.971 -46.584 -44.227 1.00 19.39 408 VAL D O 1
ATOM 12659 N N . TYR D 1 409 ? -81.494 -45.092 -45.113 1.00 17.67 409 TYR D N 1
ATOM 12660 C CA . TYR D 1 409 ? -82.488 -44.294 -45.858 1.00 19.20 409 TYR D CA 1
ATOM 12661 C C . TYR D 1 409 ? -82.111 -44.293 -47.327 1.00 19.30 409 TYR D C 1
ATOM 12662 O O . TYR D 1 409 ? -81.028 -43.854 -47.764 1.00 20.27 409 TYR D O 1
ATOM 12671 N N . ARG D 1 410 ? -83.065 -44.782 -48.091 1.00 18.87 410 ARG D N 1
ATOM 12672 C CA . ARG D 1 410 ? -82.960 -44.921 -49.531 1.00 20.77 410 ARG D CA 1
ATOM 12673 C C . ARG D 1 410 ? -84.361 -44.697 -50.075 1.00 22.40 410 ARG D C 1
ATOM 12674 O O . ARG D 1 410 ? -85.274 -45.207 -49.454 1.00 24.73 410 ARG D O 1
ATOM 12682 N N . HIS D 1 411 ? -84.476 -44.006 -51.188 1.00 20.46 411 HIS D N 1
ATOM 12683 C CA . HIS D 1 411 ? -85.726 -44.037 -51.993 1.00 25.89 411 HIS D CA 1
ATOM 12684 C C . HIS D 1 411 ? -85.727 -45.344 -52.785 1.00 27.41 411 HIS D C 1
ATOM 12685 O O . HIS D 1 411 ? -84.810 -45.501 -53.617 1.00 28.47 411 HIS D O 1
ATOM 12692 N N . HIS D 1 412 ? -86.690 -46.225 -52.515 1.00 32.60 412 HIS D N 1
ATOM 12693 C CA . HIS D 1 412 ? -86.791 -47.580 -53.131 1.00 37.15 412 HIS D CA 1
ATOM 12694 C C . HIS D 1 412 ? -87.255 -47.429 -54.594 1.00 44.02 412 HIS D C 1
ATOM 12695 O O . HIS D 1 412 ? -88.321 -46.820 -54.800 1.00 41.14 412 HIS D O 1
ATOM 12702 N N . HIS D 1 413 ? -86.462 -47.946 -55.552 1.00 47.64 413 HIS D N 1
ATOM 12703 C CA . HIS D 1 413 ? -86.538 -47.661 -57.010 1.00 53.45 413 HIS D CA 1
ATOM 12704 C C . HIS D 1 413 ? -87.054 -48.895 -57.757 1.00 52.27 413 HIS D C 1
ATOM 12705 O O . HIS D 1 413 ? -88.097 -49.409 -57.359 1.00 59.48 413 HIS D O 1
#

B-factor: mean 24.6, std 12.85, range [7.36, 89.25]

Secondary structure (DSSP, 8-state):
-B--GGGTT--SSHHHHHS-HHHHHHHHHH-SEEEETTTTEEEE-SHHHHHHHHH-TTTEES--S-B-----GGG--TTHHHHHHHHHHTTS-HHHHHHHHHHHHHHHHHHHHTTTT-SEEEHIIIIITHHHHHHHHHHHT--TTT--HHHHHHH--HHHHHHHHHHHHHHHHHHHHHHS--SSHHHHHHH--BTTB---HHHHHHHHHHHHHHHSHHHHHHHHHHHHHHHHS-TTHHHHHHH-TT-HHHHHHHHHHHS----EEEEEESS-B-TTSS-B-TT-EEEEEHHHHTT-TTTSSSTTS--TT-TTGGG--TT--STT--TTHHHHHHHHHHHHHHHHHH-SEEEE-TT--SGGGEEEETTEEEES--EEEEE--/---GGGTT--SSHHHHHS-HHHHHHHHHH-SEEEETTTTEEEE-SHHHHHHHHH-TTTEES--S------GGGPPTTHHHHHHHHHHTTS-HHHHHHHHHHHHHHHHHHHHHHTT-SEEEHIIIIITHHHHHHHHHHHT--GGG--HHHHHHH----HHHHHHHHHHHHHHHHHHHHHHHHS--SSHHHHHHH--BTTB---HHHHHHHHHHHHHHHTHHHHHHHHHHHHHHHHS-TTHHHHHHH-TT-HHHHHHHHHHHS-----EEEEE-S-B-TTSS-B-TT-EEEE-HHHHTT-TTTSSSTTS--TT-TTGGG--TT--STT--TTHHHHHHHHHHHHHHHHHH-SEEE--TT--SGGGEEEETTEEEES--EEEEE--/-EEE-TTTT--SSHHHHHS-HHHHHHHHHH-SEEEETTTTEEEE-SHHHHHHHHH-TTTEES-SS-EEE---GGG--TTTHHHHHHHHHTTS-HHHHHHHHHHHHHHHHHHHHTTTT-SEEEHIIIIITHHHHHHHHHHHT--TT-HHHHHHHHHHHTPPP-GGGTTTHHHHHHHHHHHHHHHHHHHHHHHHTS--SSHHHHHHH--BTTB---HHHHHHHHHHHHHHHHHHHHHHHHHHHHHHHHS-TTHHHHHHH-GGGHHHHHHHHHHHS-----EEEEESS-B-TTSS-B-TT-EEEE-HHHHTT-TTTSSSTTS--TT-TTGGG--TT--STT--TTHHHHHHHHHHHHHHHHHH-SEEEE-TT--SGGGEEEETTEEEES--EEEEE----/-EEE-TTTT--SSHHHHHS-HHHHHHHHHH-SEEEETTTTEEEE-SHHHHHHHHH-TTTEES--S-EEE---GGG--TTTHHHHHHHHHTTS-HHHHHHHHHHHHHHHHHHHHTTTT-SEEEHIIIIITHHHHHHHHHHHT--GGGHHHHHHHHHHHTPPP-TTSHHHHHHHHHHHHHHHHHHHHHHHHHHTTS--SSHHHHHHH--BTTB---HHHHHHHHHHHHHHHHHHHHHHHHHHHHHHHHS-TTHHHHHHH-GGGHHHHHHHHHHHS-----EEEEE-S-B-TTSS-B-TT-EEEE-HHHHTT-TTTSSSTTS--TT-TTGGG--TT--STT--TTHHHHHHHHHHHHHHHHHH-SEEEE-TT--SGGGEEEETTEEEES--EEEEE----

Sequence (1558 aa):
EVIPVTEIPKFQSRAEEFFPIQWYKEMLNNSPVYFHEETNTWNVFQYEHVKQVLSDYEFFSSDGQRTTIITNLTTNLDPPDHRKARSSLLAAAFTHRSSLKNWEPRIKQIAADLVEAIQKNPTINIVDDLSSSPFPSLVIADLFGVPVKDRFKKWVDILFQEKQRAGAEYFQYLYPIVIEKRSNLSDDIISDLIQAEFDGETFTDEEIVHATMLLLGAGVETTSSHAIANMFYSFLYDDKSSLYSELRNNRELAPKAVEEMLRYRFHISRRDRTVKQDNELLGVKLKKGDVVIAWMSSACNMDEETMFENPFSVDIHRPTNKKHLTFGNGPHFCLGAPLARLEMKIILEAFLEAFSHIEPFEDFELEPHLTASATGQSLTYLPMTVYRHVIPVTEIPKFQSRAEEFFPIQWYKEMLNNSPVYFHEETNTWNVFQYEHVKQQVLSDYEFFSSDGQRTTITNLTNLDPPDHRKARSSLLAAAFTHRSSLKNWEPRIKKQIAADLVEAIQKNPTINIVDDLSSPFPSLVIADLFGVPVKDRFKKWVDILFEEIEQEKQRAGAEYFQYLYPIVIEKRSNLSDDIISDLIQAEFDGETFTDEEIVHATMLLLGAGVETTSHAIANMFYSFLYDDKSSLYSELRNNRELAPKAVEEMLRYRFHISRRDRTVKQDNELLGVKLKKGDVVIAWMSSACNMDEETMMFENPFSVDIHRPTNKKHLTFGNGPHFCLGAPLARRLEMKIILEAFLEAFSHIEPFEDFELEPHLTASATGQSLTYLPMTVYRHEVIPVTEIPKFQSRAEEFFPIQWYKEMLNNSPVYFHEETNTWNVFQYEHVKQVLSSDYEFFSSDGQRTTIFVNLTNLDPPDHRKARSLLAAAFTHRSLKNWEPRIKQIAADLVEAIQKNPTINIVDDLSSPFPSLVIADLFGVPVKDRYQFKKWVDILFQPYDQERLEEIEQEKQRAGAEYFQYLYPIVIEKRSNLSDDIISDLIQAEFDGETFTDEEIVHATMMLLLGAGVETTSHAIANMFYSFLYDDKSLYSELRNNRELAPKAVEEMLRYRFHISRRDRTVKQDNELLGVKLKKGDVVIAWMSACNMDETMFEENNPFSVDIHRPTNKKHLTFGNGPHFCLGAPLARLEMKIILEAFLEAFSHIEPFEDFELEPHLTASATGQSLTYLPMTVYRHHHEVIPVTEIPKFQSRAEEFFPIQWYKEMLNNSPVYFHEETNTWNVFQYEHVKQVLSDYEFFSSDGQRTTIFVNLTNLDPPDHRKARSLLAAAFTHRRSLKNWEPRIKQIAADLVEAIQKNPTINIVDDLSSSPFPSLVIADLFGVPVKDRYQFKKWVDILFQPYDQERLEEIEQEKQRAGAEYFQYLYPIVIEKRSNLSDDIISDLIQAEFDGETFTDEEIVHATMLLLGAGVETTSHAIANMFYSFLYDDKSLYSELRNNRELAPKAVEEMLRYRFHISSRRDRTVKQDNELLGVKLKKGDVVIAWMSACNMDETMFENNPFSVDIHRPTNKKHLTFGNGPHFCLGAPLARLEMKIILEAFLEAFSHIEPFEDFELEPHLTASATGQSLTYLPMTVYRHHH

Foldseek 3Di:
DAQQPCVQQVDPFLVCQQAVQVVLVCCLVPNQFHQDPVRLATEHQALVLLQCLQAVCLFWPLQAPYWNFLLCLSNDDPPVNVQVVQLLLLLQDPVLLVVLLVVLLVLLLVLCVVCLPPQKDWCQVSPLQLSQQLSQCVQQVPPPVVSGSVLLVQCLVSVVVSLVVLQVRCLVVLVVCLVVPDNHSSNSSQVGADPRDHDDSSSSSVSSVVCSNQGRVQLSQLLVQLVVCCAPAPVCVLLVCLVPVVLLLLSSLLSLLRRRFFAKTKTFGCAFDCPVVDTDHGGRMYINGQNSNSQNCVQFPVSNHRDSPGPRSNVRQSQTHHPNRNSCVSVSSSSSSSSSSSNSVSFNHKYFDPPDDQRVQWDQDSRRTGGNTGMIRTHGD/DQQPCVQQVDPFLVCQQAVQVVLCCCLVPNQFHQDVVSLATEHQAQVVLQCLQAVCLFWALQAPDWNAVVLSNDDPPVNVFVLQLLLLLVDPVLLVVLLVVLLVLLLVLCVVCLPPQKDWCLVSPLQLSQLLSQCVQQVPDPVVSGSVLLVQCAVVCVVSNVVSLVVLLVVCLVVLVVCLVVPDSHSSNSLQVGADPNDHDDSSSSSVSSVVCSNQGRVQLSQLLVQLVVCCAPAPVCVLLVCLVPVVLLLLSSLLSLLRRRFFAKTKTFGCAFDCPVVDTDHGGHMYINGQNSNSQNCVQFPVSNHRDSPGPRSNVRQSQHHHPNRNSCPSVSSSSSSSSSSSNSQSFNHKYFDPPDDQRVQWDQDSRRTGGNTGMIRTHGD/DEFECCVVQVDPALVCQQAVQVSLCCCLVPNQFHQDVVRLATEHQAQVVLQCQQAVCLFWPLAAPYWYFNLVLSRHDPPVNCFVCQLQLLLQDPVLLVVLLVVLLVLLLVLCVVCLVPQKDWCQVSPLQLSLQLSLCVQQPPPPPCSCVSSVLLCLLPPFDDPVCPPVSVVVNVVSLVVLCVRVLVVLVVCLVVPDSGSSSSQQVGDDPRDHDDSSRSSVSSVVCSVQPNVQLSQLLLQLVVCCAPAPVCVLLVCLVPVVLLLLSSLLSLLARRFWAKTKTFTCAFDCVVVDTDHGGHIYINGQSSNSQNCVQFPPSNHRDSPGPRSNVRQSQTHHPSRNSCVSVSSSSSSSSSSSNSVSFNHKYFDPPDDQRVQWGQDRRGIGGNTGMMRTDDDDD/DAAECQVVQVDPFLVCQQAVQVSLCCCLVPNQFHQDVVRLATEHQAQVVLQCQQAVCLFWPLADPYWYFNLCQSNDDPPSNCQVCQLQLLLQDPVLLVVLLVVLLVLLLVLCVVCLVPQKDWCLVSPLQQSQLLSLCVLQPPDPVCSVVSSVLLCLLVPFDDPPQNVVSVVSNVVSVVVLCVVQLVVLVVCLVVADSGSSSSSQPRQDPNDHDDSSRSSVSSVVCSVQPRVQLSQLLSQLVVCCAPAPVCVLLVCLVPVVLLLLSSLLSLLARQFFDKTKTATCAFDCVVVDTDHGGHIYISRQNSNSQNCVQFPPSNHRDSPGPCSNVRQSQTHHPSRNSCPSVSSSSSSSSSSSNSVSFNHKHFDPPDDQRVQWGQDRRGIGGNTGMIRTDGDDD

Organism: Priestia megaterium (strain DSM 319 / IMG 1521) (NCBI:txid592022)

Solvent-accessible surface area: 69445 Å² total; per-residue (Å²): 90,82,9,64,7,89,66,14,19,122,35,172,44,100,34,59,22,1,37,0,45,151,29,0,111,90,13,25,88,102,26,36,34,71,80,14,151,122,11,86,0,48,0,0,0,45,13,95,30,0,75,56,0,6,31,37,42,73,51,1,4,16,70,38,96,59,54,27,115,88,41,88,14,69,74,45,17,20,48,100,6,38,70,11,53,40,5,8,32,34,0,38,41,85,143,4,52,93,21,4,28,4,30,0,41,60,27,0,30,90,28,8,78,82,10,73,168,46,93,57,7,27,0,17,97,40,0,1,45,13,0,1,4,36,0,10,0,23,0,0,13,0,65,122,104,60,82,29,90,61,48,25,75,69,45,99,110,54,54,74,124,0,14,64,73,0,55,139,50,0,83,74,21,0,78,88,15,98,112,92,85,60,61,6,1,0,0,34,0,15,111,6,124,12,51,62,94,74,13,82,28,95,69,0,0,39,1,0,40,59,14,7,58,56,28,9,82,49,7,21,9,7,0,6,1,0,0,18,1,3,1,70,38,58,130,78,5,5,47,66,1,38,92,18,33,86,16,1,65,109,0,2,16,0,3,4,0,12,10,18,1,4,8,35,125,26,17,18,2,91,82,79,22,116,76,3,64,41,175,2,124,133,44,42,1,0,0,0,0,7,0,0,0,0,1,7,127,110,51,0,131,99,13,65,60,24,54,8,97,10,130,41,8,169,97,10,6,17,26,11,35,33,39,37,71,45,32,20,0,63,12,15,66,15,3,1,42,6,0,0,58,21,0,2,72,26,0,26,68,9,73,32,56,182,116,29,108,38,73,81,46,8,67,76,30,91,23,6,12,18,14,60,72,0,2,0,33,2,106,104,121,124,10,73,6,86,68,13,18,116,38,177,43,98,34,50,20,2,38,0,50,146,19,0,78,98,11,24,61,121,26,38,33,71,77,5,145,111,9,88,0,48,0,0,0,15,3,18,27,0,73,54,0,6,31,46,76,108,50,1,6,9,94,30,113,76,45,29,116,74,93,14,61,53,50,24,25,113,100,5,137,70,12,53,43,6,6,33,34,0,38,60,169,182,6,51,93,24,3,26,7,44,0,42,60,26,0,20,79,29,3,81,84,11,68,189,46,93,56,9,27,0,18,97,38,0,2,54,11,0,1,4,33,0,8,0,22,0,0,16,0,68,120,104,57,73,30,90,67,51,9,71,89,59,106,141,101,118,140,75,45,46,68,53,3,20,65,90,10,57,140,52,0,82,71,22,0,78,88,15,95,109,95,86,60,69,7,0,0,0,31,0,13,109,5,122,40,132,60,91,77,12,77,29,100,74,0,0,73,0,0,58,46,15,11,59,58,28,5,89,53,6,14,12,7,0,6,0,0,0,19,1,4,1,71,40,59,127,78,4,6,46,65,0,41,94,15,32,84,17,1,61,109,0,1,17,0,4,5,0,12,10,18,2,4,8,35,113,18,15,17,2,104,84,76,21,38,76,3,48,36,141,2,125,147,43,42,1,0,0,0,0,9,0,0,0,0,1,3,70,33,34,0,124,93,12,65,57,24,52,9,99,12,129,37,7,167,78,10,6,17,24,10,33,34,39,40,70,44,31,20,0,63,14,16,64,15,3,1,42,6,0,0,59,19,0,2,75,15,0,31,68,10,74,35,57,182,116,29,114,37,73,87,49,9,65,75,45,107,22,4,12,21,13,60,70,0,2,0,32,1,106,100,130,112,95,13,95,0,55,80,14,14,139,39,165,40,93,32,52,19,0,40,0,35,117,14,0,95,100,16,24,88,123,27,36,38,71,69,12,155,125,15,82,0,53,0,0,0,54,8,59,10,0,76,26,0,4,34,31,85,98,37,1,10,18,86,40,171,73,66,9,25,17,111,102,18,73,82,54,21,33,119,91,8,163,89,28,52,40,16,8,32,36,0,36,63,133,205,19,21,114,73,3,24,84,64,0,97,104,9,0,43,74,17,3,109,83,20,38,172,65,95,57,7,27,0,11,96,39,0,2,39,5,0,4,0,6,0,13,0,34,0,0,18,12,69,128,161,35,53,122,77,0,16,106,21,0,46,48,22,45,59,70,120,68,80,101,32,45,95,109,19,56,112,72,101,122,164,3,14,64,71,0,58,143,46,0,84,68,24,0,77,90,25,98,109,91,83,63,86,10,1,0,0,32,0,15,108,5,117,44,120,62,76,75,32,78,29,91,81,0,0,89,7,0,56,76,20,1,42,66,27,12,78,55,10,17,10,7,0,5,1,0,0,19,1,3,3,68,36,59,136,85,8,6,45,73,0,64,126,67,79,155,21,0,64,106,0,2,17,0,4,4,0,14,11,17,0,4,8,37,121,18,15,18,2,73,85,85,17,66,11,4,33,41,141,2,131,162,42,42,2,0,0,0,0,8,0,0,0,0,1,9,64,53,17,0,51,93,9,60,41,25,52,6,96,9,86,10,6,150,97,10,6,17,28,11,34,32,38,39,71,46,32,22,0,62,18,13,63,16,6,1,40,2,0,0,52,18,0,0,119,6,0,26,98,29,74,36,53,168,117,31,116,38,71,86,47,9,20,26,20,81,18,3,13,19,12,46,75,0,3,0,28,8,100,62,178,115,143,112,110,17,84,0,67,47,16,13,148,42,171,42,63,31,51,17,0,38,1,36,121,14,0,99,100,10,24,89,118,26,34,38,72,74,15,152,132,13,80,0,51,0,0,0,54,10,59,9,0,78,24,0,5,30,30,86,94,42,1,10,14,99,25,101,65,57,11,22,17,116,97,22,75,77,50,22,37,118,92,6,161,74,25,53,37,13,9,31,35,0,25,61,140,202,16,11,124,72,2,24,82,74,0,101,107,31,0,44,79,28,4,110,81,18,36,174,63,96,58,7,25,0,11,93,38,0,2,41,10,0,4,1,45,0,12,0,14,0,0,13,0,60,118,192,43,68,160,70,0,42,76,19,0,52,51,19,40,39,79,99,51,111,81,86,83,114,90,14,123,126,40,74,137,140,2,27,64,75,1,62,142,41,0,82,70,22,0,77,110,33,95,109,95,85,67,88,10,0,0,0,32,0,16,101,5,122,42,114,68,67,68,35,77,29,94,80,0,1,94,8,0,44,78,20,0,31,66,28,12,76,49,9,17,10,7,0,5,1,0,0,21,1,4,2,67,38,55,135,76,8,5,43,69,0,67,126,67,83,156,20,0,64,110,0,2,25,0,4,3,1,14,9,16,0,2,8,28,120,15,16,20,3,92,76,90,17,64,11,4,30,41,152,2,134,156,41,41,1,0,0,0,1,7,0,0,0,0,1,8,66,51,10,0,48,88,9,65,42,26,52,7,99,13,92,11,7,142,66,10,6,16,26,13,36,31,39,40,69,45,34,23,0,68,18,13,63,20,5,1,41,2,0,0,52,18,0,0,116,7,0,25,102,29,69,34,55,163,119,32,118,33,73,85,48,9,17,22,25,65,18,1,14,18,12,47,74,0,2,0,28,9,101,61,176,118,139

InterPro domains:
  IPR001128 Cytochrome P450 [PF00067] (12-393)
  IPR002397 Cytochrome P450, B-class [PR00359] (92-103)
  IPR002397 Cytochrome P450, B-class [PR00359] (138-154)
  IPR002397 Cytochrome P450, B-class [PR00359] (155-170)
  IPR002397 Cytochrome P450, B-class [PR00359] (198-220)
  IPR002397 Cytochrome P450, B-class [PR00359] (280-291)
  IPR002397 Cytochrome P450, B-class [PR00359] (297-324)
  IPR002397 Cytochrome P450, B-class [PR00359] (325-340)
  IPR002397 Cytochrome P450, B-class [PR00359] (347-356)
  IPR002397 Cytochrome P450, B-class [PR00359] (356-367)
  IPR017972 Cytochrome P450, conserved site [PS00086] (349-358)
  IPR036396 Cytochrome P450 superfamily [G3DSA:1.10.630.10] (3-410)
  IPR036396 Cytochrome P450 superfamily [SSF48264] (20-409)

Radius of gyration: 49.66 Å; Cα contacts (8 Å, |Δi|>4): 2518; chains: 4; bounding box: 110×148×96 Å